Protein 7Q9Y (pdb70)

Solvent-accessible surface area: 105236 Å² total; per-residue (Å²): 47,85,58,22,47,50,52,112,90,50,51,43,78,68,24,56,102,74,72,99,96,57,52,58,65,5,63,8,12,29,48,25,95,108,30,20,0,12,1,21,3,41,3,114,10,53,52,32,88,85,32,40,37,35,30,1,65,4,60,1,39,6,2,0,20,13,79,110,60,64,45,65,5,3,16,56,3,23,5,17,5,42,7,87,20,66,118,58,53,4,65,6,23,40,5,97,40,99,18,96,70,65,108,15,54,15,26,63,49,48,19,86,39,66,23,36,44,54,38,67,54,91,117,56,82,51,60,41,111,51,48,44,125,44,84,36,38,42,21,79,56,88,40,50,9,10,22,60,25,5,56,40,21,27,37,46,67,0,17,2,20,12,97,18,3,16,26,42,64,49,76,77,15,69,57,27,120,65,138,88,42,16,9,35,1,19,50,89,15,137,136,58,73,54,103,39,82,60,15,62,40,26,54,60,62,31,29,66,7,5,42,3,1,16,34,4,105,16,27,3,27,6,16,3,70,128,79,33,52,69,5,77,7,58,0,27,2,23,7,57,65,51,39,4,101,29,32,133,57,72,77,17,27,42,9,35,38,175,164,89,35,82,77,93,12,45,1,34,6,54,16,75,90,67,85,9,46,57,105,48,86,58,22,46,50,52,110,90,47,51,42,78,67,23,56,102,76,73,99,94,55,51,55,65,5,61,9,10,29,47,26,95,109,29,20,0,12,0,21,3,41,2,113,9,52,54,33,87,86,33,41,37,36,29,0,65,3,58,0,37,7,2,0,19,13,80,112,59,64,48,67,5,2,16,56,3,24,5,18,6,44,7,85,20,65,115,57,53,5,64,6,24,39,5,95,41,98,18,95,70,64,110,14,54,16,27,62,49,49,21,88,41,68,21,36,44,55,38,67,53,90,117,55,82,50,60,39,111,51,46,45,125,45,84,37,39,41,20,81,53,88,38,50,9,8,20,58,24,5,56,39,21,26,36,46,67,0,17,2,21,11,97,18,3,15,27,41,62,49,76,77,14,69,54,28,119,62,136,88,42,14,10,34,1,19,49,90,16,138,137,57,74,52,103,39,83,62,15,60,40,25,55,59,62,30,28,66,6,5,40,3,1,16,34,5,104,15,27,2,25,6,17,2,70,128,77,32,53,69,6,75,6,58,0,26,2,23,7,55,65,51,39,6,104,28,32,134,57,72,77,16,28,42,9,36,39,175,164,90,38,82,77,94,13,44,2,33,7,55,18,75,92,66,83,8,46,58,106,49,84,58,20,47,46,51,110,90,49,53,43,78,67,24,57,101,74,73,98,96,59,52,57,66,5,63,7,10,29,47,25,91,107,30,20,0,11,0,21,3,41,2,112,10,55,52,34,86,81,34,37,36,35,30,1,66,3,57,0,39,6,2,0,19,13,78,110,61,64,49,67,7,2,15,57,2,24,5,19,4,43,7,87,21,65,117,56,53,4,65,5,20,39,4,96,39,96,18,93,71,62,109,14,52,14,27,62,49,50,19,86,42,67,22,34,45,54,39,66,54,90,116,54,83,50,61,42,112,52,46,46,124,44,83,38,37,44,21,82,52,86,37,48,8,10,20,58,22,6,56,40,21,25,36,45,66,0,16,2,21,11,95,19,3,15,27,40,60,48,76,77,14,69,54,27,117,62,138,90,42,15,10,35,1,18,50,89,17,138,137,59,73,49,103,38,82,59,15,60,39,25,52,55,63,32,29,67,7,4,40,2,1,15,34,4,104,14,27,2,26,6,17,2,69,130,78,34,53,70,6,76,7,57,0,27,2,23,7,56,66,50,38,6,103,30,31,133,56,71,77,16,26,44,9,36,39,178,165,90,36,83,77,95,13,44,2,33,6,54,17,74,91,67,84,8,46,57,104,50,85,59,24,47,49,52,112,90,48,54,43,78,68,25,57,103,73,73,99,95,58,52,59,66,4,62,8,10,30,48,25,93,108,30,20,0,11,1,22,3,40,2,114,10,54,52,33,88,85,33,39,37,35,29,0,66,4,58,0,41,8,2,0,18,13,80,110,61,64,48,66,5,2,15,56,3,24,5,18,5,42,7,86,20,65,116,58,53,5,62,5,21,38,4,98,41,98,16,92,68,63,106,14,54,15,28,64,49,50,19,87,41,68,24,36,45,55,40,68,56,92,116,49,76,46,58,36,114,47,48,42,128,41,89,34,42,40,24,82,53,89,38,50,9,10,20,60,23,5,54,41,20,23,36,45,68,0,16,2,19,11,95,18,4,15,27,41,62,48,78,76,13,69,51,26,115,65,136,91,43,15,10,35,1,19,50,91,15,136,136,58,72,51,102,39,82,60,14,61,39,25,56,62,63,30,30,69,7,4,43,3,1,16,36,4,104,17,27,3,25,6,16,3,68,127,78,32,53,69,6,78,7,59,0,27,2,23,7,55,65,50,38,5,102,29,32,133,57,72,76,17,28,42,10,35,40,175,167,90,36,82,78,96,13,44,1,34,6,55,16,75,90,68,85,9,47,57,106,50,86,60,22,48,50,52,111,89,47,50,43,76,66,22,57,101,75,73,98,93,55,50,56,64,4,59,6,11,30,49,25,97,109,30,21,0,12,0,21,3,41,2,113,10,55,52,34,86,87,33,40,38,36,30,1,66,3,58,0,38,7,2,0,19,13,78,111,61,64,49,66,6,3,15,57,3,24,5,18,5,43,6,87,19,66,117,56,53,4,62,5,23,40,5,98,41,97,19,93,72,65,111,12,60,17,31,62,53,47,22,85,44,64,22,32,46,50,40,59,50,82,118,54,78,49,56,39,108,49,42,44,121,42,84,34,37,39,22,76,57,82,35,51,11,9,22,59,24,5,58,40,21,24,36,46,68,0,16,2,21,11,98,20,3,15,27,48,65,48,79,79,13,70,55,28,118,62,137,89,44,14,10,36,1,18,49,88,16,135,137,56,73,54,105,38,81,65,16,62,41,23,55,64,62,33,32,66,8,4,44,2,1,15,36,4,105,14,27,3,26,7,17,2,68,127,78,32,52,69,5,74,8,57,0,27,1,24,8,57,64,52,39,6,102,28,33,133,56,73,78,15,27,42,10,36,40,174,165,90,36,84,77,95,13,43,1,33,7,55,18,76,89,64,86,8,45,59,104,46,85,58,20,46,47,52,111,91,49,53,44,79,67,25,56,101,74,74,99,96,57,51,57,65,4,62,8,10,29,47,25,94,108,31,20,0,11,0,20,3,40,2,114,10,54,52,34,87,81,33,38,38,36,28,0,66,3,59,1,38,7,2,0,19,13,80,109,60,65,47,66,6,3,16,56,3,23,5,18,5,43,7,86,20,64,117,58,52,4,64,5,22,39,4,96,41,100,20,96,72,66,110,18,53,14,25,60,50,47,19,80,40,65,20,32,42,50,36,66,51,88,117,55,82,50,60,41,112,51,46,46,124,44,85,36,39,43,24,80,59,88,42,49,9,10,22,60,24,5,56,39,21,29,37,45,67,0,17,2,20,12,96,17,4,16,28,42,62,48,74,78,15,70,56,28,121,64,138,89,42,15,10,34,1,18,50,87,16,138,138,57,73,52,103,39,80,60,14,61,40,25,50,58,62,33,30,66,7,5,40,2,1,17,34,4,104,15,27,3,26,6,16,3,68,129,80,33,54,70,7,77,6,57,0,27,2,23,7,57,65,51,38,6,102,29,32,134,57,73,77,17,26,42,9,35,38,176,164,88,36,82,78,94,13,44,1,33,5,54,17,75,90,68,85,8,47,56,105,49,87,59,23,48,49,53,111,90,49,53,44,80,69,26,58,101,74,73,99,95,57,51,59,65,5,62,9,11,29,49,24,96,110,29,21,0,12,0,23,3,40,2,113,10,54,52,32,87,85,31,39,38,35,30,0,65,3,59,1,40,8,2,0,20,13,80,111,60,64,48,67,6,2,15,56,3,24,5,18,6,43,7,86,21,65,116,58,52,5,61,5,22,38,4,96,42,97,18,93,69,63,109,14,53,16,28,65,49,49,20,87,41,70,23,35,45,55,40,66,53,91,117,53,79,49,57,39,109,49,44,44,122,41,85,34,39,40,22,79,56,87,40,50,10,10,20,58,21,5,54,40,19,24,34,47,67,0,16,3,20,11,93,18,3,16,27,44,64,48,79,78,15,69,52,29,116,63,135,89,42,15,10,34,1,18,49,91,16,135,137,56,73,53,105,39,82,64,14,62,39,26,53,61,63,30,29,65,8,4,42,2,1,16,37,4,103,16,26,2,24,6,17,2,69,129,77,32,53,69,6,78,8,58,0,28,2,23,8,56,64,49,38,6,102,28,31,133,57,72,78,16,26,43,9,36,39,178,167,90,37,82,78,95,12,44,1,33,7,55,16,75,91,66,85,8,47,57,107,51,87,60,24,48,51,52,110,88,49,50,44,75,68,24,58,99,75,74,99,95,57,51,57,66,5,62,8,12,30,50,25,96,109,30,21,0,13,0,23,4,40,2,112,10,54,51,34,86,86,32,39,37,35,31,1,65,3,58,0,41,7,2,0,22,14,78,110,60,64,49,67,6,2,15,56,2,23,5,18,5,43,6,88,20,66,117,56,54,4,63,6,23,39,4,97,40,99,20,95,72,64,109,15,57,14,27,61,50,48,20,82,42,64,21,33,43,51,38,63,51,85,117,54,82,51,60,42,114,51,44,45,124,44,83,36,38,41,24,78,58,84,39,50,10,10,21,59,22,5,56,39,21,27,35,45,67,0,16,2,20,10,96,19,3,16,26,47,64,47,78,78,14,68,53,27,120,62,138,90,43,15,10,34,1,18,49,91,17,135,137,58,74,53,104,39,82,64,16,62,41,24,56,64,63,32,31,66,8,4,44,3,1,14,36,4,105,14,28,3,26,6,17,3,70,129,77,34,53,69,6,75,7,58,0,27,1,23,7,57,65,50,39,6,102,28,32,132,55,72,78,17,26,44,9,36,39,178,165,90,36,82,78,94,12,44,1,33,7,54,18,75,90,65,87,8,46,57,104

Secondary structure (DSSP, 8-state):
-EEEEE-SGGG-EEEEE--SEEEEEEEEEEEETTTTEEEEEEEEEEEETTBSSEEEEEEEEEEE-----EEEEEEEEEEEEEE--GGGT-EEEEES------EEEEEEEEEEEEEEEEEEETTEEEEEEEEEEEEEEEEEEEEESEEEEEEEE-SSEEEEEEEE---TTT---TT--BTTTB--TT---SS--S-GGGGSPPGGGS-HHHHS-B--EEEEEEEE-TT--EEEEEEEEEEEEEEEEEEEETTEEEEEE--EEEEEEEEEEETTTTEEEE-/-EEEEE-SGGG-EEEEE--SEEEEEEEEEEEETTTTEEEEEEEEEEEETTBSSEEEEEEEEEEE-----EEEEEEEEEEEEEE--GGGT-EEEEES------EEEEEEEEEEEEEEEEEEETTEEEEEEEEEEEEEEEEEEEEESEEEEEEEE-SSEEEEEEEE---TTT---TT--BTTTB--TT---SS--S-GGGGSPPGGGS-HHHHS-B--EEEEEEEE-TT--EEEEEEEEEEEEEEEEEEEETTEEEEEE--EEEEEEEEEEETTTTEEEE-/-EEEEE-SGGG-EEEEE--SEEEEEEEEEEEETTTTEEEEEEEEEEEETTBSSEEEEEEEEEEE-----EEEEEEEEEEEEEE--GGGT-EEEEES------EEEEEEEEEEEEEEEEEEETTEEEEEEEEEEEEEEEEEEEEESEEEEEEEE-SSEEEEEEEE---TTT---TT--BTTTB--TT---SS--S-GGGGSPPGGGS-HHHHS-B--EEEEEEEE-TT--EEEEEEEEEEEEEEEEEEEETTEEEEEE--EEEEEEEEEEETTTTEEEE-/-EEEEE-SGGG-EEEEE--SEEEEEEEEEEEETTTTEEEEEEEEEEEETTBSSEEEEEEEEEEE-----EEEEEEEEEEEEEE--GGGT-EEEEES------EEEEEEEEEEEEEEEEEEETTEEEEEEEEEEEEEEEEEEEEESEEEEEEEE-SSEEEEEEEE---TTT---TT--BTTTB--TT---SS--S-GGGGSPPGGGS-HHHHS-B--EEEEEEEE-TT--EEEEEEEEEEEEEEEEEEEETTEEEEEE--EEEEEEEEEEETTTTEEEE-/-EEEEE-SGGG-EEEEE--SEEEEEEEEEEEETTTTEEEEEEEEEEEETTBSSEEEEEEEEEEE-----EEEEEEEEEEEEEE--GGGT-EEEEES------EEEEEEEEEEEEEEEEEEETTEEEEEEEEEEEEEEEEEEEEESEEEEEEEE-SSEEEEEEEE---TTT---TT--BTTTB--TT---SS--S-GGGGSPPGGGS-HHHHS-B--EEEEEEEE-TT--EEEEEEEEEEEEEEEEEEEETTEEEEEE--EEEEEEEEEEETTTTEEEE-/-EEEEE-SGGG-EEEEE--SEEEEEEEEEEEETTTTEEEEEEEEEEEETTBSSEEEEEEEEEEE-----EEEEEEEEEEEEEE--GGGT-EEEEES------EEEEEEEEEEEEEEEEEEETTEEEEEEEEEEEEEEEEEEEEESEEEEEEEE-SSEEEEEEEE---TTT---TT--BTTTB--TT---SS--S-GGGGSPPGGGS-HHHHS-B--EEEEEEEE-TT--EEEEEEEEEEEEEEEEEEEETTEEEEEE--EEEEEEEEEEETTTTEEEE-/-EEEEE-SGGG-EEEEE--SEEEEEEEEEEEETTTTEEEEEEEEEEEETTBSSEEEEEEEEEEE-----EEEEEEEEEEEEEE--GGGT-EEEEES------EEEEEEEEEEEEEEEEEEETTEEEEEEEEEEEEEEEEEEEEESEEEEEEEE-SSEEEEEEEE---TTT---TT--BTTTB--TT---SS--S-GGGGSPPGGGS-HHHHS-B--EEEEEEEE-TT--EEEEEEEEEEEEEEEEEEEETTEEEEEE--EEEEEEEEEEETTTTEEEE-/-EEEEE-SGGG-EEEEE--SEEEEEEEEEEEETTTTEEEEEEEEEEEETTBSSEEEEEEEEEEE-----EEEEEEEEEEEEEE--GGGT-EEEEES------EEEEEEEEEEEEEEEEEEETTEEEEEEEEEEEEEEEEEEEEESEEEEEEEE-SSEEEEEEEE---TTT---TT--BTTTB--TT---SS--S-GGGGSPPGGGS-HHHHS-B--EEEEEEEE-TT--EEEEEEEEEEEEEEEEEEEETTEEEEEE--EEEEEEEEEEETTTTEEEE-

InterPro domains:
  IPR003963 Bi-component toxin, staphylococci [PR01468] (50-69)
  IPR003963 Bi-component toxin, staphylococci [PR01468] (117-138)
  IPR003963 Bi-component toxin, staphylococci [PR01468] (234-251)
  IPR003963 Bi-component toxin, staphylococci [TIGR01002] (2-309)
  IPR016183 Leukocidin/Hemolysin toxin [PF07968] (47-301)
  IPR036435 Leukocidin/porin MspA superfamily [SSF56959] (21-308)

B-factor: mean 33.44, std 17.39, range [11.06, 119.52]

Organism: NCBI:txid79668

CATH classification: 2.70.240.10

Nearest PDB structures (foldseek):
  7q9y-assembly1_A  TM=1.004E+00  e=1.997E-52  Clostridium perfringens CPE
  7t4d-assembly1_B  TM=8.984E-01  e=1.128E-28  Enterococcus
  4h56-assembly1_A  TM=9.224E-01  e=1.898E-26  Clostridium perfringens
  7t4e-assembly1_F  TM=8.733E-01  e=3.402E-25  Enterococcus faecalis
  4tw1-assembly1_G  TM=8.895E-01  e=6.892E-22  Staphylococcus aureus subsp. aureus USA300_TCH1516

Sequence (2232 aa):
TITRNKTSDGYTIITQNDKQIISYQSVDSSSKNEDGFTASIDARFIDDKYSSEMTTLINLTGFMSSKKTAINFPVRYSISILNESINENVKIVDSIPKNTISQKTVSNTMGYKIGGSIEIEENKPKASIESEYAESSTIEYVQPDFSTIQTDHSTSKASWDTKFTETTRGNYNLKSNNPVYGNEMFMYGRYTNVPATENIIPDYQMSKLITGGLNPNMSVVLTAPNGTEESIIKVKMERERNCYYLNWNGANWVGQVYNVDSHIFTFKINWLTHKVTAITITRNKTSDGYTIITQNDKQIISYQSVDSSSKNEDGFTASIDARFIDDKYSSEMTTLINLTGFMSSKKTAINFPVRYSISILNESINENVKIVDSIPKNTISQKTVSNTMGYKIGGSIEIEENKPKASIESEYAESSTIEYVQPDFSTIQTDHSTSKASWDTKFTETTRGNYNLKSNNPVYGNEMFMYGRYTNVPATENIIPDYQMSKLITGGLNPNMSVVLTAPNGTEESIIKVKMERERNCYYLNWNGANWVGQVYNVDSHIFTFKINWLTHKVTAITITRNKTSDGYTIITQNDKQIISYQSVDSSSKNEDGFTASIDARFIDDKYSSEMTTLINLTGFMSSKKTAINFPVRYSISILNESINENVKIVDSIPKNTISQKTVSNTMGYKIGGSIEIEENKPKASIESEYAESSTIEYVQPDFSTIQTDHSTSKASWDTKFTETTRGNYNLKSNNPVYGNEMFMYGRYTNVPATENIIPDYQMSKLITGGLNPNMSVVLTAPNGTEESIIKVKMERERNCYYLNWNGANWVGQVYNVDSHIFTFKINWLTHKVTAITITRNKTSDGYTIITQNDKQIISYQSVDSSSKNEDGFTASIDARFIDDKYSSEMTTLINLTGFMSSKKTAINFPVRYSISILNESINENVKIVDSIPKNTISQKTVSNTMGYKIGGSIEIEENKPKASIESEYAESSTIEYVQPDFSTIQTDHSTSKASWDTKFTETTRGNYNLKSNNPVYGNEMFMYGRYTNVPATENIIPDYQMSKLITGGLNPNMSVVLTAPNGTEESIIKVKMERERNCYYLNWNGANWVGQVYNVDSHIFTFKINWLTHKVTAITITRNKTSDGYTIITQNDKQIISYQSVDSSSKNEDGFTASIDARFIDDKYSSEMTTLINLTGFMSSKKTAINFPVRYSISILNESINENVKIVDSIPKNTISQKTVSNTMGYKIGGSIEIEENKPKASIESEYAESSTIEYVQPDFSTIQTDHSTSKASWDTKFTETTRGNYNLKSNNPVYGNEMFMYGRYTNVPATENIIPDYQMSKLITGGLNPNMSVVLTAPNGTEESIIKVKMERERNCYYLNWNGANWVGQVYNVDSHIFTFKINWLTHKVTAITITRNKTSDGYTIITQNDKQIISYQSVDSSSKNEDGFTASIDARFIDDKYSSEMTTLINLTGFMSSKKTAINFPVRYSISILNESINENVKIVDSIPKNTISQKTVSNTMGYKIGGSIEIEENKPKASIESEYAESSTIEYVQPDFSTIQTDHSTSKASWDTKFTETTRGNYNLKSNNPVYGNEMFMYGRYTNVPATENIIPDYQMSKLITGGLNPNMSVVLTAPNGTEESIIKVKMERERNCYYLNWNGANWVGQVYNVDSHIFTFKINWLTHKVTAITITRNKTSDGYTIITQNDKQIISYQSVDSSSKNEDGFTASIDARFIDDKYSSEMTTLINLTGFMSSKKTAINFPVRYSISILNESINENVKIVDSIPKNTISQKTVSNTMGYKIGGSIEIEENKPKASIESEYAESSTIEYVQPDFSTIQTDHSTSKASWDTKFTETTRGNYNLKSNNPVYGNEMFMYGRYTNVPATENIIPDYQMSKLITGGLNPNMSVVLTAPNGTEESIIKVKMERERNCYYLNWNGANWVGQVYNVDSHIFTFKINWLTHKVTAITITRNKTSDGYTIITQNDKQIISYQSVDSSSKNEDGFTASIDARFIDDKYSSEMTTLINLTGFMSSKKTAINFPVRYSISILNESINENVKIVDSIPKNTISQKTVSNTMGYKIGGSIEIEENKPKASIESEYAESSTIEYVQPDFSTIQTDHSTSKASWDTKFTETTRGNYNLKSNNPVYGNEMFMYGRYTNVPATENIIPDYQMSKLITGGLNPNMSVVLTAPNGTEESIIKVKMERERNCYYLNWNGANWVGQVYNVDSHIFTFKINWLTHKVTAI

Radius of gyration: 42.88 Å; Cα contacts (8 Å, |Δi|>4): 5786; chains: 8; bounding box: 97×97×123 Å

Structure (mmCIF, N/CA/C/O backbone):
data_7Q9Y
#
_entry.id   7Q9Y
#
_cell.length_a   1.00
_cell.length_b   1.00
_cell.length_c   1.00
_cell.angle_alpha   90.00
_cell.angle_beta   90.00
_cell.angle_gamma   90.00
#
_symmetry.space_group_name_H-M   'P 1'
#
loop_
_atom_site.group_PDB
_atom_site.id
_atom_site.type_symbol
_atom_site.label_atom_id
_atom_site.label_alt_id
_atom_site.label_comp_id
_atom_site.label_asym_id
_atom_site.label_entity_id
_atom_site.label_seq_id
_atom_site.pdbx_PDB_ins_code
_atom_site.Cartn_x
_atom_site.Cartn_y
_atom_site.Cartn_z
_atom_site.occupancy
_atom_site.B_iso_or_equiv
_atom_site.auth_seq_id
_atom_site.auth_comp_id
_atom_site.auth_asym_id
_atom_site.auth_atom_id
_atom_site.pdbx_PDB_model_num
ATOM 1 N N . THR A 1 8 ? -4.314 14.419 49.550 1.00 59.32 8 THR A N 1
ATOM 2 C CA . THR A 1 8 ? -5.596 15.032 49.236 1.00 59.32 8 THR A CA 1
ATOM 3 C C . THR A 1 8 ? -6.727 14.138 49.721 1.00 59.32 8 THR A C 1
ATOM 4 O O . THR A 1 8 ? -7.754 14.007 49.060 1.00 59.32 8 THR A O 1
ATOM 6 N N . ILE A 1 9 ? -6.531 13.524 50.884 1.00 58.78 9 ILE A N 1
ATOM 7 C CA . ILE A 1 9 ? -7.499 12.610 51.475 1.00 58.78 9 ILE A CA 1
ATOM 8 C C . ILE A 1 9 ? -7.911 13.139 52.839 1.00 58.78 9 ILE A C 1
ATOM 9 O O . ILE A 1 9 ? -7.093 13.710 53.568 1.00 58.78 9 ILE A O 1
ATOM 14 N N . THR A 1 10 ? -9.189 12.974 53.168 1.00 60.10 10 THR A N 1
ATOM 15 C CA . THR A 1 10 ? -9.734 13.335 54.474 1.00 60.10 10 THR A CA 1
ATOM 16 C C . THR A 1 10 ? -10.216 12.050 55.132 1.00 60.10 10 THR A C 1
ATOM 17 O O . THR A 1 10 ? -11.032 11.327 54.556 1.00 60.10 10 THR A O 1
ATOM 19 N N . ARG A 1 11 ? -9.724 11.763 56.332 1.00 62.67 11 ARG A N 1
ATOM 20 C CA . ARG A 1 11 ? -10.046 10.517 57.007 1.00 62.67 11 ARG A CA 1
ATOM 21 C C . ARG A 1 11 ? -10.661 10.801 58.370 1.00 62.67 11 ARG A C 1
ATOM 22 O O . ARG A 1 11 ? -10.403 11.834 58.989 1.00 62.67 11 ARG A O 1
ATOM 24 N N . ASN A 1 12 ? -11.485 9.865 58.833 1.00 63.19 12 ASN A N 1
ATOM 25 C CA . ASN A 1 12 ? -12.128 9.996 60.129 1.00 63.19 12 ASN A CA 1
ATOM 26 C C . ASN A 1 12 ? -12.319 8.623 60.751 1.00 63.19 12 ASN A C 1
ATOM 27 O O . ASN A 1 12 ? -12.671 7.656 60.068 1.00 63.19 12 ASN A O 1
ATOM 29 N N . LYS A 1 13 ? -12.102 8.558 62.060 1.00 66.52 13 LYS A N 1
ATOM 30 C CA . LYS A 1 13 ? -12.289 7.352 62.849 1.00 66.52 13 LYS A CA 1
ATOM 31 C C . LYS A 1 13 ? -13.525 7.507 63.728 1.00 66.52 13 LYS A C 1
ATOM 32 O O . LYS A 1 13 ? -14.003 8.614 63.979 1.00 66.52 13 LYS A O 1
ATOM 34 N N . THR A 1 14 ? -14.050 6.376 64.191 1.00 68.60 14 THR A N 1
ATOM 35 C CA . THR A 1 14 ? -15.217 6.372 65.060 1.00 68.60 14 THR A CA 1
ATOM 36 C C . THR A 1 14 ? -14.995 5.419 66.225 1.00 68.60 14 THR A C 1
ATOM 37 O O . THR A 1 14 ? -14.184 4.496 66.146 1.00 68.60 14 THR A O 1
ATOM 39 N N . SER A 1 15 ? -15.711 5.671 67.322 1.00 75.73 15 SER A N 1
ATOM 40 C CA . SER A 1 15 ? -15.582 4.831 68.509 1.00 75.73 15 SER A CA 1
ATOM 41 C C . SER A 1 15 ? -16.234 3.466 68.318 1.00 75.73 15 SER A C 1
ATOM 42 O O . SER A 1 15 ? -15.690 2.446 68.754 1.00 75.73 15 SER A O 1
ATOM 44 N N . ASP A 1 16 ? -17.393 3.423 67.666 1.00 77.57 16 ASP A N 1
ATOM 45 C CA . ASP A 1 16 ? -18.204 2.210 67.608 1.00 77.57 16 ASP A CA 1
ATOM 46 C C . ASP A 1 16 ? -17.663 1.290 66.521 1.00 77.57 16 ASP A C 1
ATOM 47 O O . ASP A 1 16 ? -17.906 1.512 65.330 1.00 77.57 16 ASP A O 1
ATOM 49 N N . GLY A 1 17 ? -16.954 0.242 66.932 1.00 72.93 17 GLY A N 1
ATOM 50 C CA . GLY A 1 17 ? -16.391 -0.694 65.984 1.00 72.93 17 GLY A CA 1
ATOM 51 C C . GLY A 1 17 ? -15.155 -0.193 65.278 1.00 72.93 17 GLY A C 1
ATOM 52 O O . GLY A 1 17 ? -14.677 -0.857 64.353 1.00 72.93 17 GLY A O 1
ATOM 53 N N . TYR A 1 18 ? -14.625 0.959 65.690 1.00 71.15 18 TYR A N 1
ATOM 54 C CA . TYR A 1 18 ? -13.461 1.574 65.055 1.00 71.15 18 TYR A CA 1
ATOM 55 C C . TYR A 1 18 ? -13.683 1.765 63.556 1.00 71.15 18 TYR A C 1
ATOM 56 O O . TYR A 1 18 ? -12.797 1.519 62.737 1.00 71.15 18 TYR A O 1
ATOM 58 N N . THR A 1 19 ? -14.881 2.210 63.197 1.00 65.45 19 THR A N 1
ATOM 59 C CA . THR A 1 19 ? -15.230 2.427 61.797 1.00 65.45 19 THR A CA 1
ATOM 60 C C . THR A 1 19 ? -14.410 3.586 61.241 1.00 65.45 19 THR A C 1
ATOM 61 O O . THR A 1 19 ? -14.300 4.637 61.878 1.00 65.45 19 THR A O 1
ATOM 63 N N . ILE A 1 20 ? -13.824 3.393 60.061 1.00 59.87 20 ILE A N 1
ATOM 64 C CA . ILE A 1 20 ? -13.006 4.405 59.400 1.00 59.87 20 ILE A CA 1
ATOM 65 C C . ILE A 1 20 ? -13.659 4.785 58.077 1.00 59.87 20 ILE A C 1
ATOM 66 O O . ILE A 1 20 ? -14.012 3.909 57.278 1.00 59.87 20 ILE A O 1
ATOM 71 N N . ILE A 1 21 ? -13.817 6.084 57.839 1.00 61.20 21 ILE A N 1
ATOM 72 C CA . ILE A 1 21 ? -14.471 6.592 56.627 1.00 61.20 21 ILE A CA 1
ATOM 73 C C . ILE A 1 21 ? -13.508 7.556 55.939 1.00 61.20 21 ILE A C 1
ATOM 74 O O . ILE A 1 21 ? -13.357 8.707 56.350 1.00 61.20 21 ILE A O 1
ATOM 76 N N . THR A 1 22 ? -12.838 7.088 54.887 1.00 62.05 22 THR A N 1
ATOM 77 C CA . THR A 1 22 ? -11.929 7.924 54.108 1.00 62.05 22 THR A CA 1
ATOM 78 C C . THR A 1 22 ? -12.620 8.477 52.864 1.00 62.05 22 THR A C 1
ATOM 79 O O . THR A 1 22 ? -13.407 7.782 52.219 1.00 62.05 22 THR A O 1
ATOM 81 N N . GLN A 1 23 ? -12.320 9.732 52.529 1.00 57.25 23 GLN A N 1
ATOM 82 C CA . GLN A 1 23 ? -12.831 10.378 51.327 1.00 57.25 23 GLN A CA 1
ATOM 83 C C . GLN A 1 23 ? -11.686 11.028 50.562 1.00 57.25 23 GLN A C 1
ATOM 84 O O . GLN A 1 23 ? -10.694 11.465 51.156 1.00 57.25 23 GLN A O 1
ATOM 86 N N . ASN A 1 24 ? -11.820 11.077 49.236 1.00 58.55 24 ASN A N 1
ATOM 87 C CA . ASN A 1 24 ? -10.813 11.659 48.353 1.00 58.55 24 ASN A CA 1
ATOM 88 C C . ASN A 1 24 ? -11.265 13.021 47.842 1.00 58.55 24 ASN A C 1
ATOM 89 O O . ASN A 1 24 ? -12.409 13.176 47.405 1.00 58.55 24 ASN A O 1
ATOM 94 N N . ASP A 1 25 ? -10.366 14.001 47.897 1.00 55.08 25 ASP A N 1
ATOM 95 C CA . ASP A 1 25 ? -10.629 15.341 47.382 1.00 55.08 25 ASP A CA 1
ATOM 96 C C . ASP A 1 25 ? -10.049 15.455 45.975 1.00 55.08 25 ASP A C 1
ATOM 97 O O . ASP A 1 25 ? -8.827 15.472 45.801 1.00 55.08 25 ASP A O 1
ATOM 99 N N . LYS A 1 26 ? -10.923 15.544 44.975 1.00 53.60 26 LYS A N 1
ATOM 100 C CA . LYS A 1 26 ? -10.547 15.574 43.568 1.00 53.60 26 LYS A CA 1
ATOM 101 C C . LYS A 1 26 ? -10.634 16.993 43.009 1.00 53.60 26 LYS A C 1
ATOM 102 O O . LYS A 1 26 ? -11.332 17.855 43.544 1.00 53.60 26 LYS A O 1
ATOM 104 N N . GLN A 1 27 ? -9.906 17.224 41.912 1.00 46.13 27 GLN A N 1
ATOM 105 C CA . GLN A 1 27 ? -9.842 18.559 41.322 1.00 46.13 27 GLN A CA 1
ATOM 106 C C . GLN A 1 27 ? -11.017 18.851 40.394 1.00 46.13 27 GLN A C 1
ATOM 107 O O . GLN A 1 27 ? -11.635 19.916 40.492 1.00 46.13 27 GLN A O 1
ATOM 113 N N . ILE A 1 28 ? -11.345 17.930 39.492 1.00 42.59 28 ILE A N 1
ATOM 114 C CA . ILE A 1 28 ? -12.332 18.167 38.444 1.00 42.59 28 ILE A CA 1
ATOM 115 C C . ILE A 1 28 ? -13.516 17.249 38.692 1.00 42.59 28 ILE A C 1
ATOM 116 O O . ILE A 1 28 ? -13.347 16.026 38.769 1.00 42.59 28 ILE A O 1
ATOM 121 N N . ILE A 1 29 ? -14.712 17.822 38.806 1.00 37.16 29 ILE A N 1
ATOM 122 C CA . ILE A 1 29 ? -15.931 17.034 38.965 1.00 37.16 29 ILE A CA 1
ATOM 123 C C . ILE A 1 29 ? -16.929 17.432 37.891 1.00 37.16 29 ILE A C 1
ATOM 124 O O . ILE A 1 29 ? -17.208 18.620 37.714 1.00 37.16 29 ILE A O 1
ATOM 129 N N . SER A 1 30 ? -17.478 16.452 37.180 1.00 37.85 30 SER A N 1
ATOM 130 C CA . SER A 1 30 ? -18.460 16.747 36.148 1.00 37.85 30 SER A CA 1
ATOM 131 C C . SER A 1 30 ? -19.809 16.126 36.484 1.00 37.85 30 SER A C 1
ATOM 132 O O . SER A 1 30 ? -19.888 15.098 37.159 1.00 37.85 30 SER A O 1
ATOM 135 N N . TYR A 1 31 ? -20.868 16.759 35.988 1.00 36.57 31 TYR A N 1
ATOM 136 C CA . TYR A 1 31 ? -22.234 16.269 36.128 1.00 36.57 31 TYR A CA 1
ATOM 137 C C . TYR A 1 31 ? -22.873 16.218 34.749 1.00 36.57 31 TYR A C 1
ATOM 138 O O . TYR A 1 31 ? -22.594 17.067 33.903 1.00 36.57 31 TYR A O 1
ATOM 147 N N . GLN A 1 32 ? -23.736 15.233 34.514 1.00 33.17 32 GLN A N 1
ATOM 148 C CA . GLN A 1 32 ? -24.343 15.074 33.198 1.00 33.17 32 GLN A CA 1
ATOM 149 C C . GLN A 1 32 ? -25.847 14.887 33.304 1.00 33.17 32 GLN A C 1
ATOM 150 O O . GLN A 1 32 ? -26.329 14.147 34.165 1.00 33.17 32 GLN A O 1
ATOM 156 N N . SER A 1 33 ? -26.582 15.595 32.449 1.00 31.39 33 SER A N 1
ATOM 157 C CA . SER A 1 33 ? -28.031 15.476 32.354 1.00 31.39 33 SER A CA 1
ATOM 158 C C . SER A 1 33 ? -28.421 15.541 30.883 1.00 31.39 33 SER A C 1
ATOM 159 O O . SER A 1 33 ? -27.812 16.272 30.105 1.00 31.39 33 SER A O 1
ATOM 162 N N . VAL A 1 34 ? -29.468 14.810 30.504 1.00 27.98 34 VAL A N 1
ATOM 163 C CA . VAL A 1 34 ? -29.929 14.818 29.119 1.00 27.98 34 VAL A CA 1
ATOM 164 C C . VAL A 1 34 ? -31.427 15.063 29.027 1.00 27.98 34 VAL A C 1
ATOM 165 O O . VAL A 1 34 ? -32.189 14.750 29.945 1.00 27.98 34 VAL A O 1
ATOM 169 N N . ASP A 1 35 ? -31.839 15.647 27.900 1.00 27.02 35 ASP A N 1
ATOM 170 C CA . ASP A 1 35 ? -33.242 15.961 27.651 1.00 27.02 35 ASP A CA 1
ATOM 171 C C . ASP A 1 35 ? -33.530 15.838 26.162 1.00 27.02 35 ASP A C 1
ATOM 172 O O . ASP A 1 35 ? -32.668 16.110 25.326 1.00 27.02 35 ASP A O 1
ATOM 174 N N . SER A 1 36 ? -34.744 15.402 25.835 1.00 28.60 36 SER A N 1
ATOM 175 C CA . SER A 1 36 ? -35.140 15.188 24.450 1.00 28.60 36 SER A CA 1
ATOM 176 C C . SER A 1 36 ? -36.534 15.739 24.191 1.00 28.60 36 SER A C 1
ATOM 177 O O . SER A 1 36 ? -37.340 15.905 25.107 1.00 28.60 36 SER A O 1
ATOM 180 N N . SER A 1 37 ? -36.808 16.023 22.918 1.00 29.46 37 SER A N 1
ATOM 181 C CA . SER A 1 37 ? -38.118 16.511 22.507 1.00 29.46 37 SER A CA 1
ATOM 182 C C . SER A 1 37 ? -38.302 16.229 21.026 1.00 29.46 37 SER A C 1
ATOM 183 O O . SER A 1 37 ? -37.332 16.051 20.284 1.00 29.46 37 SER A O 1
ATOM 186 N N . SER A 1 38 ? -39.565 16.172 20.601 1.00 29.56 38 SER A N 1
ATOM 187 C CA . SER A 1 38 ? -39.854 15.848 19.211 1.00 29.56 38 SER A CA 1
ATOM 188 C C . SER A 1 38 ? -41.139 16.514 18.736 1.00 29.56 38 SER A C 1
ATOM 189 O O . SER A 1 38 ? -42.011 16.878 19.528 1.00 29.56 38 SER A O 1
ATOM 192 N N . LYS A 1 39 ? -41.240 16.649 17.410 1.00 29.01 39 LYS A N 1
ATOM 193 C CA . LYS A 1 39 ? -42.419 17.124 16.686 1.00 29.01 39 LYS A CA 1
ATOM 194 C C . LYS A 1 39 ? -42.684 16.109 15.574 1.00 29.01 39 LYS A C 1
ATOM 195 O O . LYS A 1 39 ? -42.036 16.146 14.516 1.00 29.01 39 LYS A O 1
ATOM 197 N N . ASN A 1 40 ? -43.548 15.136 15.884 1.00 31.07 40 ASN A N 1
ATOM 198 C CA . ASN A 1 40 ? -43.792 14.003 14.997 1.00 31.07 40 ASN A CA 1
ATOM 199 C C . ASN A 1 40 ? -44.381 14.419 13.655 1.00 31.07 40 ASN A C 1
ATOM 200 O O . ASN A 1 40 ? -44.139 13.752 12.644 1.00 31.07 40 ASN A O 1
ATOM 202 N N . GLU A 1 41 ? -45.170 15.498 13.625 1.00 29.34 41 GLU A N 1
ATOM 203 C CA . GLU A 1 41 ? -45.792 15.923 12.372 1.00 29.34 41 GLU A CA 1
ATOM 204 C C . GLU A 1 41 ? -44.759 16.297 11.321 1.00 29.34 41 GLU A C 1
ATOM 205 O O . GLU A 1 41 ? -44.991 16.094 10.124 1.00 29.34 41 GLU A O 1
ATOM 207 N N . ASP A 1 42 ? -43.623 16.843 11.737 1.00 26.69 42 ASP A N 1
ATOM 208 C CA . ASP A 1 42 ? -42.575 17.248 10.816 1.00 26.69 42 ASP A CA 1
ATOM 209 C C . ASP A 1 42 ? -41.414 16.270 10.798 1.00 26.69 42 ASP A C 1
ATOM 210 O O . ASP A 1 42 ? -40.470 16.462 10.029 1.00 26.69 42 ASP A O 1
ATOM 212 N N . GLY A 1 43 ? -41.465 15.226 11.618 1.00 24.81 43 GLY A N 1
ATOM 213 C CA . GLY A 1 43 ? -40.338 14.321 11.726 1.00 24.81 43 GLY A CA 1
ATOM 214 C C . GLY A 1 43 ? -39.096 14.987 12.271 1.00 24.81 43 GLY A C 1
ATOM 215 O O . GLY A 1 43 ? -37.992 14.727 11.778 1.00 24.81 43 GLY A O 1
ATOM 216 N N . PHE A 1 44 ? -39.248 15.856 13.262 1.00 24.47 44 PHE A N 1
ATOM 217 C CA . PHE A 1 44 ? -38.109 16.566 13.830 1.00 24.47 44 PHE A CA 1
ATOM 218 C C . PHE A 1 44 ? -37.882 16.104 15.259 1.00 24.47 44 PHE A C 1
ATOM 219 O O . PHE A 1 44 ? -38.810 16.113 16.065 1.00 24.47 44 PHE A O 1
ATOM 227 N N . THR A 1 45 ? -36.665 15.681 15.576 1.00 23.85 45 THR A N 1
ATOM 228 C CA . THR A 1 45 ? -36.373 15.301 16.950 1.00 23.85 45 THR A CA 1
ATOM 229 C C . THR A 1 45 ? -35.045 15.910 17.349 1.00 23.85 45 THR A C 1
ATOM 230 O O . THR A 1 45 ? -34.108 15.938 16.548 1.00 23.85 45 THR A O 1
ATOM 234 N N . ALA A 1 46 ? -34.956 16.354 18.602 1.00 24.12 46 ALA A N 1
ATOM 235 C CA . ALA A 1 46 ? -33.752 16.998 19.095 1.00 24.12 46 ALA A CA 1
ATOM 236 C C . ALA A 1 46 ? -33.465 16.549 20.517 1.00 24.12 46 ALA A C 1
ATOM 237 O O . ALA A 1 46 ? -34.382 16.347 21.316 1.00 24.12 46 ALA A O 1
ATOM 239 N N . SER A 1 47 ? -32.183 16.388 20.824 1.00 23.06 47 SER A N 1
ATOM 240 C CA . SER A 1 47 ? -31.737 16.016 22.152 1.00 23.06 47 SER A CA 1
ATOM 241 C C . SER A 1 47 ? -30.570 16.908 22.525 1.00 23.06 47 SER A C 1
ATOM 242 O O . SER A 1 47 ? -29.700 17.192 21.693 1.00 23.06 47 SER A O 1
ATOM 245 N N . ILE A 1 48 ? -30.537 17.300 23.791 1.00 23.04 48 ILE A N 1
ATOM 246 C CA . ILE A 1 48 ? -29.459 18.094 24.357 1.00 23.04 48 ILE A CA 1
ATOM 247 C C . ILE A 1 48 ? -28.833 17.331 25.510 1.00 23.04 48 ILE A C 1
ATOM 248 O O . ILE A 1 48 ? -29.542 16.874 26.418 1.00 23.04 48 ILE A O 1
ATOM 253 N N . ASP A 1 49 ? -27.516 17.164 25.454 1.00 24.31 49 ASP A N 1
ATOM 254 C CA . ASP A 1 49 ? -26.757 16.556 26.539 1.00 24.31 49 ASP A CA 1
ATOM 255 C C . ASP A 1 49 ? -25.930 17.666 27.166 1.00 24.31 49 ASP A C 1
ATOM 256 O O . ASP A 1 49 ? -25.129 18.305 26.479 1.00 24.31 49 ASP A O 1
ATOM 258 N N . ALA A 1 50 ? -26.109 17.897 28.459 1.00 28.56 50 ALA A N 1
ATOM 259 C CA . ALA A 1 50 ? -25.417 18.972 29.143 1.00 28.56 50 ALA A CA 1
ATOM 260 C C . ALA A 1 50 ? -24.480 18.406 30.191 1.00 28.56 50 ALA A C 1
ATOM 261 O O . ALA A 1 50 ? -24.845 17.491 30.940 1.00 28.56 50 ALA A O 1
ATOM 263 N N . ARG A 1 51 ? -23.265 18.943 30.222 1.00 31.93 51 ARG A N 1
ATOM 264 C CA . ARG A 1 51 ? -22.272 18.572 31.214 1.00 31.93 51 ARG A CA 1
ATOM 265 C C . ARG A 1 51 ? -21.815 19.823 31.949 1.00 31.93 51 ARG A C 1
ATOM 266 O O . ARG A 1 51 ? -21.472 20.825 31.320 1.00 31.93 51 ARG A O 1
ATOM 274 N N . PHE A 1 52 ? -21.802 19.756 33.275 1.00 34.35 52 PHE A N 1
ATOM 275 C CA . PHE A 1 52 ? -21.435 20.872 34.140 1.00 34.35 52 PHE A CA 1
ATOM 276 C C . PHE A 1 52 ? -20.085 20.562 34.760 1.00 34.35 52 PHE A C 1
ATOM 277 O O . PHE A 1 52 ? -19.916 19.477 35.329 1.00 34.35 52 PHE A O 1
ATOM 285 N N . ILE A 1 53 ? -19.129 21.489 34.671 1.00 34.57 53 ILE A N 1
ATOM 286 C CA . ILE A 1 53 ? -17.785 21.204 35.171 1.00 34.57 53 ILE A CA 1
ATOM 287 C C . ILE A 1 53 ? -17.439 22.099 36.357 1.00 34.57 53 ILE A C 1
ATOM 288 O O . ILE A 1 53 ? -17.477 23.331 36.255 1.00 34.57 53 ILE A O 1
ATOM 293 N N . ASP A 1 54 ? -17.106 21.462 37.481 1.00 37.86 54 ASP A N 1
ATOM 294 C CA . ASP A 1 54 ? -16.647 22.105 38.708 1.00 37.86 54 ASP A CA 1
ATOM 295 C C . ASP A 1 54 ? -15.134 21.930 38.808 1.00 37.86 54 ASP A C 1
ATOM 296 O O . ASP A 1 54 ? -14.652 20.815 39.053 1.00 37.86 54 ASP A O 1
ATOM 298 N N . ASP A 1 55 ? -14.388 23.015 38.600 1.00 43.19 55 ASP A N 1
ATOM 299 C CA . ASP A 1 55 ? -12.932 23.006 38.661 1.00 43.19 55 ASP A CA 1
ATOM 300 C C . ASP A 1 55 ? -12.463 23.985 39.724 1.00 43.19 55 ASP A C 1
ATOM 301 O O . ASP A 1 55 ? -12.913 25.135 39.755 1.00 43.19 55 ASP A O 1
ATOM 303 N N . LYS A 1 56 ? -11.570 23.523 40.602 1.00 44.05 56 LYS A N 1
ATOM 304 C CA . LYS A 1 56 ? -11.099 24.354 41.704 1.00 44.05 56 LYS A CA 1
ATOM 305 C C . LYS A 1 56 ? -10.176 25.476 41.253 1.00 44.05 56 LYS A C 1
ATOM 306 O O . LYS A 1 56 ? -10.007 26.447 41.994 1.00 44.05 56 LYS A O 1
ATOM 308 N N . TYR A 1 57 ? -9.573 25.372 40.071 1.00 43.66 57 TYR A N 1
ATOM 309 C CA . TYR A 1 57 ? -8.629 26.376 39.598 1.00 43.66 57 TYR A CA 1
ATOM 310 C C . TYR A 1 57 ? -9.207 27.292 38.526 1.00 43.66 57 TYR A C 1
ATOM 311 O O . TYR A 1 57 ? -8.477 28.127 37.988 1.00 43.66 57 TYR A O 1
ATOM 320 N N . SER A 1 58 ? -10.486 27.160 38.196 1.00 40.86 58 SER A N 1
ATOM 321 C CA . SER A 1 58 ? -11.096 27.989 37.167 1.00 40.86 58 SER A CA 1
ATOM 322 C C . SER A 1 58 ? -11.843 29.156 37.796 1.00 40.86 58 SER A C 1
ATOM 323 O O . SER A 1 58 ? -12.419 29.031 38.880 1.00 40.86 58 SER A O 1
ATOM 326 N N . SER A 1 59 ? -11.837 30.291 37.099 1.00 42.13 59 SER A N 1
ATOM 327 C CA . SER A 1 59 ? -12.458 31.502 37.617 1.00 42.13 59 SER A CA 1
ATOM 328 C C . SER A 1 59 ? -13.962 31.582 37.377 1.00 42.13 59 SER A C 1
ATOM 329 O O . SER A 1 59 ? -14.617 32.435 37.982 1.00 42.13 59 SER A O 1
ATOM 332 N N . GLU A 1 60 ? -14.529 30.738 36.517 1.00 40.52 60 GLU A N 1
ATOM 333 C CA . GLU A 1 60 ? -15.938 30.873 36.172 1.00 40.52 60 GLU A CA 1
ATOM 334 C C . GLU A 1 60 ? -16.523 29.509 35.845 1.00 40.52 60 GLU A C 1
ATOM 335 O O . GLU A 1 60 ? -15.799 28.549 35.579 1.00 40.52 60 GLU A O 1
ATOM 337 N N . MET A 1 61 ? -17.850 29.434 35.847 1.00 36.40 61 MET A N 1
ATOM 338 C CA . MET A 1 61 ? -18.508 28.162 35.595 1.00 36.40 61 MET A CA 1
ATOM 339 C C . MET A 1 61 ? -18.538 27.863 34.102 1.00 36.40 61 MET A C 1
ATOM 340 O O . MET A 1 61 ? -18.723 28.761 33.274 1.00 36.40 61 MET A O 1
ATOM 342 N N . THR A 1 62 ? -18.406 26.574 33.769 1.00 31.71 62 THR A N 1
ATOM 343 C CA . THR A 1 62 ? -18.452 26.093 32.391 1.00 31.71 62 THR A CA 1
ATOM 344 C C . THR A 1 62 ? -19.478 24.982 32.221 1.00 31.71 62 THR A C 1
ATOM 345 O O . THR A 1 62 ? -19.540 24.040 33.028 1.00 31.71 62 THR A O 1
ATOM 349 N N . THR A 1 63 ? -20.263 25.092 31.148 1.00 28.27 63 THR A N 1
ATOM 350 C CA . THR A 1 63 ? -21.227 24.082 30.742 1.00 28.27 63 THR A CA 1
ATOM 351 C C . THR A 1 63 ? -21.009 23.724 29.279 1.00 28.27 63 THR A C 1
ATOM 352 O O . THR A 1 63 ? -20.858 24.609 28.434 1.00 28.27 63 THR A O 1
ATOM 356 N N . LEU A 1 64 ? -20.975 22.430 28.984 1.00 25.10 64 LEU A N 1
ATOM 357 C CA . LEU A 1 64 ? -20.829 21.929 27.624 1.00 25.10 64 LEU A CA 1
ATOM 358 C C . LEU A 1 64 ? -22.195 21.456 27.155 1.00 25.10 64 LEU A C 1
ATOM 359 O O . LEU A 1 64 ? -22.850 20.676 27.855 1.00 25.10 64 LEU A O 1
ATOM 364 N N . ILE A 1 65 ? -22.625 21.916 25.983 1.00 22.10 65 ILE A N 1
ATOM 365 C CA . ILE A 1 65 ? -23.964 21.639 25.468 1.00 22.10 65 ILE A CA 1
ATOM 366 C C . ILE A 1 65 ? -23.816 20.882 24.153 1.00 22.10 65 ILE A C 1
ATOM 367 O O . ILE A 1 65 ? -23.582 21.488 23.099 1.00 22.10 65 ILE A O 1
ATOM 372 N N . ASN A 1 66 ? -23.818 19.554 24.218 1.00 21.81 66 ASN A N 1
ATOM 373 C CA . ASN A 1 66 ? -23.836 18.766 23.000 1.00 21.81 66 ASN A CA 1
ATOM 374 C C . ASN A 1 66 ? -25.260 18.714 22.461 1.00 21.81 66 ASN A C 1
ATOM 375 O O . ASN A 1 66 ? -26.229 18.686 23.228 1.00 21.81 66 ASN A O 1
ATOM 380 N N . LEU A 1 67 ? -25.382 18.585 21.141 1.00 20.94 67 LEU A N 1
ATOM 381 C CA . LEU A 1 67 ? -26.665 18.486 20.468 1.00 20.94 67 LEU A CA 1
ATOM 382 C C . LEU A 1 67 ? -26.655 17.307 19.514 1.00 20.94 67 LEU A C 1
ATOM 383 O O . LEU A 1 67 ? -25.688 17.113 18.759 1.00 20.94 67 LEU A O 1
ATOM 388 N N . THR A 1 68 ? -27.794 16.615 19.466 1.00 23.34 68 THR A N 1
ATOM 389 C CA . THR A 1 68 ? -28.009 15.477 18.584 1.00 23.34 68 THR A CA 1
ATOM 390 C C . THR A 1 68 ? -29.475 15.508 18.165 1.00 23.34 68 THR A C 1
ATOM 391 O O . THR A 1 68 ? -30.266 16.278 18.705 1.00 23.34 68 THR A O 1
ATOM 395 N N . GLY A 1 69 ? -29.845 14.676 17.206 1.00 22.64 69 GLY A N 1
ATOM 396 C CA . GLY A 1 69 ? -31.238 14.604 16.816 1.00 22.64 69 GLY A CA 1
ATOM 397 C C . GLY A 1 69 ? -31.405 13.916 15.481 1.00 22.64 69 GLY A C 1
ATOM 398 O O . GLY A 1 69 ? -30.463 13.373 14.914 1.00 22.64 69 GLY A O 1
ATOM 399 N N . PHE A 1 70 ? -32.659 13.875 15.033 1.00 20.23 70 PHE A N 1
ATOM 400 C CA . PHE A 1 70 ? -32.988 13.322 13.725 1.00 20.23 70 PHE A CA 1
ATOM 401 C C . PHE A 1 70 ? -33.897 14.228 12.903 1.00 20.23 70 PHE A C 1
ATOM 402 O O . PHE A 1 70 ? -34.937 14.675 13.398 1.00 20.23 70 PHE A O 1
ATOM 410 N N . MET A 1 71 ? -33.490 14.526 11.670 1.00 19.04 71 MET A N 1
ATOM 411 C CA . MET A 1 71 ? -34.307 15.263 10.711 1.00 19.04 71 MET A CA 1
ATOM 412 C C . MET A 1 71 ? -34.649 14.332 9.562 1.00 19.04 71 MET A C 1
ATOM 413 O O . MET A 1 71 ? -33.809 14.104 8.692 1.00 19.04 71 MET A O 1
ATOM 418 N N . SER A 1 72 ? -35.877 13.842 9.517 1.00 18.99 72 SER A N 1
ATOM 419 C CA . SER A 1 72 ? -36.218 12.878 8.486 1.00 18.99 72 SER A CA 1
ATOM 420 C C . SER A 1 72 ? -36.327 13.568 7.136 1.00 18.99 72 SER A C 1
ATOM 421 O O . SER A 1 72 ? -36.654 14.751 7.045 1.00 18.99 72 SER A O 1
ATOM 424 N N . SER A 1 73 ? -36.036 12.819 6.081 1.00 18.78 73 SER A N 1
ATOM 425 C CA . SER A 1 73 ? -36.111 13.318 4.717 1.00 18.78 73 SER A CA 1
ATOM 426 C C . SER A 1 73 ? -37.315 12.704 4.026 1.00 18.78 73 SER A C 1
ATOM 427 O O . SER A 1 73 ? -37.469 11.480 4.017 1.00 18.78 73 SER A O 1
ATOM 430 N N . LYS A 1 74 ? -38.149 13.543 3.432 1.00 20.10 74 LYS A N 1
ATOM 431 C CA . LYS A 1 74 ? -39.375 13.075 2.812 1.00 20.10 74 LYS A CA 1
ATOM 432 C C . LYS A 1 74 ? -39.133 12.658 1.369 1.00 20.10 74 LYS A C 1
ATOM 433 O O . LYS A 1 74 ? -38.207 13.132 0.711 1.00 20.10 74 LYS A O 1
ATOM 439 N N . LYS A 1 75 ? -39.985 11.766 0.878 1.00 19.85 75 LYS A N 1
ATOM 440 C CA . LYS A 1 75 ? -39.805 11.211 -0.455 1.00 19.85 75 LYS A CA 1
ATOM 441 C C . LYS A 1 75 ? -41.141 10.842 -1.105 1.00 19.85 75 LYS A C 1
ATOM 442 O O . LYS A 1 75 ? -41.603 11.503 -2.038 1.00 19.85 75 LYS A O 1
ATOM 448 N N . THR A 1 91 ? -43.431 11.510 -14.246 1.00 35.75 76 THR A N 1
ATOM 449 C CA . THR A 1 91 ? -43.784 11.685 -12.843 1.00 35.75 76 THR A CA 1
ATOM 450 C C . THR A 1 91 ? -42.983 12.805 -12.207 1.00 35.75 76 THR A C 1
ATOM 451 O O . THR A 1 91 ? -42.246 13.518 -12.888 1.00 35.75 76 THR A O 1
ATOM 453 N N . ALA A 1 92 ? -43.134 12.961 -10.895 1.00 34.87 77 ALA A N 1
ATOM 454 C CA . ALA A 1 92 ? -42.338 13.922 -10.152 1.00 34.87 77 ALA A CA 1
ATOM 455 C C . ALA A 1 92 ? -42.056 13.363 -8.769 1.00 34.87 77 ALA A C 1
ATOM 456 O O . ALA A 1 92 ? -42.941 12.778 -8.140 1.00 34.87 77 ALA A O 1
ATOM 458 N N . ILE A 1 93 ? -40.827 13.557 -8.295 1.00 30.61 78 ILE A N 1
ATOM 459 C CA . ILE A 1 93 ? -40.412 13.078 -6.985 1.00 30.61 78 ILE A CA 1
ATOM 460 C C . ILE A 1 93 ? -39.851 14.240 -6.184 1.00 30.61 78 ILE A C 1
ATOM 461 O O . ILE A 1 93 ? -38.981 14.969 -6.669 1.00 30.61 78 ILE A O 1
ATOM 466 N N . ASN A 1 94 ? -40.346 14.410 -4.962 1.00 26.65 79 ASN A N 1
ATOM 467 C CA . ASN A 1 94 ? -39.799 15.395 -4.041 1.00 26.65 79 ASN A CA 1
ATOM 468 C C . ASN A 1 94 ? -38.568 14.841 -3.335 1.00 26.65 79 ASN A C 1
ATOM 469 O O . ASN A 1 94 ? -38.578 13.708 -2.846 1.00 26.65 79 ASN A O 1
ATOM 474 N N . PHE A 1 95 ? -37.514 15.648 -3.264 1.00 23.04 80 PHE A N 1
ATOM 475 C CA . PHE A 1 95 ? -36.255 15.217 -2.710 1.00 23.04 80 PHE A CA 1
ATOM 476 C C . PHE A 1 95 ? -35.537 16.384 -2.047 1.00 23.04 80 PHE A C 1
ATOM 477 O O . PHE A 1 95 ? -35.418 17.449 -2.668 1.00 23.04 80 PHE A O 1
ATOM 485 N N . PRO A 1 96 ? -35.096 16.239 -0.797 1.00 19.74 81 PRO A N 1
ATOM 486 C CA . PRO A 1 96 ? -34.482 17.370 -0.094 1.00 19.74 81 PRO A CA 1
ATOM 487 C C . PRO A 1 96 ? -33.225 17.865 -0.786 1.00 19.74 81 PRO A C 1
ATOM 488 O O . PRO A 1 96 ? -32.618 17.175 -1.604 1.00 19.74 81 PRO A O 1
ATOM 492 N N . VAL A 1 97 ? -32.833 19.088 -0.438 1.00 17.89 82 VAL A N 1
ATOM 493 C CA . VAL A 1 97 ? -31.686 19.730 -1.066 1.00 17.89 82 VAL A CA 1
ATOM 494 C C . VAL A 1 97 ? -30.840 20.495 -0.059 1.00 17.89 82 VAL A C 1
ATOM 495 O O . VAL A 1 97 ? -29.628 20.659 -0.254 1.00 17.89 82 VAL A O 1
ATOM 499 N N . ARG A 1 98 ? -31.431 20.877 1.072 1.00 17.22 83 ARG A N 1
ATOM 500 C CA . ARG A 1 98 ? -30.638 21.581 2.070 1.00 17.22 83 ARG A CA 1
ATOM 501 C C . ARG A 1 98 ? -31.171 21.424 3.482 1.00 17.22 83 ARG A C 1
ATOM 502 O O . ARG A 1 98 ? -32.382 21.386 3.694 1.00 17.22 83 ARG A O 1
ATOM 510 N N . TYR A 1 99 ? -30.256 21.307 4.441 1.00 16.16 84 TYR A N 1
ATOM 511 C CA . TYR A 1 99 ? -30.610 21.279 5.852 1.00 16.16 84 TYR A CA 1
ATOM 512 C C . TYR A 1 99 ? -29.926 22.448 6.543 1.00 16.16 84 TYR A C 1
ATOM 513 O O . TYR A 1 99 ? -28.854 22.882 6.118 1.00 16.16 84 TYR A O 1
ATOM 522 N N . SER A 1 100 ? -30.507 22.925 7.644 1.00 17.02 85 SER A N 1
ATOM 523 C CA . SER A 1 100 ? -29.874 24.010 8.381 1.00 17.02 85 SER A CA 1
ATOM 524 C C . SER A 1 100 ? -30.215 23.935 9.863 1.00 17.02 85 SER A C 1
ATOM 525 O O . SER A 1 100 ? -31.375 23.723 10.228 1.00 17.02 85 SER A O 1
ATOM 528 N N . ILE A 1 101 ? -29.197 24.133 10.708 1.00 17.90 86 ILE A N 1
ATOM 529 C CA . ILE A 1 101 ? -29.325 24.073 12.162 1.00 17.90 86 ILE A CA 1
ATOM 530 C C . ILE A 1 101 ? -28.744 25.330 12.790 1.00 17.90 86 ILE A C 1
ATOM 531 O O . ILE A 1 101 ? -27.668 25.789 12.392 1.00 17.90 86 ILE A O 1
ATOM 536 N N . SER A 1 102 ? -29.454 25.904 13.759 1.00 21.28 87 SER A N 1
ATOM 537 C CA . SER A 1 102 ? -28.947 27.089 14.435 1.00 21.28 87 SER A CA 1
ATOM 538 C C . SER A 1 102 ? -29.191 27.009 15.936 1.00 21.28 87 SER A C 1
ATOM 539 O O . SER A 1 102 ? -30.263 26.585 16.371 1.00 21.28 87 SER A O 1
ATOM 542 N N . ILE A 1 103 ? -28.185 27.387 16.724 1.00 23.62 88 ILE A N 1
ATOM 543 C CA . ILE A 1 103 ? -28.270 27.404 18.182 1.00 23.62 88 ILE A CA 1
ATOM 544 C C . ILE A 1 103 ? -28.227 28.855 18.640 1.00 23.62 88 ILE A C 1
ATOM 545 O O . ILE A 1 103 ? -27.293 29.593 18.295 1.00 23.62 88 ILE A O 1
ATOM 550 N N . LEU A 1 104 ? -29.229 29.260 19.425 1.00 29.29 89 LEU A N 1
ATOM 551 C CA . LEU A 1 104 ? -29.368 30.621 19.920 1.00 29.29 89 LEU A CA 1
ATOM 552 C C . LEU A 1 104 ? -29.299 30.698 21.439 1.00 29.29 89 LEU A C 1
ATOM 553 O O . LEU A 1 104 ? -30.024 29.976 22.142 1.00 29.29 89 LEU A O 1
ATOM 558 N N . ASN A 1 105 ? -28.441 31.598 21.927 1.00 34.69 90 ASN A N 1
ATOM 559 C CA . ASN A 1 105 ? -28.280 31.910 23.344 1.00 34.69 90 ASN A CA 1
ATOM 560 C C . ASN A 1 105 ? -29.177 33.102 23.654 1.00 34.69 90 ASN A C 1
ATOM 561 O O . ASN A 1 105 ? -28.967 34.194 23.118 1.00 34.69 90 ASN A O 1
ATOM 566 N N . GLU A 1 106 ? -30.169 32.910 24.514 1.00 39.28 91 GLU A N 1
ATOM 567 C CA . GLU A 1 106 ? -31.164 33.944 24.770 1.00 39.28 91 GLU A CA 1
ATOM 568 C C . GLU A 1 106 ? -31.016 34.652 26.108 1.00 39.28 91 GLU A C 1
ATOM 569 O O . GLU A 1 106 ? -31.930 35.378 26.508 1.00 39.28 91 GLU A O 1
ATOM 575 N N . SER A 1 107 ? -29.907 34.472 26.811 1.00 42.75 92 SER A N 1
ATOM 576 C CA . SER A 1 107 ? -29.709 35.125 28.098 1.00 42.75 92 SER A CA 1
ATOM 577 C C . SER A 1 107 ? -28.484 36.025 28.059 1.00 42.75 92 SER A C 1
ATOM 578 O O . SER A 1 107 ? -27.649 36.016 28.965 1.00 42.75 92 SER A O 1
ATOM 581 N N . ILE A 1 108 ? -28.365 36.809 26.987 1.00 43.99 93 ILE A N 1
ATOM 582 C CA . ILE A 1 108 ? -27.187 37.649 26.794 1.00 43.99 93 ILE A CA 1
ATOM 583 C C . ILE A 1 108 ? -27.081 38.698 27.893 1.00 43.99 93 ILE A C 1
ATOM 584 O O . ILE A 1 108 ? -25.981 39.020 28.356 1.00 43.99 93 ILE A O 1
ATOM 586 N N . ASN A 1 109 ? -28.213 39.241 28.337 1.00 49.45 94 ASN A N 1
ATOM 587 C CA . ASN A 1 109 ? -28.162 40.297 29.340 1.00 49.45 94 ASN A CA 1
ATOM 588 C C . ASN A 1 109 ? -27.774 39.786 30.719 1.00 49.45 94 ASN A C 1
ATOM 589 O O . ASN A 1 109 ? -27.654 40.592 31.647 1.00 49.45 94 ASN A O 1
ATOM 591 N N . GLU A 1 110 ? -27.594 38.481 30.884 1.00 48.42 95 GLU A N 1
ATOM 592 C CA . GLU A 1 110 ? -27.174 37.900 32.150 1.00 48.42 95 GLU A CA 1
ATOM 593 C C . GLU A 1 110 ? -25.702 37.518 32.137 1.00 48.42 95 GLU A C 1
ATOM 594 O O . GLU A 1 110 ? -25.230 36.872 33.076 1.00 48.42 95 GLU A O 1
ATOM 596 N N . ASN A 1 111 ? -24.975 37.899 31.083 1.00 43.22 96 ASN A N 1
ATOM 597 C CA . ASN A 1 111 ? -23.553 37.589 30.915 1.00 43.22 96 ASN A CA 1
ATOM 598 C C . ASN A 1 111 ? -23.298 36.090 30.744 1.00 43.22 96 ASN A C 1
ATOM 599 O O . ASN A 1 111 ? -22.321 35.549 31.262 1.00 43.22 96 ASN A O 1
ATOM 601 N N . VAL A 1 112 ? -24.185 35.408 30.025 1.00 37.84 97 VAL A N 1
ATOM 602 C CA . VAL A 1 112 ? -23.939 34.037 29.583 1.00 37.84 97 VAL A CA 1
ATOM 603 C C . VAL A 1 112 ? -23.494 34.084 28.128 1.00 37.84 97 VAL A C 1
ATOM 604 O O . VAL A 1 112 ? -24.183 34.663 27.281 1.00 37.84 97 VAL A O 1
ATOM 606 N N . LYS A 1 113 ? -22.349 33.471 27.828 1.00 31.24 98 LYS A N 1
ATOM 607 C CA . LYS A 1 113 ? -21.662 33.707 26.567 1.00 31.24 98 LYS A CA 1
ATOM 608 C C . LYS A 1 113 ? -21.256 32.400 25.895 1.00 31.24 98 LYS A C 1
ATOM 609 O O . LYS A 1 113 ? -20.984 31.402 26.564 1.00 31.24 98 LYS A O 1
ATOM 615 N N . ILE A 1 114 ? -21.229 32.414 24.562 1.00 26.65 99 ILE A N 1
ATOM 616 C CA . ILE A 1 114 ? -20.814 31.272 23.749 1.00 26.65 99 ILE A CA 1
ATOM 617 C C . ILE A 1 114 ? -19.345 31.460 23.399 1.00 26.65 99 ILE A C 1
ATOM 618 O O . ILE A 1 114 ? -19.006 32.273 22.536 1.00 26.65 99 ILE A O 1
ATOM 623 N N . VAL A 1 115 ? -18.459 30.729 24.064 1.00 24.54 100 VAL A N 1
ATOM 624 C CA . VAL A 1 115 ? -17.042 30.901 23.780 1.00 24.54 100 VAL A CA 1
ATOM 625 C C . VAL A 1 115 ? -16.524 29.995 22.662 1.00 24.54 100 VAL A C 1
ATOM 626 O O . VAL A 1 115 ? -15.542 30.344 22.002 1.00 24.54 100 VAL A O 1
ATOM 630 N N . ASP A 1 116 ? -17.138 28.833 22.425 1.00 23.66 101 ASP A N 1
ATOM 631 C CA . ASP A 1 116 ? -16.595 27.951 21.400 1.00 23.66 101 ASP A CA 1
ATOM 632 C C . ASP A 1 116 ? -17.659 27.059 20.770 1.00 23.66 101 ASP A C 1
ATOM 633 O O . ASP A 1 116 ? -18.667 26.724 21.397 1.00 23.66 101 ASP A O 1
ATOM 638 N N . SER A 1 117 ? -17.380 26.640 19.531 1.00 21.33 102 SER A N 1
ATOM 639 C CA . SER A 1 117 ? -18.215 25.743 18.738 1.00 21.33 102 SER A CA 1
ATOM 640 C C . SER A 1 117 ? -17.315 24.733 18.043 1.00 21.33 102 SER A C 1
ATOM 641 O O . SER A 1 117 ? -16.305 25.122 17.456 1.00 21.33 102 SER A O 1
ATOM 644 N N . ILE A 1 118 ? -17.684 23.449 18.081 1.00 20.43 103 ILE A N 1
ATOM 645 C CA . ILE A 1 118 ? -16.732 22.397 17.703 1.00 20.43 103 ILE A CA 1
ATOM 646 C C . ILE A 1 118 ? -16.501 22.259 16.201 1.00 20.43 103 ILE A C 1
ATOM 647 O O . ILE A 1 118 ? -15.332 22.288 15.780 1.00 20.43 103 ILE A O 1
ATOM 652 N N . PRO A 1 119 ? -17.513 22.085 15.348 1.00 18.35 104 PRO A N 1
ATOM 653 C CA . PRO A 1 119 ? -17.211 21.952 13.917 1.00 18.35 104 PRO A CA 1
ATOM 654 C C . PRO A 1 119 ? -16.655 23.248 13.350 1.00 18.35 104 PRO A C 1
ATOM 655 O O . PRO A 1 119 ? -17.116 24.340 13.684 1.00 18.35 104 PRO A O 1
ATOM 659 N N . LYS A 1 120 ? -15.653 23.125 12.480 1.00 16.59 105 LYS A N 1
ATOM 660 C CA . LYS A 1 120 ? -14.941 24.286 11.971 1.00 16.59 105 LYS A CA 1
ATOM 661 C C . LYS A 1 120 ? -14.644 24.113 10.491 1.00 16.59 105 LYS A C 1
ATOM 662 O O . LYS A 1 120 ? -14.867 23.052 9.907 1.00 16.59 105 LYS A O 1
ATOM 668 N N . ASN A 1 121 ? -14.130 25.182 9.890 1.00 16.76 106 ASN A N 1
ATOM 669 C CA . ASN A 1 121 ? -13.751 25.191 8.485 1.00 16.76 106 ASN A CA 1
ATOM 670 C C . ASN A 1 121 ? -12.311 24.727 8.316 1.00 16.76 106 ASN A C 1
ATOM 671 O O . ASN A 1 121 ? -11.435 25.076 9.111 1.00 16.76 106 ASN A O 1
ATOM 676 N N . THR A 1 122 ? -12.070 23.946 7.268 1.00 18.16 107 THR A N 1
ATOM 677 C CA . THR A 1 122 ? -10.772 23.339 7.023 1.00 18.16 107 THR A CA 1
ATOM 678 C C . THR A 1 122 ? -10.327 23.634 5.597 1.00 18.16 107 THR A C 1
ATOM 679 O O . THR A 1 122 ? -11.116 24.061 4.752 1.00 18.16 107 THR A O 1
ATOM 683 N N . ILE A 1 123 ? -9.047 23.391 5.331 1.00 18.70 108 ILE A N 1
ATOM 684 C CA . ILE A 1 123 ? -8.421 23.685 4.045 1.00 18.70 108 ILE A CA 1
ATOM 685 C C . ILE A 1 123 ? -8.074 22.367 3.361 1.00 18.70 108 ILE A C 1
ATOM 686 O O . ILE A 1 123 ? -7.426 21.504 3.962 1.00 18.70 108 ILE A O 1
ATOM 691 N N . SER A 1 124 ? -8.492 22.216 2.105 1.00 19.36 109 SER A N 1
ATOM 692 C CA . SER A 1 124 ? -8.297 20.983 1.352 1.00 19.36 109 SER A CA 1
ATOM 693 C C . SER A 1 124 ? -6.888 20.901 0.765 1.00 19.36 109 SER A C 1
ATOM 694 O O . SER A 1 124 ? -6.113 21.856 0.798 1.00 19.36 109 SER A O 1
ATOM 697 N N . GLN A 1 125 ? -6.558 19.724 0.223 1.00 18.23 110 GLN A N 1
ATOM 698 C CA . GLN A 1 125 ? -5.269 19.460 -0.403 1.00 18.23 110 GLN A CA 1
ATOM 699 C C . GLN A 1 125 ? -5.468 18.871 -1.793 1.00 18.23 110 GLN A C 1
ATOM 700 O O . GLN A 1 125 ? -6.394 18.091 -2.019 1.00 18.23 110 GLN A O 1
ATOM 706 N N . LYS A 1 126 ? -4.587 19.242 -2.710 1.00 15.51 111 LYS A N 1
ATOM 707 C CA . LYS A 1 126 ? -4.593 18.775 -4.089 1.00 15.51 111 LYS A CA 1
ATOM 708 C C . LYS A 1 126 ? -3.258 18.112 -4.404 1.00 15.51 111 LYS A C 1
ATOM 709 O O . LYS A 1 126 ? -2.223 18.529 -3.880 1.00 15.51 111 LYS A O 1
ATOM 715 N N . THR A 1 127 ? -3.263 17.086 -5.250 1.00 15.49 112 THR A N 1
ATOM 716 C CA . THR A 1 127 ? -2.014 16.472 -5.700 1.00 15.49 112 THR A CA 1
ATOM 717 C C . THR A 1 127 ? -1.757 16.822 -7.162 1.00 15.49 112 THR A C 1
ATOM 718 O O . THR A 1 127 ? -2.621 16.599 -8.012 1.00 15.49 112 THR A O 1
ATOM 722 N N . VAL A 1 128 ? -0.564 17.339 -7.456 1.00 13.79 113 VAL A N 1
ATOM 723 C CA . VAL A 1 128 ? -0.209 17.848 -8.778 1.00 13.79 113 VAL A CA 1
ATOM 724 C C . VAL A 1 128 ? 1.028 17.133 -9.290 1.00 13.79 113 VAL A C 1
ATOM 725 O O . VAL A 1 128 ? 2.003 16.973 -8.552 1.00 13.79 113 VAL A O 1
ATOM 729 N N . SER A 1 129 ? 0.991 16.700 -10.549 1.00 15.73 114 SER A N 1
ATOM 730 C CA . SER A 1 129 ? 2.165 16.118 -11.180 1.00 15.73 114 SER A CA 1
ATOM 731 C C . SER A 1 129 ? 2.346 16.669 -12.585 1.00 15.73 114 SER A C 1
ATOM 732 O O . SER A 1 129 ? 1.370 16.948 -13.280 1.00 15.73 114 SER A O 1
ATOM 735 N N . ASN A 1 130 ? 3.605 16.777 -13.013 1.00 17.43 115 ASN A N 1
ATOM 736 C CA . ASN A 1 130 ? 3.955 17.251 -14.345 1.00 17.43 115 ASN A CA 1
ATOM 737 C C . ASN A 1 130 ? 5.062 16.376 -14.904 1.00 17.43 115 ASN A C 1
ATOM 738 O O . ASN A 1 130 ? 5.980 15.990 -14.178 1.00 17.43 115 ASN A O 1
ATOM 743 N N . THR A 1 131 ? 4.979 16.072 -16.197 1.00 20.89 116 THR A N 1
ATOM 744 C CA . THR A 1 131 ? 6.014 15.312 -16.881 1.00 20.89 116 THR A CA 1
ATOM 745 C C . THR A 1 131 ? 6.282 15.879 -18.266 1.00 20.89 116 THR A C 1
ATOM 746 O O . THR A 1 131 ? 5.377 16.390 -18.931 1.00 20.89 116 THR A O 1
ATOM 750 N N . MET A 1 132 ? 7.541 15.788 -18.687 1.00 22.02 117 MET A N 1
ATOM 751 C CA . MET A 1 132 ? 7.983 16.231 -20.001 1.00 22.02 117 MET A CA 1
ATOM 752 C C . MET A 1 132 ? 8.939 15.186 -20.552 1.00 22.02 117 MET A C 1
ATOM 753 O O . MET A 1 132 ? 9.805 14.699 -19.825 1.00 22.02 117 MET A O 1
ATOM 755 N N . GLY A 1 133 ? 8.794 14.846 -21.832 1.00 27.48 118 GLY A N 1
ATOM 756 C CA . GLY A 1 133 ? 9.624 13.817 -22.425 1.00 27.48 118 GLY A CA 1
ATOM 757 C C . GLY A 1 133 ? 9.996 14.131 -23.860 1.00 27.48 118 GLY A C 1
ATOM 758 O O . GLY A 1 133 ? 9.293 14.850 -24.574 1.00 27.48 118 GLY A O 1
ATOM 759 N N . TYR A 1 134 ? 11.114 13.538 -24.276 1.00 33.01 119 TYR A N 1
ATOM 760 C CA . TYR A 1 134 ? 11.673 13.657 -25.614 1.00 33.01 119 TYR A CA 1
ATOM 761 C C . TYR A 1 134 ? 11.970 12.294 -26.217 1.00 33.01 119 TYR A C 1
ATOM 762 O O . TYR A 1 134 ? 12.486 11.412 -25.531 1.00 33.01 119 TYR A O 1
ATOM 771 N N . LYS A 1 135 ? 11.653 12.118 -27.500 1.00 34.12 120 LYS A N 1
ATOM 772 C CA . LYS A 1 135 ? 11.977 10.882 -28.196 1.00 34.12 120 LYS A CA 1
ATOM 773 C C . LYS A 1 135 ? 12.633 11.207 -29.528 1.00 34.12 120 LYS A C 1
ATOM 774 O O . LYS A 1 135 ? 12.300 12.207 -30.168 1.00 34.12 120 LYS A O 1
ATOM 776 N N . ILE A 1 136 ? 13.534 10.335 -29.968 1.00 37.54 121 ILE A N 1
ATOM 777 C CA . ILE A 1 136 ? 14.224 10.501 -31.243 1.00 37.54 121 ILE A CA 1
ATOM 778 C C . ILE A 1 136 ? 14.414 9.129 -31.868 1.00 37.54 121 ILE A C 1
ATOM 779 O O . ILE A 1 136 ? 14.700 8.154 -31.167 1.00 37.54 121 ILE A O 1
ATOM 784 N N . GLY A 1 137 ? 14.224 9.039 -33.183 1.00 46.19 122 GLY A N 1
ATOM 785 C CA . GLY A 1 137 ? 14.324 7.749 -33.835 1.00 46.19 122 GLY A CA 1
ATOM 786 C C . GLY A 1 137 ? 14.931 7.806 -35.220 1.00 46.19 122 GLY A C 1
ATOM 787 O O . GLY A 1 137 ? 14.541 8.638 -36.041 1.00 46.19 122 GLY A O 1
ATOM 788 N N . GLY A 1 138 ? 15.876 6.917 -35.502 1.00 55.99 123 GLY A N 1
ATOM 789 C CA . GLY A 1 138 ? 16.480 6.857 -36.819 1.00 55.99 123 GLY A CA 1
ATOM 790 C C . GLY A 1 138 ? 16.268 5.514 -37.479 1.00 55.99 123 GLY A C 1
ATOM 791 O O . GLY A 1 138 ? 16.561 4.483 -36.867 1.00 55.99 123 GLY A O 1
ATOM 792 N N . SER A 1 139 ? 15.766 5.488 -38.709 1.00 69.01 124 SER A N 1
ATOM 793 C CA . SER A 1 139 ? 15.513 4.232 -39.399 1.00 69.01 124 SER A CA 1
ATOM 794 C C . SER A 1 139 ? 16.258 4.179 -40.722 1.00 69.01 124 SER A C 1
ATOM 795 O O . SER A 1 139 ? 16.195 5.123 -41.515 1.00 69.01 124 SER A O 1
ATOM 797 N N . ILE A 1 140 ? 16.957 3.070 -40.950 1.00 77.56 125 ILE A N 1
ATOM 798 C CA . ILE A 1 140 ? 17.668 2.799 -42.193 1.00 77.56 125 ILE A CA 1
ATOM 799 C C . ILE A 1 140 ? 16.975 1.620 -42.857 1.00 77.56 125 ILE A C 1
ATOM 800 O O . ILE A 1 140 ? 16.767 0.583 -42.218 1.00 77.56 125 ILE A O 1
ATOM 802 N N . GLU A 1 141 ? 16.611 1.775 -44.126 1.00 93.63 126 GLU A N 1
ATOM 803 C CA . GLU A 1 141 ? 15.864 0.747 -44.851 1.00 93.63 126 GLU A CA 1
ATOM 804 C C . GLU A 1 141 ? 16.580 0.437 -46.160 1.00 93.63 126 GLU A C 1
ATOM 805 O O . GLU A 1 141 ? 16.491 1.207 -47.120 1.00 93.63 126 GLU A O 1
ATOM 807 N N . ILE A 1 142 ? 17.284 -0.689 -46.200 1.00 100.80 127 ILE A N 1
ATOM 808 C CA . ILE A 1 142 ? 17.993 -1.123 -47.397 1.00 100.80 127 ILE A CA 1
ATOM 809 C C . ILE A 1 142 ? 17.099 -2.096 -48.148 1.00 100.80 127 ILE A C 1
ATOM 810 O O . ILE A 1 142 ? 16.882 -3.228 -47.699 1.00 100.80 127 ILE A O 1
ATOM 812 N N . GLU A 1 143 ? 16.589 -1.662 -49.290 1.00 107.50 128 GLU A N 1
ATOM 813 C CA . GLU A 1 143 ? 15.824 -2.521 -50.179 1.00 107.50 128 GLU A CA 1
ATOM 814 C C . GLU A 1 143 ? 16.798 -3.140 -51.179 1.00 107.50 128 GLU A C 1
ATOM 815 O O . GLU A 1 143 ? 18.012 -3.127 -50.964 1.00 107.50 128 GLU A O 1
ATOM 817 N N . GLU A 1 144 ? 16.293 -3.699 -52.271 1.00 112.45 129 GLU A N 1
ATOM 818 C CA . GLU A 1 144 ? 17.193 -4.211 -53.297 1.00 112.45 129 GLU A CA 1
ATOM 819 C C . GLU A 1 144 ? 17.853 -3.017 -53.975 1.00 112.45 129 GLU A C 1
ATOM 820 O O . GLU A 1 144 ? 17.283 -2.408 -54.883 1.00 112.45 129 GLU A O 1
ATOM 822 N N . ASN A 1 145 ? 19.063 -2.680 -53.521 1.00 113.65 130 ASN A N 1
ATOM 823 C CA . ASN A 1 145 ? 19.849 -1.574 -54.073 1.00 113.65 130 ASN A CA 1
ATOM 824 C C . ASN A 1 145 ? 19.087 -0.251 -54.003 1.00 113.65 130 ASN A C 1
ATOM 825 O O . ASN A 1 145 ? 19.197 0.594 -54.893 1.00 113.65 130 ASN A O 1
ATOM 827 N N . LYS A 1 146 ? 18.304 -0.062 -52.937 1.00 109.70 131 LYS A N 1
ATOM 828 C CA . LYS A 1 146 ? 17.548 1.170 -52.765 1.00 109.70 131 LYS A CA 1
ATOM 829 C C . LYS A 1 146 ? 17.581 1.624 -51.311 1.00 109.70 131 LYS A C 1
ATOM 830 O O . LYS A 1 146 ? 17.139 0.878 -50.420 1.00 109.70 131 LYS A O 1
ATOM 832 N N . PRO A 1 147 ? 18.079 2.826 -51.037 1.00 104.71 132 PRO A N 1
ATOM 833 C CA . PRO A 1 147 ? 18.091 3.324 -49.654 1.00 104.71 132 PRO A CA 1
ATOM 834 C C . PRO A 1 147 ? 16.920 4.241 -49.334 1.00 104.71 132 PRO A C 1
ATOM 835 O O . PRO A 1 147 ? 16.505 5.048 -50.172 1.00 104.71 132 PRO A O 1
ATOM 837 N N . LYS A 1 148 ? 16.378 4.130 -48.116 1.00 94.13 133 LYS A N 1
ATOM 838 C CA . LYS A 1 148 ? 15.289 4.996 -47.659 1.00 94.13 133 LYS A CA 1
ATOM 839 C C . LYS A 1 148 ? 15.573 5.377 -46.203 1.00 94.13 133 LYS A C 1
ATOM 840 O O . LYS A 1 148 ? 15.155 4.699 -45.265 1.00 94.13 133 LYS A O 1
ATOM 842 N N . ALA A 1 149 ? 16.302 6.473 -46.021 1.00 85.53 134 ALA A N 1
ATOM 843 C CA . ALA A 1 149 ? 16.648 6.941 -44.686 1.00 85.53 134 ALA A CA 1
ATOM 844 C C . ALA A 1 149 ? 15.569 7.871 -44.142 1.00 85.53 134 ALA A C 1
ATOM 845 O O . ALA A 1 149 ? 15.195 8.850 -44.796 1.00 85.53 134 ALA A O 1
ATOM 847 N N . SER A 1 150 ? 15.061 7.559 -42.951 1.00 72.41 135 SER A N 1
ATOM 848 C CA . SER A 1 150 ? 14.018 8.347 -42.308 1.00 72.41 135 SER A CA 1
ATOM 849 C C . SER A 1 150 ? 14.433 8.654 -40.876 1.00 72.41 135 SER A C 1
ATOM 850 O O . SER A 1 150 ? 14.927 7.771 -40.170 1.00 72.41 135 SER A O 1
ATOM 852 N N . ILE A 1 151 ? 14.255 9.904 -40.452 1.00 63.01 136 ILE A N 1
ATOM 853 C CA . ILE A 1 151 ? 14.495 10.298 -39.068 1.00 63.01 136 ILE A CA 1
ATOM 854 C C . ILE A 1 151 ? 13.256 10.989 -38.512 1.00 63.01 136 ILE A C 1
ATOM 855 O O . ILE A 1 151 ? 12.653 11.833 -39.183 1.00 63.01 136 ILE A O 1
ATOM 860 N N . GLU A 1 152 ? 12.862 10.606 -37.299 1.00 50.15 137 GLU A N 1
ATOM 861 C CA . GLU A 1 152 ? 11.651 11.094 -36.661 1.00 50.15 137 GLU A CA 1
ATOM 862 C C . GLU A 1 152 ? 11.996 11.645 -35.284 1.00 50.15 137 GLU A C 1
ATOM 863 O O . GLU A 1 152 ? 12.968 11.216 -34.658 1.00 50.15 137 GLU A O 1
ATOM 865 N N . SER A 1 153 ? 11.191 12.596 -34.813 1.00 43.17 138 SER A N 1
ATOM 866 C CA . SER A 1 153 ? 11.430 13.262 -33.539 1.00 43.17 138 SER A CA 1
ATOM 867 C C . SER A 1 153 ? 10.099 13.571 -32.873 1.00 43.17 138 SER A C 1
ATOM 868 O O . SER A 1 153 ? 9.155 13.996 -33.543 1.00 43.17 138 SER A O 1
ATOM 871 N N . GLU A 1 154 ? 10.023 13.372 -31.556 1.00 33.38 139 GLU A N 1
ATOM 872 C CA . GLU A 1 154 ? 8.796 13.627 -30.813 1.00 33.38 139 GLU A CA 1
ATOM 873 C C . GLU A 1 154 ? 9.103 14.359 -29.514 1.00 33.38 139 GLU A C 1
ATOM 874 O O . GLU A 1 154 ? 10.174 14.195 -28.928 1.00 33.38 139 GLU A O 1
ATOM 876 N N . TYR A 1 155 ? 8.119 15.123 -29.046 1.00 30.19 140 TYR A N 1
ATOM 877 C CA . TYR A 1 155 ? 8.202 15.879 -27.802 1.00 30.19 140 TYR A CA 1
ATOM 878 C C . TYR A 1 155 ? 6.834 15.905 -27.143 1.00 30.19 140 TYR A C 1
ATOM 879 O O . TYR A 1 155 ? 5.839 16.141 -27.830 1.00 30.19 140 TYR A O 1
ATOM 888 N N . ALA A 1 156 ? 6.767 15.657 -25.835 1.00 28.06 141 ALA A N 1
ATOM 889 C CA . ALA A 1 156 ? 5.456 15.626 -25.200 1.00 28.06 141 ALA A CA 1
ATOM 890 C C . ALA A 1 156 ? 5.526 16.171 -23.782 1.00 28.06 141 ALA A C 1
ATOM 891 O O . ALA A 1 156 ? 6.572 16.143 -23.134 1.00 28.06 141 ALA A O 1
ATOM 893 N N . GLU A 1 157 ? 4.389 16.680 -23.314 1.00 28.52 142 GLU A N 1
ATOM 894 C CA . GLU A 1 157 ? 4.239 17.232 -21.974 1.00 28.52 142 GLU A CA 1
ATOM 895 C C . GLU A 1 157 ? 2.855 16.856 -21.466 1.00 28.52 142 GLU A C 1
ATOM 896 O O . GLU A 1 157 ? 1.917 16.770 -22.261 1.00 28.52 142 GLU A O 1
ATOM 902 N N . SER A 1 158 ? 2.723 16.598 -20.163 1.00 23.38 143 SER A N 1
ATOM 903 C CA . SER A 1 158 ? 1.404 16.336 -19.589 1.00 23.38 143 SER A CA 1
ATOM 904 C C . SER A 1 158 ? 1.422 16.641 -18.094 1.00 23.38 143 SER A C 1
ATOM 905 O O . SER A 1 158 ? 2.481 16.826 -17.492 1.00 23.38 143 SER A O 1
ATOM 908 N N . SER A 1 159 ? 0.224 16.695 -17.500 1.00 19.52 144 SER A N 1
ATOM 909 C CA . SER A 1 159 ? 0.076 16.908 -16.062 1.00 19.52 144 SER A CA 1
ATOM 910 C C . SER A 1 159 ? -1.188 16.230 -15.546 1.00 19.52 144 SER A C 1
ATOM 911 O O . SER A 1 159 ? -2.148 16.021 -16.288 1.00 19.52 144 SER A O 1
ATOM 914 N N . THR A 1 160 ? -1.183 15.913 -14.247 1.00 16.80 145 THR A N 1
ATOM 915 C CA . THR A 1 160 ? -2.296 15.247 -13.568 1.00 16.80 145 THR A CA 1
ATOM 916 C C . THR A 1 160 ? -2.658 15.931 -12.255 1.00 16.80 145 THR A C 1
ATOM 917 O O . THR A 1 160 ? -1.774 16.319 -11.486 1.00 16.80 145 THR A O 1
ATOM 921 N N . ILE A 1 161 ? -3.962 16.069 -12.002 1.00 16.07 146 ILE A N 1
ATOM 922 C CA . ILE A 1 161 ? -4.500 16.642 -10.770 1.00 16.07 146 ILE A CA 1
ATOM 923 C C . ILE A 1 161 ? -5.383 15.615 -10.069 1.00 16.07 146 ILE A C 1
ATOM 924 O O . ILE A 1 161 ? -6.242 15.001 -10.706 1.00 16.07 146 ILE A O 1
ATOM 929 N N . GLU A 1 162 ? -5.183 15.433 -8.760 1.00 18.30 147 GLU A N 1
ATOM 930 C CA . GLU A 1 162 ? -6.007 14.523 -7.964 1.00 18.30 147 GLU A CA 1
ATOM 931 C C . GLU A 1 162 ? -6.584 15.213 -6.734 1.00 18.30 147 GLU A C 1
ATOM 932 O O . GLU A 1 162 ? -5.906 16.028 -6.096 1.00 18.30 147 GLU A O 1
ATOM 938 N N . TYR A 1 163 ? -7.825 14.859 -6.387 1.00 26.23 148 TYR A N 1
ATOM 939 C CA . TYR A 1 163 ? -8.477 15.337 -5.170 1.00 26.23 148 TYR A CA 1
ATOM 940 C C . TYR A 1 163 ? -9.630 14.399 -4.824 1.00 26.23 148 TYR A C 1
ATOM 941 O O . TYR A 1 163 ? -9.963 13.494 -5.589 1.00 26.23 148 TYR A O 1
ATOM 950 N N . VAL A 1 164 ? -10.235 14.624 -3.655 1.00 17.73 149 VAL A N 1
ATOM 951 C CA . VAL A 1 164 ? -11.279 13.760 -3.104 1.00 17.73 149 VAL A CA 1
ATOM 952 C C . VAL A 1 164 ? -12.564 14.558 -2.905 1.00 17.73 149 VAL A C 1
ATOM 953 O O . VAL A 1 164 ? -12.522 15.709 -2.461 1.00 17.73 149 VAL A O 1
ATOM 957 N N . GLN A 1 165 ? -13.704 13.942 -3.218 1.00 15.42 150 GLN A N 1
ATOM 958 C CA . GLN A 1 165 ? -15.003 14.623 -3.238 1.00 15.42 150 GLN A CA 1
ATOM 959 C C . GLN A 1 165 ? -16.069 13.980 -2.357 1.00 15.42 150 GLN A C 1
ATOM 960 O O . GLN A 1 165 ? -16.528 12.865 -2.665 1.00 15.42 150 GLN A O 1
ATOM 966 N N . PRO A 1 166 ? -16.513 14.627 -1.281 1.00 15.49 151 PRO A N 1
ATOM 967 C CA . PRO A 1 166 ? -17.649 14.105 -0.510 1.00 15.49 151 PRO A CA 1
ATOM 968 C C . PRO A 1 166 ? -18.952 14.181 -1.290 1.00 15.49 151 PRO A C 1
ATOM 969 O O . PRO A 1 166 ? -19.047 14.823 -2.336 1.00 15.49 151 PRO A O 1
ATOM 973 N N . ASP A 1 167 ? -19.972 13.493 -0.766 1.00 16.79 152 ASP A N 1
ATOM 974 C CA . ASP A 1 167 ? -21.315 13.551 -1.340 1.00 16.79 152 ASP A CA 1
ATOM 975 C C . ASP A 1 167 ? -22.168 14.673 -0.760 1.00 16.79 152 ASP A C 1
ATOM 976 O O . ASP A 1 167 ? -23.122 15.107 -1.409 1.00 16.79 152 ASP A O 1
ATOM 978 N N . PHE A 1 168 ? -21.870 15.123 0.455 1.00 17.68 153 PHE A N 1
ATOM 979 C CA . PHE A 1 168 ? -22.527 16.262 1.078 1.00 17.68 153 PHE A CA 1
ATOM 980 C C . PHE A 1 168 ? -21.451 17.117 1.721 1.00 17.68 153 PHE A C 1
ATOM 981 O O . PHE A 1 168 ? -20.375 16.631 2.070 1.00 17.68 153 PHE A O 1
ATOM 989 N N . SER A 1 169 ? -21.755 18.393 1.901 1.00 19.02 154 SER A N 1
ATOM 990 C CA . SER A 1 169 ? -20.782 19.342 2.413 1.00 19.02 154 SER A CA 1
ATOM 991 C C . SER A 1 169 ? -21.384 20.185 3.519 1.00 19.02 154 SER A C 1
ATOM 992 O O . SER A 1 169 ? -22.502 20.685 3.381 1.00 19.02 154 SER A O 1
ATOM 995 N N . THR A 1 170 ? -20.647 20.332 4.614 1.00 19.18 155 THR A N 1
ATOM 996 C CA . THR A 1 170 ? -21.106 21.053 5.792 1.00 19.18 155 THR A CA 1
ATOM 997 C C . THR A 1 170 ? -20.202 22.254 6.007 1.00 19.18 155 THR A C 1
ATOM 998 O O . THR A 1 170 ? -18.983 22.102 6.118 1.00 19.18 155 THR A O 1
ATOM 1002 N N . ILE A 1 171 ? -20.795 23.439 6.073 1.00 18.78 156 ILE A N 1
ATOM 1003 C CA . ILE A 1 171 ? -20.051 24.684 6.189 1.00 18.78 156 ILE A CA 1
ATOM 1004 C C . ILE A 1 171 ? -20.562 25.438 7.398 1.00 18.78 156 ILE A C 1
ATOM 1005 O O . ILE A 1 171 ? -21.773 25.614 7.549 1.00 18.78 156 ILE A O 1
ATOM 1010 N N . GLN A 1 172 ? -19.658 25.889 8.256 1.00 18.94 157 GLN A N 1
ATOM 1011 C CA . GLN A 1 172 ? -20.098 26.735 9.350 1.00 18.94 157 GLN A CA 1
ATOM 1012 C C . GLN A 1 172 ? -20.293 28.123 8.778 1.00 18.94 157 GLN A C 1
ATOM 1013 O O . GLN A 1 172 ? -19.400 28.652 8.115 1.00 18.94 157 GLN A O 1
ATOM 1019 N N . THR A 1 173 ? -21.444 28.730 9.049 1.00 20.82 158 THR A N 1
ATOM 1020 C CA . THR A 1 173 ? -21.754 30.018 8.454 1.00 20.82 158 THR A CA 1
ATOM 1021 C C . THR A 1 173 ? -21.773 31.146 9.457 1.00 20.82 158 THR A C 1
ATOM 1022 O O . THR A 1 173 ? -21.583 32.298 9.059 1.00 20.82 158 THR A O 1
ATOM 1026 N N . ASP A 1 174 ? -22.009 30.867 10.733 1.00 23.61 159 ASP A N 1
ATOM 1027 C CA . ASP A 1 174 ? -21.964 31.994 11.646 1.00 23.61 159 ASP A CA 1
ATOM 1028 C C . ASP A 1 174 ? -21.557 31.507 13.024 1.00 23.61 159 ASP A C 1
ATOM 1029 O O . ASP A 1 174 ? -21.928 30.411 13.451 1.00 23.61 159 ASP A O 1
ATOM 1034 N N . HIS A 1 175 ? -20.871 32.395 13.738 1.00 22.82 160 HIS A N 1
ATOM 1035 C CA . HIS A 1 175 ? -20.424 32.199 15.106 1.00 22.82 160 HIS A CA 1
ATOM 1036 C C . HIS A 1 175 ? -20.326 33.561 15.757 1.00 22.82 160 HIS A C 1
ATOM 1037 O O . HIS A 1 175 ? -19.639 34.443 15.238 1.00 22.82 160 HIS A O 1
ATOM 1044 N N . SER A 1 176 ? -21.003 33.732 16.882 1.00 26.08 161 SER A N 1
ATOM 1045 C CA . SER A 1 176 ? -20.976 34.995 17.594 1.00 26.08 161 SER A CA 1
ATOM 1046 C C . SER A 1 176 ? -21.282 34.726 19.056 1.00 26.08 161 SER A C 1
ATOM 1047 O O . SER A 1 176 ? -21.399 33.578 19.486 1.00 26.08 161 SER A O 1
ATOM 1050 N N . THR A 1 177 ? -21.409 35.806 19.823 1.00 27.51 162 THR A N 1
ATOM 1051 C CA . THR A 1 177 ? -21.689 35.673 21.245 1.00 27.51 162 THR A CA 1
ATOM 1052 C C . THR A 1 177 ? -23.044 35.024 21.499 1.00 27.51 162 THR A C 1
ATOM 1053 O O . THR A 1 177 ? -23.246 34.405 22.549 1.00 27.51 162 THR A O 1
ATOM 1057 N N . SER A 1 178 ? -23.975 35.133 20.559 1.00 28.39 163 SER A N 1
ATOM 1058 C CA . SER A 1 178 ? -25.319 34.621 20.770 1.00 28.39 163 SER A CA 1
ATOM 1059 C C . SER A 1 178 ? -25.740 33.500 19.829 1.00 28.39 163 SER A C 1
ATOM 1060 O O . SER A 1 178 ? -26.545 32.660 20.230 1.00 28.39 163 SER A O 1
ATOM 1063 N N . LYS A 1 179 ? -25.240 33.462 18.599 1.00 25.40 164 LYS A N 1
ATOM 1064 C CA . LYS A 1 179 ? -25.782 32.574 17.578 1.00 25.40 164 LYS A CA 1
ATOM 1065 C C . LYS A 1 179 ? -24.693 31.791 16.865 1.00 25.40 164 LYS A C 1
ATOM 1066 O O . LYS A 1 179 ? -23.683 32.367 16.456 1.00 25.40 164 LYS A O 1
ATOM 1072 N N . ALA A 1 180 ? -24.885 30.479 16.743 1.00 23.52 165 ALA A N 1
ATOM 1073 C CA . ALA A 1 180 ? -23.994 29.662 15.929 1.00 23.52 165 ALA A CA 1
ATOM 1074 C C . ALA A 1 180 ? -24.869 28.937 14.921 1.00 23.52 165 ALA A C 1
ATOM 1075 O O . ALA A 1 180 ? -25.820 28.252 15.305 1.00 23.52 165 ALA A O 1
ATOM 1077 N N . SER A 1 181 ? -24.550 29.078 13.638 1.00 21.28 166 SER A N 1
ATOM 1078 C CA . SER A 1 181 ? -25.395 28.523 12.587 1.00 21.28 166 SER A CA 1
ATOM 1079 C C . SER A 1 181 ? -24.593 27.739 11.563 1.00 21.28 166 SER A C 1
ATOM 1080 O O . SER A 1 181 ? -23.604 28.256 11.023 1.00 21.28 166 SER A O 1
ATOM 1083 N N . TRP A 1 182 ? -25.060 26.514 11.288 1.00 18.90 167 TRP A N 1
ATOM 1084 C CA . TRP A 1 182 ? -24.464 25.532 10.398 1.00 18.90 167 TRP A CA 1
ATOM 1085 C C . TRP A 1 182 ? -25.490 25.122 9.347 1.00 18.90 167 TRP A C 1
ATOM 1086 O O . TRP A 1 182 ? -26.699 25.247 9.565 1.00 18.90 167 TRP A O 1
ATOM 1097 N N . ASP A 1 183 ? -25.022 24.564 8.232 1.00 18.26 168 ASP A N 1
ATOM 1098 C CA . ASP A 1 183 ? -25.952 24.033 7.242 1.00 18.26 168 ASP A CA 1
ATOM 1099 C C . ASP A 1 183 ? -25.226 23.090 6.294 1.00 18.26 168 ASP A C 1
ATOM 1100 O O . ASP A 1 183 ? -23.999 23.069 6.224 1.00 18.26 168 ASP A O 1
ATOM 1105 N N . THR A 1 184 ? -26.019 22.317 5.550 1.00 17.09 169 THR A N 1
ATOM 1106 C CA . THR A 1 184 ? -25.527 21.293 4.635 1.00 17.09 169 THR A CA 1
ATOM 1107 C C . THR A 1 184 ? -26.333 21.376 3.350 1.00 17.09 169 THR A C 1
ATOM 1108 O O . THR A 1 184 ? -27.516 21.727 3.377 1.00 17.09 169 THR A O 1
ATOM 1112 N N . LYS A 1 185 ? -25.719 20.983 2.234 1.00 16.96 170 LYS A N 1
ATOM 1113 C CA . LYS A 1 185 ? -26.360 21.140 0.936 1.00 16.96 170 LYS A CA 1
ATOM 1114 C C . LYS A 1 185 ? -26.007 19.974 0.027 1.00 16.96 170 LYS A C 1
ATOM 1115 O O . LYS A 1 185 ? -24.983 19.317 0.200 1.00 16.96 170 LYS A O 1
ATOM 1121 N N . PHE A 1 186 ? -26.861 19.752 -0.971 1.00 16.93 171 PHE A N 1
ATOM 1122 C CA . PHE A 1 186 ? -26.630 18.690 -1.946 1.00 16.93 171 PHE A CA 1
ATOM 1123 C C . PHE A 1 186 ? -25.437 19.025 -2.834 1.00 16.93 171 PHE A C 1
ATOM 1124 O O . PHE A 1 186 ? -25.228 20.183 -3.197 1.00 16.93 171 PHE A O 1
ATOM 1132 N N . THR A 1 187 ? -24.644 18.008 -3.195 1.00 18.75 172 THR A N 1
ATOM 1133 C CA . THR A 1 187 ? -23.408 18.250 -3.938 1.00 18.75 172 THR A CA 1
ATOM 1134 C C . THR A 1 187 ? -23.419 17.661 -5.343 1.00 18.75 172 THR A C 1
ATOM 1135 O O . THR A 1 187 ? -23.401 18.422 -6.311 1.00 18.75 172 THR A O 1
ATOM 1139 N N . GLU A 1 188 ? -23.476 16.341 -5.492 1.00 20.53 173 GLU A N 1
ATOM 1140 C CA . GLU A 1 188 ? -23.363 15.714 -6.804 1.00 20.53 173 GLU A CA 1
ATOM 1141 C C . GLU A 1 188 ? -23.649 14.229 -6.664 1.00 20.53 173 GLU A C 1
ATOM 1142 O O . GLU A 1 188 ? -23.644 13.679 -5.562 1.00 20.53 173 GLU A O 1
ATOM 1144 N N . THR A 1 189 ? -23.885 13.580 -7.798 1.00 22.62 174 THR A N 1
ATOM 1145 C CA . THR A 1 189 ? -24.124 12.146 -7.814 1.00 22.62 174 THR A CA 1
ATOM 1146 C C . THR A 1 189 ? -22.815 11.382 -7.939 1.00 22.62 174 THR A C 1
ATOM 1147 O O . THR A 1 189 ? -21.852 11.852 -8.549 1.00 22.62 174 THR A O 1
ATOM 1151 N N . THR A 1 190 ? -22.791 10.186 -7.345 1.00 22.16 175 THR A N 1
ATOM 1152 C CA . THR A 1 190 ? -21.599 9.352 -7.411 1.00 22.16 175 THR A CA 1
ATOM 1153 C C . THR A 1 190 ? -21.391 8.784 -8.803 1.00 22.16 175 THR A C 1
ATOM 1154 O O . THR A 1 190 ? -20.248 8.632 -9.243 1.00 22.16 175 THR A O 1
ATOM 1158 N N . ARG A 1 191 ? -22.466 8.458 -9.505 1.00 22.98 176 ARG A N 1
ATOM 1159 C CA . ARG A 1 191 ? -22.391 7.951 -10.867 1.00 22.98 176 ARG A CA 1
ATOM 1160 C C . ARG A 1 191 ? -22.931 9.015 -11.814 1.00 22.98 176 ARG A C 1
ATOM 1161 O O . ARG A 1 191 ? -24.086 9.432 -11.687 1.00 22.98 176 ARG A O 1
ATOM 1163 N N . GLY A 1 192 ? -22.101 9.445 -12.759 1.00 24.77 177 GLY A N 1
ATOM 1164 C CA . GLY A 1 192 ? -22.493 10.432 -13.740 1.00 24.77 177 GLY A CA 1
ATOM 1165 C C . GLY A 1 192 ? -22.091 11.859 -13.432 1.00 24.77 177 GLY A C 1
ATOM 1166 O O . GLY A 1 192 ? -22.057 12.683 -14.353 1.00 24.77 177 GLY A O 1
ATOM 1167 N N . ASN A 1 193 ? -21.767 12.171 -12.180 1.00 23.75 178 ASN A N 1
ATOM 1168 C CA . ASN A 1 193 ? -21.272 13.492 -11.793 1.00 23.75 178 ASN A CA 1
ATOM 1169 C C . ASN A 1 193 ? -22.198 14.618 -12.248 1.00 23.75 178 ASN A C 1
ATOM 1170 O O . ASN A 1 193 ? -21.752 15.646 -12.753 1.00 23.75 178 ASN A O 1
ATOM 1175 N N . TYR A 1 194 ? -23.502 14.416 -12.094 1.00 25.94 179 TYR A N 1
ATOM 1176 C CA . TYR A 1 194 ? -24.443 15.485 -12.386 1.00 25.94 179 TYR A CA 1
ATOM 1177 C C . TYR A 1 194 ? -24.670 16.356 -11.153 1.00 25.94 179 TYR A C 1
ATOM 1178 O O . TYR A 1 194 ? -24.361 15.973 -10.024 1.00 25.94 179 TYR A O 1
ATOM 1187 N N . ASN A 1 195 ? -25.234 17.538 -11.386 1.00 27.89 180 ASN A N 1
ATOM 1188 C CA . ASN A 1 195 ? -25.523 18.490 -10.322 1.00 27.89 180 ASN A CA 1
ATOM 1189 C C . ASN A 1 195 ? -26.786 19.253 -10.686 1.00 27.89 180 ASN A C 1
ATOM 1190 O O . ASN A 1 195 ? -27.394 19.021 -11.732 1.00 27.89 180 ASN A O 1
ATOM 1195 N N . LEU A 1 196 ? -27.175 20.184 -9.817 1.00 27.71 181 LEU A N 1
ATOM 1196 C CA . LEU A 1 196 ? -28.452 20.866 -9.982 1.00 27.71 181 LEU A CA 1
ATOM 1197 C C . LEU A 1 196 ? -28.478 21.853 -11.139 1.00 27.71 181 LEU A C 1
ATOM 1198 O O . LEU A 1 196 ? -29.564 22.315 -11.497 1.00 27.71 181 LEU A O 1
ATOM 1203 N N . LYS A 1 197 ? -27.338 22.187 -11.736 1.00 30.62 182 LYS A N 1
ATOM 1204 C CA . LYS A 1 197 ? -27.301 23.190 -12.790 1.00 30.62 182 LYS A CA 1
ATOM 1205 C C . LYS A 1 197 ? -26.967 22.616 -14.159 1.00 30.62 182 LYS A C 1
ATOM 1206 O O . LYS A 1 197 ? -26.830 23.380 -15.117 1.00 30.62 182 LYS A O 1
ATOM 1208 N N . SER A 1 198 ? -26.846 21.299 -14.285 1.00 34.07 183 SER A N 1
ATOM 1209 C CA . SER A 1 198 ? -26.489 20.715 -15.569 1.00 34.07 183 SER A CA 1
ATOM 1210 C C . SER A 1 198 ? -27.638 20.865 -16.553 1.00 34.07 183 SER A C 1
ATOM 1211 O O . SER A 1 198 ? -28.802 20.970 -16.164 1.00 34.07 183 SER A O 1
ATOM 1214 N N . ASN A 1 199 ? -27.306 20.878 -17.847 1.00 42.27 184 ASN A N 1
ATOM 1215 C CA . ASN A 1 199 ? -28.332 21.064 -18.874 1.00 42.27 184 ASN A CA 1
ATOM 1216 C C . ASN A 1 199 ? -27.823 20.505 -20.203 1.00 42.27 184 ASN A C 1
ATOM 1217 O O . ASN A 1 199 ? -27.021 21.153 -20.880 1.00 42.27 184 ASN A O 1
ATOM 1222 N N . ASN A 1 200 ? -28.296 19.317 -20.558 1.00 46.10 185 ASN A N 1
ATOM 1223 C CA . ASN A 1 200 ? -28.023 18.727 -21.865 1.00 46.10 185 ASN A CA 1
ATOM 1224 C C . ASN A 1 200 ? -29.051 19.234 -22.870 1.00 46.10 185 ASN A C 1
ATOM 1225 O O . ASN A 1 200 ? -30.250 19.209 -22.575 1.00 46.10 185 ASN A O 1
ATOM 1230 N N . PRO A 1 201 ? -28.636 19.699 -24.052 1.00 47.45 186 PRO A N 1
ATOM 1231 C CA . PRO A 1 201 ? -29.583 20.318 -24.995 1.00 47.45 186 PRO A CA 1
ATOM 1232 C C . PRO A 1 201 ? -30.820 19.498 -25.332 1.00 47.45 186 PRO A C 1
ATOM 1233 O O . PRO A 1 201 ? -31.903 20.069 -25.481 1.00 47.45 186 PRO A O 1
ATOM 1237 N N . VAL A 1 202 ? -30.694 18.177 -25.460 1.00 49.02 187 VAL A N 1
ATOM 1238 C CA . VAL A 1 202 ? -31.810 17.348 -25.907 1.00 49.02 187 VAL A CA 1
ATOM 1239 C C . VAL A 1 202 ? -32.329 16.406 -24.827 1.00 49.02 187 VAL A C 1
ATOM 1240 O O . VAL A 1 202 ? -33.454 15.897 -24.961 1.00 49.02 187 VAL A O 1
ATOM 1244 N N . TYR A 1 203 ? -31.588 16.196 -23.746 1.00 46.99 188 TYR A N 1
ATOM 1245 C CA . TYR A 1 203 ? -32.048 15.331 -22.674 1.00 46.99 188 TYR A CA 1
ATOM 1246 C C . TYR A 1 203 ? -32.332 16.081 -21.387 1.00 46.99 188 TYR A C 1
ATOM 1247 O O . TYR A 1 203 ? -32.787 15.464 -20.420 1.00 46.99 188 TYR A O 1
ATOM 1256 N N . GLY A 1 204 ? -32.110 17.388 -21.354 1.00 43.66 189 GLY A N 1
ATOM 1257 C CA . GLY A 1 204 ? -32.321 18.133 -20.128 1.00 43.66 189 GLY A CA 1
ATOM 1258 C C . GLY A 1 204 ? -31.404 17.637 -19.031 1.00 43.66 189 GLY A C 1
ATOM 1259 O O . GLY A 1 204 ? -30.204 17.429 -19.236 1.00 43.66 189 GLY A O 1
ATOM 1260 N N . ASN A 1 205 ? -31.969 17.453 -17.845 1.00 39.13 190 ASN A N 1
ATOM 1261 C CA . ASN A 1 205 ? -31.213 16.991 -16.692 1.00 39.13 190 ASN A CA 1
ATOM 1262 C C . ASN A 1 205 ? -31.367 15.485 -16.552 1.00 39.13 190 ASN A C 1
ATOM 1263 O O . ASN A 1 205 ? -32.488 14.977 -16.454 1.00 39.13 190 ASN A O 1
ATOM 1268 N N . GLU A 1 206 ? -30.246 14.774 -16.513 1.00 33.63 191 GLU A N 1
ATOM 1269 C CA . GLU A 1 206 ? -30.270 13.320 -16.495 1.00 33.63 191 GLU A CA 1
ATOM 1270 C C . GLU A 1 206 ? -30.054 12.758 -15.099 1.00 33.63 191 GLU A C 1
ATOM 1271 O O . GLU A 1 206 ? -29.753 11.570 -14.955 1.00 33.63 191 GLU A O 1
ATOM 1273 N N . MET A 1 207 ? -30.191 13.587 -14.073 1.00 33.74 192 MET A N 1
ATOM 1274 C CA . MET A 1 207 ? -30.170 13.107 -12.701 1.00 33.74 192 MET A CA 1
ATOM 1275 C C . MET A 1 207 ? -31.366 12.197 -12.448 1.00 33.74 192 MET A C 1
ATOM 1276 O O . MET A 1 207 ? -32.472 12.463 -12.920 1.00 33.74 192 MET A O 1
ATOM 1281 N N . PHE A 1 208 ? -31.141 11.112 -11.715 1.00 31.33 193 PHE A N 1
ATOM 1282 C CA . PHE A 1 208 ? -32.190 10.145 -11.384 1.00 31.33 193 PHE A CA 1
ATOM 1283 C C . PHE A 1 208 ? -32.953 9.660 -12.618 1.00 31.33 193 PHE A C 1
ATOM 1284 O O . PHE A 1 208 ? -34.179 9.584 -12.623 1.00 31.33 193 PHE A O 1
ATOM 1292 N N . MET A 1 209 ? -32.224 9.319 -13.677 1.00 34.59 194 MET A N 1
ATOM 1293 C CA . MET A 1 209 ? -32.839 8.729 -14.861 1.00 34.59 194 MET A CA 1
ATOM 1294 C C . MET A 1 209 ? -32.114 7.443 -15.224 1.00 34.59 194 MET A C 1
ATOM 1295 O O . MET A 1 209 ? -30.903 7.457 -15.463 1.00 34.59 194 MET A O 1
ATOM 1297 N N . TYR A 1 210 ? -32.856 6.339 -15.288 1.00 38.00 195 TYR A N 1
ATOM 1298 C CA . TYR A 1 210 ? -32.253 5.050 -15.599 1.00 38.00 195 TYR A CA 1
ATOM 1299 C C . TYR A 1 210 ? -31.896 4.908 -17.068 1.00 38.00 195 TYR A C 1
ATOM 1300 O O . TYR A 1 210 ? -30.719 4.815 -17.422 1.00 38.00 195 TYR A O 1
ATOM 1309 N N . GLY A 1 211 ? -32.905 4.887 -17.927 1.00 46.75 196 GLY A N 1
ATOM 1310 C CA . GLY A 1 211 ? -32.675 4.661 -19.338 1.00 46.75 196 GLY A CA 1
ATOM 1311 C C . GLY A 1 211 ? -33.384 5.661 -20.221 1.00 46.75 196 GLY A C 1
ATOM 1312 O O . GLY A 1 211 ? -34.551 5.984 -19.988 1.00 46.75 196 GLY A O 1
ATOM 1313 N N . ARG A 1 212 ? -32.690 6.153 -21.245 1.00 50.09 197 ARG A N 1
ATOM 1314 C CA . ARG A 1 212 ? -33.288 7.141 -22.133 1.00 50.09 197 ARG A CA 1
ATOM 1315 C C . ARG A 1 212 ? -34.417 6.550 -22.971 1.00 50.09 197 ARG A C 1
ATOM 1316 O O . ARG A 1 212 ? -35.374 7.253 -23.307 1.00 50.09 197 ARG A O 1
ATOM 1324 N N . TYR A 1 213 ? -34.322 5.272 -23.342 1.00 53.15 198 TYR A N 1
ATOM 1325 C CA . TYR A 1 213 ? -35.278 4.683 -24.276 1.00 53.15 198 TYR A CA 1
ATOM 1326 C C . TYR A 1 213 ? -35.951 3.421 -23.742 1.00 53.15 198 TYR A C 1
ATOM 1327 O O . TYR A 1 213 ? -36.428 2.605 -24.536 1.00 53.15 198 TYR A O 1
ATOM 1336 N N . THR A 1 214 ? -35.999 3.234 -22.423 1.00 52.52 199 THR A N 1
ATOM 1337 C CA . THR A 1 214 ? -36.501 1.981 -21.865 1.00 52.52 199 THR A CA 1
ATOM 1338 C C . THR A 1 214 ? -37.942 1.671 -22.254 1.00 52.52 199 THR A C 1
ATOM 1339 O O . THR A 1 214 ? -38.319 0.495 -22.275 1.00 52.52 199 THR A O 1
ATOM 1343 N N . ASN A 1 215 ? -38.742 2.683 -22.579 1.00 54.59 200 ASN A N 1
ATOM 1344 C CA . ASN A 1 215 ? -40.135 2.497 -22.994 1.00 54.59 200 ASN A CA 1
ATOM 1345 C C . ASN A 1 215 ? -40.939 1.705 -21.963 1.00 54.59 200 ASN A C 1
ATOM 1346 O O . ASN A 1 215 ? -41.570 0.692 -22.270 1.00 54.59 200 ASN A O 1
ATOM 1348 N N . VAL A 1 216 ? -40.900 2.173 -20.724 1.00 51.14 201 VAL A N 1
ATOM 1349 C CA . VAL A 1 216 ? -41.703 1.615 -19.639 1.00 51.14 201 VAL A CA 1
ATOM 1350 C C . VAL A 1 216 ? -42.404 2.780 -18.957 1.00 51.14 201 VAL A C 1
ATOM 1351 O O . VAL A 1 216 ? -42.056 3.948 -19.195 1.00 51.14 201 VAL A O 1
ATOM 1355 N N . PRO A 1 217 ? -43.422 2.514 -18.134 1.00 50.02 202 PRO A N 1
ATOM 1356 C CA . PRO A 1 217 ? -44.120 3.614 -17.456 1.00 50.02 202 PRO A CA 1
ATOM 1357 C C . PRO A 1 217 ? -43.181 4.466 -16.614 1.00 50.02 202 PRO A C 1
ATOM 1358 O O . PRO A 1 217 ? -42.223 3.969 -16.018 1.00 50.02 202 PRO A O 1
ATOM 1362 N N . ALA A 1 218 ? -43.470 5.773 -16.587 1.00 47.13 203 ALA A N 1
ATOM 1363 C CA . ALA A 1 218 ? -42.645 6.759 -15.888 1.00 47.13 203 ALA A CA 1
ATOM 1364 C C . ALA A 1 218 ? -42.159 6.281 -14.527 1.00 47.13 203 ALA A C 1
ATOM 1365 O O . ALA A 1 218 ? -40.978 6.414 -14.192 1.00 47.13 203 ALA A O 1
ATOM 1367 N N . THR A 1 219 ? -43.067 5.728 -13.725 1.00 44.78 204 THR A N 1
ATOM 1368 C CA . THR A 1 219 ? -42.703 5.263 -12.391 1.00 44.78 204 THR A CA 1
ATOM 1369 C C . THR A 1 219 ? -41.564 4.256 -12.454 1.00 44.78 204 THR A C 1
ATOM 1370 O O . THR A 1 219 ? -40.671 4.257 -11.600 1.00 44.78 204 THR A O 1
ATOM 1372 N N . GLU A 1 220 ? -41.583 3.388 -13.459 1.00 43.09 205 GLU A N 1
ATOM 1373 C CA . GLU A 1 220 ? -40.568 2.358 -13.619 1.00 43.09 205 GLU A CA 1
ATOM 1374 C C . GLU A 1 220 ? -39.228 2.879 -14.128 1.00 43.09 205 GLU A C 1
ATOM 1375 O O . GLU A 1 220 ? -38.217 2.193 -13.952 1.00 43.09 205 GLU A O 1
ATOM 1377 N N . ASN A 1 221 ? -39.183 4.049 -14.761 1.00 42.13 206 ASN A N 1
ATOM 1378 C CA . ASN A 1 221 ? -37.913 4.567 -15.258 1.00 42.13 206 ASN A CA 1
ATOM 1379 C C . ASN A 1 221 ? -37.046 5.241 -14.206 1.00 42.13 206 ASN A C 1
ATOM 1380 O O . ASN A 1 221 ? -35.922 5.635 -14.529 1.00 42.13 206 ASN A O 1
ATOM 1385 N N . ILE A 1 222 ? -37.515 5.399 -12.972 1.00 35.33 207 ILE A N 1
ATOM 1386 C CA . ILE A 1 222 ? -36.674 6.041 -11.973 1.00 35.33 207 ILE A CA 1
ATOM 1387 C C . ILE A 1 222 ? -35.473 5.155 -11.648 1.00 35.33 207 ILE A C 1
ATOM 1388 O O . ILE A 1 222 ? -35.435 3.962 -11.961 1.00 35.33 207 ILE A O 1
ATOM 1393 N N . ILE A 1 223 ? -34.477 5.757 -11.005 1.00 29.71 208 ILE A N 1
ATOM 1394 C CA . ILE A 1 223 ? -33.188 5.120 -10.740 1.00 29.71 208 ILE A CA 1
ATOM 1395 C C . ILE A 1 223 ? -33.298 4.262 -9.483 1.00 29.71 208 ILE A C 1
ATOM 1396 O O . ILE A 1 223 ? -34.073 4.595 -8.578 1.00 29.71 208 ILE A O 1
ATOM 1401 N N . PRO A 1 224 ? -32.585 3.138 -9.395 1.00 28.10 209 PRO A N 1
ATOM 1402 C CA . PRO A 1 224 ? -32.647 2.324 -8.177 1.00 28.10 209 PRO A CA 1
ATOM 1403 C C . PRO A 1 224 ? -32.213 3.125 -6.964 1.00 28.10 209 PRO A C 1
ATOM 1404 O O . PRO A 1 224 ? -31.311 3.958 -7.038 1.00 28.10 209 PRO A O 1
ATOM 1408 N N . ASP A 1 225 ? -32.864 2.858 -5.836 1.00 26.08 210 ASP A N 1
ATOM 1409 C CA . ASP A 1 225 ? -32.670 3.688 -4.653 1.00 26.08 210 ASP A CA 1
ATOM 1410 C C . ASP A 1 225 ? -31.245 3.633 -4.118 1.00 26.08 210 ASP A C 1
ATOM 1411 O O . ASP A 1 225 ? -30.743 4.642 -3.615 1.00 26.08 210 ASP A O 1
ATOM 1413 N N . TYR A 1 226 ? -30.572 2.486 -4.218 1.00 23.83 211 TYR A N 1
ATOM 1414 C CA . TYR A 1 226 ? -29.287 2.342 -3.536 1.00 23.83 211 TYR A CA 1
ATOM 1415 C C . TYR A 1 226 ? -28.252 3.322 -4.071 1.00 23.83 211 TYR A C 1
ATOM 1416 O O . TYR A 1 226 ? -27.378 3.773 -3.325 1.00 23.83 211 TYR A O 1
ATOM 1425 N N . GLN A 1 227 ? -28.340 3.674 -5.351 1.00 25.61 212 GLN A N 1
ATOM 1426 C CA . GLN A 1 227 ? -27.381 4.622 -5.906 1.00 25.61 212 GLN A CA 1
ATOM 1427 C C . GLN A 1 227 ? -27.540 6.007 -5.297 1.00 25.61 212 GLN A C 1
ATOM 1428 O O . GLN A 1 227 ? -26.573 6.775 -5.251 1.00 25.61 212 GLN A O 1
ATOM 1434 N N . MET A 1 228 ? -28.736 6.351 -4.832 1.00 26.02 213 MET A N 1
ATOM 1435 C CA . MET A 1 228 ? -28.924 7.626 -4.158 1.00 26.02 213 MET A CA 1
ATOM 1436 C C . MET A 1 228 ? -28.208 7.644 -2.813 1.00 26.02 213 MET A C 1
ATOM 1437 O O . MET A 1 228 ? -28.006 6.610 -2.175 1.00 26.02 213 MET A O 1
ATOM 1442 N N . SER A 1 229 ? -27.820 8.840 -2.385 1.00 21.66 214 SER A N 1
ATOM 1443 C CA . SER A 1 229 ? -27.128 8.991 -1.115 1.00 21.66 214 SER A CA 1
ATOM 1444 C C . SER A 1 229 ? -28.033 8.607 0.049 1.00 21.66 214 SER A C 1
ATOM 1445 O O . SER A 1 229 ? -29.254 8.745 -0.014 1.00 21.66 214 SER A O 1
ATOM 1448 N N . LYS A 1 230 ? -27.412 8.118 1.123 1.00 19.12 215 LYS A N 1
ATOM 1449 C CA . LYS A 1 230 ? -28.159 7.764 2.326 1.00 19.12 215 LYS A CA 1
ATOM 1450 C C . LYS A 1 230 ? -28.890 8.967 2.900 1.00 19.12 215 LYS A C 1
ATOM 1451 O O . LYS A 1 230 ? -30.000 8.833 3.423 1.00 19.12 215 LYS A O 1
ATOM 1457 N N . LEU A 1 231 ? -28.285 10.149 2.821 1.00 18.55 216 LEU A N 1
ATOM 1458 C CA . LEU A 1 231 ? -28.917 11.334 3.385 1.00 18.55 216 LEU A CA 1
ATOM 1459 C C . LEU A 1 231 ? -30.148 11.791 2.618 1.00 18.55 216 LEU A C 1
ATOM 1460 O O . LEU A 1 231 ? -30.892 12.622 3.141 1.00 18.55 216 LEU A O 1
ATOM 1465 N N . ILE A 1 232 ? -30.387 11.301 1.408 1.00 17.80 217 ILE A N 1
ATOM 1466 C CA . ILE A 1 232 ? -31.614 11.692 0.726 1.00 17.80 217 ILE A CA 1
ATOM 1467 C C . ILE A 1 232 ? -32.716 10.692 1.024 1.00 17.80 217 ILE A C 1
ATOM 1468 O O . ILE A 1 232 ? -33.862 11.075 1.258 1.00 17.80 217 ILE A O 1
ATOM 1473 N N . THR A 1 233 ? -32.376 9.405 1.041 1.00 17.90 218 THR A N 1
ATOM 1474 C CA . THR A 1 233 ? -33.354 8.386 1.398 1.00 17.90 218 THR A CA 1
ATOM 1475 C C . THR A 1 233 ? -33.709 8.478 2.877 1.00 17.90 218 THR A C 1
ATOM 1476 O O . THR A 1 233 ? -34.881 8.388 3.253 1.00 17.90 218 THR A O 1
ATOM 1480 N N . GLY A 1 234 ? -32.701 8.664 3.728 1.00 18.36 219 GLY A N 1
ATOM 1481 C CA . GLY A 1 234 ? -32.914 8.737 5.155 1.00 18.36 219 GLY A CA 1
ATOM 1482 C C . GLY A 1 234 ? -32.366 10.033 5.720 1.00 18.36 219 GLY A C 1
ATOM 1483 O O . GLY A 1 234 ? -31.564 10.725 5.098 1.00 18.36 219 GLY A O 1
ATOM 1484 N N . GLY A 1 235 ? -32.814 10.344 6.930 1.00 18.38 220 GLY A N 1
ATOM 1485 C CA . GLY A 1 235 ? -32.554 11.655 7.493 1.00 18.38 220 GLY A CA 1
ATOM 1486 C C . GLY A 1 235 ? -31.112 11.864 7.916 1.00 18.38 220 GLY A C 1
ATOM 1487 O O . GLY A 1 235 ? -30.340 10.925 8.089 1.00 18.38 220 GLY A O 1
ATOM 1488 N N . LEU A 1 236 ? -30.755 13.136 8.060 1.00 17.32 221 LEU A N 1
ATOM 1489 C CA . LEU A 1 236 ? -29.461 13.527 8.599 1.00 17.32 221 LEU A CA 1
ATOM 1490 C C . LEU A 1 236 ? -29.434 13.343 10.111 1.00 17.32 221 LEU A C 1
ATOM 1491 O O . LEU A 1 236 ? -30.450 13.507 10.785 1.00 17.32 221 LEU A O 1
ATOM 1496 N N . ASN A 1 237 ? -28.255 13.014 10.647 1.00 18.15 222 ASN A N 1
ATOM 1497 C CA . ASN A 1 237 ? -28.038 12.849 12.084 1.00 18.15 222 ASN A CA 1
ATOM 1498 C C . ASN A 1 237 ? -27.052 13.890 12.599 1.00 18.15 222 ASN A C 1
ATOM 1499 O O . ASN A 1 237 ? -25.835 13.672 12.556 1.00 18.15 222 ASN A O 1
ATOM 1504 N N . PRO A 1 238 ? -27.520 15.019 13.118 1.00 19.87 223 PRO A N 1
ATOM 1505 C CA . PRO A 1 238 ? -26.599 16.097 13.487 1.00 19.87 223 PRO A CA 1
ATOM 1506 C C . PRO A 1 238 ? -25.744 15.753 14.692 1.00 19.87 223 PRO A C 1
ATOM 1507 O O . PRO A 1 238 ? -26.145 14.989 15.570 1.00 19.87 223 PRO A O 1
ATOM 1511 N N . ASN A 1 239 ? -24.553 16.345 14.733 1.00 22.17 224 ASN A N 1
ATOM 1512 C CA . ASN A 1 239 ? -23.712 16.336 15.928 1.00 22.17 224 ASN A CA 1
ATOM 1513 C C . ASN A 1 239 ? -23.097 17.722 16.041 1.00 22.17 224 ASN A C 1
ATOM 1514 O O . ASN A 1 239 ? -22.240 18.076 15.229 1.00 22.17 224 ASN A O 1
ATOM 1519 N N . MET A 1 240 ? -23.488 18.489 17.062 1.00 21.31 225 MET A N 1
ATOM 1520 C CA . MET A 1 240 ? -22.965 19.846 17.220 1.00 21.31 225 MET A CA 1
ATOM 1521 C C . MET A 1 240 ? -22.655 20.101 18.686 1.00 21.31 225 MET A C 1
ATOM 1522 O O . MET A 1 240 ? -23.348 19.584 19.553 1.00 21.31 225 MET A O 1
ATOM 1527 N N . SER A 1 241 ? -21.598 20.844 18.987 1.00 21.39 226 SER A N 1
ATOM 1528 C CA . SER A 1 241 ? -21.309 21.135 20.388 1.00 21.39 226 SER A CA 1
ATOM 1529 C C . SER A 1 241 ? -21.016 22.613 20.601 1.00 21.39 226 SER A C 1
ATOM 1530 O O . SER A 1 241 ? -20.370 23.247 19.766 1.00 21.39 226 SER A O 1
ATOM 1533 N N . VAL A 1 242 ? -21.498 23.161 21.721 1.00 21.72 227 VAL A N 1
ATOM 1534 C CA . VAL A 1 242 ? -21.279 24.564 22.066 1.00 21.72 227 VAL A CA 1
ATOM 1535 C C . VAL A 1 242 ? -20.864 24.690 23.526 1.00 21.72 227 VAL A C 1
ATOM 1536 O O . VAL A 1 242 ? -21.425 24.024 24.400 1.00 21.72 227 VAL A O 1
ATOM 1540 N N . VAL A 1 243 ? -19.878 25.544 23.796 1.00 23.04 228 VAL A N 1
ATOM 1541 C CA . VAL A 1 243 ? -19.373 25.765 25.150 1.00 23.04 228 VAL A CA 1
ATOM 1542 C C . VAL A 1 243 ? -19.903 27.084 25.695 1.00 23.04 228 VAL A C 1
ATOM 1543 O O . VAL A 1 243 ? -19.781 28.125 25.041 1.00 23.04 228 VAL A O 1
ATOM 1547 N N . LEU A 1 244 ? -20.478 27.052 26.898 1.00 27.25 229 LEU A N 1
ATOM 1548 C CA . LEU A 1 244 ? -21.009 28.236 27.556 1.00 27.25 229 LEU A CA 1
ATOM 1549 C C . LEU A 1 244 ? -20.252 28.460 28.854 1.00 27.25 229 LEU A C 1
ATOM 1550 O O . LEU A 1 244 ? -19.878 27.498 29.531 1.00 27.25 229 LEU A O 1
ATOM 1555 N N . THR A 1 245 ? -20.035 29.725 29.213 1.00 35.36 230 THR A N 1
ATOM 1556 C CA . THR A 1 245 ? -19.462 30.066 30.508 1.00 35.36 230 THR A CA 1
ATOM 1557 C C . THR A 1 245 ? -20.294 31.144 31.187 1.00 35.36 230 THR A C 1
ATOM 1558 O O . THR A 1 245 ? -21.033 31.885 30.538 1.00 35.36 230 THR A O 1
ATOM 1562 N N . ALA A 1 246 ? -20.132 31.253 32.504 1.00 42.05 231 ALA A N 1
ATOM 1563 C CA . ALA A 1 246 ? -20.904 32.234 33.257 1.00 42.05 231 ALA A CA 1
ATOM 1564 C C . ALA A 1 246 ? -20.162 32.595 34.534 1.00 42.05 231 ALA A C 1
ATOM 1565 O O . ALA A 1 246 ? -19.379 31.786 35.046 1.00 42.05 231 ALA A O 1
ATOM 1567 N N . PRO A 1 247 ? -20.389 33.792 35.074 1.00 47.32 232 PRO A N 1
ATOM 1568 C CA . PRO A 1 247 ? -19.797 34.151 36.365 1.00 47.32 232 PRO A CA 1
ATOM 1569 C C . PRO A 1 247 ? -20.475 33.411 37.505 1.00 47.32 232 PRO A C 1
ATOM 1570 O O . PRO A 1 247 ? -21.542 32.813 37.353 1.00 47.32 232 PRO A O 1
ATOM 1574 N N . ASN A 1 248 ? -19.827 33.465 38.666 1.00 49.82 233 ASN A N 1
ATOM 1575 C CA . ASN A 1 248 ? -20.287 32.736 39.839 1.00 49.82 233 ASN A CA 1
ATOM 1576 C C . ASN A 1 248 ? -21.697 33.161 40.242 1.00 49.82 233 ASN A C 1
ATOM 1577 O O . ASN A 1 248 ? -22.027 34.348 40.247 1.00 49.82 233 ASN A O 1
ATOM 1582 N N . GLY A 1 249 ? -22.531 32.179 40.588 1.00 50.87 234 GLY A N 1
ATOM 1583 C CA . GLY A 1 249 ? -23.861 32.433 41.104 1.00 50.87 234 GLY A CA 1
ATOM 1584 C C . GLY A 1 249 ? -24.998 32.296 40.111 1.00 50.87 234 GLY A C 1
ATOM 1585 O O . GLY A 1 249 ? -26.160 32.282 40.531 1.00 50.87 234 GLY A O 1
ATOM 1586 N N . THR A 1 250 ? -24.703 32.191 38.820 1.00 50.22 235 THR A N 1
ATOM 1587 C CA . THR A 1 250 ? -25.749 32.095 37.807 1.00 50.22 235 THR A CA 1
ATOM 1588 C C . THR A 1 250 ? -26.631 30.872 38.037 1.00 50.22 235 THR A C 1
ATOM 1589 O O . THR A 1 250 ? -26.136 29.788 38.355 1.00 50.22 235 THR A O 1
ATOM 1593 N N . GLU A 1 251 ? -27.951 31.049 37.898 1.00 48.33 236 GLU A N 1
ATOM 1594 C CA . GLU A 1 251 ? -28.887 29.978 38.211 1.00 48.33 236 GLU A CA 1
ATOM 1595 C C . GLU A 1 251 ? -29.741 29.474 37.051 1.00 48.33 236 GLU A C 1
ATOM 1596 O O . GLU A 1 251 ? -30.227 28.344 37.130 1.00 48.33 236 GLU A O 1
ATOM 1598 N N . GLU A 1 252 ? -29.949 30.252 35.988 1.00 43.15 237 GLU A N 1
ATOM 1599 C CA . GLU A 1 252 ? -30.891 29.844 34.949 1.00 43.15 237 GLU A CA 1
ATOM 1600 C C . GLU A 1 252 ? -30.425 30.298 33.572 1.00 43.15 237 GLU A C 1
ATOM 1601 O O . GLU A 1 252 ? -29.692 31.280 33.444 1.00 43.15 237 GLU A O 1
ATOM 1603 N N . SER A 1 253 ? -30.870 29.579 32.538 1.00 37.76 238 SER A N 1
ATOM 1604 C CA . SER A 1 253 ? -30.504 29.935 31.168 1.00 37.76 238 SER A CA 1
ATOM 1605 C C . SER A 1 253 ? -31.487 29.315 30.178 1.00 37.76 238 SER A C 1
ATOM 1606 O O . SER A 1 253 ? -31.960 28.202 30.395 1.00 37.76 238 SER A O 1
ATOM 1608 N N . ILE A 1 254 ? -31.827 30.050 29.116 1.00 35.45 239 ILE A N 1
ATOM 1609 C CA . ILE A 1 254 ? -32.709 29.548 28.060 1.00 35.45 239 ILE A CA 1
ATOM 1610 C C . ILE A 1 254 ? -31.915 29.294 26.782 1.00 35.45 239 ILE A C 1
ATOM 1611 O O . ILE A 1 254 ? -31.157 30.162 26.337 1.00 35.45 239 ILE A O 1
ATOM 1616 N N . ILE A 1 255 ? -32.095 28.110 26.187 1.00 31.60 240 ILE A N 1
ATOM 1617 C CA . ILE A 1 255 ? -31.450 27.733 24.929 1.00 31.60 240 ILE A CA 1
ATOM 1618 C C . ILE A 1 255 ? -32.507 27.498 23.851 1.00 31.60 240 ILE A C 1
ATOM 1619 O O . ILE A 1 255 ? -33.434 26.705 24.059 1.00 31.60 240 ILE A O 1
ATOM 1624 N N . LYS A 1 256 ? -32.380 28.176 22.707 1.00 30.27 241 LYS A N 1
ATOM 1625 C CA . LYS A 1 256 ? -33.292 27.966 21.581 1.00 30.27 241 LYS A CA 1
ATOM 1626 C C . LYS A 1 256 ? -32.591 27.258 20.425 1.00 30.27 241 LYS A C 1
ATOM 1627 O O . LYS A 1 256 ? -31.481 27.637 20.049 1.00 30.27 241 LYS A O 1
ATOM 1633 N N . VAL A 1 257 ? -33.218 26.217 19.880 1.00 24.73 242 VAL A N 1
ATOM 1634 C CA . VAL A 1 257 ? -32.658 25.466 18.755 1.00 24.73 242 VAL A CA 1
ATOM 1635 C C . VAL A 1 257 ? -33.608 25.560 17.565 1.00 24.73 242 VAL A C 1
ATOM 1636 O O . VAL A 1 257 ? -34.761 25.129 17.658 1.00 24.73 242 VAL A O 1
ATOM 1640 N N . LYS A 1 258 ? -33.120 26.082 16.442 1.00 22.12 243 LYS A N 1
ATOM 1641 C CA . LYS A 1 258 ? -33.919 26.273 15.236 1.00 22.12 243 LYS A CA 1
ATOM 1642 C C . LYS A 1 258 ? -33.496 25.283 14.161 1.00 22.12 243 LYS A C 1
ATOM 1643 O O . LYS A 1 258 ? -32.297 25.129 13.899 1.00 22.12 243 LYS A O 1
ATOM 1645 N N . MET A 1 259 ? -34.469 24.622 13.530 1.00 22.16 244 MET A N 1
ATOM 1646 C CA . MET A 1 259 ? -34.184 23.625 12.504 1.00 22.16 244 MET A CA 1
ATOM 1647 C C . MET A 1 259 ? -34.994 23.909 11.248 1.00 22.16 244 MET A C 1
ATOM 1648 O O . MET A 1 259 ? -36.216 24.079 11.330 1.00 22.16 244 MET A O 1
ATOM 1653 N N . GLU A 1 260 ? -34.318 23.970 10.091 1.00 18.80 245 GLU A N 1
ATOM 1654 C CA . GLU A 1 260 ? -34.973 24.209 8.808 1.00 18.80 245 GLU A CA 1
ATOM 1655 C C . GLU A 1 260 ? -34.570 23.140 7.796 1.00 18.80 245 GLU A C 1
ATOM 1656 O O . GLU A 1 260 ? -33.438 22.651 7.811 1.00 18.80 245 GLU A O 1
ATOM 1658 N N . ARG A 1 261 ? -35.502 22.808 6.895 1.00 19.67 246 ARG A N 1
ATOM 1659 C CA . ARG A 1 261 ? -35.275 21.878 5.791 1.00 19.67 246 ARG A CA 1
ATOM 1660 C C . ARG A 1 261 ? -35.863 22.399 4.486 1.00 19.67 246 ARG A C 1
ATOM 1661 O O . ARG A 1 261 ? -37.026 22.818 4.463 1.00 19.67 246 ARG A O 1
ATOM 1669 N N . GLU A 1 262 ? -35.073 22.373 3.404 1.00 20.60 247 GLU A N 1
ATOM 1670 C CA . GLU A 1 262 ? -35.516 22.773 2.070 1.00 20.60 247 GLU A CA 1
ATOM 1671 C C . GLU A 1 262 ? -35.469 21.591 1.106 1.00 20.60 247 GLU A C 1
ATOM 1672 O O . GLU A 1 262 ? -34.471 20.858 1.066 1.00 20.60 247 GLU A O 1
ATOM 1678 N N . ARG A 1 263 ? -36.506 21.485 0.261 1.00 23.81 248 ARG A N 1
ATOM 1679 C CA . ARG A 1 263 ? -36.698 20.417 -0.725 1.00 23.81 248 ARG A CA 1
ATOM 1680 C C . ARG A 1 263 ? -37.135 20.966 -2.085 1.00 23.81 248 ARG A C 1
ATOM 1681 O O . ARG A 1 263 ? -37.661 22.074 -2.183 1.00 23.81 248 ARG A O 1
ATOM 1689 N N . ASN A 1 264 ? -36.912 20.172 -3.143 1.00 27.10 249 ASN A N 1
ATOM 1690 C CA . ASN A 1 264 ? -37.318 20.516 -4.510 1.00 27.10 249 ASN A CA 1
ATOM 1691 C C . ASN A 1 264 ? -37.852 19.273 -5.221 1.00 27.10 249 ASN A C 1
ATOM 1692 O O . ASN A 1 264 ? -37.907 18.184 -4.644 1.00 27.10 249 ASN A O 1
ATOM 1697 N N . CYS A 1 265 ? -38.274 19.437 -6.487 1.00 33.83 250 CYS A N 1
ATOM 1698 C CA . CYS A 1 265 ? -38.872 18.348 -7.261 1.00 33.83 250 CYS A CA 1
ATOM 1699 C C . CYS A 1 265 ? -38.214 18.151 -8.625 1.00 33.83 250 CYS A C 1
ATOM 1700 O O . CYS A 1 265 ? -37.838 19.117 -9.294 1.00 33.83 250 CYS A O 1
ATOM 1703 N N . TYR A 1 266 ? -38.096 16.882 -9.027 1.00 34.41 251 TYR A N 1
ATOM 1704 C CA . TYR A 1 266 ? -37.597 16.439 -10.327 1.00 34.41 251 TYR A CA 1
ATOM 1705 C C . TYR A 1 266 ? -38.749 15.957 -11.209 1.00 34.41 251 TYR A C 1
ATOM 1706 O O . TYR A 1 266 ? -39.632 15.244 -10.733 1.00 34.41 251 TYR A O 1
ATOM 1715 N N . TYR A 1 267 ? -38.751 16.336 -12.496 1.00 40.78 252 TYR A N 1
ATOM 1716 C CA . TYR A 1 267 ? -39.859 15.989 -13.385 1.00 40.78 252 TYR A CA 1
ATOM 1717 C C . TYR A 1 267 ? -39.363 15.376 -14.692 1.00 40.78 252 TYR A C 1
ATOM 1718 O O . TYR A 1 267 ? -38.405 15.870 -15.289 1.00 40.78 252 TYR A O 1
ATOM 1727 N N . LEU A 1 268 ? -40.036 14.310 -15.148 1.00 42.94 253 LEU A N 1
ATOM 1728 C CA . LEU A 1 268 ? -39.652 13.557 -16.343 1.00 42.94 253 LEU A CA 1
ATOM 1729 C C . LEU A 1 268 ? -40.843 13.315 -17.267 1.00 42.94 253 LEU A C 1
ATOM 1730 O O . LEU A 1 268 ? -41.934 12.981 -16.796 1.00 42.94 253 LEU A O 1
ATOM 1732 N N . ASN A 1 269 ? -40.638 13.474 -18.580 1.00 50.70 254 ASN A N 1
ATOM 1733 C CA . ASN A 1 269 ? -41.719 13.323 -19.556 1.00 50.70 254 ASN A CA 1
ATOM 1734 C C . ASN A 1 269 ? -41.164 12.948 -20.930 1.00 50.70 254 ASN A C 1
ATOM 1735 O O . ASN A 1 269 ? -39.951 12.943 -21.155 1.00 50.70 254 ASN A O 1
ATOM 1737 N N . TRP A 1 270 ? -42.074 12.612 -21.851 1.00 58.52 255 TRP A N 1
ATOM 1738 C CA . TRP A 1 270 ? -41.708 12.352 -23.244 1.00 58.52 255 TRP A CA 1
ATOM 1739 C C . TRP A 1 270 ? -41.621 13.615 -24.080 1.00 58.52 255 TRP A C 1
ATOM 1740 O O . TRP A 1 270 ? -42.400 14.557 -23.912 1.00 58.52 255 TRP A O 1
ATOM 1751 N N . ASN A 1 271 ? -40.662 13.608 -25.001 1.00 62.84 256 ASN A N 1
ATOM 1752 C CA . ASN A 1 271 ? -40.483 14.619 -26.035 1.00 62.84 256 ASN A CA 1
ATOM 1753 C C . ASN A 1 271 ? -40.293 13.776 -27.290 1.00 62.84 256 ASN A C 1
ATOM 1754 O O . ASN A 1 271 ? -39.167 13.391 -27.616 1.00 62.84 256 ASN A O 1
ATOM 1756 N N . GLY A 1 272 ? -41.392 13.445 -27.956 1.00 62.48 257 GLY A N 1
ATOM 1757 C CA . GLY A 1 272 ? -41.295 12.503 -29.056 1.00 62.48 257 GLY A CA 1
ATOM 1758 C C . GLY A 1 272 ? -40.832 11.158 -28.536 1.00 62.48 257 GLY A C 1
ATOM 1759 O O . GLY A 1 272 ? -41.466 10.548 -27.669 1.00 62.48 257 GLY A O 1
ATOM 1760 N N . ALA A 1 273 ? -39.722 10.674 -29.087 1.00 63.15 258 ALA A N 1
ATOM 1761 C CA . ALA A 1 273 ? -39.138 9.419 -28.636 1.00 63.15 258 ALA A CA 1
ATOM 1762 C C . ALA A 1 273 ? -38.144 9.590 -27.495 1.00 63.15 258 ALA A C 1
ATOM 1763 O O . ALA A 1 273 ? -37.647 8.585 -26.976 1.00 63.15 258 ALA A O 1
ATOM 1765 N N . ASN A 1 274 ? -37.839 10.819 -27.091 1.00 55.94 259 ASN A N 1
ATOM 1766 C CA . ASN A 1 274 ? -36.812 11.060 -26.088 1.00 55.94 259 ASN A CA 1
ATOM 1767 C C . ASN A 1 274 ? -37.428 11.194 -24.704 1.00 55.94 259 ASN A C 1
ATOM 1768 O O . ASN A 1 274 ? -38.537 11.710 -24.547 1.00 55.94 259 ASN A O 1
ATOM 1770 N N . TRP A 1 275 ? -36.713 10.692 -23.709 1.00 52.28 260 TRP A N 1
ATOM 1771 C CA . TRP A 1 275 ? -37.090 10.803 -22.306 1.00 52.28 260 TRP A CA 1
ATOM 1772 C C . TRP A 1 275 ? -36.343 11.999 -21.729 1.00 52.28 260 TRP A C 1
ATOM 1773 O O . TRP A 1 275 ? -35.113 11.970 -21.647 1.00 52.28 260 TRP A O 1
ATOM 1784 N N . VAL A 1 276 ? -37.053 13.052 -21.335 1.00 48.93 261 VAL A N 1
ATOM 1785 C CA . VAL A 1 276 ? -36.360 14.264 -20.919 1.00 48.93 261 VAL A CA 1
ATOM 1786 C C . VAL A 1 276 ? -36.813 14.617 -19.507 1.00 48.93 261 VAL A C 1
ATOM 1787 O O . VAL A 1 276 ? -37.873 14.191 -19.045 1.00 48.93 261 VAL A O 1
ATOM 1791 N N . GLY A 1 277 ? -35.990 15.410 -18.810 1.00 41.32 262 GLY A N 1
ATOM 1792 C CA . GLY A 1 277 ? -36.332 15.843 -17.473 1.00 41.32 262 GLY A CA 1
ATOM 1793 C C . GLY A 1 277 ? -35.924 17.276 -17.195 1.00 41.32 262 GLY A C 1
ATOM 1794 O O . GLY A 1 277 ? -35.242 17.924 -17.990 1.00 41.32 262 GLY A O 1
ATOM 1795 N N . GLN A 1 278 ? -36.346 17.745 -16.025 1.00 37.99 263 GLN A N 1
ATOM 1796 C CA . GLN A 1 278 ? -36.101 19.112 -15.590 1.00 37.99 263 GLN A CA 1
ATOM 1797 C C . GLN A 1 278 ? -36.161 19.153 -14.071 1.00 37.99 263 GLN A C 1
ATOM 1798 O O . GLN A 1 278 ? -36.784 18.301 -13.432 1.00 37.99 263 GLN A O 1
ATOM 1800 N N . VAL A 1 279 ? -35.488 20.147 -13.499 1.00 36.24 264 VAL A N 1
ATOM 1801 C CA . VAL A 1 279 ? -35.529 20.415 -12.067 1.00 36.24 264 VAL A CA 1
ATOM 1802 C C . VAL A 1 279 ? -36.021 21.835 -11.846 1.00 36.24 264 VAL A C 1
ATOM 1803 O O . VAL A 1 279 ? -35.501 22.775 -12.456 1.00 36.24 264 VAL A O 1
ATOM 1807 N N . TYR A 1 280 ? -37.011 21.993 -10.972 1.00 39.36 265 TYR A N 1
ATOM 1808 C CA . TYR A 1 280 ? -37.527 23.317 -10.641 1.00 39.36 265 TYR A CA 1
ATOM 1809 C C . TYR A 1 280 ? -37.112 23.739 -9.237 1.00 39.36 265 TYR A C 1
ATOM 1810 O O . TYR A 1 280 ? -37.948 24.117 -8.418 1.00 39.36 265 TYR A O 1
ATOM 1819 N N . ASN A 1 289 ? -41.385 23.885 -0.736 1.00 26.84 266 ASN A N 1
ATOM 1820 C CA . ASN A 1 289 ? -41.595 24.685 0.463 1.00 26.84 266 ASN A CA 1
ATOM 1821 C C . ASN A 1 289 ? -40.399 24.563 1.393 1.00 26.84 266 ASN A C 1
ATOM 1822 O O . ASN A 1 289 ? -39.395 23.956 1.041 1.00 26.84 266 ASN A O 1
ATOM 1827 N N . VAL A 1 290 ? -40.512 25.161 2.576 1.00 24.10 267 VAL A N 1
ATOM 1828 C CA . VAL A 1 290 ? -39.474 25.132 3.600 1.00 24.10 267 VAL A CA 1
ATOM 1829 C C . VAL A 1 290 ? -40.126 24.800 4.934 1.00 24.10 267 VAL A C 1
ATOM 1830 O O . VAL A 1 290 ? -41.057 25.492 5.357 1.00 24.10 267 VAL A O 1
ATOM 1834 N N . ASP A 1 291 ? -39.643 23.755 5.598 1.00 23.54 268 ASP A N 1
ATOM 1835 C CA . ASP A 1 291 ? -40.163 23.385 6.909 1.00 23.54 268 ASP A CA 1
ATOM 1836 C C . ASP A 1 291 ? -39.216 23.889 7.987 1.00 23.54 268 ASP A C 1
ATOM 1837 O O . ASP A 1 291 ? -38.000 23.894 7.796 1.00 23.54 268 ASP A O 1
ATOM 1839 N N . SER A 1 292 ? -39.770 24.319 9.118 1.00 26.82 269 SER A N 1
ATOM 1840 C CA . SER A 1 292 ? -38.926 24.793 10.207 1.00 26.82 269 SER A CA 1
ATOM 1841 C C . SER A 1 292 ? -39.639 24.643 11.540 1.00 26.82 269 SER A C 1
ATOM 1842 O O . SER A 1 292 ? -40.867 24.562 11.605 1.00 26.82 269 SER A O 1
ATOM 1845 N N . HIS A 1 293 ? -38.843 24.604 12.607 1.00 27.43 270 HIS A N 1
ATOM 1846 C CA . HIS A 1 293 ? -39.410 24.573 13.950 1.00 27.43 270 HIS A CA 1
ATOM 1847 C C . HIS A 1 293 ? -38.363 25.039 14.953 1.00 27.43 270 HIS A C 1
ATOM 1848 O O . HIS A 1 293 ? -37.160 24.844 14.751 1.00 27.43 270 HIS A O 1
ATOM 1855 N N . ILE A 1 294 ? -38.834 25.677 16.026 1.00 26.53 271 ILE A N 1
ATOM 1856 C CA . ILE A 1 294 ? -37.990 26.137 17.128 1.00 26.53 271 ILE A CA 1
ATOM 1857 C C . ILE A 1 294 ? -38.302 25.377 18.411 1.00 26.53 271 ILE A C 1
ATOM 1858 O O . ILE A 1 294 ? -39.460 25.321 18.839 1.00 26.53 271 ILE A O 1
ATOM 1863 N N . PHE A 1 295 ? -37.266 24.803 19.021 1.00 28.08 272 PHE A N 1
ATOM 1864 C CA . PHE A 1 295 ? -37.309 24.068 20.279 1.00 28.08 272 PHE A CA 1
ATOM 1865 C C . PHE A 1 295 ? -36.711 24.922 21.392 1.00 28.08 272 PHE A C 1
ATOM 1866 O O . PHE A 1 295 ? -35.780 25.695 21.158 1.00 28.08 272 PHE A O 1
ATOM 1874 N N . THR A 1 296 ? -37.232 24.771 22.607 1.00 32.98 273 THR A N 1
ATOM 1875 C CA . THR A 1 296 ? -36.746 25.538 23.746 1.00 32.98 273 THR A CA 1
ATOM 1876 C C . THR A 1 296 ? -36.357 24.619 24.893 1.00 32.98 273 THR A C 1
ATOM 1877 O O . THR A 1 296 ? -37.058 23.647 25.181 1.00 32.98 273 THR A O 1
ATOM 1881 N N . PHE A 1 297 ? -35.238 24.933 25.546 1.00 31.75 274 PHE A N 1
ATOM 1882 C CA . PHE A 1 297 ? -34.776 24.188 26.708 1.00 31.75 274 PHE A CA 1
ATOM 1883 C C . PHE A 1 297 ? -34.406 25.155 27.822 1.00 31.75 274 PHE A C 1
ATOM 1884 O O . PHE A 1 297 ? -33.959 26.278 27.566 1.00 31.75 274 PHE A O 1
ATOM 1892 N N . LYS A 1 298 ? -34.578 24.704 29.065 1.00 35.70 275 LYS A N 1
ATOM 1893 C CA . LYS A 1 298 ? -34.217 25.487 30.239 1.00 35.70 275 LYS A CA 1
ATOM 1894 C C . LYS A 1 298 ? -33.116 24.791 31.024 1.00 35.70 275 LYS A C 1
ATOM 1895 O O . LYS A 1 298 ? -33.174 23.576 31.256 1.00 35.70 275 LYS A O 1
ATOM 1897 N N . ILE A 1 299 ? -32.128 25.572 31.455 1.00 40.03 276 ILE A N 1
ATOM 1898 C CA . ILE A 1 299 ? -30.972 25.065 32.176 1.00 40.03 276 ILE A CA 1
ATOM 1899 C C . ILE A 1 299 ? -31.017 25.641 33.581 1.00 40.03 276 ILE A C 1
ATOM 1900 O O . ILE A 1 299 ? -31.257 26.844 33.756 1.00 40.03 276 ILE A O 1
ATOM 1905 N N . ASN A 1 300 ? -30.690 24.800 34.565 1.00 42.23 277 ASN A N 1
ATOM 1906 C CA . ASN A 1 300 ? -30.519 25.177 35.962 1.00 42.23 277 ASN A CA 1
ATOM 1907 C C . ASN A 1 300 ? -29.089 24.865 36.366 1.00 42.23 277 ASN A C 1
ATOM 1908 O O . ASN A 1 300 ? -28.715 23.691 36.490 1.00 42.23 277 ASN A O 1
ATOM 1913 N N . TRP A 1 301 ? -28.310 25.917 36.593 1.00 40.75 278 TRP A N 1
ATOM 1914 C CA . TRP A 1 301 ? -26.900 25.755 36.909 1.00 40.75 278 TRP A CA 1
ATOM 1915 C C . TRP A 1 301 ? -26.703 25.264 38.337 1.00 40.75 278 TRP A C 1
ATOM 1916 O O . TRP A 1 301 ? -25.861 24.399 38.595 1.00 40.75 278 TRP A O 1
ATOM 1927 N N . LEU A 1 302 ? -27.465 25.814 39.284 1.00 44.00 279 LEU A N 1
ATOM 1928 C CA . LEU A 1 302 ? -27.246 25.485 40.689 1.00 44.00 279 LEU A CA 1
ATOM 1929 C C . LEU A 1 302 ? -27.627 24.044 40.995 1.00 44.00 279 LEU A C 1
ATOM 1930 O O . LEU A 1 302 ? -26.930 23.362 41.753 1.00 44.00 279 LEU A O 1
ATOM 1932 N N . THR A 1 303 ? -28.729 23.562 40.433 1.00 43.46 280 THR A N 1
ATOM 1933 C CA . THR A 1 303 ? -29.169 22.197 40.678 1.00 43.46 280 THR A CA 1
ATOM 1934 C C . THR A 1 303 ? -28.661 21.205 39.639 1.00 43.46 280 THR A C 1
ATOM 1935 O O . THR A 1 303 ? -28.985 20.017 39.735 1.00 43.46 280 THR A O 1
ATOM 1939 N N . HIS A 1 304 ? -27.880 21.656 38.656 1.00 40.43 281 HIS A N 1
ATOM 1940 C CA . HIS A 1 304 ? -27.341 20.782 37.616 1.00 40.43 281 HIS A CA 1
ATOM 1941 C C . HIS A 1 304 ? -28.453 20.037 36.880 1.00 40.43 281 HIS A C 1
ATOM 1942 O O . HIS A 1 304 ? -28.446 18.810 36.784 1.00 40.43 281 HIS A O 1
ATOM 1949 N N . LYS A 1 305 ? -29.426 20.783 36.362 1.00 40.65 282 LYS A N 1
ATOM 1950 C CA . LYS A 1 305 ? -30.573 20.157 35.718 1.00 40.65 282 LYS A CA 1
ATOM 1951 C C . LYS A 1 305 ? -30.849 20.777 34.354 1.00 40.65 282 LYS A C 1
ATOM 1952 O O . LYS A 1 305 ? -30.633 21.971 34.139 1.00 40.65 282 LYS A O 1
ATOM 1958 N N . VAL A 1 306 ? -31.320 19.951 33.423 1.00 36.87 283 VAL A N 1
ATOM 1959 C CA . VAL A 1 306 ? -31.762 20.399 32.107 1.00 36.87 283 VAL A CA 1
ATOM 1960 C C . VAL A 1 306 ? -33.177 19.885 31.908 1.00 36.87 283 VAL A C 1
ATOM 1961 O O . VAL A 1 306 ? -33.458 18.714 32.186 1.00 36.87 283 VAL A O 1
ATOM 1965 N N . THR A 1 307 ? -34.081 20.754 31.463 1.00 37.13 284 THR A N 1
ATOM 1966 C CA . THR A 1 307 ? -35.429 20.285 31.192 1.00 37.13 284 THR A CA 1
ATOM 1967 C C . THR A 1 307 ? -35.971 20.905 29.917 1.00 37.13 284 THR A C 1
ATOM 1968 O O . THR A 1 307 ? -35.483 21.929 29.433 1.00 37.13 284 THR A O 1
ATOM 1970 N N . ALA A 1 308 ? -36.997 20.255 29.378 1.00 40.90 285 ALA A N 1
ATOM 1971 C CA . ALA A 1 308 ? -37.754 20.823 28.281 1.00 40.90 285 ALA A CA 1
ATOM 1972 C C . ALA A 1 308 ? -38.622 21.965 28.797 1.00 40.90 285 ALA A C 1
ATOM 1973 O O . ALA A 1 308 ? -38.888 22.086 29.995 1.00 40.90 285 ALA A O 1
ATOM 1975 N N . ILE A 1 309 ? -39.065 22.811 27.879 1.00 40.26 286 ILE A N 1
ATOM 1976 C CA . ILE A 1 309 ? -39.927 23.920 28.255 1.00 40.26 286 ILE A CA 1
ATOM 1977 C C . ILE A 1 309 ? -40.882 24.244 27.121 1.00 40.26 286 ILE A C 1
ATOM 1978 O O . ILE A 1 309 ? -40.742 25.268 26.456 1.00 40.26 286 ILE A O 1
ATOM 1981 N N . THR B 1 8 ? -12.063 6.676 49.507 1.00 56.62 8 THR B N 1
ATOM 1982 C CA . THR B 1 8 ? -13.400 6.198 49.192 1.00 56.62 8 THR B CA 1
ATOM 1983 C C . THR B 1 8 ? -13.562 4.765 49.678 1.00 56.62 8 THR B C 1
ATOM 1984 O O . THR B 1 8 ? -14.191 3.944 49.015 1.00 56.62 8 THR B O 1
ATOM 1986 N N . ILE B 1 9 ? -12.989 4.471 50.840 1.00 57.19 9 ILE B N 1
ATOM 1987 C CA . ILE B 1 9 ? -13.022 3.141 51.430 1.00 57.19 9 ILE B CA 1
ATOM 1988 C C . ILE B 1 9 ? -13.689 3.220 52.795 1.00 57.19 9 ILE B C 1
ATOM 1989 O O . ILE B 1 9 ? -13.519 4.203 53.524 1.00 57.19 9 ILE B O 1
ATOM 1994 N N . THR B 1 10 ? -14.471 2.196 53.122 1.00 55.89 10 THR B N 1
ATOM 1995 C CA . THR B 1 10 ? -15.113 2.062 54.427 1.00 55.89 10 THR B CA 1
ATOM 1996 C C . THR B 1 10 ? -14.540 0.817 55.085 1.00 55.89 10 THR B C 1
ATOM 1997 O O . THR B 1 10 ? -14.601 -0.272 54.510 1.00 55.89 10 THR B O 1
ATOM 1999 N N . ARG B 1 11 ? -13.990 0.964 56.287 1.00 59.05 11 ARG B N 1
ATOM 2000 C CA . ARG B 1 11 ? -13.333 -0.143 56.962 1.00 59.05 11 ARG B CA 1
ATOM 2001 C C . ARG B 1 11 ? -13.969 -0.379 58.325 1.00 59.05 11 ARG B C 1
ATOM 2002 O O . ARG B 1 11 ? -14.521 0.531 58.944 1.00 59.05 11 ARG B O 1
ATOM 2004 N N . ASN B 1 12 ? -13.885 -1.623 58.787 1.00 60.55 12 ASN B N 1
ATOM 2005 C CA . ASN B 1 12 ? -14.431 -1.989 60.084 1.00 60.55 12 ASN B CA 1
ATOM 2006 C C . ASN B 1 12 ? -13.591 -3.090 60.705 1.00 60.55 12 ASN B C 1
ATOM 2007 O O . ASN B 1 12 ? -13.152 -4.021 60.023 1.00 60.55 12 ASN B O 1
ATOM 2009 N N . LYS B 1 13 ? -13.394 -2.982 62.014 1.00 63.92 13 LYS B N 1
ATOM 2010 C CA . LYS B 1 13 ? -12.669 -3.964 62.803 1.00 63.92 13 LYS B CA 1
ATOM 2011 C C . LYS B 1 13 ? -13.649 -4.734 63.681 1.00 63.92 13 LYS B C 1
ATOM 2012 O O . LYS B 1 13 ? -14.774 -4.293 63.933 1.00 63.92 13 LYS B O 1
ATOM 2014 N N . THR B 1 14 ? -13.217 -5.903 64.145 1.00 63.88 14 THR B N 1
ATOM 2015 C CA . THR B 1 14 ? -14.037 -6.734 65.014 1.00 63.88 14 THR B CA 1
ATOM 2016 C C . THR B 1 14 ? -13.205 -7.248 66.179 1.00 63.88 14 THR B C 1
ATOM 2017 O O . THR B 1 14 ? -11.978 -7.322 66.101 1.00 63.88 14 THR B O 1
ATOM 2019 N N . SER B 1 15 ? -13.889 -7.579 67.276 1.00 68.75 15 SER B N 1
ATOM 2020 C CA . SER B 1 15 ? -13.201 -8.079 68.463 1.00 68.75 15 SER B CA 1
ATOM 2021 C C . SER B 1 15 ? -12.691 -9.503 68.272 1.00 68.75 15 SER B C 1
ATOM 2022 O O . SER B 1 15 ? -11.584 -9.834 68.710 1.00 68.75 15 SER B O 1
ATOM 2024 N N . ASP B 1 16 ? -13.476 -10.356 67.619 1.00 70.14 16 ASP B N 1
ATOM 2025 C CA . ASP B 1 16 ? -13.185 -11.787 67.561 1.00 70.14 16 ASP B CA 1
ATOM 2026 C C . ASP B 1 16 ? -12.151 -12.049 66.475 1.00 70.14 16 ASP B C 1
ATOM 2027 O O . ASP B 1 16 ? -12.478 -12.065 65.285 1.00 70.14 16 ASP B O 1
ATOM 2029 N N . GLY B 1 17 ? -10.907 -12.283 66.887 1.00 68.36 17 GLY B N 1
ATOM 2030 C CA . GLY B 1 17 ? -9.845 -12.542 65.940 1.00 68.36 17 GLY B CA 1
ATOM 2031 C C . GLY B 1 17 ? -9.331 -11.312 65.234 1.00 68.36 17 GLY B C 1
ATOM 2032 O O . GLY B 1 17 ? -8.522 -11.441 64.310 1.00 68.36 17 GLY B O 1
ATOM 2033 N N . TYR B 1 18 ? -9.776 -10.125 65.646 1.00 67.60 18 TYR B N 1
ATOM 2034 C CA . TYR B 1 18 ? -9.392 -8.865 65.013 1.00 67.60 18 TYR B CA 1
ATOM 2035 C C . TYR B 1 18 ? -9.682 -8.888 63.514 1.00 67.60 18 TYR B C 1
ATOM 2036 O O . TYR B 1 18 ? -8.884 -8.433 62.695 1.00 67.60 18 TYR B O 1
ATOM 2038 N N . THR B 1 19 ? -10.842 -9.425 63.152 1.00 61.75 19 THR B N 1
ATOM 2039 C CA . THR B 1 19 ? -11.242 -9.520 61.752 1.00 61.75 19 THR B CA 1
ATOM 2040 C C . THR B 1 19 ? -11.486 -8.123 61.196 1.00 61.75 19 THR B C 1
ATOM 2041 O O . THR B 1 19 ? -12.155 -7.304 61.833 1.00 61.75 19 THR B O 1
ATOM 2043 N N . ILE B 1 20 ? -10.936 -7.841 60.018 1.00 57.92 20 ILE B N 1
ATOM 2044 C CA . ILE B 1 20 ? -11.078 -6.549 59.356 1.00 57.92 20 ILE B CA 1
ATOM 2045 C C . ILE B 1 20 ? -11.806 -6.743 58.032 1.00 57.92 20 ILE B C 1
ATOM 2046 O O . ILE B 1 20 ? -11.433 -7.611 57.234 1.00 57.92 20 ILE B O 1
ATOM 2051 N N . ILE B 1 21 ? -12.840 -5.941 57.794 1.00 56.90 21 ILE B N 1
ATOM 2052 C CA . ILE B 1 21 ? -13.660 -6.048 56.581 1.00 56.90 21 ILE B CA 1
ATOM 2053 C C . ILE B 1 21 ? -13.667 -4.686 55.893 1.00 56.90 21 ILE B C 1
ATOM 2054 O O . ILE B 1 21 ? -14.379 -3.767 56.305 1.00 56.90 21 ILE B O 1
ATOM 2056 N N . THR B 1 22 ? -12.862 -4.538 54.842 1.00 57.43 22 THR B N 1
ATOM 2057 C CA . THR B 1 22 ? -12.815 -3.305 54.063 1.00 57.43 22 THR B CA 1
ATOM 2058 C C . THR B 1 22 ? -13.693 -3.406 52.819 1.00 57.43 22 THR B C 1
ATOM 2059 O O . THR B 1 22 ? -13.754 -4.454 52.174 1.00 57.43 22 THR B O 1
ATOM 2061 N N . GLN B 1 23 ? -14.373 -2.309 52.483 1.00 52.84 23 GLN B N 1
ATOM 2062 C CA . GLN B 1 23 ? -15.190 -2.218 51.281 1.00 52.84 23 GLN B CA 1
ATOM 2063 C C . GLN B 1 23 ? -14.845 -0.945 50.516 1.00 52.84 23 GLN B C 1
ATOM 2064 O O . GLN B 1 23 ? -14.458 0.066 51.110 1.00 52.84 23 GLN B O 1
ATOM 2066 N N . ASN B 1 24 ? -14.974 -1.007 49.190 1.00 54.20 24 ASN B N 1
ATOM 2067 C CA . ASN B 1 24 ? -14.677 0.119 48.308 1.00 54.20 24 ASN B CA 1
ATOM 2068 C C . ASN B 1 24 ? -15.962 0.756 47.795 1.00 54.20 24 ASN B C 1
ATOM 2069 O O . ASN B 1 24 ? -16.877 0.054 47.356 1.00 54.20 24 ASN B O 1
ATOM 2074 N N . ASP B 1 25 ? -16.025 2.085 47.850 1.00 52.91 25 ASP B N 1
ATOM 2075 C CA . ASP B 1 25 ? -17.161 2.842 47.334 1.00 52.91 25 ASP B CA 1
ATOM 2076 C C . ASP B 1 25 ? -16.834 3.335 45.927 1.00 52.91 25 ASP B C 1
ATOM 2077 O O . ASP B 1 25 ? -15.985 4.214 45.755 1.00 52.91 25 ASP B O 1
ATOM 2079 N N . LYS B 1 26 ? -17.511 2.776 44.928 1.00 50.19 26 LYS B N 1
ATOM 2080 C CA . LYS B 1 26 ? -17.267 3.065 43.520 1.00 50.19 26 LYS B CA 1
ATOM 2081 C C . LYS B 1 26 ? -18.334 4.002 42.961 1.00 50.19 26 LYS B C 1
ATOM 2082 O O . LYS B 1 26 ? -19.440 4.113 43.494 1.00 50.19 26 LYS B O 1
ATOM 2084 N N . GLN B 1 27 ? -17.986 4.681 41.864 1.00 43.20 27 GLN B N 1
ATOM 2085 C CA . GLN B 1 27 ? -18.888 5.666 41.274 1.00 43.20 27 GLN B CA 1
ATOM 2086 C C . GLN B 1 27 ? -19.921 5.038 40.345 1.00 43.20 27 GLN B C 1
ATOM 2087 O O . GLN B 1 27 ? -21.113 5.348 40.442 1.00 43.20 27 GLN B O 1
ATOM 2093 N N . ILE B 1 28 ? -19.498 4.158 39.443 1.00 40.84 28 ILE B N 1
ATOM 2094 C CA . ILE B 1 28 ? -20.361 3.623 38.395 1.00 40.84 28 ILE B CA 1
ATOM 2095 C C . ILE B 1 28 ? -20.541 2.135 38.642 1.00 40.84 28 ILE B C 1
ATOM 2096 O O . ILE B 1 28 ? -19.555 1.394 38.719 1.00 40.84 28 ILE B O 1
ATOM 2101 N N . ILE B 1 29 ? -21.791 1.689 38.754 1.00 38.07 29 ILE B N 1
ATOM 2102 C CA . ILE B 1 29 ? -22.090 0.269 38.913 1.00 38.07 29 ILE B CA 1
ATOM 2103 C C . ILE B 1 29 ? -23.075 -0.159 37.838 1.00 38.07 29 ILE B C 1
ATOM 2104 O O . ILE B 1 29 ? -24.114 0.478 37.660 1.00 38.07 29 ILE B O 1
ATOM 2109 N N . SER B 1 30 ? -22.765 -1.239 37.128 1.00 41.04 30 SER B N 1
ATOM 2110 C CA . SER B 1 30 ? -23.664 -1.729 36.095 1.00 41.04 30 SER B CA 1
ATOM 2111 C C . SER B 1 30 ? -24.172 -3.123 36.430 1.00 41.04 30 SER B C 1
ATOM 2112 O O . SER B 1 30 ? -23.499 -3.905 37.105 1.00 41.04 30 SER B O 1
ATOM 2115 N N . TYR B 1 31 ? -25.368 -3.430 35.933 1.00 39.97 31 TYR B N 1
ATOM 2116 C CA . TYR B 1 31 ? -25.981 -4.745 36.072 1.00 39.97 31 TYR B CA 1
ATOM 2117 C C . TYR B 1 31 ? -26.394 -5.236 34.693 1.00 39.97 31 TYR B C 1
ATOM 2118 O O . TYR B 1 31 ? -26.800 -4.439 33.847 1.00 39.97 31 TYR B O 1
ATOM 2127 N N . GLN B 1 32 ? -26.302 -6.542 34.458 1.00 33.60 32 GLN B N 1
ATOM 2128 C CA . GLN B 1 32 ? -26.615 -7.083 33.142 1.00 33.60 32 GLN B CA 1
ATOM 2129 C C . GLN B 1 32 ? -27.542 -8.284 33.246 1.00 33.60 32 GLN B C 1
ATOM 2130 O O . GLN B 1 32 ? -27.355 -9.147 34.108 1.00 33.60 32 GLN B O 1
ATOM 2136 N N . SER B 1 33 ? -28.561 -8.308 32.390 1.00 30.42 33 SER B N 1
ATOM 2137 C CA . SER B 1 33 ? -29.496 -9.420 32.294 1.00 30.42 33 SER B CA 1
ATOM 2138 C C . SER B 1 33 ? -29.816 -9.651 30.824 1.00 30.42 33 SER B C 1
ATOM 2139 O O . SER B 1 33 ? -29.906 -8.703 30.045 1.00 30.42 33 SER B O 1
ATOM 2142 N N . VAL B 1 34 ? -30.034 -10.909 30.443 1.00 26.65 34 VAL B N 1
ATOM 2143 C CA . VAL B 1 34 ? -30.363 -11.231 29.059 1.00 26.65 34 VAL B CA 1
ATOM 2144 C C . VAL B 1 34 ? -31.590 -12.122 28.965 1.00 26.65 34 VAL B C 1
ATOM 2145 O O . VAL B 1 34 ? -31.907 -12.884 29.882 1.00 26.65 34 VAL B O 1
ATOM 2149 N N . ASP B 1 35 ? -32.295 -12.003 27.838 1.00 26.66 35 ASP B N 1
ATOM 2150 C CA . ASP B 1 35 ? -33.504 -12.779 27.588 1.00 26.66 35 ASP B CA 1
ATOM 2151 C C . ASP B 1 35 ? -33.619 -13.069 26.099 1.00 26.66 35 ASP B C 1
ATOM 2152 O O . ASP B 1 35 ? -33.205 -12.266 25.263 1.00 26.66 35 ASP B O 1
ATOM 2154 N N . SER B 1 36 ? -34.164 -14.239 25.771 1.00 28.09 36 SER B N 1
ATOM 2155 C CA . SER B 1 36 ? -34.291 -14.670 24.385 1.00 28.09 36 SER B CA 1
ATOM 2156 C C . SER B 1 36 ? -35.664 -15.272 24.125 1.00 28.09 36 SER B C 1
ATOM 2157 O O . SER B 1 36 ? -36.349 -15.728 25.041 1.00 28.09 36 SER B O 1
ATOM 2160 N N . SER B 1 37 ? -36.057 -15.267 22.852 1.00 29.39 37 SER B N 1
ATOM 2161 C CA . SER B 1 37 ? -37.325 -15.854 22.440 1.00 29.39 37 SER B CA 1
ATOM 2162 C C . SER B 1 37 ? -37.253 -16.183 20.959 1.00 29.39 37 SER B C 1
ATOM 2163 O O . SER B 1 37 ? -36.443 -15.618 20.219 1.00 29.39 37 SER B O 1
ATOM 2166 N N . SER B 1 38 ? -38.100 -17.120 20.533 1.00 29.03 38 SER B N 1
ATOM 2167 C CA . SER B 1 38 ? -38.072 -17.553 19.144 1.00 29.03 38 SER B CA 1
ATOM 2168 C C . SER B 1 38 ? -39.451 -17.996 18.667 1.00 29.03 38 SER B C 1
ATOM 2169 O O . SER B 1 38 ? -40.324 -18.359 19.459 1.00 29.03 38 SER B O 1
ATOM 2172 N N . LYS B 1 39 ? -39.616 -17.973 17.342 1.00 28.13 39 LYS B N 1
ATOM 2173 C CA . LYS B 1 39 ? -40.784 -18.475 16.616 1.00 28.13 39 LYS B CA 1
ATOM 2174 C C . LYS B 1 39 ? -40.248 -19.377 15.504 1.00 28.13 39 LYS B C 1
ATOM 2175 O O . LYS B 1 39 ? -39.818 -18.892 14.446 1.00 28.13 39 LYS B O 1
ATOM 2177 N N . ASN B 1 40 ? -40.165 -20.676 15.814 1.00 29.08 40 ASN B N 1
ATOM 2178 C CA . ASN B 1 40 ? -39.531 -21.648 14.928 1.00 29.08 40 ASN B CA 1
ATOM 2179 C C . ASN B 1 40 ? -40.241 -21.773 13.585 1.00 29.08 40 ASN B C 1
ATOM 2180 O O . ASN B 1 40 ? -39.596 -22.070 12.574 1.00 29.08 40 ASN B O 1
ATOM 2182 N N . GLU B 1 41 ? -41.563 -21.574 13.554 1.00 29.90 41 GLU B N 1
ATOM 2183 C CA . GLU B 1 41 ? -42.302 -21.716 12.300 1.00 29.90 41 GLU B CA 1
ATOM 2184 C C . GLU B 1 41 ? -41.838 -20.719 11.249 1.00 29.90 41 GLU B C 1
ATOM 2185 O O . GLU B 1 41 ? -41.857 -21.026 10.052 1.00 29.90 41 GLU B O 1
ATOM 2187 N N . ASP B 1 42 ? -41.428 -19.527 11.667 1.00 25.82 42 ASP B N 1
ATOM 2188 C CA . ASP B 1 42 ? -40.976 -18.498 10.746 1.00 25.82 42 ASP B CA 1
ATOM 2189 C C . ASP B 1 42 ? -39.464 -18.362 10.729 1.00 25.82 42 ASP B C 1
ATOM 2190 O O . ASP B 1 42 ? -38.935 -17.555 9.961 1.00 25.82 42 ASP B O 1
ATOM 2192 N N . GLY B 1 43 ? -38.761 -19.134 11.549 1.00 22.85 43 GLY B N 1
ATOM 2193 C CA . GLY B 1 43 ? -37.323 -18.970 11.659 1.00 22.85 43 GLY B CA 1
ATOM 2194 C C . GLY B 1 43 ? -36.922 -17.620 12.204 1.00 22.85 43 GLY B C 1
ATOM 2195 O O . GLY B 1 43 ? -35.961 -17.018 11.713 1.00 22.85 43 GLY B O 1
ATOM 2196 N N . PHE B 1 44 ? -37.647 -17.115 13.195 1.00 22.82 44 PHE B N 1
ATOM 2197 C CA . PHE B 1 44 ? -37.350 -15.807 13.764 1.00 22.82 44 PHE B CA 1
ATOM 2198 C C . PHE B 1 44 ? -36.864 -15.972 15.192 1.00 22.82 44 PHE B C 1
ATOM 2199 O O . PHE B 1 44 ? -37.524 -16.625 15.998 1.00 22.82 44 PHE B O 1
ATOM 2207 N N . THR B 1 45 ? -35.706 -15.405 15.510 1.00 23.59 45 THR B N 1
ATOM 2208 C CA . THR B 1 45 ? -35.232 -15.464 16.884 1.00 23.59 45 THR B CA 1
ATOM 2209 C C . THR B 1 45 ? -34.730 -14.093 17.285 1.00 23.59 45 THR B C 1
ATOM 2210 O O . THR B 1 45 ? -34.089 -13.408 16.484 1.00 23.59 45 THR B O 1
ATOM 2214 N N . ALA B 1 46 ? -34.984 -13.718 18.538 1.00 24.46 46 ALA B N 1
ATOM 2215 C CA . ALA B 1 46 ? -34.594 -12.410 19.031 1.00 24.46 46 ALA B CA 1
ATOM 2216 C C . ALA B 1 46 ? -34.074 -12.522 20.453 1.00 24.46 46 ALA B C 1
ATOM 2217 O O . ALA B 1 46 ? -34.578 -13.316 21.251 1.00 24.46 46 ALA B O 1
ATOM 2219 N N . SER B 1 47 ? -33.059 -11.726 20.761 1.00 24.26 47 SER B N 1
ATOM 2220 C CA . SER B 1 47 ? -32.481 -11.670 22.090 1.00 24.26 47 SER B CA 1
ATOM 2221 C C . SER B 1 47 ? -32.293 -10.214 22.463 1.00 24.26 47 SER B C 1
ATOM 2222 O O . SER B 1 47 ? -31.881 -9.395 21.632 1.00 24.26 47 SER B O 1
ATOM 2225 N N . ILE B 1 48 ? -32.549 -9.913 23.729 1.00 23.89 48 ILE B N 1
ATOM 2226 C CA . ILE B 1 48 ? -32.354 -8.590 24.296 1.00 23.89 48 ILE B CA 1
ATOM 2227 C C . ILE B 1 48 ? -31.372 -8.682 25.448 1.00 23.89 48 ILE B C 1
ATOM 2228 O O . ILE B 1 48 ? -31.548 -9.507 26.356 1.00 23.89 48 ILE B O 1
ATOM 2233 N N . ASP B 1 49 ? -30.327 -7.865 25.394 1.00 25.75 49 ASP B N 1
ATOM 2234 C CA . ASP B 1 49 ? -29.362 -7.754 26.480 1.00 25.75 49 ASP B CA 1
ATOM 2235 C C . ASP B 1 49 ? -29.569 -6.386 27.108 1.00 25.75 49 ASP B C 1
ATOM 2236 O O . ASP B 1 49 ? -29.458 -5.366 26.420 1.00 25.75 49 ASP B O 1
ATOM 2238 N N . ALA B 1 50 ? -29.860 -6.351 28.400 1.00 29.03 50 ALA B N 1
ATOM 2239 C CA . ALA B 1 50 ? -30.137 -5.102 29.083 1.00 29.03 50 ALA B CA 1
ATOM 2240 C C . ALA B 1 50 ? -29.076 -4.836 30.133 1.00 29.03 50 ALA B C 1
ATOM 2241 O O . ALA B 1 50 ? -28.683 -5.739 30.881 1.00 29.03 50 ALA B O 1
ATOM 2243 N N . ARG B 1 51 ? -28.602 -3.594 30.163 1.00 32.06 51 ARG B N 1
ATOM 2244 C CA . ARG B 1 51 ? -27.640 -3.150 31.158 1.00 32.06 51 ARG B CA 1
ATOM 2245 C C . ARG B 1 51 ? -28.206 -1.945 31.893 1.00 32.06 51 ARG B C 1
ATOM 2246 O O . ARG B 1 51 ? -28.677 -0.996 31.262 1.00 32.06 51 ARG B O 1
ATOM 2254 N N . PHE B 1 52 ? -28.151 -1.983 33.218 1.00 35.00 52 PHE B N 1
ATOM 2255 C CA . PHE B 1 52 ? -28.687 -0.937 34.082 1.00 35.00 52 PHE B CA 1
ATOM 2256 C C . PHE B 1 52 ? -27.516 -0.197 34.703 1.00 35.00 52 PHE B C 1
ATOM 2257 O O . PHE B 1 52 ? -26.627 -0.840 35.272 1.00 35.00 52 PHE B O 1
ATOM 2265 N N . ILE B 1 53 ? -27.501 1.135 34.616 1.00 35.64 53 ILE B N 1
ATOM 2266 C CA . ILE B 1 53 ? -26.354 1.888 35.117 1.00 35.64 53 ILE B CA 1
ATOM 2267 C C . ILE B 1 53 ? -26.746 2.765 36.301 1.00 35.64 53 ILE B C 1
ATOM 2268 O O . ILE B 1 53 ? -27.648 3.604 36.199 1.00 35.64 53 ILE B O 1
ATOM 2273 N N . ASP B 1 54 ? -26.061 2.553 37.428 1.00 38.15 54 ASP B N 1
ATOM 2274 C CA . ASP B 1 54 ? -26.196 3.330 38.654 1.00 38.15 54 ASP B CA 1
ATOM 2275 C C . ASP B 1 54 ? -25.006 4.282 38.754 1.00 38.15 54 ASP B C 1
ATOM 2276 O O . ASP B 1 54 ? -23.875 3.839 39.000 1.00 38.15 54 ASP B O 1
ATOM 2278 N N . ASP B 1 55 ? -25.252 5.576 38.547 1.00 40.69 55 ASP B N 1
ATOM 2279 C CA . ASP B 1 55 ? -24.219 6.604 38.608 1.00 40.69 55 ASP B CA 1
ATOM 2280 C C . ASP B 1 55 ? -24.586 7.626 39.671 1.00 40.69 55 ASP B C 1
ATOM 2281 O O . ASP B 1 55 ? -25.719 8.116 39.701 1.00 40.69 55 ASP B O 1
ATOM 2283 N N . LYS B 1 56 ? -23.629 7.935 40.550 1.00 41.30 56 LYS B N 1
ATOM 2284 C CA . LYS B 1 56 ? -23.889 8.853 41.651 1.00 41.30 56 LYS B CA 1
ATOM 2285 C C . LYS B 1 56 ? -24.036 10.299 41.202 1.00 41.30 56 LYS B C 1
ATOM 2286 O O . LYS B 1 56 ? -24.607 11.104 41.942 1.00 41.30 56 LYS B O 1
ATOM 2288 N N . TYR B 1 57 ? -23.537 10.655 40.020 1.00 40.32 57 TYR B N 1
ATOM 2289 C CA . TYR B 1 57 ? -23.584 12.032 39.547 1.00 40.32 57 TYR B CA 1
ATOM 2290 C C . TYR B 1 57 ? -24.640 12.266 38.474 1.00 40.32 57 TYR B C 1
ATOM 2291 O O . TYR B 1 57 ? -24.720 13.373 37.936 1.00 40.32 57 TYR B O 1
ATOM 2300 N N . SER B 1 58 ? -25.447 11.265 38.144 1.00 41.52 58 SER B N 1
ATOM 2301 C CA . SER B 1 58 ? -26.465 11.416 37.114 1.00 41.52 58 SER B CA 1
ATOM 2302 C C . SER B 1 58 ? -27.820 11.706 37.741 1.00 41.52 58 SER B C 1
ATOM 2303 O O . SER B 1 58 ? -28.138 11.210 38.825 1.00 41.52 58 SER B O 1
ATOM 2306 N N . SER B 1 59 ? -28.621 12.510 37.044 1.00 42.88 59 SER B N 1
ATOM 2307 C CA . SER B 1 59 ? -29.919 12.921 37.560 1.00 42.88 59 SER B CA 1
ATOM 2308 C C . SER B 1 59 ? -31.034 11.909 37.320 1.00 42.88 59 SER B C 1
ATOM 2309 O O . SER B 1 59 ? -32.102 12.045 37.923 1.00 42.88 59 SER B O 1
ATOM 2312 N N . GLU B 1 60 ? -30.833 10.913 36.460 1.00 39.77 60 GLU B N 1
ATOM 2313 C CA . GLU B 1 60 ? -31.921 10.008 36.114 1.00 39.77 60 GLU B CA 1
ATOM 2314 C C . GLU B 1 60 ? -31.365 8.631 35.786 1.00 39.77 60 GLU B C 1
ATOM 2315 O O . GLU B 1 60 ? -30.171 8.470 35.522 1.00 39.77 60 GLU B O 1
ATOM 2317 N N . MET B 1 61 ? -32.245 7.636 35.788 1.00 36.43 61 MET B N 1
ATOM 2318 C CA . MET B 1 61 ? -31.805 6.274 35.536 1.00 36.43 61 MET B CA 1
ATOM 2319 C C . MET B 1 61 ? -31.611 6.042 34.043 1.00 36.43 61 MET B C 1
ATOM 2320 O O . MET B 1 61 ? -32.380 6.543 33.215 1.00 36.43 61 MET B O 1
ATOM 2322 N N . THR B 1 62 ? -30.603 5.229 33.710 1.00 32.03 62 THR B N 1
ATOM 2323 C CA . THR B 1 62 ? -30.292 4.858 32.334 1.00 32.03 62 THR B CA 1
ATOM 2324 C C . THR B 1 62 ? -30.226 3.346 32.162 1.00 32.03 62 THR B C 1
ATOM 2325 O O . THR B 1 62 ? -29.601 2.640 32.970 1.00 32.03 62 THR B O 1
ATOM 2329 N N . THR B 1 63 ? -30.856 2.866 31.090 1.00 29.28 63 THR B N 1
ATOM 2330 C CA . THR B 1 63 ? -30.817 1.471 30.683 1.00 29.28 63 THR B CA 1
ATOM 2331 C C . THR B 1 63 ? -30.408 1.374 29.220 1.00 29.28 63 THR B C 1
ATOM 2332 O O . THR B 1 63 ? -30.929 2.105 28.375 1.00 29.28 63 THR B O 1
ATOM 2336 N N . LEU B 1 64 ? -29.465 0.487 28.926 1.00 25.96 64 LEU B N 1
ATOM 2337 C CA . LEU B 1 64 ? -29.004 0.239 27.566 1.00 25.96 64 LEU B CA 1
ATOM 2338 C C . LEU B 1 64 ? -29.630 -1.065 27.096 1.00 25.96 64 LEU B C 1
ATOM 2339 O O . LEU B 1 64 ? -29.539 -2.079 27.797 1.00 25.96 64 LEU B O 1
ATOM 2344 N N . ILE B 1 65 ? -30.259 -1.046 25.925 1.00 22.91 65 ILE B N 1
ATOM 2345 C CA . ILE B 1 65 ? -31.004 -2.192 25.409 1.00 22.91 65 ILE B CA 1
ATOM 2346 C C . ILE B 1 65 ? -30.362 -2.619 24.095 1.00 22.91 65 ILE B C 1
ATOM 2347 O O . ILE B 1 65 ? -30.626 -2.027 23.040 1.00 22.91 65 ILE B O 1
ATOM 2352 N N . ASN B 1 66 ? -29.420 -3.555 24.160 1.00 22.54 66 ASN B N 1
ATOM 2353 C CA . ASN B 1 66 ? -28.872 -4.123 22.943 1.00 22.54 66 ASN B CA 1
ATOM 2354 C C . ASN B 1 66 ? -29.838 -5.171 22.402 1.00 22.54 66 ASN B C 1
ATOM 2355 O O . ASN B 1 66 ? -30.499 -5.879 23.168 1.00 22.54 66 ASN B O 1
ATOM 2360 N N . LEU B 1 67 ? -29.830 -5.348 21.082 1.00 20.56 67 LEU B N 1
ATOM 2361 C CA . LEU B 1 67 ? -30.662 -6.328 20.408 1.00 20.56 67 LEU B CA 1
ATOM 2362 C C . LEU B 1 67 ? -29.818 -7.151 19.454 1.00 20.56 67 LEU B C 1
ATOM 2363 O O . LEU B 1 67 ? -28.999 -6.601 18.700 1.00 20.56 67 LEU B O 1
ATOM 2368 N N . THR B 1 68 ? -30.127 -8.448 19.407 1.00 22.99 68 THR B N 1
ATOM 2369 C CA . THR B 1 68 ? -29.471 -9.402 18.524 1.00 22.99 68 THR B CA 1
ATOM 2370 C C . THR B 1 68 ? -30.524 -10.420 18.104 1.00 22.99 68 THR B C 1
ATOM 2371 O O . THR B 1 68 ? -31.628 -10.441 18.644 1.00 22.99 68 THR B O 1
ATOM 2375 N N . GLY B 1 69 ? -30.192 -11.269 17.146 1.00 22.45 69 GLY B N 1
ATOM 2376 C CA . GLY B 1 69 ? -31.121 -12.309 16.755 1.00 22.45 69 GLY B CA 1
ATOM 2377 C C . GLY B 1 69 ? -30.751 -12.912 15.419 1.00 22.45 69 GLY B C 1
ATOM 2378 O O . GLY B 1 69 ? -29.700 -12.625 14.854 1.00 22.45 69 GLY B O 1
ATOM 2379 N N . PHE B 1 70 ? -31.603 -13.831 14.971 1.00 20.08 70 PHE B N 1
ATOM 2380 C CA . PHE B 1 70 ? -31.443 -14.453 13.662 1.00 20.08 70 PHE B CA 1
ATOM 2381 C C . PHE B 1 70 ? -32.724 -14.462 12.840 1.00 20.08 70 PHE B C 1
ATOM 2382 O O . PHE B 1 70 ? -33.774 -14.885 13.334 1.00 20.08 70 PHE B O 1
ATOM 2390 N N . MET B 1 71 ? -32.648 -13.962 11.607 1.00 20.22 71 MET B N 1
ATOM 2391 C CA . MET B 1 71 ? -33.747 -14.023 10.648 1.00 20.22 71 MET B CA 1
ATOM 2392 C C . MET B 1 71 ? -33.325 -14.921 9.499 1.00 20.22 71 MET B C 1
ATOM 2393 O O . MET B 1 71 ? -32.570 -14.486 8.628 1.00 20.22 71 MET B O 1
ATOM 2398 N N . SER B 1 72 ? -33.840 -16.139 9.454 1.00 19.80 72 SER B N 1
ATOM 2399 C CA . SER B 1 72 ? -33.396 -17.060 8.422 1.00 19.80 72 SER B CA 1
ATOM 2400 C C . SER B 1 72 ? -33.962 -16.651 7.071 1.00 19.80 72 SER B C 1
ATOM 2401 O O . SER B 1 72 ? -35.032 -16.051 6.979 1.00 19.80 72 SER B O 1
ATOM 2404 N N . SER B 1 73 ? -33.223 -16.972 6.018 1.00 19.59 73 SER B N 1
ATOM 2405 C CA . SER B 1 73 ? -33.630 -16.673 4.653 1.00 19.59 73 SER B CA 1
ATOM 2406 C C . SER B 1 73 ? -34.040 -17.961 3.962 1.00 19.59 73 SER B C 1
ATOM 2407 O O . SER B 1 73 ? -33.280 -18.931 3.954 1.00 19.59 73 SER B O 1
ATOM 2410 N N . LYS B 1 74 ? -35.223 -17.961 3.367 1.00 21.20 74 LYS B N 1
ATOM 2411 C CA . LYS B 1 74 ? -35.754 -19.162 2.746 1.00 21.20 74 LYS B CA 1
ATOM 2412 C C . LYS B 1 74 ? -35.286 -19.284 1.303 1.00 21.20 74 LYS B C 1
ATOM 2413 O O . LYS B 1 74 ? -34.970 -18.293 0.647 1.00 21.20 74 LYS B O 1
ATOM 2419 N N . LYS B 1 75 ? -35.251 -20.516 0.812 1.00 23.02 75 LYS B N 1
ATOM 2420 C CA . LYS B 1 75 ? -34.729 -20.779 -0.521 1.00 23.02 75 LYS B CA 1
ATOM 2421 C C . LYS B 1 75 ? -35.407 -21.987 -1.171 1.00 23.02 75 LYS B C 1
ATOM 2422 O O . LYS B 1 75 ? -36.200 -21.851 -2.105 1.00 23.02 75 LYS B O 1
ATOM 2428 N N . THR B 1 91 ? -37.484 -23.141 -14.314 1.00 35.29 76 THR B N 1
ATOM 2429 C CA . THR B 1 91 ? -37.856 -23.270 -12.911 1.00 35.29 76 THR B CA 1
ATOM 2430 C C . THR B 1 91 ? -38.089 -21.911 -12.276 1.00 35.29 76 THR B C 1
ATOM 2431 O O . THR B 1 91 ? -38.077 -20.887 -12.956 1.00 35.29 76 THR B O 1
ATOM 2433 N N . ALA B 1 92 ? -38.308 -21.909 -10.964 1.00 35.35 77 ALA B N 1
ATOM 2434 C CA . ALA B 1 92 ? -38.430 -20.668 -10.220 1.00 35.35 77 ALA B CA 1
ATOM 2435 C C . ALA B 1 92 ? -37.835 -20.861 -8.837 1.00 35.35 77 ALA B C 1
ATOM 2436 O O . ALA B 1 92 ? -38.044 -21.902 -8.209 1.00 35.35 77 ALA B O 1
ATOM 2438 N N . ILE B 1 93 ? -37.108 -19.852 -8.362 1.00 30.80 78 ILE B N 1
ATOM 2439 C CA . ILE B 1 93 ? -36.477 -19.895 -7.052 1.00 30.80 78 ILE B CA 1
ATOM 2440 C C . ILE B 1 93 ? -36.909 -18.678 -6.251 1.00 30.80 78 ILE B C 1
ATOM 2441 O O . ILE B 1 93 ? -36.813 -17.547 -6.735 1.00 30.80 78 ILE B O 1
ATOM 2446 N N . ASN B 1 94 ? -37.378 -18.910 -5.030 1.00 27.16 79 ASN B N 1
ATOM 2447 C CA . ASN B 1 94 ? -37.694 -17.829 -4.107 1.00 27.16 79 ASN B CA 1
ATOM 2448 C C . ASN B 1 94 ? -36.434 -17.345 -3.402 1.00 27.16 79 ASN B C 1
ATOM 2449 O O . ASN B 1 94 ? -35.637 -18.150 -2.913 1.00 27.16 79 ASN B O 1
ATOM 2454 N N . PHE B 1 95 ? -36.265 -16.027 -3.330 1.00 23.56 80 PHE B N 1
ATOM 2455 C CA . PHE B 1 95 ? -35.073 -15.438 -2.775 1.00 23.56 80 PHE B CA 1
ATOM 2456 C C . PHE B 1 95 ? -35.398 -14.105 -2.113 1.00 23.56 80 PHE B C 1
ATOM 2457 O O . PHE B 1 95 ? -36.069 -13.271 -2.733 1.00 23.56 80 PHE B O 1
ATOM 2465 N N . PRO B 1 96 ? -34.985 -13.894 -0.862 1.00 20.46 81 PRO B N 1
ATOM 2466 C CA . PRO B 1 96 ? -35.357 -12.663 -0.160 1.00 20.46 81 PRO B CA 1
ATOM 2467 C C . PRO B 1 96 ? -34.822 -11.422 -0.850 1.00 20.46 81 PRO B C 1
ATOM 2468 O O . PRO B 1 96 ? -33.905 -11.476 -1.668 1.00 20.46 81 PRO B O 1
ATOM 2472 N N . VAL B 1 97 ? -35.415 -10.282 -0.502 1.00 18.50 82 VAL B N 1
ATOM 2473 C CA . VAL B 1 97 ? -35.064 -9.016 -1.129 1.00 18.50 82 VAL B CA 1
ATOM 2474 C C . VAL B 1 97 ? -35.011 -7.876 -0.122 1.00 18.50 82 VAL B C 1
ATOM 2475 O O . VAL B 1 97 ? -34.275 -6.900 -0.317 1.00 18.50 82 VAL B O 1
ATOM 2479 N N . ARG B 1 98 ? -35.700 -8.027 1.008 1.00 17.11 83 ARG B N 1
ATOM 2480 C CA . ARG B 1 98 ? -35.642 -6.967 2.005 1.00 17.11 83 ARG B CA 1
ATOM 2481 C C . ARG B 1 98 ? -35.908 -7.458 3.417 1.00 17.11 83 ARG B C 1
ATOM 2482 O O . ARG B 1 98 ? -36.734 -8.344 3.629 1.00 17.11 83 ARG B O 1
ATOM 2490 N N . TYR B 1 99 ? -35.181 -6.890 4.378 1.00 16.28 84 TYR B N 1
ATOM 2491 C CA . TYR B 1 99 ? -35.412 -7.161 5.788 1.00 16.28 84 TYR B CA 1
ATOM 2492 C C . TYR B 1 99 ? -35.761 -5.853 6.479 1.00 16.28 84 TYR B C 1
ATOM 2493 O O . TYR B 1 99 ? -35.314 -4.786 6.054 1.00 16.28 84 TYR B O 1
ATOM 2502 N N . SER B 1 100 ? -36.510 -5.931 7.580 1.00 16.59 85 SER B N 1
ATOM 2503 C CA . SER B 1 100 ? -36.836 -4.716 8.317 1.00 16.59 85 SER B CA 1
ATOM 2504 C C . SER B 1 100 ? -37.023 -5.012 9.798 1.00 16.59 85 SER B C 1
ATOM 2505 O O . SER B 1 100 ? -37.689 -5.985 10.162 1.00 16.59 85 SER B O 1
ATOM 2508 N N . ILE B 1 101 ? -36.448 -4.149 10.643 1.00 17.12 86 ILE B N 1
ATOM 2509 C CA . ILE B 1 101 ? -36.496 -4.283 12.097 1.00 17.12 86 ILE B CA 1
ATOM 2510 C C . ILE B 1 101 ? -36.981 -2.986 12.724 1.00 17.12 86 ILE B C 1
ATOM 2511 O O . ILE B 1 101 ? -36.550 -1.899 12.328 1.00 17.12 86 ILE B O 1
ATOM 2516 N N . SER B 1 102 ? -37.888 -3.087 13.693 1.00 19.39 87 SER B N 1
ATOM 2517 C CA . SER B 1 102 ? -38.374 -1.892 14.370 1.00 19.39 87 SER B CA 1
ATOM 2518 C C . SER B 1 102 ? -38.490 -2.122 15.871 1.00 19.39 87 SER B C 1
ATOM 2519 O O . SER B 1 102 ? -38.944 -3.182 16.305 1.00 19.39 87 SER B O 1
ATOM 2522 N N . ILE B 1 103 ? -38.051 -1.142 16.659 1.00 22.17 88 ILE B N 1
ATOM 2523 C CA . ILE B 1 103 ? -38.125 -1.189 18.117 1.00 22.17 88 ILE B CA 1
ATOM 2524 C C . ILE B 1 103 ? -39.126 -0.138 18.574 1.00 22.17 88 ILE B C 1
ATOM 2525 O O . ILE B 1 103 ? -38.991 1.045 18.229 1.00 22.17 88 ILE B O 1
ATOM 2530 N N . LEU B 1 104 ? -40.118 -0.565 19.359 1.00 27.50 89 LEU B N 1
ATOM 2531 C CA . LEU B 1 104 ? -41.183 0.295 19.852 1.00 27.50 89 LEU B CA 1
ATOM 2532 C C . LEU B 1 104 ? -41.191 0.399 21.372 1.00 27.50 89 LEU B C 1
ATOM 2533 O O . LEU B 1 104 ? -41.189 -0.624 22.075 1.00 27.50 89 LEU B O 1
ATOM 2538 N N . ASN B 1 105 ? -41.225 1.641 21.859 1.00 32.37 90 ASN B N 1
ATOM 2539 C CA . ASN B 1 105 ? -41.335 1.974 23.277 1.00 32.37 90 ASN B CA 1
ATOM 2540 C C . ASN B 1 105 ? -42.814 2.176 23.585 1.00 32.37 90 ASN B C 1
ATOM 2541 O O . ASN B 1 105 ? -43.441 3.094 23.049 1.00 32.37 90 ASN B O 1
ATOM 2546 N N . GLU B 1 106 ? -43.378 1.337 24.446 1.00 35.23 91 GLU B N 1
ATOM 2547 C CA . GLU B 1 106 ? -44.812 1.357 24.700 1.00 35.23 91 GLU B CA 1
ATOM 2548 C C . GLU B 1 106 ? -45.211 1.961 26.038 1.00 35.23 91 GLU B C 1
ATOM 2549 O O . GLU B 1 106 ? -46.371 1.823 26.437 1.00 35.23 91 GLU B O 1
ATOM 2555 N N . SER B 1 107 ? -44.303 2.622 26.741 1.00 36.34 92 SER B N 1
ATOM 2556 C CA . SER B 1 107 ? -44.629 3.222 28.029 1.00 36.34 92 SER B CA 1
ATOM 2557 C C . SER B 1 107 ? -44.406 4.726 27.990 1.00 36.34 92 SER B C 1
ATOM 2558 O O . SER B 1 107 ? -43.812 5.311 28.896 1.00 36.34 92 SER B O 1
ATOM 2561 N N . ILE B 1 108 ? -44.878 5.363 26.918 1.00 37.58 93 ILE B N 1
ATOM 2562 C CA . ILE B 1 108 ? -44.645 6.790 26.726 1.00 37.58 93 ILE B CA 1
ATOM 2563 C C . ILE B 1 108 ? -45.316 7.604 27.823 1.00 37.58 93 ILE B C 1
ATOM 2564 O O . ILE B 1 108 ? -44.770 8.612 28.287 1.00 37.58 93 ILE B O 1
ATOM 2566 N N . ASN B 1 109 ? -46.498 7.182 28.266 1.00 42.07 94 ASN B N 1
ATOM 2567 C CA . ASN B 1 109 ? -47.214 7.962 29.269 1.00 42.07 94 ASN B CA 1
ATOM 2568 C C . ASN B 1 109 ? -46.580 7.877 30.649 1.00 42.07 94 ASN B C 1
ATOM 2569 O O . ASN B 1 109 ? -47.067 8.530 31.576 1.00 42.07 94 ASN B O 1
ATOM 2571 N N . GLU B 1 110 ? -45.525 7.085 30.814 1.00 41.43 95 GLU B N 1
ATOM 2572 C CA . GLU B 1 110 ? -44.819 6.975 32.081 1.00 41.43 95 GLU B CA 1
ATOM 2573 C C . GLU B 1 110 ? -43.511 7.752 32.069 1.00 41.43 95 GLU B C 1
ATOM 2574 O O . GLU B 1 110 ? -42.721 7.631 33.009 1.00 41.43 95 GLU B O 1
ATOM 2576 N N . ASN B 1 111 ? -43.269 8.536 31.015 1.00 37.91 96 ASN B N 1
ATOM 2577 C CA . ASN B 1 111 ? -42.048 9.328 30.848 1.00 37.91 96 ASN B CA 1
ATOM 2578 C C . ASN B 1 111 ? -40.804 8.454 30.679 1.00 37.91 96 ASN B C 1
ATOM 2579 O O . ASN B 1 111 ? -39.731 8.767 31.196 1.00 37.91 96 ASN B O 1
ATOM 2581 N N . VAL B 1 112 ? -40.943 7.344 29.959 1.00 33.01 97 VAL B N 1
ATOM 2582 C CA . VAL B 1 112 ? -39.796 6.553 29.519 1.00 33.01 97 VAL B CA 1
ATOM 2583 C C . VAL B 1 112 ? -39.514 6.903 28.064 1.00 33.01 97 VAL B C 1
ATOM 2584 O O . VAL B 1 112 ? -40.410 6.822 27.216 1.00 33.01 97 VAL B O 1
ATOM 2586 N N . LYS B 1 113 ? -38.272 7.285 27.765 1.00 29.26 98 LYS B N 1
ATOM 2587 C CA . LYS B 1 113 ? -37.956 7.939 26.503 1.00 29.26 98 LYS B CA 1
ATOM 2588 C C . LYS B 1 113 ? -36.741 7.308 25.833 1.00 29.26 98 LYS B C 1
ATOM 2589 O O . LYS B 1 113 ? -35.842 6.798 26.502 1.00 29.26 98 LYS B O 1
ATOM 2595 N N . ILE B 1 114 ? -36.732 7.337 24.500 1.00 25.57 99 ILE B N 1
ATOM 2596 C CA . ILE B 1 114 ? -35.627 6.827 23.688 1.00 25.57 99 ILE B CA 1
ATOM 2597 C C . ILE B 1 114 ? -34.727 8.004 23.338 1.00 25.57 99 ILE B C 1
ATOM 2598 O O . ILE B 1 114 ? -35.064 8.817 22.476 1.00 25.57 99 ILE B O 1
ATOM 2603 N N . VAL B 1 115 ? -33.584 8.117 24.004 1.00 23.98 100 VAL B N 1
ATOM 2604 C CA . VAL B 1 115 ? -32.709 9.245 23.720 1.00 23.98 100 VAL B CA 1
ATOM 2605 C C . VAL B 1 115 ? -31.699 8.975 22.604 1.00 23.98 100 VAL B C 1
ATOM 2606 O O . VAL B 1 115 ? -31.255 9.919 21.945 1.00 23.98 100 VAL B O 1
ATOM 2610 N N . ASP B 1 116 ? -31.306 7.722 22.368 1.00 23.06 101 ASP B N 1
ATOM 2611 C CA . ASP B 1 116 ? -30.296 7.486 21.343 1.00 23.06 101 ASP B CA 1
ATOM 2612 C C . ASP B 1 116 ? -30.410 6.103 20.712 1.00 23.06 101 ASP B C 1
ATOM 2613 O O . ASP B 1 116 ? -30.883 5.151 21.339 1.00 23.06 101 ASP B O 1
ATOM 2618 N N . SER B 1 117 ? -29.917 6.006 19.473 1.00 20.29 102 SER B N 1
ATOM 2619 C CA . SER B 1 117 ? -29.866 4.782 18.680 1.00 20.29 102 SER B CA 1
ATOM 2620 C C . SER B 1 117 ? -28.515 4.710 17.987 1.00 20.29 102 SER B C 1
ATOM 2621 O O . SER B 1 117 ? -28.079 5.701 17.400 1.00 20.29 102 SER B O 1
ATOM 2624 N N . ILE B 1 118 ? -27.863 3.544 18.025 1.00 18.53 103 ILE B N 1
ATOM 2625 C CA . ILE B 1 118 ? -26.445 3.479 17.647 1.00 18.53 103 ILE B CA 1
ATOM 2626 C C . ILE B 1 118 ? -26.184 3.547 16.146 1.00 18.53 103 ILE B C 1
ATOM 2627 O O . ILE B 1 118 ? -25.381 4.398 15.726 1.00 18.53 103 ILE B O 1
ATOM 2632 N N . PRO B 1 119 ? -26.772 2.704 15.293 1.00 17.09 104 PRO B N 1
ATOM 2633 C CA . PRO B 1 119 ? -26.463 2.827 13.861 1.00 17.09 104 PRO B CA 1
ATOM 2634 C C . PRO B 1 119 ? -26.991 4.134 13.294 1.00 17.09 104 PRO B C 1
ATOM 2635 O O . PRO B 1 119 ? -28.092 4.575 13.629 1.00 17.09 104 PRO B O 1
ATOM 2639 N N . LYS B 1 120 ? -26.198 4.759 12.426 1.00 15.94 105 LYS B N 1
ATOM 2640 C CA . LYS B 1 120 ? -26.522 6.083 11.917 1.00 15.94 105 LYS B CA 1
ATOM 2641 C C . LYS B 1 120 ? -26.188 6.171 10.437 1.00 15.94 105 LYS B C 1
ATOM 2642 O O . LYS B 1 120 ? -25.590 5.267 9.853 1.00 15.94 105 LYS B O 1
ATOM 2648 N N . ASN B 1 121 ? -26.585 7.289 9.835 1.00 16.30 106 ASN B N 1
ATOM 2649 C CA . ASN B 1 121 ? -26.323 7.566 8.432 1.00 16.30 106 ASN B CA 1
ATOM 2650 C C . ASN B 1 121 ? -24.980 8.261 8.264 1.00 16.30 106 ASN B C 1
ATOM 2651 O O . ASN B 1 121 ? -24.612 9.129 9.058 1.00 16.30 106 ASN B O 1
ATOM 2656 N N . THR B 1 122 ? -24.255 7.882 7.215 1.00 17.99 107 THR B N 1
ATOM 2657 C CA . THR B 1 122 ? -22.909 8.376 6.972 1.00 17.99 107 THR B CA 1
ATOM 2658 C C . THR B 1 122 ? -22.805 8.900 5.545 1.00 17.99 107 THR B C 1
ATOM 2659 O O . THR B 1 122 ? -23.662 8.641 4.700 1.00 17.99 107 THR B O 1
ATOM 2663 N N . ILE B 1 123 ? -21.731 9.639 5.281 1.00 19.53 108 ILE B N 1
ATOM 2664 C CA . ILE B 1 123 ? -21.498 10.291 3.995 1.00 19.53 108 ILE B CA 1
ATOM 2665 C C . ILE B 1 123 ? -20.317 9.610 3.311 1.00 19.53 108 ILE B C 1
ATOM 2666 O O . ILE B 1 123 ? -19.248 9.462 3.915 1.00 19.53 108 ILE B O 1
ATOM 2671 N N . SER B 1 124 ? -20.503 9.205 2.056 1.00 21.23 109 SER B N 1
ATOM 2672 C CA . SER B 1 124 ? -19.490 8.477 1.303 1.00 21.23 109 SER B CA 1
ATOM 2673 C C . SER B 1 124 ? -18.438 9.420 0.718 1.00 21.23 109 SER B C 1
ATOM 2674 O O . SER B 1 124 ? -18.571 10.643 0.751 1.00 21.23 109 SER B O 1
ATOM 2677 N N . GLN B 1 125 ? -17.371 8.826 0.177 1.00 19.20 110 GLN B N 1
ATOM 2678 C CA . GLN B 1 125 ? -16.274 9.556 -0.448 1.00 19.20 110 GLN B CA 1
ATOM 2679 C C . GLN B 1 125 ? -15.996 9.000 -1.837 1.00 19.20 110 GLN B C 1
ATOM 2680 O O . GLN B 1 125 ? -16.093 7.793 -2.065 1.00 19.20 110 GLN B O 1
ATOM 2686 N N . LYS B 1 126 ? -15.636 9.887 -2.756 1.00 16.35 111 LYS B N 1
ATOM 2687 C CA . LYS B 1 126 ? -15.309 9.554 -4.134 1.00 16.35 111 LYS B CA 1
ATOM 2688 C C . LYS B 1 126 ? -13.898 10.036 -4.448 1.00 16.35 111 LYS B C 1
ATOM 2689 O O . LYS B 1 126 ? -13.466 11.063 -3.924 1.00 16.35 111 LYS B O 1
ATOM 2695 N N . THR B 1 127 ? -13.171 9.310 -5.293 1.00 15.53 112 THR B N 1
ATOM 2696 C CA . THR B 1 127 ? -11.857 9.764 -5.742 1.00 15.53 112 THR B CA 1
ATOM 2697 C C . THR B 1 127 ? -11.923 10.193 -7.204 1.00 15.53 112 THR B C 1
ATOM 2698 O O . THR B 1 127 ? -12.372 9.423 -8.055 1.00 15.53 112 THR B O 1
ATOM 2702 N N . VAL B 1 128 ? -11.450 11.405 -7.496 1.00 16.11 113 VAL B N 1
ATOM 2703 C CA . VAL B 1 128 ? -11.561 12.015 -8.820 1.00 16.11 113 VAL B CA 1
ATOM 2704 C C . VAL B 1 128 ? -10.181 12.391 -9.330 1.00 16.11 113 VAL B C 1
ATOM 2705 O O . VAL B 1 128 ? -9.382 12.971 -8.591 1.00 16.11 113 VAL B O 1
ATOM 2709 N N . SER B 1 129 ? -9.899 12.060 -10.588 1.00 16.87 114 SER B N 1
ATOM 2710 C CA . SER B 1 129 ? -8.658 12.484 -11.218 1.00 16.87 114 SER B CA 1
ATOM 2711 C C . SER B 1 129 ? -8.921 13.002 -12.624 1.00 16.87 114 SER B C 1
ATOM 2712 O O . SER B 1 129 ? -9.806 12.505 -13.320 1.00 16.87 114 SER B O 1
ATOM 2715 N N . ASN B 1 130 ? -8.111 13.972 -13.051 1.00 17.66 115 ASN B N 1
ATOM 2716 C CA . ASN B 1 130 ? -8.200 14.554 -14.384 1.00 17.66 115 ASN B CA 1
ATOM 2717 C C . ASN B 1 130 ? -6.799 14.724 -14.941 1.00 17.66 115 ASN B C 1
ATOM 2718 O O . ASN B 1 130 ? -5.880 15.104 -14.214 1.00 17.66 115 ASN B O 1
ATOM 2723 N N . THR B 1 131 ? -6.641 14.451 -16.233 1.00 21.15 116 THR B N 1
ATOM 2724 C CA . THR B 1 131 ? -5.372 14.650 -16.916 1.00 21.15 116 THR B CA 1
ATOM 2725 C C . THR B 1 131 ? -5.586 15.241 -18.302 1.00 21.15 116 THR B C 1
ATOM 2726 O O . THR B 1 131 ? -6.584 14.959 -18.968 1.00 21.15 116 THR B O 1
ATOM 2730 N N . MET B 1 132 ? -4.634 16.072 -18.722 1.00 23.18 117 MET B N 1
ATOM 2731 C CA . MET B 1 132 ? -4.636 16.697 -20.035 1.00 23.18 117 MET B CA 1
ATOM 2732 C C . MET B 1 132 ? -3.221 16.641 -20.585 1.00 23.18 117 MET B C 1
ATOM 2733 O O . MET B 1 132 ? -2.265 16.912 -19.858 1.00 23.18 117 MET B O 1
ATOM 2735 N N . GLY B 1 133 ? -3.079 16.298 -21.865 1.00 29.18 118 GLY B N 1
ATOM 2736 C CA . GLY B 1 133 ? -1.764 16.165 -22.458 1.00 29.18 118 GLY B CA 1
ATOM 2737 C C . GLY B 1 133 ? -1.724 16.649 -23.892 1.00 29.18 118 GLY B C 1
ATOM 2738 O O . GLY B 1 133 ? -2.728 16.656 -24.607 1.00 29.18 118 GLY B O 1
ATOM 2739 N N . TYR B 1 134 ? -0.515 17.026 -24.307 1.00 34.52 119 TYR B N 1
ATOM 2740 C CA . TYR B 1 134 ? -0.205 17.506 -25.645 1.00 34.52 119 TYR B CA 1
ATOM 2741 C C . TYR B 1 134 ? 0.972 16.760 -26.248 1.00 34.52 119 TYR B C 1
ATOM 2742 O O . TYR B 1 134 ? 1.961 16.504 -25.560 1.00 34.52 119 TYR B O 1
ATOM 2751 N N . LYS B 1 135 ? 0.875 16.410 -27.530 1.00 36.36 120 LYS B N 1
ATOM 2752 C CA . LYS B 1 135 ? 1.982 15.770 -28.226 1.00 36.36 120 LYS B CA 1
ATOM 2753 C C . LYS B 1 135 ? 2.214 16.465 -29.557 1.00 36.36 120 LYS B C 1
ATOM 2754 O O . LYS B 1 135 ? 1.270 16.931 -30.198 1.00 36.36 120 LYS B O 1
ATOM 2756 N N . ILE B 1 136 ? 3.468 16.490 -29.996 1.00 39.43 121 ILE B N 1
ATOM 2757 C CA . ILE B 1 136 ? 3.836 17.097 -31.271 1.00 39.43 121 ILE B CA 1
ATOM 2758 C C . ILE B 1 136 ? 4.945 16.267 -31.896 1.00 39.43 121 ILE B C 1
ATOM 2759 O O . ILE B 1 136 ? 5.839 15.783 -31.194 1.00 39.43 121 ILE B O 1
ATOM 2764 N N . GLY B 1 137 ? 4.877 16.068 -33.210 1.00 47.95 122 GLY B N 1
ATOM 2765 C CA . GLY B 1 137 ? 5.863 15.231 -33.862 1.00 47.95 122 GLY B CA 1
ATOM 2766 C C . GLY B 1 137 ? 6.251 15.703 -35.246 1.00 47.95 122 GLY B C 1
ATOM 2767 O O . GLY B 1 137 ? 5.386 16.012 -36.067 1.00 47.95 122 GLY B O 1
ATOM 2768 N N . GLY B 1 138 ? 7.549 15.748 -35.528 1.00 57.99 123 GLY B N 1
ATOM 2769 C CA . GLY B 1 138 ? 8.017 16.135 -36.844 1.00 57.99 123 GLY B CA 1
ATOM 2770 C C . GLY B 1 138 ? 8.822 15.038 -37.502 1.00 57.99 123 GLY B C 1
ATOM 2771 O O . GLY B 1 138 ? 9.759 14.521 -36.891 1.00 57.99 123 GLY B O 1
ATOM 2772 N N . SER B 1 139 ? 8.489 14.665 -38.733 1.00 70.08 124 SER B N 1
ATOM 2773 C CA . SER B 1 139 ? 9.202 13.601 -39.422 1.00 70.08 124 SER B CA 1
ATOM 2774 C C . SER B 1 139 ? 9.766 14.093 -40.745 1.00 70.08 124 SER B C 1
ATOM 2775 O O . SER B 1 139 ? 9.052 14.713 -41.539 1.00 70.08 124 SER B O 1
ATOM 2777 N N . ILE B 1 140 ? 11.046 13.808 -40.973 1.00 78.87 125 ILE B N 1
ATOM 2778 C CA . ILE B 1 140 ? 11.741 14.123 -42.216 1.00 78.87 125 ILE B CA 1
ATOM 2779 C C . ILE B 1 140 ? 12.090 12.802 -42.879 1.00 78.87 125 ILE B C 1
ATOM 2780 O O . ILE B 1 140 ? 12.680 11.923 -42.240 1.00 78.87 125 ILE B O 1
ATOM 2782 N N . GLU B 1 141 ? 11.725 12.652 -44.148 1.00 95.08 126 GLU B N 1
ATOM 2783 C CA . GLU B 1 141 ? 11.930 11.398 -44.873 1.00 95.08 126 GLU B CA 1
ATOM 2784 C C . GLU B 1 141 ? 12.655 11.688 -46.181 1.00 95.08 126 GLU B C 1
ATOM 2785 O O . GLU B 1 141 ? 12.046 12.168 -47.141 1.00 95.08 126 GLU B O 1
ATOM 2787 N N . ILE B 1 142 ? 13.950 11.396 -46.221 1.00 102.40 127 ILE B N 1
ATOM 2788 C CA . ILE B 1 142 ? 14.759 11.594 -47.416 1.00 102.40 127 ILE B CA 1
ATOM 2789 C C . ILE B 1 142 ? 14.820 10.274 -48.168 1.00 102.40 127 ILE B C 1
ATOM 2790 O O . ILE B 1 142 ? 15.471 9.323 -47.719 1.00 102.40 127 ILE B O 1
ATOM 2792 N N . GLU B 1 143 ? 14.155 10.217 -49.311 1.00 111.33 128 GLU B N 1
ATOM 2793 C CA . GLU B 1 143 ? 14.227 9.070 -50.200 1.00 111.33 128 GLU B CA 1
ATOM 2794 C C . GLU B 1 143 ? 15.352 9.325 -51.199 1.00 111.33 128 GLU B C 1
ATOM 2795 O O . GLU B 1 143 ? 16.198 10.198 -50.984 1.00 111.33 128 GLU B O 1
ATOM 2797 N N . GLU B 1 144 ? 15.395 8.573 -52.290 1.00 117.28 129 GLU B N 1
ATOM 2798 C CA . GLU B 1 144 ? 16.394 8.853 -53.316 1.00 117.28 129 GLU B CA 1
ATOM 2799 C C . GLU B 1 144 ? 16.010 10.161 -53.995 1.00 117.28 129 GLU B C 1
ATOM 2800 O O . GLU B 1 144 ? 15.178 10.186 -54.904 1.00 117.28 129 GLU B O 1
ATOM 2802 N N . ASN B 1 145 ? 16.622 11.258 -53.539 1.00 117.74 130 ASN B N 1
ATOM 2803 C CA . ASN B 1 145 ? 16.391 12.595 -54.091 1.00 117.74 130 ASN B CA 1
ATOM 2804 C C . ASN B 1 145 ? 14.915 12.986 -54.023 1.00 117.74 130 ASN B C 1
ATOM 2805 O O . ASN B 1 145 ? 14.393 13.659 -54.914 1.00 117.74 130 ASN B O 1
ATOM 2807 N N . LYS B 1 146 ? 14.229 12.562 -52.957 1.00 111.69 131 LYS B N 1
ATOM 2808 C CA . LYS B 1 146 ? 12.820 12.893 -52.787 1.00 111.69 131 LYS B CA 1
ATOM 2809 C C . LYS B 1 146 ? 12.520 13.236 -51.332 1.00 111.69 131 LYS B C 1
ATOM 2810 O O . LYS B 1 146 ? 12.739 12.396 -50.440 1.00 111.69 131 LYS B O 1
ATOM 2812 N N . PRO B 1 147 ? 12.016 14.435 -51.058 1.00 105.97 132 PRO B N 1
ATOM 2813 C CA . PRO B 1 147 ? 11.671 14.794 -49.676 1.00 105.97 132 PRO B CA 1
ATOM 2814 C C . PRO B 1 147 ? 10.194 14.609 -49.357 1.00 105.97 132 PRO B C 1
ATOM 2815 O O . PRO B 1 147 ? 9.331 14.883 -50.196 1.00 105.97 132 PRO B O 1
ATOM 2817 N N . LYS B 1 148 ? 9.891 14.146 -48.139 1.00 94.93 133 LYS B N 1
ATOM 2818 C CA . LYS B 1 148 ? 8.508 13.981 -47.684 1.00 94.93 133 LYS B CA 1
ATOM 2819 C C . LYS B 1 148 ? 8.438 14.450 -46.228 1.00 94.93 133 LYS B C 1
ATOM 2820 O O . LYS B 1 148 ? 8.625 13.676 -45.289 1.00 94.93 133 LYS B O 1
ATOM 2822 N N . ALA B 1 149 ? 8.172 15.740 -46.044 1.00 89.16 134 ALA B N 1
ATOM 2823 C CA . ALA B 1 149 ? 8.081 16.315 -44.711 1.00 89.16 134 ALA B CA 1
ATOM 2824 C C . ALA B 1 149 ? 6.661 16.204 -44.168 1.00 89.16 134 ALA B C 1
ATOM 2825 O O . ALA B 1 149 ? 5.704 16.627 -44.823 1.00 89.16 134 ALA B O 1
ATOM 2827 N N . SER B 1 150 ? 6.524 15.623 -42.977 1.00 75.49 135 SER B N 1
ATOM 2828 C CA . SER B 1 150 ? 5.230 15.437 -42.334 1.00 75.49 135 SER B CA 1
ATOM 2829 C C . SER B 1 150 ? 5.303 15.947 -40.903 1.00 75.49 135 SER B C 1
ATOM 2830 O O . SER B 1 150 ? 6.277 15.676 -40.197 1.00 75.49 135 SER B O 1
ATOM 2832 N N . ILE B 1 151 ? 4.290 16.700 -40.480 1.00 64.90 136 ILE B N 1
ATOM 2833 C CA . ILE B 1 151 ? 4.178 17.149 -39.095 1.00 64.90 136 ILE B CA 1
ATOM 2834 C C . ILE B 1 151 ? 2.814 16.756 -38.540 1.00 64.90 136 ILE B C 1
ATOM 2835 O O . ILE B 1 151 ? 1.791 16.921 -39.212 1.00 64.90 136 ILE B O 1
ATOM 2840 N N . GLU B 1 152 ? 2.808 16.206 -37.328 1.00 53.40 137 GLU B N 1
ATOM 2841 C CA . GLU B 1 152 ? 1.608 15.688 -36.690 1.00 53.40 137 GLU B CA 1
ATOM 2842 C C . GLU B 1 152 ? 1.459 16.322 -35.314 1.00 53.40 137 GLU B C 1
ATOM 2843 O O . GLU B 1 152 ? 2.447 16.710 -34.686 1.00 53.40 137 GLU B O 1
ATOM 2845 N N . SER B 1 153 ? 0.216 16.418 -34.843 1.00 46.00 138 SER B N 1
ATOM 2846 C CA . SER B 1 153 ? -0.089 17.057 -33.569 1.00 46.00 138 SER B CA 1
ATOM 2847 C C . SER B 1 153 ? -1.246 16.329 -32.905 1.00 46.00 138 SER B C 1
ATOM 2848 O O . SER B 1 153 ? -2.211 15.958 -33.576 1.00 46.00 138 SER B O 1
ATOM 2851 N N . GLU B 1 154 ? -1.160 16.135 -31.587 1.00 35.51 139 GLU B N 1
ATOM 2852 C CA . GLU B 1 154 ? -2.206 15.444 -30.846 1.00 35.51 139 GLU B CA 1
ATOM 2853 C C . GLU B 1 154 ? -2.511 16.176 -29.548 1.00 35.51 139 GLU B C 1
ATOM 2854 O O . GLU B 1 154 ? -1.641 16.822 -28.960 1.00 35.51 139 GLU B O 1
ATOM 2856 N N . TYR B 1 155 ? -3.746 16.015 -29.080 1.00 31.41 140 TYR B N 1
ATOM 2857 C CA . TYR B 1 155 ? -4.226 16.607 -27.837 1.00 31.41 140 TYR B CA 1
ATOM 2858 C C . TYR B 1 155 ? -5.206 15.653 -27.179 1.00 31.41 140 TYR B C 1
ATOM 2859 O O . TYR B 1 155 ? -6.075 15.113 -27.866 1.00 31.41 140 TYR B O 1
ATOM 2868 N N . ALA B 1 156 ? -5.080 15.430 -25.870 1.00 29.33 141 ALA B N 1
ATOM 2869 C CA . ALA B 1 156 ? -5.981 14.478 -25.237 1.00 29.33 141 ALA B CA 1
ATOM 2870 C C . ALA B 1 156 ? -6.320 14.911 -23.819 1.00 29.33 141 ALA B C 1
ATOM 2871 O O . ALA B 1 156 ? -5.564 15.634 -23.170 1.00 29.33 141 ALA B O 1
ATOM 2873 N N . GLU B 1 157 ? -7.484 14.462 -23.351 1.00 29.59 142 GLU B N 1
ATOM 2874 C CA . GLU B 1 157 ? -7.980 14.743 -22.012 1.00 29.59 142 GLU B CA 1
ATOM 2875 C C . GLU B 1 157 ? -8.688 13.495 -21.504 1.00 29.59 142 GLU B C 1
ATOM 2876 O O . GLU B 1 157 ? -9.288 12.769 -22.300 1.00 29.59 142 GLU B O 1
ATOM 2882 N N . SER B 1 158 ? -8.599 13.220 -20.203 1.00 23.62 143 SER B N 1
ATOM 2883 C CA . SER B 1 158 ? -9.343 12.099 -19.628 1.00 23.62 143 SER B CA 1
ATOM 2884 C C . SER B 1 158 ? -9.547 12.326 -18.133 1.00 23.62 143 SER B C 1
ATOM 2885 O O . SER B 1 158 ? -8.934 13.209 -17.531 1.00 23.62 143 SER B O 1
ATOM 2888 N N . SER B 1 159 ? -10.430 11.512 -17.540 1.00 20.01 144 SER B N 1
ATOM 2889 C CA . SER B 1 159 ? -10.687 11.557 -16.103 1.00 20.01 144 SER B CA 1
ATOM 2890 C C . SER B 1 159 ? -11.095 10.182 -15.587 1.00 20.01 144 SER B C 1
ATOM 2891 O O . SER B 1 159 ? -11.621 9.353 -16.330 1.00 20.01 144 SER B O 1
ATOM 2894 N N . THR B 1 160 ? -10.868 9.963 -14.288 1.00 18.05 145 THR B N 1
ATOM 2895 C CA . THR B 1 160 ? -11.179 8.704 -13.610 1.00 18.05 145 THR B CA 1
ATOM 2896 C C . THR B 1 160 ? -11.920 8.928 -12.297 1.00 18.05 145 THR B C 1
ATOM 2897 O O . THR B 1 160 ? -11.574 9.827 -11.527 1.00 18.05 145 THR B O 1
ATOM 2901 N N . ILE B 1 161 ? -12.936 8.099 -12.045 1.00 15.35 146 ILE B N 1
ATOM 2902 C CA . ILE B 1 161 ? -13.723 8.119 -10.814 1.00 15.35 146 ILE B CA 1
ATOM 2903 C C . ILE B 1 161 ? -13.616 6.770 -10.112 1.00 15.35 146 ILE B C 1
ATOM 2904 O O . ILE B 1 161 ? -13.784 5.727 -10.751 1.00 15.35 146 ILE B O 1
ATOM 2909 N N . GLU B 1 162 ? -13.348 6.783 -8.803 1.00 15.69 147 GLU B N 1
ATOM 2910 C CA . GLU B 1 162 ? -13.282 5.556 -8.007 1.00 15.69 147 GLU B CA 1
ATOM 2911 C C . GLU B 1 162 ? -14.179 5.633 -6.777 1.00 15.69 147 GLU B C 1
ATOM 2912 O O . GLU B 1 162 ? -14.282 6.689 -6.141 1.00 15.69 147 GLU B O 1
ATOM 2918 N N . TYR B 1 163 ? -14.802 4.503 -6.432 1.00 14.20 148 TYR B N 1
ATOM 2919 C CA . TYR B 1 163 ? -15.601 4.375 -5.216 1.00 14.20 148 TYR B CA 1
ATOM 2920 C C . TYR B 1 163 ? -15.747 2.896 -4.870 1.00 14.20 148 TYR B C 1
ATOM 2921 O O . TYR B 1 163 ? -15.338 2.023 -5.635 1.00 14.20 148 TYR B O 1
ATOM 2930 N N . VAL B 1 164 ? -16.333 2.624 -3.701 1.00 14.05 149 VAL B N 1
ATOM 2931 C CA . VAL B 1 164 ? -16.455 1.276 -3.150 1.00 14.05 149 VAL B CA 1
ATOM 2932 C C . VAL B 1 164 ? -17.926 0.924 -2.953 1.00 14.05 149 VAL B C 1
ATOM 2933 O O . VAL B 1 164 ? -18.715 1.764 -2.509 1.00 14.05 149 VAL B O 1
ATOM 2937 N N . GLN B 1 165 ? -18.291 -0.319 -3.266 1.00 14.70 150 GLN B N 1
ATOM 2938 C CA . GLN B 1 165 ? -19.690 -0.763 -3.288 1.00 14.70 150 GLN B CA 1
ATOM 2939 C C . GLN B 1 165 ? -19.985 -1.972 -2.407 1.00 14.70 150 GLN B C 1
ATOM 2940 O O . GLN B 1 165 ? -19.515 -3.082 -2.715 1.00 14.70 150 GLN B O 1
ATOM 2946 N N . PRO B 1 166 ? -20.757 -1.832 -1.331 1.00 15.88 151 PRO B N 1
ATOM 2947 C CA . PRO B 1 166 ? -21.187 -3.007 -0.561 1.00 15.88 151 PRO B CA 1
ATOM 2948 C C . PRO B 1 166 ? -22.159 -3.878 -1.343 1.00 15.88 151 PRO B C 1
ATOM 2949 O O . PRO B 1 166 ? -22.680 -3.493 -2.388 1.00 15.88 151 PRO B O 1
ATOM 2953 N N . ASP B 1 167 ? -22.388 -5.087 -0.819 1.00 16.88 152 ASP B N 1
ATOM 2954 C CA . ASP B 1 167 ? -23.374 -6.000 -1.394 1.00 16.88 152 ASP B CA 1
ATOM 2955 C C . ASP B 1 167 ? -24.771 -5.816 -0.814 1.00 16.88 152 ASP B C 1
ATOM 2956 O O . ASP B 1 167 ? -25.751 -6.188 -1.465 1.00 16.88 152 ASP B O 1
ATOM 2958 N N . PHE B 1 168 ? -24.882 -5.288 0.399 1.00 17.76 153 PHE B N 1
ATOM 2959 C CA . PHE B 1 168 ? -26.154 -4.953 1.021 1.00 17.76 153 PHE B CA 1
ATOM 2960 C C . PHE B 1 168 ? -26.004 -3.587 1.665 1.00 17.76 153 PHE B C 1
ATOM 2961 O O . PHE B 1 168 ? -24.901 -3.165 2.015 1.00 17.76 153 PHE B O 1
ATOM 2969 N N . SER B 1 169 ? -27.125 -2.904 1.845 1.00 19.27 154 SER B N 1
ATOM 2970 C CA . SER B 1 169 ? -27.114 -1.544 2.357 1.00 19.27 154 SER B CA 1
ATOM 2971 C C . SER B 1 169 ? -28.138 -1.380 3.462 1.00 19.27 154 SER B C 1
ATOM 2972 O O . SER B 1 169 ? -29.280 -1.821 3.324 1.00 19.27 154 SER B O 1
ATOM 2975 N N . THR B 1 170 ? -27.724 -0.753 4.557 1.00 19.20 155 THR B N 1
ATOM 2976 C CA . THR B 1 170 ? -28.560 -0.571 5.735 1.00 19.20 155 THR B CA 1
ATOM 2977 C C . THR B 1 170 ? -28.777 0.916 5.950 1.00 19.20 155 THR B C 1
ATOM 2978 O O . THR B 1 170 ? -27.812 1.675 6.062 1.00 19.20 155 THR B O 1
ATOM 2982 N N . ILE B 1 171 ? -30.036 1.329 6.015 1.00 18.19 156 ILE B N 1
ATOM 2983 C CA . ILE B 1 171 ? -30.397 2.735 6.132 1.00 18.19 156 ILE B CA 1
ATOM 2984 C C . ILE B 1 171 ? -31.293 2.902 7.339 1.00 18.19 156 ILE B C 1
ATOM 2985 O O . ILE B 1 171 ? -32.271 2.165 7.489 1.00 18.19 156 ILE B O 1
ATOM 2990 N N . GLN B 1 172 ? -30.977 3.861 8.197 1.00 17.39 157 GLN B N 1
ATOM 2991 C CA . GLN B 1 172 ? -31.889 4.144 9.291 1.00 17.39 157 GLN B CA 1
ATOM 2992 C C . GLN B 1 172 ? -33.012 4.983 8.718 1.00 17.39 157 GLN B C 1
ATOM 2993 O O . GLN B 1 172 ? -32.757 5.990 8.055 1.00 17.39 157 GLN B O 1
ATOM 2999 N N . THR B 1 173 ? -34.253 4.594 8.989 1.00 18.79 158 THR B N 1
ATOM 3000 C CA . THR B 1 173 ? -35.387 5.280 8.393 1.00 18.79 158 THR B CA 1
ATOM 3001 C C . THR B 1 173 ? -36.201 6.060 9.395 1.00 18.79 158 THR B C 1
ATOM 3002 O O . THR B 1 173 ? -36.884 7.006 8.996 1.00 18.79 158 THR B O 1
ATOM 3006 N N . ASP B 1 174 ? -36.170 5.696 10.670 1.00 21.58 159 ASP B N 1
ATOM 3007 C CA . ASP B 1 174 ? -36.939 6.522 11.583 1.00 21.58 159 ASP B CA 1
ATOM 3008 C C . ASP B 1 174 ? -36.308 6.467 12.961 1.00 21.58 159 ASP B C 1
ATOM 3009 O O . ASP B 1 174 ? -35.791 5.431 13.389 1.00 21.58 159 ASP B O 1
ATOM 3014 N N . HIS B 1 175 ? -36.457 7.579 13.675 1.00 21.85 160 HIS B N 1
ATOM 3015 C CA . HIS B 1 175 ? -36.004 7.758 15.045 1.00 21.85 160 HIS B CA 1
ATOM 3016 C C . HIS B 1 175 ? -36.902 8.787 15.694 1.00 21.85 160 HIS B C 1
ATOM 3017 O O . HIS B 1 175 ? -37.045 9.895 15.175 1.00 21.85 160 HIS B O 1
ATOM 3024 N N . SER B 1 176 ? -37.501 8.426 16.819 1.00 25.17 161 SER B N 1
ATOM 3025 C CA . SER B 1 176 ? -38.380 9.334 17.530 1.00 25.17 161 SER B CA 1
ATOM 3026 C C . SER B 1 176 ? -38.406 8.927 18.992 1.00 25.17 161 SER B C 1
ATOM 3027 O O . SER B 1 176 ? -37.672 8.036 19.423 1.00 25.17 161 SER B O 1
ATOM 3030 N N . THR B 1 177 ? -39.263 9.598 19.759 1.00 27.33 162 THR B N 1
ATOM 3031 C CA . THR B 1 177 ? -39.366 9.305 21.181 1.00 27.33 162 THR B CA 1
ATOM 3032 C C . THR B 1 177 ? -39.859 7.885 21.434 1.00 27.33 162 THR B C 1
ATOM 3033 O O . THR B 1 177 ? -39.563 7.306 22.483 1.00 27.33 162 THR B O 1
ATOM 3037 N N . SER B 1 178 ? -40.592 7.301 20.493 1.00 27.07 163 SER B N 1
ATOM 3038 C CA . SER B 1 178 ? -41.174 5.986 20.704 1.00 27.07 163 SER B CA 1
ATOM 3039 C C . SER B 1 178 ? -40.674 4.899 19.763 1.00 27.07 163 SER B C 1
ATOM 3040 O O . SER B 1 178 ? -40.644 3.735 20.163 1.00 27.07 163 SER B O 1
ATOM 3043 N N . LYS B 1 179 ? -40.293 5.226 18.532 1.00 23.60 164 LYS B N 1
ATOM 3044 C CA . LYS B 1 179 ? -40.044 4.216 17.512 1.00 23.60 164 LYS B CA 1
ATOM 3045 C C . LYS B 1 179 ? -38.721 4.438 16.801 1.00 23.60 164 LYS B C 1
ATOM 3046 O O . LYS B 1 179 ? -38.418 5.562 16.392 1.00 23.60 164 LYS B O 1
ATOM 3052 N N . ALA B 1 180 ? -37.925 3.379 16.678 1.00 21.69 165 ALA B N 1
ATOM 3053 C CA . ALA B 1 180 ? -36.716 3.436 15.865 1.00 21.69 165 ALA B CA 1
ATOM 3054 C C . ALA B 1 180 ? -36.816 2.305 14.858 1.00 21.69 165 ALA B C 1
ATOM 3055 O O . ALA B 1 180 ? -37.000 1.147 15.242 1.00 21.69 165 ALA B O 1
ATOM 3057 N N . SER B 1 181 ? -36.690 2.632 13.575 1.00 19.67 166 SER B N 1
ATOM 3058 C CA . SER B 1 181 ? -36.889 1.640 12.524 1.00 19.67 166 SER B CA 1
ATOM 3059 C C . SER B 1 181 ? -35.768 1.658 11.500 1.00 19.67 166 SER B C 1
ATOM 3060 O O . SER B 1 181 ? -35.438 2.724 10.961 1.00 19.67 166 SER B O 1
ATOM 3063 N N . TRP B 1 182 ? -35.226 0.464 11.226 1.00 17.27 167 TRP B N 1
ATOM 3064 C CA . TRP B 1 182 ? -34.108 0.196 10.336 1.00 17.27 167 TRP B CA 1
ATOM 3065 C C . TRP B 1 182 ? -34.540 -0.821 9.286 1.00 17.27 167 TRP B C 1
ATOM 3066 O O . TRP B 1 182 ? -35.479 -1.592 9.502 1.00 17.27 167 TRP B O 1
ATOM 3077 N N . ASP B 1 183 ? -33.812 -0.881 8.170 1.00 17.24 168 ASP B N 1
ATOM 3078 C CA . ASP B 1 183 ? -34.090 -1.915 7.180 1.00 17.24 168 ASP B CA 1
ATOM 3079 C C . ASP B 1 183 ? -32.908 -2.064 6.233 1.00 17.24 168 ASP B C 1
ATOM 3080 O O . ASP B 1 183 ? -32.028 -1.207 6.164 1.00 17.24 168 ASP B O 1
ATOM 3085 N N . THR B 1 184 ? -32.917 -3.170 5.489 1.00 16.21 169 THR B N 1
ATOM 3086 C CA . THR B 1 184 ? -31.842 -3.541 4.574 1.00 16.21 169 THR B CA 1
ATOM 3087 C C . THR B 1 184 ? -32.468 -4.055 3.288 1.00 16.21 169 THR B C 1
ATOM 3088 O O . THR B 1 184 ? -33.550 -4.648 3.315 1.00 16.21 169 THR B O 1
ATOM 3092 N N . LYS B 1 185 ? -31.755 -3.896 2.173 1.00 16.17 170 LYS B N 1
ATOM 3093 C CA . LYS B 1 185 ? -32.317 -4.240 0.875 1.00 16.17 170 LYS B CA 1
ATOM 3094 C C . LYS B 1 185 ? -31.241 -4.811 -0.032 1.00 16.17 170 LYS B C 1
ATOM 3095 O O . LYS B 1 185 ? -30.051 -4.546 0.140 1.00 16.17 170 LYS B O 1
ATOM 3101 N N . PHE B 1 186 ? -31.683 -5.573 -1.032 1.00 16.86 171 PHE B N 1
ATOM 3102 C CA . PHE B 1 186 ? -30.765 -6.157 -2.005 1.00 16.86 171 PHE B CA 1
ATOM 3103 C C . PHE B 1 186 ? -30.162 -5.073 -2.894 1.00 16.86 171 PHE B C 1
ATOM 3104 O O . PHE B 1 186 ? -30.837 -4.110 -3.256 1.00 16.86 171 PHE B O 1
ATOM 3112 N N . THR B 1 187 ? -28.882 -5.226 -3.253 1.00 17.93 172 THR B N 1
ATOM 3113 C CA . THR B 1 187 ? -28.183 -4.178 -3.995 1.00 17.93 172 THR B CA 1
ATOM 3114 C C . THR B 1 187 ? -27.771 -4.599 -5.400 1.00 17.93 172 THR B C 1
ATOM 3115 O O . THR B 1 187 ? -28.296 -4.052 -6.369 1.00 17.93 172 THR B O 1
ATOM 3119 N N . GLU B 1 188 ? -26.874 -5.570 -5.549 1.00 18.63 173 GLU B N 1
ATOM 3120 C CA . GLU B 1 188 ? -26.347 -5.931 -6.860 1.00 18.63 173 GLU B CA 1
ATOM 3121 C C . GLU B 1 188 ? -25.494 -7.181 -6.719 1.00 18.63 173 GLU B C 1
ATOM 3122 O O . GLU B 1 188 ? -25.100 -7.563 -5.618 1.00 18.63 173 GLU B O 1
ATOM 3124 N N . THR B 1 189 ? -25.198 -7.804 -7.853 1.00 20.64 174 THR B N 1
ATOM 3125 C CA . THR B 1 189 ? -24.348 -8.983 -7.869 1.00 20.64 174 THR B CA 1
ATOM 3126 C C . THR B 1 189 ? -22.883 -8.591 -7.993 1.00 20.64 174 THR B C 1
ATOM 3127 O O . THR B 1 189 ? -22.539 -7.577 -8.602 1.00 20.64 174 THR B O 1
ATOM 3131 N N . THR B 1 190 ? -22.018 -9.416 -7.399 1.00 20.25 175 THR B N 1
ATOM 3132 C CA . THR B 1 190 ? -20.587 -9.157 -7.463 1.00 20.25 175 THR B CA 1
ATOM 3133 C C . THR B 1 190 ? -20.035 -9.408 -8.855 1.00 20.25 175 THR B C 1
ATOM 3134 O O . THR B 1 190 ? -19.122 -8.704 -9.293 1.00 20.25 175 THR B O 1
ATOM 3138 N N . ARG B 1 191 ? -20.560 -10.401 -9.557 1.00 21.77 176 ARG B N 1
ATOM 3139 C CA . ARG B 1 191 ? -20.146 -10.704 -10.919 1.00 21.77 176 ARG B CA 1
ATOM 3140 C C . ARG B 1 191 ? -21.281 -10.340 -11.866 1.00 21.77 176 ARG B C 1
ATOM 3141 O O . ARG B 1 191 ? -22.390 -10.865 -11.742 1.00 21.77 176 ARG B O 1
ATOM 3143 N N . GLY B 1 192 ? -21.002 -9.447 -12.812 1.00 23.78 177 GLY B N 1
ATOM 3144 C CA . GLY B 1 192 ? -21.978 -9.031 -13.793 1.00 23.78 177 GLY B CA 1
ATOM 3145 C C . GLY B 1 192 ? -22.707 -7.741 -13.485 1.00 23.78 177 GLY B C 1
ATOM 3146 O O . GLY B 1 192 ? -23.269 -7.136 -14.406 1.00 23.78 177 GLY B O 1
ATOM 3147 N N . ASN B 1 193 ? -22.702 -7.291 -12.233 1.00 22.05 178 ASN B N 1
ATOM 3148 C CA . ASN B 1 193 ? -23.293 -6.009 -11.847 1.00 22.05 178 ASN B CA 1
ATOM 3149 C C . ASN B 1 193 ? -24.744 -5.875 -12.303 1.00 22.05 178 ASN B C 1
ATOM 3150 O O . ASN B 1 193 ? -25.160 -4.833 -12.809 1.00 22.05 178 ASN B O 1
ATOM 3155 N N . TYR B 1 194 ? -25.519 -6.942 -12.149 1.00 24.98 179 TYR B N 1
ATOM 3156 C CA . TYR B 1 194 ? -26.940 -6.858 -12.443 1.00 24.98 179 TYR B CA 1
ATOM 3157 C C . TYR B 1 194 ? -27.719 -6.406 -11.211 1.00 24.98 179 TYR B C 1
ATOM 3158 O O . TYR B 1 194 ? -27.232 -6.456 -10.081 1.00 24.98 179 TYR B O 1
ATOM 3167 N N . ASN B 1 195 ? -28.957 -5.974 -11.444 1.00 28.60 180 ASN B N 1
ATOM 3168 C CA . ASN B 1 195 ? -29.836 -5.511 -10.381 1.00 28.60 180 ASN B CA 1
ATOM 3169 C C . ASN B 1 195 ? -31.268 -5.871 -10.747 1.00 28.60 180 ASN B C 1
ATOM 3170 O O . ASN B 1 195 ? -31.530 -6.465 -11.792 1.00 28.60 180 ASN B O 1
ATOM 3175 N N . LEU B 1 196 ? -32.202 -5.490 -9.877 1.00 29.70 181 LEU B N 1
ATOM 3176 C CA . LEU B 1 196 ? -33.585 -5.917 -10.045 1.00 29.70 181 LEU B CA 1
ATOM 3177 C C . LEU B 1 196 ? -34.305 -5.241 -11.202 1.00 29.70 181 LEU B C 1
ATOM 3178 O O . LEU B 1 196 ? -35.397 -5.687 -11.561 1.00 29.70 181 LEU B O 1
ATOM 3183 N N . LYS B 1 197 ? -33.738 -4.196 -11.798 1.00 32.70 182 LYS B N 1
ATOM 3184 C CA . LYS B 1 197 ? -34.424 -3.463 -12.853 1.00 32.70 182 LYS B CA 1
ATOM 3185 C C . LYS B 1 197 ? -33.780 -3.630 -14.221 1.00 32.70 182 LYS B C 1
ATOM 3186 O O . LYS B 1 197 ? -34.225 -2.995 -15.179 1.00 32.70 182 LYS B O 1
ATOM 3188 N N . SER B 1 198 ? -32.760 -4.471 -14.346 1.00 35.50 183 SER B N 1
ATOM 3189 C CA . SER B 1 198 ? -32.092 -4.628 -15.630 1.00 35.50 183 SER B CA 1
ATOM 3190 C C . SER B 1 198 ? -33.006 -5.340 -16.615 1.00 35.50 183 SER B C 1
ATOM 3191 O O . SER B 1 198 ? -33.902 -6.093 -16.226 1.00 35.50 183 SER B O 1
ATOM 3194 N N . ASN B 1 199 ? -32.782 -5.093 -17.908 1.00 46.94 184 ASN B N 1
ATOM 3195 C CA . ASN B 1 199 ? -33.635 -5.691 -18.936 1.00 46.94 184 ASN B CA 1
ATOM 3196 C C . ASN B 1 199 ? -32.878 -5.723 -20.265 1.00 46.94 184 ASN B C 1
ATOM 3197 O O . ASN B 1 199 ? -32.774 -4.698 -20.942 1.00 46.94 184 ASN B O 1
ATOM 3202 N N . ASN B 1 200 ? -32.367 -6.895 -20.619 1.00 49.99 185 ASN B N 1
ATOM 3203 C CA . ASN B 1 200 ? -31.756 -7.117 -21.926 1.00 49.99 185 ASN B CA 1
ATOM 3204 C C . ASN B 1 200 ? -32.838 -7.489 -22.933 1.00 49.99 185 ASN B C 1
ATOM 3205 O O . ASN B 1 200 ? -33.665 -8.359 -22.637 1.00 49.99 185 ASN B O 1
ATOM 3210 N N . PRO B 1 201 ? -32.876 -6.867 -24.114 1.00 50.72 186 PRO B N 1
ATOM 3211 C CA . PRO B 1 201 ? -33.980 -7.104 -25.057 1.00 50.72 186 PRO B CA 1
ATOM 3212 C C . PRO B 1 201 ? -34.269 -8.559 -25.394 1.00 50.72 186 PRO B C 1
ATOM 3213 O O . PRO B 1 201 ? -35.438 -8.927 -25.546 1.00 50.72 186 PRO B O 1
ATOM 3217 N N . VAL B 1 202 ? -33.242 -9.399 -25.522 1.00 52.74 187 VAL B N 1
ATOM 3218 C CA . VAL B 1 202 ? -33.438 -10.776 -25.970 1.00 52.74 187 VAL B CA 1
ATOM 3219 C C . VAL B 1 202 ? -33.137 -11.808 -24.891 1.00 52.74 187 VAL B C 1
ATOM 3220 O O . VAL B 1 202 ? -33.565 -12.966 -25.024 1.00 52.74 187 VAL B O 1
ATOM 3224 N N . TYR B 1 203 ? -32.467 -11.429 -23.809 1.00 50.44 188 TYR B N 1
ATOM 3225 C CA . TYR B 1 203 ? -32.176 -12.365 -22.736 1.00 50.44 188 TYR B CA 1
ATOM 3226 C C . TYR B 1 203 ? -32.910 -12.040 -21.450 1.00 50.44 188 TYR B C 1
ATOM 3227 O O . TYR B 1 203 ? -32.793 -12.797 -20.482 1.00 50.44 188 TYR B O 1
ATOM 3236 N N . GLY B 1 204 ? -33.682 -10.962 -21.417 1.00 44.67 189 GLY B N 1
ATOM 3237 C CA . GLY B 1 204 ? -34.360 -10.587 -20.191 1.00 44.67 189 GLY B CA 1
ATOM 3238 C C . GLY B 1 204 ? -33.364 -10.286 -19.094 1.00 44.67 189 GLY B C 1
ATOM 3239 O O . GLY B 1 204 ? -32.371 -9.580 -19.299 1.00 44.67 189 GLY B O 1
ATOM 3240 N N . ASN B 1 205 ? -33.632 -10.816 -17.908 1.00 37.54 190 ASN B N 1
ATOM 3241 C CA . ASN B 1 205 ? -32.774 -10.605 -16.755 1.00 37.54 190 ASN B CA 1
ATOM 3242 C C . ASN B 1 205 ? -31.812 -11.776 -16.613 1.00 37.54 190 ASN B C 1
ATOM 3243 O O . ASN B 1 205 ? -32.239 -12.928 -16.517 1.00 37.54 190 ASN B O 1
ATOM 3248 N N . GLU B 1 206 ? -30.517 -11.479 -16.574 1.00 33.27 191 GLU B N 1
ATOM 3249 C CA . GLU B 1 206 ? -29.501 -12.519 -16.555 1.00 33.27 191 GLU B CA 1
ATOM 3250 C C . GLU B 1 206 ? -28.951 -12.762 -15.159 1.00 33.27 191 GLU B C 1
ATOM 3251 O O . GLU B 1 206 ? -27.895 -13.384 -15.014 1.00 33.27 191 GLU B O 1
ATOM 3253 N N . MET B 1 207 ? -29.637 -12.276 -14.133 1.00 34.09 192 MET B N 1
ATOM 3254 C CA . MET B 1 207 ? -29.283 -12.600 -12.760 1.00 34.09 192 MET B CA 1
ATOM 3255 C C . MET B 1 207 ? -29.480 -14.090 -12.508 1.00 34.09 192 MET B C 1
ATOM 3256 O O . MET B 1 207 ? -30.445 -14.688 -12.980 1.00 34.09 192 MET B O 1
ATOM 3261 N N . PHE B 1 208 ? -28.551 -14.694 -11.774 1.00 32.77 193 PHE B N 1
ATOM 3262 C CA . PHE B 1 208 ? -28.602 -16.120 -11.444 1.00 32.77 193 PHE B CA 1
ATOM 3263 C C . PHE B 1 208 ? -28.794 -17.002 -12.679 1.00 32.77 193 PHE B C 1
ATOM 3264 O O . PHE B 1 208 ? -29.604 -17.927 -12.684 1.00 32.77 193 PHE B O 1
ATOM 3272 N N . MET B 1 209 ? -28.039 -16.725 -13.737 1.00 35.69 194 MET B N 1
ATOM 3273 C CA . MET B 1 209 ? -28.051 -17.576 -14.921 1.00 35.69 194 MET B CA 1
ATOM 3274 C C . MET B 1 209 ? -26.627 -17.967 -15.282 1.00 35.69 194 MET B C 1
ATOM 3275 O O . MET B 1 209 ? -25.784 -17.097 -15.520 1.00 35.69 194 MET B O 1
ATOM 3277 N N . TYR B 1 210 ? -26.365 -19.271 -15.346 1.00 36.63 195 TYR B N 1
ATOM 3278 C CA . TYR B 1 210 ? -25.026 -19.751 -15.657 1.00 36.63 195 TYR B CA 1
ATOM 3279 C C . TYR B 1 210 ? -24.672 -19.598 -17.125 1.00 36.63 195 TYR B C 1
ATOM 3280 O O . TYR B 1 210 ? -23.777 -18.825 -17.478 1.00 36.63 195 TYR B O 1
ATOM 3289 N N . GLY B 1 211 ? -25.366 -20.328 -17.986 1.00 45.73 196 GLY B N 1
ATOM 3290 C CA . GLY B 1 211 ? -25.043 -20.323 -19.396 1.00 45.73 196 GLY B CA 1
ATOM 3291 C C . GLY B 1 211 ? -26.251 -20.123 -20.279 1.00 45.73 196 GLY B C 1
ATOM 3292 O O . GLY B 1 211 ? -27.302 -20.723 -20.047 1.00 45.73 196 GLY B O 1
ATOM 3293 N N . ARG B 1 212 ? -26.111 -19.284 -21.303 1.00 50.85 197 ARG B N 1
ATOM 3294 C CA . ARG B 1 212 ? -27.233 -19.012 -22.193 1.00 50.85 197 ARG B CA 1
ATOM 3295 C C . ARG B 1 212 ? -27.608 -20.230 -23.031 1.00 50.85 197 ARG B C 1
ATOM 3296 O O . ARG B 1 212 ? -28.781 -20.415 -23.368 1.00 50.85 197 ARG B O 1
ATOM 3304 N N . TYR B 1 213 ? -26.633 -21.062 -23.401 1.00 54.08 198 TYR B N 1
ATOM 3305 C CA . TYR B 1 213 ? -26.887 -22.155 -24.335 1.00 54.08 198 TYR B CA 1
ATOM 3306 C C . TYR B 1 213 ? -26.466 -23.522 -23.802 1.00 54.08 198 TYR B C 1
ATOM 3307 O O . TYR B 1 213 ? -26.220 -24.435 -24.595 1.00 54.08 198 TYR B O 1
ATOM 3316 N N . THR B 1 214 ? -26.367 -23.688 -22.482 1.00 52.95 199 THR B N 1
ATOM 3317 C CA . THR B 1 214 ? -25.830 -24.927 -21.924 1.00 52.95 199 THR B CA 1
ATOM 3318 C C . THR B 1 214 ? -26.625 -26.168 -22.313 1.00 52.95 199 THR B C 1
ATOM 3319 O O . THR B 1 214 ? -26.055 -27.264 -22.335 1.00 52.95 199 THR B O 1
ATOM 3323 N N . ASN B 1 215 ? -27.906 -26.023 -22.640 1.00 52.86 200 ASN B N 1
ATOM 3324 C CA . ASN B 1 215 ? -28.754 -27.144 -23.056 1.00 52.86 200 ASN B CA 1
ATOM 3325 C C . ASN B 1 215 ? -28.759 -28.273 -22.025 1.00 52.86 200 ASN B C 1
ATOM 3326 O O . ASN B 1 215 ? -28.484 -29.434 -22.331 1.00 52.86 200 ASN B O 1
ATOM 3328 N N . VAL B 1 216 ? -29.065 -27.916 -20.786 1.00 49.33 201 VAL B N 1
ATOM 3329 C CA . VAL B 1 216 ? -29.235 -28.879 -19.701 1.00 49.33 201 VAL B CA 1
ATOM 3330 C C . VAL B 1 216 ? -30.557 -28.558 -19.020 1.00 49.33 201 VAL B C 1
ATOM 3331 O O . VAL B 1 216 ? -31.141 -27.487 -19.259 1.00 49.33 201 VAL B O 1
ATOM 3335 N N . PRO B 1 217 ? -31.084 -29.467 -18.198 1.00 48.94 202 PRO B N 1
ATOM 3336 C CA . PRO B 1 217 ? -32.359 -29.190 -17.522 1.00 48.94 202 PRO B CA 1
ATOM 3337 C C . PRO B 1 217 ? -32.303 -27.922 -16.678 1.00 48.94 202 PRO B C 1
ATOM 3338 O O . PRO B 1 217 ? -31.277 -27.591 -16.082 1.00 48.94 202 PRO B O 1
ATOM 3342 N N . ALA B 1 218 ? -33.434 -27.208 -16.653 1.00 44.83 203 ALA B N 1
ATOM 3343 C CA . ALA B 1 218 ? -33.554 -25.928 -15.953 1.00 44.83 203 ALA B CA 1
ATOM 3344 C C . ALA B 1 218 ? -32.873 -25.920 -14.592 1.00 44.83 203 ALA B C 1
ATOM 3345 O O . ALA B 1 218 ? -32.138 -24.987 -14.257 1.00 44.83 203 ALA B O 1
ATOM 3347 N N . THR B 1 219 ? -33.121 -26.953 -13.790 1.00 44.39 204 THR B N 1
ATOM 3348 C CA . THR B 1 219 ? -32.536 -27.023 -12.456 1.00 44.39 204 THR B CA 1
ATOM 3349 C C . THR B 1 219 ? -31.018 -26.922 -12.518 1.00 44.39 204 THR B C 1
ATOM 3350 O O . THR B 1 219 ? -30.392 -26.288 -11.663 1.00 44.39 204 THR B O 1
ATOM 3352 N N . GLU B 1 220 ? -30.414 -27.547 -13.523 1.00 42.06 205 GLU B N 1
ATOM 3353 C CA . GLU B 1 220 ? -28.968 -27.551 -13.682 1.00 42.06 205 GLU B CA 1
ATOM 3354 C C . GLU B 1 220 ? -28.395 -26.233 -14.189 1.00 42.06 205 GLU B C 1
ATOM 3355 O O . GLU B 1 220 ? -27.196 -25.998 -14.012 1.00 42.06 205 GLU B O 1
ATOM 3357 N N . ASN B 1 221 ? -29.194 -25.378 -14.824 1.00 41.46 206 ASN B N 1
ATOM 3358 C CA . ASN B 1 221 ? -28.667 -24.110 -15.320 1.00 41.46 206 ASN B CA 1
ATOM 3359 C C . ASN B 1 221 ? -28.535 -23.020 -14.266 1.00 41.46 206 ASN B C 1
ATOM 3360 O O . ASN B 1 221 ? -28.024 -21.944 -14.590 1.00 41.46 206 ASN B O 1
ATOM 3365 N N . ILE B 1 222 ? -28.980 -23.243 -13.033 1.00 35.52 207 ILE B N 1
ATOM 3366 C CA . ILE B 1 222 ? -28.845 -22.193 -12.034 1.00 35.52 207 ILE B CA 1
ATOM 3367 C C . ILE B 1 222 ? -27.370 -21.964 -11.708 1.00 35.52 207 ILE B C 1
ATOM 3368 O O . ILE B 1 222 ? -26.495 -22.778 -12.020 1.00 35.52 207 ILE B O 1
ATOM 3373 N N . ILE B 1 223 ? -27.097 -20.832 -11.065 1.00 29.83 208 ILE B N 1
ATOM 3374 C CA . ILE B 1 223 ? -25.737 -20.366 -10.799 1.00 29.83 208 ILE B CA 1
ATOM 3375 C C . ILE B 1 223 ? -25.206 -21.049 -9.541 1.00 29.83 208 ILE B C 1
ATOM 3376 O O . ILE B 1 223 ? -25.989 -21.364 -8.636 1.00 29.83 208 ILE B O 1
ATOM 3381 N N . PRO B 1 224 ? -23.906 -21.332 -9.451 1.00 27.45 209 PRO B N 1
ATOM 3382 C CA . PRO B 1 224 ? -23.373 -21.950 -8.233 1.00 27.45 209 PRO B CA 1
ATOM 3383 C C . PRO B 1 224 ? -23.637 -21.079 -7.021 1.00 27.45 209 PRO B C 1
ATOM 3384 O O . PRO B 1 224 ? -23.593 -19.852 -7.094 1.00 27.45 209 PRO B O 1
ATOM 3388 N N . ASP B 1 225 ? -23.906 -21.730 -5.893 1.00 24.97 210 ASP B N 1
ATOM 3389 C CA . ASP B 1 225 ? -24.360 -21.007 -4.710 1.00 24.97 210 ASP B CA 1
ATOM 3390 C C . ASP B 1 225 ? -23.318 -20.034 -4.174 1.00 24.97 210 ASP B C 1
ATOM 3391 O O . ASP B 1 225 ? -23.682 -18.967 -3.671 1.00 24.97 210 ASP B O 1
ATOM 3393 N N . TYR B 1 226 ? -22.029 -20.365 -4.272 1.00 23.09 211 TYR B N 1
ATOM 3394 C CA . TYR B 1 226 ? -21.025 -19.552 -3.590 1.00 23.09 211 TYR B CA 1
ATOM 3395 C C . TYR B 1 226 ? -20.990 -18.128 -4.125 1.00 23.09 211 TYR B C 1
ATOM 3396 O O . TYR B 1 226 ? -20.697 -17.188 -3.380 1.00 23.09 211 TYR B O 1
ATOM 3405 N N . GLN B 1 227 ? -21.301 -17.941 -5.405 1.00 24.83 212 GLN B N 1
ATOM 3406 C CA . GLN B 1 227 ? -21.298 -16.593 -5.960 1.00 24.83 212 GLN B CA 1
ATOM 3407 C C . GLN B 1 227 ? -22.395 -15.731 -5.352 1.00 24.83 212 GLN B C 1
ATOM 3408 O O . GLN B 1 227 ? -22.259 -14.505 -5.305 1.00 24.83 212 GLN B O 1
ATOM 3414 N N . MET B 1 228 ? -23.481 -16.339 -4.887 1.00 25.45 213 MET B N 1
ATOM 3415 C CA . MET B 1 228 ? -24.520 -15.575 -4.215 1.00 25.45 213 MET B CA 1
ATOM 3416 C C . MET B 1 228 ? -24.030 -15.054 -2.869 1.00 25.45 213 MET B C 1
ATOM 3417 O O . MET B 1 228 ? -23.154 -15.639 -2.230 1.00 25.45 213 MET B O 1
ATOM 3422 N N . SER B 1 229 ? -24.607 -13.936 -2.441 1.00 20.77 214 SER B N 1
ATOM 3423 C CA . SER B 1 229 ? -24.227 -13.339 -1.170 1.00 20.77 214 SER B CA 1
ATOM 3424 C C . SER B 1 229 ? -24.593 -14.251 -0.007 1.00 20.77 214 SER B C 1
ATOM 3425 O O . SER B 1 229 ? -25.550 -15.022 -0.071 1.00 20.77 214 SER B O 1
ATOM 3428 N N . LYS B 1 230 ? -23.809 -14.156 1.068 1.00 18.96 215 LYS B N 1
ATOM 3429 C CA . LYS B 1 230 ? -24.084 -14.935 2.269 1.00 18.96 215 LYS B CA 1
ATOM 3430 C C . LYS B 1 230 ? -25.454 -14.608 2.843 1.00 18.96 215 LYS B C 1
ATOM 3431 O O . LYS B 1 230 ? -26.141 -15.490 3.365 1.00 18.96 215 LYS B O 1
ATOM 3437 N N . LEU B 1 231 ? -25.868 -13.345 2.764 1.00 18.82 216 LEU B N 1
ATOM 3438 C CA . LEU B 1 231 ? -27.155 -12.960 3.327 1.00 18.82 216 LEU B CA 1
ATOM 3439 C C . LEU B 1 231 ? -28.346 -13.512 2.559 1.00 18.82 216 LEU B C 1
ATOM 3440 O O . LEU B 1 231 ? -29.461 -13.456 3.081 1.00 18.82 216 LEU B O 1
ATOM 3445 N N . ILE B 1 232 ? -28.164 -14.027 1.349 1.00 18.73 217 ILE B N 1
ATOM 3446 C CA . ILE B 1 232 ? -29.305 -14.624 0.666 1.00 18.73 217 ILE B CA 1
ATOM 3447 C C . ILE B 1 232 ? -29.372 -16.110 0.963 1.00 18.73 217 ILE B C 1
ATOM 3448 O O . ILE B 1 232 ? -30.451 -16.655 1.197 1.00 18.73 217 ILE B O 1
ATOM 3453 N N . THR B 1 233 ? -28.219 -16.775 0.982 1.00 18.71 218 THR B N 1
ATOM 3454 C CA . THR B 1 233 ? -28.183 -18.187 1.338 1.00 18.71 218 THR B CA 1
ATOM 3455 C C . THR B 1 233 ? -28.499 -18.374 2.816 1.00 18.71 218 THR B C 1
ATOM 3456 O O . THR B 1 233 ? -29.260 -19.271 3.193 1.00 18.71 218 THR B O 1
ATOM 3460 N N . GLY B 1 234 ? -27.924 -17.527 3.669 1.00 18.88 219 GLY B N 1
ATOM 3461 C CA . GLY B 1 234 ? -28.126 -17.627 5.095 1.00 18.88 219 GLY B CA 1
ATOM 3462 C C . GLY B 1 234 ? -28.661 -16.326 5.660 1.00 18.88 219 GLY B C 1
ATOM 3463 O O . GLY B 1 234 ? -28.588 -15.270 5.038 1.00 18.88 219 GLY B O 1
ATOM 3464 N N . GLY B 1 235 ? -29.198 -16.425 6.869 1.00 19.57 220 GLY B N 1
ATOM 3465 C CA . GLY B 1 235 ? -29.946 -15.318 7.432 1.00 19.57 220 GLY B CA 1
ATOM 3466 C C . GLY B 1 235 ? -29.081 -14.146 7.857 1.00 19.57 220 GLY B C 1
ATOM 3467 O O . GLY B 1 235 ? -27.870 -14.260 8.030 1.00 19.57 220 GLY B O 1
ATOM 3468 N N . LEU B 1 236 ? -29.733 -12.997 8.000 1.00 17.77 221 LEU B N 1
ATOM 3469 C CA . LEU B 1 236 ? -29.100 -11.804 8.539 1.00 17.77 221 LEU B CA 1
ATOM 3470 C C . LEU B 1 236 ? -28.951 -11.913 10.051 1.00 17.77 221 LEU B C 1
ATOM 3471 O O . LEU B 1 236 ? -29.784 -12.520 10.725 1.00 17.77 221 LEU B O 1
ATOM 3476 N N . ASN B 1 237 ? -27.888 -11.308 10.589 1.00 17.82 222 ASN B N 1
ATOM 3477 C CA . ASN B 1 237 ? -27.619 -11.271 12.026 1.00 17.82 222 ASN B CA 1
ATOM 3478 C C . ASN B 1 237 ? -27.665 -9.838 12.541 1.00 17.82 222 ASN B C 1
ATOM 3479 O O . ASN B 1 237 ? -26.654 -9.127 12.498 1.00 17.82 222 ASN B O 1
ATOM 3484 N N . PRO B 1 238 ? -28.797 -9.375 13.058 1.00 19.15 223 PRO B N 1
ATOM 3485 C CA . PRO B 1 238 ? -28.914 -7.962 13.427 1.00 19.15 223 PRO B CA 1
ATOM 3486 C C . PRO B 1 238 ? -28.068 -7.599 14.635 1.00 19.15 223 PRO B C 1
ATOM 3487 O O . PRO B 1 238 ? -27.809 -8.421 15.512 1.00 19.15 223 PRO B O 1
ATOM 3491 N N . ASN B 1 239 ? -27.650 -6.335 14.675 1.00 19.82 224 ASN B N 1
ATOM 3492 C CA . ASN B 1 239 ? -27.054 -5.744 15.871 1.00 19.82 224 ASN B CA 1
ATOM 3493 C C . ASN B 1 239 ? -27.605 -4.332 15.984 1.00 19.82 224 ASN B C 1
ATOM 3494 O O . ASN B 1 239 ? -27.253 -3.473 15.172 1.00 19.82 224 ASN B O 1
ATOM 3499 N N . MET B 1 240 ? -28.426 -4.069 17.004 1.00 19.53 225 MET B N 1
ATOM 3500 C CA . MET B 1 240 ? -29.021 -2.743 17.163 1.00 19.53 225 MET B CA 1
ATOM 3501 C C . MET B 1 240 ? -28.986 -2.344 18.627 1.00 19.53 225 MET B C 1
ATOM 3502 O O . MET B 1 240 ? -29.107 -3.201 19.495 1.00 19.53 225 MET B O 1
ATOM 3507 N N . SER B 1 241 ? -28.769 -1.070 18.930 1.00 19.69 226 SER B N 1
ATOM 3508 C CA . SER B 1 241 ? -28.774 -0.661 20.330 1.00 19.69 226 SER B CA 1
ATOM 3509 C C . SER B 1 241 ? -29.617 0.588 20.543 1.00 19.69 226 SER B C 1
ATOM 3510 O O . SER B 1 241 ? -29.611 1.494 19.708 1.00 19.69 226 SER B O 1
ATOM 3513 N N . VAL B 1 242 ? -30.346 0.632 21.662 1.00 21.16 227 VAL B N 1
ATOM 3514 C CA . VAL B 1 242 ? -31.189 1.774 22.007 1.00 21.16 227 VAL B CA 1
ATOM 3515 C C . VAL B 1 242 ? -30.988 2.158 23.467 1.00 21.16 227 VAL B C 1
ATOM 3516 O O . VAL B 1 242 ? -30.910 1.290 24.342 1.00 21.16 227 VAL B O 1
ATOM 3520 N N . VAL B 1 243 ? -30.900 3.459 23.738 1.00 22.54 228 VAL B N 1
ATOM 3521 C CA . VAL B 1 243 ? -30.702 3.973 25.092 1.00 22.54 228 VAL B CA 1
ATOM 3522 C C . VAL B 1 243 ? -32.013 4.525 25.636 1.00 22.54 228 VAL B C 1
ATOM 3523 O O . VAL B 1 243 ? -32.665 5.346 24.981 1.00 22.54 228 VAL B O 1
ATOM 3527 N N . LEU B 1 244 ? -32.396 4.094 26.838 1.00 26.73 229 LEU B N 1
ATOM 3528 C CA . LEU B 1 244 ? -33.611 4.551 27.496 1.00 26.73 229 LEU B CA 1
ATOM 3529 C C . LEU B 1 244 ? -33.238 5.246 28.794 1.00 26.73 229 LEU B C 1
ATOM 3530 O O . LEU B 1 244 ? -32.293 4.835 29.472 1.00 26.73 229 LEU B O 1
ATOM 3535 N N . THR B 1 245 ? -33.984 6.291 29.153 1.00 33.71 230 THR B N 1
ATOM 3536 C CA . THR B 1 245 ? -33.825 6.937 30.448 1.00 33.71 230 THR B CA 1
ATOM 3537 C C . THR B 1 245 ? -35.176 7.106 31.125 1.00 33.71 230 THR B C 1
ATOM 3538 O O . THR B 1 245 ? -36.223 7.101 30.476 1.00 33.71 230 THR B O 1
ATOM 3542 N N . ALA B 1 246 ? -35.140 7.296 32.443 1.00 39.98 231 ALA B N 1
ATOM 3543 C CA . ALA B 1 246 ? -36.381 7.440 33.195 1.00 39.98 231 ALA B CA 1
ATOM 3544 C C . ALA B 1 246 ? -36.116 8.220 34.473 1.00 39.98 231 ALA B C 1
ATOM 3545 O O . ALA B 1 246 ? -34.991 8.207 34.985 1.00 39.98 231 ALA B O 1
ATOM 3547 N N . PRO B 1 247 ? -37.126 8.901 35.011 1.00 44.60 232 PRO B N 1
ATOM 3548 C CA . PRO B 1 247 ? -36.966 9.574 36.302 1.00 44.60 232 PRO B CA 1
ATOM 3549 C C . PRO B 1 247 ? -36.918 8.572 37.443 1.00 44.60 232 PRO B C 1
ATOM 3550 O O . PRO B 1 247 ? -37.244 7.394 37.291 1.00 44.60 232 PRO B O 1
ATOM 3554 N N . ASN B 1 248 ? -36.501 9.070 38.604 1.00 45.80 233 ASN B N 1
ATOM 3555 C CA . ASN B 1 248 ? -36.309 8.229 39.777 1.00 45.80 233 ASN B CA 1
ATOM 3556 C C . ASN B 1 248 ? -37.603 7.527 40.178 1.00 45.80 233 ASN B C 1
ATOM 3557 O O . ASN B 1 248 ? -38.679 8.129 40.183 1.00 45.80 233 ASN B O 1
ATOM 3562 N N . GLY B 1 249 ? -37.493 6.244 40.524 1.00 48.56 234 GLY B N 1
ATOM 3563 C CA . GLY B 1 249 ? -38.611 5.477 41.039 1.00 48.56 234 GLY B CA 1
ATOM 3564 C C . GLY B 1 249 ? -39.313 4.575 40.045 1.00 48.56 234 GLY B C 1
ATOM 3565 O O . GLY B 1 249 ? -40.121 3.740 40.465 1.00 48.56 234 GLY B O 1
ATOM 3566 N N . THR B 1 250 ? -39.029 4.710 38.755 1.00 49.78 235 THR B N 1
ATOM 3567 C CA . THR B 1 250 ? -39.698 3.900 37.741 1.00 49.78 235 THR B CA 1
ATOM 3568 C C . THR B 1 250 ? -39.449 2.412 37.971 1.00 49.78 235 THR B C 1
ATOM 3569 O O . THR B 1 250 ? -38.332 2.001 38.290 1.00 49.78 235 THR B O 1
ATOM 3573 N N . GLU B 1 251 ? -40.505 1.599 37.832 1.00 49.27 236 GLU B N 1
ATOM 3574 C CA . GLU B 1 251 ? -40.404 0.181 38.144 1.00 49.27 236 GLU B CA 1
ATOM 3575 C C . GLU B 1 251 ? -40.645 -0.780 36.983 1.00 49.27 236 GLU B C 1
ATOM 3576 O O . GLU B 1 251 ? -40.185 -1.922 37.063 1.00 49.27 236 GLU B O 1
ATOM 3578 N N . GLU B 1 252 ? -41.344 -0.380 35.920 1.00 42.90 237 GLU B N 1
ATOM 3579 C CA . GLU B 1 252 ? -41.716 -1.337 34.882 1.00 42.90 237 GLU B CA 1
ATOM 3580 C C . GLU B 1 252 ? -41.709 -0.686 33.504 1.00 42.90 237 GLU B C 1
ATOM 3581 O O . GLU B 1 252 ? -41.891 0.527 33.375 1.00 42.90 237 GLU B O 1
ATOM 3583 N N . SER B 1 253 ? -41.512 -1.509 32.471 1.00 38.02 238 SER B N 1
ATOM 3584 C CA . SER B 1 253 ? -41.506 -0.997 31.100 1.00 38.02 238 SER B CA 1
ATOM 3585 C C . SER B 1 253 ? -41.756 -2.132 30.110 1.00 38.02 238 SER B C 1
ATOM 3586 O O . SER B 1 253 ? -41.299 -3.251 30.327 1.00 38.02 238 SER B O 1
ATOM 3588 N N . ILE B 1 254 ? -42.516 -1.855 29.047 1.00 34.60 239 ILE B N 1
ATOM 3589 C CA . ILE B 1 254 ? -42.780 -2.834 27.991 1.00 34.60 239 ILE B CA 1
ATOM 3590 C C . ILE B 1 254 ? -42.040 -2.449 26.713 1.00 34.60 239 ILE B C 1
ATOM 3591 O O . ILE B 1 254 ? -42.122 -1.299 26.268 1.00 34.60 239 ILE B O 1
ATOM 3596 N N . ILE B 1 255 ? -41.326 -3.410 26.119 1.00 30.21 240 ILE B N 1
ATOM 3597 C CA . ILE B 1 255 ? -40.602 -3.218 24.862 1.00 30.21 240 ILE B CA 1
ATOM 3598 C C . ILE B 1 255 ? -41.179 -4.134 23.784 1.00 30.21 240 ILE B C 1
ATOM 3599 O O . ILE B 1 255 ? -41.268 -5.350 23.991 1.00 30.21 240 ILE B O 1
ATOM 3604 N N . LYS B 1 256 ? -41.570 -3.567 22.638 1.00 27.72 241 LYS B N 1
ATOM 3605 C CA . LYS B 1 256 ? -42.062 -4.362 21.512 1.00 27.72 241 LYS B CA 1
ATOM 3606 C C . LYS B 1 256 ? -41.065 -4.362 20.357 1.00 27.72 241 LYS B C 1
ATOM 3607 O O . LYS B 1 256 ? -40.552 -3.307 19.982 1.00 27.72 241 LYS B O 1
ATOM 3613 N N . VAL B 1 257 ? -40.766 -5.540 19.812 1.00 23.16 242 VAL B N 1
ATOM 3614 C CA . VAL B 1 257 ? -39.838 -5.670 18.688 1.00 23.16 242 VAL B CA 1
ATOM 3615 C C . VAL B 1 257 ? -40.572 -6.279 17.497 1.00 23.16 242 VAL B C 1
ATOM 3616 O O . VAL B 1 257 ? -41.078 -7.401 17.590 1.00 23.16 242 VAL B O 1
ATOM 3620 N N . LYS B 1 258 ? -40.598 -5.565 16.374 1.00 19.94 243 LYS B N 1
ATOM 3621 C CA . LYS B 1 258 ? -41.295 -5.998 15.167 1.00 19.94 243 LYS B CA 1
ATOM 3622 C C . LYS B 1 258 ? -40.294 -6.394 14.092 1.00 19.94 243 LYS B C 1
ATOM 3623 O O . LYS B 1 258 ? -39.340 -5.651 13.832 1.00 19.94 243 LYS B O 1
ATOM 3625 N N . MET B 1 259 ? -40.509 -7.550 13.462 1.00 20.81 244 MET B N 1
ATOM 3626 C CA . MET B 1 259 ? -39.601 -8.050 12.436 1.00 20.81 244 MET B CA 1
ATOM 3627 C C . MET B 1 259 ? -40.370 -8.425 11.179 1.00 20.81 244 MET B C 1
ATOM 3628 O O . MET B 1 259 ? -41.350 -9.173 11.261 1.00 20.81 244 MET B O 1
ATOM 3633 N N . GLU B 1 260 ? -39.936 -7.901 10.023 1.00 18.61 245 GLU B N 1
ATOM 3634 C CA . GLU B 1 260 ? -40.566 -8.198 8.740 1.00 18.61 245 GLU B CA 1
ATOM 3635 C C . GLU B 1 260 ? -39.524 -8.665 7.729 1.00 18.61 245 GLU B C 1
ATOM 3636 O O . GLU B 1 260 ? -38.378 -8.206 7.744 1.00 18.61 245 GLU B O 1
ATOM 3638 N N . ARG B 1 261 ? -39.943 -9.560 6.828 1.00 19.17 246 ARG B N 1
ATOM 3639 C CA . ARG B 1 261 ? -39.121 -10.053 5.724 1.00 19.17 246 ARG B CA 1
ATOM 3640 C C . ARG B 1 261 ? -39.904 -10.103 4.418 1.00 19.17 246 ARG B C 1
ATOM 3641 O O . ARG B 1 261 ? -41.021 -10.634 4.394 1.00 19.17 246 ARG B O 1
ATOM 3649 N N . GLU B 1 262 ? -39.329 -9.561 3.337 1.00 20.60 247 GLU B N 1
ATOM 3650 C CA . GLU B 1 262 ? -39.924 -9.594 2.002 1.00 20.60 247 GLU B CA 1
ATOM 3651 C C . GLU B 1 262 ? -39.050 -10.393 1.039 1.00 20.60 247 GLU B C 1
ATOM 3652 O O . GLU B 1 262 ? -37.827 -10.199 1.000 1.00 20.60 247 GLU B O 1
ATOM 3658 N N . ARG B 1 263 ? -39.705 -11.204 0.193 1.00 23.57 248 ARG B N 1
ATOM 3659 C CA . ARG B 1 263 ? -39.080 -12.091 -0.793 1.00 23.57 248 ARG B CA 1
ATOM 3660 C C . ARG B 1 263 ? -39.776 -12.015 -2.153 1.00 23.57 248 ARG B C 1
ATOM 3661 O O . ARG B 1 263 ? -40.934 -11.608 -2.253 1.00 23.57 248 ARG B O 1
ATOM 3669 N N . ASN B 1 264 ? -39.055 -12.416 -3.211 1.00 27.11 249 ASN B N 1
ATOM 3670 C CA . ASN B 1 264 ? -39.584 -12.462 -4.577 1.00 27.11 249 ASN B CA 1
ATOM 3671 C C . ASN B 1 264 ? -39.076 -13.715 -5.289 1.00 27.11 249 ASN B C 1
ATOM 3672 O O . ASN B 1 264 ? -38.343 -14.522 -4.711 1.00 27.11 249 ASN B O 1
ATOM 3677 N N . CYS B 1 265 ? -39.489 -13.899 -6.555 1.00 33.82 250 CYS B N 1
ATOM 3678 C CA . CYS B 1 265 ? -39.135 -15.090 -7.329 1.00 33.82 250 CYS B CA 1
ATOM 3679 C C . CYS B 1 265 ? -38.532 -14.762 -8.693 1.00 33.82 250 CYS B C 1
ATOM 3680 O O . CYS B 1 265 ? -38.952 -13.815 -9.361 1.00 33.82 250 CYS B O 1
ATOM 3683 N N . TYR B 1 266 ? -37.547 -15.571 -9.094 1.00 34.07 251 TYR B N 1
ATOM 3684 C CA . TYR B 1 266 ? -36.879 -15.529 -10.394 1.00 34.07 251 TYR B CA 1
ATOM 3685 C C . TYR B 1 266 ? -37.348 -16.686 -11.277 1.00 34.07 251 TYR B C 1
ATOM 3686 O O . TYR B 1 266 ? -37.463 -17.815 -10.800 1.00 34.07 251 TYR B O 1
ATOM 3695 N N . TYR B 1 267 ? -37.617 -16.420 -12.563 1.00 40.44 252 TYR B N 1
ATOM 3696 C CA . TYR B 1 267 ? -38.150 -17.451 -13.452 1.00 40.44 252 TYR B CA 1
ATOM 3697 C C . TYR B 1 267 ? -37.365 -17.530 -14.759 1.00 40.44 252 TYR B C 1
ATOM 3698 O O . TYR B 1 267 ? -37.040 -16.502 -15.355 1.00 40.44 252 TYR B O 1
ATOM 3707 N N . LEU B 1 268 ? -37.081 -18.759 -15.215 1.00 43.27 253 LEU B N 1
ATOM 3708 C CA . LEU B 1 268 ? -36.276 -19.016 -16.410 1.00 43.27 253 LEU B CA 1
ATOM 3709 C C . LEU B 1 268 ? -36.941 -20.032 -17.334 1.00 43.27 253 LEU B C 1
ATOM 3710 O O . LEU B 1 268 ? -37.471 -21.043 -16.864 1.00 43.27 253 LEU B O 1
ATOM 3712 N N . ASN B 1 269 ? -36.908 -19.775 -18.648 1.00 48.67 254 ASN B N 1
ATOM 3713 C CA . ASN B 1 269 ? -37.561 -20.648 -19.623 1.00 48.67 254 ASN B CA 1
ATOM 3714 C C . ASN B 1 269 ? -36.903 -20.518 -20.997 1.00 48.67 254 ASN B C 1
ATOM 3715 O O . ASN B 1 269 ? -36.045 -19.660 -21.222 1.00 48.67 254 ASN B O 1
ATOM 3717 N N . TRP B 1 270 ? -37.304 -21.401 -21.918 1.00 56.29 255 TRP B N 1
ATOM 3718 C CA . TRP B 1 270 ? -36.862 -21.324 -23.310 1.00 56.29 255 TRP B CA 1
ATOM 3719 C C . TRP B 1 270 ? -37.696 -20.372 -24.148 1.00 56.29 255 TRP B C 1
ATOM 3720 O O . TRP B 1 270 ? -38.913 -20.262 -23.981 1.00 56.29 255 TRP B O 1
ATOM 3731 N N . ASN B 1 271 ? -37.016 -19.697 -25.068 1.00 59.93 256 ASN B N 1
ATOM 3732 C CA . ASN B 1 271 ? -37.606 -18.857 -26.103 1.00 59.93 256 ASN B CA 1
ATOM 3733 C C . ASN B 1 271 ? -36.873 -19.315 -27.356 1.00 59.93 256 ASN B C 1
ATOM 3734 O O . ASN B 1 271 ? -35.806 -18.787 -27.683 1.00 59.93 256 ASN B O 1
ATOM 3736 N N . GLY B 1 272 ? -37.412 -20.328 -28.024 1.00 58.30 257 GLY B N 1
ATOM 3737 C CA . GLY B 1 272 ? -36.673 -20.923 -29.123 1.00 58.30 257 GLY B CA 1
ATOM 3738 C C . GLY B 1 272 ? -35.392 -21.541 -28.603 1.00 58.30 257 GLY B C 1
ATOM 3739 O O . GLY B 1 272 ? -35.405 -22.421 -27.736 1.00 58.30 257 GLY B O 1
ATOM 3740 N N . ALA B 1 273 ? -34.265 -21.093 -29.152 1.00 59.86 258 ALA B N 1
ATOM 3741 C CA . ALA B 1 273 ? -32.963 -21.563 -28.701 1.00 59.86 258 ALA B CA 1
ATOM 3742 C C . ALA B 1 273 ? -32.387 -20.736 -27.559 1.00 59.86 258 ALA B C 1
ATOM 3743 O O . ALA B 1 273 ? -31.324 -21.090 -27.039 1.00 59.86 258 ALA B O 1
ATOM 3745 N N . ASN B 1 274 ? -33.045 -19.654 -27.155 1.00 54.43 259 ASN B N 1
ATOM 3746 C CA . ASN B 1 274 ? -32.494 -18.755 -26.153 1.00 54.43 259 ASN B CA 1
ATOM 3747 C C . ASN B 1 274 ? -33.024 -19.098 -24.767 1.00 54.43 259 ASN B C 1
ATOM 3748 O O . ASN B 1 274 ? -34.171 -19.523 -24.613 1.00 54.43 259 ASN B O 1
ATOM 3750 N N . TRP B 1 275 ? -32.165 -18.945 -23.771 1.00 50.36 260 TRP B N 1
ATOM 3751 C CA . TRP B 1 275 ? -32.511 -19.134 -22.369 1.00 50.36 260 TRP B CA 1
ATOM 3752 C C . TRP B 1 275 ? -32.834 -17.762 -21.793 1.00 50.36 260 TRP B C 1
ATOM 3753 O O . TRP B 1 275 ? -31.949 -16.909 -21.710 1.00 50.36 260 TRP B O 1
ATOM 3764 N N . VAL B 1 276 ? -34.083 -17.524 -21.399 1.00 48.71 261 VAL B N 1
ATOM 3765 C CA . VAL B 1 276 ? -34.456 -16.180 -20.983 1.00 48.71 261 VAL B CA 1
ATOM 3766 C C . VAL B 1 276 ? -35.027 -16.253 -19.572 1.00 48.71 261 VAL B C 1
ATOM 3767 O O . VAL B 1 276 ? -35.470 -17.306 -19.110 1.00 48.71 261 VAL B O 1
ATOM 3771 N N . GLY B 1 277 ? -35.011 -15.110 -18.875 1.00 40.17 262 GLY B N 1
ATOM 3772 C CA . GLY B 1 277 ? -35.560 -15.049 -17.538 1.00 40.17 262 GLY B CA 1
ATOM 3773 C C . GLY B 1 277 ? -36.290 -13.751 -17.261 1.00 40.17 262 GLY B C 1
ATOM 3774 O O . GLY B 1 277 ? -36.270 -12.810 -18.055 1.00 40.17 262 GLY B O 1
ATOM 3775 N N . GLN B 1 278 ? -36.921 -13.720 -16.091 1.00 36.10 263 GLN B N 1
ATOM 3776 C CA . GLN B 1 278 ? -37.720 -12.583 -15.657 1.00 36.10 263 GLN B CA 1
ATOM 3777 C C . GLN B 1 278 ? -37.793 -12.598 -14.138 1.00 36.10 263 GLN B C 1
ATOM 3778 O O . GLN B 1 278 ? -37.628 -13.641 -13.499 1.00 36.10 263 GLN B O 1
ATOM 3780 N N . VAL B 1 279 ? -38.026 -11.421 -13.566 1.00 33.58 264 VAL B N 1
ATOM 3781 C CA . VAL B 1 279 ? -38.246 -11.261 -12.135 1.00 33.58 264 VAL B CA 1
ATOM 3782 C C . VAL B 1 279 ? -39.602 -10.611 -11.914 1.00 33.58 264 VAL B C 1
ATOM 3783 O O . VAL B 1 279 ? -39.902 -9.579 -12.524 1.00 33.58 264 VAL B O 1
ATOM 3787 N N . TYR B 1 280 ? -40.410 -11.202 -11.041 1.00 34.99 265 TYR B N 1
ATOM 3788 C CA . TYR B 1 280 ? -41.715 -10.637 -10.710 1.00 34.99 265 TYR B CA 1
ATOM 3789 C C . TYR B 1 280 ? -41.723 -10.045 -9.307 1.00 34.99 265 TYR B C 1
ATOM 3790 O O . TYR B 1 280 ? -42.581 -10.373 -8.488 1.00 34.99 265 TYR B O 1
ATOM 3799 N N . ASN B 1 289 ? -44.842 -12.978 -0.808 1.00 22.51 266 ASN B N 1
ATOM 3800 C CA . ASN B 1 289 ? -45.559 -12.565 0.390 1.00 22.51 266 ASN B CA 1
ATOM 3801 C C . ASN B 1 289 ? -44.632 -11.801 1.321 1.00 22.51 266 ASN B C 1
ATOM 3802 O O . ASN B 1 289 ? -43.494 -11.515 0.970 1.00 22.51 266 ASN B O 1
ATOM 3807 N N . VAL B 1 290 ? -45.137 -11.461 2.503 1.00 21.29 267 VAL B N 1
ATOM 3808 C CA . VAL B 1 290 ? -44.386 -10.745 3.529 1.00 21.29 267 VAL B CA 1
ATOM 3809 C C . VAL B 1 290 ? -44.610 -11.441 4.862 1.00 21.29 267 VAL B C 1
ATOM 3810 O O . VAL B 1 290 ? -45.758 -11.615 5.285 1.00 21.29 267 VAL B O 1
ATOM 3814 N N . ASP B 1 291 ? -43.529 -11.834 5.527 1.00 20.64 268 ASP B N 1
ATOM 3815 C CA . ASP B 1 291 ? -43.633 -12.464 6.837 1.00 20.64 268 ASP B CA 1
ATOM 3816 C C . ASP B 1 291 ? -43.326 -11.437 7.916 1.00 20.64 268 ASP B C 1
ATOM 3817 O O . ASP B 1 291 ? -42.473 -10.569 7.727 1.00 20.64 268 ASP B O 1
ATOM 3819 N N . SER B 1 292 ? -44.021 -11.527 9.046 1.00 23.19 269 SER B N 1
ATOM 3820 C CA . SER B 1 292 ? -43.765 -10.596 10.136 1.00 23.19 269 SER B CA 1
ATOM 3821 C C . SER B 1 292 ? -44.162 -11.207 11.468 1.00 23.19 269 SER B C 1
ATOM 3822 O O . SER B 1 292 ? -44.968 -12.137 11.533 1.00 23.19 269 SER B O 1
ATOM 3825 N N . HIS B 1 293 ? -43.575 -10.670 12.536 1.00 26.13 270 HIS B N 1
ATOM 3826 C CA . HIS B 1 293 ? -43.953 -11.094 13.879 1.00 26.13 270 HIS B CA 1
ATOM 3827 C C . HIS B 1 293 ? -43.548 -10.022 14.882 1.00 26.13 270 HIS B C 1
ATOM 3828 O O . HIS B 1 293 ? -42.562 -9.306 14.681 1.00 26.13 270 HIS B O 1
ATOM 3835 N N . ILE B 1 294 ? -44.333 -9.907 15.955 1.00 26.16 271 ILE B N 1
ATOM 3836 C CA . ILE B 1 294 ? -44.067 -8.984 17.056 1.00 26.16 271 ILE B CA 1
ATOM 3837 C C . ILE B 1 294 ? -43.748 -9.743 18.340 1.00 26.16 271 ILE B C 1
ATOM 3838 O O . ILE B 1 294 ? -44.523 -10.604 18.768 1.00 26.16 271 ILE B O 1
ATOM 3843 N N . PHE B 1 295 ? -42.611 -9.410 18.951 1.00 27.90 272 PHE B N 1
ATOM 3844 C CA . PHE B 1 295 ? -42.120 -9.958 20.209 1.00 27.90 272 PHE B CA 1
ATOM 3845 C C . PHE B 1 295 ? -42.306 -8.933 21.322 1.00 27.90 272 PHE B C 1
ATOM 3846 O O . PHE B 1 295 ? -42.201 -7.727 21.089 1.00 27.90 272 PHE B O 1
ATOM 3854 N N . THR B 1 296 ? -42.566 -9.409 22.537 1.00 33.40 273 THR B N 1
ATOM 3855 C CA . THR B 1 296 ? -42.771 -8.524 23.677 1.00 33.40 273 THR B CA 1
ATOM 3856 C C . THR B 1 296 ? -41.845 -8.895 24.823 1.00 33.40 273 THR B C 1
ATOM 3857 O O . THR B 1 296 ? -41.648 -10.077 25.112 1.00 33.40 273 THR B O 1
ATOM 3861 N N . PHE B 1 297 ? -41.281 -7.879 25.477 1.00 32.00 274 PHE B N 1
ATOM 3862 C CA . PHE B 1 297 ? -40.428 -8.076 26.640 1.00 32.00 274 PHE B CA 1
ATOM 3863 C C . PHE B 1 297 ? -40.855 -7.133 27.753 1.00 32.00 274 PHE B C 1
ATOM 3864 O O . PHE B 1 297 ? -41.337 -6.025 27.497 1.00 32.00 274 PHE B O 1
ATOM 3872 N N . LYS B 1 298 ? -40.656 -7.572 28.997 1.00 36.03 275 LYS B N 1
ATOM 3873 C CA . LYS B 1 298 ? -40.960 -6.765 30.170 1.00 36.03 275 LYS B CA 1
ATOM 3874 C C . LYS B 1 298 ? -39.691 -6.473 30.957 1.00 36.03 275 LYS B C 1
ATOM 3875 O O . LYS B 1 298 ? -38.869 -7.370 31.189 1.00 36.03 275 LYS B O 1
ATOM 3877 N N . ILE B 1 299 ? -39.550 -5.221 31.388 1.00 40.45 276 ILE B N 1
ATOM 3878 C CA . ILE B 1 299 ? -38.376 -4.758 32.110 1.00 40.45 276 ILE B CA 1
ATOM 3879 C C . ILE B 1 299 ? -38.819 -4.386 33.514 1.00 40.45 276 ILE B C 1
ATOM 3880 O O . ILE B 1 299 ? -39.842 -3.708 33.689 1.00 40.45 276 ILE B O 1
ATOM 3885 N N . ASN B 1 300 ? -37.993 -4.745 34.499 1.00 43.21 277 ASN B N 1
ATOM 3886 C CA . ASN B 1 300 ? -38.141 -4.358 35.896 1.00 43.21 277 ASN B CA 1
ATOM 3887 C C . ASN B 1 300 ? -36.912 -3.562 36.302 1.00 43.21 277 ASN B C 1
ATOM 3888 O O . ASN B 1 300 ? -35.816 -4.123 36.426 1.00 43.21 277 ASN B O 1
ATOM 3893 N N . TRP B 1 301 ? -37.112 -2.269 36.529 1.00 42.18 278 TRP B N 1
ATOM 3894 C CA . TRP B 1 301 ? -36.003 -1.381 36.846 1.00 42.18 278 TRP B CA 1
ATOM 3895 C C . TRP B 1 301 ? -35.518 -1.588 38.274 1.00 42.18 278 TRP B C 1
ATOM 3896 O O . TRP B 1 301 ? -34.311 -1.598 38.533 1.00 42.18 278 TRP B O 1
ATOM 3907 N N . LEU B 1 302 ? -36.446 -1.741 39.220 1.00 46.29 279 LEU B N 1
ATOM 3908 C CA . LEU B 1 302 ? -36.058 -1.818 40.626 1.00 46.29 279 LEU B CA 1
ATOM 3909 C C . LEU B 1 302 ? -35.303 -3.103 40.932 1.00 46.29 279 LEU B C 1
ATOM 3910 O O . LEU B 1 302 ? -34.329 -3.087 41.691 1.00 46.29 279 LEU B O 1
ATOM 3912 N N . THR B 1 303 ? -35.736 -4.224 40.368 1.00 43.98 280 THR B N 1
ATOM 3913 C CA . THR B 1 303 ? -35.078 -5.498 40.614 1.00 43.98 280 THR B CA 1
ATOM 3914 C C . THR B 1 303 ? -34.014 -5.836 39.576 1.00 43.98 280 THR B C 1
ATOM 3915 O O . THR B 1 303 ? -33.399 -6.902 39.672 1.00 43.98 280 THR B O 1
ATOM 3919 N N . HIS B 1 304 ? -33.784 -4.964 38.594 1.00 40.97 281 HIS B N 1
ATOM 3920 C CA . HIS B 1 304 ? -32.783 -5.196 37.554 1.00 40.97 281 HIS B CA 1
ATOM 3921 C C . HIS B 1 304 ? -33.036 -6.510 36.819 1.00 40.97 281 HIS B C 1
ATOM 3922 O O . HIS B 1 304 ? -32.160 -7.368 36.722 1.00 40.97 281 HIS B O 1
ATOM 3929 N N . LYS B 1 305 ? -34.251 -6.675 36.299 1.00 40.98 282 LYS B N 1
ATOM 3930 C CA . LYS B 1 305 ? -34.613 -7.930 35.654 1.00 40.98 282 LYS B CA 1
ATOM 3931 C C . LYS B 1 305 ? -35.246 -7.690 34.290 1.00 40.98 282 LYS B C 1
ATOM 3932 O O . LYS B 1 305 ? -35.942 -6.697 34.075 1.00 40.98 282 LYS B O 1
ATOM 3938 N N . VAL B 1 306 ? -34.990 -8.606 33.360 1.00 37.06 283 VAL B N 1
ATOM 3939 C CA . VAL B 1 306 ? -35.618 -8.604 32.043 1.00 37.06 283 VAL B CA 1
ATOM 3940 C C . VAL B 1 306 ? -36.249 -9.971 31.842 1.00 37.06 283 VAL B C 1
ATOM 3941 O O . VAL B 1 306 ? -35.616 -10.994 32.122 1.00 37.06 283 VAL B O 1
ATOM 3945 N N . THR B 1 307 ? -37.503 -10.002 31.396 1.00 38.09 284 THR B N 1
ATOM 3946 C CA . THR B 1 307 ? -38.119 -11.288 31.125 1.00 38.09 284 THR B CA 1
ATOM 3947 C C . THR B 1 307 ? -38.939 -11.237 29.850 1.00 38.09 284 THR B C 1
ATOM 3948 O O . THR B 1 307 ? -39.323 -10.169 29.364 1.00 38.09 284 THR B O 1
ATOM 3950 N N . ALA B 1 308 ? -39.200 -12.422 29.311 1.00 42.61 285 ALA B N 1
ATOM 3951 C CA . ALA B 1 308 ? -40.136 -12.560 28.213 1.00 42.61 285 ALA B CA 1
ATOM 3952 C C . ALA B 1 308 ? -41.558 -12.372 28.727 1.00 42.61 285 ALA B C 1
ATOM 3953 O O . ALA B 1 308 ? -41.832 -12.477 29.924 1.00 42.61 285 ALA B O 1
ATOM 3955 N N . ILE B 1 309 ? -42.471 -12.092 27.808 1.00 41.40 286 ILE B N 1
ATOM 3956 C CA . ILE B 1 309 ? -43.864 -11.924 28.183 1.00 41.40 286 ILE B CA 1
ATOM 3957 C C . ILE B 1 309 ? -44.766 -12.373 27.049 1.00 41.40 286 ILE B C 1
ATOM 3958 O O . ILE B 1 309 ? -45.395 -11.553 26.383 1.00 41.40 286 ILE B O 1
ATOM 3961 N N . THR C 1 8 ? -12.236 -4.261 49.537 1.00 57.42 8 THR C N 1
ATOM 3962 C CA . THR C 1 8 ? -12.839 -5.545 49.221 1.00 57.42 8 THR C CA 1
ATOM 3963 C C . THR C 1 8 ? -11.939 -6.671 49.709 1.00 57.42 8 THR C C 1
ATOM 3964 O O . THR C 1 8 ? -11.799 -7.698 49.049 1.00 57.42 8 THR C O 1
ATOM 3966 N N . ILE C 1 9 ? -11.330 -6.471 50.874 1.00 57.03 9 ILE C N 1
ATOM 3967 C CA . ILE C 1 9 ? -10.412 -7.433 51.467 1.00 57.03 9 ILE C CA 1
ATOM 3968 C C . ILE C 1 9 ? -10.943 -7.849 52.831 1.00 57.03 9 ILE C C 1
ATOM 3969 O O . ILE C 1 9 ? -11.521 -7.035 53.558 1.00 57.03 9 ILE C O 1
ATOM 3974 N N . THR C 1 10 ? -10.770 -9.126 53.159 1.00 58.87 10 THR C N 1
ATOM 3975 C CA . THR C 1 10 ? -11.132 -9.673 54.463 1.00 58.87 10 THR C CA 1
ATOM 3976 C C . THR C 1 10 ? -9.847 -10.146 55.126 1.00 58.87 10 THR C C 1
ATOM 3977 O O . THR C 1 10 ? -9.116 -10.958 54.553 1.00 58.87 10 THR C O 1
ATOM 3979 N N . ARG C 1 11 ? -9.567 -9.652 56.328 1.00 63.24 11 ARG C N 1
ATOM 3980 C CA . ARG C 1 11 ? -8.320 -9.967 57.007 1.00 63.24 11 ARG C CA 1
ATOM 3981 C C . ARG C 1 11 ? -8.605 -10.583 58.369 1.00 63.24 11 ARG C C 1
ATOM 3982 O O . ARG C 1 11 ? -9.642 -10.332 58.985 1.00 63.24 11 ARG C O 1
ATOM 3984 N N . ASN C 1 12 ? -7.665 -11.401 58.836 1.00 64.06 12 ASN C N 1
ATOM 3985 C CA . ASN C 1 12 ? -7.796 -12.045 60.131 1.00 64.06 12 ASN C CA 1
ATOM 3986 C C . ASN C 1 12 ? -6.425 -12.226 60.758 1.00 64.06 12 ASN C C 1
ATOM 3987 O O . ASN C 1 12 ? -5.453 -12.573 60.078 1.00 64.06 12 ASN C O 1
ATOM 3989 N N . LYS C 1 13 ? -6.366 -12.010 62.067 1.00 68.44 13 LYS C N 1
ATOM 3990 C CA . LYS C 1 13 ? -5.160 -12.189 62.859 1.00 68.44 13 LYS C CA 1
ATOM 3991 C C . LYS C 1 13 ? -5.310 -13.426 63.738 1.00 68.44 13 LYS C C 1
ATOM 3992 O O . LYS C 1 13 ? -6.416 -13.910 63.986 1.00 68.44 13 LYS C O 1
ATOM 3994 N N . THR C 1 14 ? -4.178 -13.943 64.205 1.00 71.73 14 THR C N 1
ATOM 3995 C CA . THR C 1 14 ? -4.169 -15.110 65.074 1.00 71.73 14 THR C CA 1
ATOM 3996 C C . THR C 1 14 ? -3.222 -14.882 66.243 1.00 71.73 14 THR C C 1
ATOM 3997 O O . THR C 1 14 ? -2.304 -14.064 66.167 1.00 71.73 14 THR C O 1
ATOM 3999 N N . SER C 1 15 ? -3.472 -15.600 67.339 1.00 78.84 15 SER C N 1
ATOM 4000 C CA . SER C 1 15 ? -2.636 -15.464 68.528 1.00 78.84 15 SER C CA 1
ATOM 4001 C C . SER C 1 15 ? -1.268 -16.107 68.343 1.00 78.84 15 SER C C 1
ATOM 4002 O O . SER C 1 15 ? -0.252 -15.557 68.782 1.00 78.84 15 SER C O 1
ATOM 4004 N N . ASP C 1 16 ? -1.215 -17.266 67.690 1.00 81.58 16 ASP C N 1
ATOM 4005 C CA . ASP C 1 16 ? 0.004 -18.069 67.636 1.00 81.58 16 ASP C CA 1
ATOM 4006 C C . ASP C 1 16 ? 0.924 -17.523 66.552 1.00 81.58 16 ASP C C 1
ATOM 4007 O O . ASP C 1 16 ? 0.707 -17.766 65.362 1.00 81.58 16 ASP C O 1
ATOM 4009 N N . GLY C 1 17 ? 1.966 -16.806 66.967 1.00 76.04 17 GLY C N 1
ATOM 4010 C CA . GLY C 1 17 ? 2.901 -16.236 66.022 1.00 76.04 17 GLY C CA 1
ATOM 4011 C C . GLY C 1 17 ? 2.394 -15.005 65.314 1.00 76.04 17 GLY C C 1
ATOM 4012 O O . GLY C 1 17 ? 3.059 -14.522 64.391 1.00 76.04 17 GLY C O 1
ATOM 4013 N N . TYR C 1 18 ? 1.238 -14.482 65.722 1.00 75.32 18 TYR C N 1
ATOM 4014 C CA . TYR C 1 18 ? 0.618 -13.322 65.086 1.00 75.32 18 TYR C CA 1
ATOM 4015 C C . TYR C 1 18 ? 0.433 -13.545 63.587 1.00 75.32 18 TYR C C 1
ATOM 4016 O O . TYR C 1 18 ? 0.676 -12.658 62.767 1.00 75.32 18 TYR C O 1
ATOM 4018 N N . THR C 1 19 ? -0.003 -14.746 63.224 1.00 69.35 19 THR C N 1
ATOM 4019 C CA . THR C 1 19 ? -0.213 -15.097 61.825 1.00 69.35 19 THR C CA 1
ATOM 4020 C C . THR C 1 19 ? -1.375 -14.285 61.265 1.00 69.35 19 THR C C 1
ATOM 4021 O O . THR C 1 19 ? -2.429 -14.181 61.898 1.00 69.35 19 THR C O 1
ATOM 4023 N N . ILE C 1 20 ? -1.182 -13.697 60.085 1.00 62.11 20 ILE C N 1
ATOM 4024 C CA . ILE C 1 20 ? -2.197 -12.886 59.420 1.00 62.11 20 ILE C CA 1
ATOM 4025 C C . ILE C 1 20 ? -2.568 -13.540 58.096 1.00 62.11 20 ILE C C 1
ATOM 4026 O O . ILE C 1 20 ? -1.688 -13.888 57.302 1.00 62.11 20 ILE C O 1
ATOM 4031 N N . ILE C 1 21 ? -3.866 -13.708 57.854 1.00 61.82 21 ILE C N 1
ATOM 4032 C CA . ILE C 1 21 ? -4.365 -14.365 56.641 1.00 61.82 21 ILE C CA 1
ATOM 4033 C C . ILE C 1 21 ? -5.333 -13.409 55.949 1.00 61.82 21 ILE C C 1
ATOM 4034 O O . ILE C 1 21 ? -6.488 -13.264 56.357 1.00 61.82 21 ILE C O 1
ATOM 4036 N N . THR C 1 22 ? -4.866 -12.735 54.899 1.00 61.22 22 THR C N 1
ATOM 4037 C CA . THR C 1 22 ? -5.706 -11.833 54.116 1.00 61.22 22 THR C CA 1
ATOM 4038 C C . THR C 1 22 ? -6.250 -12.526 52.871 1.00 61.22 22 THR C C 1
ATOM 4039 O O . THR C 1 22 ? -5.548 -13.311 52.229 1.00 61.22 22 THR C O 1
ATOM 4041 N N . GLN C 1 23 ? -7.506 -12.235 52.532 1.00 55.30 23 GLN C N 1
ATOM 4042 C CA . GLN C 1 23 ? -8.144 -12.750 51.329 1.00 55.30 23 GLN C CA 1
ATOM 4043 C C . GLN C 1 23 ? -8.799 -11.610 50.560 1.00 55.30 23 GLN C C 1
ATOM 4044 O O . GLN C 1 23 ? -9.244 -10.621 51.152 1.00 55.30 23 GLN C O 1
ATOM 4046 N N . ASN C 1 24 ? -8.844 -11.745 49.234 1.00 54.71 24 ASN C N 1
ATOM 4047 C CA . ASN C 1 24 ? -9.429 -10.741 48.350 1.00 54.71 24 ASN C CA 1
ATOM 4048 C C . ASN C 1 24 ? -10.786 -11.202 47.834 1.00 54.71 24 ASN C C 1
ATOM 4049 O O . ASN C 1 24 ? -10.932 -12.347 47.396 1.00 54.71 24 ASN C O 1
ATOM 4054 N N . ASP C 1 25 ? -11.773 -10.310 47.885 1.00 52.67 25 ASP C N 1
ATOM 4055 C CA . ASP C 1 25 ? -13.108 -10.581 47.366 1.00 52.67 25 ASP C CA 1
ATOM 4056 C C . ASP C 1 25 ? -13.222 -10.002 45.958 1.00 52.67 25 ASP C C 1
ATOM 4057 O O . ASP C 1 25 ? -13.246 -8.780 45.784 1.00 52.67 25 ASP C O 1
ATOM 4059 N N . LYS C 1 26 ? -13.302 -10.876 44.958 1.00 50.44 26 LYS C N 1
ATOM 4060 C CA . LYS C 1 26 ? -13.330 -10.501 43.551 1.00 50.44 26 LYS C CA 1
ATOM 4061 C C . LYS C 1 26 ? -14.745 -10.597 42.988 1.00 50.44 26 LYS C C 1
ATOM 4062 O O . LYS C 1 26 ? -15.606 -11.301 43.519 1.00 50.44 26 LYS C O 1
ATOM 4064 N N . GLN C 1 27 ? -14.977 -9.870 41.890 1.00 44.73 27 GLN C N 1
ATOM 4065 C CA . GLN C 1 27 ? -16.311 -9.816 41.295 1.00 44.73 27 GLN C CA 1
ATOM 4066 C C . GLN C 1 27 ? -16.591 -10.993 40.366 1.00 44.73 27 GLN C C 1
ATOM 4067 O O . GLN C 1 27 ? -17.653 -11.617 40.460 1.00 44.73 27 GLN C O 1
ATOM 4073 N N . ILE C 1 28 ? -15.666 -11.314 39.467 1.00 39.99 28 ILE C N 1
ATOM 4074 C CA . ILE C 1 28 ? -15.893 -12.303 38.419 1.00 39.99 28 ILE C CA 1
ATOM 4075 C C . ILE C 1 28 ? -14.967 -13.482 38.670 1.00 39.99 28 ILE C C 1
ATOM 4076 O O . ILE C 1 28 ? -13.747 -13.304 38.750 1.00 39.99 28 ILE C O 1
ATOM 4081 N N . ILE C 1 29 ? -15.533 -14.681 38.781 1.00 35.76 29 ILE C N 1
ATOM 4082 C CA . ILE C 1 29 ? -14.737 -15.894 38.943 1.00 35.76 29 ILE C CA 1
ATOM 4083 C C . ILE C 1 29 ? -15.125 -16.896 37.868 1.00 35.76 29 ILE C C 1
ATOM 4084 O O . ILE C 1 29 ? -16.311 -17.182 37.686 1.00 35.76 29 ILE C O 1
ATOM 4089 N N . SER C 1 30 ? -14.140 -17.438 37.160 1.00 36.83 30 SER C N 1
ATOM 4090 C CA . SER C 1 30 ? -14.424 -18.421 36.128 1.00 36.83 30 SER C CA 1
ATOM 4091 C C . SER C 1 30 ? -13.795 -19.766 36.466 1.00 36.83 30 SER C C 1
ATOM 4092 O O . SER C 1 30 ? -12.770 -19.839 37.144 1.00 36.83 30 SER C O 1
ATOM 4095 N N . TYR C 1 31 ? -14.420 -20.829 35.967 1.00 35.40 31 TYR C N 1
ATOM 4096 C CA . TYR C 1 31 ? -13.921 -22.192 36.109 1.00 35.40 31 TYR C CA 1
ATOM 4097 C C . TYR C 1 31 ? -13.861 -22.831 34.731 1.00 35.40 31 TYR C C 1
ATOM 4098 O O . TYR C 1 31 ? -14.709 -22.558 33.882 1.00 35.40 31 TYR C O 1
ATOM 4107 N N . GLN C 1 32 ? -12.869 -23.688 34.500 1.00 31.78 32 GLN C N 1
ATOM 4108 C CA . GLN C 1 32 ? -12.702 -24.293 33.183 1.00 31.78 32 GLN C CA 1
ATOM 4109 C C . GLN C 1 32 ? -12.506 -25.796 33.290 1.00 31.78 32 GLN C C 1
ATOM 4110 O O . GLN C 1 32 ? -11.766 -26.273 34.154 1.00 31.78 32 GLN C O 1
ATOM 4116 N N . SER C 1 33 ? -13.206 -26.536 32.432 1.00 30.04 33 SER C N 1
ATOM 4117 C CA . SER C 1 33 ? -13.078 -27.985 32.338 1.00 30.04 33 SER C CA 1
ATOM 4118 C C . SER C 1 33 ? -13.135 -28.375 30.867 1.00 30.04 33 SER C C 1
ATOM 4119 O O . SER C 1 33 ? -13.867 -27.770 30.086 1.00 30.04 33 SER C O 1
ATOM 4122 N N . VAL C 1 34 ? -12.395 -29.416 30.490 1.00 26.82 34 VAL C N 1
ATOM 4123 C CA . VAL C 1 34 ? -12.396 -29.878 29.105 1.00 26.82 34 VAL C CA 1
ATOM 4124 C C . VAL C 1 34 ? -12.630 -31.376 29.013 1.00 26.82 34 VAL C C 1
ATOM 4125 O O . VAL C 1 34 ? -12.316 -32.138 29.932 1.00 26.82 34 VAL C O 1
ATOM 4129 N N . ASP C 1 35 ? -13.208 -31.793 27.884 1.00 25.91 35 ASP C N 1
ATOM 4130 C CA . ASP C 1 35 ? -13.511 -33.198 27.634 1.00 25.91 35 ASP C CA 1
ATOM 4131 C C . ASP C 1 35 ? -13.382 -33.485 26.145 1.00 25.91 35 ASP C C 1
ATOM 4132 O O . ASP C 1 35 ? -13.656 -32.624 25.308 1.00 25.91 35 ASP C O 1
ATOM 4134 N N . SER C 1 36 ? -12.936 -34.697 25.820 1.00 26.96 36 SER C N 1
ATOM 4135 C CA . SER C 1 36 ? -12.716 -35.091 24.435 1.00 26.96 36 SER C CA 1
ATOM 4136 C C . SER C 1 36 ? -13.258 -36.489 24.174 1.00 26.96 36 SER C C 1
ATOM 4137 O O . SER C 1 36 ? -13.420 -37.296 25.089 1.00 26.96 36 SER C O 1
ATOM 4140 N N . SER C 1 37 ? -13.534 -36.765 22.901 1.00 27.58 37 SER C N 1
ATOM 4141 C CA . SER C 1 37 ? -14.011 -38.077 22.488 1.00 27.58 37 SER C CA 1
ATOM 4142 C C . SER C 1 37 ? -13.724 -38.261 21.007 1.00 27.58 37 SER C C 1
ATOM 4143 O O . SER C 1 37 ? -13.549 -37.288 20.267 1.00 27.58 37 SER C O 1
ATOM 4146 N N . SER C 1 38 ? -13.657 -39.522 20.583 1.00 28.01 38 SER C N 1
ATOM 4147 C CA . SER C 1 38 ? -13.326 -39.809 19.195 1.00 28.01 38 SER C CA 1
ATOM 4148 C C . SER C 1 38 ? -13.982 -41.099 18.717 1.00 28.01 38 SER C C 1
ATOM 4149 O O . SER C 1 38 ? -14.343 -41.973 19.507 1.00 28.01 38 SER C O 1
ATOM 4152 N N . LYS C 1 39 ? -14.112 -41.200 17.392 1.00 27.83 39 LYS C N 1
ATOM 4153 C CA . LYS C 1 39 ? -14.576 -42.383 16.665 1.00 27.83 39 LYS C CA 1
ATOM 4154 C C . LYS C 1 39 ? -13.557 -42.640 15.556 1.00 27.83 39 LYS C C 1
ATOM 4155 O O . LYS C 1 39 ? -13.595 -41.994 14.498 1.00 27.83 39 LYS C O 1
ATOM 4157 N N . ASN C 1 40 ? -12.580 -43.498 15.869 1.00 29.03 40 ASN C N 1
ATOM 4158 C CA . ASN C 1 40 ? -11.440 -43.735 14.987 1.00 29.03 40 ASN C CA 1
ATOM 4159 C C . ASN C 1 40 ? -11.849 -44.327 13.644 1.00 29.03 40 ASN C C 1
ATOM 4160 O O . ASN C 1 40 ? -11.180 -44.079 12.634 1.00 29.03 40 ASN C O 1
ATOM 4162 N N . GLU C 1 41 ? -12.922 -45.124 13.609 1.00 28.78 41 GLU C N 1
ATOM 4163 C CA . GLU C 1 41 ? -13.339 -45.748 12.355 1.00 28.78 41 GLU C CA 1
ATOM 4164 C C . GLU C 1 41 ? -13.716 -44.718 11.302 1.00 28.78 41 GLU C C 1
ATOM 4165 O O . GLU C 1 41 ? -13.508 -44.948 10.107 1.00 28.78 41 GLU C O 1
ATOM 4167 N N . ASP C 1 42 ? -14.271 -43.585 11.718 1.00 26.47 42 ASP C N 1
ATOM 4168 C CA . ASP C 1 42 ? -14.680 -42.540 10.795 1.00 26.47 42 ASP C CA 1
ATOM 4169 C C . ASP C 1 42 ? -13.710 -41.372 10.780 1.00 26.47 42 ASP C C 1
ATOM 4170 O O . ASP C 1 42 ? -13.906 -40.428 10.011 1.00 26.47 42 ASP C O 1
ATOM 4172 N N . GLY C 1 43 ? -12.669 -41.416 11.604 1.00 24.27 43 GLY C N 1
ATOM 4173 C CA . GLY C 1 43 ? -11.770 -40.283 11.715 1.00 24.27 43 GLY C CA 1
ATOM 4174 C C . GLY C 1 43 ? -12.446 -39.046 12.256 1.00 24.27 43 GLY C C 1
ATOM 4175 O O . GLY C 1 43 ? -12.194 -37.940 11.766 1.00 24.27 43 GLY C O 1
ATOM 4176 N N . PHE C 1 44 ? -13.319 -39.204 13.245 1.00 23.90 44 PHE C N 1
ATOM 4177 C CA . PHE C 1 44 ? -14.037 -38.070 13.812 1.00 23.90 44 PHE C CA 1
ATOM 4178 C C . PHE C 1 44 ? -13.581 -37.839 15.241 1.00 23.90 44 PHE C C 1
ATOM 4179 O O . PHE C 1 44 ? -13.588 -38.767 16.048 1.00 23.90 44 PHE C O 1
ATOM 4187 N N . THR C 1 45 ? -13.168 -36.619 15.559 1.00 23.18 45 THR C N 1
ATOM 4188 C CA . THR C 1 45 ? -12.795 -36.324 16.934 1.00 23.18 45 THR C CA 1
ATOM 4189 C C . THR C 1 45 ? -13.414 -35.001 17.333 1.00 23.18 45 THR C C 1
ATOM 4190 O O . THR C 1 45 ? -13.444 -34.064 16.531 1.00 23.18 45 THR C O 1
ATOM 4194 N N . ALA C 1 46 ? -13.863 -34.915 18.584 1.00 23.28 46 ALA C N 1
ATOM 4195 C CA . ALA C 1 46 ? -14.517 -33.715 19.074 1.00 23.28 46 ALA C CA 1
ATOM 4196 C C . ALA C 1 46 ? -14.074 -33.425 20.497 1.00 23.28 46 ALA C C 1
ATOM 4197 O O . ALA C 1 46 ? -13.869 -34.341 21.297 1.00 23.28 46 ALA C O 1
ATOM 4199 N N . SER C 1 47 ? -13.923 -32.142 20.804 1.00 22.14 47 SER C N 1
ATOM 4200 C CA . SER C 1 47 ? -13.558 -31.695 22.134 1.00 22.14 47 SER C CA 1
ATOM 4201 C C . SER C 1 47 ? -14.459 -30.533 22.505 1.00 22.14 47 SER C C 1
ATOM 4202 O O . SER C 1 47 ? -14.746 -29.665 21.671 1.00 22.14 47 SER C O 1
ATOM 4205 N N . ILE C 1 48 ? -14.857 -30.501 23.769 1.00 22.19 48 ILE C N 1
ATOM 4206 C CA . ILE C 1 48 ? -15.658 -29.430 24.333 1.00 22.19 48 ILE C CA 1
ATOM 4207 C C . ILE C 1 48 ? -14.904 -28.798 25.487 1.00 22.19 48 ILE C C 1
ATOM 4208 O O . ILE C 1 48 ? -14.445 -29.504 26.397 1.00 22.19 48 ILE C O 1
ATOM 4213 N N . ASP C 1 49 ? -14.745 -27.480 25.433 1.00 23.31 49 ASP C N 1
ATOM 4214 C CA . ASP C 1 49 ? -14.146 -26.718 26.519 1.00 23.31 49 ASP C CA 1
ATOM 4215 C C . ASP C 1 49 ? -15.264 -25.898 27.143 1.00 23.31 49 ASP C C 1
ATOM 4216 O O . ASP C 1 49 ? -15.906 -25.101 26.453 1.00 23.31 49 ASP C O 1
ATOM 4218 N N . ALA C 1 50 ? -15.497 -26.078 28.436 1.00 27.26 50 ALA C N 1
ATOM 4219 C CA . ALA C 1 50 ? -16.580 -25.394 29.115 1.00 27.26 50 ALA C CA 1
ATOM 4220 C C . ALA C 1 50 ? -16.023 -24.452 30.165 1.00 27.26 50 ALA C C 1
ATOM 4221 O O . ALA C 1 50 ? -15.108 -24.812 30.916 1.00 27.26 50 ALA C O 1
ATOM 4223 N N . ARG C 1 51 ? -16.568 -23.242 30.194 1.00 31.14 51 ARG C N 1
ATOM 4224 C CA . ARG C 1 51 ? -16.208 -22.245 31.188 1.00 31.14 51 ARG C CA 1
ATOM 4225 C C . ARG C 1 51 ? -17.464 -21.796 31.919 1.00 31.14 51 ARG C C 1
ATOM 4226 O O . ARG C 1 51 ? -18.466 -21.460 31.285 1.00 31.14 51 ARG C O 1
ATOM 4234 N N . PHE C 1 52 ? -17.401 -21.782 33.244 1.00 33.40 52 PHE C N 1
ATOM 4235 C CA . PHE C 1 52 ? -18.522 -21.425 34.106 1.00 33.40 52 PHE C CA 1
ATOM 4236 C C . PHE C 1 52 ? -18.224 -20.072 34.726 1.00 33.40 52 PHE C C 1
ATOM 4237 O O . PHE C 1 52 ? -17.143 -19.895 35.299 1.00 33.40 52 PHE C O 1
ATOM 4245 N N . ILE C 1 53 ? -19.157 -19.121 34.635 1.00 33.56 53 ILE C N 1
ATOM 4246 C CA . ILE C 1 53 ? -18.882 -17.777 35.136 1.00 33.56 53 ILE C CA 1
ATOM 4247 C C . ILE C 1 53 ? -19.784 -17.436 36.318 1.00 33.56 53 ILE C C 1
ATOM 4248 O O . ILE C 1 53 ? -21.014 -17.482 36.212 1.00 33.56 53 ILE C O 1
ATOM 4253 N N . ASP C 1 54 ? -19.153 -17.099 37.446 1.00 36.05 54 ASP C N 1
ATOM 4254 C CA . ASP C 1 54 ? -19.804 -16.644 38.670 1.00 36.05 54 ASP C CA 1
ATOM 4255 C C . ASP C 1 54 ? -19.639 -15.130 38.770 1.00 36.05 54 ASP C C 1
ATOM 4256 O O . ASP C 1 54 ? -18.528 -14.640 39.018 1.00 36.05 54 ASP C O 1
ATOM 4258 N N . ASP C 1 55 ? -20.728 -14.392 38.558 1.00 41.87 55 ASP C N 1
ATOM 4259 C CA . ASP C 1 55 ? -20.728 -12.935 38.619 1.00 41.87 55 ASP C CA 1
ATOM 4260 C C . ASP C 1 55 ? -21.715 -12.473 39.679 1.00 41.87 55 ASP C C 1
ATOM 4261 O O . ASP C 1 55 ? -22.861 -12.929 39.706 1.00 41.87 55 ASP C O 1
ATOM 4263 N N . LYS C 1 56 ? -21.261 -11.576 40.558 1.00 43.15 56 LYS C N 1
ATOM 4264 C CA . LYS C 1 56 ? -22.098 -11.111 41.658 1.00 43.15 56 LYS C CA 1
ATOM 4265 C C . LYS C 1 56 ? -23.225 -10.195 41.202 1.00 43.15 56 LYS C C 1
ATOM 4266 O O . LYS C 1 56 ? -24.201 -10.033 41.941 1.00 43.15 56 LYS C O 1
ATOM 4268 N N . TYR C 1 57 ? -23.122 -9.593 40.020 1.00 42.93 57 TYR C N 1
ATOM 4269 C CA . TYR C 1 57 ? -24.130 -8.654 39.544 1.00 42.93 57 TYR C CA 1
ATOM 4270 C C . TYR C 1 57 ? -25.038 -9.238 38.470 1.00 42.93 57 TYR C C 1
ATOM 4271 O O . TYR C 1 57 ? -25.877 -8.515 37.929 1.00 42.93 57 TYR C O 1
ATOM 4280 N N . SER C 1 58 ? -24.897 -10.516 38.140 1.00 40.10 58 SER C N 1
ATOM 4281 C CA . SER C 1 58 ? -25.719 -11.132 37.108 1.00 40.10 58 SER C CA 1
ATOM 4282 C C . SER C 1 58 ? -26.882 -11.887 37.733 1.00 40.10 58 SER C C 1
ATOM 4283 O O . SER C 1 58 ? -26.758 -12.463 38.818 1.00 40.10 58 SER C O 1
ATOM 4286 N N . SER C 1 59 ? -28.015 -11.888 37.032 1.00 41.72 59 SER C N 1
ATOM 4287 C CA . SER C 1 59 ? -29.224 -12.518 37.545 1.00 41.72 59 SER C CA 1
ATOM 4288 C C . SER C 1 59 ? -29.292 -14.022 37.307 1.00 41.72 59 SER C C 1
ATOM 4289 O O . SER C 1 59 ? -30.144 -14.683 37.907 1.00 41.72 59 SER C O 1
ATOM 4292 N N . GLU C 1 60 ? -28.443 -14.583 36.450 1.00 39.78 60 GLU C N 1
ATOM 4293 C CA . GLU C 1 60 ? -28.568 -15.992 36.103 1.00 39.78 60 GLU C CA 1
ATOM 4294 C C . GLU C 1 60 ? -27.197 -16.570 35.781 1.00 39.78 60 GLU C C 1
ATOM 4295 O O . GLU C 1 60 ? -26.241 -15.839 35.519 1.00 39.78 60 GLU C O 1
ATOM 4297 N N . MET C 1 61 ? -27.113 -17.896 35.783 1.00 35.30 61 MET C N 1
ATOM 4298 C CA . MET C 1 61 ? -25.837 -18.546 35.536 1.00 35.30 61 MET C CA 1
ATOM 4299 C C . MET C 1 61 ? -25.532 -18.573 34.043 1.00 35.30 61 MET C C 1
ATOM 4300 O O . MET C 1 61 ? -26.427 -18.765 33.213 1.00 35.30 61 MET C O 1
ATOM 4302 N N . THR C 1 62 ? -24.244 -18.433 33.715 1.00 30.55 62 THR C N 1
ATOM 4303 C CA . THR C 1 62 ? -23.758 -18.475 32.339 1.00 30.55 62 THR C CA 1
ATOM 4304 C C . THR C 1 62 ? -22.639 -19.494 32.172 1.00 30.55 62 THR C C 1
ATOM 4305 O O . THR C 1 62 ? -21.700 -19.551 32.983 1.00 30.55 62 THR C O 1
ATOM 4309 N N . THR C 1 63 ? -22.740 -20.280 31.100 1.00 27.15 63 THR C N 1
ATOM 4310 C CA . THR C 1 63 ? -21.722 -21.237 30.697 1.00 27.15 63 THR C CA 1
ATOM 4311 C C . THR C 1 63 ? -21.360 -21.017 29.235 1.00 27.15 63 THR C C 1
ATOM 4312 O O . THR C 1 63 ? -22.245 -20.872 28.387 1.00 27.15 63 THR C O 1
ATOM 4316 N N . LEU C 1 64 ? -20.067 -20.974 28.945 1.00 23.97 64 LEU C N 1
ATOM 4317 C CA . LEU C 1 64 ? -19.562 -20.824 27.586 1.00 23.97 64 LEU C CA 1
ATOM 4318 C C . LEU C 1 64 ? -19.078 -22.188 27.118 1.00 23.97 64 LEU C C 1
ATOM 4319 O O . LEU C 1 64 ? -18.296 -22.838 27.821 1.00 23.97 64 LEU C O 1
ATOM 4324 N N . ILE C 1 65 ? -19.532 -22.621 25.945 1.00 20.99 65 ILE C N 1
ATOM 4325 C CA . ILE C 1 65 ? -19.244 -23.958 25.431 1.00 20.99 65 ILE C CA 1
ATOM 4326 C C . ILE C 1 65 ? -18.484 -23.805 24.119 1.00 20.99 65 ILE C C 1
ATOM 4327 O O . ILE C 1 65 ? -19.087 -23.575 23.063 1.00 20.99 65 ILE C O 1
ATOM 4332 N N . ASN C 1 66 ? -17.156 -23.798 24.188 1.00 20.79 66 ASN C N 1
ATOM 4333 C CA . ASN C 1 66 ? -16.364 -23.812 22.973 1.00 20.79 66 ASN C CA 1
ATOM 4334 C C . ASN C 1 66 ? -16.300 -25.235 22.434 1.00 20.79 66 ASN C C 1
ATOM 4335 O O . ASN C 1 66 ? -16.269 -26.203 23.202 1.00 20.79 66 ASN C O 1
ATOM 4340 N N . LEU C 1 67 ? -16.165 -25.355 21.116 1.00 19.91 67 LEU C N 1
ATOM 4341 C CA . LEU C 1 67 ? -16.055 -26.637 20.442 1.00 19.91 67 LEU C CA 1
ATOM 4342 C C . LEU C 1 67 ? -14.874 -26.620 19.492 1.00 19.91 67 LEU C C 1
ATOM 4343 O O . LEU C 1 67 ? -14.684 -25.652 18.738 1.00 19.91 67 LEU C O 1
ATOM 4348 N N . THR C 1 68 ? -14.174 -27.754 19.447 1.00 22.17 68 THR C N 1
ATOM 4349 C CA . THR C 1 68 ? -13.032 -27.962 18.568 1.00 22.17 68 THR C CA 1
ATOM 4350 C C . THR C 1 68 ? -13.051 -29.428 18.149 1.00 22.17 68 THR C C 1
ATOM 4351 O O . THR C 1 68 ? -13.818 -30.224 18.688 1.00 22.17 68 THR C O 1
ATOM 4355 N N . GLY C 1 69 ? -12.213 -29.792 17.194 1.00 21.63 69 GLY C N 1
ATOM 4356 C CA . GLY C 1 69 ? -12.131 -31.185 16.803 1.00 21.63 69 GLY C CA 1
ATOM 4357 C C . GLY C 1 69 ? -11.438 -31.348 15.470 1.00 21.63 69 GLY C C 1
ATOM 4358 O O . GLY C 1 69 ? -10.899 -30.402 14.905 1.00 21.63 69 GLY C O 1
ATOM 4359 N N . PHE C 1 70 ? -11.387 -32.602 15.022 1.00 19.18 70 PHE C N 1
ATOM 4360 C CA . PHE C 1 70 ? -10.828 -32.927 13.716 1.00 19.18 70 PHE C CA 1
ATOM 4361 C C . PHE C 1 70 ? -11.724 -33.842 12.892 1.00 19.18 70 PHE C C 1
ATOM 4362 O O . PHE C 1 70 ? -12.167 -34.885 13.385 1.00 19.18 70 PHE C O 1
ATOM 4370 N N . MET C 1 71 ? -12.021 -33.436 11.658 1.00 18.26 71 MET C N 1
ATOM 4371 C CA . MET C 1 71 ? -12.749 -34.259 10.697 1.00 18.26 71 MET C CA 1
ATOM 4372 C C . MET C 1 71 ? -11.813 -34.595 9.551 1.00 18.26 71 MET C C 1
ATOM 4373 O O . MET C 1 71 ? -11.587 -33.754 8.680 1.00 18.26 71 MET C O 1
ATOM 4378 N N . SER C 1 72 ? -11.314 -35.819 9.508 1.00 18.44 72 SER C N 1
ATOM 4379 C CA . SER C 1 72 ? -10.345 -36.155 8.479 1.00 18.44 72 SER C CA 1
ATOM 4380 C C . SER C 1 72 ? -11.029 -36.268 7.127 1.00 18.44 72 SER C C 1
ATOM 4381 O O . SER C 1 72 ? -12.209 -36.603 7.031 1.00 18.44 72 SER C O 1
ATOM 4384 N N . SER C 1 73 ? -10.278 -35.972 6.075 1.00 18.36 73 SER C N 1
ATOM 4385 C CA . SER C 1 73 ? -10.772 -36.050 4.709 1.00 18.36 73 SER C CA 1
ATOM 4386 C C . SER C 1 73 ? -10.148 -37.250 4.020 1.00 18.36 73 SER C C 1
ATOM 4387 O O . SER C 1 73 ? -8.923 -37.395 4.015 1.00 18.36 73 SER C O 1
ATOM 4390 N N . LYS C 1 74 ? -10.980 -38.089 3.423 1.00 19.66 74 LYS C N 1
ATOM 4391 C CA . LYS C 1 74 ? -10.501 -39.313 2.805 1.00 19.66 74 LYS C CA 1
ATOM 4392 C C . LYS C 1 74 ? -10.080 -39.068 1.364 1.00 19.66 74 LYS C C 1
ATOM 4393 O O . LYS C 1 74 ? -10.558 -38.145 0.704 1.00 19.66 74 LYS C O 1
ATOM 4399 N N . LYS C 1 75 ? -9.182 -39.913 0.876 1.00 19.95 75 LYS C N 1
ATOM 4400 C CA . LYS C 1 75 ? -8.624 -39.729 -0.456 1.00 19.95 75 LYS C CA 1
ATOM 4401 C C . LYS C 1 75 ? -8.244 -41.063 -1.105 1.00 19.95 75 LYS C C 1
ATOM 4402 O O . LYS C 1 75 ? -8.898 -41.529 -2.041 1.00 19.95 75 LYS C O 1
ATOM 4408 N N . THR C 1 91 ? -8.852 -43.358 -14.248 1.00 37.26 76 THR C N 1
ATOM 4409 C CA . THR C 1 91 ? -9.029 -43.712 -12.845 1.00 37.26 76 THR C CA 1
ATOM 4410 C C . THR C 1 91 ? -10.156 -42.917 -12.214 1.00 37.26 76 THR C C 1
ATOM 4411 O O . THR C 1 91 ? -10.871 -42.186 -12.897 1.00 37.26 76 THR C O 1
ATOM 4413 N N . ALA C 1 92 ? -10.316 -43.071 -10.902 1.00 35.89 77 ALA C N 1
ATOM 4414 C CA . ALA C 1 92 ? -11.285 -42.280 -10.162 1.00 35.89 77 ALA C CA 1
ATOM 4415 C C . ALA C 1 92 ? -10.732 -41.994 -8.777 1.00 35.89 77 ALA C C 1
ATOM 4416 O O . ALA C 1 92 ? -10.145 -42.876 -8.147 1.00 35.89 77 ALA C O 1
ATOM 4418 N N . ILE C 1 93 ? -10.936 -40.767 -8.303 1.00 30.80 78 ILE C N 1
ATOM 4419 C CA . ILE C 1 93 ? -10.464 -40.349 -6.991 1.00 30.80 78 ILE C CA 1
ATOM 4420 C C . ILE C 1 93 ? -11.632 -39.796 -6.195 1.00 30.80 78 ILE C C 1
ATOM 4421 O O . ILE C 1 93 ? -12.366 -38.931 -6.682 1.00 30.80 78 ILE C O 1
ATOM 4426 N N . ASN C 1 94 ? -11.804 -40.292 -4.974 1.00 26.61 79 ASN C N 1
ATOM 4427 C CA . ASN C 1 94 ? -12.795 -39.752 -4.056 1.00 26.61 79 ASN C CA 1
ATOM 4428 C C . ASN C 1 94 ? -12.251 -38.517 -3.349 1.00 26.61 79 ASN C C 1
ATOM 4429 O O . ASN C 1 94 ? -11.119 -38.519 -2.856 1.00 26.61 79 ASN C O 1
ATOM 4434 N N . PHE C 1 95 ? -13.066 -37.468 -3.281 1.00 23.17 80 PHE C N 1
ATOM 4435 C CA . PHE C 1 95 ? -12.645 -36.206 -2.725 1.00 23.17 80 PHE C CA 1
ATOM 4436 C C . PHE C 1 95 ? -13.819 -35.497 -2.066 1.00 23.17 80 PHE C C 1
ATOM 4437 O O . PHE C 1 95 ? -14.882 -35.384 -2.690 1.00 23.17 80 PHE C O 1
ATOM 4445 N N . PRO C 1 96 ? -13.681 -35.054 -0.815 1.00 19.66 81 PRO C N 1
ATOM 4446 C CA . PRO C 1 96 ? -14.819 -34.448 -0.116 1.00 19.66 81 PRO C CA 1
ATOM 4447 C C . PRO C 1 96 ? -15.319 -33.194 -0.810 1.00 19.66 81 PRO C C 1
ATOM 4448 O O . PRO C 1 96 ? -14.631 -32.583 -1.626 1.00 19.66 81 PRO C O 1
ATOM 4452 N N . VAL C 1 97 ? -16.546 -32.810 -0.466 1.00 17.54 82 VAL C N 1
ATOM 4453 C CA . VAL C 1 97 ? -17.195 -31.668 -1.096 1.00 17.54 82 VAL C CA 1
ATOM 4454 C C . VAL C 1 97 ? -17.967 -30.826 -0.091 1.00 17.54 82 VAL C C 1
ATOM 4455 O O . VAL C 1 97 ? -18.140 -29.615 -0.288 1.00 17.54 82 VAL C O 1
ATOM 4459 N N . ARG C 1 98 ? -18.349 -31.420 1.038 1.00 16.61 83 ARG C N 1
ATOM 4460 C CA . ARG C 1 98 ? -19.063 -30.631 2.033 1.00 16.61 83 ARG C CA 1
ATOM 4461 C C . ARG C 1 98 ? -18.907 -31.164 3.446 1.00 16.61 83 ARG C C 1
ATOM 4462 O O . ARG C 1 98 ? -18.862 -32.374 3.658 1.00 16.61 83 ARG C O 1
ATOM 4470 N N . TYR C 1 99 ? -18.800 -30.247 4.406 1.00 15.73 84 TYR C N 1
ATOM 4471 C CA . TYR C 1 99 ? -18.773 -30.601 5.818 1.00 15.73 84 TYR C CA 1
ATOM 4472 C C . TYR C 1 99 ? -19.950 -29.926 6.504 1.00 15.73 84 TYR C C 1
ATOM 4473 O O . TYR C 1 99 ? -20.389 -28.856 6.077 1.00 15.73 84 TYR C O 1
ATOM 4482 N N . SER C 1 100 ? -20.426 -30.510 7.604 1.00 16.42 85 SER C N 1
ATOM 4483 C CA . SER C 1 100 ? -21.518 -29.884 8.337 1.00 16.42 85 SER C CA 1
ATOM 4484 C C . SER C 1 100 ? -21.445 -30.224 9.818 1.00 16.42 85 SER C C 1
ATOM 4485 O O . SER C 1 100 ? -21.227 -31.383 10.184 1.00 16.42 85 SER C O 1
ATOM 4488 N N . ILE C 1 101 ? -21.653 -29.207 10.662 1.00 17.23 86 ILE C N 1
ATOM 4489 C CA . ILE C 1 101 ? -21.598 -29.335 12.116 1.00 17.23 86 ILE C CA 1
ATOM 4490 C C . ILE C 1 101 ? -22.860 -28.763 12.740 1.00 17.23 86 ILE C C 1
ATOM 4491 O O . ILE C 1 101 ? -23.325 -27.690 12.341 1.00 17.23 86 ILE C O 1
ATOM 4496 N N . SER C 1 102 ? -23.433 -29.476 13.707 1.00 20.36 87 SER C N 1
ATOM 4497 C CA . SER C 1 102 ? -24.623 -28.976 14.380 1.00 20.36 87 SER C CA 1
ATOM 4498 C C . SER C 1 102 ? -24.545 -29.220 15.882 1.00 20.36 87 SER C C 1
ATOM 4499 O O . SER C 1 102 ? -24.116 -30.289 16.318 1.00 20.36 87 SER C O 1
ATOM 4502 N N . ILE C 1 103 ? -24.933 -28.217 16.668 1.00 22.97 88 ILE C N 1
ATOM 4503 C CA . ILE C 1 103 ? -24.956 -28.302 18.126 1.00 22.97 88 ILE C CA 1
ATOM 4504 C C . ILE C 1 103 ? -26.408 -28.270 18.579 1.00 22.97 88 ILE C C 1
ATOM 4505 O O . ILE C 1 103 ? -27.152 -27.340 18.230 1.00 22.97 88 ILE C O 1
ATOM 4510 N N . LEU C 1 104 ? -26.809 -29.274 19.363 1.00 28.74 89 LEU C N 1
ATOM 4511 C CA . LEU C 1 104 ? -28.171 -29.421 19.853 1.00 28.74 89 LEU C CA 1
ATOM 4512 C C . LEU C 1 104 ? -28.254 -29.353 21.372 1.00 28.74 89 LEU C C 1
ATOM 4513 O O . LEU C 1 104 ? -27.529 -30.073 22.077 1.00 28.74 89 LEU C O 1
ATOM 4518 N N . ASN C 1 105 ? -29.160 -28.500 21.856 1.00 34.35 90 ASN C N 1
ATOM 4519 C CA . ASN C 1 105 ? -29.478 -28.342 23.273 1.00 34.35 90 ASN C CA 1
ATOM 4520 C C . ASN C 1 105 ? -30.666 -29.247 23.578 1.00 34.35 90 ASN C C 1
ATOM 4521 O O . ASN C 1 105 ? -31.757 -29.044 23.038 1.00 34.35 90 ASN C O 1
ATOM 4526 N N . GLU C 1 106 ? -30.471 -30.238 24.440 1.00 38.72 91 GLU C N 1
ATOM 4527 C CA . GLU C 1 106 ? -31.497 -31.240 24.692 1.00 38.72 91 GLU C CA 1
ATOM 4528 C C . GLU C 1 106 ? -32.211 -31.096 26.028 1.00 38.72 91 GLU C C 1
ATOM 4529 O O . GLU C 1 106 ? -32.933 -32.015 26.425 1.00 38.72 91 GLU C O 1
ATOM 4535 N N . SER C 1 107 ? -32.042 -29.986 26.731 1.00 42.41 92 SER C N 1
ATOM 4536 C CA . SER C 1 107 ? -32.701 -29.792 28.016 1.00 42.41 92 SER C CA 1
ATOM 4537 C C . SER C 1 107 ? -33.608 -28.573 27.974 1.00 42.41 92 SER C C 1
ATOM 4538 O O . SER C 1 107 ? -33.607 -27.738 28.880 1.00 42.41 92 SER C O 1
ATOM 4541 N N . ILE C 1 108 ? -34.390 -28.459 26.899 1.00 43.71 93 ILE C N 1
ATOM 4542 C CA . ILE C 1 108 ? -35.236 -27.287 26.704 1.00 43.71 93 ILE C CA 1
ATOM 4543 C C . ILE C 1 108 ? -36.289 -27.188 27.798 1.00 43.71 93 ILE C C 1
ATOM 4544 O O . ILE C 1 108 ? -36.620 -26.090 28.261 1.00 43.71 93 ILE C O 1
ATOM 4546 N N . ASN C 1 109 ? -36.826 -28.323 28.240 1.00 49.25 94 ASN C N 1
ATOM 4547 C CA . ASN C 1 109 ? -37.886 -28.279 29.240 1.00 49.25 94 ASN C CA 1
ATOM 4548 C C . ASN C 1 109 ? -37.383 -27.889 30.621 1.00 49.25 94 ASN C C 1
ATOM 4549 O O . ASN C 1 109 ? -38.193 -27.773 31.546 1.00 49.25 94 ASN C O 1
ATOM 4551 N N . GLU C 1 110 ? -36.079 -27.699 30.790 1.00 47.89 95 GLU C N 1
ATOM 4552 C CA . GLU C 1 110 ? -35.506 -27.276 32.058 1.00 47.89 95 GLU C CA 1
ATOM 4553 C C . GLU C 1 110 ? -35.134 -25.800 32.045 1.00 47.89 95 GLU C C 1
ATOM 4554 O O . GLU C 1 110 ? -34.494 -25.325 32.988 1.00 47.89 95 GLU C O 1
ATOM 4556 N N . ASN C 1 111 ? -35.515 -25.076 30.991 1.00 42.15 96 ASN C N 1
ATOM 4557 C CA . ASN C 1 111 ? -35.214 -23.653 30.824 1.00 42.15 96 ASN C CA 1
ATOM 4558 C C . ASN C 1 111 ? -33.717 -23.388 30.658 1.00 42.15 96 ASN C C 1
ATOM 4559 O O . ASN C 1 111 ? -33.185 -22.407 31.178 1.00 42.15 96 ASN C O 1
ATOM 4561 N N . VAL C 1 112 ? -33.027 -24.271 29.941 1.00 37.15 97 VAL C N 1
ATOM 4562 C CA . VAL C 1 112 ? -31.655 -24.016 29.505 1.00 37.15 97 VAL C CA 1
ATOM 4563 C C . VAL C 1 112 ? -31.701 -23.570 28.049 1.00 37.15 97 VAL C C 1
ATOM 4564 O O . VAL C 1 112 ? -32.273 -24.263 27.201 1.00 37.15 97 VAL C O 1
ATOM 4566 N N . LYS C 1 113 ? -31.094 -22.421 27.752 1.00 30.19 98 LYS C N 1
ATOM 4567 C CA . LYS C 1 113 ? -31.330 -21.736 26.489 1.00 30.19 98 LYS C CA 1
ATOM 4568 C C . LYS C 1 113 ? -30.024 -21.322 25.822 1.00 30.19 98 LYS C C 1
ATOM 4569 O O . LYS C 1 113 ? -29.030 -21.043 26.494 1.00 30.19 98 LYS C O 1
ATOM 4575 N N . ILE C 1 114 ? -30.034 -21.296 24.489 1.00 25.47 99 ILE C N 1
ATOM 4576 C CA . ILE C 1 114 ? -28.891 -20.873 23.680 1.00 25.47 99 ILE C CA 1
ATOM 4577 C C . ILE C 1 114 ? -29.089 -19.404 23.329 1.00 25.47 99 ILE C C 1
ATOM 4578 O O . ILE C 1 114 ? -29.900 -19.070 22.464 1.00 25.47 99 ILE C O 1
ATOM 4583 N N . VAL C 1 115 ? -28.366 -18.514 23.997 1.00 23.03 100 VAL C N 1
ATOM 4584 C CA . VAL C 1 115 ? -28.547 -17.098 23.711 1.00 23.03 100 VAL C CA 1
ATOM 4585 C C . VAL C 1 115 ? -27.639 -16.574 22.597 1.00 23.03 100 VAL C C 1
ATOM 4586 O O . VAL C 1 115 ? -27.993 -15.594 21.936 1.00 23.03 100 VAL C O 1
ATOM 4590 N N . ASP C 1 116 ? -26.473 -17.179 22.365 1.00 22.56 101 ASP C N 1
ATOM 4591 C CA . ASP C 1 116 ? -25.591 -16.632 21.341 1.00 22.56 101 ASP C CA 1
ATOM 4592 C C . ASP C 1 116 ? -24.689 -17.689 20.714 1.00 22.56 101 ASP C C 1
ATOM 4593 O O . ASP C 1 116 ? -24.350 -18.695 21.343 1.00 22.56 101 ASP C O 1
ATOM 4598 N N . SER C 1 117 ? -24.269 -17.408 19.477 1.00 20.45 102 SER C N 1
ATOM 4599 C CA . SER C 1 117 ? -23.363 -18.237 18.687 1.00 20.45 102 SER C CA 1
ATOM 4600 C C . SER C 1 117 ? -22.357 -17.330 17.996 1.00 20.45 102 SER C C 1
ATOM 4601 O O . SER C 1 117 ? -22.750 -16.321 17.407 1.00 20.45 102 SER C O 1
ATOM 4604 N N . ILE C 1 118 ? -21.070 -17.690 18.037 1.00 19.85 103 ILE C N 1
ATOM 4605 C CA . ILE C 1 118 ? -20.024 -16.732 17.662 1.00 19.85 103 ILE C CA 1
ATOM 4606 C C . ILE C 1 118 ? -19.882 -16.499 16.162 1.00 19.85 103 ILE C C 1
ATOM 4607 O O . ILE C 1 118 ? -19.918 -15.331 15.741 1.00 19.85 103 ILE C O 1
ATOM 4612 N N . PRO C 1 119 ? -19.698 -17.511 15.310 1.00 18.31 104 PRO C N 1
ATOM 4613 C CA . PRO C 1 119 ? -19.563 -17.208 13.878 1.00 18.31 104 PRO C CA 1
ATOM 4614 C C . PRO C 1 119 ? -20.860 -16.660 13.308 1.00 18.31 104 PRO C C 1
ATOM 4615 O O . PRO C 1 119 ? -21.950 -17.128 13.639 1.00 18.31 104 PRO C O 1
ATOM 4619 N N . LYS C 1 120 ? -20.740 -15.657 12.439 1.00 16.54 105 LYS C N 1
ATOM 4620 C CA . LYS C 1 120 ? -21.906 -14.953 11.926 1.00 16.54 105 LYS C CA 1
ATOM 4621 C C . LYS C 1 120 ? -21.729 -14.655 10.446 1.00 16.54 105 LYS C C 1
ATOM 4622 O O . LYS C 1 120 ? -20.664 -14.870 9.865 1.00 16.54 105 LYS C O 1
ATOM 4628 N N . ASN C 1 121 ? -22.798 -14.148 9.841 1.00 17.01 106 ASN C N 1
ATOM 4629 C CA . ASN C 1 121 ? -22.806 -13.768 8.437 1.00 17.01 106 ASN C CA 1
ATOM 4630 C C . ASN C 1 121 ? -22.351 -12.326 8.269 1.00 17.01 106 ASN C C 1
ATOM 4631 O O . ASN C 1 121 ? -22.709 -11.452 9.062 1.00 17.01 106 ASN C O 1
ATOM 4636 N N . THR C 1 122 ? -21.568 -12.080 7.223 1.00 17.84 107 THR C N 1
ATOM 4637 C CA . THR C 1 122 ? -20.968 -10.778 6.980 1.00 17.84 107 THR C CA 1
ATOM 4638 C C . THR C 1 122 ? -21.261 -10.336 5.553 1.00 17.84 107 THR C C 1
ATOM 4639 O O . THR C 1 122 ? -21.680 -11.126 4.707 1.00 17.84 107 THR C O 1
ATOM 4643 N N . ILE C 1 123 ? -21.026 -9.053 5.289 1.00 17.62 108 ILE C N 1
ATOM 4644 C CA . ILE C 1 123 ? -21.321 -8.430 4.001 1.00 17.62 108 ILE C CA 1
ATOM 4645 C C . ILE C 1 123 ? -20.004 -8.073 3.321 1.00 17.62 108 ILE C C 1
ATOM 4646 O O . ILE C 1 123 ? -19.145 -7.420 3.926 1.00 17.62 108 ILE C O 1
ATOM 4651 N N . SER C 1 124 ? -19.843 -8.491 2.065 1.00 18.32 109 SER C N 1
ATOM 4652 C CA . SER C 1 124 ? -18.611 -8.288 1.317 1.00 18.32 109 SER C CA 1
ATOM 4653 C C . SER C 1 124 ? -18.535 -6.877 0.730 1.00 18.32 109 SER C C 1
ATOM 4654 O O . SER C 1 124 ? -19.495 -6.108 0.760 1.00 18.32 109 SER C O 1
ATOM 4657 N N . GLN C 1 125 ? -17.360 -6.541 0.193 1.00 17.09 110 GLN C N 1
ATOM 4658 C CA . GLN C 1 125 ? -17.101 -5.249 -0.433 1.00 17.09 110 GLN C CA 1
ATOM 4659 C C . GLN C 1 125 ? -16.506 -5.446 -1.820 1.00 17.09 110 GLN C C 1
ATOM 4660 O O . GLN C 1 125 ? -15.719 -6.365 -2.044 1.00 17.09 110 GLN C O 1
ATOM 4666 N N . LYS C 1 126 ? -16.879 -4.565 -2.740 1.00 14.61 111 LYS C N 1
ATOM 4667 C CA . LYS C 1 126 ? -16.407 -4.569 -4.116 1.00 14.61 111 LYS C CA 1
ATOM 4668 C C . LYS C 1 126 ? -15.753 -3.230 -4.430 1.00 14.61 111 LYS C C 1
ATOM 4669 O O . LYS C 1 126 ? -16.178 -2.197 -3.907 1.00 14.61 111 LYS C O 1
ATOM 4675 N N . THR C 1 127 ? -14.723 -3.227 -5.272 1.00 14.26 112 THR C N 1
ATOM 4676 C CA . THR C 1 127 ? -14.117 -1.975 -5.720 1.00 14.26 112 THR C CA 1
ATOM 4677 C C . THR C 1 127 ? -14.463 -1.720 -7.183 1.00 14.26 112 THR C C 1
ATOM 4678 O O . THR C 1 127 ? -14.232 -2.582 -8.033 1.00 14.26 112 THR C O 1
ATOM 4682 N N . VAL C 1 128 ? -14.987 -0.531 -7.478 1.00 13.96 113 VAL C N 1
ATOM 4683 C CA . VAL C 1 128 ? -15.494 -0.180 -8.803 1.00 13.96 113 VAL C CA 1
ATOM 4684 C C . VAL C 1 128 ? -14.785 1.064 -9.313 1.00 13.96 113 VAL C C 1
ATOM 4685 O O . VAL C 1 128 ? -14.634 2.039 -8.573 1.00 13.96 113 VAL C O 1
ATOM 4689 N N . SER C 1 129 ? -14.348 1.029 -10.569 1.00 16.17 114 SER C N 1
ATOM 4690 C CA . SER C 1 129 ? -13.771 2.207 -11.198 1.00 16.17 114 SER C CA 1
ATOM 4691 C C . SER C 1 129 ? -14.320 2.384 -12.606 1.00 16.17 114 SER C C 1
ATOM 4692 O O . SER C 1 129 ? -14.590 1.406 -13.302 1.00 16.17 114 SER C O 1
ATOM 4695 N N . ASN C 1 130 ? -14.434 3.643 -13.034 1.00 18.24 115 ASN C N 1
ATOM 4696 C CA . ASN C 1 130 ? -14.906 3.989 -14.367 1.00 18.24 115 ASN C CA 1
ATOM 4697 C C . ASN C 1 130 ? -14.036 5.102 -14.924 1.00 18.24 115 ASN C C 1
ATOM 4698 O O . ASN C 1 130 ? -13.660 6.023 -14.196 1.00 18.24 115 ASN C O 1
ATOM 4703 N N . THR C 1 131 ? -13.727 5.020 -16.215 1.00 21.83 116 THR C N 1
ATOM 4704 C CA . THR C 1 131 ? -12.972 6.061 -16.896 1.00 21.83 116 THR C CA 1
ATOM 4705 C C . THR C 1 131 ? -13.537 6.325 -18.284 1.00 21.83 116 THR C C 1
ATOM 4706 O O . THR C 1 131 ? -14.040 5.416 -18.951 1.00 21.83 116 THR C O 1
ATOM 4710 N N . MET C 1 132 ? -13.453 7.584 -18.704 1.00 23.03 117 MET C N 1
ATOM 4711 C CA . MET C 1 132 ? -13.893 8.023 -20.020 1.00 23.03 117 MET C CA 1
ATOM 4712 C C . MET C 1 132 ? -12.854 8.987 -20.567 1.00 23.03 117 MET C C 1
ATOM 4713 O O . MET C 1 132 ? -12.374 9.856 -19.839 1.00 23.03 117 MET C O 1
ATOM 4715 N N . GLY C 1 133 ? -12.507 8.844 -21.846 1.00 28.93 118 GLY C N 1
ATOM 4716 C CA . GLY C 1 133 ? -11.484 9.681 -22.436 1.00 28.93 118 GLY C CA 1
ATOM 4717 C C . GLY C 1 133 ? -11.793 10.051 -23.872 1.00 28.93 118 GLY C C 1
ATOM 4718 O O . GLY C 1 133 ? -12.505 9.343 -24.589 1.00 28.93 118 GLY C O 1
ATOM 4719 N N . TYR C 1 134 ? -11.207 11.172 -24.286 1.00 34.84 119 TYR C N 1
ATOM 4720 C CA . TYR C 1 134 ? -11.325 11.731 -25.625 1.00 34.84 119 TYR C CA 1
ATOM 4721 C C . TYR C 1 134 ? -9.963 12.037 -26.224 1.00 34.84 119 TYR C C 1
ATOM 4722 O O . TYR C 1 134 ? -9.085 12.559 -25.534 1.00 34.84 119 TYR C O 1
ATOM 4731 N N . LYS C 1 135 ? -9.780 11.721 -27.504 1.00 35.92 120 LYS C N 1
ATOM 4732 C CA . LYS C 1 135 ? -8.543 12.053 -28.197 1.00 35.92 120 LYS C CA 1
ATOM 4733 C C . LYS C 1 135 ? -8.870 12.708 -29.530 1.00 35.92 120 LYS C C 1
ATOM 4734 O O . LYS C 1 135 ? -9.864 12.367 -30.174 1.00 35.92 120 LYS C O 1
ATOM 4736 N N . ILE C 1 136 ? -8.001 13.614 -29.968 1.00 39.11 121 ILE C N 1
ATOM 4737 C CA . ILE C 1 136 ? -8.167 14.302 -31.243 1.00 39.11 121 ILE C CA 1
ATOM 4738 C C . ILE C 1 136 ? -6.794 14.502 -31.865 1.00 39.11 121 ILE C C 1
ATOM 4739 O O . ILE C 1 136 ? -5.824 14.794 -31.159 1.00 39.11 121 ILE C O 1
ATOM 4744 N N . GLY C 1 137 ? -6.699 14.312 -33.178 1.00 48.51 122 GLY C N 1
ATOM 4745 C CA . GLY C 1 137 ? -5.407 14.420 -33.825 1.00 48.51 122 GLY C CA 1
ATOM 4746 C C . GLY C 1 137 ? -5.463 15.027 -35.211 1.00 48.51 122 GLY C C 1
ATOM 4747 O O . GLY C 1 137 ? -6.291 14.630 -36.034 1.00 48.51 122 GLY C O 1
ATOM 4748 N N . GLY C 1 138 ? -4.579 15.979 -35.491 1.00 58.11 123 GLY C N 1
ATOM 4749 C CA . GLY C 1 138 ? -4.519 16.582 -36.806 1.00 58.11 123 GLY C CA 1
ATOM 4750 C C . GLY C 1 138 ? -3.172 16.379 -37.461 1.00 58.11 123 GLY C C 1
ATOM 4751 O O . GLY C 1 138 ? -2.146 16.679 -36.848 1.00 58.11 123 GLY C O 1
ATOM 4752 N N . SER C 1 139 ? -3.140 15.878 -38.692 1.00 71.57 124 SER C N 1
ATOM 4753 C CA . SER C 1 139 ? -1.879 15.632 -39.377 1.00 71.57 124 SER C CA 1
ATOM 4754 C C . SER C 1 139 ? -1.827 16.379 -40.700 1.00 71.57 124 SER C C 1
ATOM 4755 O O . SER C 1 139 ? -2.767 16.310 -41.497 1.00 71.57 124 SER C O 1
ATOM 4757 N N . ILE C 1 140 ? -0.721 17.084 -40.925 1.00 79.12 125 ILE C N 1
ATOM 4758 C CA . ILE C 1 140 ? -0.451 17.798 -42.167 1.00 79.12 125 ILE C CA 1
ATOM 4759 C C . ILE C 1 140 ? 0.734 17.113 -42.827 1.00 79.12 125 ILE C C 1
ATOM 4760 O O . ILE C 1 140 ? 1.771 16.912 -42.185 1.00 79.12 125 ILE C O 1
ATOM 4762 N N . GLU C 1 141 ? 0.586 16.747 -44.097 1.00 95.41 126 GLU C N 1
ATOM 4763 C CA . GLU C 1 141 ? 1.621 16.007 -44.818 1.00 95.41 126 GLU C CA 1
ATOM 4764 C C . GLU C 1 141 ? 1.932 16.726 -46.125 1.00 95.41 126 GLU C C 1
ATOM 4765 O O . GLU C 1 141 ? 1.165 16.632 -47.088 1.00 95.41 126 GLU C O 1
ATOM 4767 N N . ILE C 1 142 ? 3.053 17.436 -46.163 1.00 102.43 127 ILE C N 1
ATOM 4768 C CA . ILE C 1 142 ? 3.486 18.148 -47.357 1.00 102.43 127 ILE C CA 1
ATOM 4769 C C . ILE C 1 142 ? 4.468 17.260 -48.105 1.00 102.43 127 ILE C C 1
ATOM 4770 O O . ILE C 1 142 ? 5.599 17.052 -47.653 1.00 102.43 127 ILE C O 1
ATOM 4772 N N . GLU C 1 143 ? 4.041 16.748 -49.249 1.00 109.27 128 GLU C N 1
ATOM 4773 C CA . GLU C 1 143 ? 4.909 15.989 -50.135 1.00 109.27 128 GLU C CA 1
ATOM 4774 C C . GLU C 1 143 ? 5.524 16.967 -51.133 1.00 109.27 128 GLU C C 1
ATOM 4775 O O . GLU C 1 143 ? 5.502 18.181 -50.918 1.00 109.27 128 GLU C O 1
ATOM 4777 N N . GLU C 1 144 ? 6.091 16.465 -52.222 1.00 113.22 129 GLU C N 1
ATOM 4778 C CA . GLU C 1 144 ? 6.599 17.370 -53.247 1.00 113.22 129 GLU C CA 1
ATOM 4779 C C . GLU C 1 144 ? 5.404 18.020 -53.929 1.00 113.22 129 GLU C C 1
ATOM 4780 O O . GLU C 1 144 ? 4.801 17.447 -54.839 1.00 113.22 129 GLU C O 1
ATOM 4782 N N . ASN C 1 145 ? 5.057 19.229 -53.476 1.00 114.66 130 ASN C N 1
ATOM 4783 C CA . ASN C 1 145 ? 3.947 20.007 -54.032 1.00 114.66 130 ASN C CA 1
ATOM 4784 C C . ASN C 1 145 ? 2.629 19.237 -53.967 1.00 114.66 130 ASN C C 1
ATOM 4785 O O . ASN C 1 145 ? 1.786 19.341 -54.860 1.00 114.66 130 ASN C O 1
ATOM 4787 N N . LYS C 1 146 ? 2.443 18.452 -52.902 1.00 109.54 131 LYS C N 1
ATOM 4788 C CA . LYS C 1 146 ? 1.214 17.688 -52.734 1.00 109.54 131 LYS C CA 1
ATOM 4789 C C . LYS C 1 146 ? 0.754 17.718 -51.280 1.00 109.54 131 LYS C C 1
ATOM 4790 O O . LYS C 1 146 ? 1.501 17.281 -50.387 1.00 109.54 131 LYS C O 1
ATOM 4792 N N . PRO C 1 147 ? -0.451 18.208 -51.011 1.00 105.21 132 PRO C N 1
ATOM 4793 C CA . PRO C 1 147 ? -0.954 18.217 -49.629 1.00 105.21 132 PRO C CA 1
ATOM 4794 C C . PRO C 1 147 ? -1.865 17.040 -49.313 1.00 105.21 132 PRO C C 1
ATOM 4795 O O . PRO C 1 147 ? -2.666 16.620 -50.153 1.00 105.21 132 PRO C O 1
ATOM 4797 N N . LYS C 1 148 ? -1.754 16.499 -48.095 1.00 94.32 133 LYS C N 1
ATOM 4798 C CA . LYS C 1 148 ? -2.615 15.403 -47.641 1.00 94.32 133 LYS C CA 1
ATOM 4799 C C . LYS C 1 148 ? -3.001 15.685 -46.187 1.00 94.32 133 LYS C C 1
ATOM 4800 O O . LYS C 1 148 ? -2.323 15.272 -45.245 1.00 94.32 133 LYS C O 1
ATOM 4802 N N . ALA C 1 149 ? -4.103 16.406 -46.006 1.00 87.92 134 ALA C N 1
ATOM 4803 C CA . ALA C 1 149 ? -4.578 16.749 -44.674 1.00 87.92 134 ALA C CA 1
ATOM 4804 C C . ALA C 1 149 ? -5.503 15.664 -44.133 1.00 87.92 134 ALA C C 1
ATOM 4805 O O . ALA C 1 149 ? -6.477 15.285 -44.790 1.00 87.92 134 ALA C O 1
ATOM 4807 N N . SER C 1 150 ? -5.191 15.158 -42.941 1.00 74.46 135 SER C N 1
ATOM 4808 C CA . SER C 1 150 ? -5.975 14.111 -42.300 1.00 74.46 135 SER C CA 1
ATOM 4809 C C . SER C 1 150 ? -6.289 14.523 -40.870 1.00 74.46 135 SER C C 1
ATOM 4810 O O . SER C 1 150 ? -5.411 15.023 -40.162 1.00 74.46 135 SER C O 1
ATOM 4812 N N . ILE C 1 151 ? -7.538 14.337 -40.449 1.00 66.08 136 ILE C N 1
ATOM 4813 C CA . ILE C 1 151 ? -7.940 14.574 -39.068 1.00 66.08 136 ILE C CA 1
ATOM 4814 C C . ILE C 1 151 ? -8.625 13.332 -38.513 1.00 66.08 136 ILE C C 1
ATOM 4815 O O . ILE C 1 151 ? -9.463 12.723 -39.187 1.00 66.08 136 ILE C O 1
ATOM 4820 N N . GLU C 1 152 ? -8.243 12.941 -37.299 1.00 52.94 137 GLU C N 1
ATOM 4821 C CA . GLU C 1 152 ? -8.725 11.725 -36.662 1.00 52.94 137 GLU C CA 1
ATOM 4822 C C . GLU C 1 152 ? -9.282 12.067 -35.288 1.00 52.94 137 GLU C C 1
ATOM 4823 O O . GLU C 1 152 ? -8.862 13.042 -34.660 1.00 52.94 137 GLU C O 1
ATOM 4825 N N . SER C 1 153 ? -10.229 11.256 -34.819 1.00 46.17 138 SER C N 1
ATOM 4826 C CA . SER C 1 153 ? -10.901 11.490 -33.548 1.00 46.17 138 SER C CA 1
ATOM 4827 C C . SER C 1 153 ? -11.204 10.157 -32.883 1.00 46.17 138 SER C C 1
ATOM 4828 O O . SER C 1 153 ? -11.621 9.211 -33.555 1.00 46.17 138 SER C O 1
ATOM 4831 N N . GLU C 1 154 ? -11.010 10.083 -31.565 1.00 35.51 139 GLU C N 1
ATOM 4832 C CA . GLU C 1 154 ? -11.259 8.854 -30.824 1.00 35.51 139 GLU C CA 1
ATOM 4833 C C . GLU C 1 154 ? -11.997 9.155 -29.527 1.00 35.51 139 GLU C C 1
ATOM 4834 O O . GLU C 1 154 ? -11.843 10.228 -28.940 1.00 35.51 139 GLU C O 1
ATOM 4836 N N . TYR C 1 155 ? -12.756 8.167 -29.061 1.00 31.65 140 TYR C N 1
ATOM 4837 C CA . TYR C 1 155 ? -13.518 8.246 -27.821 1.00 31.65 140 TYR C CA 1
ATOM 4838 C C . TYR C 1 155 ? -13.535 6.877 -27.161 1.00 31.65 140 TYR C C 1
ATOM 4839 O O . TYR C 1 155 ? -13.763 5.880 -27.848 1.00 31.65 140 TYR C O 1
ATOM 4848 N N . ALA C 1 156 ? -13.292 6.811 -25.852 1.00 28.85 141 ALA C N 1
ATOM 4849 C CA . ALA C 1 156 ? -13.255 5.501 -25.217 1.00 28.85 141 ALA C CA 1
ATOM 4850 C C . ALA C 1 156 ? -13.805 5.567 -23.801 1.00 28.85 141 ALA C C 1
ATOM 4851 O O . ALA C 1 156 ? -13.785 6.614 -23.153 1.00 28.85 141 ALA C O 1
ATOM 4853 N N . GLU C 1 157 ? -14.308 4.426 -23.334 1.00 28.54 142 GLU C N 1
ATOM 4854 C CA . GLU C 1 157 ? -14.862 4.273 -21.996 1.00 28.54 142 GLU C CA 1
ATOM 4855 C C . GLU C 1 157 ? -14.480 2.891 -21.486 1.00 28.54 142 GLU C C 1
ATOM 4856 O O . GLU C 1 157 ? -14.385 1.953 -22.281 1.00 28.54 142 GLU C O 1
ATOM 4862 N N . SER C 1 158 ? -14.225 2.762 -20.184 1.00 23.27 143 SER C N 1
ATOM 4863 C CA . SER C 1 158 ? -13.957 1.444 -19.607 1.00 23.27 143 SER C CA 1
ATOM 4864 C C . SER C 1 158 ? -14.266 1.459 -18.115 1.00 23.27 143 SER C C 1
ATOM 4865 O O . SER C 1 158 ? -14.461 2.518 -17.514 1.00 23.27 143 SER C O 1
ATOM 4868 N N . SER C 1 159 ? -14.315 0.261 -17.521 1.00 19.55 144 SER C N 1
ATOM 4869 C CA . SER C 1 159 ? -14.532 0.112 -16.084 1.00 19.55 144 SER C CA 1
ATOM 4870 C C . SER C 1 159 ? -13.848 -1.148 -15.565 1.00 19.55 144 SER C C 1
ATOM 4871 O O . SER C 1 159 ? -13.629 -2.105 -16.306 1.00 19.55 144 SER C O 1
ATOM 4874 N N . THR C 1 160 ? -13.534 -1.140 -14.265 1.00 16.54 145 THR C N 1
ATOM 4875 C CA . THR C 1 160 ? -12.863 -2.248 -13.584 1.00 16.54 145 THR C CA 1
ATOM 4876 C C . THR C 1 160 ? -13.549 -2.615 -12.272 1.00 16.54 145 THR C C 1
ATOM 4877 O O . THR C 1 160 ? -13.946 -1.734 -11.505 1.00 16.54 145 THR C O 1
ATOM 4881 N N . ILE C 1 161 ? -13.680 -3.919 -12.021 1.00 14.12 146 ILE C N 1
ATOM 4882 C CA . ILE C 1 161 ? -14.253 -4.461 -10.791 1.00 14.12 146 ILE C CA 1
ATOM 4883 C C . ILE C 1 161 ? -13.223 -5.338 -10.086 1.00 14.12 146 ILE C C 1
ATOM 4884 O O . ILE C 1 161 ? -12.600 -6.193 -10.721 1.00 14.12 146 ILE C O 1
ATOM 4889 N N . GLU C 1 162 ? -13.047 -5.137 -8.776 1.00 14.10 147 GLU C N 1
ATOM 4890 C CA . GLU C 1 162 ? -12.133 -5.955 -7.977 1.00 14.10 147 GLU C CA 1
ATOM 4891 C C . GLU C 1 162 ? -12.825 -6.536 -6.749 1.00 14.10 147 GLU C C 1
ATOM 4892 O O . GLU C 1 162 ? -13.646 -5.863 -6.115 1.00 14.10 147 GLU C O 1
ATOM 4898 N N . TYR C 1 163 ? -12.464 -7.775 -6.401 1.00 12.36 148 TYR C N 1
ATOM 4899 C CA . TYR C 1 163 ? -12.941 -8.430 -5.186 1.00 12.36 148 TYR C CA 1
ATOM 4900 C C . TYR C 1 163 ? -11.997 -9.577 -4.836 1.00 12.36 148 TYR C C 1
ATOM 4901 O O . TYR C 1 163 ? -11.087 -9.904 -5.598 1.00 12.36 148 TYR C O 1
ATOM 4910 N N . VAL C 1 164 ? -12.222 -10.183 -3.667 1.00 12.51 149 VAL C N 1
ATOM 4911 C CA . VAL C 1 164 ? -11.352 -11.222 -3.114 1.00 12.51 149 VAL C CA 1
ATOM 4912 C C . VAL C 1 164 ? -12.142 -12.511 -2.918 1.00 12.51 149 VAL C C 1
ATOM 4913 O O . VAL C 1 164 ? -13.295 -12.477 -2.478 1.00 12.51 149 VAL C O 1
ATOM 4917 N N . GLN C 1 165 ? -11.517 -13.648 -3.228 1.00 13.31 150 GLN C N 1
ATOM 4918 C CA . GLN C 1 165 ? -12.190 -14.952 -3.251 1.00 13.31 150 GLN C CA 1
ATOM 4919 C C . GLN C 1 165 ? -11.543 -16.014 -2.368 1.00 13.31 150 GLN C C 1
ATOM 4920 O O . GLN C 1 165 ? -10.425 -16.464 -2.672 1.00 13.31 150 GLN C O 1
ATOM 4926 N N . PRO C 1 166 ? -12.191 -16.461 -1.293 1.00 13.97 151 PRO C N 1
ATOM 4927 C CA . PRO C 1 166 ? -11.664 -17.594 -0.521 1.00 13.97 151 PRO C CA 1
ATOM 4928 C C . PRO C 1 166 ? -11.729 -18.898 -1.302 1.00 13.97 151 PRO C C 1
ATOM 4929 O O . PRO C 1 166 ? -12.367 -18.996 -2.349 1.00 13.97 151 PRO C O 1
ATOM 4933 N N . ASP C 1 167 ? -11.035 -19.913 -0.776 1.00 15.36 152 ASP C N 1
ATOM 4934 C CA . ASP C 1 167 ? -11.083 -21.256 -1.349 1.00 15.36 152 ASP C CA 1
ATOM 4935 C C . ASP C 1 167 ? -12.201 -22.116 -0.772 1.00 15.36 152 ASP C C 1
ATOM 4936 O O . ASP C 1 167 ? -12.627 -23.072 -1.424 1.00 15.36 152 ASP C O 1
ATOM 4938 N N . PHE C 1 168 ? -12.657 -21.821 0.440 1.00 16.19 153 PHE C N 1
ATOM 4939 C CA . PHE C 1 168 ? -13.793 -22.485 1.059 1.00 16.19 153 PHE C CA 1
ATOM 4940 C C . PHE C 1 168 ? -14.657 -21.416 1.699 1.00 16.19 153 PHE C C 1
ATOM 4941 O O . PHE C 1 168 ? -14.180 -20.335 2.050 1.00 16.19 153 PHE C O 1
ATOM 4949 N N . SER C 1 169 ? -15.933 -21.729 1.875 1.00 17.11 154 SER C N 1
ATOM 4950 C CA . SER C 1 169 ? -16.890 -20.760 2.384 1.00 17.11 154 SER C CA 1
ATOM 4951 C C . SER C 1 169 ? -17.733 -21.369 3.487 1.00 17.11 154 SER C C 1
ATOM 4952 O O . SER C 1 169 ? -18.225 -22.491 3.349 1.00 17.11 154 SER C O 1
ATOM 4955 N N . THR C 1 170 ? -17.888 -20.633 4.581 1.00 17.63 155 THR C N 1
ATOM 4956 C CA . THR C 1 170 ? -18.610 -21.097 5.757 1.00 17.63 155 THR C CA 1
ATOM 4957 C C . THR C 1 170 ? -19.818 -20.201 5.969 1.00 17.63 155 THR C C 1
ATOM 4958 O O . THR C 1 170 ? -19.675 -18.981 6.079 1.00 17.63 155 THR C O 1
ATOM 4962 N N . ILE C 1 171 ? -21.000 -20.801 6.030 1.00 17.79 156 ILE C N 1
ATOM 4963 C CA . ILE C 1 171 ? -22.249 -20.065 6.143 1.00 17.79 156 ILE C CA 1
ATOM 4964 C C . ILE C 1 171 ? -23.004 -20.581 7.348 1.00 17.79 156 ILE C C 1
ATOM 4965 O O . ILE C 1 171 ? -23.173 -21.793 7.499 1.00 17.79 156 ILE C O 1
ATOM 4970 N N . GLN C 1 172 ? -23.464 -19.681 8.205 1.00 18.44 157 GLN C N 1
ATOM 4971 C CA . GLN C 1 172 ? -24.310 -20.127 9.296 1.00 18.44 157 GLN C CA 1
ATOM 4972 C C . GLN C 1 172 ? -25.696 -20.331 8.718 1.00 18.44 157 GLN C C 1
ATOM 4973 O O . GLN C 1 172 ? -26.228 -19.440 8.054 1.00 18.44 157 GLN C O 1
ATOM 4979 N N . THR C 1 173 ? -26.296 -21.485 8.988 1.00 20.28 158 THR C N 1
ATOM 4980 C CA . THR C 1 173 ? -27.579 -21.805 8.390 1.00 20.28 158 THR C CA 1
ATOM 4981 C C . THR C 1 173 ? -28.711 -21.830 9.388 1.00 20.28 158 THR C C 1
ATOM 4982 O O . THR C 1 173 ? -29.862 -21.647 8.986 1.00 20.28 158 THR C O 1
ATOM 4986 N N . ASP C 1 174 ? -28.435 -22.064 10.665 1.00 22.76 159 ASP C N 1
ATOM 4987 C CA . ASP C 1 174 ? -29.565 -22.027 11.574 1.00 22.76 159 ASP C CA 1
ATOM 4988 C C . ASP C 1 174 ? -29.085 -21.617 12.954 1.00 22.76 159 ASP C C 1
ATOM 4989 O O . ASP C 1 174 ? -27.989 -21.980 13.385 1.00 22.76 159 ASP C O 1
ATOM 4994 N N . HIS C 1 175 ? -29.981 -20.938 13.664 1.00 22.05 160 HIS C N 1
ATOM 4995 C CA . HIS C 1 175 ? -29.791 -20.488 15.034 1.00 22.05 160 HIS C CA 1
ATOM 4996 C C . HIS C 1 175 ? -31.157 -20.399 15.680 1.00 22.05 160 HIS C C 1
ATOM 4997 O O . HIS C 1 175 ? -32.042 -19.719 15.158 1.00 22.05 160 HIS C O 1
ATOM 5004 N N . SER C 1 176 ? -31.326 -21.077 16.804 1.00 25.19 161 SER C N 1
ATOM 5005 C CA . SER C 1 176 ? -32.593 -21.059 17.512 1.00 25.19 161 SER C CA 1
ATOM 5006 C C . SER C 1 176 ? -32.326 -21.363 18.975 1.00 25.19 161 SER C C 1
ATOM 5007 O O . SER C 1 176 ? -31.179 -21.472 19.409 1.00 25.19 161 SER C O 1
ATOM 5010 N N . THR C 1 177 ? -33.409 -21.498 19.738 1.00 26.73 162 THR C N 1
ATOM 5011 C CA . THR C 1 177 ? -33.279 -21.775 21.161 1.00 26.73 162 THR C CA 1
ATOM 5012 C C . THR C 1 177 ? -32.621 -23.126 21.418 1.00 26.73 162 THR C C 1
ATOM 5013 O O . THR C 1 177 ? -32.004 -23.324 22.468 1.00 26.73 162 THR C O 1
ATOM 5017 N N . SER C 1 178 ? -32.721 -24.059 20.476 1.00 27.18 163 SER C N 1
ATOM 5018 C CA . SER C 1 178 ? -32.201 -25.400 20.690 1.00 27.18 163 SER C CA 1
ATOM 5019 C C . SER C 1 178 ? -31.073 -25.812 19.752 1.00 27.18 163 SER C C 1
ATOM 5020 O O . SER C 1 178 ? -30.230 -26.613 20.155 1.00 27.18 163 SER C O 1
ATOM 5023 N N . LYS C 1 179 ? -31.034 -25.312 18.522 1.00 24.65 164 LYS C N 1
ATOM 5024 C CA . LYS C 1 179 ? -30.139 -25.849 17.504 1.00 24.65 164 LYS C CA 1
ATOM 5025 C C . LYS C 1 179 ? -29.361 -24.755 16.795 1.00 24.65 164 LYS C C 1
ATOM 5026 O O . LYS C 1 179 ? -29.943 -23.748 16.382 1.00 24.65 164 LYS C O 1
ATOM 5032 N N . ALA C 1 180 ? -28.048 -24.939 16.676 1.00 22.65 165 ALA C N 1
ATOM 5033 C CA . ALA C 1 180 ? -27.234 -24.042 15.865 1.00 22.65 165 ALA C CA 1
ATOM 5034 C C . ALA C 1 180 ? -26.499 -24.912 14.860 1.00 22.65 165 ALA C C 1
ATOM 5035 O O . ALA C 1 180 ? -25.810 -25.858 15.246 1.00 22.65 165 ALA C O 1
ATOM 5037 N N . SER C 1 181 ? -26.638 -24.592 13.577 1.00 20.69 166 SER C N 1
ATOM 5038 C CA . SER C 1 181 ? -26.074 -25.434 12.527 1.00 20.69 166 SER C CA 1
ATOM 5039 C C . SER C 1 181 ? -25.292 -24.628 11.506 1.00 20.69 166 SER C C 1
ATOM 5040 O O . SER C 1 181 ? -25.813 -23.642 10.964 1.00 20.69 166 SER C O 1
ATOM 5043 N N . TRP C 1 182 ? -24.062 -25.087 11.235 1.00 18.27 167 TRP C N 1
ATOM 5044 C CA . TRP C 1 182 ? -23.082 -24.483 10.348 1.00 18.27 167 TRP C CA 1
ATOM 5045 C C . TRP C 1 182 ? -22.662 -25.507 9.299 1.00 18.27 167 TRP C C 1
ATOM 5046 O O . TRP C 1 182 ? -22.779 -26.717 9.516 1.00 18.27 167 TRP C O 1
ATOM 5057 N N . ASP C 1 183 ? -22.103 -25.035 8.185 1.00 17.26 168 ASP C N 1
ATOM 5058 C CA . ASP C 1 183 ? -21.563 -25.963 7.197 1.00 17.26 168 ASP C CA 1
ATOM 5059 C C . ASP C 1 183 ? -20.622 -25.230 6.253 1.00 17.26 168 ASP C C 1
ATOM 5060 O O . ASP C 1 183 ? -20.608 -24.002 6.182 1.00 17.26 168 ASP C O 1
ATOM 5065 N N . THR C 1 184 ? -19.842 -26.017 5.510 1.00 16.07 169 THR C N 1
ATOM 5066 C CA . THR C 1 184 ? -18.817 -25.519 4.599 1.00 16.07 169 THR C CA 1
ATOM 5067 C C . THR C 1 184 ? -18.890 -26.325 3.314 1.00 16.07 169 THR C C 1
ATOM 5068 O O . THR C 1 184 ? -19.235 -27.511 3.340 1.00 16.07 169 THR C O 1
ATOM 5072 N N . LYS C 1 185 ? -18.498 -25.709 2.200 1.00 15.41 170 LYS C N 1
ATOM 5073 C CA . LYS C 1 185 ? -18.646 -26.351 0.901 1.00 15.41 170 LYS C CA 1
ATOM 5074 C C . LYS C 1 185 ? -17.479 -25.991 -0.003 1.00 15.41 170 LYS C C 1
ATOM 5075 O O . LYS C 1 185 ? -16.829 -24.961 0.170 1.00 15.41 170 LYS C O 1
ATOM 5081 N N . PHE C 1 186 ? -17.249 -26.843 -1.001 1.00 15.62 171 PHE C N 1
ATOM 5082 C CA . PHE C 1 186 ? -16.185 -26.605 -1.972 1.00 15.62 171 PHE C CA 1
ATOM 5083 C C . PHE C 1 186 ? -16.524 -25.414 -2.862 1.00 15.62 171 PHE C C 1
ATOM 5084 O O . PHE C 1 186 ? -17.682 -25.213 -3.229 1.00 15.62 171 PHE C O 1
ATOM 5092 N N . THR C 1 187 ? -15.512 -24.615 -3.219 1.00 16.96 172 THR C N 1
ATOM 5093 C CA . THR C 1 187 ? -15.760 -23.380 -3.963 1.00 16.96 172 THR C CA 1
ATOM 5094 C C . THR C 1 187 ? -15.166 -23.387 -5.365 1.00 16.96 172 THR C C 1
ATOM 5095 O O . THR C 1 187 ? -15.922 -23.373 -6.336 1.00 16.96 172 THR C O 1
ATOM 5099 N N . GLU C 1 188 ? -13.845 -23.436 -5.511 1.00 18.44 173 GLU C N 1
ATOM 5100 C CA . GLU C 1 188 ? -13.214 -23.317 -6.820 1.00 18.44 173 GLU C CA 1
ATOM 5101 C C . GLU C 1 188 ? -11.727 -23.595 -6.675 1.00 18.44 173 GLU C C 1
ATOM 5102 O O . GLU C 1 188 ? -11.181 -23.586 -5.572 1.00 18.44 173 GLU C O 1
ATOM 5104 N N . THR C 1 189 ? -11.073 -23.827 -7.807 1.00 20.92 174 THR C N 1
ATOM 5105 C CA . THR C 1 189 ? -9.637 -24.055 -7.819 1.00 20.92 174 THR C CA 1
ATOM 5106 C C . THR C 1 189 ? -8.881 -22.741 -7.941 1.00 20.92 174 THR C C 1
ATOM 5107 O O . THR C 1 189 ? -9.355 -21.782 -8.552 1.00 20.92 174 THR C O 1
ATOM 5111 N N . THR C 1 190 ? -7.689 -22.710 -7.343 1.00 21.06 175 THR C N 1
ATOM 5112 C CA . THR C 1 190 ? -6.862 -21.512 -7.406 1.00 21.06 175 THR C CA 1
ATOM 5113 C C . THR C 1 190 ? -6.290 -21.299 -8.797 1.00 21.06 175 THR C C 1
ATOM 5114 O O . THR C 1 190 ? -6.144 -20.156 -9.235 1.00 21.06 175 THR C O 1
ATOM 5118 N N . ARG C 1 191 ? -5.955 -22.372 -9.498 1.00 22.29 176 ARG C N 1
ATOM 5119 C CA . ARG C 1 191 ? -5.444 -22.295 -10.857 1.00 22.29 176 ARG C CA 1
ATOM 5120 C C . ARG C 1 191 ? -6.500 -22.842 -11.808 1.00 22.29 176 ARG C C 1
ATOM 5121 O O . ARG C 1 191 ? -6.911 -23.999 -11.682 1.00 22.29 176 ARG C O 1
ATOM 5123 N N . GLY C 1 192 ? -6.934 -22.015 -12.754 1.00 23.87 177 GLY C N 1
ATOM 5124 C CA . GLY C 1 192 ? -7.914 -22.414 -13.738 1.00 23.87 177 GLY C CA 1
ATOM 5125 C C . GLY C 1 192 ? -9.344 -22.020 -13.435 1.00 23.87 177 GLY C C 1
ATOM 5126 O O . GLY C 1 192 ? -10.165 -21.992 -14.359 1.00 23.87 177 GLY C O 1
ATOM 5127 N N . ASN C 1 193 ? -9.664 -21.699 -12.184 1.00 22.78 178 ASN C N 1
ATOM 5128 C CA . ASN C 1 193 ? -10.989 -21.213 -11.803 1.00 22.78 178 ASN C CA 1
ATOM 5129 C C . ASN C 1 193 ? -12.106 -22.146 -12.261 1.00 22.78 178 ASN C C 1
ATOM 5130 O O . ASN C 1 193 ? -13.137 -21.707 -12.771 1.00 22.78 178 ASN C O 1
ATOM 5135 N N . TYR C 1 194 ? -11.896 -23.449 -12.106 1.00 25.45 179 TYR C N 1
ATOM 5136 C CA . TYR C 1 194 ? -12.958 -24.396 -12.401 1.00 25.45 179 TYR C CA 1
ATOM 5137 C C . TYR C 1 194 ? -13.832 -24.629 -11.172 1.00 25.45 179 TYR C C 1
ATOM 5138 O O . TYR C 1 194 ? -13.455 -24.317 -10.042 1.00 25.45 179 TYR C O 1
ATOM 5147 N N . ASN C 1 195 ? -15.010 -25.201 -11.408 1.00 28.05 180 ASN C N 1
ATOM 5148 C CA . ASN C 1 195 ? -15.963 -25.496 -10.348 1.00 28.05 180 ASN C CA 1
ATOM 5149 C C . ASN C 1 195 ? -16.717 -26.765 -10.714 1.00 28.05 180 ASN C C 1
ATOM 5150 O O . ASN C 1 195 ? -16.477 -27.372 -11.760 1.00 28.05 180 ASN C O 1
ATOM 5155 N N . LEU C 1 196 ? -17.648 -27.159 -9.848 1.00 28.34 181 LEU C N 1
ATOM 5156 C CA . LEU C 1 196 ? -18.321 -28.440 -10.016 1.00 28.34 181 LEU C CA 1
ATOM 5157 C C . LEU C 1 196 ? -19.303 -28.474 -11.177 1.00 28.34 181 LEU C C 1
ATOM 5158 O O . LEU C 1 196 ? -19.758 -29.563 -11.536 1.00 28.34 181 LEU C O 1
ATOM 5163 N N . LYS C 1 197 ? -19.644 -27.336 -11.774 1.00 31.10 182 LYS C N 1
ATOM 5164 C CA . LYS C 1 197 ? -20.644 -27.306 -12.833 1.00 31.10 182 LYS C CA 1
ATOM 5165 C C . LYS C 1 197 ? -20.067 -26.968 -14.199 1.00 31.10 182 LYS C C 1
ATOM 5166 O O . LYS C 1 197 ? -20.829 -26.835 -15.159 1.00 31.10 182 LYS C O 1
ATOM 5168 N N . SER C 1 198 ? -18.750 -26.838 -14.320 1.00 34.63 183 SER C N 1
ATOM 5169 C CA . SER C 1 198 ? -18.164 -26.476 -15.602 1.00 34.63 183 SER C CA 1
ATOM 5170 C C . SER C 1 198 ? -18.303 -27.628 -16.587 1.00 34.63 183 SER C C 1
ATOM 5171 O O . SER C 1 198 ? -18.401 -28.792 -16.198 1.00 34.63 183 SER C O 1
ATOM 5174 N N . ASN C 1 199 ? -18.315 -27.295 -17.880 1.00 42.90 184 ASN C N 1
ATOM 5175 C CA . ASN C 1 199 ? -18.490 -28.322 -18.908 1.00 42.90 184 ASN C CA 1
ATOM 5176 C C . ASN C 1 199 ? -17.930 -27.810 -20.236 1.00 42.90 184 ASN C C 1
ATOM 5177 O O . ASN C 1 199 ? -18.580 -27.013 -20.915 1.00 42.90 184 ASN C O 1
ATOM 5182 N N . ASN C 1 200 ? -16.737 -28.275 -20.586 1.00 48.05 185 ASN C N 1
ATOM 5183 C CA . ASN C 1 200 ? -16.145 -27.999 -21.892 1.00 48.05 185 ASN C CA 1
ATOM 5184 C C . ASN C 1 200 ? -16.641 -29.030 -22.899 1.00 48.05 185 ASN C C 1
ATOM 5185 O O . ASN C 1 200 ? -16.609 -30.229 -22.603 1.00 48.05 185 ASN C O 1
ATOM 5190 N N . PRO C 1 201 ? -17.106 -28.618 -24.083 1.00 50.04 186 PRO C N 1
ATOM 5191 C CA . PRO C 1 201 ? -17.714 -29.568 -25.026 1.00 50.04 186 PRO C CA 1
ATOM 5192 C C . PRO C 1 201 ? -16.885 -30.800 -25.360 1.00 50.04 186 PRO C C 1
ATOM 5193 O O . PRO C 1 201 ? -17.448 -31.887 -25.513 1.00 50.04 186 PRO C O 1
ATOM 5197 N N . VAL C 1 202 ? -15.566 -30.665 -25.485 1.00 51.41 187 VAL C N 1
ATOM 5198 C CA . VAL C 1 202 ? -14.727 -31.775 -25.928 1.00 51.41 187 VAL C CA 1
ATOM 5199 C C . VAL C 1 202 ? -13.785 -32.289 -24.846 1.00 51.41 187 VAL C C 1
ATOM 5200 O O . VAL C 1 202 ? -13.268 -33.410 -24.977 1.00 51.41 187 VAL C O 1
ATOM 5204 N N . TYR C 1 203 ? -13.585 -31.547 -23.764 1.00 49.26 188 TYR C N 1
ATOM 5205 C CA . TYR C 1 203 ? -12.720 -32.000 -22.689 1.00 49.26 188 TYR C CA 1
ATOM 5206 C C . TYR C 1 203 ? -13.472 -32.290 -21.404 1.00 49.26 188 TYR C C 1
ATOM 5207 O O . TYR C 1 203 ? -12.856 -32.741 -20.435 1.00 49.26 188 TYR C O 1
ATOM 5216 N N . GLY C 1 204 ? -14.780 -32.076 -21.376 1.00 46.12 189 GLY C N 1
ATOM 5217 C CA . GLY C 1 204 ? -15.528 -32.292 -20.151 1.00 46.12 189 GLY C CA 1
ATOM 5218 C C . GLY C 1 204 ? -15.042 -31.372 -19.054 1.00 46.12 189 GLY C C 1
ATOM 5219 O O . GLY C 1 204 ? -14.841 -30.171 -19.258 1.00 46.12 189 GLY C O 1
ATOM 5220 N N . ASN C 1 205 ? -14.858 -31.936 -17.867 1.00 40.57 190 ASN C N 1
ATOM 5221 C CA . ASN C 1 205 ? -14.406 -31.177 -16.713 1.00 40.57 190 ASN C CA 1
ATOM 5222 C C . ASN C 1 205 ? -12.898 -31.321 -16.567 1.00 40.57 190 ASN C C 1
ATOM 5223 O O . ASN C 1 205 ? -12.383 -32.437 -16.468 1.00 40.57 190 ASN C O 1
ATOM 5228 N N . GLU C 1 206 ? -12.195 -30.195 -16.527 1.00 34.48 191 GLU C N 1
ATOM 5229 C CA . GLU C 1 206 ? -10.741 -30.209 -16.503 1.00 34.48 191 GLU C CA 1
ATOM 5230 C C . GLU C 1 206 ? -10.185 -29.989 -15.106 1.00 34.48 191 GLU C C 1
ATOM 5231 O O . GLU C 1 206 ? -9.000 -29.680 -14.957 1.00 34.48 191 GLU C O 1
ATOM 5233 N N . MET C 1 207 ? -11.017 -30.131 -14.082 1.00 34.21 192 MET C N 1
ATOM 5234 C CA . MET C 1 207 ? -10.541 -30.108 -12.708 1.00 34.21 192 MET C CA 1
ATOM 5235 C C . MET C 1 207 ? -9.625 -31.299 -12.453 1.00 34.21 192 MET C C 1
ATOM 5236 O O . MET C 1 207 ? -9.881 -32.405 -12.925 1.00 34.21 192 MET C O 1
ATOM 5241 N N . PHE C 1 208 ? -8.544 -31.066 -11.715 1.00 32.07 193 PHE C N 1
ATOM 5242 C CA . PHE C 1 208 ? -7.571 -32.108 -11.382 1.00 32.07 193 PHE C CA 1
ATOM 5243 C C . PHE C 1 208 ? -7.077 -32.867 -12.615 1.00 32.07 193 PHE C C 1
ATOM 5244 O O . PHE C 1 208 ? -6.993 -34.094 -12.618 1.00 32.07 193 PHE C O 1
ATOM 5252 N N . MET C 1 209 ? -6.737 -32.137 -13.672 1.00 35.34 194 MET C N 1
ATOM 5253 C CA . MET C 1 209 ? -6.138 -32.747 -14.854 1.00 35.34 194 MET C CA 1
ATOM 5254 C C . MET C 1 209 ? -4.857 -32.013 -15.212 1.00 35.34 194 MET C C 1
ATOM 5255 O O . MET C 1 209 ? -4.878 -30.803 -15.451 1.00 35.34 194 MET C O 1
ATOM 5257 N N . TYR C 1 210 ? -3.748 -32.748 -15.272 1.00 38.33 195 TYR C N 1
ATOM 5258 C CA . TYR C 1 210 ? -2.461 -32.138 -15.579 1.00 38.33 195 TYR C CA 1
ATOM 5259 C C . TYR C 1 210 ? -2.316 -31.780 -17.047 1.00 38.33 195 TYR C C 1
ATOM 5260 O O . TYR C 1 210 ? -2.231 -30.601 -17.402 1.00 38.33 195 TYR C O 1
ATOM 5269 N N . GLY C 1 211 ? -2.285 -32.788 -17.907 1.00 47.32 196 GLY C N 1
ATOM 5270 C CA . GLY C 1 211 ? -2.058 -32.556 -19.317 1.00 47.32 196 GLY C CA 1
ATOM 5271 C C . GLY C 1 211 ? -3.049 -33.273 -20.203 1.00 47.32 196 GLY C C 1
ATOM 5272 O O . GLY C 1 211 ? -3.365 -34.440 -19.971 1.00 47.32 196 GLY C O 1
ATOM 5273 N N . ARG C 1 212 ? -3.542 -32.581 -21.228 1.00 51.78 197 ARG C N 1
ATOM 5274 C CA . ARG C 1 212 ? -4.523 -33.186 -22.121 1.00 51.78 197 ARG C CA 1
ATOM 5275 C C . ARG C 1 212 ? -3.923 -34.311 -22.956 1.00 51.78 197 ARG C C 1
ATOM 5276 O O . ARG C 1 212 ? -4.617 -35.273 -23.294 1.00 51.78 197 ARG C O 1
ATOM 5284 N N . TYR C 1 213 ? -2.643 -34.207 -23.323 1.00 54.64 198 TYR C N 1
ATOM 5285 C CA . TYR C 1 213 ? -2.045 -35.160 -24.255 1.00 54.64 198 TYR C CA 1
ATOM 5286 C C . TYR C 1 213 ? -0.781 -35.825 -23.717 1.00 54.64 198 TYR C C 1
ATOM 5287 O O . TYR C 1 213 ? 0.041 -36.295 -24.508 1.00 54.64 198 TYR C O 1
ATOM 5296 N N . THR C 1 214 ? -0.597 -35.871 -22.397 1.00 54.76 199 THR C N 1
ATOM 5297 C CA . THR C 1 214 ? 0.657 -36.365 -21.834 1.00 54.76 199 THR C CA 1
ATOM 5298 C C . THR C 1 214 ? 0.977 -37.804 -22.222 1.00 54.76 199 THR C C 1
ATOM 5299 O O . THR C 1 214 ? 2.157 -38.173 -22.240 1.00 54.76 199 THR C O 1
ATOM 5303 N N . ASN C 1 215 ? -0.028 -38.611 -22.551 1.00 56.36 200 ASN C N 1
ATOM 5304 C CA . ASN C 1 215 ? 0.169 -40.002 -22.966 1.00 56.36 200 ASN C CA 1
ATOM 5305 C C . ASN C 1 215 ? 0.963 -40.801 -21.932 1.00 56.36 200 ASN C C 1
ATOM 5306 O O . ASN C 1 215 ? 1.981 -41.425 -22.235 1.00 56.36 200 ASN C O 1
ATOM 5308 N N . VAL C 1 216 ? 0.491 -40.765 -20.694 1.00 52.56 201 VAL C N 1
ATOM 5309 C CA . VAL C 1 216 ? 1.050 -41.565 -19.607 1.00 52.56 201 VAL C CA 1
ATOM 5310 C C . VAL C 1 216 ? -0.113 -42.273 -18.930 1.00 52.56 201 VAL C C 1
ATOM 5311 O O . VAL C 1 216 ? -1.283 -41.932 -19.171 1.00 52.56 201 VAL C O 1
ATOM 5315 N N . PRO C 1 217 ? 0.157 -43.289 -18.105 1.00 52.51 202 PRO C N 1
ATOM 5316 C CA . PRO C 1 217 ? -0.941 -43.995 -17.432 1.00 52.51 202 PRO C CA 1
ATOM 5317 C C . PRO C 1 217 ? -1.801 -43.062 -16.591 1.00 52.51 202 PRO C C 1
ATOM 5318 O O . PRO C 1 217 ? -1.314 -42.100 -15.994 1.00 52.51 202 PRO C O 1
ATOM 5322 N N . ALA C 1 218 ? -3.106 -43.358 -16.570 1.00 49.34 203 ALA C N 1
ATOM 5323 C CA . ALA C 1 218 ? -4.100 -42.541 -15.874 1.00 49.34 203 ALA C CA 1
ATOM 5324 C C . ALA C 1 218 ? -3.630 -42.051 -14.511 1.00 49.34 203 ALA C C 1
ATOM 5325 O O . ALA C 1 218 ? -3.773 -40.871 -14.177 1.00 49.34 203 ALA C O 1
ATOM 5327 N N . THR C 1 219 ? -3.074 -42.956 -13.707 1.00 47.14 204 THR C N 1
ATOM 5328 C CA . THR C 1 219 ? -2.616 -42.589 -12.372 1.00 47.14 204 THR C CA 1
ATOM 5329 C C . THR C 1 219 ? -1.616 -41.443 -12.431 1.00 47.14 204 THR C C 1
ATOM 5330 O O . THR C 1 219 ? -1.625 -40.551 -11.577 1.00 47.14 204 THR C O 1
ATOM 5332 N N . GLU C 1 220 ? -0.744 -41.456 -13.433 1.00 46.28 205 GLU C N 1
ATOM 5333 C CA . GLU C 1 220 ? 0.280 -40.434 -13.590 1.00 46.28 205 GLU C CA 1
ATOM 5334 C C . GLU C 1 220 ? -0.249 -39.098 -14.100 1.00 46.28 205 GLU C C 1
ATOM 5335 O O . GLU C 1 220 ? 0.429 -38.082 -13.922 1.00 46.28 205 GLU C O 1
ATOM 5337 N N . ASN C 1 221 ? -1.417 -39.061 -14.738 1.00 44.05 206 ASN C N 1
ATOM 5338 C CA . ASN C 1 221 ? -1.942 -37.794 -15.236 1.00 44.05 206 ASN C CA 1
ATOM 5339 C C . ASN C 1 221 ? -2.625 -36.931 -14.186 1.00 44.05 206 ASN C C 1
ATOM 5340 O O . ASN C 1 221 ? -3.026 -35.810 -14.512 1.00 44.05 206 ASN C O 1
ATOM 5345 N N . ILE C 1 222 ? -2.784 -37.402 -12.953 1.00 36.41 207 ILE C N 1
ATOM 5346 C CA . ILE C 1 222 ? -3.435 -36.565 -11.955 1.00 36.41 207 ILE C CA 1
ATOM 5347 C C . ILE C 1 222 ? -2.558 -35.358 -11.628 1.00 36.41 207 ILE C C 1
ATOM 5348 O O . ILE C 1 222 ? -1.364 -35.312 -11.937 1.00 36.41 207 ILE C O 1
ATOM 5353 N N . ILE C 1 223 ? -3.169 -34.366 -10.988 1.00 29.71 208 ILE C N 1
ATOM 5354 C CA . ILE C 1 223 ? -2.541 -33.073 -10.721 1.00 29.71 208 ILE C CA 1
ATOM 5355 C C . ILE C 1 223 ? -1.687 -33.176 -9.461 1.00 29.71 208 ILE C C 1
ATOM 5356 O O . ILE C 1 223 ? -2.019 -33.955 -8.556 1.00 29.71 208 ILE C O 1
ATOM 5361 N N . PRO C 1 224 ? -0.569 -32.456 -9.368 1.00 27.38 209 PRO C N 1
ATOM 5362 C CA . PRO C 1 224 ? 0.242 -32.513 -8.149 1.00 27.38 209 PRO C CA 1
ATOM 5363 C C . PRO C 1 224 ? -0.566 -32.084 -6.938 1.00 27.38 209 PRO C C 1
ATOM 5364 O O . PRO C 1 224 ? -1.405 -31.188 -7.015 1.00 27.38 209 PRO C O 1
ATOM 5368 N N . ASP C 1 225 ? -0.299 -32.735 -5.808 1.00 25.12 210 ASP C N 1
ATOM 5369 C CA . ASP C 1 225 ? -1.133 -32.545 -4.628 1.00 25.12 210 ASP C CA 1
ATOM 5370 C C . ASP C 1 225 ? -1.090 -31.120 -4.093 1.00 25.12 210 ASP C C 1
ATOM 5371 O O . ASP C 1 225 ? -2.104 -30.624 -3.593 1.00 25.12 210 ASP C O 1
ATOM 5373 N N . TYR C 1 226 ? 0.053 -30.439 -4.189 1.00 22.90 211 TYR C N 1
ATOM 5374 C CA . TYR C 1 226 ? 0.186 -29.154 -3.507 1.00 22.90 211 TYR C CA 1
ATOM 5375 C C . TYR C 1 226 ? -0.799 -28.125 -4.045 1.00 22.90 211 TYR C C 1
ATOM 5376 O O . TYR C 1 226 ? -1.258 -27.254 -3.302 1.00 22.90 211 TYR C O 1
ATOM 5385 N N . GLN C 1 227 ? -1.146 -28.215 -5.326 1.00 25.12 212 GLN C N 1
ATOM 5386 C CA . GLN C 1 227 ? -2.098 -27.262 -5.884 1.00 25.12 212 GLN C CA 1
ATOM 5387 C C . GLN C 1 227 ? -3.484 -27.431 -5.281 1.00 25.12 212 GLN C C 1
ATOM 5388 O O . GLN C 1 227 ? -4.258 -26.469 -5.237 1.00 25.12 212 GLN C O 1
ATOM 5394 N N . MET C 1 228 ? -3.822 -28.628 -4.817 1.00 25.82 213 MET C N 1
ATOM 5395 C CA . MET C 1 228 ? -5.098 -28.826 -4.147 1.00 25.82 213 MET C CA 1
ATOM 5396 C C . MET C 1 228 ? -5.125 -28.110 -2.802 1.00 25.82 213 MET C C 1
ATOM 5397 O O . MET C 1 228 ? -4.094 -27.901 -2.161 1.00 25.82 213 MET C O 1
ATOM 5402 N N . SER C 1 229 ? -6.325 -27.729 -2.379 1.00 21.15 214 SER C N 1
ATOM 5403 C CA . SER C 1 229 ? -6.485 -27.039 -1.108 1.00 21.15 214 SER C CA 1
ATOM 5404 C C . SER C 1 229 ? -6.100 -27.941 0.056 1.00 21.15 214 SER C C 1
ATOM 5405 O O . SER C 1 229 ? -6.229 -29.163 -0.007 1.00 21.15 214 SER C O 1
ATOM 5408 N N . LYS C 1 230 ? -5.617 -27.316 1.132 1.00 18.94 215 LYS C N 1
ATOM 5409 C CA . LYS C 1 230 ? -5.263 -28.061 2.336 1.00 18.94 215 LYS C CA 1
ATOM 5410 C C . LYS C 1 230 ? -6.463 -28.800 2.906 1.00 18.94 215 LYS C C 1
ATOM 5411 O O . LYS C 1 230 ? -6.323 -29.910 3.429 1.00 18.94 215 LYS C O 1
ATOM 5417 N N . LEU C 1 231 ? -7.649 -28.204 2.823 1.00 17.94 216 LEU C N 1
ATOM 5418 C CA . LEU C 1 231 ? -8.832 -28.844 3.384 1.00 17.94 216 LEU C CA 1
ATOM 5419 C C . LEU C 1 231 ? -9.278 -30.077 2.615 1.00 17.94 216 LEU C C 1
ATOM 5420 O O . LEU C 1 231 ? -10.107 -30.827 3.135 1.00 17.94 216 LEU C O 1
ATOM 5425 N N . ILE C 1 232 ? -8.782 -30.313 1.406 1.00 17.46 217 ILE C N 1
ATOM 5426 C CA . ILE C 1 232 ? -9.162 -31.542 0.724 1.00 17.46 217 ILE C CA 1
ATOM 5427 C C . ILE C 1 232 ? -8.156 -32.637 1.024 1.00 17.46 217 ILE C C 1
ATOM 5428 O O . ILE C 1 232 ? -8.532 -33.787 1.258 1.00 17.46 217 ILE C O 1
ATOM 5433 N N . THR C 1 233 ? -6.872 -32.290 1.046 1.00 17.78 218 THR C N 1
ATOM 5434 C CA . THR C 1 233 ? -5.848 -33.260 1.407 1.00 17.78 218 THR C CA 1
ATOM 5435 C C . THR C 1 233 ? -5.941 -33.616 2.884 1.00 17.78 218 THR C C 1
ATOM 5436 O O . THR C 1 233 ? -5.845 -34.787 3.262 1.00 17.78 218 THR C O 1
ATOM 5440 N N . GLY C 1 234 ? -6.138 -32.610 3.736 1.00 18.09 219 GLY C N 1
ATOM 5441 C CA . GLY C 1 234 ? -6.215 -32.822 5.162 1.00 18.09 219 GLY C CA 1
ATOM 5442 C C . GLY C 1 234 ? -7.516 -32.283 5.723 1.00 18.09 219 GLY C C 1
ATOM 5443 O O . GLY C 1 234 ? -8.211 -31.486 5.099 1.00 18.09 219 GLY C O 1
ATOM 5444 N N . GLY C 1 235 ? -7.828 -32.732 6.932 1.00 17.73 220 GLY C N 1
ATOM 5445 C CA . GLY C 1 235 ? -9.142 -32.482 7.491 1.00 17.73 220 GLY C CA 1
ATOM 5446 C C . GLY C 1 235 ? -9.363 -31.041 7.913 1.00 17.73 220 GLY C C 1
ATOM 5447 O O . GLY C 1 235 ? -8.429 -30.263 8.089 1.00 17.73 220 GLY C O 1
ATOM 5448 N N . LEU C 1 236 ? -10.637 -30.692 8.053 1.00 16.68 221 LEU C N 1
ATOM 5449 C CA . LEU C 1 236 ? -11.038 -29.401 8.590 1.00 16.68 221 LEU C CA 1
ATOM 5450 C C . LEU C 1 236 ? -10.860 -29.372 10.102 1.00 16.68 221 LEU C C 1
ATOM 5451 O O . LEU C 1 236 ? -11.019 -30.390 10.776 1.00 16.68 221 LEU C O 1
ATOM 5456 N N . ASN C 1 237 ? -10.541 -28.191 10.640 1.00 17.50 222 ASN C N 1
ATOM 5457 C CA . ASN C 1 237 ? -10.381 -27.973 12.077 1.00 17.50 222 ASN C CA 1
ATOM 5458 C C . ASN C 1 237 ? -11.431 -26.996 12.588 1.00 17.50 222 ASN C C 1
ATOM 5459 O O . ASN C 1 237 ? -11.222 -25.776 12.546 1.00 17.50 222 ASN C O 1
ATOM 5464 N N . PRO C 1 238 ? -12.559 -27.470 13.103 1.00 19.38 223 PRO C N 1
ATOM 5465 C CA . PRO C 1 238 ? -13.645 -26.556 13.469 1.00 19.38 223 PRO C CA 1
ATOM 5466 C C . PRO C 1 238 ? -13.309 -25.699 14.676 1.00 19.38 223 PRO C C 1
ATOM 5467 O O . PRO C 1 238 ? -12.546 -26.095 15.556 1.00 19.38 223 PRO C O 1
ATOM 5471 N N . ASN C 1 239 ? -13.909 -24.512 14.714 1.00 21.74 224 ASN C N 1
ATOM 5472 C CA . ASN C 1 239 ? -13.911 -23.672 15.909 1.00 21.74 224 ASN C CA 1
ATOM 5473 C C . ASN C 1 239 ? -15.301 -23.065 16.018 1.00 21.74 224 ASN C C 1
ATOM 5474 O O . ASN C 1 239 ? -15.658 -22.211 15.205 1.00 21.74 224 ASN C O 1
ATOM 5479 N N . MET C 1 240 ? -16.069 -23.461 17.036 1.00 20.63 225 MET C N 1
ATOM 5480 C CA . MET C 1 240 ? -17.429 -22.947 17.190 1.00 20.63 225 MET C CA 1
ATOM 5481 C C . MET C 1 240 ? -17.692 -22.639 18.654 1.00 20.63 225 MET C C 1
ATOM 5482 O O . MET C 1 240 ? -17.173 -23.329 19.523 1.00 20.63 225 MET C O 1
ATOM 5487 N N . SER C 1 241 ? -18.443 -21.587 18.954 1.00 20.37 226 SER C N 1
ATOM 5488 C CA . SER C 1 241 ? -18.741 -21.301 20.353 1.00 20.37 226 SER C CA 1
ATOM 5489 C C . SER C 1 241 ? -20.221 -21.017 20.561 1.00 20.37 226 SER C C 1
ATOM 5490 O O . SER C 1 241 ? -20.856 -20.374 19.724 1.00 20.37 226 SER C O 1
ATOM 5493 N N . VAL C 1 242 ? -20.769 -21.502 21.680 1.00 20.60 227 VAL C N 1
ATOM 5494 C CA . VAL C 1 242 ? -22.176 -21.293 22.018 1.00 20.60 227 VAL C CA 1
ATOM 5495 C C . VAL C 1 242 ? -22.309 -20.878 23.479 1.00 20.60 227 VAL C C 1
ATOM 5496 O O . VAL C 1 242 ? -21.641 -21.436 24.356 1.00 20.60 227 VAL C O 1
ATOM 5500 N N . VAL C 1 243 ? -23.170 -19.898 23.746 1.00 21.93 228 VAL C N 1
ATOM 5501 C CA . VAL C 1 243 ? -23.398 -19.394 25.099 1.00 21.93 228 VAL C CA 1
ATOM 5502 C C . VAL C 1 243 ? -24.716 -19.934 25.640 1.00 21.93 228 VAL C C 1
ATOM 5503 O O . VAL C 1 243 ? -25.756 -19.818 24.982 1.00 21.93 228 VAL C O 1
ATOM 5507 N N . LEU C 1 244 ? -24.684 -20.508 26.843 1.00 25.91 229 LEU C N 1
ATOM 5508 C CA . LEU C 1 244 ? -25.867 -21.046 27.496 1.00 25.91 229 LEU C CA 1
ATOM 5509 C C . LEU C 1 244 ? -26.101 -20.291 28.794 1.00 25.91 229 LEU C C 1
ATOM 5510 O O . LEU C 1 244 ? -25.144 -19.910 29.475 1.00 25.91 229 LEU C O 1
ATOM 5515 N N . THR C 1 245 ? -27.368 -20.082 29.149 1.00 33.77 230 THR C N 1
ATOM 5516 C CA . THR C 1 245 ? -27.718 -19.513 30.443 1.00 33.77 230 THR C CA 1
ATOM 5517 C C . THR C 1 245 ? -28.792 -20.351 31.117 1.00 33.77 230 THR C C 1
ATOM 5518 O O . THR C 1 245 ? -29.527 -21.096 30.467 1.00 33.77 230 THR C O 1
ATOM 5522 N N . ALA C 1 246 ? -28.906 -20.191 32.435 1.00 40.74 231 ALA C N 1
ATOM 5523 C CA . ALA C 1 246 ? -29.885 -20.967 33.185 1.00 40.74 231 ALA C CA 1
ATOM 5524 C C . ALA C 1 246 ? -30.256 -20.229 34.461 1.00 40.74 231 ALA C C 1
ATOM 5525 O O . ALA C 1 246 ? -29.453 -19.440 34.976 1.00 40.74 231 ALA C O 1
ATOM 5527 N N . PRO C 1 247 ? -31.452 -20.464 34.996 1.00 45.87 232 PRO C N 1
ATOM 5528 C CA . PRO C 1 247 ? -31.821 -19.874 36.285 1.00 45.87 232 PRO C CA 1
ATOM 5529 C C . PRO C 1 247 ? -31.079 -20.547 37.429 1.00 45.87 232 PRO C C 1
ATOM 5530 O O . PRO C 1 247 ? -30.473 -21.610 37.279 1.00 45.87 232 PRO C O 1
ATOM 5534 N N . ASN C 1 248 ? -31.142 -19.899 38.589 1.00 48.20 233 ASN C N 1
ATOM 5535 C CA . ASN C 1 248 ? -30.413 -20.355 39.765 1.00 48.20 233 ASN C CA 1
ATOM 5536 C C . ASN C 1 248 ? -30.830 -21.767 40.166 1.00 48.20 233 ASN C C 1
ATOM 5537 O O . ASN C 1 248 ? -32.015 -22.106 40.166 1.00 48.20 233 ASN C O 1
ATOM 5542 N N . GLY C 1 249 ? -29.844 -22.595 40.515 1.00 49.33 234 GLY C N 1
ATOM 5543 C CA . GLY C 1 249 ? -30.091 -23.927 41.030 1.00 49.33 234 GLY C CA 1
ATOM 5544 C C . GLY C 1 249 ? -29.943 -25.062 40.038 1.00 49.33 234 GLY C C 1
ATOM 5545 O O . GLY C 1 249 ? -29.923 -26.224 40.458 1.00 49.33 234 GLY C O 1
ATOM 5546 N N . THR C 1 250 ? -29.835 -24.767 38.746 1.00 48.22 235 THR C N 1
ATOM 5547 C CA . THR C 1 250 ? -29.729 -25.812 37.735 1.00 48.22 235 THR C CA 1
ATOM 5548 C C . THR C 1 250 ? -28.501 -26.687 37.969 1.00 48.22 235 THR C C 1
ATOM 5549 O O . THR C 1 250 ? -27.422 -26.184 38.290 1.00 48.22 235 THR C O 1
ATOM 5553 N N . GLU C 1 251 ? -28.669 -28.007 37.830 1.00 46.39 236 GLU C N 1
ATOM 5554 C CA . GLU C 1 251 ? -27.594 -28.936 38.146 1.00 46.39 236 GLU C CA 1
ATOM 5555 C C . GLU C 1 251 ? -27.079 -29.786 36.988 1.00 46.39 236 GLU C C 1
ATOM 5556 O O . GLU C 1 251 ? -25.946 -30.265 37.071 1.00 46.39 236 GLU C O 1
ATOM 5558 N N . GLU C 1 252 ? -27.852 -30.000 35.922 1.00 42.68 237 GLU C N 1
ATOM 5559 C CA . GLU C 1 252 ? -27.435 -30.939 34.885 1.00 42.68 237 GLU C CA 1
ATOM 5560 C C . GLU C 1 252 ? -27.887 -30.475 33.506 1.00 42.68 237 GLU C C 1
ATOM 5561 O O . GLU C 1 252 ? -28.874 -29.750 33.375 1.00 42.68 237 GLU C O 1
ATOM 5563 N N . SER C 1 253 ? -27.162 -30.917 32.475 1.00 37.29 238 SER C N 1
ATOM 5564 C CA . SER C 1 253 ? -27.516 -30.553 31.103 1.00 37.29 238 SER C CA 1
ATOM 5565 C C . SER C 1 253 ? -26.886 -31.532 30.115 1.00 37.29 238 SER C C 1
ATOM 5566 O O . SER C 1 253 ? -25.770 -31.998 30.336 1.00 37.29 238 SER C O 1
ATOM 5568 N N . ILE C 1 254 ? -27.615 -31.876 29.051 1.00 35.18 239 ILE C N 1
ATOM 5569 C CA . ILE C 1 254 ? -27.103 -32.755 27.996 1.00 35.18 239 ILE C CA 1
ATOM 5570 C C . ILE C 1 254 ? -26.850 -31.960 26.720 1.00 35.18 239 ILE C C 1
ATOM 5571 O O . ILE C 1 254 ? -27.722 -31.207 26.272 1.00 35.18 239 ILE C O 1
ATOM 5576 N N . ILE C 1 255 ? -25.664 -32.132 26.128 1.00 31.08 240 ILE C N 1
ATOM 5577 C CA . ILE C 1 255 ? -25.286 -31.484 24.872 1.00 31.08 240 ILE C CA 1
ATOM 5578 C C . ILE C 1 255 ? -25.040 -32.540 23.796 1.00 31.08 240 ILE C C 1
ATOM 5579 O O . ILE C 1 255 ? -24.242 -33.461 24.005 1.00 31.08 240 ILE C O 1
ATOM 5584 N N . LYS C 1 256 ? -25.715 -32.418 22.648 1.00 29.46 241 LYS C N 1
ATOM 5585 C CA . LYS C 1 256 ? -25.495 -33.328 21.523 1.00 29.46 241 LYS C CA 1
ATOM 5586 C C . LYS C 1 256 ? -24.789 -32.622 20.370 1.00 29.46 241 LYS C C 1
ATOM 5587 O O . LYS C 1 256 ? -25.173 -31.515 19.993 1.00 29.46 241 LYS C O 1
ATOM 5593 N N . VAL C 1 257 ? -23.741 -33.242 19.828 1.00 23.58 242 VAL C N 1
ATOM 5594 C CA . VAL C 1 257 ? -22.990 -32.678 18.705 1.00 23.58 242 VAL C CA 1
ATOM 5595 C C . VAL C 1 257 ? -23.074 -33.628 17.516 1.00 23.58 242 VAL C C 1
ATOM 5596 O O . VAL C 1 257 ? -22.636 -34.778 17.609 1.00 23.58 242 VAL C O 1
ATOM 5600 N N . LYS C 1 258 ? -23.596 -33.143 16.391 1.00 20.82 243 LYS C N 1
ATOM 5601 C CA . LYS C 1 258 ? -23.776 -33.944 15.184 1.00 20.82 243 LYS C CA 1
ATOM 5602 C C . LYS C 1 258 ? -22.786 -33.514 14.112 1.00 20.82 243 LYS C C 1
ATOM 5603 O O . LYS C 1 258 ? -22.639 -32.315 13.851 1.00 20.82 243 LYS C O 1
ATOM 5605 N N . MET C 1 259 ? -22.117 -34.483 13.484 1.00 21.10 244 MET C N 1
ATOM 5606 C CA . MET C 1 259 ? -21.118 -34.192 12.460 1.00 21.10 244 MET C CA 1
ATOM 5607 C C . MET C 1 259 ? -21.393 -35.002 11.203 1.00 21.10 244 MET C C 1
ATOM 5608 O O . MET C 1 259 ? -21.554 -36.225 11.286 1.00 21.10 244 MET C O 1
ATOM 5613 N N . GLU C 1 260 ? -21.453 -34.326 10.047 1.00 18.50 245 GLU C N 1
ATOM 5614 C CA . GLU C 1 260 ? -21.684 -34.984 8.764 1.00 18.50 245 G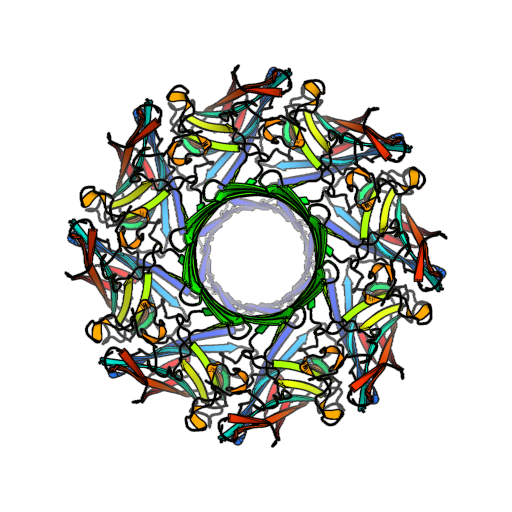LU C CA 1
ATOM 5615 C C . GLU C 1 260 ? -20.615 -34.575 7.755 1.00 18.50 245 GLU C C 1
ATOM 5616 O O . GLU C 1 260 ? -20.133 -33.439 7.771 1.00 18.50 245 GLU C O 1
ATOM 5618 N N . ARG C 1 261 ? -20.274 -35.504 6.856 1.00 19.35 246 ARG C N 1
ATOM 5619 C CA . ARG C 1 261 ? -19.341 -35.271 5.754 1.00 19.35 246 ARG C CA 1
ATOM 5620 C C . ARG C 1 261 ? -19.855 -35.862 4.447 1.00 19.35 246 ARG C C 1
ATOM 5621 O O . ARG C 1 261 ? -20.265 -37.027 4.423 1.00 19.35 246 ARG C O 1
ATOM 5629 N N . GLU C 1 262 ? -19.829 -35.072 3.365 1.00 20.27 247 GLU C N 1
ATOM 5630 C CA . GLU C 1 262 ? -20.222 -35.518 2.030 1.00 20.27 247 GLU C CA 1
ATOM 5631 C C . GLU C 1 262 ? -19.037 -35.463 1.070 1.00 20.27 247 GLU C C 1
ATOM 5632 O O . GLU C 1 262 ? -18.311 -34.459 1.033 1.00 20.27 247 GLU C O 1
ATOM 5638 N N . ARG C 1 263 ? -18.922 -36.499 0.225 1.00 23.42 248 ARG C N 1
ATOM 5639 C CA . ARG C 1 263 ? -17.849 -36.684 -0.757 1.00 23.42 248 ARG C CA 1
ATOM 5640 C C . ARG C 1 263 ? -18.391 -37.124 -2.119 1.00 23.42 248 ARG C C 1
ATOM 5641 O O . ARG C 1 263 ? -19.495 -37.657 -2.221 1.00 23.42 248 ARG C O 1
ATOM 5649 N N . ASN C 1 264 ? -17.594 -36.896 -3.174 1.00 27.50 249 ASN C N 1
ATOM 5650 C CA . ASN C 1 264 ? -17.930 -37.304 -4.542 1.00 27.50 249 ASN C CA 1
ATOM 5651 C C . ASN C 1 264 ? -16.683 -37.831 -5.249 1.00 27.50 249 ASN C C 1
ATOM 5652 O O . ASN C 1 264 ? -15.595 -37.879 -4.668 1.00 27.50 249 ASN C O 1
ATOM 5657 N N . CYS C 1 265 ? -16.839 -38.254 -6.516 1.00 34.60 250 CYS C N 1
ATOM 5658 C CA . CYS C 1 265 ? -15.743 -38.844 -7.286 1.00 34.60 250 CYS C CA 1
ATOM 5659 C C . CYS C 1 265 ? -15.546 -38.185 -8.650 1.00 34.60 250 CYS C C 1
ATOM 5660 O O . CYS C 1 265 ? -16.512 -37.815 -9.321 1.00 34.60 250 CYS C O 1
ATOM 5663 N N . TYR C 1 266 ? -14.276 -38.059 -9.047 1.00 35.24 251 TYR C N 1
ATOM 5664 C CA . TYR C 1 266 ? -13.832 -37.557 -10.346 1.00 35.24 251 TYR C CA 1
ATOM 5665 C C . TYR C 1 266 ? -13.340 -38.705 -11.226 1.00 35.24 251 TYR C C 1
ATOM 5666 O O . TYR C 1 266 ? -12.623 -39.583 -10.747 1.00 35.24 251 TYR C O 1
ATOM 5675 N N . TYR C 1 267 ? -13.714 -38.709 -12.513 1.00 41.91 252 TYR C N 1
ATOM 5676 C CA . TYR C 1 267 ? -13.357 -39.816 -13.401 1.00 41.91 252 TYR C CA 1
ATOM 5677 C C . TYR C 1 267 ? -12.744 -39.316 -14.707 1.00 41.91 252 TYR C C 1
ATOM 5678 O O . TYR C 1 267 ? -13.241 -38.360 -15.306 1.00 41.91 252 TYR C O 1
ATOM 5687 N N . LEU C 1 268 ? -11.671 -39.982 -15.159 1.00 43.88 253 LEU C N 1
ATOM 5688 C CA . LEU C 1 268 ? -10.917 -39.593 -16.352 1.00 43.88 253 LEU C CA 1
ATOM 5689 C C . LEU C 1 268 ? -10.664 -40.783 -17.275 1.00 43.88 253 LEU C C 1
ATOM 5690 O O . LEU C 1 268 ? -10.323 -41.870 -16.803 1.00 43.88 253 LEU C O 1
ATOM 5692 N N . ASN C 1 269 ? -10.819 -40.578 -18.590 1.00 50.62 254 ASN C N 1
ATOM 5693 C CA . ASN C 1 269 ? -10.659 -41.657 -19.564 1.00 50.62 254 ASN C CA 1
ATOM 5694 C C . ASN C 1 269 ? -10.282 -41.099 -20.936 1.00 50.62 254 ASN C C 1
ATOM 5695 O O . ASN C 1 269 ? -10.284 -39.888 -21.162 1.00 50.62 254 ASN C O 1
ATOM 5697 N N . TRP C 1 270 ? -9.936 -42.008 -21.855 1.00 57.03 255 TRP C N 1
ATOM 5698 C CA . TRP C 1 270 ? -9.675 -41.641 -23.248 1.00 57.03 255 TRP C CA 1
ATOM 5699 C C . TRP C 1 270 ? -10.936 -41.562 -24.089 1.00 57.03 255 TRP C C 1
ATOM 5700 O O . TRP C 1 270 ? -11.873 -42.346 -23.924 1.00 57.03 255 TRP C O 1
ATOM 5711 N N . ASN C 1 271 ? -10.931 -40.603 -25.010 1.00 62.55 256 ASN C N 1
ATOM 5712 C CA . ASN C 1 271 ? -11.940 -40.431 -26.048 1.00 62.55 256 ASN C CA 1
ATOM 5713 C C . ASN C 1 271 ? -11.094 -40.234 -27.299 1.00 62.55 256 ASN C C 1
ATOM 5714 O O . ASN C 1 271 ? -10.715 -39.106 -27.625 1.00 62.55 256 ASN C O 1
ATOM 5716 N N . GLY C 1 272 ? -10.755 -41.332 -27.965 1.00 61.34 257 GLY C N 1
ATOM 5717 C CA . GLY C 1 272 ? -9.809 -41.230 -29.061 1.00 61.34 257 GLY C CA 1
ATOM 5718 C C . GLY C 1 272 ? -8.469 -40.757 -28.537 1.00 61.34 257 GLY C C 1
ATOM 5719 O O . GLY C 1 272 ? -7.857 -41.386 -27.668 1.00 61.34 257 GLY C O 1
ATOM 5720 N N . ALA C 1 273 ? -7.989 -39.643 -29.085 1.00 62.67 258 ALA C N 1
ATOM 5721 C CA . ALA C 1 273 ? -6.740 -39.051 -28.631 1.00 62.67 258 ALA C CA 1
ATOM 5722 C C . ALA C 1 273 ? -6.923 -38.059 -27.490 1.00 62.67 258 ALA C C 1
ATOM 5723 O O . ALA C 1 273 ? -5.923 -37.555 -26.968 1.00 62.67 258 ALA C O 1
ATOM 5725 N N . ASN C 1 274 ? -8.154 -37.762 -27.090 1.00 55.43 259 ASN C N 1
ATOM 5726 C CA . ASN C 1 274 ? -8.405 -36.737 -26.089 1.00 55.43 259 ASN C CA 1
ATOM 5727 C C . ASN C 1 274 ? -8.540 -37.353 -24.704 1.00 55.43 259 ASN C C 1
ATOM 5728 O O . ASN C 1 274 ? -9.049 -38.465 -24.550 1.00 55.43 259 ASN C O 1
ATOM 5730 N N . TRP C 1 275 ? -8.046 -36.634 -23.708 1.00 53.00 260 TRP C N 1
ATOM 5731 C CA . TRP C 1 275 ? -8.160 -37.013 -22.305 1.00 53.00 260 TRP C CA 1
ATOM 5732 C C . TRP C 1 275 ? -9.362 -36.273 -21.733 1.00 53.00 260 TRP C C 1
ATOM 5733 O O . TRP C 1 275 ? -9.342 -35.044 -21.650 1.00 53.00 260 TRP C O 1
ATOM 5744 N N . VAL C 1 276 ? -10.413 -36.990 -21.342 1.00 50.83 261 VAL C N 1
ATOM 5745 C CA . VAL C 1 276 ? -11.630 -36.305 -20.930 1.00 50.83 261 VAL C CA 1
ATOM 5746 C C . VAL C 1 276 ? -11.985 -36.760 -19.520 1.00 50.83 261 VAL C C 1
ATOM 5747 O O . VAL C 1 276 ? -11.553 -37.818 -19.055 1.00 50.83 261 VAL C O 1
ATOM 5751 N N . GLY C 1 277 ? -12.785 -35.942 -18.825 1.00 42.88 262 GLY C N 1
ATOM 5752 C CA . GLY C 1 277 ? -13.221 -36.288 -17.489 1.00 42.88 262 GLY C CA 1
ATOM 5753 C C . GLY C 1 277 ? -14.657 -35.889 -17.216 1.00 42.88 262 GLY C C 1
ATOM 5754 O O . GLY C 1 277 ? -15.306 -35.211 -18.013 1.00 42.88 262 GLY C O 1
ATOM 5755 N N . GLN C 1 278 ? -15.128 -36.314 -16.048 1.00 40.16 263 GLN C N 1
ATOM 5756 C CA . GLN C 1 278 ? -16.497 -36.078 -15.617 1.00 40.16 263 GLN C CA 1
ATOM 5757 C C . GLN C 1 278 ? -16.543 -36.139 -14.098 1.00 40.16 263 GLN C C 1
ATOM 5758 O O . GLN C 1 278 ? -15.689 -36.757 -13.456 1.00 40.16 263 GLN C O 1
ATOM 5760 N N . VAL C 1 279 ? -17.543 -35.473 -13.531 1.00 37.17 264 VAL C N 1
ATOM 5761 C CA . VAL C 1 279 ? -17.816 -35.516 -12.100 1.00 37.17 264 VAL C CA 1
ATOM 5762 C C . VAL C 1 279 ? -19.234 -36.017 -11.883 1.00 37.17 264 VAL C C 1
ATOM 5763 O O . VAL C 1 279 ? -20.175 -35.502 -12.496 1.00 37.17 264 VAL C O 1
ATOM 5767 N N . TYR C 1 280 ? -19.388 -37.007 -11.009 1.00 40.30 265 TYR C N 1
ATOM 5768 C CA . TYR C 1 280 ? -20.710 -37.532 -10.683 1.00 40.30 265 TYR C CA 1
ATOM 5769 C C . TYR C 1 280 ? -21.139 -37.120 -9.280 1.00 40.30 265 TYR C C 1
ATOM 5770 O O . TYR C 1 280 ? -21.514 -37.958 -8.463 1.00 40.30 265 TYR C O 1
ATOM 5779 N N . ASN C 1 289 ? -21.286 -41.394 -0.779 1.00 24.33 266 ASN C N 1
ATOM 5780 C CA . ASN C 1 289 ? -22.088 -41.609 0.417 1.00 24.33 266 ASN C CA 1
ATOM 5781 C C . ASN C 1 289 ? -21.978 -40.412 1.347 1.00 24.33 266 ASN C C 1
ATOM 5782 O O . ASN C 1 289 ? -21.376 -39.403 0.997 1.00 24.33 266 ASN C O 1
ATOM 5787 N N . VAL C 1 290 ? -22.578 -40.529 2.528 1.00 22.88 267 VAL C N 1
ATOM 5788 C CA . VAL C 1 290 ? -22.559 -39.491 3.552 1.00 22.88 267 VAL C CA 1
ATOM 5789 C C . VAL C 1 290 ? -22.228 -40.140 4.887 1.00 22.88 267 VAL C C 1
ATOM 5790 O O . VAL C 1 290 ? -22.915 -41.077 5.308 1.00 22.88 267 VAL C O 1
ATOM 5794 N N . ASP C 1 291 ? -21.188 -39.650 5.555 1.00 22.91 268 ASP C N 1
ATOM 5795 C CA . ASP C 1 291 ? -20.819 -40.169 6.866 1.00 22.91 268 ASP C CA 1
ATOM 5796 C C . ASP C 1 291 ? -21.334 -39.225 7.944 1.00 22.91 268 ASP C C 1
ATOM 5797 O O . ASP C 1 291 ? -21.346 -38.009 7.753 1.00 22.91 268 ASP C O 1
ATOM 5799 N N . SER C 1 292 ? -21.764 -39.780 9.073 1.00 26.19 269 SER C N 1
ATOM 5800 C CA . SER C 1 292 ? -22.246 -38.941 10.160 1.00 26.19 269 SER C CA 1
ATOM 5801 C C . SER C 1 292 ? -22.097 -39.652 11.494 1.00 26.19 269 SER C C 1
ATOM 5802 O O . SER C 1 292 ? -22.007 -40.880 11.558 1.00 26.19 269 SER C O 1
ATOM 5805 N N . HIS C 1 293 ? -22.067 -38.857 12.561 1.00 26.59 270 HIS C N 1
ATOM 5806 C CA . HIS C 1 293 ? -22.036 -39.423 13.904 1.00 26.59 270 HIS C CA 1
ATOM 5807 C C . HIS C 1 293 ? -22.513 -38.379 14.906 1.00 26.59 270 HIS C C 1
ATOM 5808 O O . HIS C 1 293 ? -22.325 -37.175 14.704 1.00 26.59 270 HIS C O 1
ATOM 5815 N N . ILE C 1 294 ? -23.151 -38.854 15.977 1.00 25.51 271 ILE C N 1
ATOM 5816 C CA . ILE C 1 294 ? -23.621 -38.013 17.076 1.00 25.51 271 ILE C CA 1
ATOM 5817 C C . ILE C 1 294 ? -22.863 -38.321 18.361 1.00 25.51 271 ILE C C 1
ATOM 5818 O O . ILE C 1 294 ? -22.800 -39.478 18.791 1.00 25.51 271 ILE C O 1
ATOM 5823 N N . PHE C 1 295 ? -22.297 -37.281 18.974 1.00 26.86 272 PHE C N 1
ATOM 5824 C CA . PHE C 1 295 ? -21.567 -37.318 20.235 1.00 26.86 272 PHE C CA 1
ATOM 5825 C C . PHE C 1 295 ? -22.428 -36.726 21.344 1.00 26.86 272 PHE C C 1
ATOM 5826 O O . PHE C 1 295 ? -23.207 -35.801 21.109 1.00 26.86 272 PHE C O 1
ATOM 5834 N N . THR C 1 296 ? -22.278 -37.246 22.560 1.00 32.03 273 THR C N 1
ATOM 5835 C CA . THR C 1 296 ? -23.052 -36.765 23.697 1.00 32.03 273 THR C CA 1
ATOM 5836 C C . THR C 1 296 ? -22.140 -36.371 24.846 1.00 32.03 273 THR C C 1
ATOM 5837 O O . THR C 1 296 ? -21.164 -37.065 25.138 1.00 32.03 273 THR C O 1
ATOM 5841 N N . PHE C 1 297 ? -22.464 -35.253 25.498 1.00 30.77 274 PHE C N 1
ATOM 5842 C CA . PHE C 1 297 ? -21.725 -34.787 26.662 1.00 30.77 274 PHE C CA 1
ATOM 5843 C C . PHE C 1 297 ? -22.698 -34.423 27.774 1.00 30.77 274 PHE C C 1
ATOM 5844 O O . PHE C 1 297 ? -23.823 -33.984 27.513 1.00 30.77 274 PHE C O 1
ATOM 5852 N N . LYS C 1 298 ? -22.251 -34.592 29.018 1.00 34.86 275 LYS C N 1
ATOM 5853 C CA . LYS C 1 298 ? -23.040 -34.236 30.190 1.00 34.86 275 LYS C CA 1
ATOM 5854 C C . LYS C 1 298 ? -22.354 -33.131 30.976 1.00 34.86 275 LYS C C 1
ATOM 5855 O O . LYS C 1 298 ? -21.140 -33.181 31.213 1.00 34.86 275 LYS C O 1
ATOM 5857 N N . ILE C 1 299 ? -23.143 -32.148 31.405 1.00 38.68 276 ILE C N 1
ATOM 5858 C CA . ILE C 1 299 ? -22.646 -30.988 32.128 1.00 38.68 276 ILE C CA 1
ATOM 5859 C C . ILE C 1 299 ? -23.226 -31.037 33.531 1.00 38.68 276 ILE C C 1
ATOM 5860 O O . ILE C 1 299 ? -24.428 -31.286 33.702 1.00 38.68 276 ILE C O 1
ATOM 5865 N N . ASN C 1 300 ? -22.391 -30.705 34.518 1.00 40.24 277 ASN C N 1
ATOM 5866 C CA . ASN C 1 300 ? -22.774 -30.536 35.913 1.00 40.24 277 ASN C CA 1
ATOM 5867 C C . ASN C 1 300 ? -22.472 -29.104 36.319 1.00 40.24 277 ASN C C 1
ATOM 5868 O O . ASN C 1 300 ? -21.301 -28.722 36.446 1.00 40.24 277 ASN C O 1
ATOM 5873 N N . TRP C 1 301 ? -23.531 -28.333 36.542 1.00 39.22 278 TRP C N 1
ATOM 5874 C CA . TRP C 1 301 ? -23.379 -26.920 36.858 1.00 39.22 278 TRP C CA 1
ATOM 5875 C C . TRP C 1 301 ? -22.893 -26.721 38.288 1.00 39.22 278 TRP C C 1
ATOM 5876 O O . TRP C 1 301 ? -22.035 -25.873 38.550 1.00 39.22 278 TRP C O 1
ATOM 5887 N N . LEU C 1 302 ? -23.443 -27.487 39.234 1.00 42.38 279 LEU C N 1
ATOM 5888 C CA . LEU C 1 302 ? -23.120 -27.266 40.640 1.00 42.38 279 LEU C CA 1
ATOM 5889 C C . LEU C 1 302 ? -21.677 -27.636 40.950 1.00 42.38 279 LEU C C 1
ATOM 5890 O O . LEU C 1 302 ? -21.003 -26.935 41.710 1.00 42.38 279 LEU C O 1
ATOM 5892 N N . THR C 1 303 ? -21.186 -28.735 40.389 1.00 41.85 280 THR C N 1
ATOM 5893 C CA . THR C 1 303 ? -19.818 -29.167 40.639 1.00 41.85 280 THR C CA 1
ATOM 5894 C C . THR C 1 303 ? -18.826 -28.652 39.604 1.00 41.85 280 THR C C 1
ATOM 5895 O O . THR C 1 303 ? -17.637 -28.969 39.703 1.00 41.85 280 THR C O 1
ATOM 5899 N N . HIS C 1 304 ? -19.279 -27.874 38.620 1.00 38.99 281 HIS C N 1
ATOM 5900 C CA . HIS C 1 304 ? -18.405 -27.329 37.581 1.00 38.99 281 HIS C CA 1
ATOM 5901 C C . HIS C 1 304 ? -17.650 -28.436 36.849 1.00 38.99 281 HIS C C 1
ATOM 5902 O O . HIS C 1 304 ? -16.423 -28.421 36.756 1.00 38.99 281 HIS C O 1
ATOM 5909 N N . LYS C 1 305 ? -18.389 -29.414 36.328 1.00 39.08 282 LYS C N 1
ATOM 5910 C CA . LYS C 1 305 ? -17.753 -30.557 35.687 1.00 39.08 282 LYS C CA 1
ATOM 5911 C C . LYS C 1 305 ? -18.366 -30.838 34.320 1.00 39.08 282 LYS C C 1
ATOM 5912 O O . LYS C 1 305 ? -19.560 -30.629 34.102 1.00 39.08 282 LYS C O 1
ATOM 5918 N N . VAL C 1 306 ? -17.533 -31.302 33.393 1.00 35.89 283 VAL C N 1
ATOM 5919 C CA . VAL C 1 306 ? -17.974 -31.747 32.075 1.00 35.89 283 VAL C CA 1
ATOM 5920 C C . VAL C 1 306 ? -17.450 -33.160 31.877 1.00 35.89 283 VAL C C 1
ATOM 5921 O O . VAL C 1 306 ? -16.279 -33.431 32.160 1.00 35.89 283 VAL C O 1
ATOM 5925 N N . THR C 1 307 ? -18.311 -34.069 31.429 1.00 36.20 284 THR C N 1
ATOM 5926 C CA . THR C 1 307 ? -17.833 -35.415 31.160 1.00 36.20 284 THR C CA 1
ATOM 5927 C C . THR C 1 307 ? -18.445 -35.960 29.883 1.00 36.20 284 THR C C 1
ATOM 5928 O O . THR C 1 307 ? -19.471 -35.479 29.395 1.00 36.20 284 THR C O 1
ATOM 5930 N N . ALA C 1 308 ? -17.787 -36.982 29.347 1.00 39.22 285 ALA C N 1
ATOM 5931 C CA . ALA C 1 308 ? -18.347 -37.742 28.248 1.00 39.22 285 ALA C CA 1
ATOM 5932 C C . ALA C 1 308 ? -19.484 -38.618 28.759 1.00 39.22 285 ALA C C 1
ATOM 5933 O O . ALA C 1 308 ? -19.607 -38.885 29.957 1.00 39.22 285 ALA C O 1
ATOM 5935 N N . ILE C 1 309 ? -20.323 -39.068 27.838 1.00 39.21 286 ILE C N 1
ATOM 5936 C CA . ILE C 1 309 ? -21.428 -39.936 28.210 1.00 39.21 286 ILE C CA 1
ATOM 5937 C C . ILE C 1 309 ? -21.743 -40.892 27.076 1.00 39.21 286 ILE C C 1
ATOM 5938 O O . ILE C 1 309 ? -22.764 -40.760 26.408 1.00 39.21 286 ILE C O 1
ATOM 5941 N N . THR D 1 8 ? -4.399 -12.080 49.535 1.00 56.51 8 THR D N 1
ATOM 5942 C CA . THR D 1 8 ? -3.918 -13.416 49.220 1.00 56.51 8 THR D CA 1
ATOM 5943 C C . THR D 1 8 ? -2.485 -13.576 49.707 1.00 56.51 8 THR D C 1
ATOM 5944 O O . THR D 1 8 ? -1.661 -14.204 49.046 1.00 56.51 8 THR D O 1
ATOM 5946 N N . ILE D 1 9 ? -2.193 -13.001 50.870 1.00 57.46 9 ILE D N 1
ATOM 5947 C CA . ILE D 1 9 ? -0.863 -13.032 51.462 1.00 57.46 9 ILE D CA 1
ATOM 5948 C C . ILE D 1 9 ? -0.943 -13.699 52.826 1.00 57.46 9 ILE D C 1
ATOM 5949 O O . ILE D 1 9 ? -1.926 -13.531 53.555 1.00 57.46 9 ILE D O 1
ATOM 5954 N N . THR D 1 10 ? 0.082 -14.480 53.156 1.00 56.99 10 THR D N 1
ATOM 5955 C CA . THR D 1 10 ? 0.215 -15.121 54.461 1.00 56.99 10 THR D CA 1
ATOM 5956 C C . THR D 1 10 ? 1.459 -14.545 55.121 1.00 56.99 10 THR D C 1
ATOM 5957 O O . THR D 1 10 ? 2.549 -14.604 54.546 1.00 56.99 10 THR D O 1
ATOM 5959 N N . ARG D 1 11 ? 1.310 -13.996 56.320 1.00 61.70 11 ARG D N 1
ATOM 5960 C CA . ARG D 1 11 ? 2.415 -13.336 56.997 1.00 61.70 11 ARG D CA 1
ATOM 5961 C C . ARG D 1 11 ? 2.651 -13.971 58.360 1.00 61.70 11 ARG D C 1
ATOM 5962 O O . ARG D 1 11 ? 1.740 -14.525 58.979 1.00 61.70 11 ARG D O 1
ATOM 5964 N N . ASN D 1 12 ? 3.895 -13.885 58.824 1.00 63.10 12 ASN D N 1
ATOM 5965 C CA . ASN D 1 12 ? 4.259 -14.430 60.121 1.00 63.10 12 ASN D CA 1
ATOM 5966 C C . ASN D 1 12 ? 5.359 -13.589 60.744 1.00 63.10 12 ASN D C 1
ATOM 5967 O O . ASN D 1 12 ? 6.289 -13.147 60.062 1.00 63.10 12 ASN D O 1
ATOM 5969 N N . LYS D 1 13 ? 5.249 -13.390 62.053 1.00 66.23 13 LYS D N 1
ATOM 5970 C CA . LYS D 1 13 ? 6.230 -12.665 62.842 1.00 66.23 13 LYS D CA 1
ATOM 5971 C C . LYS D 1 13 ? 6.999 -13.643 63.722 1.00 66.23 13 LYS D C 1
ATOM 5972 O O . LYS D 1 13 ? 6.560 -14.767 63.974 1.00 66.23 13 LYS D O 1
ATOM 5974 N N . THR D 1 14 ? 8.167 -13.209 64.187 1.00 65.37 14 THR D N 1
ATOM 5975 C CA . THR D 1 14 ? 8.998 -14.027 65.057 1.00 65.37 14 THR D CA 1
ATOM 5976 C C . THR D 1 14 ? 9.509 -13.193 66.222 1.00 65.37 14 THR D C 1
ATOM 5977 O O . THR D 1 14 ? 9.581 -11.965 66.143 1.00 65.37 14 THR D O 1
ATOM 5979 N N . SER D 1 15 ? 9.841 -13.876 67.320 1.00 70.47 15 SER D N 1
ATOM 5980 C CA . SER D 1 15 ? 10.338 -13.188 68.507 1.00 70.47 15 SER D CA 1
ATOM 5981 C C . SER D 1 15 ? 11.761 -12.675 68.318 1.00 70.47 15 SER D C 1
ATOM 5982 O O . SER D 1 15 ? 12.091 -11.567 68.755 1.00 70.47 15 SER D O 1
ATOM 5984 N N . ASP D 1 16 ? 12.617 -13.459 67.666 1.00 71.55 16 ASP D N 1
ATOM 5985 C CA . ASP D 1 16 ? 14.047 -13.166 67.609 1.00 71.55 16 ASP D CA 1
ATOM 5986 C C . ASP D 1 16 ? 14.309 -12.131 66.523 1.00 71.55 16 ASP D C 1
ATOM 5987 O O . ASP D 1 16 ? 14.326 -12.460 65.332 1.00 71.55 16 ASP D O 1
ATOM 5989 N N . GLY D 1 17 ? 14.541 -10.887 66.934 1.00 67.94 17 GLY D N 1
ATOM 5990 C CA . GLY D 1 17 ? 14.799 -9.825 65.989 1.00 67.94 17 GLY D CA 1
ATOM 5991 C C . GLY D 1 17 ? 13.568 -9.314 65.280 1.00 67.94 17 GLY D C 1
ATOM 5992 O O . GLY D 1 17 ? 13.697 -8.504 64.355 1.00 67.94 17 GLY D O 1
ATOM 5993 N N . TYR D 1 18 ? 12.381 -9.760 65.690 1.00 68.21 18 TYR D N 1
ATOM 5994 C CA . TYR D 1 18 ? 11.122 -9.379 65.056 1.00 68.21 18 TYR D CA 1
ATOM 5995 C C . TYR D 1 18 ? 11.147 -9.670 63.557 1.00 68.21 18 TYR D C 1
ATOM 5996 O O . TYR D 1 18 ? 10.691 -8.872 62.737 1.00 68.21 18 TYR D O 1
ATOM 5998 N N . THR D 1 19 ? 11.687 -10.829 63.197 1.00 63.44 19 THR D N 1
ATOM 5999 C CA . THR D 1 19 ? 11.784 -11.228 61.797 1.00 63.44 19 THR D CA 1
ATOM 6000 C C . THR D 1 19 ? 10.387 -11.475 61.240 1.00 63.44 19 THR D C 1
ATOM 6001 O O . THR D 1 19 ? 9.569 -12.145 61.875 1.00 63.44 19 THR D O 1
ATOM 6003 N N . ILE D 1 20 ? 10.106 -10.925 60.060 1.00 58.74 20 ILE D N 1
ATOM 6004 C CA . ILE D 1 20 ? 8.814 -11.070 59.397 1.00 58.74 20 ILE D CA 1
ATOM 6005 C C . ILE D 1 20 ? 9.012 -11.798 58.074 1.00 58.74 20 ILE D C 1
ATOM 6006 O O . ILE D 1 20 ? 9.880 -11.423 57.277 1.00 58.74 20 ILE D O 1
ATOM 6011 N N . ILE D 1 21 ? 8.212 -12.834 57.835 1.00 58.77 21 ILE D N 1
ATOM 6012 C CA . ILE D 1 21 ? 8.321 -13.654 56.622 1.00 58.77 21 ILE D CA 1
ATOM 6013 C C . ILE D 1 21 ? 6.960 -13.662 55.933 1.00 58.77 21 ILE D C 1
ATOM 6014 O O . ILE D 1 21 ? 6.042 -14.376 56.343 1.00 58.77 21 ILE D O 1
ATOM 6016 N N . THR D 1 22 ? 6.812 -12.858 54.882 1.00 59.28 22 THR D N 1
ATOM 6017 C CA . THR D 1 22 ? 5.579 -12.814 54.102 1.00 59.28 22 THR D CA 1
ATOM 6018 C C . THR D 1 22 ? 5.683 -13.692 52.857 1.00 59.28 22 THR D C 1
ATOM 6019 O O . THR D 1 22 ? 6.732 -13.752 52.213 1.00 59.28 22 THR D O 1
ATOM 6021 N N . GLN D 1 23 ? 4.588 -14.374 52.521 1.00 54.12 23 GLN D N 1
ATOM 6022 C CA . GLN D 1 23 ? 4.499 -15.192 51.319 1.00 54.12 23 GLN D CA 1
ATOM 6023 C C . GLN D 1 23 ? 3.228 -14.849 50.552 1.00 54.12 23 GLN D C 1
ATOM 6024 O O . GLN D 1 23 ? 2.215 -14.464 51.145 1.00 54.12 23 GLN D O 1
ATOM 6026 N N . ASN D 1 24 ? 3.290 -14.979 49.226 1.00 55.68 24 ASN D N 1
ATOM 6027 C CA . ASN D 1 24 ? 2.165 -14.684 48.342 1.00 55.68 24 ASN D CA 1
ATOM 6028 C C . ASN D 1 24 ? 1.530 -15.970 47.830 1.00 55.68 24 ASN D C 1
ATOM 6029 O O . ASN D 1 24 ? 2.235 -16.884 47.393 1.00 55.68 24 ASN D O 1
ATOM 6034 N N . ASP D 1 25 ? 0.202 -16.036 47.884 1.00 54.68 25 ASP D N 1
ATOM 6035 C CA . ASP D 1 25 ? -0.553 -17.173 47.367 1.00 54.68 25 ASP D CA 1
ATOM 6036 C C . ASP D 1 25 ? -1.045 -16.846 45.960 1.00 54.68 25 ASP D C 1
ATOM 6037 O O . ASP D 1 25 ? -1.926 -15.999 45.786 1.00 54.68 25 ASP D O 1
ATOM 6039 N N . LYS D 1 26 ? -0.484 -17.523 44.961 1.00 51.38 26 LYS D N 1
ATOM 6040 C CA . LYS D 1 26 ? -0.771 -17.280 43.554 1.00 51.38 26 LYS D CA 1
ATOM 6041 C C . LYS D 1 26 ? -1.706 -18.349 42.994 1.00 51.38 26 LYS D C 1
ATOM 6042 O O . LYS D 1 26 ? -1.816 -19.454 43.528 1.00 51.38 26 LYS D O 1
ATOM 6044 N N . GLN D 1 27 ? -2.385 -18.001 41.896 1.00 44.70 27 GLN D N 1
ATOM 6045 C CA . GLN D 1 27 ? -3.368 -18.907 41.305 1.00 44.70 27 GLN D CA 1
ATOM 6046 C C . GLN D 1 27 ? -2.736 -19.939 40.376 1.00 44.70 27 GLN D C 1
ATOM 6047 O O . GLN D 1 27 ? -3.046 -21.130 40.474 1.00 44.70 27 GLN D O 1
ATOM 6053 N N . ILE D 1 28 ? -1.855 -19.515 39.475 1.00 41.58 28 ILE D N 1
ATOM 6054 C CA . ILE D 1 28 ? -1.319 -20.377 38.428 1.00 41.58 28 ILE D CA 1
ATOM 6055 C C . ILE D 1 28 ? 0.169 -20.555 38.677 1.00 41.58 28 ILE D C 1
ATOM 6056 O O . ILE D 1 28 ? 0.907 -19.567 38.755 1.00 41.58 28 ILE D O 1
ATOM 6061 N N . ILE D 1 29 ? 0.616 -21.803 38.790 1.00 37.68 29 ILE D N 1
ATOM 6062 C CA . ILE D 1 29 ? 2.037 -22.099 38.950 1.00 37.68 29 ILE D CA 1
ATOM 6063 C C . ILE D 1 29 ? 2.468 -23.084 37.877 1.00 37.68 29 ILE D C 1
ATOM 6064 O O . ILE D 1 29 ? 1.832 -24.125 37.699 1.00 37.68 29 ILE D O 1
ATOM 6069 N N . SER D 1 30 ? 3.548 -22.773 37.167 1.00 40.76 30 SER D N 1
ATOM 6070 C CA . SER D 1 30 ? 4.040 -23.672 36.136 1.00 40.76 30 SER D CA 1
ATOM 6071 C C . SER D 1 30 ? 5.436 -24.178 36.472 1.00 40.76 30 SER D C 1
ATOM 6072 O O . SER D 1 30 ? 6.214 -23.503 37.149 1.00 40.76 30 SER D O 1
ATOM 6075 N N . TYR D 1 31 ? 5.745 -25.373 35.975 1.00 40.14 31 TYR D N 1
ATOM 6076 C CA . TYR D 1 31 ? 7.061 -25.985 36.117 1.00 40.14 31 TYR D CA 1
ATOM 6077 C C . TYR D 1 31 ? 7.553 -26.396 34.738 1.00 40.14 31 TYR D C 1
ATOM 6078 O O . TYR D 1 31 ? 6.758 -26.805 33.892 1.00 40.14 31 TYR D O 1
ATOM 6087 N N . GLN D 1 32 ? 8.860 -26.302 34.505 1.00 34.13 32 GLN D N 1
ATOM 6088 C CA . GLN D 1 32 ? 9.403 -26.615 33.188 1.00 34.13 32 GLN D CA 1
ATOM 6089 C C . GLN D 1 32 ? 10.604 -27.540 33.295 1.00 34.13 32 GLN D C 1
ATOM 6090 O O . GLN D 1 32 ? 11.467 -27.352 34.158 1.00 34.13 32 GLN D O 1
ATOM 6096 N N . SER D 1 33 ? 10.632 -28.559 32.439 1.00 30.97 33 SER D N 1
ATOM 6097 C CA . SER D 1 33 ? 11.745 -29.493 32.345 1.00 30.97 33 SER D CA 1
ATOM 6098 C C . SER D 1 33 ? 11.978 -29.813 30.875 1.00 30.97 33 SER D C 1
ATOM 6099 O O . SER D 1 33 ? 11.031 -29.905 30.095 1.00 30.97 33 SER D O 1
ATOM 6102 N N . VAL D 1 34 ? 13.237 -30.029 30.496 1.00 26.83 34 VAL D N 1
ATOM 6103 C CA . VAL D 1 34 ? 13.562 -30.358 29.112 1.00 26.83 34 VAL D CA 1
ATOM 6104 C C . VAL D 1 34 ? 14.454 -31.584 29.020 1.00 26.83 34 VAL D C 1
ATOM 6105 O O . VAL D 1 34 ? 15.215 -31.898 29.938 1.00 26.83 34 VAL D O 1
ATOM 6109 N N . ASP D 1 35 ? 14.339 -32.290 27.893 1.00 26.32 35 ASP D N 1
ATOM 6110 C CA . ASP D 1 35 ? 15.115 -33.498 27.644 1.00 26.32 35 ASP D CA 1
ATOM 6111 C C . ASP D 1 35 ? 15.407 -33.613 26.154 1.00 26.32 35 ASP D C 1
ATOM 6112 O O . ASP D 1 35 ? 14.604 -33.199 25.318 1.00 26.32 35 ASP D O 1
ATOM 6114 N N . SER D 1 36 ? 16.579 -34.156 25.829 1.00 28.64 36 SER D N 1
ATOM 6115 C CA . SER D 1 36 ? 17.012 -34.282 24.444 1.00 28.64 36 SER D CA 1
ATOM 6116 C C . SER D 1 36 ? 17.616 -35.654 24.184 1.00 28.64 36 SER D C 1
ATOM 6117 O O . SER D 1 36 ? 18.073 -36.338 25.101 1.00 28.64 36 SER D O 1
ATOM 6120 N N . SER D 1 37 ? 17.613 -36.047 22.912 1.00 30.25 37 SER D N 1
ATOM 6121 C CA . SER D 1 37 ? 18.203 -37.314 22.501 1.00 30.25 37 SER D CA 1
ATOM 6122 C C . SER D 1 37 ? 18.533 -37.243 21.019 1.00 30.25 37 SER D C 1
ATOM 6123 O O . SER D 1 37 ? 17.968 -36.434 20.279 1.00 30.25 37 SER D O 1
ATOM 6126 N N . SER D 1 38 ? 19.472 -38.089 20.595 1.00 29.39 38 SER D N 1
ATOM 6127 C CA . SER D 1 38 ? 19.907 -38.061 19.207 1.00 29.39 38 SER D CA 1
ATOM 6128 C C . SER D 1 38 ? 20.352 -39.439 18.731 1.00 29.39 38 SER D C 1
ATOM 6129 O O . SER D 1 38 ? 20.716 -40.311 19.523 1.00 29.39 38 SER D O 1
ATOM 6132 N N . LYS D 1 39 ? 20.330 -39.604 17.406 1.00 28.19 39 LYS D N 1
ATOM 6133 C CA . LYS D 1 39 ? 20.836 -40.770 16.681 1.00 28.19 39 LYS D CA 1
ATOM 6134 C C . LYS D 1 39 ? 21.738 -40.234 15.570 1.00 28.19 39 LYS D C 1
ATOM 6135 O O . LYS D 1 39 ? 21.253 -39.806 14.511 1.00 28.19 39 LYS D O 1
ATOM 6137 N N . ASN D 1 40 ? 23.036 -40.150 15.881 1.00 29.15 40 ASN D N 1
ATOM 6138 C CA . ASN D 1 40 ? 24.009 -39.515 14.996 1.00 29.15 40 ASN D CA 1
ATOM 6139 C C . ASN D 1 40 ? 24.135 -40.225 13.654 1.00 29.15 40 ASN D C 1
ATOM 6140 O O . ASN D 1 40 ? 24.433 -39.579 12.642 1.00 29.15 40 ASN D O 1
ATOM 6142 N N . GLU D 1 41 ? 23.939 -41.546 13.622 1.00 30.22 41 GLU D N 1
ATOM 6143 C CA . GLU D 1 41 ? 24.083 -42.286 12.369 1.00 30.22 41 GLU D CA 1
ATOM 6144 C C . GLU D 1 41 ? 23.087 -41.825 11.317 1.00 30.22 41 GLU D C 1
ATOM 6145 O O . GLU D 1 41 ? 23.396 -41.843 10.121 1.00 30.22 41 GLU D O 1
ATOM 6147 N N . ASP D 1 42 ? 21.895 -41.415 11.733 1.00 26.49 42 ASP D N 1
ATOM 6148 C CA . ASP D 1 42 ? 20.866 -40.967 10.811 1.00 26.49 42 ASP D CA 1
ATOM 6149 C C . ASP D 1 42 ? 20.727 -39.454 10.793 1.00 26.49 42 ASP D C 1
ATOM 6150 O O . ASP D 1 42 ? 19.921 -38.927 10.024 1.00 26.49 42 ASP D O 1
ATOM 6152 N N . GLY D 1 43 ? 21.495 -38.749 11.615 1.00 23.10 43 GLY D N 1
ATOM 6153 C CA . GLY D 1 43 ? 21.331 -37.312 11.723 1.00 23.10 43 GLY D CA 1
ATOM 6154 C C . GLY D 1 43 ? 19.979 -36.913 12.266 1.00 23.10 43 GLY D C 1
ATOM 6155 O O . GLY D 1 43 ? 19.376 -35.953 11.775 1.00 23.10 43 GLY D O 1
ATOM 6156 N N . PHE D 1 44 ? 19.475 -37.639 13.258 1.00 22.65 44 PHE D N 1
ATOM 6157 C CA . PHE D 1 44 ? 18.166 -37.343 13.825 1.00 22.65 44 PHE D CA 1
ATOM 6158 C C . PHE D 1 44 ? 18.328 -36.856 15.253 1.00 22.65 44 PHE D C 1
ATOM 6159 O O . PHE D 1 44 ? 18.981 -37.515 16.060 1.00 22.65 44 PHE D O 1
ATOM 6167 N N . THR D 1 45 ? 17.758 -35.699 15.570 1.00 23.12 45 THR D N 1
ATOM 6168 C CA . THR D 1 45 ? 17.816 -35.225 16.944 1.00 23.12 45 THR D CA 1
ATOM 6169 C C . THR D 1 45 ? 16.444 -34.725 17.343 1.00 23.12 45 THR D C 1
ATOM 6170 O O . THR D 1 45 ? 15.758 -34.085 16.541 1.00 23.12 45 THR D O 1
ATOM 6174 N N . ALA D 1 46 ? 16.067 -34.979 18.595 1.00 23.87 46 ALA D N 1
ATOM 6175 C CA . ALA D 1 46 ? 14.758 -34.591 19.087 1.00 23.87 46 ALA D CA 1
ATOM 6176 C C . ALA D 1 46 ? 14.867 -34.070 20.509 1.00 23.87 46 ALA D C 1
ATOM 6177 O O . ALA D 1 46 ? 15.661 -34.572 21.309 1.00 23.87 46 ALA D O 1
ATOM 6179 N N . SER D 1 47 ? 14.069 -33.055 20.816 1.00 23.92 47 SER D N 1
ATOM 6180 C CA . SER D 1 47 ? 14.012 -32.478 22.144 1.00 23.92 47 SER D CA 1
ATOM 6181 C C . SER D 1 47 ? 12.554 -32.292 22.516 1.00 23.92 47 SER D C 1
ATOM 6182 O O . SER D 1 47 ? 11.736 -31.882 21.684 1.00 23.92 47 SER D O 1
ATOM 6185 N N . ILE D 1 48 ? 12.253 -32.548 23.782 1.00 23.54 48 ILE D N 1
ATOM 6186 C CA . ILE D 1 48 ? 10.930 -32.356 24.348 1.00 23.54 48 ILE D CA 1
ATOM 6187 C C . ILE D 1 48 ? 11.018 -31.374 25.500 1.00 23.54 48 ILE D C 1
ATOM 6188 O O . ILE D 1 48 ? 11.842 -31.547 26.408 1.00 23.54 48 ILE D O 1
ATOM 6193 N N . ASP D 1 49 ? 10.198 -30.328 25.444 1.00 25.54 49 ASP D N 1
ATOM 6194 C CA . ASP D 1 49 ? 10.086 -29.364 26.529 1.00 25.54 49 ASP D CA 1
ATOM 6195 C C . ASP D 1 49 ? 8.716 -29.572 27.155 1.00 25.54 49 ASP D C 1
ATOM 6196 O O . ASP D 1 49 ? 7.697 -29.464 26.467 1.00 25.54 49 ASP D O 1
ATOM 6198 N N . ALA D 1 50 ? 8.680 -29.863 28.448 1.00 29.26 50 ALA D N 1
ATOM 6199 C CA . ALA D 1 50 ? 7.432 -30.142 29.131 1.00 29.26 50 ALA D CA 1
ATOM 6200 C C . ALA D 1 50 ? 7.162 -29.080 30.179 1.00 29.26 50 ALA D C 1
ATOM 6201 O O . ALA D 1 50 ? 8.065 -28.686 30.928 1.00 29.26 50 ALA D O 1
ATOM 6203 N N . ARG D 1 51 ? 5.921 -28.609 30.208 1.00 32.56 51 ARG D N 1
ATOM 6204 C CA . ARG D 1 51 ? 5.473 -27.647 31.201 1.00 32.56 51 ARG D CA 1
ATOM 6205 C C . ARG D 1 51 ? 4.268 -28.216 31.935 1.00 32.56 51 ARG D C 1
ATOM 6206 O O . ARG D 1 51 ? 3.321 -28.688 31.303 1.00 32.56 51 ARG D O 1
ATOM 6214 N N . PHE D 1 52 ? 4.304 -28.159 33.260 1.00 35.33 52 PHE D N 1
ATOM 6215 C CA . PHE D 1 52 ? 3.259 -28.696 34.124 1.00 35.33 52 PHE D CA 1
ATOM 6216 C C . PHE D 1 52 ? 2.517 -27.528 34.744 1.00 35.33 52 PHE D C 1
ATOM 6217 O O . PHE D 1 52 ? 3.158 -26.637 35.313 1.00 35.33 52 PHE D O 1
ATOM 6225 N N . ILE D 1 53 ? 1.184 -27.514 34.654 1.00 36.00 53 ILE D N 1
ATOM 6226 C CA . ILE D 1 53 ? 0.428 -26.368 35.154 1.00 36.00 53 ILE D CA 1
ATOM 6227 C C . ILE D 1 53 ? -0.448 -26.761 36.338 1.00 36.00 53 ILE D C 1
ATOM 6228 O O . ILE D 1 53 ? -1.287 -27.664 36.235 1.00 36.00 53 ILE D O 1
ATOM 6233 N N . ASP D 1 54 ? -0.238 -26.075 37.464 1.00 38.20 54 ASP D N 1
ATOM 6234 C CA . ASP D 1 54 ? -1.018 -26.211 38.690 1.00 38.20 54 ASP D CA 1
ATOM 6235 C C . ASP D 1 54 ? -1.971 -25.023 38.789 1.00 38.20 54 ASP D C 1
ATOM 6236 O O . ASP D 1 54 ? -1.531 -23.890 39.034 1.00 38.20 54 ASP D O 1
ATOM 6238 N N . ASP D 1 55 ? -3.264 -25.271 38.579 1.00 40.66 55 ASP D N 1
ATOM 6239 C CA . ASP D 1 55 ? -4.295 -24.240 38.640 1.00 40.66 55 ASP D CA 1
ATOM 6240 C C . ASP D 1 55 ? -5.317 -24.608 39.703 1.00 40.66 55 ASP D C 1
ATOM 6241 O O . ASP D 1 55 ? -5.805 -25.741 39.732 1.00 40.66 55 ASP D O 1
ATOM 6243 N N . LYS D 1 56 ? -5.628 -23.651 40.580 1.00 41.01 56 LYS D N 1
ATOM 6244 C CA . LYS D 1 56 ? -6.547 -23.912 41.681 1.00 41.01 56 LYS D CA 1
ATOM 6245 C C . LYS D 1 56 ? -7.993 -24.061 41.229 1.00 41.01 56 LYS D C 1
ATOM 6246 O O . LYS D 1 56 ? -8.796 -24.634 41.968 1.00 41.01 56 LYS D O 1
ATOM 6248 N N . TYR D 1 57 ? -8.348 -23.563 40.046 1.00 39.83 57 TYR D N 1
ATOM 6249 C CA . TYR D 1 57 ? -9.725 -23.613 39.572 1.00 39.83 57 TYR D CA 1
ATOM 6250 C C . TYR D 1 57 ? -9.955 -24.669 38.499 1.00 39.83 57 TYR D C 1
ATOM 6251 O O . TYR D 1 57 ? -11.061 -24.751 37.961 1.00 39.83 57 TYR D O 1
ATOM 6260 N N . SER D 1 58 ? -8.952 -25.475 38.170 1.00 40.77 58 SER D N 1
ATOM 6261 C CA . SER D 1 58 ? -9.101 -26.494 37.141 1.00 40.77 58 SER D CA 1
ATOM 6262 C C . SER D 1 58 ? -9.390 -27.849 37.768 1.00 40.77 58 SER D C 1
ATOM 6263 O O . SER D 1 58 ? -8.894 -28.166 38.853 1.00 40.77 58 SER D O 1
ATOM 6266 N N . SER D 1 59 ? -10.191 -28.652 37.071 1.00 42.93 59 SER D N 1
ATOM 6267 C CA . SER D 1 59 ? -10.602 -29.950 37.587 1.00 42.93 59 SER D CA 1
ATOM 6268 C C . SER D 1 59 ? -9.587 -31.064 37.349 1.00 42.93 59 SER D C 1
ATOM 6269 O O . SER D 1 59 ? -9.721 -32.131 37.951 1.00 42.93 59 SER D O 1
ATOM 6272 N N . GLU D 1 60 ? -8.591 -30.862 36.489 1.00 40.70 60 GLU D N 1
ATOM 6273 C CA . GLU D 1 60 ? -7.683 -31.948 36.145 1.00 40.70 60 GLU D CA 1
ATOM 6274 C C . GLU D 1 60 ? -6.307 -31.389 35.818 1.00 40.70 60 GLU D C 1
ATOM 6275 O O . GLU D 1 60 ? -6.147 -30.196 35.554 1.00 40.70 60 GLU D O 1
ATOM 6277 N N . MET D 1 61 ? -5.310 -32.267 35.821 1.00 36.91 61 MET D N 1
ATOM 6278 C CA . MET D 1 61 ? -3.947 -31.826 35.571 1.00 36.91 61 MET D CA 1
ATOM 6279 C C . MET D 1 61 ? -3.715 -31.633 34.078 1.00 36.91 61 MET D C 1
ATOM 6280 O O . MET D 1 61 ? -4.214 -32.402 33.249 1.00 36.91 61 MET D O 1
ATOM 6282 N N . THR D 1 62 ? -2.904 -30.623 33.745 1.00 32.39 62 THR D N 1
ATOM 6283 C CA . THR D 1 62 ? -2.531 -30.312 32.369 1.00 32.39 62 THR D CA 1
ATOM 6284 C C . THR D 1 62 ? -1.019 -30.243 32.200 1.00 32.39 62 THR D C 1
ATOM 6285 O O . THR D 1 62 ? -0.314 -29.617 33.008 1.00 32.39 62 THR D O 1
ATOM 6289 N N . THR D 1 63 ? -0.537 -30.873 31.127 1.00 29.27 63 THR D N 1
ATOM 6290 C CA . THR D 1 63 ? 0.859 -30.832 30.723 1.00 29.27 63 THR D CA 1
ATOM 6291 C C . THR D 1 63 ? 0.956 -30.423 29.260 1.00 29.27 63 THR D C 1
ATOM 6292 O O . THR D 1 63 ? 0.227 -30.946 28.414 1.00 29.27 63 THR D O 1
ATOM 6296 N N . LEU D 1 64 ? 1.841 -29.479 28.966 1.00 26.12 64 LEU D N 1
ATOM 6297 C CA . LEU D 1 64 ? 2.090 -29.019 27.607 1.00 26.12 64 LEU D CA 1
ATOM 6298 C C . LEU D 1 64 ? 3.396 -29.643 27.138 1.00 26.12 64 LEU D C 1
ATOM 6299 O O . LEU D 1 64 ? 4.409 -29.548 27.841 1.00 26.12 64 LEU D O 1
ATOM 6304 N N . ILE D 1 65 ? 3.380 -30.272 25.967 1.00 23.06 65 ILE D N 1
ATOM 6305 C CA . ILE D 1 65 ? 4.528 -31.015 25.452 1.00 23.06 65 ILE D CA 1
ATOM 6306 C C . ILE D 1 65 ? 4.954 -30.373 24.138 1.00 23.06 65 ILE D C 1
ATOM 6307 O O . ILE D 1 65 ? 4.365 -30.638 23.083 1.00 23.06 65 ILE D O 1
ATOM 6312 N N . ASN D 1 66 ? 5.889 -29.429 24.204 1.00 22.85 66 ASN D N 1
ATOM 6313 C CA . ASN D 1 66 ? 6.458 -28.881 22.987 1.00 22.85 66 ASN D CA 1
ATOM 6314 C C . ASN D 1 66 ? 7.508 -29.845 22.448 1.00 22.85 66 ASN D C 1
ATOM 6315 O O . ASN D 1 66 ? 8.214 -30.505 23.216 1.00 22.85 66 ASN D O 1
ATOM 6320 N N . LEU D 1 67 ? 7.686 -29.838 21.129 1.00 20.83 67 LEU D N 1
ATOM 6321 C CA . LEU D 1 67 ? 8.669 -30.668 20.456 1.00 20.83 67 LEU D CA 1
ATOM 6322 C C . LEU D 1 67 ? 9.491 -29.822 19.503 1.00 20.83 67 LEU D C 1
ATOM 6323 O O . LEU D 1 67 ? 8.941 -29.004 18.748 1.00 20.83 67 LEU D O 1
ATOM 6328 N N . THR D 1 68 ? 10.789 -30.131 19.457 1.00 22.91 68 THR D N 1
ATOM 6329 C CA . THR D 1 68 ? 11.742 -29.473 18.575 1.00 22.91 68 THR D CA 1
ATOM 6330 C C . THR D 1 68 ? 12.763 -30.523 18.157 1.00 22.91 68 THR D C 1
ATOM 6331 O O . THR D 1 68 ? 12.785 -31.628 18.697 1.00 22.91 68 THR D O 1
ATOM 6335 N N . GLY D 1 69 ? 13.612 -30.192 17.199 1.00 22.35 69 GLY D N 1
ATOM 6336 C CA . GLY D 1 69 ? 14.654 -31.120 16.809 1.00 22.35 69 GLY D CA 1
ATOM 6337 C C . GLY D 1 69 ? 15.257 -30.748 15.474 1.00 22.35 69 GLY D C 1
ATOM 6338 O O . GLY D 1 69 ? 14.969 -29.698 14.908 1.00 22.35 69 GLY D O 1
ATOM 6339 N N . PHE D 1 70 ? 16.178 -31.600 15.027 1.00 19.75 70 PHE D N 1
ATOM 6340 C CA . PHE D 1 70 ? 16.802 -31.437 13.720 1.00 19.75 70 PHE D CA 1
ATOM 6341 C C . PHE D 1 70 ? 16.813 -32.720 12.898 1.00 19.75 70 PHE D C 1
ATOM 6342 O O . PHE D 1 70 ? 17.239 -33.769 13.393 1.00 19.75 70 PHE D O 1
ATOM 6350 N N . MET D 1 71 ? 16.315 -32.644 11.665 1.00 19.92 71 MET D N 1
ATOM 6351 C CA . MET D 1 71 ? 16.379 -33.743 10.706 1.00 19.92 71 MET D CA 1
ATOM 6352 C C . MET D 1 71 ? 17.278 -33.320 9.558 1.00 19.92 71 MET D C 1
ATOM 6353 O O . MET D 1 71 ? 16.842 -32.568 8.686 1.00 19.92 71 MET D O 1
ATOM 6358 N N . SER D 1 72 ? 18.496 -33.834 9.514 1.00 19.45 72 SER D N 1
ATOM 6359 C CA . SER D 1 72 ? 19.418 -33.389 8.483 1.00 19.45 72 SER D CA 1
ATOM 6360 C C . SER D 1 72 ? 19.011 -33.956 7.131 1.00 19.45 72 SER D C 1
ATOM 6361 O O . SER D 1 72 ? 18.413 -35.027 7.040 1.00 19.45 72 SER D O 1
ATOM 6364 N N . SER D 1 73 ? 19.332 -33.217 6.078 1.00 19.44 73 SER D N 1
ATOM 6365 C CA . SER D 1 73 ? 19.035 -33.625 4.714 1.00 19.44 73 SER D CA 1
ATOM 6366 C C . SER D 1 73 ? 20.324 -34.034 4.024 1.00 19.44 73 SER D C 1
ATOM 6367 O O . SER D 1 73 ? 21.294 -33.270 4.016 1.00 19.44 73 SER D O 1
ATOM 6370 N N . LYS D 1 74 ? 20.328 -35.216 3.428 1.00 21.31 74 LYS D N 1
ATOM 6371 C CA . LYS D 1 74 ? 21.530 -35.745 2.810 1.00 21.31 74 LYS D CA 1
ATOM 6372 C C . LYS D 1 74 ? 21.652 -35.278 1.367 1.00 21.31 74 LYS D C 1
ATOM 6373 O O . LYS D 1 74 ? 20.661 -34.963 0.709 1.00 21.31 74 LYS D O 1
ATOM 6379 N N . LYS D 1 75 ? 22.885 -35.241 0.878 1.00 23.20 75 LYS D N 1
ATOM 6380 C CA . LYS D 1 75 ? 23.148 -34.719 -0.455 1.00 23.20 75 LYS D CA 1
ATOM 6381 C C . LYS D 1 75 ? 24.359 -35.396 -1.104 1.00 23.20 75 LYS D C 1
ATOM 6382 O O . LYS D 1 75 ? 24.224 -36.189 -2.039 1.00 23.20 75 LYS D O 1
ATOM 6388 N N . THR D 1 91 ? 25.530 -37.474 -14.245 1.00 36.60 76 THR D N 1
ATOM 6389 C CA . THR D 1 91 ? 25.657 -37.847 -12.843 1.00 36.60 76 THR D CA 1
ATOM 6390 C C . THR D 1 91 ? 24.299 -38.080 -12.208 1.00 36.60 76 THR D C 1
ATOM 6391 O O . THR D 1 91 ? 23.276 -38.070 -12.890 1.00 36.60 76 THR D O 1
ATOM 6393 N N . ALA D 1 92 ? 24.297 -38.300 -10.896 1.00 36.59 77 ALA D N 1
ATOM 6394 C CA . ALA D 1 92 ? 23.054 -38.424 -10.154 1.00 36.59 77 ALA D CA 1
ATOM 6395 C C . ALA D 1 92 ? 23.245 -37.828 -8.771 1.00 36.59 77 ALA D C 1
ATOM 6396 O O . ALA D 1 92 ? 24.285 -38.035 -8.141 1.00 36.59 77 ALA D O 1
ATOM 6398 N N . ILE D 1 93 ? 22.234 -37.103 -8.297 1.00 31.68 78 ILE D N 1
ATOM 6399 C CA . ILE D 1 93 ? 22.275 -36.471 -6.986 1.00 31.68 78 ILE D CA 1
ATOM 6400 C C . ILE D 1 93 ? 21.057 -36.904 -6.187 1.00 31.68 78 ILE D C 1
ATOM 6401 O O . ILE D 1 93 ? 19.926 -36.811 -6.673 1.00 31.68 78 ILE D O 1
ATOM 6406 N N . ASN D 1 94 ? 21.289 -37.373 -4.966 1.00 27.17 79 ASN D N 1
ATOM 6407 C CA . ASN D 1 94 ? 20.207 -37.691 -4.044 1.00 27.17 79 ASN D CA 1
ATOM 6408 C C . ASN D 1 94 ? 19.721 -36.431 -3.340 1.00 27.17 79 ASN D C 1
ATOM 6409 O O . ASN D 1 94 ? 20.524 -35.632 -2.850 1.00 27.17 79 ASN D O 1
ATOM 6414 N N . PHE D 1 95 ? 18.403 -36.264 -3.270 1.00 23.47 80 PHE D N 1
ATOM 6415 C CA . PHE D 1 95 ? 17.811 -35.073 -2.716 1.00 23.47 80 PHE D CA 1
ATOM 6416 C C . PHE D 1 95 ? 16.478 -35.399 -2.054 1.00 23.47 80 PHE D C 1
ATOM 6417 O O . PHE D 1 95 ? 15.645 -36.073 -2.676 1.00 23.47 80 PHE D O 1
ATOM 6425 N N . PRO D 1 96 ? 16.265 -34.986 -0.804 1.00 20.12 81 PRO D N 1
ATOM 6426 C CA . PRO D 1 96 ? 15.033 -35.361 -0.103 1.00 20.12 81 PRO D CA 1
ATOM 6427 C C . PRO D 1 96 ? 13.793 -34.828 -0.795 1.00 20.12 81 PRO D C 1
ATOM 6428 O O . PRO D 1 96 ? 13.846 -33.911 -1.612 1.00 20.12 81 PRO D O 1
ATOM 6432 N N . VAL D 1 97 ? 12.653 -35.422 -0.448 1.00 18.00 82 VAL D N 1
ATOM 6433 C CA . VAL D 1 97 ? 11.386 -35.073 -1.077 1.00 18.00 82 VAL D CA 1
ATOM 6434 C C . VAL D 1 97 ? 10.246 -35.022 -0.071 1.00 18.00 82 VAL D C 1
ATOM 6435 O O . VAL D 1 97 ? 9.268 -34.287 -0.267 1.00 18.00 82 VAL D O 1
ATOM 6439 N N . ARG D 1 98 ? 10.396 -35.710 1.059 1.00 16.71 83 ARG D N 1
ATOM 6440 C CA . ARG D 1 98 ? 9.336 -35.654 2.056 1.00 16.71 83 ARG D CA 1
ATOM 6441 C C . ARG D 1 98 ? 9.824 -35.919 3.469 1.00 16.71 83 ARG D C 1
ATOM 6442 O O . ARG D 1 98 ? 10.713 -36.743 3.681 1.00 16.71 83 ARG D O 1
ATOM 6450 N N . TYR D 1 99 ? 9.255 -35.192 4.428 1.00 15.92 84 TYR D N 1
ATOM 6451 C CA . TYR D 1 99 ? 9.525 -35.421 5.839 1.00 15.92 84 TYR D CA 1
ATOM 6452 C C . TYR D 1 99 ? 8.216 -35.773 6.528 1.00 15.92 84 TYR D C 1
ATOM 6453 O O . TYR D 1 99 ? 7.149 -35.328 6.102 1.00 15.92 84 TYR D O 1
ATOM 6462 N N . SER D 1 100 ? 8.294 -36.522 7.630 1.00 16.30 85 SER D N 1
ATOM 6463 C CA . SER D 1 100 ? 7.080 -36.848 8.365 1.00 16.30 85 SER D CA 1
ATOM 6464 C C . SER D 1 100 ? 7.374 -37.034 9.846 1.00 16.30 85 SER D C 1
ATOM 6465 O O . SER D 1 100 ? 8.348 -37.699 10.212 1.00 16.30 85 SER D O 1
ATOM 6468 N N . ILE D 1 101 ? 6.510 -36.461 10.691 1.00 16.89 86 ILE D N 1
ATOM 6469 C CA . ILE D 1 101 ? 6.641 -36.509 12.145 1.00 16.89 86 ILE D CA 1
ATOM 6470 C C . ILE D 1 101 ? 5.344 -36.995 12.771 1.00 16.89 86 ILE D C 1
ATOM 6471 O O . ILE D 1 101 ? 4.257 -36.565 12.374 1.00 16.89 86 ILE D O 1
ATOM 6476 N N . SER D 1 102 ? 5.446 -37.902 13.740 1.00 19.20 87 SER D N 1
ATOM 6477 C CA . SER D 1 102 ? 4.251 -38.389 14.416 1.00 19.20 87 SER D CA 1
ATOM 6478 C C . SER D 1 102 ? 4.480 -38.504 15.917 1.00 19.20 87 SER D C 1
ATOM 6479 O O . SER D 1 102 ? 5.540 -38.956 16.353 1.00 19.20 87 SER D O 1
ATOM 6482 N N . ILE D 1 103 ? 3.497 -38.067 16.704 1.00 21.66 88 ILE D N 1
ATOM 6483 C CA . ILE D 1 103 ? 3.543 -38.140 18.162 1.00 21.66 88 ILE D CA 1
ATOM 6484 C C . ILE D 1 103 ? 2.494 -39.143 18.618 1.00 21.66 88 ILE D C 1
ATOM 6485 O O . ILE D 1 103 ? 1.311 -39.009 18.271 1.00 21.66 88 ILE D O 1
ATOM 6490 N N . LEU D 1 104 ? 2.922 -40.135 19.405 1.00 26.82 89 LEU D N 1
ATOM 6491 C CA . LEU D 1 104 ? 2.063 -41.200 19.897 1.00 26.82 89 LEU D CA 1
ATOM 6492 C C . LEU D 1 104 ? 1.958 -41.207 21.417 1.00 26.82 89 LEU D C 1
ATOM 6493 O O . LEU D 1 104 ? 2.980 -41.204 22.121 1.00 26.82 89 LEU D O 1
ATOM 6498 N N . ASN D 1 105 ? 0.715 -41.244 21.902 1.00 31.71 90 ASN D N 1
ATOM 6499 C CA . ASN D 1 105 ? 0.380 -41.354 23.320 1.00 31.71 90 ASN D CA 1
ATOM 6500 C C . ASN D 1 105 ? 0.180 -42.833 23.628 1.00 31.71 90 ASN D C 1
ATOM 6501 O O . ASN D 1 105 ? -0.737 -43.462 23.091 1.00 31.71 90 ASN D O 1
ATOM 6506 N N . GLU D 1 106 ? 1.020 -43.394 24.490 1.00 34.38 91 GLU D N 1
ATOM 6507 C CA . GLU D 1 106 ? 1.002 -44.828 24.744 1.00 34.38 91 GLU D CA 1
ATOM 6508 C C . GLU D 1 106 ? 0.396 -45.228 26.083 1.00 34.38 91 GLU D C 1
ATOM 6509 O O . GLU D 1 106 ? 0.535 -46.388 26.482 1.00 34.38 91 GLU D O 1
ATOM 6515 N N . SER D 1 107 ? -0.266 -44.321 26.784 1.00 35.27 92 SER D N 1
ATOM 6516 C CA . SER D 1 107 ? -0.868 -44.648 28.071 1.00 35.27 92 SER D CA 1
ATOM 6517 C C . SER D 1 107 ? -2.372 -44.427 28.030 1.00 35.27 92 SER D C 1
ATOM 6518 O O . SER D 1 107 ? -2.960 -43.833 28.936 1.00 35.27 92 SER D O 1
ATOM 6521 N N . ILE D 1 108 ? -3.006 -44.901 26.958 1.00 36.09 93 ILE D N 1
ATOM 6522 C CA . ILE D 1 108 ? -4.435 -44.670 26.764 1.00 36.09 93 ILE D CA 1
ATOM 6523 C C . ILE D 1 108 ? -5.248 -45.341 27.861 1.00 36.09 93 ILE D C 1
ATOM 6524 O O . ILE D 1 108 ? -6.258 -44.797 28.324 1.00 36.09 93 ILE D O 1
ATOM 6526 N N . ASN D 1 109 ? -4.825 -46.523 28.305 1.00 40.99 94 ASN D N 1
ATOM 6527 C CA . ASN D 1 109 ? -5.604 -47.240 29.308 1.00 40.99 94 ASN D CA 1
ATOM 6528 C C . ASN D 1 109 ? -5.522 -46.604 30.687 1.00 40.99 94 ASN D C 1
ATOM 6529 O O . ASN D 1 109 ? -6.176 -47.094 31.614 1.00 40.99 94 ASN D O 1
ATOM 6531 N N . GLU D 1 110 ? -4.733 -45.549 30.853 1.00 39.33 95 GLU D N 1
ATOM 6532 C CA . GLU D 1 110 ? -4.625 -44.843 32.120 1.00 39.33 95 GLU D CA 1
ATOM 6533 C C . GLU D 1 110 ? -5.404 -43.534 32.105 1.00 39.33 95 GLU D C 1
ATOM 6534 O O . GLU D 1 110 ? -5.285 -42.745 33.046 1.00 39.33 95 GLU D O 1
ATOM 6536 N N . ASN D 1 111 ? -6.187 -43.294 31.051 1.00 37.54 96 ASN D N 1
ATOM 6537 C CA . ASN D 1 111 ? -6.981 -42.075 30.883 1.00 37.54 96 ASN D CA 1
ATOM 6538 C C . ASN D 1 111 ? -6.109 -40.830 30.714 1.00 37.54 96 ASN D C 1
ATOM 6539 O O . ASN D 1 111 ? -6.424 -39.758 31.231 1.00 37.54 96 ASN D O 1
ATOM 6541 N N . VAL D 1 112 ? -4.998 -40.968 29.995 1.00 33.20 97 VAL D N 1
ATOM 6542 C CA . VAL D 1 112 ? -4.209 -39.820 29.555 1.00 33.20 97 VAL D CA 1
ATOM 6543 C C . VAL D 1 112 ? -4.556 -39.539 28.099 1.00 33.20 97 VAL D C 1
ATOM 6544 O O . VAL D 1 112 ? -4.474 -40.435 27.252 1.00 33.20 97 VAL D O 1
ATOM 6546 N N . LYS D 1 113 ? -4.940 -38.297 27.800 1.00 29.90 98 LYS D N 1
ATOM 6547 C CA . LYS D 1 113 ? -5.594 -37.982 26.538 1.00 29.90 98 LYS D CA 1
ATOM 6548 C C . LYS D 1 113 ? -4.964 -36.767 25.868 1.00 29.90 98 LYS D C 1
ATOM 6549 O O . LYS D 1 113 ? -4.456 -35.867 26.537 1.00 29.90 98 LYS D O 1
ATOM 6555 N N . ILE D 1 114 ? -4.991 -36.758 24.535 1.00 25.85 99 ILE D N 1
ATOM 6556 C CA . ILE D 1 114 ? -4.482 -35.653 23.723 1.00 25.85 99 ILE D CA 1
ATOM 6557 C C . ILE D 1 114 ? -5.660 -34.755 23.371 1.00 25.85 99 ILE D C 1
ATOM 6558 O O . ILE D 1 114 ? -6.472 -35.094 22.508 1.00 25.85 99 ILE D O 1
ATOM 6563 N N . VAL D 1 115 ? -5.777 -33.613 24.038 1.00 24.13 100 VAL D N 1
ATOM 6564 C CA . VAL D 1 115 ? -6.906 -32.739 23.752 1.00 24.13 100 VAL D CA 1
ATOM 6565 C C . VAL D 1 115 ? -6.636 -31.728 22.636 1.00 24.13 100 VAL D C 1
ATOM 6566 O O . VAL D 1 115 ? -7.579 -31.286 21.975 1.00 24.13 100 VAL D O 1
ATOM 6570 N N . ASP D 1 116 ? -5.383 -31.334 22.400 1.00 23.38 101 ASP D N 1
ATOM 6571 C CA . ASP D 1 116 ? -5.147 -30.324 21.376 1.00 23.38 101 ASP D CA 1
ATOM 6572 C C . ASP D 1 116 ? -3.764 -30.436 20.746 1.00 23.38 101 ASP D C 1
ATOM 6573 O O . ASP D 1 116 ? -2.812 -30.908 21.374 1.00 23.38 101 ASP D O 1
ATOM 6578 N N . SER D 1 117 ? -3.666 -29.944 19.507 1.00 20.39 102 SER D N 1
ATOM 6579 C CA . SER D 1 117 ? -2.440 -29.891 18.716 1.00 20.39 102 SER D CA 1
ATOM 6580 C C . SER D 1 117 ? -2.370 -28.540 18.021 1.00 20.39 102 SER D C 1
ATOM 6581 O O . SER D 1 117 ? -3.362 -28.105 17.434 1.00 20.39 102 SER D O 1
ATOM 6584 N N . ILE D 1 118 ? -1.205 -27.886 18.061 1.00 19.03 103 ILE D N 1
ATOM 6585 C CA . ILE D 1 118 ? -1.143 -26.469 17.684 1.00 19.03 103 ILE D CA 1
ATOM 6586 C C . ILE D 1 118 ? -1.209 -26.207 16.182 1.00 19.03 103 ILE D C 1
ATOM 6587 O O . ILE D 1 118 ? -2.061 -25.405 15.761 1.00 19.03 103 ILE D O 1
ATOM 6592 N N . PRO D 1 119 ? -0.365 -26.794 15.330 1.00 17.49 104 PRO D N 1
ATOM 6593 C CA . PRO D 1 119 ? -0.486 -26.486 13.898 1.00 17.49 104 PRO D CA 1
ATOM 6594 C C . PRO D 1 119 ? -1.793 -27.017 13.329 1.00 17.49 104 PRO D C 1
ATOM 6595 O O . PRO D 1 119 ? -2.231 -28.118 13.664 1.00 17.49 104 PRO D O 1
ATOM 6599 N N . LYS D 1 120 ? -2.417 -26.225 12.461 1.00 15.99 105 LYS D N 1
ATOM 6600 C CA . LYS D 1 120 ? -3.740 -26.550 11.950 1.00 15.99 105 LYS D CA 1
ATOM 6601 C C . LYS D 1 120 ? -3.828 -26.218 10.469 1.00 15.99 105 LYS D C 1
ATOM 6602 O O . LYS D 1 120 ? -2.923 -25.619 9.887 1.00 15.99 105 LYS D O 1
ATOM 6608 N N . ASN D 1 121 ? -4.944 -26.617 9.867 1.00 16.06 106 ASN D N 1
ATOM 6609 C CA . ASN D 1 121 ? -5.219 -26.356 8.463 1.00 16.06 106 ASN D CA 1
ATOM 6610 C C . ASN D 1 121 ? -5.917 -25.014 8.294 1.00 16.06 106 ASN D C 1
ATOM 6611 O O . ASN D 1 121 ? -6.786 -24.647 9.087 1.00 16.06 106 ASN D O 1
ATOM 6616 N N . THR D 1 122 ? -5.538 -24.288 7.245 1.00 16.57 107 THR D N 1
ATOM 6617 C CA . THR D 1 122 ? -6.034 -22.944 7.001 1.00 16.57 107 THR D CA 1
ATOM 6618 C C . THR D 1 122 ? -6.557 -22.841 5.574 1.00 16.57 107 THR D C 1
ATOM 6619 O O . THR D 1 122 ? -6.295 -23.698 4.730 1.00 16.57 107 THR D O 1
ATOM 6623 N N . ILE D 1 123 ? -7.297 -21.768 5.309 1.00 16.98 108 ILE D N 1
ATOM 6624 C CA . ILE D 1 123 ? -7.947 -21.537 4.022 1.00 16.98 108 ILE D CA 1
ATOM 6625 C C . ILE D 1 123 ? -7.268 -20.355 3.338 1.00 16.98 108 ILE D C 1
ATOM 6626 O O . ILE D 1 123 ? -7.122 -19.285 3.942 1.00 16.98 108 ILE D O 1
ATOM 6631 N N . SER D 1 124 ? -6.862 -20.540 2.084 1.00 17.95 109 SER D N 1
ATOM 6632 C CA . SER D 1 124 ? -6.134 -19.527 1.331 1.00 17.95 109 SER D CA 1
ATOM 6633 C C . SER D 1 124 ? -7.078 -18.477 0.745 1.00 17.95 109 SER D C 1
ATOM 6634 O O . SER D 1 124 ? -8.301 -18.611 0.776 1.00 17.95 109 SER D O 1
ATOM 6637 N N . GLN D 1 125 ? -6.485 -17.408 0.204 1.00 16.42 110 GLN D N 1
ATOM 6638 C CA . GLN D 1 125 ? -7.216 -16.314 -0.422 1.00 16.42 110 GLN D CA 1
ATOM 6639 C C . GLN D 1 125 ? -6.659 -16.034 -1.811 1.00 16.42 110 GLN D C 1
ATOM 6640 O O . GLN D 1 125 ? -5.451 -16.130 -2.038 1.00 16.42 110 GLN D O 1
ATOM 6646 N N . LYS D 1 126 ? -7.545 -15.677 -2.731 1.00 15.19 111 LYS D N 1
ATOM 6647 C CA . LYS D 1 126 ? -7.211 -15.349 -4.108 1.00 15.19 111 LYS D CA 1
ATOM 6648 C C . LYS D 1 126 ? -7.696 -13.940 -4.423 1.00 15.19 111 LYS D C 1
ATOM 6649 O O . LYS D 1 126 ? -8.725 -13.509 -3.901 1.00 15.19 111 LYS D O 1
ATOM 6655 N N . THR D 1 127 ? -6.970 -13.212 -5.269 1.00 13.84 112 THR D N 1
ATOM 6656 C CA . THR D 1 127 ? -7.426 -11.898 -5.718 1.00 13.84 112 THR D CA 1
ATOM 6657 C C . THR D 1 127 ? -7.853 -11.965 -7.180 1.00 13.84 112 THR D C 1
ATOM 6658 O O . THR D 1 127 ? -7.081 -12.413 -8.031 1.00 13.84 112 THR D O 1
ATOM 6662 N N . VAL D 1 128 ? -9.065 -11.495 -7.475 1.00 13.14 113 VAL D N 1
ATOM 6663 C CA . VAL D 1 128 ? -9.674 -11.607 -8.798 1.00 13.14 113 VAL D CA 1
ATOM 6664 C C . VAL D 1 128 ? -10.052 -10.227 -9.310 1.00 13.14 113 VAL D C 1
ATOM 6665 O O . VAL D 1 128 ? -10.633 -9.429 -8.572 1.00 13.14 113 VAL D O 1
ATOM 6669 N N . SER D 1 129 ? -9.720 -9.946 -10.568 1.00 14.99 114 SER D N 1
ATOM 6670 C CA . SER D 1 129 ? -10.144 -8.706 -11.199 1.00 14.99 114 SER D CA 1
ATOM 6671 C C . SER D 1 129 ? -10.660 -8.971 -12.604 1.00 14.99 114 SER D C 1
ATOM 6672 O O . SER D 1 129 ? -10.161 -9.854 -13.300 1.00 14.99 114 SER D O 1
ATOM 6675 N N . ASN D 1 130 ? -11.631 -8.161 -13.034 1.00 15.97 115 ASN D N 1
ATOM 6676 C CA . ASN D 1 130 ? -12.212 -8.252 -14.366 1.00 15.97 115 ASN D CA 1
ATOM 6677 C C . ASN D 1 130 ? -12.383 -6.852 -14.925 1.00 15.97 115 ASN D C 1
ATOM 6678 O O . ASN D 1 130 ? -12.766 -5.933 -14.198 1.00 15.97 115 ASN D O 1
ATOM 6683 N N . THR D 1 131 ? -12.109 -6.693 -16.216 1.00 20.25 116 THR D N 1
ATOM 6684 C CA . THR D 1 131 ? -12.310 -5.426 -16.900 1.00 20.25 116 THR D CA 1
ATOM 6685 C C . THR D 1 131 ? -12.898 -5.640 -18.286 1.00 20.25 116 THR D C 1
ATOM 6686 O O . THR D 1 131 ? -12.614 -6.639 -18.952 1.00 20.25 116 THR D O 1
ATOM 6690 N N . MET D 1 132 ? -13.730 -4.690 -18.707 1.00 22.89 117 MET D N 1
ATOM 6691 C CA . MET D 1 132 ? -14.355 -4.693 -20.021 1.00 22.89 117 MET D CA 1
ATOM 6692 C C . MET D 1 132 ? -14.299 -3.278 -20.572 1.00 22.89 117 MET D C 1
ATOM 6693 O O . MET D 1 132 ? -14.574 -2.323 -19.845 1.00 22.89 117 MET D O 1
ATOM 6695 N N . GLY D 1 133 ? -13.956 -3.137 -21.851 1.00 29.99 118 GLY D N 1
ATOM 6696 C CA . GLY D 1 133 ? -13.823 -1.822 -22.445 1.00 29.99 118 GLY D CA 1
ATOM 6697 C C . GLY D 1 133 ? -14.307 -1.782 -23.880 1.00 29.99 118 GLY D C 1
ATOM 6698 O O . GLY D 1 133 ? -14.311 -2.788 -24.594 1.00 29.99 118 GLY D O 1
ATOM 6699 N N . TYR D 1 134 ? -14.685 -0.575 -24.295 1.00 35.59 119 TYR D N 1
ATOM 6700 C CA . TYR D 1 134 ? -15.165 -0.266 -25.634 1.00 35.59 119 TYR D CA 1
ATOM 6701 C C . TYR D 1 134 ? -14.419 0.913 -26.236 1.00 35.59 119 TYR D C 1
ATOM 6702 O O . TYR D 1 134 ? -14.165 1.903 -25.549 1.00 35.59 119 TYR D O 1
ATOM 6711 N N . LYS D 1 135 ? -14.068 0.816 -27.518 1.00 37.45 120 LYS D N 1
ATOM 6712 C CA . LYS D 1 135 ? -13.429 1.923 -28.213 1.00 37.45 120 LYS D CA 1
ATOM 6713 C C . LYS D 1 135 ? -14.124 2.153 -29.546 1.00 37.45 120 LYS D C 1
ATOM 6714 O O . LYS D 1 135 ? -14.587 1.208 -30.187 1.00 37.45 120 LYS D O 1
ATOM 6716 N N . ILE D 1 136 ? -14.151 3.407 -29.985 1.00 40.77 121 ILE D N 1
ATOM 6717 C CA . ILE D 1 136 ? -14.756 3.774 -31.261 1.00 40.77 121 ILE D CA 1
ATOM 6718 C C . ILE D 1 136 ? -13.926 4.884 -31.886 1.00 40.77 121 ILE D C 1
ATOM 6719 O O . ILE D 1 136 ? -13.445 5.779 -31.183 1.00 40.77 121 ILE D O 1
ATOM 6724 N N . GLY D 1 137 ? -13.727 4.815 -33.200 1.00 49.58 122 GLY D N 1
ATOM 6725 C CA . GLY D 1 137 ? -12.891 5.803 -33.850 1.00 49.58 122 GLY D CA 1
ATOM 6726 C C . GLY D 1 137 ? -13.361 6.191 -35.236 1.00 49.58 122 GLY D C 1
ATOM 6727 O O . GLY D 1 137 ? -13.668 5.324 -36.056 1.00 49.58 122 GLY D O 1
ATOM 6728 N N . GLY D 1 138 ? -13.409 7.487 -35.517 1.00 60.32 123 GLY D N 1
ATOM 6729 C CA . GLY D 1 138 ? -13.795 7.955 -36.834 1.00 60.32 123 GLY D CA 1
ATOM 6730 C C . GLY D 1 138 ? -12.698 8.761 -37.491 1.00 60.32 123 GLY D C 1
ATOM 6731 O O . GLY D 1 138 ? -12.183 9.700 -36.880 1.00 60.32 123 GLY D O 1
ATOM 6732 N N . SER D 1 139 ? -12.324 8.428 -38.722 1.00 73.29 124 SER D N 1
ATOM 6733 C CA . SER D 1 139 ? -11.260 9.143 -39.411 1.00 73.29 124 SER D CA 1
ATOM 6734 C C . SER D 1 139 ? -11.751 9.706 -40.733 1.00 73.29 124 SER D C 1
ATOM 6735 O O . SER D 1 139 ? -12.368 8.991 -41.529 1.00 73.29 124 SER D O 1
ATOM 6737 N N . ILE D 1 140 ? -11.468 10.986 -40.961 1.00 81.77 125 ILE D N 1
ATOM 6738 C CA . ILE D 1 140 ? -11.783 11.679 -42.204 1.00 81.77 125 ILE D CA 1
ATOM 6739 C C . ILE D 1 140 ? -10.461 12.031 -42.867 1.00 81.77 125 ILE D C 1
ATOM 6740 O O . ILE D 1 140 ? -9.584 12.622 -42.227 1.00 81.77 125 ILE D O 1
ATOM 6742 N N . GLU D 1 141 ? -10.309 11.665 -44.136 1.00 97.36 126 GLU D N 1
ATOM 6743 C CA . GLU D 1 141 ? -9.055 11.872 -44.860 1.00 97.36 126 GLU D CA 1
ATOM 6744 C C . GLU D 1 141 ? -9.345 12.597 -46.168 1.00 97.36 126 GLU D C 1
ATOM 6745 O O . GLU D 1 141 ? -9.822 11.987 -47.129 1.00 97.36 126 GLU D O 1
ATOM 6747 N N . ILE D 1 142 ? -9.054 13.892 -46.208 1.00 104.78 127 ILE D N 1
ATOM 6748 C CA . ILE D 1 142 ? -9.252 14.700 -47.404 1.00 104.78 127 ILE D CA 1
ATOM 6749 C C . ILE D 1 142 ? -7.931 14.763 -48.153 1.00 104.78 127 ILE D C 1
ATOM 6750 O O . ILE D 1 142 ? -6.983 15.416 -47.705 1.00 104.78 127 ILE D O 1
ATOM 6752 N N . GLU D 1 143 ? -7.873 14.098 -49.296 1.00 112.98 128 GLU D N 1
ATOM 6753 C CA . GLU D 1 143 ? -6.724 14.172 -50.184 1.00 112.98 128 GLU D CA 1
ATOM 6754 C C . GLU D 1 143 ? -6.981 15.296 -51.184 1.00 112.98 128 GLU D C 1
ATOM 6755 O O . GLU D 1 143 ? -7.855 16.140 -50.970 1.00 112.98 128 GLU D O 1
ATOM 6757 N N . GLU D 1 144 ? -6.228 15.339 -52.275 1.00 117.93 129 GLU D N 1
ATOM 6758 C CA . GLU D 1 144 ? -6.508 16.337 -53.301 1.00 117.93 129 GLU D CA 1
ATOM 6759 C C . GLU D 1 144 ? -7.815 15.951 -53.981 1.00 117.93 129 GLU D C 1
ATOM 6760 O O . GLU D 1 144 ? -7.837 15.119 -54.890 1.00 117.93 129 GLU D O 1
ATOM 6762 N N . ASN D 1 145 ? -8.913 16.563 -53.527 1.00 119.52 130 ASN D N 1
ATOM 6763 C CA . ASN D 1 145 ? -10.249 16.328 -54.080 1.00 119.52 130 ASN D CA 1
ATOM 6764 C C . ASN D 1 145 ? -10.637 14.851 -54.012 1.00 119.52 130 ASN D C 1
ATOM 6765 O O . ASN D 1 145 ? -11.308 14.328 -54.903 1.00 119.52 130 ASN D O 1
ATOM 6767 N N . LYS D 1 146 ? -10.214 14.167 -52.946 1.00 113.59 131 LYS D N 1
ATOM 6768 C CA . LYS D 1 146 ? -10.543 12.757 -52.775 1.00 113.59 131 LYS D CA 1
ATOM 6769 C C . LYS D 1 146 ? -10.887 12.456 -51.321 1.00 113.59 131 LYS D C 1
ATOM 6770 O O . LYS D 1 146 ? -10.048 12.678 -50.429 1.00 113.59 131 LYS D O 1
ATOM 6772 N N . PRO D 1 147 ? -12.086 11.952 -51.047 1.00 108.83 132 PRO D N 1
ATOM 6773 C CA . PRO D 1 147 ? -12.446 11.606 -49.666 1.00 108.83 132 PRO D CA 1
ATOM 6774 C C . PRO D 1 147 ? -12.258 10.131 -49.346 1.00 108.83 132 PRO D C 1
ATOM 6775 O O . PRO D 1 147 ? -12.529 9.265 -50.185 1.00 108.83 132 PRO D O 1
ATOM 6777 N N . LYS D 1 148 ? -11.795 9.828 -48.128 1.00 96.72 133 LYS D N 1
ATOM 6778 C CA . LYS D 1 148 ? -11.629 8.445 -47.672 1.00 96.72 133 LYS D CA 1
ATOM 6779 C C . LYS D 1 148 ? -12.100 8.374 -46.217 1.00 96.72 133 LYS D C 1
ATOM 6780 O O . LYS D 1 148 ? -11.327 8.563 -45.276 1.00 96.72 133 LYS D O 1
ATOM 6782 N N . ALA D 1 149 ? -13.389 8.107 -46.035 1.00 89.39 134 ALA D N 1
ATOM 6783 C CA . ALA D 1 149 ? -13.965 8.016 -44.700 1.00 89.39 134 ALA D CA 1
ATOM 6784 C C . ALA D 1 149 ? -13.853 6.596 -44.158 1.00 89.39 134 ALA D C 1
ATOM 6785 O O . ALA D 1 149 ? -14.274 5.639 -44.812 1.00 89.39 134 ALA D O 1
ATOM 6787 N N . SER D 1 150 ? -13.273 6.461 -42.966 1.00 76.43 135 SER D N 1
ATOM 6788 C CA . SER D 1 150 ? -13.086 5.167 -42.323 1.00 76.43 135 SER D CA 1
ATOM 6789 C C . SER D 1 150 ? -13.598 5.239 -40.892 1.00 76.43 135 SER D C 1
ATOM 6790 O O . SER D 1 150 ? -13.329 6.215 -40.186 1.00 76.43 135 SER D O 1
ATOM 6792 N N . ILE D 1 151 ? -14.349 4.225 -40.469 1.00 66.42 136 ILE D N 1
ATOM 6793 C CA . ILE D 1 151 ? -14.798 4.113 -39.085 1.00 66.42 136 ILE D CA 1
ATOM 6794 C C . ILE D 1 151 ? -14.405 2.750 -38.528 1.00 66.42 136 ILE D C 1
ATOM 6795 O O . ILE D 1 151 ? -14.568 1.726 -39.201 1.00 66.42 136 ILE D O 1
ATOM 6800 N N . GLU D 1 152 ? -13.856 2.745 -37.316 1.00 53.40 137 GLU D N 1
ATOM 6801 C CA . GLU D 1 152 ? -13.338 1.546 -36.678 1.00 53.40 137 GLU D CA 1
ATOM 6802 C C . GLU D 1 152 ? -13.971 1.397 -35.301 1.00 53.40 137 GLU D C 1
ATOM 6803 O O . GLU D 1 152 ? -14.363 2.385 -34.676 1.00 53.40 137 GLU D O 1
ATOM 6805 N N . SER D 1 153 ? -14.068 0.154 -34.831 1.00 46.42 138 SER D N 1
ATOM 6806 C CA . SER D 1 153 ? -14.707 -0.152 -33.558 1.00 46.42 138 SER D CA 1
ATOM 6807 C C . SER D 1 153 ? -13.977 -1.307 -32.892 1.00 46.42 138 SER D C 1
ATOM 6808 O O . SER D 1 153 ? -13.605 -2.273 -33.562 1.00 46.42 138 SER D O 1
ATOM 6811 N N . GLU D 1 154 ? -13.786 -1.220 -31.575 1.00 36.56 139 GLU D N 1
ATOM 6812 C CA . GLU D 1 154 ? -13.093 -2.264 -30.832 1.00 36.56 139 GLU D CA 1
ATOM 6813 C C . GLU D 1 154 ? -13.826 -2.571 -29.534 1.00 36.56 139 GLU D C 1
ATOM 6814 O O . GLU D 1 154 ? -14.474 -1.701 -28.948 1.00 36.56 139 GLU D O 1
ATOM 6816 N N . TYR D 1 155 ? -13.664 -3.806 -29.066 1.00 33.61 140 TYR D N 1
ATOM 6817 C CA . TYR D 1 155 ? -14.256 -4.285 -27.823 1.00 33.61 140 TYR D CA 1
ATOM 6818 C C . TYR D 1 155 ? -13.301 -5.265 -27.164 1.00 33.61 140 TYR D C 1
ATOM 6819 O O . TYR D 1 155 ? -12.759 -6.133 -27.849 1.00 33.61 140 TYR D O 1
ATOM 6828 N N . ALA D 1 156 ? -13.081 -5.137 -25.855 1.00 30.82 141 ALA D N 1
ATOM 6829 C CA . ALA D 1 156 ? -12.127 -6.037 -25.220 1.00 30.82 141 ALA D CA 1
ATOM 6830 C C . ALA D 1 156 ? -12.561 -6.376 -23.802 1.00 30.82 141 ALA D C 1
ATOM 6831 O O . ALA D 1 156 ? -13.286 -5.620 -23.154 1.00 30.82 141 ALA D O 1
ATOM 6833 N N . GLU D 1 157 ? -12.111 -7.538 -23.334 1.00 28.97 142 GLU D N 1
ATOM 6834 C CA . GLU D 1 157 ? -12.393 -8.036 -21.995 1.00 28.97 142 GLU D CA 1
ATOM 6835 C C . GLU D 1 157 ? -11.144 -8.742 -21.486 1.00 28.97 142 GLU D C 1
ATOM 6836 O O . GLU D 1 157 ? -10.417 -9.339 -22.281 1.00 28.97 142 GLU D O 1
ATOM 6842 N N . SER D 1 158 ? -10.870 -8.650 -20.183 1.00 22.41 143 SER D N 1
ATOM 6843 C CA . SER D 1 158 ? -9.749 -9.393 -19.607 1.00 22.41 143 SER D CA 1
ATOM 6844 C C . SER D 1 158 ? -9.976 -9.597 -18.114 1.00 22.41 143 SER D C 1
ATOM 6845 O O . SER D 1 158 ? -10.861 -8.985 -17.513 1.00 22.41 143 SER D O 1
ATOM 6848 N N . SER D 1 159 ? -9.163 -10.478 -17.519 1.00 18.60 144 SER D N 1
ATOM 6849 C CA . SER D 1 159 ? -9.209 -10.735 -16.082 1.00 18.60 144 SER D CA 1
ATOM 6850 C C . SER D 1 159 ? -7.834 -11.141 -15.564 1.00 18.60 144 SER D C 1
ATOM 6851 O O . SER D 1 159 ? -7.004 -11.665 -16.305 1.00 18.60 144 SER D O 1
ATOM 6854 N N . THR D 1 160 ? -7.616 -10.912 -14.265 1.00 17.13 145 THR D N 1
ATOM 6855 C CA . THR D 1 160 ? -6.358 -11.220 -13.585 1.00 17.13 145 THR D CA 1
ATOM 6856 C C . THR D 1 160 ? -6.581 -11.963 -12.272 1.00 17.13 145 THR D C 1
ATOM 6857 O O . THR D 1 160 ? -7.484 -11.618 -11.504 1.00 17.13 145 THR D O 1
ATOM 6861 N N . ILE D 1 161 ? -5.752 -12.978 -12.019 1.00 14.34 146 ILE D N 1
ATOM 6862 C CA . ILE D 1 161 ? -5.773 -13.764 -10.788 1.00 14.34 146 ILE D CA 1
ATOM 6863 C C . ILE D 1 161 ? -4.424 -13.654 -10.085 1.00 14.34 146 ILE D C 1
ATOM 6864 O O . ILE D 1 161 ? -3.380 -13.821 -10.722 1.00 14.34 146 ILE D O 1
ATOM 6869 N N . GLU D 1 162 ? -4.439 -13.386 -8.775 1.00 16.26 147 GLU D N 1
ATOM 6870 C CA . GLU D 1 162 ? -3.214 -13.317 -7.978 1.00 16.26 147 GLU D CA 1
ATOM 6871 C C . GLU D 1 162 ? -3.289 -14.214 -6.748 1.00 16.26 147 GLU D C 1
ATOM 6872 O O . GLU D 1 162 ? -4.346 -14.318 -6.112 1.00 16.26 147 GLU D O 1
ATOM 6878 N N . TYR D 1 163 ? -2.159 -14.836 -6.402 1.00 15.29 148 TYR D N 1
ATOM 6879 C CA . TYR D 1 163 ? -2.031 -15.633 -5.185 1.00 15.29 148 TYR D CA 1
ATOM 6880 C C . TYR D 1 163 ? -0.553 -15.776 -4.837 1.00 15.29 148 TYR D C 1
ATOM 6881 O O . TYR D 1 163 ? 0.321 -15.367 -5.601 1.00 15.29 148 TYR D O 1
ATOM 6890 N N . VAL D 1 164 ? -0.282 -16.363 -3.668 1.00 15.35 149 VAL D N 1
ATOM 6891 C CA . VAL D 1 164 ? 1.068 -16.482 -3.116 1.00 15.35 149 VAL D CA 1
ATOM 6892 C C . VAL D 1 164 ? 1.421 -17.953 -2.918 1.00 15.35 149 VAL D C 1
ATOM 6893 O O . VAL D 1 164 ? 0.582 -18.742 -2.474 1.00 15.35 149 VAL D O 1
ATOM 6897 N N . GLN D 1 165 ? 2.666 -18.315 -3.230 1.00 15.64 150 GLN D N 1
ATOM 6898 C CA . GLN D 1 165 ? 3.111 -19.714 -3.250 1.00 15.64 150 GLN D CA 1
ATOM 6899 C C . GLN D 1 165 ? 4.320 -20.006 -2.367 1.00 15.64 150 GLN D C 1
ATOM 6900 O O . GLN D 1 165 ? 5.430 -19.534 -2.675 1.00 15.64 150 GLN D O 1
ATOM 6906 N N . PRO D 1 166 ? 4.180 -20.778 -1.291 1.00 16.64 151 PRO D N 1
ATOM 6907 C CA . PRO D 1 166 ? 5.354 -21.206 -0.521 1.00 16.64 151 PRO D CA 1
ATOM 6908 C C . PRO D 1 166 ? 6.228 -22.176 -1.301 1.00 16.64 151 PRO D C 1
ATOM 6909 O O . PRO D 1 166 ? 5.845 -22.698 -2.346 1.00 16.64 151 PRO D O 1
ATOM 6913 N N . ASP D 1 167 ? 7.438 -22.403 -0.775 1.00 17.57 152 ASP D N 1
ATOM 6914 C CA . ASP D 1 167 ? 8.351 -23.388 -1.348 1.00 17.57 152 ASP D CA 1
ATOM 6915 C C . ASP D 1 167 ? 8.170 -24.786 -0.769 1.00 17.57 152 ASP D C 1
ATOM 6916 O O . ASP D 1 167 ? 8.543 -25.765 -1.419 1.00 17.57 152 ASP D O 1
ATOM 6918 N N . PHE D 1 168 ? 7.641 -24.897 0.445 1.00 18.43 153 PHE D N 1
ATOM 6919 C CA . PHE D 1 168 ? 7.308 -26.169 1.066 1.00 18.43 153 PHE D CA 1
ATOM 6920 C C . PHE D 1 168 ? 5.940 -26.021 1.708 1.00 18.43 153 PHE D C 1
ATOM 6921 O O . PHE D 1 168 ? 5.516 -24.919 2.059 1.00 18.43 153 PHE D O 1
ATOM 6929 N N . SER D 1 169 ? 5.260 -27.144 1.887 1.00 19.47 154 SER D N 1
ATOM 6930 C CA . SER D 1 169 ? 3.899 -27.134 2.399 1.00 19.47 154 SER D CA 1
ATOM 6931 C C . SER D 1 169 ? 3.734 -28.158 3.504 1.00 19.47 154 SER D C 1
ATOM 6932 O O . SER D 1 169 ? 4.178 -29.300 3.367 1.00 19.47 154 SER D O 1
ATOM 6935 N N . THR D 1 170 ? 3.106 -27.745 4.598 1.00 19.35 155 THR D N 1
ATOM 6936 C CA . THR D 1 170 ? 2.925 -28.581 5.775 1.00 19.35 155 THR D CA 1
ATOM 6937 C C . THR D 1 170 ? 1.437 -28.800 5.989 1.00 19.35 155 THR D C 1
ATOM 6938 O O . THR D 1 170 ? 0.676 -27.836 6.100 1.00 19.35 155 THR D O 1
ATOM 6942 N N . ILE D 1 171 ? 1.026 -30.060 6.055 1.00 18.34 156 ILE D N 1
ATOM 6943 C CA . ILE D 1 171 ? -0.379 -30.422 6.169 1.00 18.34 156 ILE D CA 1
ATOM 6944 C C . ILE D 1 171 ? -0.547 -31.318 7.378 1.00 18.34 156 ILE D C 1
ATOM 6945 O O . ILE D 1 171 ? 0.192 -32.295 7.529 1.00 18.34 156 ILE D O 1
ATOM 6950 N N . GLN D 1 172 ? -1.507 -31.005 8.234 1.00 17.50 157 GLN D N 1
ATOM 6951 C CA . GLN D 1 172 ? -1.790 -31.915 9.328 1.00 17.50 157 GLN D CA 1
ATOM 6952 C C . GLN D 1 172 ? -2.627 -33.040 8.754 1.00 17.50 157 GLN D C 1
ATOM 6953 O O . GLN D 1 172 ? -3.633 -32.788 8.090 1.00 17.50 157 GLN D O 1
ATOM 6959 N N . THR D 1 173 ? -2.235 -34.281 9.026 1.00 18.78 158 THR D N 1
ATOM 6960 C CA . THR D 1 173 ? -2.918 -35.415 8.429 1.00 18.78 158 THR D CA 1
ATOM 6961 C C . THR D 1 173 ? -3.699 -36.231 9.431 1.00 18.78 158 THR D C 1
ATOM 6962 O O . THR D 1 173 ? -4.644 -36.916 9.031 1.00 18.78 158 THR D O 1
ATOM 6966 N N . ASP D 1 174 ? -3.337 -36.199 10.707 1.00 20.99 159 ASP D N 1
ATOM 6967 C CA . ASP D 1 174 ? -4.161 -36.969 11.619 1.00 20.99 159 ASP D CA 1
ATOM 6968 C C . ASP D 1 174 ? -4.110 -36.338 12.997 1.00 20.99 159 ASP D C 1
ATOM 6969 O O . ASP D 1 174 ? -3.075 -35.818 13.426 1.00 20.99 159 ASP D O 1
ATOM 6974 N N . HIS D 1 175 ? -5.222 -36.488 13.710 1.00 21.23 160 HIS D N 1
ATOM 6975 C CA . HIS D 1 175 ? -5.404 -36.034 15.079 1.00 21.23 160 HIS D CA 1
ATOM 6976 C C . HIS D 1 175 ? -6.432 -36.934 15.728 1.00 21.23 160 HIS D C 1
ATOM 6977 O O . HIS D 1 175 ? -7.539 -37.080 15.208 1.00 21.23 160 HIS D O 1
ATOM 6984 N N . SER D 1 176 ? -6.071 -37.531 16.853 1.00 23.92 161 SER D N 1
ATOM 6985 C CA . SER D 1 176 ? -6.978 -38.412 17.564 1.00 23.92 161 SER D CA 1
ATOM 6986 C C . SER D 1 176 ? -6.573 -38.437 19.027 1.00 23.92 161 SER D C 1
ATOM 6987 O O . SER D 1 176 ? -5.684 -37.702 19.457 1.00 23.92 161 SER D O 1
ATOM 6990 N N . THR D 1 177 ? -7.242 -39.295 19.792 1.00 26.21 162 THR D N 1
ATOM 6991 C CA . THR D 1 177 ? -6.952 -39.398 21.215 1.00 26.21 162 THR D CA 1
ATOM 6992 C C . THR D 1 177 ? -5.532 -39.888 21.470 1.00 26.21 162 THR D C 1
ATOM 6993 O O . THR D 1 177 ? -4.954 -39.590 22.520 1.00 26.21 162 THR D O 1
ATOM 6997 N N . SER D 1 178 ? -4.946 -40.619 20.529 1.00 26.05 163 SER D N 1
ATOM 6998 C CA . SER D 1 178 ? -3.629 -41.201 20.742 1.00 26.05 163 SER D CA 1
ATOM 6999 C C . SER D 1 178 ? -2.542 -40.698 19.802 1.00 26.05 163 SER D C 1
ATOM 7000 O O . SER D 1 178 ? -1.378 -40.667 20.204 1.00 26.05 163 SER D O 1
ATOM 7003 N N . LYS D 1 179 ? -2.869 -40.319 18.571 1.00 23.14 164 LYS D N 1
ATOM 7004 C CA . LYS D 1 179 ? -1.858 -40.068 17.552 1.00 23.14 164 LYS D CA 1
ATOM 7005 C C . LYS D 1 179 ? -2.081 -38.745 16.840 1.00 23.14 164 LYS D C 1
ATOM 7006 O O . LYS D 1 179 ? -3.205 -38.444 16.430 1.00 23.14 164 LYS D O 1
ATOM 7012 N N . ALA D 1 180 ? -1.022 -37.947 16.718 1.00 21.43 165 ALA D N 1
ATOM 7013 C CA . ALA D 1 180 ? -1.081 -36.739 15.906 1.00 21.43 165 ALA D CA 1
ATOM 7014 C C . ALA D 1 180 ? 0.051 -36.838 14.899 1.00 21.43 165 ALA D C 1
ATOM 7015 O O . ALA D 1 180 ? 1.208 -37.020 15.283 1.00 21.43 165 ALA D O 1
ATOM 7017 N N . SER D 1 181 ? -0.274 -36.713 13.615 1.00 19.64 166 SER D N 1
ATOM 7018 C CA . SER D 1 181 ? 0.718 -36.911 12.565 1.00 19.64 166 SER D CA 1
ATOM 7019 C C . SER D 1 181 ? 0.701 -35.791 11.541 1.00 19.64 166 SER D C 1
ATOM 7020 O O . SER D 1 181 ? -0.366 -35.462 11.001 1.00 19.64 166 SER D O 1
ATOM 7023 N N . TRP D 1 182 ? 1.893 -35.246 11.268 1.00 17.45 167 TRP D N 1
ATOM 7024 C CA . TRP D 1 182 ? 2.161 -34.128 10.378 1.00 17.45 167 TRP D CA 1
ATOM 7025 C C . TRP D 1 182 ? 3.179 -34.558 9.329 1.00 17.45 167 TRP D C 1
ATOM 7026 O O . TRP D 1 182 ? 3.952 -35.497 9.547 1.00 17.45 167 TRP D O 1
ATOM 7037 N N . ASP D 1 183 ? 3.240 -33.831 8.214 1.00 17.35 168 ASP D N 1
ATOM 7038 C CA . ASP D 1 183 ? 4.276 -34.108 7.224 1.00 17.35 168 ASP D CA 1
ATOM 7039 C C . ASP D 1 183 ? 4.423 -32.926 6.277 1.00 17.35 168 ASP D C 1
ATOM 7040 O O . ASP D 1 183 ? 3.565 -32.048 6.206 1.00 17.35 168 ASP D O 1
ATOM 7045 N N . THR D 1 184 ? 5.530 -32.933 5.534 1.00 16.20 169 THR D N 1
ATOM 7046 C CA . THR D 1 184 ? 5.900 -31.859 4.620 1.00 16.20 169 THR D CA 1
ATOM 7047 C C . THR D 1 184 ? 6.418 -32.483 3.335 1.00 16.20 169 THR D C 1
ATOM 7048 O O . THR D 1 184 ? 7.011 -33.564 3.363 1.00 16.20 169 THR D O 1
ATOM 7052 N N . LYS D 1 185 ? 6.258 -31.771 2.220 1.00 16.14 170 LYS D N 1
ATOM 7053 C CA . LYS D 1 185 ? 6.605 -32.334 0.922 1.00 16.14 170 LYS D CA 1
ATOM 7054 C C . LYS D 1 185 ? 7.175 -31.256 0.014 1.00 16.14 170 LYS D C 1
ATOM 7055 O O . LYS D 1 185 ? 6.907 -30.068 0.186 1.00 16.14 170 LYS D O 1
ATOM 7061 N N . PHE D 1 186 ? 7.939 -31.697 -0.984 1.00 16.77 171 PHE D N 1
ATOM 7062 C CA . PHE D 1 186 ? 8.522 -30.779 -1.957 1.00 16.77 171 PHE D CA 1
ATOM 7063 C C . PHE D 1 186 ? 7.438 -30.178 -2.847 1.00 16.77 171 PHE D C 1
ATOM 7064 O O . PHE D 1 186 ? 6.476 -30.855 -3.210 1.00 16.77 171 PHE D O 1
ATOM 7072 N N . THR D 1 187 ? 7.590 -28.898 -3.207 1.00 18.15 172 THR D N 1
ATOM 7073 C CA . THR D 1 187 ? 6.540 -28.201 -3.950 1.00 18.15 172 THR D CA 1
ATOM 7074 C C . THR D 1 187 ? 6.963 -27.789 -5.354 1.00 18.15 172 THR D C 1
ATOM 7075 O O . THR D 1 187 ? 6.418 -28.316 -6.323 1.00 18.15 172 THR D O 1
ATOM 7079 N N . GLU D 1 188 ? 7.932 -26.889 -5.503 1.00 19.07 173 GLU D N 1
ATOM 7080 C CA . GLU D 1 188 ? 8.294 -26.363 -6.814 1.00 19.07 173 GLU D CA 1
ATOM 7081 C C . GLU D 1 188 ? 9.542 -25.508 -6.672 1.00 19.07 173 GLU D C 1
ATOM 7082 O O . GLU D 1 188 ? 9.924 -25.114 -5.570 1.00 19.07 173 GLU D O 1
ATOM 7084 N N . THR D 1 189 ? 10.167 -25.212 -7.805 1.00 21.82 174 THR D N 1
ATOM 7085 C CA . THR D 1 189 ? 11.343 -24.360 -7.821 1.00 21.82 174 THR D CA 1
ATOM 7086 C C . THR D 1 189 ? 10.950 -22.896 -7.945 1.00 21.82 174 THR D C 1
ATOM 7087 O O . THR D 1 189 ? 9.935 -22.553 -8.555 1.00 21.82 174 THR D O 1
ATOM 7091 N N . THR D 1 190 ? 11.772 -22.029 -7.349 1.00 21.68 175 THR D N 1
ATOM 7092 C CA . THR D 1 190 ? 11.511 -20.597 -7.415 1.00 21.68 175 THR D CA 1
ATOM 7093 C C . THR D 1 190 ? 11.763 -20.046 -8.807 1.00 21.68 175 THR D C 1
ATOM 7094 O O . THR D 1 190 ? 11.057 -19.135 -9.246 1.00 21.68 175 THR D O 1
ATOM 7098 N N . ARG D 1 191 ? 12.758 -20.570 -9.508 1.00 23.34 176 ARG D N 1
ATOM 7099 C CA . ARG D 1 191 ? 13.062 -20.156 -10.869 1.00 23.34 176 ARG D CA 1
ATOM 7100 C C . ARG D 1 191 ? 12.700 -21.292 -11.817 1.00 23.34 176 ARG D C 1
ATOM 7101 O O . ARG D 1 191 ? 13.228 -22.401 -11.691 1.00 23.34 176 ARG D O 1
ATOM 7103 N N . GLY D 1 192 ? 11.808 -21.014 -12.763 1.00 24.98 177 GLY D N 1
ATOM 7104 C CA . GLY D 1 192 ? 11.394 -21.992 -13.745 1.00 24.98 177 GLY D CA 1
ATOM 7105 C C . GLY D 1 192 ? 10.105 -22.723 -13.439 1.00 24.98 177 GLY D C 1
ATOM 7106 O O . GLY D 1 192 ? 9.503 -23.286 -14.360 1.00 24.98 177 GLY D O 1
ATOM 7107 N N . ASN D 1 193 ? 9.653 -22.719 -12.187 1.00 23.22 178 ASN D N 1
ATOM 7108 C CA . ASN D 1 193 ? 8.373 -23.311 -11.802 1.00 23.22 178 ASN D CA 1
ATOM 7109 C C . ASN D 1 193 ? 8.242 -24.762 -12.258 1.00 23.22 178 ASN D C 1
ATOM 7110 O O . ASN D 1 193 ? 7.201 -25.180 -12.764 1.00 23.22 178 ASN D O 1
ATOM 7115 N N . TYR D 1 194 ? 9.311 -25.535 -12.103 1.00 25.63 179 TYR D N 1
ATOM 7116 C CA . TYR D 1 194 ? 9.228 -26.956 -12.395 1.00 25.63 179 TYR D CA 1
ATOM 7117 C C . TYR D 1 194 ? 8.776 -27.736 -11.164 1.00 25.63 179 TYR D C 1
ATOM 7118 O O . TYR D 1 194 ? 8.824 -27.248 -10.034 1.00 25.63 179 TYR D O 1
ATOM 7127 N N . ASN D 1 195 ? 8.347 -28.973 -11.397 1.00 28.86 180 ASN D N 1
ATOM 7128 C CA . ASN D 1 195 ? 7.882 -29.854 -10.335 1.00 28.86 180 ASN D CA 1
ATOM 7129 C C . ASN D 1 195 ? 8.245 -31.285 -10.698 1.00 28.86 180 ASN D C 1
ATOM 7130 O O . ASN D 1 195 ? 8.842 -31.547 -11.744 1.00 28.86 180 ASN D O 1
ATOM 7135 N N . LEU D 1 196 ? 7.866 -32.220 -9.829 1.00 29.14 181 LEU D N 1
ATOM 7136 C CA . LEU D 1 196 ? 8.295 -33.603 -9.995 1.00 29.14 181 LEU D CA 1
ATOM 7137 C C . LEU D 1 196 ? 7.622 -34.324 -11.154 1.00 29.14 181 LEU D C 1
ATOM 7138 O O . LEU D 1 196 ? 8.069 -35.416 -11.512 1.00 29.14 181 LEU D O 1
ATOM 7143 N N . LYS D 1 197 ? 6.576 -33.759 -11.751 1.00 33.06 182 LYS D N 1
ATOM 7144 C CA . LYS D 1 197 ? 5.846 -34.446 -12.806 1.00 33.06 182 LYS D CA 1
ATOM 7145 C C . LYS D 1 197 ? 6.013 -33.803 -14.175 1.00 33.06 182 LYS D C 1
ATOM 7146 O O . LYS D 1 197 ? 5.380 -34.250 -15.134 1.00 33.06 182 LYS D O 1
ATOM 7148 N N . SER D 1 198 ? 6.853 -32.780 -14.300 1.00 35.47 183 SER D N 1
ATOM 7149 C CA . SER D 1 198 ? 7.011 -32.113 -15.583 1.00 35.47 183 SER D CA 1
ATOM 7150 C C . SER D 1 198 ? 7.725 -33.028 -16.567 1.00 35.47 183 SER D C 1
ATOM 7151 O O . SER D 1 198 ? 8.477 -33.921 -16.177 1.00 35.47 183 SER D O 1
ATOM 7154 N N . ASN D 1 199 ? 7.479 -32.804 -17.860 1.00 46.04 184 ASN D N 1
ATOM 7155 C CA . ASN D 1 199 ? 8.079 -33.656 -18.888 1.00 46.04 184 ASN D CA 1
ATOM 7156 C C . ASN D 1 199 ? 8.111 -32.899 -20.217 1.00 46.04 184 ASN D C 1
ATOM 7157 O O . ASN D 1 199 ? 7.087 -32.797 -20.895 1.00 46.04 184 ASN D O 1
ATOM 7162 N N . ASN D 1 200 ? 9.284 -32.387 -20.569 1.00 49.39 185 ASN D N 1
ATOM 7163 C CA . ASN D 1 200 ? 9.505 -31.776 -21.877 1.00 49.39 185 ASN D CA 1
ATOM 7164 C C . ASN D 1 200 ? 9.881 -32.858 -22.882 1.00 49.39 185 ASN D C 1
ATOM 7165 O O . ASN D 1 200 ? 10.751 -33.683 -22.586 1.00 49.39 185 ASN D O 1
ATOM 7170 N N . PRO D 1 201 ? 9.260 -32.897 -24.065 1.00 50.28 186 PRO D N 1
ATOM 7171 C CA . PRO D 1 201 ? 9.499 -34.001 -25.008 1.00 50.28 186 PRO D CA 1
ATOM 7172 C C . PRO D 1 201 ? 10.956 -34.287 -25.343 1.00 50.28 186 PRO D C 1
ATOM 7173 O O . PRO D 1 201 ? 11.326 -35.455 -25.492 1.00 50.28 186 PRO D O 1
ATOM 7177 N N . VAL D 1 202 ? 11.794 -33.259 -25.470 1.00 52.80 187 VAL D N 1
ATOM 7178 C CA . VAL D 1 202 ? 13.172 -33.454 -25.916 1.00 52.80 187 VAL D CA 1
ATOM 7179 C C . VAL D 1 202 ? 14.201 -33.149 -24.835 1.00 52.80 187 VAL D C 1
ATOM 7180 O O . VAL D 1 202 ? 15.360 -33.577 -24.968 1.00 52.80 187 VAL D O 1
ATOM 7184 N N . TYR D 1 203 ? 13.821 -32.480 -23.754 1.00 50.96 188 TYR D N 1
ATOM 7185 C CA . TYR D 1 203 ? 14.755 -32.188 -22.682 1.00 50.96 188 TYR D CA 1
ATOM 7186 C C . TYR D 1 203 ? 14.430 -32.922 -21.395 1.00 50.96 188 TYR D C 1
ATOM 7187 O O . TYR D 1 203 ? 15.187 -32.803 -20.427 1.00 50.96 188 TYR D O 1
ATOM 7196 N N . GLY D 1 204 ? 13.354 -33.694 -21.363 1.00 45.11 189 GLY D N 1
ATOM 7197 C CA . GLY D 1 204 ? 12.978 -34.374 -20.137 1.00 45.11 189 GLY D CA 1
ATOM 7198 C C . GLY D 1 204 ? 12.673 -33.378 -19.041 1.00 45.11 189 GLY D C 1
ATOM 7199 O O . GLY D 1 204 ? 11.966 -32.386 -19.246 1.00 45.11 189 GLY D O 1
ATOM 7200 N N . ASN D 1 205 ? 13.203 -33.644 -17.854 1.00 37.55 190 ASN D N 1
ATOM 7201 C CA . ASN D 1 205 ? 12.989 -32.785 -16.701 1.00 37.55 190 ASN D CA 1
ATOM 7202 C C . ASN D 1 205 ? 14.158 -31.822 -16.559 1.00 37.55 190 ASN D C 1
ATOM 7203 O O . ASN D 1 205 ? 15.312 -32.247 -16.461 1.00 37.55 190 ASN D O 1
ATOM 7208 N N . GLU D 1 206 ? 13.860 -30.529 -16.521 1.00 33.62 191 GLU D N 1
ATOM 7209 C CA . GLU D 1 206 ? 14.899 -29.511 -16.501 1.00 33.62 191 GLU D CA 1
ATOM 7210 C C . GLU D 1 206 ? 15.138 -28.960 -15.104 1.00 33.62 191 GLU D C 1
ATOM 7211 O O . GLU D 1 206 ? 15.759 -27.903 -14.959 1.00 33.62 191 GLU D O 1
ATOM 7213 N N . MET D 1 207 ? 14.652 -29.646 -14.078 1.00 34.50 192 MET D N 1
ATOM 7214 C CA . MET D 1 207 ? 14.974 -29.291 -12.706 1.00 34.50 192 MET D CA 1
ATOM 7215 C C . MET D 1 207 ? 16.464 -29.485 -12.452 1.00 34.50 192 MET D C 1
ATOM 7216 O O . MET D 1 207 ? 17.064 -30.450 -12.924 1.00 34.50 192 MET D O 1
ATOM 7221 N N . PHE D 1 208 ? 17.067 -28.555 -11.718 1.00 33.03 193 PHE D N 1
ATOM 7222 C CA . PHE D 1 208 ? 18.492 -28.604 -11.386 1.00 33.03 193 PHE D CA 1
ATOM 7223 C C . PHE D 1 208 ? 19.375 -28.795 -12.620 1.00 33.03 193 PHE D C 1
ATOM 7224 O O . PHE D 1 208 ? 20.302 -29.602 -12.624 1.00 33.03 193 PHE D O 1
ATOM 7232 N N . MET D 1 209 ? 19.099 -28.039 -13.678 1.00 36.20 194 MET D N 1
ATOM 7233 C CA . MET D 1 209 ? 19.951 -28.051 -14.861 1.00 36.20 194 MET D CA 1
ATOM 7234 C C . MET D 1 209 ? 20.339 -26.626 -15.222 1.00 36.20 194 MET D C 1
ATOM 7235 O O . MET D 1 209 ? 19.469 -25.786 -15.462 1.00 36.20 194 MET D O 1
ATOM 7237 N N . TYR D 1 210 ? 21.643 -26.362 -15.285 1.00 37.53 195 TYR D N 1
ATOM 7238 C CA . TYR D 1 210 ? 22.121 -25.022 -15.595 1.00 37.53 195 TYR D CA 1
ATOM 7239 C C . TYR D 1 210 ? 21.969 -24.669 -17.065 1.00 37.53 195 TYR D C 1
ATOM 7240 O O . TYR D 1 210 ? 21.196 -23.776 -17.420 1.00 37.53 195 TYR D O 1
ATOM 7249 N N . GLY D 1 211 ? 22.702 -25.363 -17.924 1.00 45.78 196 GLY D N 1
ATOM 7250 C CA . GLY D 1 211 ? 22.697 -25.041 -19.334 1.00 45.78 196 GLY D CA 1
ATOM 7251 C C . GLY D 1 211 ? 22.501 -26.249 -20.218 1.00 45.78 196 GLY D C 1
ATOM 7252 O O . GLY D 1 211 ? 23.102 -27.299 -19.985 1.00 45.78 196 GLY D O 1
ATOM 7253 N N . ARG D 1 212 ? 21.662 -26.111 -21.243 1.00 51.24 197 ARG D N 1
ATOM 7254 C CA . ARG D 1 212 ? 21.394 -27.234 -22.132 1.00 51.24 197 ARG D CA 1
ATOM 7255 C C . ARG D 1 212 ? 22.613 -27.607 -22.968 1.00 51.24 197 ARG D C 1
ATOM 7256 O O . ARG D 1 212 ? 22.800 -28.779 -23.305 1.00 51.24 197 ARG D O 1
ATOM 7264 N N . TYR D 1 213 ? 23.444 -26.631 -23.339 1.00 54.93 198 TYR D N 1
ATOM 7265 C CA . TYR D 1 213 ? 24.539 -26.884 -24.271 1.00 54.93 198 TYR D CA 1
ATOM 7266 C C . TYR D 1 213 ? 25.904 -26.459 -23.736 1.00 54.93 198 TYR D C 1
ATOM 7267 O O . TYR D 1 213 ? 26.817 -26.212 -24.529 1.00 54.93 198 TYR D O 1
ATOM 7276 N N . THR D 1 214 ? 26.069 -26.360 -22.417 1.00 53.93 199 THR D N 1
ATOM 7277 C CA . THR D 1 214 ? 27.306 -25.822 -21.857 1.00 53.93 199 THR D CA 1
ATOM 7278 C C . THR D 1 214 ? 28.548 -26.614 -22.245 1.00 53.93 199 THR D C 1
ATOM 7279 O O . THR D 1 214 ? 29.644 -26.043 -22.265 1.00 53.93 199 THR D O 1
ATOM 7283 N N . ASN D 1 215 ? 28.406 -27.896 -22.571 1.00 53.85 200 ASN D N 1
ATOM 7284 C CA . ASN D 1 215 ? 29.528 -28.742 -22.986 1.00 53.85 200 ASN D CA 1
ATOM 7285 C C . ASN D 1 215 ? 30.657 -28.744 -21.953 1.00 53.85 200 ASN D C 1
ATOM 7286 O O . ASN D 1 215 ? 31.817 -28.468 -22.259 1.00 53.85 200 ASN D O 1
ATOM 7288 N N . VAL D 1 216 ? 30.298 -29.050 -20.715 1.00 50.29 201 VAL D N 1
ATOM 7289 C CA . VAL D 1 216 ? 31.261 -29.219 -19.629 1.00 50.29 201 VAL D CA 1
ATOM 7290 C C . VAL D 1 216 ? 30.940 -30.541 -18.948 1.00 50.29 201 VAL D C 1
ATOM 7291 O O . VAL D 1 216 ? 29.871 -31.126 -19.187 1.00 50.29 201 VAL D O 1
ATOM 7295 N N . PRO D 1 217 ? 31.850 -31.067 -18.124 1.00 50.11 202 PRO D N 1
ATOM 7296 C CA . PRO D 1 217 ? 31.573 -32.341 -17.448 1.00 50.11 202 PRO D CA 1
ATOM 7297 C C . PRO D 1 217 ? 30.306 -32.288 -16.606 1.00 50.11 202 PRO D C 1
ATOM 7298 O O . PRO D 1 217 ? 29.973 -31.261 -16.010 1.00 50.11 202 PRO D O 1
ATOM 7302 N N . ALA D 1 218 ? 29.593 -33.420 -16.581 1.00 46.55 203 ALA D N 1
ATOM 7303 C CA . ALA D 1 218 ? 28.312 -33.541 -15.882 1.00 46.55 203 ALA D CA 1
ATOM 7304 C C . ALA D 1 218 ? 28.301 -32.860 -14.522 1.00 46.55 203 ALA D C 1
ATOM 7305 O O . ALA D 1 218 ? 27.367 -32.126 -14.188 1.00 46.55 203 ALA D O 1
ATOM 7307 N N . THR D 1 219 ? 29.335 -33.105 -13.719 1.00 45.86 204 THR D N 1
ATOM 7308 C CA . THR D 1 219 ? 29.402 -32.520 -12.384 1.00 45.86 204 THR D CA 1
ATOM 7309 C C . THR D 1 219 ? 29.300 -31.003 -12.447 1.00 45.86 204 THR D C 1
ATOM 7310 O O . THR D 1 219 ? 28.663 -30.377 -11.594 1.00 45.86 204 THR D O 1
ATOM 7312 N N . GLU D 1 220 ? 29.924 -30.398 -13.451 1.00 43.64 205 GLU D N 1
ATOM 7313 C CA . GLU D 1 220 ? 29.926 -28.952 -13.611 1.00 43.64 205 GLU D CA 1
ATOM 7314 C C . GLU D 1 220 ? 28.608 -28.381 -14.120 1.00 43.64 205 GLU D C 1
ATOM 7315 O O . GLU D 1 220 ? 28.369 -27.183 -13.944 1.00 43.64 205 GLU D O 1
ATOM 7317 N N . ASN D 1 221 ? 27.754 -29.182 -14.754 1.00 42.83 206 ASN D N 1
ATOM 7318 C CA . ASN D 1 221 ? 26.486 -28.657 -15.253 1.00 42.83 206 ASN D CA 1
ATOM 7319 C C . ASN D 1 221 ? 25.394 -28.527 -14.201 1.00 42.83 206 ASN D C 1
ATOM 7320 O O . ASN D 1 221 ? 24.318 -28.018 -14.526 1.00 42.83 206 ASN D O 1
ATOM 7325 N N . ILE D 1 222 ? 25.617 -28.970 -12.967 1.00 36.56 207 ILE D N 1
ATOM 7326 C CA . ILE D 1 222 ? 24.566 -28.836 -11.969 1.00 36.56 207 ILE D CA 1
ATOM 7327 C C . ILE D 1 222 ? 24.334 -27.362 -11.643 1.00 36.56 207 ILE D C 1
ATOM 7328 O O . ILE D 1 222 ? 25.146 -26.486 -11.956 1.00 36.56 207 ILE D O 1
ATOM 7333 N N . ILE D 1 223 ? 23.202 -27.090 -11.001 1.00 30.42 208 ILE D N 1
ATOM 7334 C CA . ILE D 1 223 ? 22.732 -25.731 -10.737 1.00 30.42 208 ILE D CA 1
ATOM 7335 C C . ILE D 1 223 ? 23.412 -25.199 -9.479 1.00 30.42 208 ILE D C 1
ATOM 7336 O O . ILE D 1 223 ? 23.729 -25.982 -8.574 1.00 30.42 208 ILE D O 1
ATOM 7341 N N . PRO D 1 224 ? 23.695 -23.898 -9.389 1.00 28.34 209 PRO D N 1
ATOM 7342 C CA . PRO D 1 224 ? 24.310 -23.365 -8.171 1.00 28.34 209 PRO D CA 1
ATOM 7343 C C . PRO D 1 224 ? 23.438 -23.628 -6.958 1.00 28.34 209 PRO D C 1
ATOM 7344 O O . PRO D 1 224 ? 22.210 -23.587 -7.034 1.00 28.34 209 PRO D O 1
ATOM 7348 N N . ASP D 1 225 ? 24.088 -23.897 -5.830 1.00 25.71 210 ASP D N 1
ATOM 7349 C CA . ASP D 1 225 ? 23.365 -24.351 -4.648 1.00 25.71 210 ASP D CA 1
ATOM 7350 C C . ASP D 1 225 ? 22.390 -23.311 -4.113 1.00 25.71 210 ASP D C 1
ATOM 7351 O O . ASP D 1 225 ? 21.323 -23.676 -3.611 1.00 25.71 210 ASP D O 1
ATOM 7353 N N . TYR D 1 226 ? 22.718 -22.022 -4.212 1.00 23.57 211 TYR D N 1
ATOM 7354 C CA . TYR D 1 226 ? 21.904 -21.018 -3.531 1.00 23.57 211 TYR D CA 1
ATOM 7355 C C . TYR D 1 226 ? 20.479 -20.986 -4.067 1.00 23.57 211 TYR D C 1
ATOM 7356 O O . TYR D 1 226 ? 19.539 -20.693 -3.323 1.00 23.57 211 TYR D O 1
ATOM 7365 N N . GLN D 1 227 ? 20.294 -21.297 -5.348 1.00 25.48 212 GLN D N 1
ATOM 7366 C CA . GLN D 1 227 ? 18.947 -21.297 -5.903 1.00 25.48 212 GLN D CA 1
ATOM 7367 C C . GLN D 1 227 ? 18.086 -22.395 -5.296 1.00 25.48 212 GLN D C 1
ATOM 7368 O O . GLN D 1 227 ? 16.859 -22.261 -5.252 1.00 25.48 212 GLN D O 1
ATOM 7374 N N . MET D 1 228 ? 18.694 -23.480 -4.832 1.00 26.06 213 MET D N 1
ATOM 7375 C CA . MET D 1 228 ? 17.932 -24.520 -4.158 1.00 26.06 213 MET D CA 1
ATOM 7376 C C . MET D 1 228 ? 17.408 -24.030 -2.813 1.00 26.06 213 MET D C 1
ATOM 7377 O O . MET D 1 228 ? 17.991 -23.153 -2.175 1.00 26.06 213 MET D O 1
ATOM 7382 N N . SER D 1 229 ? 16.292 -24.608 -2.387 1.00 21.21 214 SER D N 1
ATOM 7383 C CA . SER D 1 229 ? 15.692 -24.229 -1.117 1.00 21.21 214 SER D CA 1
ATOM 7384 C C . SER D 1 229 ? 16.604 -24.594 0.047 1.00 21.21 214 SER D C 1
ATOM 7385 O O . SER D 1 229 ? 17.376 -25.550 -0.015 1.00 21.21 214 SER D O 1
ATOM 7388 N N . LYS D 1 230 ? 16.505 -23.810 1.122 1.00 19.05 215 LYS D N 1
ATOM 7389 C CA . LYS D 1 230 ? 17.285 -24.083 2.325 1.00 19.05 215 LYS D CA 1
ATOM 7390 C C . LYS D 1 230 ? 16.959 -25.453 2.898 1.00 19.05 215 LYS D C 1
ATOM 7391 O O . LYS D 1 230 ? 17.842 -26.137 3.422 1.00 19.05 215 LYS D O 1
ATOM 7397 N N . LEU D 1 231 ? 15.697 -25.870 2.818 1.00 19.04 216 LEU D N 1
ATOM 7398 C CA . LEU D 1 231 ? 15.314 -27.157 3.381 1.00 19.04 216 LEU D CA 1
ATOM 7399 C C . LEU D 1 231 ? 15.868 -28.346 2.614 1.00 19.04 216 LEU D C 1
ATOM 7400 O O . LEU D 1 231 ? 15.814 -29.461 3.136 1.00 19.04 216 LEU D O 1
ATOM 7405 N N . ILE D 1 232 ? 16.384 -28.165 1.404 1.00 18.83 217 ILE D N 1
ATOM 7406 C CA . ILE D 1 232 ? 16.983 -29.304 0.723 1.00 18.83 217 ILE D CA 1
ATOM 7407 C C . ILE D 1 232 ? 18.469 -29.368 1.022 1.00 18.83 217 ILE D C 1
ATOM 7408 O O . ILE D 1 232 ? 19.016 -30.448 1.256 1.00 18.83 217 ILE D O 1
ATOM 7413 N N . THR D 1 233 ? 19.132 -28.215 1.041 1.00 18.78 218 THR D N 1
ATOM 7414 C CA . THR D 1 233 ? 20.543 -28.177 1.398 1.00 18.78 218 THR D CA 1
ATOM 7415 C C . THR D 1 233 ? 20.731 -28.492 2.877 1.00 18.78 218 THR D C 1
ATOM 7416 O O . THR D 1 233 ? 21.627 -29.252 3.255 1.00 18.78 218 THR D O 1
ATOM 7420 N N . GLY D 1 234 ? 19.881 -27.918 3.728 1.00 18.94 219 GLY D N 1
ATOM 7421 C CA . GLY D 1 234 ? 19.980 -28.119 5.155 1.00 18.94 219 GLY D CA 1
ATOM 7422 C C . GLY D 1 234 ? 18.679 -28.656 5.719 1.00 18.94 219 GLY D C 1
ATOM 7423 O O . GLY D 1 234 ? 17.623 -28.585 5.095 1.00 18.94 219 GLY D O 1
ATOM 7424 N N . GLY D 1 235 ? 18.778 -29.192 6.927 1.00 19.25 220 GLY D N 1
ATOM 7425 C CA . GLY D 1 235 ? 17.671 -29.942 7.490 1.00 19.25 220 GLY D CA 1
ATOM 7426 C C . GLY D 1 235 ? 16.498 -29.078 7.912 1.00 19.25 220 GLY D C 1
ATOM 7427 O O . GLY D 1 235 ? 16.609 -27.868 8.086 1.00 19.25 220 GLY D O 1
ATOM 7428 N N . LEU D 1 236 ? 15.350 -29.733 8.056 1.00 17.59 221 LEU D N 1
ATOM 7429 C CA . LEU D 1 236 ? 14.155 -29.101 8.593 1.00 17.59 221 LEU D CA 1
ATOM 7430 C C . LEU D 1 236 ? 14.263 -28.952 10.105 1.00 17.59 221 LEU D C 1
ATOM 7431 O O . LEU D 1 236 ? 14.870 -29.782 10.779 1.00 17.59 221 LEU D O 1
ATOM 7436 N N . ASN D 1 237 ? 13.655 -27.889 10.641 1.00 18.02 222 ASN D N 1
ATOM 7437 C CA . ASN D 1 237 ? 13.616 -27.620 12.078 1.00 18.02 222 ASN D CA 1
ATOM 7438 C C . ASN D 1 237 ? 12.183 -27.669 12.592 1.00 18.02 222 ASN D C 1
ATOM 7439 O O . ASN D 1 237 ? 11.469 -26.658 12.548 1.00 18.02 222 ASN D O 1
ATOM 7444 N N . PRO D 1 238 ? 11.721 -28.800 13.109 1.00 19.52 223 PRO D N 1
ATOM 7445 C CA . PRO D 1 238 ? 10.307 -28.920 13.478 1.00 19.52 223 PRO D CA 1
ATOM 7446 C C . PRO D 1 238 ? 9.941 -28.074 14.683 1.00 19.52 223 PRO D C 1
ATOM 7447 O O . PRO D 1 238 ? 10.761 -27.813 15.561 1.00 19.52 223 PRO D O 1
ATOM 7451 N N . ASN D 1 239 ? 8.676 -27.658 14.723 1.00 20.76 224 ASN D N 1
ATOM 7452 C CA . ASN D 1 239 ? 8.084 -27.063 15.917 1.00 20.76 224 ASN D CA 1
ATOM 7453 C C . ASN D 1 239 ? 6.672 -27.616 16.029 1.00 20.76 224 ASN D C 1
ATOM 7454 O O . ASN D 1 239 ? 5.814 -27.265 15.216 1.00 20.76 224 ASN D O 1
ATOM 7459 N N . MET D 1 240 ? 6.410 -28.437 17.050 1.00 20.10 225 MET D N 1
ATOM 7460 C CA . MET D 1 240 ? 5.084 -29.034 17.207 1.00 20.10 225 MET D CA 1
ATOM 7461 C C . MET D 1 240 ? 4.683 -28.999 18.671 1.00 20.10 225 MET D C 1
ATOM 7462 O O . MET D 1 240 ? 5.539 -29.118 19.539 1.00 20.10 225 MET D O 1
ATOM 7467 N N . SER D 1 241 ? 3.409 -28.784 18.971 1.00 20.20 226 SER D N 1
ATOM 7468 C CA . SER D 1 241 ? 2.997 -28.789 20.372 1.00 20.20 226 SER D CA 1
ATOM 7469 C C . SER D 1 241 ? 1.750 -29.634 20.583 1.00 20.20 226 SER D C 1
ATOM 7470 O O . SER D 1 241 ? 0.845 -29.630 19.747 1.00 20.20 226 SER D O 1
ATOM 7473 N N . VAL D 1 242 ? 1.706 -30.362 21.703 1.00 21.29 227 VAL D N 1
ATOM 7474 C CA . VAL D 1 242 ? 0.564 -31.208 22.046 1.00 21.29 227 VAL D CA 1
ATOM 7475 C C . VAL D 1 242 ? 0.178 -31.006 23.507 1.00 21.29 227 VAL D C 1
ATOM 7476 O O . VAL D 1 242 ? 1.046 -30.927 24.381 1.00 21.29 227 VAL D O 1
ATOM 7480 N N . VAL D 1 243 ? -1.123 -30.921 23.775 1.00 22.82 228 VAL D N 1
ATOM 7481 C CA . VAL D 1 243 ? -1.639 -30.722 25.129 1.00 22.82 228 VAL D CA 1
ATOM 7482 C C . VAL D 1 243 ? -2.189 -32.034 25.673 1.00 22.82 228 VAL D C 1
ATOM 7483 O O . VAL D 1 243 ? -3.007 -32.689 25.017 1.00 22.82 228 VAL D O 1
ATOM 7487 N N . LEU D 1 244 ? -1.759 -32.416 26.876 1.00 27.02 229 LEU D N 1
ATOM 7488 C CA . LEU D 1 244 ? -2.214 -33.632 27.533 1.00 27.02 229 LEU D CA 1
ATOM 7489 C C . LEU D 1 244 ? -2.911 -33.260 28.831 1.00 27.02 229 LEU D C 1
ATOM 7490 O O . LEU D 1 244 ? -2.503 -32.313 29.509 1.00 27.02 229 LEU D O 1
ATOM 7495 N N . THR D 1 245 ? -3.954 -34.007 29.188 1.00 33.87 230 THR D N 1
ATOM 7496 C CA . THR D 1 245 ? -4.603 -33.849 30.482 1.00 33.87 230 THR D CA 1
ATOM 7497 C C . THR D 1 245 ? -4.769 -35.199 31.161 1.00 33.87 230 THR D C 1
ATOM 7498 O O . THR D 1 245 ? -4.764 -36.247 30.512 1.00 33.87 230 THR D O 1
ATOM 7502 N N . ALA D 1 246 ? -4.962 -35.164 32.478 1.00 40.41 231 ALA D N 1
ATOM 7503 C CA . ALA D 1 246 ? -5.104 -36.404 33.230 1.00 40.41 231 ALA D CA 1
ATOM 7504 C C . ALA D 1 246 ? -5.886 -36.141 34.507 1.00 40.41 231 ALA D C 1
ATOM 7505 O O . ALA D 1 246 ? -5.875 -35.016 35.019 1.00 40.41 231 ALA D O 1
ATOM 7507 N N . PRO D 1 247 ? -6.566 -37.152 35.044 1.00 45.89 232 PRO D N 1
ATOM 7508 C CA . PRO D 1 247 ? -7.242 -36.992 36.336 1.00 45.89 232 PRO D CA 1
ATOM 7509 C C . PRO D 1 247 ? -6.241 -36.943 37.477 1.00 45.89 232 PRO D C 1
ATOM 7510 O O . PRO D 1 247 ? -5.061 -37.267 37.326 1.00 45.89 232 PRO D O 1
ATOM 7514 N N . ASN D 1 248 ? -6.741 -36.526 38.637 1.00 48.01 233 ASN D N 1
ATOM 7515 C CA . ASN D 1 248 ? -5.901 -36.332 39.811 1.00 48.01 233 ASN D CA 1
ATOM 7516 C C . ASN D 1 248 ? -5.197 -37.624 40.214 1.00 48.01 233 ASN D C 1
ATOM 7517 O O . ASN D 1 248 ? -5.797 -38.701 40.217 1.00 48.01 233 ASN D O 1
ATOM 7522 N N . GLY D 1 249 ? -3.915 -37.513 40.561 1.00 49.56 234 GLY D N 1
ATOM 7523 C CA . GLY D 1 249 ? -3.147 -38.628 41.077 1.00 49.56 234 GLY D CA 1
ATOM 7524 C C . GLY D 1 249 ? -2.242 -39.329 40.085 1.00 49.56 234 GLY D C 1
ATOM 7525 O O . GLY D 1 249 ? -1.405 -40.137 40.505 1.00 49.56 234 GLY D O 1
ATOM 7526 N N . THR D 1 250 ? -2.376 -39.047 38.794 1.00 50.02 235 THR D N 1
ATOM 7527 C CA . THR D 1 250 ? -1.564 -39.714 37.782 1.00 50.02 235 THR D CA 1
ATOM 7528 C C . THR D 1 250 ? -0.076 -39.464 38.013 1.00 50.02 235 THR D C 1
ATOM 7529 O O . THR D 1 250 ? 0.332 -38.345 38.331 1.00 50.02 235 THR D O 1
ATOM 7533 N N . GLU D 1 251 ? 0.737 -40.517 37.874 1.00 48.91 236 GLU D N 1
ATOM 7534 C CA . GLU D 1 251 ? 2.156 -40.414 38.189 1.00 48.91 236 GLU D CA 1
ATOM 7535 C C . GLU D 1 251 ? 3.118 -40.654 37.029 1.00 48.91 236 GLU D C 1
ATOM 7536 O O . GLU D 1 251 ? 4.259 -40.192 37.110 1.00 48.91 236 GLU D O 1
ATOM 7538 N N . GLU D 1 252 ? 2.721 -41.354 35.965 1.00 43.09 237 GLU D N 1
ATOM 7539 C CA . GLU D 1 252 ? 3.679 -41.725 34.928 1.00 43.09 237 GLU D CA 1
ATOM 7540 C C . GLU D 1 252 ? 3.029 -41.719 33.550 1.00 43.09 237 GLU D C 1
ATOM 7541 O O . GLU D 1 252 ? 1.818 -41.903 33.421 1.00 43.09 237 GLU D O 1
ATOM 7543 N N . SER D 1 253 ? 3.853 -41.520 32.517 1.00 37.64 238 SER D N 1
ATOM 7544 C CA . SER D 1 253 ? 3.343 -41.516 31.147 1.00 37.64 238 SER D CA 1
ATOM 7545 C C . SER D 1 253 ? 4.479 -41.765 30.157 1.00 37.64 238 SER D C 1
ATOM 7546 O O . SER D 1 253 ? 5.598 -41.306 30.375 1.00 37.64 238 SER D O 1
ATOM 7548 N N . ILE D 1 254 ? 4.205 -42.525 29.094 1.00 34.47 239 ILE D N 1
ATOM 7549 C CA . ILE D 1 254 ? 5.185 -42.789 28.040 1.00 34.47 239 ILE D CA 1
ATOM 7550 C C . ILE D 1 254 ? 4.801 -42.050 26.761 1.00 34.47 239 ILE D C 1
ATOM 7551 O O . ILE D 1 254 ? 3.652 -42.134 26.315 1.00 34.47 239 ILE D O 1
ATOM 7556 N N . ILE D 1 255 ? 5.761 -41.334 26.168 1.00 30.26 240 ILE D N 1
ATOM 7557 C CA . ILE D 1 255 ? 5.570 -40.612 24.910 1.00 30.26 240 ILE D CA 1
ATOM 7558 C C . ILE D 1 255 ? 6.487 -41.186 23.833 1.00 30.26 240 ILE D C 1
ATOM 7559 O O . ILE D 1 255 ? 7.704 -41.275 24.041 1.00 30.26 240 ILE D O 1
ATOM 7564 N N . LYS D 1 256 ? 5.922 -41.580 22.687 1.00 27.43 241 LYS D N 1
ATOM 7565 C CA . LYS D 1 256 ? 6.719 -42.070 21.562 1.00 27.43 241 LYS D CA 1
ATOM 7566 C C . LYS D 1 256 ? 6.718 -41.075 20.406 1.00 27.43 241 LYS D C 1
ATOM 7567 O O . LYS D 1 256 ? 5.663 -40.562 20.030 1.00 27.43 241 LYS D O 1
ATOM 7573 N N . VAL D 1 257 ? 7.897 -40.773 19.863 1.00 22.86 242 VAL D N 1
ATOM 7574 C CA . VAL D 1 257 ? 8.027 -39.846 18.738 1.00 22.86 242 VAL D CA 1
ATOM 7575 C C . VAL D 1 257 ? 8.639 -40.580 17.549 1.00 22.86 242 VAL D C 1
ATOM 7576 O O . VAL D 1 257 ? 9.761 -41.083 17.642 1.00 22.86 242 VAL D O 1
ATOM 7580 N N . LYS D 1 258 ? 7.925 -40.607 16.425 1.00 19.68 243 LYS D N 1
ATOM 7581 C CA . LYS D 1 258 ? 8.361 -41.303 15.219 1.00 19.68 243 LYS D CA 1
ATOM 7582 C C . LYS D 1 258 ? 8.757 -40.301 14.144 1.00 19.68 243 LYS D C 1
ATOM 7583 O O . LYS D 1 258 ? 8.012 -39.350 13.883 1.00 19.68 243 LYS D O 1
ATOM 7585 N N . MET D 1 259 ? 9.914 -40.515 13.516 1.00 19.91 244 MET D N 1
ATOM 7586 C CA . MET D 1 259 ? 10.413 -39.606 12.489 1.00 19.91 244 MET D CA 1
ATOM 7587 C C . MET D 1 259 ? 10.791 -40.376 11.234 1.00 19.91 244 MET D C 1
ATOM 7588 O O . MET D 1 259 ? 11.540 -41.355 11.316 1.00 19.91 244 MET D O 1
ATOM 7593 N N . GLU D 1 260 ? 10.267 -39.943 10.077 1.00 17.94 245 GLU D N 1
ATOM 7594 C CA . GLU D 1 260 ? 10.568 -40.573 8.794 1.00 17.94 245 GLU D CA 1
ATOM 7595 C C . GLU D 1 260 ? 11.033 -39.531 7.782 1.00 17.94 245 GLU D C 1
ATOM 7596 O O . GLU D 1 260 ? 10.572 -38.385 7.798 1.00 17.94 245 GLU D O 1
ATOM 7598 N N . ARG D 1 261 ? 11.930 -39.949 6.882 1.00 18.54 246 ARG D N 1
ATOM 7599 C CA . ARG D 1 261 ? 12.423 -39.126 5.779 1.00 18.54 246 ARG D CA 1
ATOM 7600 C C . ARG D 1 261 ? 12.476 -39.909 4.473 1.00 18.54 246 ARG D C 1
ATOM 7601 O O . ARG D 1 261 ? 13.008 -41.025 4.450 1.00 18.54 246 ARG D O 1
ATOM 7609 N N . GLU D 1 262 ? 11.934 -39.336 3.391 1.00 19.78 247 GLU D N 1
ATOM 7610 C CA . GLU D 1 262 ? 11.969 -39.931 2.057 1.00 19.78 247 GLU D CA 1
ATOM 7611 C C . GLU D 1 262 ? 12.767 -39.056 1.095 1.00 19.78 247 GLU D C 1
ATOM 7612 O O . GLU D 1 262 ? 12.571 -37.833 1.054 1.00 19.78 247 GLU D O 1
ATOM 7618 N N . ARG D 1 263 ? 13.581 -39.710 0.250 1.00 22.80 248 ARG D N 1
ATOM 7619 C CA . ARG D 1 263 ? 14.467 -39.084 -0.735 1.00 22.80 248 ARG D CA 1
ATOM 7620 C C . ARG D 1 263 ? 14.395 -39.781 -2.095 1.00 22.80 248 ARG D C 1
ATOM 7621 O O . ARG D 1 263 ? 13.990 -40.939 -2.195 1.00 22.80 248 ARG D O 1
ATOM 7629 N N . ASN D 1 264 ? 14.795 -39.059 -3.153 1.00 26.99 249 ASN D N 1
ATOM 7630 C CA . ASN D 1 264 ? 14.844 -39.588 -4.520 1.00 26.99 249 ASN D CA 1
ATOM 7631 C C . ASN D 1 264 ? 16.098 -39.080 -5.230 1.00 26.99 249 ASN D C 1
ATOM 7632 O O . ASN D 1 264 ? 16.902 -38.344 -4.651 1.00 26.99 249 ASN D O 1
ATOM 7637 N N . CYS D 1 265 ? 16.283 -39.492 -6.496 1.00 34.46 250 CYS D N 1
ATOM 7638 C CA . CYS D 1 265 ? 17.474 -39.137 -7.269 1.00 34.46 250 CYS D CA 1
ATOM 7639 C C . CYS D 1 265 ? 17.147 -38.534 -8.633 1.00 34.46 250 CYS D C 1
ATOM 7640 O O . CYS D 1 265 ? 16.201 -38.957 -9.303 1.00 34.46 250 CYS D O 1
ATOM 7643 N N . TYR D 1 266 ? 17.955 -37.549 -9.033 1.00 34.59 251 TYR D N 1
ATOM 7644 C CA . TYR D 1 266 ? 17.913 -36.881 -10.334 1.00 34.59 251 TYR D CA 1
ATOM 7645 C C . TYR D 1 266 ? 19.071 -37.348 -11.214 1.00 34.59 251 TYR D C 1
ATOM 7646 O O . TYR D 1 266 ? 20.200 -37.462 -10.736 1.00 34.59 251 TYR D O 1
ATOM 7655 N N . TYR D 1 267 ? 18.808 -37.618 -12.502 1.00 40.91 252 TYR D N 1
ATOM 7656 C CA . TYR D 1 267 ? 19.841 -38.151 -13.389 1.00 40.91 252 TYR D CA 1
ATOM 7657 C C . TYR D 1 267 ? 19.919 -37.365 -14.696 1.00 40.91 252 TYR D C 1
ATOM 7658 O O . TYR D 1 267 ? 18.891 -37.042 -15.294 1.00 40.91 252 TYR D O 1
ATOM 7667 N N . LEU D 1 268 ? 21.149 -37.079 -15.151 1.00 43.96 253 LEU D N 1
ATOM 7668 C CA . LEU D 1 268 ? 21.406 -36.274 -16.346 1.00 43.96 253 LEU D CA 1
ATOM 7669 C C . LEU D 1 268 ? 22.424 -36.939 -17.270 1.00 43.96 253 LEU D C 1
ATOM 7670 O O . LEU D 1 268 ? 23.434 -37.467 -16.797 1.00 43.96 253 LEU D O 1
ATOM 7672 N N . ASN D 1 269 ? 22.167 -36.906 -18.583 1.00 48.95 254 ASN D N 1
ATOM 7673 C CA . ASN D 1 269 ? 23.043 -37.559 -19.557 1.00 48.95 254 ASN D CA 1
ATOM 7674 C C . ASN D 1 269 ? 22.913 -36.900 -20.930 1.00 48.95 254 ASN D C 1
ATOM 7675 O O . ASN D 1 269 ? 22.055 -36.045 -21.157 1.00 48.95 254 ASN D O 1
ATOM 7677 N N . TRP D 1 270 ? 23.799 -37.301 -21.851 1.00 57.87 255 TRP D N 1
ATOM 7678 C CA . TRP D 1 270 ? 23.721 -36.859 -23.244 1.00 57.87 255 TRP D CA 1
ATOM 7679 C C . TRP D 1 270 ? 22.772 -37.695 -24.082 1.00 57.87 255 TRP D C 1
ATOM 7680 O O . TRP D 1 270 ? 22.664 -38.912 -23.915 1.00 57.87 255 TRP D O 1
ATOM 7691 N N . ASN D 1 271 ? 22.097 -37.016 -25.003 1.00 61.23 256 ASN D N 1
ATOM 7692 C CA . ASN D 1 271 ? 21.260 -37.608 -26.038 1.00 61.23 256 ASN D CA 1
ATOM 7693 C C . ASN D 1 271 ? 21.718 -36.875 -27.292 1.00 61.23 256 ASN D C 1
ATOM 7694 O O . ASN D 1 271 ? 21.188 -35.809 -27.620 1.00 61.23 256 ASN D O 1
ATOM 7696 N N . GLY D 1 272 ? 22.733 -37.412 -27.959 1.00 58.73 257 GLY D N 1
ATOM 7697 C CA . GLY D 1 272 ? 23.328 -36.672 -29.056 1.00 58.73 257 GLY D CA 1
ATOM 7698 C C . GLY D 1 272 ? 23.942 -35.391 -28.537 1.00 58.73 257 GLY D C 1
ATOM 7699 O O . GLY D 1 272 ? 24.822 -35.403 -27.669 1.00 58.73 257 GLY D O 1
ATOM 7700 N N . ALA D 1 273 ? 23.494 -34.265 -29.086 1.00 59.90 258 ALA D N 1
ATOM 7701 C CA . ALA D 1 273 ? 23.961 -32.962 -28.635 1.00 59.90 258 ALA D CA 1
ATOM 7702 C C . ALA D 1 273 ? 23.131 -32.387 -27.494 1.00 59.90 258 ALA D C 1
ATOM 7703 O O . ALA D 1 273 ? 23.483 -31.323 -26.975 1.00 59.90 258 ALA D O 1
ATOM 7705 N N . ASN D 1 274 ? 22.051 -33.047 -27.092 1.00 54.91 259 ASN D N 1
ATOM 7706 C CA . ASN D 1 274 ? 21.150 -32.497 -26.090 1.00 54.91 259 ASN D CA 1
ATOM 7707 C C . ASN D 1 274 ? 21.492 -33.025 -24.704 1.00 54.91 259 ASN D C 1
ATOM 7708 O O . ASN D 1 274 ? 21.918 -34.171 -24.549 1.00 54.91 259 ASN D O 1
ATOM 7710 N N . TRP D 1 275 ? 21.336 -32.166 -23.709 1.00 50.82 260 TRP D N 1
ATOM 7711 C CA . TRP D 1 275 ? 21.524 -32.511 -22.307 1.00 50.82 260 TRP D CA 1
ATOM 7712 C C . TRP D 1 275 ? 20.152 -32.837 -21.731 1.00 50.82 260 TRP D C 1
ATOM 7713 O O . TRP D 1 275 ? 19.297 -31.952 -21.649 1.00 50.82 260 TRP D O 1
ATOM 7724 N N . VAL D 1 276 ? 19.916 -34.086 -21.337 1.00 48.91 261 VAL D N 1
ATOM 7725 C CA . VAL D 1 276 ? 18.571 -34.461 -20.923 1.00 48.91 261 VAL D CA 1
ATOM 7726 C C . VAL D 1 276 ? 18.643 -35.031 -19.511 1.00 48.91 261 VAL D C 1
ATOM 7727 O O . VAL D 1 276 ? 19.697 -35.473 -19.049 1.00 48.91 261 VAL D O 1
ATOM 7731 N N . GLY D 1 277 ? 17.500 -35.016 -18.815 1.00 40.47 262 GLY D N 1
ATOM 7732 C CA . GLY D 1 277 ? 17.439 -35.565 -17.479 1.00 40.47 262 GLY D CA 1
ATOM 7733 C C . GLY D 1 277 ? 16.141 -36.297 -17.203 1.00 40.47 262 GLY D C 1
ATOM 7734 O O . GLY D 1 277 ? 15.201 -36.279 -17.998 1.00 40.47 262 GLY D O 1
ATOM 7735 N N . GLN D 1 278 ? 16.110 -36.928 -16.033 1.00 35.73 263 GLN D N 1
ATOM 7736 C CA . GLN D 1 278 ? 14.975 -37.729 -15.599 1.00 35.73 263 GLN D CA 1
ATOM 7737 C C . GLN D 1 278 ? 14.987 -37.801 -14.081 1.00 35.73 263 GLN D C 1
ATOM 7738 O O . GLN D 1 278 ? 16.029 -37.634 -13.439 1.00 35.73 263 GLN D O 1
ATOM 7740 N N . VAL D 1 279 ? 13.810 -38.036 -13.510 1.00 32.97 264 VAL D N 1
ATOM 7741 C CA . VAL D 1 279 ? 13.650 -38.256 -12.078 1.00 32.97 264 VAL D CA 1
ATOM 7742 C C . VAL D 1 279 ? 13.001 -39.613 -11.858 1.00 32.97 264 VAL D C 1
ATOM 7743 O O . VAL D 1 279 ? 11.970 -39.915 -12.469 1.00 32.97 264 VAL D O 1
ATOM 7747 N N . TYR D 1 280 ? 13.592 -40.420 -10.984 1.00 35.00 265 TYR D N 1
ATOM 7748 C CA . TYR D 1 280 ? 13.029 -41.725 -10.654 1.00 35.00 265 TYR D CA 1
ATOM 7749 C C . TYR D 1 280 ? 12.436 -41.733 -9.250 1.00 35.00 265 TYR D C 1
ATOM 7750 O O . TYR D 1 280 ? 12.764 -42.590 -8.432 1.00 35.00 265 TYR D O 1
ATOM 7759 N N . ASN D 1 289 ? 15.364 -44.845 -0.748 1.00 21.98 266 ASN D N 1
ATOM 7760 C CA . ASN D 1 289 ? 14.951 -45.561 0.449 1.00 21.98 266 ASN D CA 1
ATOM 7761 C C . ASN D 1 289 ? 14.185 -44.636 1.380 1.00 21.98 266 ASN D C 1
ATOM 7762 O O . ASN D 1 289 ? 13.897 -43.498 1.028 1.00 21.98 266 ASN D O 1
ATOM 7767 N N . VAL D 1 290 ? 13.843 -45.141 2.563 1.00 20.62 267 VAL D N 1
ATOM 7768 C CA . VAL D 1 290 ? 13.126 -44.391 3.587 1.00 20.62 267 VAL D CA 1
ATOM 7769 C C . VAL D 1 290 ? 13.821 -44.614 4.920 1.00 20.62 267 VAL D C 1
ATOM 7770 O O . VAL D 1 290 ? 13.996 -45.761 5.343 1.00 20.62 267 VAL D O 1
ATOM 7774 N N . ASP D 1 291 ? 14.210 -43.532 5.586 1.00 20.14 268 ASP D N 1
ATOM 7775 C CA . ASP D 1 291 ? 14.840 -43.634 6.896 1.00 20.14 268 ASP D CA 1
ATOM 7776 C C . ASP D 1 291 ? 13.810 -43.328 7.974 1.00 20.14 268 ASP D C 1
ATOM 7777 O O . ASP D 1 291 ? 12.942 -42.476 7.784 1.00 20.14 268 ASP D O 1
ATOM 7779 N N . SER D 1 292 ? 13.902 -44.023 9.106 1.00 22.18 269 SER D N 1
ATOM 7780 C CA . SER D 1 292 ? 12.968 -43.768 10.193 1.00 22.18 269 SER D CA 1
ATOM 7781 C C . SER D 1 292 ? 13.578 -44.163 11.526 1.00 22.18 269 SER D C 1
ATOM 7782 O O . SER D 1 292 ? 14.509 -44.968 11.592 1.00 22.18 269 SER D O 1
ATOM 7785 N N . HIS D 1 293 ? 13.039 -43.577 12.593 1.00 25.14 270 HIS D N 1
ATOM 7786 C CA . HIS D 1 293 ? 13.462 -43.954 13.936 1.00 25.14 270 HIS D CA 1
ATOM 7787 C C . HIS D 1 293 ? 12.388 -43.549 14.940 1.00 25.14 270 HIS D C 1
ATOM 7788 O O . HIS D 1 293 ? 11.671 -42.565 14.736 1.00 25.14 270 HIS D O 1
ATOM 7795 N N . ILE D 1 294 ? 12.274 -44.335 16.012 1.00 25.61 271 ILE D N 1
ATOM 7796 C CA . ILE D 1 294 ? 11.349 -44.070 17.112 1.00 25.61 271 ILE D CA 1
ATOM 7797 C C . ILE D 1 294 ? 12.106 -43.749 18.396 1.00 25.61 271 ILE D C 1
ATOM 7798 O O . ILE D 1 294 ? 12.968 -44.523 18.825 1.00 25.61 271 ILE D O 1
ATOM 7803 N N . PHE D 1 295 ? 11.771 -42.613 19.006 1.00 27.59 272 PHE D N 1
ATOM 7804 C CA . PHE D 1 295 ? 12.317 -42.120 20.265 1.00 27.59 272 PHE D CA 1
ATOM 7805 C C . PHE D 1 295 ? 11.291 -42.308 21.376 1.00 27.59 272 PHE D C 1
ATOM 7806 O O . PHE D 1 295 ? 10.085 -42.204 21.143 1.00 27.59 272 PHE D O 1
ATOM 7814 N N . THR D 1 296 ? 11.766 -42.567 22.592 1.00 33.49 273 THR D N 1
ATOM 7815 C CA . THR D 1 296 ? 10.879 -42.773 23.731 1.00 33.49 273 THR D CA 1
ATOM 7816 C C . THR D 1 296 ? 11.248 -41.845 24.878 1.00 33.49 273 THR D C 1
ATOM 7817 O O . THR D 1 296 ? 12.430 -41.647 25.168 1.00 33.49 273 THR D O 1
ATOM 7821 N N . PHE D 1 297 ? 10.231 -41.283 25.531 1.00 32.28 274 PHE D N 1
ATOM 7822 C CA . PHE D 1 297 ? 10.425 -40.429 26.692 1.00 32.28 274 PHE D CA 1
ATOM 7823 C C . PHE D 1 297 ? 9.481 -40.857 27.806 1.00 32.28 274 PHE D C 1
ATOM 7824 O O . PHE D 1 297 ? 8.375 -41.341 27.549 1.00 32.28 274 PHE D O 1
ATOM 7832 N N . LYS D 1 298 ? 9.919 -40.658 29.050 1.00 35.65 275 LYS D N 1
ATOM 7833 C CA . LYS D 1 298 ? 9.111 -40.962 30.223 1.00 35.65 275 LYS D CA 1
ATOM 7834 C C . LYS D 1 298 ? 8.816 -39.693 31.008 1.00 35.65 275 LYS D C 1
ATOM 7835 O O . LYS D 1 298 ? 9.711 -38.870 31.240 1.00 35.65 275 LYS D O 1
ATOM 7837 N N . ILE D 1 299 ? 7.564 -39.554 31.438 1.00 40.21 276 ILE D N 1
ATOM 7838 C CA . ILE D 1 299 ? 7.098 -38.380 32.160 1.00 40.21 276 ILE D CA 1
ATOM 7839 C C . ILE D 1 299 ? 6.724 -38.823 33.564 1.00 40.21 276 ILE D C 1
ATOM 7840 O O . ILE D 1 299 ? 6.049 -39.848 33.737 1.00 40.21 276 ILE D O 1
ATOM 7845 N N . ASN D 1 300 ? 7.080 -37.996 34.548 1.00 42.54 277 ASN D N 1
ATOM 7846 C CA . ASN D 1 300 ? 6.693 -38.144 35.944 1.00 42.54 277 ASN D CA 1
ATOM 7847 C C . ASN D 1 300 ? 5.895 -36.918 36.349 1.00 42.54 277 ASN D C 1
ATOM 7848 O O . ASN D 1 300 ? 6.454 -35.819 36.474 1.00 42.54 277 ASN D O 1
ATOM 7853 N N . TRP D 1 301 ? 4.602 -37.118 36.575 1.00 41.73 278 TRP D N 1
ATOM 7854 C CA . TRP D 1 301 ? 3.711 -36.012 36.890 1.00 41.73 278 TRP D CA 1
ATOM 7855 C C . TRP D 1 301 ? 3.916 -35.526 38.319 1.00 41.73 278 TRP D C 1
ATOM 7856 O O . TRP D 1 301 ? 3.924 -34.318 38.578 1.00 41.73 278 TRP D O 1
ATOM 7867 N N . LEU D 1 302 ? 4.069 -36.453 39.266 1.00 45.78 279 LEU D N 1
ATOM 7868 C CA . LEU D 1 302 ? 4.145 -36.065 40.671 1.00 45.78 279 LEU D CA 1
ATOM 7869 C C . LEU D 1 302 ? 5.428 -35.307 40.978 1.00 45.78 279 LEU D C 1
ATOM 7870 O O . LEU D 1 302 ? 5.410 -34.333 41.736 1.00 45.78 279 LEU D O 1
ATOM 7872 N N . THR D 1 303 ? 6.550 -35.739 40.416 1.00 43.80 280 THR D N 1
ATOM 7873 C CA . THR D 1 303 ? 7.824 -35.078 40.663 1.00 43.80 280 THR D CA 1
ATOM 7874 C C . THR D 1 303 ? 8.161 -34.014 39.625 1.00 43.80 280 THR D C 1
ATOM 7875 O O . THR D 1 303 ? 9.225 -33.398 39.722 1.00 43.80 280 THR D O 1
ATOM 7879 N N . HIS D 1 304 ? 7.289 -33.786 38.643 1.00 41.25 281 HIS D N 1
ATOM 7880 C CA . HIS D 1 304 ? 7.520 -32.784 37.602 1.00 41.25 281 HIS D CA 1
ATOM 7881 C C . HIS D 1 304 ? 8.836 -33.037 36.868 1.00 41.25 281 HIS D C 1
ATOM 7882 O O . HIS D 1 304 ? 9.693 -32.159 36.772 1.00 41.25 281 HIS D O 1
ATOM 7889 N N . LYS D 1 305 ? 9.003 -34.251 36.349 1.00 40.86 282 LYS D N 1
ATOM 7890 C CA . LYS D 1 305 ? 10.260 -34.611 35.706 1.00 40.86 282 LYS D CA 1
ATOM 7891 C C . LYS D 1 305 ? 10.022 -35.246 34.341 1.00 40.86 282 LYS D C 1
ATOM 7892 O O . LYS D 1 305 ? 9.030 -35.942 34.125 1.00 40.86 282 LYS D O 1
ATOM 7898 N N . VAL D 1 306 ? 10.940 -34.989 33.412 1.00 36.95 283 VAL D N 1
ATOM 7899 C CA . VAL D 1 306 ? 10.940 -35.616 32.096 1.00 36.95 283 VAL D CA 1
ATOM 7900 C C . VAL D 1 306 ? 12.308 -36.245 31.897 1.00 36.95 283 VAL D C 1
ATOM 7901 O O . VAL D 1 306 ? 13.329 -35.610 32.176 1.00 36.95 283 VAL D O 1
ATOM 7905 N N . THR D 1 307 ? 12.341 -37.498 31.451 1.00 38.55 284 THR D N 1
ATOM 7906 C CA . THR D 1 307 ? 13.629 -38.114 31.181 1.00 38.55 284 THR D CA 1
ATOM 7907 C C . THR D 1 307 ? 13.580 -38.934 29.906 1.00 38.55 284 THR D C 1
ATOM 7908 O O . THR D 1 307 ? 12.513 -39.320 29.421 1.00 38.55 284 THR D O 1
ATOM 7910 N N . ALA D 1 308 ? 14.766 -39.193 29.368 1.00 44.07 285 ALA D N 1
ATOM 7911 C CA . ALA D 1 308 ? 14.906 -40.129 28.271 1.00 44.07 285 ALA D CA 1
ATOM 7912 C C . ALA D 1 308 ? 14.721 -41.551 28.785 1.00 44.07 285 ALA D C 1
ATOM 7913 O O . ALA D 1 308 ? 14.825 -41.824 29.983 1.00 44.07 285 ALA D O 1
ATOM 7915 N N . ILE D 1 309 ? 14.444 -42.465 27.867 1.00 42.52 286 ILE D N 1
ATOM 7916 C CA . ILE D 1 309 ? 14.277 -43.859 28.241 1.00 42.52 286 ILE D CA 1
ATOM 7917 C C . ILE D 1 309 ? 14.729 -44.760 27.109 1.00 42.52 286 ILE D C 1
ATOM 7918 O O . ILE D 1 309 ? 13.910 -45.390 26.442 1.00 42.52 286 ILE D O 1
ATOM 7921 N N . THR E 1 8 ? 6.739 -11.924 49.515 1.00 59.13 8 THR E N 1
ATOM 7922 C CA . THR E 1 8 ? 8.018 -12.543 49.204 1.00 59.13 8 THR E CA 1
ATOM 7923 C C . THR E 1 8 ? 9.152 -11.654 49.694 1.00 59.13 8 THR E C 1
ATOM 7924 O O . THR E 1 8 ? 10.181 -11.527 49.036 1.00 59.13 8 THR E O 1
ATOM 7926 N N . ILE E 1 9 ? 8.955 -11.041 50.857 1.00 58.43 9 ILE E N 1
ATOM 7927 C CA . ILE E 1 9 ? 9.924 -10.132 51.452 1.00 58.43 9 ILE E CA 1
ATOM 7928 C C . ILE E 1 9 ? 10.331 -10.665 52.817 1.00 58.43 9 ILE E C 1
ATOM 7929 O O . ILE E 1 9 ? 9.507 -11.233 53.543 1.00 58.43 9 ILE E O 1
ATOM 7934 N N . THR E 1 10 ? 11.608 -10.506 53.150 1.00 59.59 10 THR E N 1
ATOM 7935 C CA . THR E 1 10 ? 12.147 -10.871 54.457 1.00 59.59 10 THR E CA 1
ATOM 7936 C C . THR E 1 10 ? 12.633 -9.589 55.119 1.00 59.59 10 THR E C 1
ATOM 7937 O O . THR E 1 10 ? 13.454 -8.869 54.546 1.00 59.59 10 THR E O 1
ATOM 7939 N N . ARG E 1 11 ? 12.137 -9.301 56.318 1.00 62.80 11 ARG E N 1
ATOM 7940 C CA . ARG E 1 11 ? 12.464 -8.057 56.995 1.00 62.80 11 ARG E CA 1
ATOM 7941 C C . ARG E 1 11 ? 13.072 -8.346 58.360 1.00 62.80 11 ARG E C 1
ATOM 7942 O O . ARG E 1 11 ? 12.808 -9.379 58.977 1.00 62.80 11 ARG E O 1
ATOM 7944 N N . ASN E 1 12 ? 13.900 -7.414 58.826 1.00 62.51 12 ASN E N 1
ATOM 7945 C CA . ASN E 1 12 ? 14.538 -7.549 60.125 1.00 62.51 12 ASN E CA 1
ATOM 7946 C C . ASN E 1 12 ? 14.733 -6.178 60.749 1.00 62.51 12 ASN E C 1
ATOM 7947 O O . ASN E 1 12 ? 15.092 -5.213 60.068 1.00 62.51 12 ASN E O 1
ATOM 7949 N N . LYS E 1 13 ? 14.512 -6.115 62.057 1.00 65.48 13 LYS E N 1
ATOM 7950 C CA . LYS E 1 13 ? 14.702 -4.909 62.848 1.00 65.48 13 LYS E CA 1
ATOM 7951 C C . LYS E 1 13 ? 15.934 -5.071 63.731 1.00 65.48 13 LYS E C 1
ATOM 7952 O O . LYS E 1 13 ? 16.406 -6.181 63.983 1.00 65.48 13 LYS E O 1
ATOM 7954 N N . THR E 1 14 ? 16.463 -3.944 64.198 1.00 67.25 14 THR E N 1
ATOM 7955 C CA . THR E 1 14 ? 17.628 -3.946 65.071 1.00 67.25 14 THR E CA 1
ATOM 7956 C C . THR E 1 14 ? 17.406 -2.994 66.236 1.00 67.25 14 THR E C 1
ATOM 7957 O O . THR E 1 14 ? 16.598 -2.066 66.155 1.00 67.25 14 THR E O 1
ATOM 7959 N N . SER E 1 15 ? 18.117 -3.251 67.335 1.00 72.80 15 SER E N 1
ATOM 7960 C CA . SER E 1 15 ? 17.987 -2.410 68.523 1.00 72.80 15 SER E CA 1
ATOM 7961 C C . SER E 1 15 ? 18.646 -1.049 68.336 1.00 72.80 15 SER E C 1
ATOM 7962 O O . SER E 1 15 ? 18.105 -0.027 68.771 1.00 72.80 15 SER E O 1
ATOM 7964 N N . ASP E 1 16 ? 19.807 -1.009 67.687 1.00 74.25 16 ASP E N 1
ATOM 7965 C CA . ASP E 1 16 ? 20.625 0.200 67.633 1.00 74.25 16 ASP E CA 1
ATOM 7966 C C . ASP E 1 16 ? 20.092 1.123 66.545 1.00 74.25 16 ASP E C 1
ATOM 7967 O O . ASP E 1 16 ? 20.337 0.901 65.355 1.00 74.25 16 ASP E O 1
ATOM 7969 N N . GLY E 1 17 ? 19.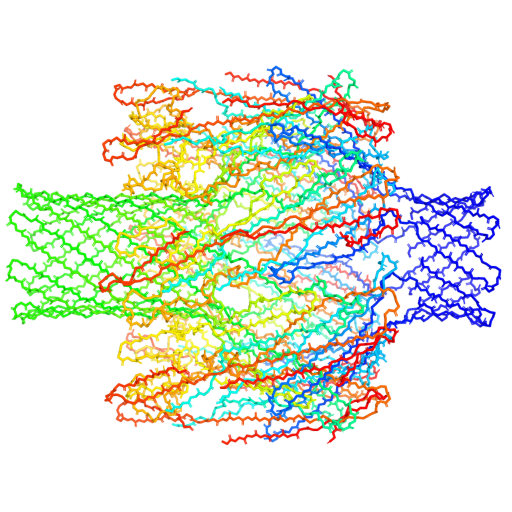385 2.174 66.956 1.00 70.70 17 GLY E N 1
ATOM 7970 C CA . GLY E 1 17 ? 18.829 3.113 66.007 1.00 70.70 17 GLY E CA 1
ATOM 7971 C C . GLY E 1 17 ? 17.594 2.619 65.296 1.00 70.70 17 GLY E C 1
ATOM 7972 O O . GLY E 1 17 ? 17.123 3.287 64.370 1.00 70.70 17 GLY E O 1
ATOM 7973 N N . TYR E 1 18 ? 17.057 1.469 65.704 1.00 69.53 18 TYR E N 1
ATOM 7974 C CA . TYR E 1 18 ? 15.893 0.860 65.066 1.00 69.53 18 TYR E CA 1
ATOM 7975 C C . TYR E 1 18 ? 16.118 0.671 63.568 1.00 69.53 18 TYR E C 1
ATOM 7976 O O . TYR E 1 18 ? 15.237 0.921 62.746 1.00 69.53 18 TYR E O 1
ATOM 7978 N N . THR E 1 19 ? 17.316 0.219 63.211 1.00 64.74 19 THR E N 1
ATOM 7979 C CA . THR E 1 19 ? 17.668 0.002 61.812 1.00 64.74 19 THR E CA 1
ATOM 7980 C C . THR E 1 19 ? 16.846 -1.150 61.252 1.00 64.74 19 THR E C 1
ATOM 7981 O O . THR E 1 19 ? 16.727 -2.202 61.887 1.00 64.74 19 THR E O 1
ATOM 7983 N N . ILE E 1 20 ? 16.263 -0.954 60.071 1.00 59.85 20 ILE E N 1
ATOM 7984 C CA . ILE E 1 20 ? 15.443 -1.961 59.405 1.00 59.85 20 ILE E CA 1
ATOM 7985 C C . ILE E 1 20 ? 16.099 -2.343 58.084 1.00 59.85 20 ILE E C 1
ATOM 7986 O O . ILE E 1 20 ? 16.458 -1.468 57.288 1.00 59.85 20 ILE E O 1
ATOM 7991 N N . ILE E 1 21 ? 16.252 -3.643 57.845 1.00 59.76 21 ILE E N 1
ATOM 7992 C CA . ILE E 1 21 ? 16.907 -4.152 56.635 1.00 59.76 21 ILE E CA 1
ATOM 7993 C C . ILE E 1 21 ? 15.942 -5.111 55.942 1.00 59.76 21 ILE E C 1
ATOM 7994 O O . ILE E 1 21 ? 15.784 -6.263 56.352 1.00 59.76 21 ILE E O 1
ATOM 7996 N N . THR E 1 22 ? 15.277 -4.639 54.889 1.00 61.41 22 THR E N 1
ATOM 7997 C CA . THR E 1 22 ? 14.368 -5.469 54.105 1.00 61.41 22 THR E CA 1
ATOM 7998 C C . THR E 1 22 ? 15.060 -6.024 52.863 1.00 61.41 22 THR E C 1
ATOM 7999 O O . THR E 1 22 ? 15.853 -5.333 52.221 1.00 61.41 22 THR E O 1
ATOM 8001 N N . GLN E 1 23 ? 14.756 -7.278 52.525 1.00 55.93 23 GLN E N 1
ATOM 8002 C CA . GLN E 1 23 ? 15.267 -7.923 51.325 1.00 55.93 23 GLN E CA 1
ATOM 8003 C C . GLN E 1 23 ? 14.122 -8.568 50.555 1.00 55.93 23 GLN E C 1
ATOM 8004 O O . GLN E 1 23 ? 13.127 -9.001 51.145 1.00 55.93 23 GLN E O 1
ATOM 8006 N N . ASN E 1 24 ? 14.261 -8.616 49.229 1.00 56.23 24 ASN E N 1
ATOM 8007 C CA . ASN E 1 24 ? 13.253 -9.192 48.343 1.00 56.23 24 ASN E CA 1
ATOM 8008 C C . ASN E 1 24 ? 13.701 -10.556 47.831 1.00 56.23 24 ASN E C 1
ATOM 8009 O O . ASN E 1 24 ? 14.845 -10.715 47.397 1.00 56.23 24 ASN E O 1
ATOM 8014 N N . ASP E 1 25 ? 12.797 -11.532 47.882 1.00 54.28 25 ASP E N 1
ATOM 8015 C CA . ASP E 1 25 ? 13.055 -12.872 47.366 1.00 54.28 25 ASP E CA 1
ATOM 8016 C C . ASP E 1 25 ? 12.480 -12.983 45.957 1.00 54.28 25 ASP E C 1
ATOM 8017 O O . ASP E 1 25 ? 11.258 -12.993 45.779 1.00 54.28 25 ASP E O 1
ATOM 8019 N N . LYS E 1 26 ? 13.357 -13.074 44.960 1.00 51.51 26 LYS E N 1
ATOM 8020 C CA . LYS E 1 26 ? 12.986 -13.100 43.551 1.00 51.51 26 LYS E CA 1
ATOM 8021 C C . LYS E 1 26 ? 13.067 -14.518 42.991 1.00 51.51 26 LYS E C 1
ATOM 8022 O O . LYS E 1 26 ? 13.761 -15.385 43.528 1.00 51.51 26 LYS E O 1
ATOM 8024 N N . GLN E 1 27 ? 12.342 -14.745 41.891 1.00 45.47 27 GLN E N 1
ATOM 8025 C CA . GLN E 1 27 ? 12.275 -16.079 41.299 1.00 45.47 27 GLN E CA 1
ATOM 8026 C C . GLN E 1 27 ? 13.451 -16.374 40.375 1.00 45.47 27 GLN E C 1
ATOM 8027 O O . GLN E 1 27 ? 14.063 -17.442 40.474 1.00 45.47 27 GLN E O 1
ATOM 8033 N N . ILE E 1 28 ? 13.785 -15.455 39.476 1.00 42.09 28 ILE E N 1
ATOM 8034 C CA . ILE E 1 28 ? 14.776 -15.695 38.431 1.00 42.09 28 ILE E CA 1
ATOM 8035 C C . ILE E 1 28 ? 15.963 -14.781 38.683 1.00 42.09 28 ILE E C 1
ATOM 8036 O O . ILE E 1 28 ? 15.799 -13.559 38.760 1.00 42.09 28 ILE E O 1
ATOM 8041 N N . ILE E 1 29 ? 17.156 -15.361 38.800 1.00 36.78 29 ILE E N 1
ATOM 8042 C CA . ILE E 1 29 ? 18.378 -14.579 38.964 1.00 36.78 29 ILE E CA 1
ATOM 8043 C C . ILE E 1 29 ? 19.378 -14.980 37.893 1.00 36.78 29 ILE E C 1
ATOM 8044 O O . ILE E 1 29 ? 19.652 -16.169 37.715 1.00 36.78 29 ILE E O 1
ATOM 8049 N N . SER E 1 30 ? 19.933 -14.002 37.185 1.00 37.19 30 SER E N 1
ATOM 8050 C CA . SER E 1 30 ? 20.917 -14.300 36.156 1.00 37.19 30 SER E CA 1
ATOM 8051 C C . SER E 1 30 ? 22.268 -13.685 36.497 1.00 37.19 30 SER E C 1
ATOM 8052 O O . SER E 1 30 ? 22.349 -12.658 37.174 1.00 37.19 30 SER E O 1
ATOM 8055 N N . TYR E 1 31 ? 23.325 -14.322 36.003 1.00 35.41 31 TYR E N 1
ATOM 8056 C CA . TYR E 1 31 ? 24.693 -13.839 36.149 1.00 35.41 31 TYR E CA 1
ATOM 8057 C C . TYR E 1 31 ? 25.337 -13.788 34.772 1.00 35.41 31 TYR E C 1
ATOM 8058 O O . TYR E 1 31 ? 25.057 -14.636 33.925 1.00 35.41 31 TYR E O 1
ATOM 8067 N N . GLN E 1 32 ? 26.205 -12.807 34.542 1.00 32.03 32 GLN E N 1
ATOM 8068 C CA . GLN E 1 32 ? 26.816 -12.650 33.227 1.00 32.03 32 GLN E CA 1
ATOM 8069 C C . GLN E 1 32 ? 28.321 -12.469 33.338 1.00 32.03 32 GLN E C 1
ATOM 8070 O O . GLN E 1 32 ? 28.804 -11.732 34.202 1.00 32.03 32 GLN E O 1
ATOM 8076 N N . SER E 1 33 ? 29.056 -13.179 32.484 1.00 30.08 33 SER E N 1
ATOM 8077 C CA . SER E 1 33 ? 30.506 -13.068 32.395 1.00 30.08 33 SER E CA 1
ATOM 8078 C C . SER E 1 33 ? 30.900 -13.132 30.925 1.00 30.08 33 SER E C 1
ATOM 8079 O O . SER E 1 33 ? 30.290 -13.860 30.144 1.00 30.08 33 SER E O 1
ATOM 8082 N N . VAL E 1 34 ? 31.952 -12.406 30.550 1.00 27.04 34 VAL E N 1
ATOM 8083 C CA . VAL E 1 34 ? 32.418 -12.414 29.167 1.00 27.04 34 VAL E CA 1
ATOM 8084 C C . VAL E 1 34 ? 33.914 -12.665 29.079 1.00 27.04 34 VAL E C 1
ATOM 8085 O O . VAL E 1 34 ? 34.676 -12.357 30.000 1.00 27.04 34 VAL E O 1
ATOM 8089 N N . ASP E 1 35 ? 34.328 -13.250 27.953 1.00 26.03 35 ASP E N 1
ATOM 8090 C CA . ASP E 1 35 ? 35.730 -13.569 27.708 1.00 26.03 35 ASP E CA 1
ATOM 8091 C C . ASP E 1 35 ? 36.023 -13.446 26.220 1.00 26.03 35 ASP E C 1
ATOM 8092 O O . ASP E 1 35 ? 35.162 -13.713 25.380 1.00 26.03 35 ASP E O 1
ATOM 8094 N N . SER E 1 36 ? 37.241 -13.015 25.898 1.00 27.01 36 SER E N 1
ATOM 8095 C CA . SER E 1 36 ? 37.642 -12.802 24.514 1.00 27.01 36 SER E CA 1
ATOM 8096 C C . SER E 1 36 ? 39.034 -13.359 24.259 1.00 27.01 36 SER E C 1
ATOM 8097 O O . SER E 1 36 ? 39.837 -13.530 25.177 1.00 27.01 36 SER E O 1
ATOM 8100 N N . SER E 1 37 ? 39.312 -13.642 22.986 1.00 27.35 37 SER E N 1
ATOM 8101 C CA . SER E 1 37 ? 40.620 -14.135 22.580 1.00 27.35 37 SER E CA 1
ATOM 8102 C C . SER E 1 37 ? 40.811 -13.853 21.099 1.00 27.35 37 SER E C 1
ATOM 8103 O O . SER E 1 37 ? 39.843 -13.669 20.355 1.00 27.35 37 SER E O 1
ATOM 8106 N N . SER E 1 38 ? 42.075 -13.801 20.678 1.00 27.62 38 SER E N 1
ATOM 8107 C CA . SER E 1 38 ? 42.369 -13.476 19.291 1.00 27.62 38 SER E CA 1
ATOM 8108 C C . SER E 1 38 ? 43.654 -14.148 18.818 1.00 27.62 38 SER E C 1
ATOM 8109 O O . SER E 1 38 ? 44.521 -14.517 19.612 1.00 27.62 38 SER E O 1
ATOM 8112 N N . LYS E 1 39 ? 43.758 -14.282 17.493 1.00 27.04 39 LYS E N 1
ATOM 8113 C CA . LYS E 1 39 ? 44.937 -14.761 16.772 1.00 27.04 39 LYS E CA 1
ATOM 8114 C C . LYS E 1 39 ? 45.209 -13.746 15.662 1.00 27.04 39 LYS E C 1
ATOM 8115 O O . LYS E 1 39 ? 44.566 -13.779 14.601 1.00 27.04 39 LYS E O 1
ATOM 8117 N N . ASN E 1 40 ? 46.078 -12.778 15.976 1.00 27.99 40 ASN E N 1
ATOM 8118 C CA . ASN E 1 40 ? 46.330 -11.644 15.091 1.00 27.99 40 ASN E CA 1
ATOM 8119 C C . ASN E 1 40 ? 46.921 -12.061 13.750 1.00 27.99 40 ASN E C 1
ATOM 8120 O O . ASN E 1 40 ? 46.685 -11.392 12.739 1.00 27.99 40 ASN E O 1
ATOM 8122 N N . GLU E 1 41 ? 47.706 -13.144 13.722 1.00 27.87 41 GLU E N 1
ATOM 8123 C CA . GLU E 1 41 ? 48.329 -13.570 12.470 1.00 27.87 41 GLU E CA 1
ATOM 8124 C C . GLU E 1 41 ? 47.298 -13.938 11.415 1.00 27.87 41 GLU E C 1
ATOM 8125 O O . GLU E 1 41 ? 47.535 -13.734 10.219 1.00 27.87 41 GLU E O 1
ATOM 8127 N N . ASP E 1 42 ? 46.159 -14.479 11.828 1.00 26.03 42 ASP E N 1
ATOM 8128 C CA . ASP E 1 42 ? 45.112 -14.878 10.903 1.00 26.03 42 ASP E CA 1
ATOM 8129 C C . ASP E 1 42 ? 43.955 -13.895 10.882 1.00 26.03 42 ASP E C 1
ATOM 8130 O O . ASP E 1 42 ? 43.013 -14.082 10.108 1.00 26.03 42 ASP E O 1
ATOM 8132 N N . GLY E 1 43 ? 44.008 -12.854 11.703 1.00 23.85 43 GLY E N 1
ATOM 8133 C CA . GLY E 1 43 ? 42.885 -11.942 11.809 1.00 23.85 43 GLY E CA 1
ATOM 8134 C C . GLY E 1 43 ? 41.639 -12.602 12.348 1.00 23.85 43 GLY E C 1
ATOM 8135 O O . GLY E 1 43 ? 40.537 -12.339 11.853 1.00 23.85 43 GLY E O 1
ATOM 8136 N N . PHE E 1 44 ? 41.783 -13.474 13.339 1.00 23.31 44 PHE E N 1
ATOM 8137 C CA . PHE E 1 44 ? 40.640 -14.180 13.903 1.00 23.31 44 PHE E CA 1
ATOM 8138 C C . PHE E 1 44 ? 40.410 -13.719 15.330 1.00 23.31 44 PHE E C 1
ATOM 8139 O O . PHE E 1 44 ? 41.336 -13.733 16.140 1.00 23.31 44 PHE E O 1
ATOM 8147 N N . THR E 1 45 ? 39.193 -13.291 15.645 1.00 22.46 45 THR E N 1
ATOM 8148 C CA . THR E 1 45 ? 38.898 -12.911 17.018 1.00 22.46 45 THR E CA 1
ATOM 8149 C C . THR E 1 45 ? 37.567 -13.514 17.413 1.00 22.46 45 THR E C 1
ATOM 8150 O O . THR E 1 45 ? 36.632 -13.537 16.608 1.00 22.46 45 THR E O 1
ATOM 8154 N N . ALA E 1 46 ? 37.471 -13.960 18.664 1.00 22.92 46 ALA E N 1
ATOM 8155 C CA . ALA E 1 46 ? 36.263 -14.599 19.153 1.00 22.92 46 ALA E CA 1
ATOM 8156 C C . ALA E 1 46 ? 35.973 -14.150 20.574 1.00 22.92 46 ALA E C 1
ATOM 8157 O O . ALA E 1 46 ? 36.890 -13.953 21.376 1.00 22.92 46 ALA E O 1
ATOM 8159 N N . SER E 1 47 ? 34.692 -13.984 20.877 1.00 22.19 47 SER E N 1
ATOM 8160 C CA . SER E 1 47 ? 34.244 -13.611 22.205 1.00 22.19 47 SER E CA 1
ATOM 8161 C C . SER E 1 47 ? 33.070 -14.498 22.573 1.00 22.19 47 SER E C 1
ATOM 8162 O O . SER E 1 47 ? 32.202 -14.778 21.738 1.00 22.19 47 SER E O 1
ATOM 8165 N N . ILE E 1 48 ? 33.031 -14.893 23.837 1.00 22.50 48 ILE E N 1
ATOM 8166 C CA . ILE E 1 48 ? 31.948 -15.681 24.399 1.00 22.50 48 ILE E CA 1
ATOM 8167 C C . ILE E 1 48 ? 31.321 -14.918 25.551 1.00 22.50 48 ILE E C 1
ATOM 8168 O O . ILE E 1 48 ? 32.030 -14.465 26.461 1.00 22.50 48 ILE E O 1
ATOM 8173 N N . ASP E 1 49 ? 30.005 -14.745 25.491 1.00 23.79 49 ASP E N 1
ATOM 8174 C CA . ASP E 1 49 ? 29.247 -14.134 26.574 1.00 23.79 49 ASP E CA 1
ATOM 8175 C C . ASP E 1 49 ? 28.412 -15.241 27.198 1.00 23.79 49 ASP E C 1
ATOM 8176 O O . ASP E 1 49 ? 27.610 -15.876 26.507 1.00 23.79 49 ASP E O 1
ATOM 8178 N N . ALA E 1 50 ? 28.586 -15.474 28.490 1.00 27.56 50 ALA E N 1
ATOM 8179 C CA . ALA E 1 50 ? 27.887 -16.547 29.171 1.00 27.56 50 ALA E CA 1
ATOM 8180 C C . ALA E 1 50 ? 26.949 -15.978 30.216 1.00 27.56 50 ALA E C 1
ATOM 8181 O O . ALA E 1 50 ? 27.316 -15.065 30.968 1.00 27.56 50 ALA E O 1
ATOM 8183 N N . ARG E 1 51 ? 25.731 -16.510 30.243 1.00 30.74 51 ARG E N 1
ATOM 8184 C CA . ARG E 1 51 ? 24.736 -16.136 31.232 1.00 30.74 51 ARG E CA 1
ATOM 8185 C C . ARG E 1 51 ? 24.271 -17.386 31.964 1.00 30.74 51 ARG E C 1
ATOM 8186 O O . ARG E 1 51 ? 23.926 -18.385 31.332 1.00 30.74 51 ARG E O 1
ATOM 8194 N N . PHE E 1 52 ? 24.254 -17.320 33.290 1.00 33.31 52 PHE E N 1
ATOM 8195 C CA . PHE E 1 52 ? 23.880 -18.435 34.153 1.00 33.31 52 PHE E CA 1
ATOM 8196 C C . PHE E 1 52 ? 22.530 -18.120 34.768 1.00 33.31 52 PHE E C 1
ATOM 8197 O O . PHE E 1 52 ? 22.363 -17.036 35.338 1.00 33.31 52 PHE E O 1
ATOM 8205 N N . ILE E 1 53 ? 21.570 -19.042 34.675 1.00 33.88 53 ILE E N 1
ATOM 8206 C CA . ILE E 1 53 ? 20.225 -18.752 35.172 1.00 33.88 53 ILE E CA 1
ATOM 8207 C C . ILE E 1 53 ? 19.871 -19.647 36.355 1.00 33.88 53 ILE E C 1
ATOM 8208 O O . ILE E 1 53 ? 19.904 -20.879 36.251 1.00 33.88 53 ILE E O 1
ATOM 8213 N N . ASP E 1 54 ? 19.537 -19.010 37.479 1.00 37.35 54 ASP E N 1
ATOM 8214 C CA . ASP E 1 54 ? 19.072 -19.653 38.704 1.00 37.35 54 ASP E CA 1
ATOM 8215 C C . ASP E 1 54 ? 17.559 -19.472 38.799 1.00 37.35 54 ASP E C 1
ATOM 8216 O O . ASP E 1 54 ? 17.081 -18.354 39.044 1.00 37.35 54 ASP E O 1
ATOM 8218 N N . ASP E 1 55 ? 16.810 -20.553 38.587 1.00 42.60 55 ASP E N 1
ATOM 8219 C CA . ASP E 1 55 ? 15.352 -20.537 38.643 1.00 42.60 55 ASP E CA 1
ATOM 8220 C C . ASP E 1 55 ? 14.876 -21.516 39.704 1.00 42.60 55 ASP E C 1
ATOM 8221 O O . ASP E 1 55 ? 15.320 -22.666 39.734 1.00 42.60 55 ASP E O 1
ATOM 8223 N N . LYS E 1 56 ? 13.982 -21.050 40.579 1.00 43.45 56 LYS E N 1
ATOM 8224 C CA . LYS E 1 56 ? 13.504 -21.880 41.678 1.00 43.45 56 LYS E CA 1
ATOM 8225 C C . LYS E 1 56 ? 12.577 -22.997 41.223 1.00 43.45 56 LYS E C 1
ATOM 8226 O O . LYS E 1 56 ? 12.400 -23.969 41.962 1.00 43.45 56 LYS E O 1
ATOM 8228 N N . TYR E 1 57 ? 11.979 -22.890 40.039 1.00 43.60 57 TYR E N 1
ATOM 8229 C CA . TYR E 1 57 ? 11.030 -23.888 39.562 1.00 43.60 57 TYR E CA 1
ATOM 8230 C C . TYR E 1 57 ? 11.608 -24.805 38.490 1.00 43.60 57 TYR E C 1
ATOM 8231 O O . TYR E 1 57 ? 10.876 -25.637 37.950 1.00 43.60 57 TYR E O 1
ATOM 8240 N N . SER E 1 58 ? 12.889 -24.678 38.165 1.00 41.17 58 SER E N 1
ATOM 8241 C CA . SER E 1 58 ? 13.499 -25.509 37.137 1.00 41.17 58 SER E CA 1
ATOM 8242 C C . SER E 1 58 ? 14.239 -26.680 37.767 1.00 41.17 58 SER E C 1
ATOM 8243 O O . SER E 1 58 ? 14.812 -26.560 38.853 1.00 41.17 58 SER E O 1
ATOM 8246 N N . SER E 1 59 ? 14.230 -27.815 37.069 1.00 41.54 59 SER E N 1
ATOM 8247 C CA . SER E 1 59 ? 14.844 -29.030 37.586 1.00 41.54 59 SER E CA 1
ATOM 8248 C C . SER E 1 59 ? 16.348 -29.115 37.352 1.00 41.54 59 SER E C 1
ATOM 8249 O O . SER E 1 59 ? 16.998 -29.972 37.957 1.00 41.54 59 SER E O 1
ATOM 8252 N N . GLU E 1 60 ? 16.921 -28.273 36.495 1.00 39.97 60 GLU E N 1
ATOM 8253 C CA . GLU E 1 60 ? 18.331 -28.415 36.154 1.00 39.97 60 GLU E CA 1
ATOM 8254 C C . GLU E 1 60 ? 18.924 -27.052 35.830 1.00 39.97 60 GLU E C 1
ATOM 8255 O O . GLU E 1 60 ? 18.204 -26.089 35.563 1.00 39.97 60 GLU E O 1
ATOM 8257 N N . MET E 1 61 ? 20.251 -26.983 35.837 1.00 35.52 61 MET E N 1
ATOM 8258 C CA . MET E 1 61 ? 20.916 -25.714 35.589 1.00 35.52 61 MET E CA 1
ATOM 8259 C C . MET E 1 61 ? 20.951 -25.413 34.096 1.00 35.52 61 MET E C 1
ATOM 8260 O O . MET E 1 61 ? 21.135 -26.311 33.268 1.00 35.52 61 MET E O 1
ATOM 8262 N N . THR E 1 62 ? 20.826 -24.124 33.764 1.00 30.72 62 THR E N 1
ATOM 8263 C CA . THR E 1 62 ? 20.878 -23.641 32.387 1.00 30.72 62 THR E CA 1
ATOM 8264 C C . THR E 1 62 ? 21.910 -22.534 32.222 1.00 30.72 62 THR E C 1
ATOM 8265 O O . THR E 1 62 ? 21.974 -21.594 33.031 1.00 30.72 62 THR E O 1
ATOM 8269 N N . THR E 1 63 ? 22.699 -22.646 31.152 1.00 27.15 63 THR E N 1
ATOM 8270 C CA . THR E 1 63 ? 23.669 -21.641 30.750 1.00 27.15 63 THR E CA 1
ATOM 8271 C C . THR E 1 63 ? 23.457 -21.279 29.286 1.00 27.15 63 THR E C 1
ATOM 8272 O O . THR E 1 63 ? 23.304 -22.163 28.439 1.00 27.15 63 THR E O 1
ATOM 8276 N N . LEU E 1 64 ? 23.429 -19.986 28.994 1.00 23.97 64 LEU E N 1
ATOM 8277 C CA . LEU E 1 64 ? 23.289 -19.482 27.633 1.00 23.97 64 LEU E CA 1
ATOM 8278 C C . LEU E 1 64 ? 24.660 -19.015 27.169 1.00 23.97 64 LEU E C 1
ATOM 8279 O O . LEU E 1 64 ? 25.316 -18.239 27.872 1.00 23.97 64 LEU E O 1
ATOM 8284 N N . ILE E 1 65 ? 25.092 -19.475 25.998 1.00 21.01 65 ILE E N 1
ATOM 8285 C CA . ILE E 1 65 ? 26.433 -19.203 25.487 1.00 21.01 65 ILE E CA 1
ATOM 8286 C C . ILE E 1 65 ? 26.293 -18.444 24.174 1.00 21.01 65 ILE E C 1
ATOM 8287 O O . ILE E 1 65 ? 26.060 -19.047 23.118 1.00 21.01 65 ILE E O 1
ATOM 8292 N N . ASN E 1 66 ? 26.301 -17.116 24.240 1.00 20.88 66 ASN E N 1
ATOM 8293 C CA . ASN E 1 66 ? 26.327 -16.327 23.023 1.00 20.88 66 ASN E CA 1
ATOM 8294 C C . ASN E 1 66 ? 27.753 -16.280 22.489 1.00 20.88 66 ASN E C 1
ATOM 8295 O O . ASN E 1 66 ? 28.718 -16.258 23.259 1.00 20.88 66 ASN E O 1
ATOM 8300 N N . LEU E 1 67 ? 27.879 -16.150 21.170 1.00 19.82 67 LEU E N 1
ATOM 8301 C CA . LEU E 1 67 ? 29.165 -16.056 20.500 1.00 19.82 67 LEU E CA 1
ATOM 8302 C C . LEU E 1 67 ? 29.164 -14.876 19.548 1.00 19.82 67 LEU E C 1
ATOM 8303 O O . LEU E 1 67 ? 28.200 -14.677 18.790 1.00 19.82 67 LEU E O 1
ATOM 8308 N N . THR E 1 68 ? 30.306 -14.189 19.505 1.00 21.99 68 THR E N 1
ATOM 8309 C CA . THR E 1 68 ? 30.530 -13.051 18.625 1.00 21.99 68 THR E CA 1
ATOM 8310 C C . THR E 1 68 ? 31.995 -13.088 18.210 1.00 21.99 68 THR E C 1
ATOM 8311 O O . THR E 1 68 ? 32.782 -13.862 18.753 1.00 21.99 68 THR E O 1
ATOM 8315 N N . GLY E 1 69 ? 32.373 -12.256 17.253 1.00 21.45 69 GLY E N 1
ATOM 8316 C CA . GLY E 1 69 ? 33.767 -12.190 16.868 1.00 21.45 69 GLY E CA 1
ATOM 8317 C C . GLY E 1 69 ? 33.943 -11.503 15.534 1.00 21.45 69 GLY E C 1
ATOM 8318 O O . GLY E 1 69 ? 33.004 -10.954 14.965 1.00 21.45 69 GLY E O 1
ATOM 8319 N N . PHE E 1 70 ? 35.198 -11.466 15.091 1.00 19.27 70 PHE E N 1
ATOM 8320 C CA . PHE E 1 70 ? 35.534 -10.913 13.784 1.00 19.27 70 PHE E CA 1
ATOM 8321 C C . PHE E 1 70 ? 36.441 -11.822 12.965 1.00 19.27 70 PHE E C 1
ATOM 8322 O O . PHE E 1 70 ? 37.478 -12.275 13.462 1.00 19.27 70 PHE E O 1
ATOM 8330 N N . MET E 1 71 ? 36.036 -12.116 11.730 1.00 18.09 71 MET E N 1
ATOM 8331 C CA . MET E 1 71 ? 36.854 -12.856 10.773 1.00 18.09 71 MET E CA 1
ATOM 8332 C C . MET E 1 71 ? 37.203 -11.925 9.626 1.00 18.09 71 MET E C 1
ATOM 8333 O O . MET E 1 71 ? 36.367 -11.692 8.753 1.00 18.09 71 MET E O 1
ATOM 8338 N N . SER E 1 72 ? 38.433 -11.440 9.586 1.00 18.31 72 SER E N 1
ATOM 8339 C CA . SER E 1 72 ? 38.783 -10.477 8.557 1.00 18.31 72 SER E CA 1
ATOM 8340 C C . SER E 1 72 ? 38.893 -11.166 7.206 1.00 18.31 72 SER E C 1
ATOM 8341 O O . SER E 1 72 ? 39.216 -12.350 7.115 1.00 18.31 72 SER E O 1
ATOM 8344 N N . SER E 1 73 ? 38.608 -10.414 6.151 1.00 18.12 73 SER E N 1
ATOM 8345 C CA . SER E 1 73 ? 38.686 -10.912 4.787 1.00 18.12 73 SER E CA 1
ATOM 8346 C C . SER E 1 73 ? 39.895 -10.301 4.101 1.00 18.12 73 SER E C 1
ATOM 8347 O O . SER E 1 73 ? 40.054 -9.078 4.094 1.00 18.12 73 SER E O 1
ATOM 8350 N N . LYS E 1 74 ? 40.726 -11.145 3.508 1.00 19.19 74 LYS E N 1
ATOM 8351 C CA . LYS E 1 74 ? 41.957 -10.681 2.893 1.00 19.19 74 LYS E CA 1
ATOM 8352 C C . LYS E 1 74 ? 41.722 -10.261 1.450 1.00 19.19 74 LYS E C 1
ATOM 8353 O O . LYS E 1 74 ? 40.796 -10.730 0.789 1.00 19.19 74 LYS E O 1
ATOM 8359 N N . LYS E 1 75 ? 42.579 -9.373 0.963 1.00 19.52 75 LYS E N 1
ATOM 8360 C CA . LYS E 1 75 ? 42.406 -8.815 -0.370 1.00 19.52 75 LYS E CA 1
ATOM 8361 C C . LYS E 1 75 ? 43.745 -8.452 -1.016 1.00 19.52 75 LYS E C 1
ATOM 8362 O O . LYS E 1 75 ? 44.208 -9.113 -1.949 1.00 19.52 75 LYS E O 1
ATOM 8368 N N . THR E 1 91 ? 46.075 -9.113 -14.150 1.00 35.56 76 THR E N 1
ATOM 8369 C CA . THR E 1 91 ? 46.423 -9.291 -12.746 1.00 35.56 76 THR E CA 1
ATOM 8370 C C . THR E 1 91 ? 45.614 -10.409 -12.114 1.00 35.56 76 THR E C 1
ATOM 8371 O O . THR E 1 91 ? 44.877 -11.117 -12.799 1.00 35.56 76 THR E O 1
ATOM 8373 N N . ALA E 1 92 ? 45.761 -10.567 -10.802 1.00 34.99 77 ALA E N 1
ATOM 8374 C CA . ALA E 1 92 ? 44.958 -11.526 -10.062 1.00 34.99 77 ALA E CA 1
ATOM 8375 C C . ALA E 1 92 ? 44.674 -10.966 -8.680 1.00 34.99 77 ALA E C 1
ATOM 8376 O O . ALA E 1 92 ? 45.560 -10.387 -8.047 1.00 34.99 77 ALA E O 1
ATOM 8378 N N . ILE E 1 93 ? 43.443 -11.156 -8.210 1.00 30.66 78 ILE E N 1
ATOM 8379 C CA . ILE E 1 93 ? 43.025 -10.676 -6.900 1.00 30.66 78 ILE E CA 1
ATOM 8380 C C . ILE E 1 93 ? 42.457 -11.838 -6.103 1.00 30.66 78 ILE E C 1
ATOM 8381 O O . ILE E 1 93 ? 41.585 -12.561 -6.591 1.00 30.66 78 ILE E O 1
ATOM 8386 N N . ASN E 1 94 ? 42.947 -12.011 -4.880 1.00 26.37 79 ASN E N 1
ATOM 8387 C CA . ASN E 1 94 ? 42.393 -12.995 -3.961 1.00 26.37 79 ASN E CA 1
ATOM 8388 C C . ASN E 1 94 ? 41.162 -12.435 -3.260 1.00 26.37 79 ASN E C 1
ATOM 8389 O O . ASN E 1 94 ? 41.176 -11.303 -2.769 1.00 26.37 79 ASN E O 1
ATOM 8394 N N . PHE E 1 95 ? 40.104 -13.238 -3.192 1.00 22.74 80 PHE E N 1
ATOM 8395 C CA . PHE E 1 95 ? 38.846 -12.802 -2.643 1.00 22.74 80 PHE E CA 1
ATOM 8396 C C . PHE E 1 95 ? 38.120 -13.967 -1.984 1.00 22.74 80 PHE E C 1
ATOM 8397 O O . PHE E 1 95 ? 37.997 -15.030 -2.605 1.00 22.74 80 PHE E O 1
ATOM 8405 N N . PRO E 1 96 ? 37.675 -13.822 -0.734 1.00 19.30 81 PRO E N 1
ATOM 8406 C CA . PRO E 1 96 ? 37.055 -14.951 -0.035 1.00 19.30 81 PRO E CA 1
ATOM 8407 C C . PRO E 1 96 ? 35.797 -15.438 -0.732 1.00 19.30 81 PRO E C 1
ATOM 8408 O O . PRO E 1 96 ? 35.197 -14.745 -1.551 1.00 19.30 81 PRO E O 1
ATOM 8412 N N . VAL E 1 97 ? 35.398 -16.661 -0.386 1.00 17.31 82 VAL E N 1
ATOM 8413 C CA . VAL E 1 97 ? 34.251 -17.297 -1.018 1.00 17.31 82 VAL E CA 1
ATOM 8414 C C . VAL E 1 97 ? 33.398 -18.058 -0.015 1.00 17.31 82 VAL E C 1
ATOM 8415 O O . VAL E 1 97 ? 32.186 -18.217 -0.215 1.00 17.31 82 VAL E O 1
ATOM 8419 N N . ARG E 1 98 ? 33.984 -18.445 1.117 1.00 16.74 83 ARG E N 1
ATOM 8420 C CA . ARG E 1 98 ? 33.183 -19.147 2.111 1.00 16.74 83 ARG E CA 1
ATOM 8421 C C . ARG E 1 98 ? 33.713 -18.994 3.525 1.00 16.74 83 ARG E C 1
ATOM 8422 O O . ARG E 1 98 ? 34.924 -18.962 3.742 1.00 16.74 83 ARG E O 1
ATOM 8430 N N . TYR E 1 99 ? 32.796 -18.874 4.482 1.00 15.61 84 TYR E N 1
ATOM 8431 C CA . TYR E 1 99 ? 33.145 -18.849 5.894 1.00 15.61 84 TYR E CA 1
ATOM 8432 C C . TYR E 1 99 ? 32.454 -20.016 6.581 1.00 15.61 84 TYR E C 1
ATOM 8433 O O . TYR E 1 99 ? 31.380 -20.444 6.152 1.00 15.61 84 TYR E O 1
ATOM 8442 N N . SER E 1 100 ? 33.029 -20.497 7.684 1.00 16.26 85 SER E N 1
ATOM 8443 C CA . SER E 1 100 ? 32.389 -21.580 8.417 1.00 16.26 85 SER E CA 1
ATOM 8444 C C . SER E 1 100 ? 32.724 -21.508 9.900 1.00 16.26 85 SER E C 1
ATOM 8445 O O . SER E 1 100 ? 33.884 -21.302 10.269 1.00 16.26 85 SER E O 1
ATOM 8448 N N . ILE E 1 101 ? 31.703 -21.702 10.742 1.00 16.94 86 ILE E N 1
ATOM 8449 C CA . ILE E 1 101 ? 31.826 -21.645 12.196 1.00 16.94 86 ILE E CA 1
ATOM 8450 C C . ILE E 1 101 ? 31.238 -22.900 12.820 1.00 16.94 86 ILE E C 1
ATOM 8451 O O . ILE E 1 101 ? 30.161 -23.354 12.419 1.00 16.94 86 ILE E O 1
ATOM 8456 N N . SER E 1 102 ? 31.942 -23.478 13.791 1.00 19.71 87 SER E N 1
ATOM 8457 C CA . SER E 1 102 ? 31.427 -24.662 14.464 1.00 19.71 87 SER E CA 1
ATOM 8458 C C . SER E 1 102 ? 31.667 -24.584 15.966 1.00 19.71 87 SER E C 1
ATOM 8459 O O . SER E 1 102 ? 32.739 -24.165 16.406 1.00 19.71 87 SER E O 1
ATOM 8462 N N . ILE E 1 103 ? 30.657 -24.960 16.750 1.00 22.12 88 ILE E N 1
ATOM 8463 C CA . ILE E 1 103 ? 30.737 -24.979 18.208 1.00 22.12 88 ILE E CA 1
ATOM 8464 C C . ILE E 1 103 ? 30.687 -26.430 18.665 1.00 22.12 88 ILE E C 1
ATOM 8465 O O . ILE E 1 103 ? 29.750 -27.164 18.315 1.00 22.12 88 ILE E O 1
ATOM 8470 N N . LEU E 1 104 ? 31.684 -26.840 19.453 1.00 28.04 89 LEU E N 1
ATOM 8471 C CA . LEU E 1 104 ? 31.814 -28.203 19.946 1.00 28.04 89 LEU E CA 1
ATOM 8472 C C . LEU E 1 104 ? 31.740 -28.282 21.466 1.00 28.04 89 LEU E C 1
ATOM 8473 O O . LEU E 1 104 ? 32.466 -27.564 22.171 1.00 28.04 89 LEU E O 1
ATOM 8478 N N . ASN E 1 105 ? 30.876 -29.177 21.948 1.00 34.04 90 ASN E N 1
ATOM 8479 C CA . ASN E 1 105 ? 30.710 -29.490 23.365 1.00 34.04 90 ASN E CA 1
ATOM 8480 C C . ASN E 1 105 ? 31.601 -30.688 23.676 1.00 34.04 90 ASN E C 1
ATOM 8481 O O . ASN E 1 105 ? 31.387 -31.778 23.137 1.00 34.04 90 ASN E O 1
ATOM 8486 N N . GLU E 1 106 ? 32.592 -30.502 24.541 1.00 38.43 91 GLU E N 1
ATOM 8487 C CA . GLU E 1 106 ? 33.581 -31.540 24.798 1.00 38.43 91 GLU E CA 1
ATOM 8488 C C . GLU E 1 106 ? 33.425 -32.249 26.135 1.00 38.43 91 GLU E C 1
ATOM 8489 O O . GLU E 1 106 ? 34.334 -32.979 26.537 1.00 38.43 91 GLU E O 1
ATOM 8495 N N . SER E 1 107 ? 32.314 -32.065 26.834 1.00 42.17 92 SER E N 1
ATOM 8496 C CA . SER E 1 107 ? 32.109 -32.719 28.120 1.00 42.17 92 SER E CA 1
ATOM 8497 C C . SER E 1 107 ? 30.879 -33.613 28.075 1.00 42.17 92 SER E C 1
ATOM 8498 O O . SER E 1 107 ? 30.042 -33.600 28.978 1.00 42.17 92 SER E O 1
ATOM 8501 N N . ILE E 1 108 ? 30.760 -34.395 27.003 1.00 43.26 93 ILE E N 1
ATOM 8502 C CA . ILE E 1 108 ? 29.580 -35.229 26.805 1.00 43.26 93 ILE E CA 1
ATOM 8503 C C . ILE E 1 108 ? 29.465 -36.279 27.901 1.00 43.26 93 ILE E C 1
ATOM 8504 O O . ILE E 1 108 ? 28.362 -36.596 28.360 1.00 43.26 93 ILE E O 1
ATOM 8506 N N . ASN E 1 109 ? 30.593 -36.827 28.348 1.00 49.59 94 ASN E N 1
ATOM 8507 C CA . ASN E 1 109 ? 30.535 -37.885 29.350 1.00 49.59 94 ASN E CA 1
ATOM 8508 C C . ASN E 1 109 ? 30.144 -37.375 30.728 1.00 49.59 94 ASN E C 1
ATOM 8509 O O . ASN E 1 109 ? 30.018 -38.180 31.655 1.00 49.59 94 ASN E O 1
ATOM 8511 N N . GLU E 1 110 ? 29.969 -36.067 30.894 1.00 48.47 95 GLU E N 1
ATOM 8512 C CA . GLU E 1 110 ? 29.548 -35.488 32.160 1.00 48.47 95 GLU E CA 1
ATOM 8513 C C . GLU E 1 110 ? 28.077 -35.099 32.142 1.00 48.47 95 GLU E C 1
ATOM 8514 O O . GLU E 1 110 ? 27.607 -34.451 33.081 1.00 48.47 95 GLU E O 1
ATOM 8516 N N . ASN E 1 111 ? 27.352 -35.475 31.085 1.00 42.75 96 ASN E N 1
ATOM 8517 C CA . ASN E 1 111 ? 25.933 -35.158 30.913 1.00 42.75 96 ASN E CA 1
ATOM 8518 C C . ASN E 1 111 ? 25.686 -33.658 30.744 1.00 42.75 96 ASN E C 1
ATOM 8519 O O . ASN E 1 111 ? 24.709 -33.113 31.259 1.00 42.75 96 ASN E O 1
ATOM 8521 N N . VAL E 1 112 ? 26.578 -32.979 30.028 1.00 36.98 97 VAL E N 1
ATOM 8522 C CA . VAL E 1 112 ? 26.340 -31.606 29.588 1.00 36.98 97 VAL E CA 1
ATOM 8523 C C . VAL E 1 112 ? 25.899 -31.649 28.130 1.00 36.98 97 VAL E C 1
ATOM 8524 O O . VAL E 1 112 ? 26.588 -32.231 27.285 1.00 36.98 97 VAL E O 1
ATOM 8526 N N . LYS E 1 113 ? 24.757 -31.031 27.828 1.00 30.48 98 LYS E N 1
ATOM 8527 C CA . LYS E 1 113 ? 24.074 -31.263 26.564 1.00 30.48 98 LYS E CA 1
ATOM 8528 C C . LYS E 1 113 ? 23.676 -29.953 25.893 1.00 30.48 98 LYS E C 1
ATOM 8529 O O . LYS E 1 113 ? 23.406 -28.955 26.562 1.00 30.48 98 LYS E O 1
ATOM 8535 N N . ILE E 1 114 ? 23.653 -29.964 24.560 1.00 25.55 99 ILE E N 1
ATOM 8536 C CA . ILE E 1 114 ? 23.247 -28.819 23.747 1.00 25.55 99 ILE E CA 1
ATOM 8537 C C . ILE E 1 114 ? 21.778 -29.002 23.391 1.00 25.55 99 ILE E C 1
ATOM 8538 O O . ILE E 1 114 ? 21.437 -29.811 22.526 1.00 25.55 99 ILE E O 1
ATOM 8543 N N . VAL E 1 115 ? 20.893 -28.267 24.054 1.00 23.57 100 VAL E N 1
ATOM 8544 C CA . VAL E 1 115 ? 19.475 -28.433 23.765 1.00 23.57 100 VAL E CA 1
ATOM 8545 C C . VAL E 1 115 ? 18.965 -27.522 22.647 1.00 23.57 100 VAL E C 1
ATOM 8546 O O . VAL E 1 115 ? 17.983 -27.866 21.984 1.00 23.57 100 VAL E O 1
ATOM 8550 N N . ASP E 1 116 ? 19.585 -26.362 22.414 1.00 22.70 101 ASP E N 1
ATOM 8551 C CA . ASP E 1 116 ? 19.050 -25.477 21.388 1.00 22.70 101 ASP E CA 1
ATOM 8552 C C . ASP E 1 116 ? 20.119 -24.589 20.763 1.00 22.70 101 ASP E C 1
ATOM 8553 O O . ASP E 1 116 ? 21.127 -24.259 21.393 1.00 22.70 101 ASP E O 1
ATOM 8558 N N . SER E 1 117 ? 19.847 -24.168 19.523 1.00 20.25 102 SER E N 1
ATOM 8559 C CA . SER E 1 117 ? 20.688 -23.273 18.734 1.00 20.25 102 SER E CA 1
ATOM 8560 C C . SER E 1 117 ? 19.796 -22.258 18.037 1.00 20.25 102 SER E C 1
ATOM 8561 O O . SER E 1 117 ? 18.784 -22.642 17.446 1.00 20.25 102 SER E O 1
ATOM 8564 N N . ILE E 1 118 ? 20.170 -20.976 18.078 1.00 19.31 103 ILE E N 1
ATOM 8565 C CA . ILE E 1 118 ? 19.225 -19.919 17.698 1.00 19.31 103 ILE E CA 1
ATOM 8566 C C . ILE E 1 118 ? 18.998 -19.778 16.196 1.00 19.31 103 ILE E C 1
ATOM 8567 O O . ILE E 1 118 ? 17.830 -19.801 15.771 1.00 19.31 103 ILE E O 1
ATOM 8572 N N . PRO E 1 119 ? 20.014 -19.607 15.347 1.00 17.48 104 PRO E N 1
ATOM 8573 C CA . PRO E 1 119 ? 19.717 -19.471 13.914 1.00 17.48 104 PRO E CA 1
ATOM 8574 C C . PRO E 1 119 ? 19.156 -20.765 13.344 1.00 17.48 104 PRO E C 1
ATOM 8575 O O . PRO E 1 119 ? 19.612 -21.859 13.679 1.00 17.48 104 PRO E O 1
ATOM 8579 N N . LYS E 1 120 ? 18.158 -20.635 12.471 1.00 15.96 105 LYS E N 1
ATOM 8580 C CA . LYS E 1 120 ? 17.443 -21.793 11.958 1.00 15.96 105 LYS E CA 1
ATOM 8581 C C . LYS E 1 120 ? 17.151 -21.617 10.478 1.00 15.96 105 LYS E C 1
ATOM 8582 O O . LYS E 1 120 ? 17.381 -20.556 9.895 1.00 15.96 105 LYS E O 1
ATOM 8588 N N . ASN E 1 121 ? 16.635 -22.682 9.873 1.00 17.04 106 ASN E N 1
ATOM 8589 C CA . ASN E 1 121 ? 16.259 -22.688 8.468 1.00 17.04 106 ASN E CA 1
ATOM 8590 C C . ASN E 1 121 ? 14.823 -22.218 8.294 1.00 17.04 106 ASN E C 1
ATOM 8591 O O . ASN E 1 121 ? 13.942 -22.564 9.086 1.00 17.04 106 ASN E O 1
ATOM 8596 N N . THR E 1 122 ? 14.589 -21.434 7.246 1.00 18.76 107 THR E N 1
ATOM 8597 C CA . THR E 1 122 ? 13.295 -20.820 6.997 1.00 18.76 107 THR E CA 1
ATOM 8598 C C . THR E 1 122 ? 12.853 -21.112 5.570 1.00 18.76 107 THR E C 1
ATOM 8599 O O . THR E 1 122 ? 13.642 -21.542 4.727 1.00 18.76 107 THR E O 1
ATOM 8603 N N . ILE E 1 123 ? 11.574 -20.863 5.301 1.00 18.61 108 ILE E N 1
ATOM 8604 C CA . ILE E 1 123 ? 10.952 -21.153 4.012 1.00 18.61 108 ILE E CA 1
ATOM 8605 C C . ILE E 1 123 ? 10.612 -19.833 3.328 1.00 18.61 108 ILE E C 1
ATOM 8606 O O . ILE E 1 123 ? 9.967 -18.967 3.929 1.00 18.61 108 ILE E O 1
ATOM 8611 N N . SER E 1 124 ? 11.036 -19.681 2.073 1.00 18.61 109 SER E N 1
ATOM 8612 C CA . SER E 1 124 ? 10.849 -18.447 1.322 1.00 18.61 109 SER E CA 1
ATOM 8613 C C . SER E 1 124 ? 9.441 -18.357 0.730 1.00 18.61 109 SER E C 1
ATOM 8614 O O . SER E 1 124 ? 8.662 -19.308 0.761 1.00 18.61 109 SER E O 1
ATOM 8617 N N . GLN E 1 125 ? 9.119 -17.179 0.189 1.00 17.67 110 GLN E N 1
ATOM 8618 C CA . GLN E 1 125 ? 7.833 -16.907 -0.441 1.00 17.67 110 GLN E CA 1
ATOM 8619 C C . GLN E 1 125 ? 8.040 -16.318 -1.829 1.00 17.67 110 GLN E C 1
ATOM 8620 O O . GLN E 1 125 ? 8.970 -15.542 -2.052 1.00 17.67 110 GLN E O 1
ATOM 8626 N N . LYS E 1 126 ? 7.158 -16.683 -2.750 1.00 14.86 111 LYS E N 1
ATOM 8627 C CA . LYS E 1 126 ? 7.172 -16.215 -4.129 1.00 14.86 111 LYS E CA 1
ATOM 8628 C C . LYS E 1 126 ? 5.842 -15.546 -4.447 1.00 14.86 111 LYS E C 1
ATOM 8629 O O . LYS E 1 126 ? 4.803 -15.959 -3.927 1.00 14.86 111 LYS E O 1
ATOM 8635 N N . THR E 1 127 ? 5.853 -14.518 -5.292 1.00 14.46 112 THR E N 1
ATOM 8636 C CA . THR E 1 127 ? 4.610 -13.899 -5.744 1.00 14.46 112 THR E CA 1
ATOM 8637 C C . THR E 1 127 ? 4.355 -14.245 -7.208 1.00 14.46 112 THR E C 1
ATOM 8638 O O . THR E 1 127 ? 5.223 -14.025 -8.055 1.00 14.46 112 THR E O 1
ATOM 8642 N N . VAL E 1 128 ? 3.161 -14.757 -7.506 1.00 13.54 113 VAL E N 1
ATOM 8643 C CA . VAL E 1 128 ? 2.808 -15.262 -8.831 1.00 13.54 113 VAL E CA 1
ATOM 8644 C C . VAL E 1 128 ? 1.575 -14.541 -9.346 1.00 13.54 113 VAL E C 1
ATOM 8645 O O . VAL E 1 128 ? 0.598 -14.378 -8.610 1.00 13.54 113 VAL E O 1
ATOM 8649 N N . SER E 1 129 ? 1.619 -14.107 -10.603 1.00 15.53 114 SER E N 1
ATOM 8650 C CA . SER E 1 129 ? 0.450 -13.518 -11.238 1.00 15.53 114 SER E CA 1
ATOM 8651 C C . SER E 1 129 ? 0.270 -14.068 -12.645 1.00 15.53 114 SER E C 1
ATOM 8652 O O . SER E 1 129 ? 1.247 -14.349 -13.337 1.00 15.53 114 SER E O 1
ATOM 8655 N N . ASN E 1 130 ? -0.988 -14.169 -13.077 1.00 17.50 115 ASN E N 1
ATOM 8656 C CA . ASN E 1 130 ? -1.336 -14.639 -14.411 1.00 17.50 115 ASN E CA 1
ATOM 8657 C C . ASN E 1 130 ? -2.437 -13.758 -14.972 1.00 17.50 115 ASN E C 1
ATOM 8658 O O . ASN E 1 130 ? -3.356 -13.370 -14.248 1.00 17.50 115 ASN E O 1
ATOM 8663 N N . THR E 1 131 ? -2.348 -13.453 -16.264 1.00 21.39 116 THR E N 1
ATOM 8664 C CA . THR E 1 131 ? -3.377 -12.688 -16.951 1.00 21.39 116 THR E CA 1
ATOM 8665 C C . THR E 1 131 ? -3.642 -13.253 -18.337 1.00 21.39 116 THR E C 1
ATOM 8666 O O . THR E 1 131 ? -2.738 -13.768 -19.000 1.00 21.39 116 THR E O 1
ATOM 8670 N N . MET E 1 132 ? -4.900 -13.155 -18.762 1.00 23.01 117 MET E N 1
ATOM 8671 C CA . MET E 1 132 ? -5.341 -13.595 -20.077 1.00 23.01 117 MET E CA 1
ATOM 8672 C C . MET E 1 132 ? -6.289 -12.544 -20.630 1.00 23.01 117 MET E C 1
ATOM 8673 O O . MET E 1 132 ? -7.156 -12.054 -19.906 1.00 23.01 117 MET E O 1
ATOM 8675 N N . GLY E 1 133 ? -6.139 -12.203 -21.910 1.00 29.61 118 GLY E N 1
ATOM 8676 C CA . GLY E 1 133 ? -6.963 -11.171 -22.504 1.00 29.61 118 GLY E CA 1
ATOM 8677 C C . GLY E 1 133 ? -7.332 -11.481 -23.941 1.00 29.61 118 GLY E C 1
ATOM 8678 O O . GLY E 1 133 ? -6.629 -12.202 -24.654 1.00 29.61 118 GLY E O 1
ATOM 8679 N N . TYR E 1 134 ? -8.446 -10.882 -24.359 1.00 36.27 119 TYR E N 1
ATOM 8680 C CA . TYR E 1 134 ? -9.001 -10.996 -25.700 1.00 36.27 119 TYR E CA 1
ATOM 8681 C C . TYR E 1 134 ? -9.289 -9.632 -26.303 1.00 36.27 119 TYR E C 1
ATOM 8682 O O . TYR E 1 134 ? -9.803 -8.748 -25.616 1.00 36.27 119 TYR E O 1
ATOM 8691 N N . LYS E 1 135 ? -8.968 -9.456 -27.583 1.00 36.87 120 LYS E N 1
ATOM 8692 C CA . LYS E 1 135 ? -9.283 -8.218 -28.279 1.00 36.87 120 LYS E CA 1
ATOM 8693 C C . LYS E 1 135 ? -9.937 -8.538 -29.613 1.00 36.87 120 LYS E C 1
ATOM 8694 O O . LYS E 1 135 ? -9.606 -9.538 -30.254 1.00 36.87 120 LYS E O 1
ATOM 8696 N N . ILE E 1 136 ? -10.832 -7.661 -30.055 1.00 40.23 121 ILE E N 1
ATOM 8697 C CA . ILE E 1 136 ? -11.519 -7.822 -31.333 1.00 40.23 121 ILE E CA 1
ATOM 8698 C C . ILE E 1 136 ? -11.700 -6.449 -31.958 1.00 40.23 121 ILE E C 1
ATOM 8699 O O . ILE E 1 136 ? -11.985 -5.473 -31.256 1.00 40.23 121 ILE E O 1
ATOM 8704 N N . GLY E 1 137 ? -11.506 -6.358 -33.271 1.00 48.70 122 GLY E N 1
ATOM 8705 C CA . GLY E 1 137 ? -11.598 -5.067 -33.922 1.00 48.70 122 GLY E CA 1
ATOM 8706 C C . GLY E 1 137 ? -12.200 -5.119 -35.309 1.00 48.70 122 GLY E C 1
ATOM 8707 O O . GLY E 1 137 ? -11.811 -5.952 -36.129 1.00 48.70 122 GLY E O 1
ATOM 8708 N N . GLY E 1 138 ? -13.141 -4.226 -35.594 1.00 56.46 123 GLY E N 1
ATOM 8709 C CA . GLY E 1 138 ? -13.740 -4.161 -36.911 1.00 56.46 123 GLY E CA 1
ATOM 8710 C C . GLY E 1 138 ? -13.519 -2.818 -37.569 1.00 56.46 123 GLY E C 1
ATOM 8711 O O . GLY E 1 138 ? -13.809 -1.786 -36.958 1.00 56.46 123 GLY E O 1
ATOM 8712 N N . SER E 1 139 ? -13.014 -2.793 -38.797 1.00 67.89 124 SER E N 1
ATOM 8713 C CA . SER E 1 139 ? -12.752 -1.537 -39.484 1.00 67.89 124 SER E CA 1
ATOM 8714 C C . SER E 1 139 ? -13.493 -1.479 -40.810 1.00 67.89 124 SER E C 1
ATOM 8715 O O . SER E 1 139 ? -13.433 -2.422 -41.605 1.00 67.89 124 SER E O 1
ATOM 8717 N N . ILE E 1 140 ? -14.186 -0.367 -41.040 1.00 76.11 125 ILE E N 1
ATOM 8718 C CA . ILE E 1 140 ? -14.892 -0.091 -42.285 1.00 76.11 125 ILE E CA 1
ATOM 8719 C C . ILE E 1 140 ? -14.192 1.085 -42.945 1.00 76.11 125 ILE E C 1
ATOM 8720 O O . ILE E 1 140 ? -13.982 2.121 -42.305 1.00 76.11 125 ILE E O 1
ATOM 8722 N N . GLU E 1 141 ? -13.825 0.931 -44.213 1.00 90.11 126 GLU E N 1
ATOM 8723 C CA . GLU E 1 141 ? -13.070 1.956 -44.934 1.00 90.11 126 GLU E CA 1
ATOM 8724 C C . GLU E 1 141 ? -13.781 2.271 -46.244 1.00 90.11 126 GLU E C 1
ATOM 8725 O O . GLU E 1 141 ? -13.693 1.502 -47.205 1.00 90.11 126 GLU E O 1
ATOM 8727 N N . ILE E 1 142 ? -14.480 3.400 -46.287 1.00 97.58 127 ILE E N 1
ATOM 8728 C CA . ILE E 1 142 ? -15.182 3.839 -47.484 1.00 97.58 127 ILE E CA 1
ATOM 8729 C C . ILE E 1 142 ? -14.282 4.809 -48.231 1.00 97.58 127 ILE E C 1
ATOM 8730 O O . ILE E 1 142 ? -14.061 5.938 -47.781 1.00 97.58 127 ILE E O 1
ATOM 8732 N N . GLU E 1 143 ? -13.770 4.374 -49.372 1.00 105.92 128 GLU E N 1
ATOM 8733 C CA . GLU E 1 143 ? -12.999 5.231 -50.257 1.00 105.92 128 GLU E CA 1
ATOM 8734 C C . GLU E 1 143 ? -13.966 5.855 -51.261 1.00 105.92 128 GLU E C 1
ATOM 8735 O O . GLU E 1 143 ? -15.181 5.846 -51.050 1.00 105.92 128 GLU E O 1
ATOM 8737 N N . GLU E 1 144 ? -13.455 6.414 -52.350 1.00 112.13 129 GLU E N 1
ATOM 8738 C CA . GLU E 1 144 ? -14.350 6.930 -53.378 1.00 112.13 129 GLU E CA 1
ATOM 8739 C C . GLU E 1 144 ? -15.012 5.740 -54.060 1.00 112.13 129 GLU E C 1
ATOM 8740 O O . GLU E 1 144 ? -14.442 5.130 -54.967 1.00 112.13 129 GLU E O 1
ATOM 8742 N N . ASN E 1 145 ? -16.226 5.408 -53.610 1.00 112.46 130 ASN E N 1
ATOM 8743 C CA . ASN E 1 145 ? -17.015 4.306 -54.165 1.00 112.46 130 ASN E CA 1
ATOM 8744 C C . ASN E 1 145 ? -16.259 2.979 -54.096 1.00 112.46 130 ASN E C 1
ATOM 8745 O O . ASN E 1 145 ? -16.370 2.137 -54.987 1.00 112.46 130 ASN E O 1
ATOM 8747 N N . LYS E 1 146 ? -15.481 2.787 -53.027 1.00 107.35 131 LYS E N 1
ATOM 8748 C CA . LYS E 1 146 ? -14.730 1.550 -52.854 1.00 107.35 131 LYS E CA 1
ATOM 8749 C C . LYS E 1 146 ? -14.769 1.094 -51.400 1.00 107.35 131 LYS E C 1
ATOM 8750 O O . LYS E 1 146 ? -14.328 1.838 -50.506 1.00 107.35 131 LYS E O 1
ATOM 8752 N N . PRO E 1 147 ? -15.275 -0.106 -51.129 1.00 100.82 132 PRO E N 1
ATOM 8753 C CA . PRO E 1 147 ? -15.293 -0.605 -49.747 1.00 100.82 132 PRO E CA 1
ATOM 8754 C C . PRO E 1 147 ? -14.128 -1.528 -49.425 1.00 100.82 132 PRO E C 1
ATOM 8755 O O . PRO E 1 147 ? -13.714 -2.336 -50.262 1.00 100.82 132 PRO E O 1
ATOM 8757 N N . LYS E 1 148 ? -13.589 -1.422 -48.205 1.00 90.82 133 LYS E N 1
ATOM 8758 C CA . LYS E 1 148 ? -12.504 -2.292 -47.746 1.00 90.82 133 LYS E CA 1
ATOM 8759 C C . LYS E 1 148 ? -12.795 -2.673 -46.292 1.00 90.82 133 LYS E C 1
ATOM 8760 O O . LYS E 1 148 ? -12.378 -1.998 -45.350 1.00 90.82 133 LYS E O 1
ATOM 8762 N N . ALA E 1 149 ? -13.530 -3.766 -46.112 1.00 83.66 134 ALA E N 1
ATOM 8763 C CA . ALA E 1 149 ? -13.882 -4.235 -44.779 1.00 83.66 134 ALA E CA 1
ATOM 8764 C C . ALA E 1 149 ? -12.810 -5.171 -44.233 1.00 83.66 134 ALA E C 1
ATOM 8765 O O . ALA E 1 149 ? -12.438 -6.150 -44.887 1.00 83.66 134 ALA E O 1
ATOM 8767 N N . SER E 1 150 ? -12.303 -4.863 -43.040 1.00 72.64 135 SER E N 1
ATOM 8768 C CA . SER E 1 150 ? -11.267 -5.656 -42.394 1.00 72.64 135 SER E CA 1
ATOM 8769 C C . SER E 1 150 ? -11.688 -5.963 -40.964 1.00 72.64 135 SER E C 1
ATOM 8770 O O . SER E 1 150 ? -12.179 -5.078 -40.260 1.00 72.64 135 SER E O 1
ATOM 8772 N N . ILE E 1 151 ? -11.517 -7.214 -40.541 1.00 63.55 136 ILE E N 1
ATOM 8773 C CA . ILE E 1 151 ? -11.763 -7.609 -39.159 1.00 63.55 136 ILE E CA 1
ATOM 8774 C C . ILE E 1 151 ? -10.530 -8.306 -38.599 1.00 63.55 136 ILE E C 1
ATOM 8775 O O . ILE E 1 151 ? -9.928 -9.152 -39.269 1.00 63.55 136 ILE E O 1
ATOM 8780 N N . GLU E 1 152 ? -10.138 -7.927 -37.385 1.00 52.31 137 GLU E N 1
ATOM 8781 C CA . GLU E 1 152 ? -8.931 -8.420 -36.742 1.00 52.31 137 GLU E CA 1
ATOM 8782 C C . GLU E 1 152 ? -9.283 -8.971 -35.368 1.00 52.31 137 GLU E C 1
ATOM 8783 O O . GLU E 1 152 ? -10.255 -8.538 -34.745 1.00 52.31 137 GLU E O 1
ATOM 8785 N N . SER E 1 153 ? -8.483 -9.926 -34.896 1.00 45.51 138 SER E N 1
ATOM 8786 C CA . SER E 1 153 ? -8.730 -10.593 -33.623 1.00 45.51 138 SER E CA 1
ATOM 8787 C C . SER E 1 153 ? -7.403 -10.908 -32.954 1.00 45.51 138 SER E C 1
ATOM 8788 O O . SER E 1 153 ? -6.459 -11.337 -33.621 1.00 45.51 138 SER E O 1
ATOM 8791 N N . GLU E 1 154 ? -7.330 -10.712 -31.636 1.00 35.46 139 GLU E N 1
ATOM 8792 C CA . GLU E 1 154 ? -6.107 -10.974 -30.889 1.00 35.46 139 GLU E CA 1
ATOM 8793 C C . GLU E 1 154 ? -6.420 -11.706 -29.592 1.00 35.46 139 GLU E C 1
ATOM 8794 O O . GLU E 1 154 ? -7.493 -11.538 -29.009 1.00 35.46 139 GLU E O 1
ATOM 8796 N N . TYR E 1 155 ? -5.441 -12.475 -29.121 1.00 31.26 140 TYR E N 1
ATOM 8797 C CA . TYR E 1 155 ? -5.533 -13.232 -27.879 1.00 31.26 140 TYR E CA 1
ATOM 8798 C C . TYR E 1 155 ? -4.167 -13.264 -27.216 1.00 31.26 140 TYR E C 1
ATOM 8799 O O . TYR E 1 155 ? -3.170 -13.505 -27.899 1.00 31.26 140 TYR E O 1
ATOM 8808 N N . ALA E 1 156 ? -4.102 -13.019 -25.907 1.00 29.02 141 ALA E N 1
ATOM 8809 C CA . ALA E 1 156 ? -2.794 -12.995 -25.268 1.00 29.02 141 ALA E CA 1
ATOM 8810 C C . ALA E 1 156 ? -2.871 -13.540 -23.851 1.00 29.02 141 ALA E C 1
ATOM 8811 O O . ALA E 1 156 ? -3.919 -13.508 -23.206 1.00 29.02 141 ALA E O 1
ATOM 8813 N N . GLU E 1 157 ? -1.737 -14.056 -23.380 1.00 28.69 142 GLU E N 1
ATOM 8814 C CA . GLU E 1 157 ? -1.595 -14.610 -22.040 1.00 28.69 142 GLU E CA 1
ATOM 8815 C C . GLU E 1 157 ? -0.210 -14.241 -21.526 1.00 28.69 142 GLU E C 1
ATOM 8816 O O . GLU E 1 157 ? 0.730 -14.158 -22.318 1.00 28.69 142 GLU E O 1
ATOM 8822 N N . SER E 1 158 ? -0.082 -13.984 -20.224 1.00 22.90 143 SER E N 1
ATOM 8823 C CA . SER E 1 158 ? 1.237 -13.730 -19.644 1.00 22.90 143 SER E CA 1
ATOM 8824 C C . SER E 1 158 ? 1.213 -14.036 -18.150 1.00 22.90 143 SER E C 1
ATOM 8825 O O . SER E 1 158 ? 0.151 -14.218 -17.552 1.00 22.90 143 SER E O 1
ATOM 8828 N N . SER E 1 159 ? 2.409 -14.097 -17.553 1.00 18.47 144 SER E N 1
ATOM 8829 C CA . SER E 1 159 ? 2.551 -14.312 -16.115 1.00 18.47 144 SER E CA 1
ATOM 8830 C C . SER E 1 159 ? 3.816 -13.641 -15.594 1.00 18.47 144 SER E C 1
ATOM 8831 O O . SER E 1 159 ? 4.779 -13.435 -16.332 1.00 18.47 144 SER E O 1
ATOM 8834 N N . THR E 1 160 ? 3.808 -13.325 -14.294 1.00 15.22 145 THR E N 1
ATOM 8835 C CA . THR E 1 160 ? 4.921 -12.665 -13.611 1.00 15.22 145 THR E CA 1
ATOM 8836 C C . THR E 1 160 ? 5.277 -13.352 -12.297 1.00 15.22 145 THR E C 1
ATOM 8837 O O . THR E 1 160 ? 4.389 -13.736 -11.531 1.00 15.22 145 THR E O 1
ATOM 8841 N N . ILE E 1 161 ? 6.579 -13.497 -12.040 1.00 13.84 146 ILE E N 1
ATOM 8842 C CA . ILE E 1 161 ? 7.110 -14.074 -10.807 1.00 13.84 146 ILE E CA 1
ATOM 8843 C C . ILE E 1 161 ? 7.996 -13.052 -10.101 1.00 13.84 146 ILE E C 1
ATOM 8844 O O . ILE E 1 161 ? 8.860 -12.440 -10.736 1.00 13.84 146 ILE E O 1
ATOM 8849 N N . GLU E 1 162 ? 7.793 -12.871 -8.793 1.00 13.66 147 GLU E N 1
ATOM 8850 C CA . GLU E 1 162 ? 8.618 -11.964 -7.994 1.00 13.66 147 GLU E CA 1
ATOM 8851 C C . GLU E 1 162 ? 9.188 -12.659 -6.762 1.00 13.66 147 GLU E C 1
ATOM 8852 O O . GLU E 1 162 ? 8.505 -13.472 -6.128 1.00 13.66 147 GLU E O 1
ATOM 8858 N N . TYR E 1 163 ? 10.430 -12.311 -6.411 1.00 11.96 148 TYR E N 1
ATOM 8859 C CA . TYR E 1 163 ? 11.075 -12.793 -5.192 1.00 11.96 148 TYR E CA 1
ATOM 8860 C C . TYR E 1 163 ? 12.231 -11.861 -4.842 1.00 11.96 148 TYR E C 1
ATOM 8861 O O . TYR E 1 163 ? 12.571 -10.957 -5.604 1.00 11.96 148 TYR E O 1
ATOM 8870 N N . VAL E 1 164 ? 12.832 -12.090 -3.670 1.00 12.08 149 VAL E N 1
ATOM 8871 C CA . VAL E 1 164 ? 13.878 -11.232 -3.115 1.00 12.08 149 VAL E CA 1
ATOM 8872 C C . VAL E 1 164 ? 15.158 -12.035 -2.913 1.00 12.08 149 VAL E C 1
ATOM 8873 O O . VAL E 1 164 ? 15.109 -13.187 -2.470 1.00 12.08 149 VAL E O 1
ATOM 8877 N N . GLN E 1 165 ? 16.302 -11.424 -3.222 1.00 12.87 150 GLN E N 1
ATOM 8878 C CA . GLN E 1 165 ? 17.598 -12.111 -3.238 1.00 12.87 150 GLN E CA 1
ATOM 8879 C C . GLN E 1 165 ? 18.665 -11.475 -2.353 1.00 12.87 150 GLN E C 1
ATOM 8880 O O . GLN E 1 165 ? 19.129 -10.361 -2.658 1.00 12.87 150 GLN E O 1
ATOM 8886 N N . PRO E 1 166 ? 19.101 -12.125 -1.276 1.00 12.88 151 PRO E N 1
ATOM 8887 C CA . PRO E 1 166 ? 20.237 -11.608 -0.501 1.00 12.88 151 PRO E CA 1
ATOM 8888 C C . PRO E 1 166 ? 21.543 -11.690 -1.277 1.00 12.88 151 PRO E C 1
ATOM 8889 O O . PRO E 1 166 ? 21.638 -12.331 -2.323 1.00 12.88 151 PRO E O 1
ATOM 8893 N N . ASP E 1 167 ? 22.564 -11.007 -0.748 1.00 14.76 152 ASP E N 1
ATOM 8894 C CA . ASP E 1 167 ? 23.908 -11.071 -1.318 1.00 14.76 152 ASP E CA 1
ATOM 8895 C C . ASP E 1 167 ? 24.754 -12.196 -0.737 1.00 14.76 152 ASP E C 1
ATOM 8896 O O . ASP E 1 167 ? 25.708 -12.635 -1.384 1.00 14.76 152 ASP E O 1
ATOM 8898 N N . PHE E 1 168 ? 24.451 -12.646 0.476 1.00 15.59 153 PHE E N 1
ATOM 8899 C CA . PHE E 1 168 ? 25.101 -13.789 1.099 1.00 15.59 153 PHE E CA 1
ATOM 8900 C C . PHE E 1 168 ? 24.018 -14.640 1.738 1.00 15.59 153 PHE E C 1
ATOM 8901 O O . PHE E 1 168 ? 22.943 -14.149 2.085 1.00 15.59 153 PHE E O 1
ATOM 8909 N N . SER E 1 169 ? 24.316 -15.919 1.918 1.00 16.08 154 SER E N 1
ATOM 8910 C CA . SER E 1 169 ? 23.336 -16.864 2.425 1.00 16.08 154 SER E CA 1
ATOM 8911 C C . SER E 1 169 ? 23.932 -17.710 3.533 1.00 16.08 154 SER E C 1
ATOM 8912 O O . SER E 1 169 ? 25.048 -18.216 3.398 1.00 16.08 154 SER E O 1
ATOM 8915 N N . THR E 1 170 ? 23.191 -17.856 4.625 1.00 16.33 155 THR E N 1
ATOM 8916 C CA . THR E 1 170 ? 23.643 -18.580 5.803 1.00 16.33 155 THR E CA 1
ATOM 8917 C C . THR E 1 170 ? 22.733 -19.778 6.014 1.00 16.33 155 THR E C 1
ATOM 8918 O O . THR E 1 170 ? 21.514 -19.620 6.121 1.00 16.33 155 THR E O 1
ATOM 8922 N N . ILE E 1 171 ? 23.320 -20.965 6.081 1.00 17.17 156 ILE E N 1
ATOM 8923 C CA . ILE E 1 171 ? 22.570 -22.207 6.192 1.00 17.17 156 ILE E CA 1
ATOM 8924 C C . ILE E 1 171 ? 23.073 -22.964 7.402 1.00 17.17 156 ILE E C 1
ATOM 8925 O O . ILE E 1 171 ? 24.283 -23.146 7.557 1.00 17.17 156 ILE E O 1
ATOM 8930 N N . GLN E 1 172 ? 22.165 -23.412 8.257 1.00 17.71 157 GLN E N 1
ATOM 8931 C CA . GLN E 1 172 ? 22.597 -24.261 9.351 1.00 17.71 157 GLN E CA 1
ATOM 8932 C C . GLN E 1 172 ? 22.788 -25.650 8.777 1.00 17.71 157 GLN E C 1
ATOM 8933 O O . GLN E 1 172 ? 21.893 -26.174 8.111 1.00 17.71 157 GLN E O 1
ATOM 8939 N N . THR E 1 173 ? 23.935 -26.263 9.052 1.00 19.77 158 THR E N 1
ATOM 8940 C CA . THR E 1 173 ? 24.242 -27.551 8.456 1.00 19.77 158 THR E CA 1
ATOM 8941 C C . THR E 1 173 ? 24.252 -28.681 9.458 1.00 19.77 158 THR E C 1
ATOM 8942 O O . THR E 1 173 ? 24.057 -29.830 9.058 1.00 19.77 158 THR E O 1
ATOM 8946 N N . ASP E 1 174 ? 24.484 -28.404 10.735 1.00 22.17 159 ASP E N 1
ATOM 8947 C CA . ASP E 1 174 ? 24.431 -29.532 11.646 1.00 22.17 159 ASP E CA 1
ATOM 8948 C C . ASP E 1 174 ? 24.023 -29.045 13.023 1.00 22.17 159 ASP E C 1
ATOM 8949 O O . ASP E 1 174 ? 24.397 -27.951 13.454 1.00 22.17 159 ASP E O 1
ATOM 8954 N N . HIS E 1 175 ? 23.331 -29.931 13.734 1.00 21.53 160 HIS E N 1
ATOM 8955 C CA . HIS E 1 175 ? 22.880 -29.733 15.102 1.00 21.53 160 HIS E CA 1
ATOM 8956 C C . HIS E 1 175 ? 22.773 -31.097 15.750 1.00 21.53 160 HIS E C 1
ATOM 8957 O O . HIS E 1 175 ? 22.085 -31.974 15.227 1.00 21.53 160 HIS E O 1
ATOM 8964 N N . SER E 1 176 ? 23.446 -31.271 16.877 1.00 24.48 161 SER E N 1
ATOM 8965 C CA . SER E 1 176 ? 23.411 -32.536 17.587 1.00 24.48 161 SER E CA 1
ATOM 8966 C C . SER E 1 176 ? 23.714 -32.270 19.051 1.00 24.48 161 SER E C 1
ATOM 8967 O O . SER E 1 176 ? 23.834 -31.122 19.482 1.00 24.48 161 SER E O 1
ATOM 8970 N N . THR E 1 177 ? 23.833 -33.351 19.817 1.00 26.16 162 THR E N 1
ATOM 8971 C CA . THR E 1 177 ? 24.109 -33.222 21.240 1.00 26.16 162 THR E CA 1
ATOM 8972 C C . THR E 1 177 ? 25.466 -32.579 21.499 1.00 26.16 162 THR E C 1
ATOM 8973 O O . THR E 1 177 ? 25.667 -31.962 22.550 1.00 26.16 162 THR E O 1
ATOM 8977 N N . SER E 1 178 ? 26.399 -32.691 20.561 1.00 26.56 163 SER E N 1
ATOM 8978 C CA . SER E 1 178 ? 27.745 -32.185 20.778 1.00 26.56 163 SER E CA 1
ATOM 8979 C C . SER E 1 178 ? 28.174 -31.066 19.840 1.00 26.56 163 SER E C 1
ATOM 8980 O O . SER E 1 178 ? 28.982 -30.229 20.244 1.00 26.56 163 SER E O 1
ATOM 8983 N N . LYS E 1 179 ? 27.679 -31.023 18.608 1.00 23.71 164 LYS E N 1
ATOM 8984 C CA . LYS E 1 179 ? 28.229 -30.136 17.590 1.00 23.71 164 LYS E CA 1
ATOM 8985 C C . LYS E 1 179 ? 27.145 -29.348 16.875 1.00 23.71 164 LYS E C 1
ATOM 8986 O O . LYS E 1 179 ? 26.133 -29.919 16.462 1.00 23.71 164 LYS E O 1
ATOM 8992 N N . ALA E 1 180 ? 27.343 -28.036 16.755 1.00 21.61 165 ALA E N 1
ATOM 8993 C CA . ALA E 1 180 ? 26.459 -27.214 15.939 1.00 21.61 165 ALA E CA 1
ATOM 8994 C C . ALA E 1 180 ? 27.340 -26.492 14.935 1.00 21.61 165 ALA E C 1
ATOM 8995 O O . ALA E 1 180 ? 28.293 -25.812 15.323 1.00 21.61 165 ALA E O 1
ATOM 8997 N N . SER E 1 181 ? 27.023 -26.630 13.651 1.00 19.85 166 SER E N 1
ATOM 8998 C CA . SER E 1 181 ? 27.874 -26.077 12.603 1.00 19.85 166 SER E CA 1
ATOM 8999 C C . SER E 1 181 ? 27.081 -25.288 11.577 1.00 19.85 166 SER E C 1
ATOM 9000 O O . SER E 1 181 ? 26.090 -25.800 11.034 1.00 19.85 166 SER E O 1
ATOM 9003 N N . TRP E 1 182 ? 27.553 -24.065 11.305 1.00 17.61 167 TRP E N 1
ATOM 9004 C CA . TRP E 1 182 ? 26.965 -23.079 10.415 1.00 17.61 167 TRP E CA 1
ATOM 9005 C C . TRP E 1 182 ? 27.996 -22.673 9.368 1.00 17.61 167 TRP E C 1
ATOM 9006 O O . TRP E 1 182 ? 29.204 -22.803 9.589 1.00 17.61 167 TRP E O 1
ATOM 9017 N N . ASP E 1 183 ? 27.535 -22.111 8.252 1.00 16.94 168 ASP E N 1
ATOM 9018 C CA . ASP E 1 183 ? 28.470 -21.584 7.266 1.00 16.94 168 ASP E CA 1
ATOM 9019 C C . ASP E 1 183 ? 27.752 -20.636 6.316 1.00 16.94 168 ASP E C 1
ATOM 9020 O O . ASP E 1 183 ? 26.524 -20.609 6.242 1.00 16.94 168 ASP E O 1
ATOM 9025 N N . THR E 1 184 ? 28.550 -19.867 5.576 1.00 15.58 169 THR E N 1
ATOM 9026 C CA . THR E 1 184 ? 28.066 -18.839 4.660 1.00 15.58 169 THR E CA 1
ATOM 9027 C C . THR E 1 184 ? 28.876 -18.924 3.378 1.00 15.58 169 THR E C 1
ATOM 9028 O O . THR E 1 184 ? 30.057 -19.281 3.409 1.00 15.58 169 THR E O 1
ATOM 9032 N N . LYS E 1 185 ? 28.267 -18.526 2.261 1.00 15.10 170 LYS E N 1
ATOM 9033 C CA . LYS E 1 185 ? 28.912 -18.685 0.964 1.00 15.10 170 LYS E CA 1
ATOM 9034 C C . LYS E 1 185 ? 28.568 -17.516 0.056 1.00 15.10 170 LYS E C 1
ATOM 9035 O O . LYS E 1 185 ? 27.545 -16.854 0.226 1.00 15.10 170 LYS E O 1
ATOM 9041 N N . PHE E 1 186 ? 29.425 -17.297 -0.939 1.00 15.24 171 PHE E N 1
ATOM 9042 C CA . PHE E 1 186 ? 29.202 -16.233 -1.913 1.00 15.24 171 PHE E CA 1
ATOM 9043 C C . PHE E 1 186 ? 28.011 -16.561 -2.806 1.00 15.24 171 PHE E C 1
ATOM 9044 O O . PHE E 1 186 ? 27.797 -17.717 -3.171 1.00 15.24 171 PHE E O 1
ATOM 9052 N N . THR E 1 187 ? 27.224 -15.540 -3.168 1.00 16.58 172 THR E N 1
ATOM 9053 C CA . THR E 1 187 ? 25.988 -15.776 -3.915 1.00 16.58 172 THR E CA 1
ATOM 9054 C C . THR E 1 187 ? 26.007 -15.185 -5.319 1.00 16.58 172 THR E C 1
ATOM 9055 O O . THR E 1 187 ? 25.988 -15.944 -6.289 1.00 16.58 172 THR E O 1
ATOM 9059 N N . GLU E 1 188 ? 26.071 -13.865 -5.467 1.00 18.64 173 GLU E N 1
ATOM 9060 C CA . GLU E 1 188 ? 25.964 -13.236 -6.779 1.00 18.64 173 GLU E CA 1
ATOM 9061 C C . GLU E 1 188 ? 26.258 -11.752 -6.636 1.00 18.64 173 GLU E C 1
ATOM 9062 O O . GLU E 1 188 ? 26.251 -11.203 -5.533 1.00 18.64 173 GLU E O 1
ATOM 9064 N N . THR E 1 189 ? 26.500 -11.102 -7.768 1.00 21.72 174 THR E N 1
ATOM 9065 C CA . THR E 1 189 ? 26.744 -9.670 -7.782 1.00 21.72 174 THR E CA 1
ATOM 9066 C C . THR E 1 189 ? 25.440 -8.899 -7.909 1.00 21.72 174 THR E C 1
ATOM 9067 O O . THR E 1 189 ? 24.477 -9.363 -8.523 1.00 21.72 174 THR E O 1
ATOM 9071 N N . THR E 1 190 ? 25.419 -7.705 -7.314 1.00 21.80 175 THR E N 1
ATOM 9072 C CA . THR E 1 190 ? 24.231 -6.865 -7.383 1.00 21.80 175 THR E CA 1
ATOM 9073 C C . THR E 1 190 ? 24.030 -6.294 -8.775 1.00 21.80 175 THR E C 1
ATOM 9074 O O . THR E 1 190 ? 22.889 -6.137 -9.218 1.00 21.80 175 THR E O 1
ATOM 9078 N N . ARG E 1 191 ? 25.109 -5.972 -9.474 1.00 22.99 176 ARG E N 1
ATOM 9079 C CA . ARG E 1 191 ? 25.041 -5.464 -10.835 1.00 22.99 176 ARG E CA 1
ATOM 9080 C C . ARG E 1 191 ? 25.579 -6.528 -11.781 1.00 22.99 176 ARG E C 1
ATOM 9081 O O . ARG E 1 191 ? 26.731 -6.951 -11.651 1.00 22.99 176 ARG E O 1
ATOM 9083 N N . GLY E 1 192 ? 24.750 -6.953 -12.730 1.00 24.56 177 GLY E N 1
ATOM 9084 C CA . GLY E 1 192 ? 25.141 -7.941 -13.711 1.00 24.56 177 GLY E CA 1
ATOM 9085 C C . GLY E 1 192 ? 24.732 -9.366 -13.406 1.00 24.56 177 GLY E C 1
ATOM 9086 O O . GLY E 1 192 ? 24.698 -10.189 -14.328 1.00 24.56 177 GLY E O 1
ATOM 9087 N N . ASN E 1 193 ? 24.402 -9.679 -12.155 1.00 23.70 178 ASN E N 1
ATOM 9088 C CA . ASN E 1 193 ? 23.900 -10.998 -11.772 1.00 23.70 178 ASN E CA 1
ATOM 9089 C C . ASN E 1 193 ? 24.823 -12.127 -12.226 1.00 23.70 178 ASN E C 1
ATOM 9090 O O . ASN E 1 193 ? 24.374 -13.153 -12.733 1.00 23.70 178 ASN E O 1
ATOM 9095 N N . TYR E 1 194 ? 26.127 -11.931 -12.066 1.00 25.81 179 TYR E N 1
ATOM 9096 C CA . TYR E 1 194 ? 27.063 -13.004 -12.356 1.00 25.81 179 TYR E CA 1
ATOM 9097 C C . TYR E 1 194 ? 27.283 -13.878 -11.125 1.00 25.81 179 TYR E C 1
ATOM 9098 O O . TYR E 1 194 ? 26.971 -13.495 -9.996 1.00 25.81 179 TYR E O 1
ATOM 9107 N N . ASN E 1 195 ? 27.842 -15.062 -11.357 1.00 27.98 180 ASN E N 1
ATOM 9108 C CA . ASN E 1 195 ? 28.123 -16.016 -10.293 1.00 27.98 180 ASN E CA 1
ATOM 9109 C C . ASN E 1 195 ? 29.385 -16.785 -10.653 1.00 27.98 180 ASN E C 1
ATOM 9110 O O . ASN E 1 195 ? 29.998 -16.555 -11.697 1.00 27.98 180 ASN E O 1
ATOM 9115 N N . LEU E 1 196 ? 29.765 -17.719 -9.784 1.00 27.64 181 LEU E N 1
ATOM 9116 C CA . LEU E 1 196 ? 31.040 -18.406 -9.946 1.00 27.64 181 LEU E CA 1
ATOM 9117 C C . LEU E 1 196 ? 31.067 -19.393 -11.105 1.00 27.64 181 LEU E C 1
ATOM 9118 O O . LEU E 1 196 ? 32.151 -19.860 -11.460 1.00 27.64 181 LEU E O 1
ATOM 9123 N N . LYS E 1 197 ? 29.926 -19.720 -11.705 1.00 30.68 182 LYS E N 1
ATOM 9124 C CA . LYS E 1 197 ? 29.888 -20.722 -12.761 1.00 30.68 182 LYS E CA 1
ATOM 9125 C C . LYS E 1 197 ? 29.562 -20.145 -14.131 1.00 30.68 182 LYS E C 1
ATOM 9126 O O . LYS E 1 197 ? 29.423 -20.907 -15.090 1.00 30.68 182 LYS E O 1
ATOM 9128 N N . SER E 1 198 ? 29.446 -18.827 -14.255 1.00 33.79 183 SER E N 1
ATOM 9129 C CA . SER E 1 198 ? 29.095 -18.239 -15.539 1.00 33.79 183 SER E CA 1
ATOM 9130 C C . SER E 1 198 ? 30.249 -18.393 -16.520 1.00 33.79 183 SER E C 1
ATOM 9131 O O . SER E 1 198 ? 31.411 -18.505 -16.127 1.00 33.79 183 SER E O 1
ATOM 9134 N N . ASN E 1 199 ? 29.920 -18.405 -17.815 1.00 41.41 184 ASN E N 1
ATOM 9135 C CA . ASN E 1 199 ? 30.947 -18.593 -18.839 1.00 41.41 184 ASN E CA 1
ATOM 9136 C C . ASN E 1 199 ? 30.446 -18.030 -20.169 1.00 41.41 184 ASN E C 1
ATOM 9137 O O . ASN E 1 199 ? 29.644 -18.673 -20.850 1.00 41.41 184 ASN E O 1
ATOM 9142 N N . ASN E 1 200 ? 30.926 -16.843 -20.520 1.00 45.90 185 ASN E N 1
ATOM 9143 C CA . ASN E 1 200 ? 30.660 -16.252 -21.829 1.00 45.90 185 ASN E CA 1
ATOM 9144 C C . ASN E 1 200 ? 31.689 -16.762 -22.831 1.00 45.90 185 ASN E C 1
ATOM 9145 O O . ASN E 1 200 ? 32.887 -16.742 -22.531 1.00 45.90 185 ASN E O 1
ATOM 9150 N N . PRO E 1 201 ? 31.276 -17.224 -24.015 1.00 47.69 186 PRO E N 1
ATOM 9151 C CA . PRO E 1 201 ? 32.222 -17.844 -24.955 1.00 47.69 186 PRO E CA 1
ATOM 9152 C C . PRO E 1 201 ? 33.464 -17.030 -25.286 1.00 47.69 186 PRO E C 1
ATOM 9153 O O . PRO E 1 201 ? 34.546 -17.606 -25.433 1.00 47.69 186 PRO E O 1
ATOM 9157 N N . VAL E 1 202 ? 33.344 -15.710 -25.413 1.00 48.33 187 VAL E N 1
ATOM 9158 C CA . VAL E 1 202 ? 34.466 -14.885 -25.855 1.00 48.33 187 VAL E CA 1
ATOM 9159 C C . VAL E 1 202 ? 34.985 -13.946 -24.774 1.00 48.33 187 VAL E C 1
ATOM 9160 O O . VAL E 1 202 ? 36.113 -13.441 -24.902 1.00 48.33 187 VAL E O 1
ATOM 9164 N N . TYR E 1 203 ? 34.243 -13.734 -23.694 1.00 46.35 188 TYR E N 1
ATOM 9165 C CA . TYR E 1 203 ? 34.703 -12.872 -22.620 1.00 46.35 188 TYR E CA 1
ATOM 9166 C C . TYR E 1 203 ? 34.979 -13.625 -21.333 1.00 46.35 188 TYR E C 1
ATOM 9167 O O . TYR E 1 203 ? 35.435 -13.012 -20.364 1.00 46.35 188 TYR E O 1
ATOM 9176 N N . GLY E 1 204 ? 34.752 -14.930 -21.302 1.00 44.17 189 GLY E N 1
ATOM 9177 C CA . GLY E 1 204 ? 34.955 -15.678 -20.076 1.00 44.17 189 GLY E CA 1
ATOM 9178 C C . GLY E 1 204 ? 34.037 -15.180 -18.982 1.00 44.17 189 GLY E C 1
ATOM 9179 O O . GLY E 1 204 ? 32.839 -14.966 -19.191 1.00 44.17 189 GLY E O 1
ATOM 9180 N N . ASN E 1 205 ? 34.599 -15.000 -17.793 1.00 39.79 190 ASN E N 1
ATOM 9181 C CA . ASN E 1 205 ? 33.841 -14.537 -16.643 1.00 39.79 190 ASN E CA 1
ATOM 9182 C C . ASN E 1 205 ? 34.002 -13.030 -16.500 1.00 39.79 190 ASN E C 1
ATOM 9183 O O . ASN E 1 205 ? 35.123 -12.528 -16.398 1.00 39.79 190 ASN E O 1
ATOM 9188 N N . GLU E 1 206 ? 32.884 -12.315 -16.464 1.00 33.65 191 GLU E N 1
ATOM 9189 C CA . GLU E 1 206 ? 32.913 -10.861 -16.445 1.00 33.65 191 GLU E CA 1
ATOM 9190 C C . GLU E 1 206 ? 32.696 -10.300 -15.048 1.00 33.65 191 GLU E C 1
ATOM 9191 O O . GLU E 1 206 ? 32.399 -9.111 -14.904 1.00 33.65 191 GLU E O 1
ATOM 9193 N N . MET E 1 207 ? 32.826 -11.130 -14.022 1.00 33.97 192 MET E N 1
ATOM 9194 C CA . MET E 1 207 ? 32.802 -10.652 -12.649 1.00 33.97 192 MET E CA 1
ATOM 9195 C C . MET E 1 207 ? 34.002 -9.748 -12.391 1.00 33.97 192 MET E C 1
ATOM 9196 O O . MET E 1 207 ? 35.108 -10.018 -12.861 1.00 33.97 192 MET E O 1
ATOM 9201 N N . PHE E 1 208 ? 33.780 -8.663 -11.658 1.00 31.60 193 PHE E N 1
ATOM 9202 C CA . PHE E 1 208 ? 34.832 -7.700 -11.323 1.00 31.60 193 PHE E CA 1
ATOM 9203 C C . PHE E 1 208 ? 35.600 -7.218 -12.554 1.00 31.60 193 PHE E C 1
ATOM 9204 O O . PHE E 1 208 ? 36.827 -7.147 -12.554 1.00 31.60 193 PHE E O 1
ATOM 9212 N N . MET E 1 209 ? 34.877 -6.873 -13.615 1.00 34.10 194 MET E N 1
ATOM 9213 C CA . MET E 1 209 ? 35.498 -6.284 -14.796 1.00 34.10 194 MET E CA 1
ATOM 9214 C C . MET E 1 209 ? 34.780 -4.994 -15.159 1.00 34.10 194 MET E C 1
ATOM 9215 O O . MET E 1 209 ? 33.570 -5.002 -15.402 1.00 34.10 194 MET E O 1
ATOM 9217 N N . TYR E 1 210 ? 35.527 -3.894 -15.220 1.00 37.43 195 TYR E N 1
ATOM 9218 C CA . TYR E 1 210 ? 34.932 -2.601 -15.531 1.00 37.43 195 TYR E CA 1
ATOM 9219 C C . TYR E 1 210 ? 34.580 -2.455 -17.001 1.00 37.43 195 TYR E C 1
ATOM 9220 O O . TYR E 1 210 ? 33.404 -2.358 -17.359 1.00 37.43 195 TYR E O 1
ATOM 9229 N N . GLY E 1 211 ? 35.592 -2.437 -17.858 1.00 46.46 196 GLY E N 1
ATOM 9230 C CA . GLY E 1 211 ? 35.367 -2.210 -19.269 1.00 46.46 196 GLY E CA 1
ATOM 9231 C C . GLY E 1 211 ? 36.075 -3.211 -20.150 1.00 46.46 196 GLY E C 1
ATOM 9232 O O . GLY E 1 211 ? 37.238 -3.540 -19.914 1.00 46.46 196 GLY E O 1
ATOM 9233 N N . ARG E 1 212 ? 35.381 -3.699 -21.177 1.00 50.17 197 ARG E N 1
ATOM 9234 C CA . ARG E 1 212 ? 35.978 -4.689 -22.065 1.00 50.17 197 ARG E CA 1
ATOM 9235 C C . ARG E 1 212 ? 37.112 -4.102 -22.897 1.00 50.17 197 ARG E C 1
ATOM 9236 O O . ARG E 1 212 ? 38.067 -4.809 -23.232 1.00 50.17 197 ARG E O 1
ATOM 9244 N N . TYR E 1 213 ? 37.024 -2.822 -23.268 1.00 53.72 198 TYR E N 1
ATOM 9245 C CA . TYR E 1 213 ? 37.986 -2.237 -24.198 1.00 53.72 198 TYR E CA 1
ATOM 9246 C C . TYR E 1 213 ? 38.663 -0.979 -23.661 1.00 53.72 198 TYR E C 1
ATOM 9247 O O . TYR E 1 213 ? 39.146 -0.164 -24.451 1.00 53.72 198 TYR E O 1
ATOM 9256 N N . THR E 1 214 ? 38.708 -0.794 -22.340 1.00 52.76 199 THR E N 1
ATOM 9257 C CA . THR E 1 214 ? 39.214 0.457 -21.779 1.00 52.76 199 THR E CA 1
ATOM 9258 C C . THR E 1 214 ? 40.657 0.760 -22.163 1.00 52.76 199 THR E C 1
ATOM 9259 O O . THR E 1 214 ? 41.039 1.935 -22.182 1.00 52.76 199 THR E O 1
ATOM 9263 N N . ASN E 1 215 ? 41.453 -0.256 -22.487 1.00 54.69 200 ASN E N 1
ATOM 9264 C CA . ASN E 1 215 ? 42.849 -0.074 -22.898 1.00 54.69 200 ASN E CA 1
ATOM 9265 C C . ASN E 1 215 ? 43.652 0.712 -21.863 1.00 54.69 200 ASN E C 1
ATOM 9266 O O . ASN E 1 215 ? 44.289 1.723 -22.166 1.00 54.69 200 ASN E O 1
ATOM 9268 N N . VAL E 1 216 ? 43.608 0.244 -20.625 1.00 49.82 201 VAL E N 1
ATOM 9269 C CA . VAL E 1 216 ? 44.410 0.796 -19.536 1.00 49.82 201 VAL E CA 1
ATOM 9270 C C . VAL E 1 216 ? 45.104 -0.373 -18.854 1.00 49.82 201 VAL E C 1
ATOM 9271 O O . VAL E 1 216 ? 44.750 -1.540 -19.094 1.00 49.82 201 VAL E O 1
ATOM 9275 N N . PRO E 1 217 ? 46.119 -0.112 -18.027 1.00 48.69 202 PRO E N 1
ATOM 9276 C CA . PRO E 1 217 ? 46.811 -1.217 -17.349 1.00 48.69 202 PRO E CA 1
ATOM 9277 C C . PRO E 1 217 ? 45.865 -2.066 -16.510 1.00 48.69 202 PRO E C 1
ATOM 9278 O O . PRO E 1 217 ? 44.907 -1.565 -15.916 1.00 48.69 202 PRO E O 1
ATOM 9282 N N . ALA E 1 218 ? 46.148 -3.374 -16.484 1.00 45.67 203 ALA E N 1
ATOM 9283 C CA . ALA E 1 218 ? 45.316 -4.356 -15.789 1.00 45.67 203 ALA E CA 1
ATOM 9284 C C . ALA E 1 218 ? 44.828 -3.878 -14.428 1.00 45.67 203 ALA E C 1
ATOM 9285 O O . ALA E 1 218 ? 43.645 -4.007 -14.098 1.00 45.67 203 ALA E O 1
ATOM 9287 N N . THR E 1 219 ? 45.736 -3.330 -13.622 1.00 44.28 204 THR E N 1
ATOM 9288 C CA . THR E 1 219 ? 45.370 -2.865 -12.289 1.00 44.28 204 THR E CA 1
ATOM 9289 C C . THR E 1 219 ? 44.236 -1.853 -12.355 1.00 44.28 204 THR E C 1
ATOM 9290 O O . THR E 1 219 ? 43.340 -1.851 -11.504 1.00 44.28 204 THR E O 1
ATOM 9292 N N . GLU E 1 220 ? 44.262 -0.984 -13.359 1.00 42.62 205 GLU E N 1
ATOM 9293 C CA . GLU E 1 220 ? 43.252 0.051 -13.521 1.00 42.62 205 GLU E CA 1
ATOM 9294 C C . GLU E 1 220 ? 41.911 -0.463 -14.034 1.00 42.62 205 GLU E C 1
ATOM 9295 O O . GLU E 1 220 ? 40.903 0.226 -13.861 1.00 42.62 205 GLU E O 1
ATOM 9297 N N . ASN E 1 221 ? 41.863 -1.632 -14.670 1.00 41.76 206 ASN E N 1
ATOM 9298 C CA . ASN E 1 221 ? 40.592 -2.145 -15.172 1.00 41.76 206 ASN E CA 1
ATOM 9299 C C . ASN E 1 221 ? 39.718 -2.815 -14.123 1.00 41.76 206 ASN E C 1
ATOM 9300 O O . ASN E 1 221 ? 38.594 -3.204 -14.451 1.00 41.76 206 ASN E O 1
ATOM 9305 N N . ILE E 1 222 ? 40.184 -2.977 -12.887 1.00 35.04 207 ILE E N 1
ATOM 9306 C CA . ILE E 1 222 ? 39.336 -3.616 -11.892 1.00 35.04 207 ILE E CA 1
ATOM 9307 C C . ILE E 1 222 ? 38.138 -2.725 -11.570 1.00 35.04 207 ILE E C 1
ATOM 9308 O O . ILE E 1 222 ? 38.107 -1.531 -11.882 1.00 35.04 207 ILE E O 1
ATOM 9313 N N . ILE E 1 223 ? 37.137 -3.324 -10.930 1.00 29.57 208 ILE E N 1
ATOM 9314 C CA . ILE E 1 223 ? 35.850 -2.681 -10.670 1.00 29.57 208 ILE E CA 1
ATOM 9315 C C . ILE E 1 223 ? 35.959 -1.825 -9.412 1.00 29.57 208 ILE E C 1
ATOM 9316 O O . ILE E 1 223 ? 36.731 -2.163 -8.504 1.00 29.57 208 ILE E O 1
ATOM 9321 N N . PRO E 1 224 ? 35.251 -0.699 -9.323 1.00 27.96 209 PRO E N 1
ATOM 9322 C CA . PRO E 1 224 ? 35.314 0.113 -8.104 1.00 27.96 209 PRO E CA 1
ATOM 9323 C C . PRO E 1 224 ? 34.872 -0.686 -6.894 1.00 27.96 209 PRO E C 1
ATOM 9324 O O . PRO E 1 224 ? 33.967 -1.515 -6.972 1.00 27.96 209 PRO E O 1
ATOM 9328 N N . ASP E 1 225 ? 35.521 -0.424 -5.763 1.00 26.81 210 ASP E N 1
ATOM 9329 C CA . ASP E 1 225 ? 35.319 -1.254 -4.582 1.00 26.81 210 ASP E CA 1
ATOM 9330 C C . ASP E 1 225 ? 33.893 -1.194 -4.051 1.00 26.81 210 ASP E C 1
ATOM 9331 O O . ASP E 1 225 ? 33.384 -2.201 -3.551 1.00 26.81 210 ASP E O 1
ATOM 9333 N N . TYR E 1 226 ? 33.225 -0.043 -4.152 1.00 24.68 211 TYR E N 1
ATOM 9334 C CA . TYR E 1 226 ? 31.939 0.105 -3.475 1.00 24.68 211 TYR E CA 1
ATOM 9335 C C . TYR E 1 226 ? 30.901 -0.868 -4.014 1.00 24.68 211 TYR E C 1
ATOM 9336 O O . TYR E 1 226 ? 30.022 -1.318 -3.272 1.00 24.68 211 TYR E O 1
ATOM 9345 N N . GLN E 1 227 ? 30.991 -1.220 -5.294 1.00 26.19 212 GLN E N 1
ATOM 9346 C CA . GLN E 1 227 ? 30.029 -2.163 -5.853 1.00 26.19 212 GLN E CA 1
ATOM 9347 C C . GLN E 1 227 ? 30.181 -3.550 -5.245 1.00 26.19 212 GLN E C 1
ATOM 9348 O O . GLN E 1 227 ? 29.210 -4.312 -5.204 1.00 26.19 212 GLN E O 1
ATOM 9354 N N . MET E 1 228 ? 31.373 -3.899 -4.778 1.00 26.49 213 MET E N 1
ATOM 9355 C CA . MET E 1 228 ? 31.553 -5.176 -4.105 1.00 26.49 213 MET E CA 1
ATOM 9356 C C . MET E 1 228 ? 30.832 -5.192 -2.761 1.00 26.49 213 MET E C 1
ATOM 9357 O O . MET E 1 228 ? 30.634 -4.158 -2.123 1.00 26.49 213 MET E O 1
ATOM 9362 N N . SER E 1 229 ? 30.438 -6.388 -2.336 1.00 21.72 214 SER E N 1
ATOM 9363 C CA . SER E 1 229 ? 29.742 -6.536 -1.069 1.00 21.72 214 SER E CA 1
ATOM 9364 C C . SER E 1 229 ? 30.644 -6.159 0.098 1.00 21.72 214 SER E C 1
ATOM 9365 O O . SER E 1 229 ? 31.865 -6.302 0.039 1.00 21.72 214 SER E O 1
ATOM 9368 N N . LYS E 1 230 ? 30.022 -5.667 1.171 1.00 19.04 215 LYS E N 1
ATOM 9369 C CA . LYS E 1 230 ? 30.766 -5.318 2.376 1.00 19.04 215 LYS E CA 1
ATOM 9370 C C . LYS E 1 230 ? 31.490 -6.525 2.952 1.00 19.04 215 LYS E C 1
ATOM 9371 O O . LYS E 1 230 ? 32.599 -6.396 3.478 1.00 19.04 215 LYS E O 1
ATOM 9377 N N . LEU E 1 231 ? 30.881 -7.706 2.869 1.00 18.22 216 LEU E N 1
ATOM 9378 C CA . LEU E 1 231 ? 31.506 -8.894 3.434 1.00 18.22 216 LEU E CA 1
ATOM 9379 C C . LEU E 1 231 ? 32.736 -9.355 2.670 1.00 18.22 216 LEU E C 1
ATOM 9380 O O . LEU E 1 231 ? 33.476 -10.191 3.195 1.00 18.22 216 LEU E O 1
ATOM 9385 N N . ILE E 1 232 ? 32.981 -8.865 1.462 1.00 17.39 217 ILE E N 1
ATOM 9386 C CA . ILE E 1 232 ? 34.209 -9.260 0.783 1.00 17.39 217 ILE E CA 1
ATOM 9387 C C . ILE E 1 232 ? 35.314 -8.266 1.086 1.00 17.39 217 ILE E C 1
ATOM 9388 O O . ILE E 1 232 ? 36.459 -8.654 1.324 1.00 17.39 217 ILE E O 1
ATOM 9393 N N . THR E 1 233 ? 34.981 -6.977 1.104 1.00 17.77 218 THR E N 1
ATOM 9394 C CA . THR E 1 233 ? 35.961 -5.964 1.465 1.00 17.77 218 THR E CA 1
ATOM 9395 C C . THR E 1 233 ? 36.311 -6.058 2.945 1.00 17.77 218 THR E C 1
ATOM 9396 O O . THR E 1 233 ? 37.482 -5.973 3.326 1.00 17.77 218 THR E O 1
ATOM 9400 N N . GLY E 1 234 ? 35.300 -6.242 3.793 1.00 18.07 219 GLY E N 1
ATOM 9401 C CA . GLY E 1 234 ? 35.507 -6.317 5.220 1.00 18.07 219 GLY E CA 1
ATOM 9402 C C . GLY E 1 234 ? 34.952 -7.612 5.782 1.00 18.07 219 GLY E C 1
ATOM 9403 O O . GLY E 1 234 ? 34.150 -8.299 5.156 1.00 18.07 219 GLY E O 1
ATOM 9404 N N . GLY E 1 235 ? 35.394 -7.925 6.992 1.00 17.82 220 GLY E N 1
ATOM 9405 C CA . GLY E 1 235 ? 35.127 -9.236 7.553 1.00 17.82 220 GLY E CA 1
ATOM 9406 C C . GLY E 1 235 ? 33.683 -9.439 7.972 1.00 17.82 220 GLY E C 1
ATOM 9407 O O . GLY E 1 235 ? 32.915 -8.497 8.143 1.00 17.82 220 GLY E O 1
ATOM 9408 N N . LEU E 1 236 ? 33.319 -10.710 8.113 1.00 16.74 221 LEU E N 1
ATOM 9409 C CA . LEU E 1 236 ? 32.023 -11.095 8.647 1.00 16.74 221 LEU E CA 1
ATOM 9410 C C . LEU E 1 236 ? 31.991 -10.914 10.159 1.00 16.74 221 LEU E C 1
ATOM 9411 O O . LEU E 1 236 ? 33.004 -11.083 10.836 1.00 16.74 221 LEU E O 1
ATOM 9416 N N . ASN E 1 237 ? 30.811 -10.579 10.692 1.00 17.57 222 ASN E N 1
ATOM 9417 C CA . ASN E 1 237 ? 30.591 -10.415 12.128 1.00 17.57 222 ASN E CA 1
ATOM 9418 C C . ASN E 1 237 ? 29.599 -11.452 12.639 1.00 17.57 222 ASN E C 1
ATOM 9419 O O . ASN E 1 237 ? 28.382 -11.230 12.592 1.00 17.57 222 ASN E O 1
ATOM 9424 N N . PRO E 1 238 ? 30.060 -12.585 13.157 1.00 19.25 223 PRO E N 1
ATOM 9425 C CA . PRO E 1 238 ? 29.132 -13.659 13.522 1.00 19.25 223 PRO E CA 1
ATOM 9426 C C . PRO E 1 238 ? 28.276 -13.312 14.725 1.00 19.25 223 PRO E C 1
ATOM 9427 O O . PRO E 1 238 ? 28.676 -12.551 15.606 1.00 19.25 223 PRO E O 1
ATOM 9431 N N . ASN E 1 239 ? 27.081 -13.898 14.762 1.00 21.21 224 ASN E N 1
ATOM 9432 C CA . ASN E 1 239 ? 26.238 -13.888 15.953 1.00 21.21 224 ASN E CA 1
ATOM 9433 C C . ASN E 1 239 ? 25.615 -15.271 16.063 1.00 21.21 224 ASN E C 1
ATOM 9434 O O . ASN E 1 239 ? 24.759 -15.621 15.248 1.00 21.21 224 ASN E O 1
ATOM 9439 N N . MET E 1 240 ? 26.000 -16.041 17.084 1.00 20.21 225 MET E N 1
ATOM 9440 C CA . MET E 1 240 ? 25.470 -17.396 17.239 1.00 20.21 225 MET E CA 1
ATOM 9441 C C . MET E 1 240 ? 25.154 -17.651 18.703 1.00 20.21 225 MET E C 1
ATOM 9442 O O . MET E 1 240 ? 25.846 -17.138 19.574 1.00 20.21 225 MET E O 1
ATOM 9447 N N . SER E 1 241 ? 24.092 -18.390 19.000 1.00 20.24 226 SER E N 1
ATOM 9448 C CA . SER E 1 241 ? 23.798 -18.681 20.399 1.00 20.24 226 SER E CA 1
ATOM 9449 C C . SER E 1 241 ? 23.497 -20.157 20.611 1.00 20.24 226 SER E C 1
ATOM 9450 O O . SER E 1 241 ? 22.850 -20.788 19.772 1.00 20.24 226 SER E O 1
ATOM 9453 N N . VAL E 1 242 ? 23.973 -20.709 21.730 1.00 20.76 227 VAL E N 1
ATOM 9454 C CA . VAL E 1 242 ? 23.746 -22.112 22.073 1.00 20.76 227 VAL E CA 1
ATOM 9455 C C . VAL E 1 242 ? 23.326 -22.238 23.532 1.00 20.76 227 VAL E C 1
ATOM 9456 O O . VAL E 1 242 ? 23.887 -21.575 24.408 1.00 20.76 227 VAL E O 1
ATOM 9460 N N . VAL E 1 243 ? 22.335 -23.088 23.797 1.00 22.37 228 VAL E N 1
ATOM 9461 C CA . VAL E 1 243 ? 21.824 -23.308 25.150 1.00 22.37 228 VAL E CA 1
ATOM 9462 C C . VAL E 1 243 ? 22.348 -24.630 25.695 1.00 22.37 228 VAL E C 1
ATOM 9463 O O . VAL E 1 243 ? 22.222 -25.669 25.038 1.00 22.37 228 VAL E O 1
ATOM 9467 N N . LEU E 1 244 ? 22.918 -24.602 26.899 1.00 26.63 229 LEU E N 1
ATOM 9468 C CA . LEU E 1 244 ? 23.442 -25.789 27.557 1.00 26.63 229 LEU E CA 1
ATOM 9469 C C . LEU E 1 244 ? 22.679 -26.012 28.853 1.00 26.63 229 LEU E C 1
ATOM 9470 O O . LEU E 1 244 ? 22.307 -25.049 29.531 1.00 26.63 229 LEU E O 1
ATOM 9475 N N . THR E 1 245 ? 22.455 -27.276 29.210 1.00 34.80 230 THR E N 1
ATOM 9476 C CA . THR E 1 245 ? 21.877 -27.616 30.503 1.00 34.80 230 THR E CA 1
ATOM 9477 C C . THR E 1 245 ? 22.702 -28.699 31.183 1.00 34.80 230 THR E C 1
ATOM 9478 O O . THR E 1 245 ? 23.441 -29.442 30.536 1.00 34.80 230 THR E O 1
ATOM 9482 N N . ALA E 1 246 ? 22.536 -28.808 32.499 1.00 42.30 231 ALA E N 1
ATOM 9483 C CA . ALA E 1 246 ? 23.300 -29.794 33.254 1.00 42.30 231 ALA E CA 1
ATOM 9484 C C . ALA E 1 246 ? 22.552 -30.153 34.529 1.00 42.30 231 ALA E C 1
ATOM 9485 O O . ALA E 1 246 ? 21.772 -29.342 35.039 1.00 42.30 231 ALA E O 1
ATOM 9487 N N . PRO E 1 247 ? 22.773 -31.351 35.066 1.00 48.26 232 PRO E N 1
ATOM 9488 C CA . PRO E 1 247 ? 22.175 -31.711 36.355 1.00 48.26 232 PRO E CA 1
ATOM 9489 C C . PRO E 1 247 ? 22.852 -30.974 37.499 1.00 48.26 232 PRO E C 1
ATOM 9490 O O . PRO E 1 247 ? 23.922 -30.381 37.352 1.00 48.26 232 PRO E O 1
ATOM 9494 N N . ASN E 1 248 ? 22.199 -31.027 38.657 1.00 51.75 233 ASN E N 1
ATOM 9495 C CA . ASN E 1 248 ? 22.660 -30.300 39.833 1.00 51.75 233 ASN E CA 1
ATOM 9496 C C . ASN E 1 248 ? 24.066 -30.732 40.240 1.00 51.75 233 ASN E C 1
ATOM 9497 O O . ASN E 1 248 ? 24.391 -31.921 40.244 1.00 51.75 233 ASN E O 1
ATOM 9502 N N . GLY E 1 249 ? 24.904 -29.755 40.590 1.00 52.27 234 GLY E N 1
ATOM 9503 C CA . GLY E 1 249 ? 26.231 -30.017 41.110 1.00 52.27 234 GLY E CA 1
ATOM 9504 C C . GLY E 1 249 ? 27.371 -29.883 40.120 1.00 52.27 234 GLY E C 1
ATOM 9505 O O . GLY E 1 249 ? 28.532 -29.874 40.544 1.00 52.27 234 GLY E O 1
ATOM 9506 N N . THR E 1 250 ? 27.082 -29.774 38.829 1.00 50.69 235 THR E N 1
ATOM 9507 C CA . THR E 1 250 ? 28.131 -29.683 37.820 1.00 50.69 235 THR E CA 1
ATOM 9508 C C . THR E 1 250 ? 29.018 -28.464 38.054 1.00 50.69 235 THR E C 1
ATOM 9509 O O . THR E 1 250 ? 28.526 -27.379 38.372 1.00 50.69 235 THR E O 1
ATOM 9513 N N . GLU E 1 251 ? 30.338 -28.647 37.919 1.00 47.65 236 GLU E N 1
ATOM 9514 C CA . GLU E 1 251 ? 31.277 -27.580 38.237 1.00 47.65 236 GLU E CA 1
ATOM 9515 C C . GLU E 1 251 ? 32.137 -27.078 37.079 1.00 47.65 236 GLU E C 1
ATOM 9516 O O . GLU E 1 251 ? 32.628 -25.950 37.162 1.00 47.65 236 GLU E O 1
ATOM 9518 N N . GLU E 1 252 ? 32.346 -27.856 36.017 1.00 43.28 237 GLU E N 1
ATOM 9519 C CA . GLU E 1 252 ? 33.292 -27.452 34.982 1.00 43.28 237 GLU E CA 1
ATOM 9520 C C . GLU E 1 252 ? 32.828 -27.901 33.602 1.00 43.28 237 GLU E C 1
ATOM 9521 O O . GLU E 1 252 ? 32.092 -28.880 33.470 1.00 43.28 237 GLU E O 1
ATOM 9523 N N . SER E 1 253 ? 33.281 -27.183 32.571 1.00 36.89 238 SER E N 1
ATOM 9524 C CA . SER E 1 253 ? 32.918 -27.536 31.198 1.00 36.89 238 SER E CA 1
ATOM 9525 C C . SER E 1 253 ? 33.906 -26.919 30.212 1.00 36.89 238 SER E C 1
ATOM 9526 O O . SER E 1 253 ? 34.384 -25.809 30.433 1.00 36.89 238 SER E O 1
ATOM 9528 N N . ILE E 1 254 ? 34.246 -27.654 29.151 1.00 34.88 239 ILE E N 1
ATOM 9529 C CA . ILE E 1 254 ? 35.134 -27.155 28.099 1.00 34.88 239 ILE E CA 1
ATOM 9530 C C . ILE E 1 254 ? 34.345 -26.896 26.817 1.00 34.88 239 ILE E C 1
ATOM 9531 O O . ILE E 1 254 ? 33.584 -27.760 26.369 1.00 34.88 239 ILE E O 1
ATOM 9536 N N . ILE E 1 255 ? 34.533 -25.713 26.225 1.00 30.67 240 ILE E N 1
ATOM 9537 C CA . ILE E 1 255 ? 33.894 -25.330 24.966 1.00 30.67 240 ILE E CA 1
ATOM 9538 C C . ILE E 1 255 ? 34.956 -25.099 23.892 1.00 30.67 240 ILE E C 1
ATOM 9539 O O . ILE E 1 255 ? 35.886 -24.311 24.104 1.00 30.67 240 ILE E O 1
ATOM 9544 N N . LYS E 1 256 ? 34.830 -25.775 22.746 1.00 28.56 241 LYS E N 1
ATOM 9545 C CA . LYS E 1 256 ? 35.745 -25.567 21.623 1.00 28.56 241 LYS E CA 1
ATOM 9546 C C . LYS E 1 256 ? 35.052 -24.856 20.465 1.00 28.56 241 LYS E C 1
ATOM 9547 O O . LYS E 1 256 ? 33.941 -25.228 20.086 1.00 28.56 241 LYS E O 1
ATOM 9553 N N . VAL E 1 257 ? 35.685 -23.815 19.924 1.00 22.74 242 VAL E N 1
ATOM 9554 C CA . VAL E 1 257 ? 35.132 -23.061 18.798 1.00 22.74 242 VAL E CA 1
ATOM 9555 C C . VAL E 1 257 ? 36.086 -23.158 17.612 1.00 22.74 242 VAL E C 1
ATOM 9556 O O . VAL E 1 257 ? 37.240 -22.733 17.709 1.00 22.74 242 VAL E O 1
ATOM 9560 N N . LYS E 1 258 ? 35.598 -23.677 16.486 1.00 20.31 243 LYS E N 1
ATOM 9561 C CA . LYS E 1 258 ? 36.401 -23.869 15.283 1.00 20.31 243 LYS E CA 1
ATOM 9562 C C . LYS E 1 258 ? 35.986 -22.876 14.207 1.00 20.31 243 LYS E C 1
ATOM 9563 O O . LYS E 1 258 ? 34.789 -22.716 13.942 1.00 20.31 243 LYS E O 1
ATOM 9565 N N . MET E 1 259 ? 36.964 -22.219 13.581 1.00 20.84 244 MET E N 1
ATOM 9566 C CA . MET E 1 259 ? 36.687 -21.220 12.555 1.00 20.84 244 MET E CA 1
ATOM 9567 C C . MET E 1 259 ? 37.500 -21.505 11.300 1.00 20.84 244 MET E C 1
ATOM 9568 O O . MET E 1 259 ? 38.720 -21.680 11.387 1.00 20.84 244 MET E O 1
ATOM 9573 N N . GLU E 1 260 ? 36.826 -21.562 10.142 1.00 18.14 245 GLU E N 1
ATOM 9574 C CA . GLU E 1 260 ? 37.485 -21.802 8.861 1.00 18.14 245 GLU E CA 1
ATOM 9575 C C . GLU E 1 260 ? 37.091 -20.731 7.849 1.00 18.14 245 GLU E C 1
ATOM 9576 O O . GLU E 1 260 ? 35.960 -20.236 7.860 1.00 18.14 245 GLU E O 1
ATOM 9578 N N . ARG E 1 261 ? 38.027 -20.402 6.952 1.00 18.76 246 ARG E N 1
ATOM 9579 C CA . ARG E 1 261 ? 37.808 -19.469 5.848 1.00 18.76 246 ARG E CA 1
ATOM 9580 C C . ARG E 1 261 ? 38.397 -19.992 4.543 1.00 18.76 246 ARG E C 1
ATOM 9581 O O . ARG E 1 261 ? 39.558 -20.415 4.524 1.00 18.76 246 ARG E O 1
ATOM 9589 N N . GLU E 1 262 ? 37.612 -19.960 3.459 1.00 19.85 247 GLU E N 1
ATOM 9590 C CA . GLU E 1 262 ? 38.057 -20.361 2.126 1.00 19.85 247 GLU E CA 1
ATOM 9591 C C . GLU E 1 262 ? 38.019 -19.177 1.164 1.00 19.85 247 GLU E C 1
ATOM 9592 O O . GLU E 1 262 ? 37.022 -18.440 1.121 1.00 19.85 247 GLU E O 1
ATOM 9598 N N . ARG E 1 263 ? 39.059 -19.075 0.322 1.00 22.73 248 ARG E N 1
ATOM 9599 C CA . ARG E 1 263 ? 39.258 -18.007 -0.662 1.00 22.73 248 ARG E CA 1
ATOM 9600 C C . ARG E 1 263 ? 39.697 -18.556 -2.022 1.00 22.73 248 ARG E C 1
ATOM 9601 O O . ARG E 1 263 ? 40.218 -19.666 -2.119 1.00 22.73 248 ARG E O 1
ATOM 9609 N N . ASN E 1 264 ? 39.482 -17.759 -3.079 1.00 26.81 249 ASN E N 1
ATOM 9610 C CA . ASN E 1 264 ? 39.890 -18.103 -4.445 1.00 26.81 249 ASN E CA 1
ATOM 9611 C C . ASN E 1 264 ? 40.433 -16.862 -5.153 1.00 26.81 249 ASN E C 1
ATOM 9612 O O . ASN E 1 264 ? 40.491 -15.774 -4.574 1.00 26.81 249 ASN E O 1
ATOM 9617 N N . CYS E 1 265 ? 40.858 -17.027 -6.418 1.00 34.09 250 CYS E N 1
ATOM 9618 C CA . CYS E 1 265 ? 41.463 -15.939 -7.188 1.00 34.09 250 CYS E CA 1
ATOM 9619 C C . CYS E 1 265 ? 40.810 -15.737 -8.554 1.00 34.09 250 CYS E C 1
ATOM 9620 O O . CYS E 1 265 ? 40.432 -16.701 -9.225 1.00 34.09 250 CYS E O 1
ATOM 9623 N N . TYR E 1 266 ? 40.699 -14.468 -8.955 1.00 34.40 251 TYR E N 1
ATOM 9624 C CA . TYR E 1 266 ? 40.206 -14.020 -10.257 1.00 34.40 251 TYR E CA 1
ATOM 9625 C C . TYR E 1 266 ? 41.363 -13.543 -11.135 1.00 34.40 251 TYR E C 1
ATOM 9626 O O . TYR E 1 266 ? 42.247 -12.835 -10.654 1.00 34.40 251 TYR E O 1
ATOM 9635 N N . TYR E 1 267 ? 41.367 -13.919 -12.421 1.00 40.29 252 TYR E N 1
ATOM 9636 C CA . TYR E 1 267 ? 42.481 -13.578 -13.306 1.00 40.29 252 TYR E CA 1
ATOM 9637 C C . TYR E 1 267 ? 41.992 -12.961 -14.614 1.00 40.29 252 TYR E C 1
ATOM 9638 O O . TYR E 1 267 ? 41.033 -13.449 -15.215 1.00 40.29 252 TYR E O 1
ATOM 9647 N N . LEU E 1 268 ? 42.671 -11.896 -15.067 1.00 42.34 253 LEU E N 1
ATOM 9648 C CA . LEU E 1 268 ? 42.294 -11.141 -16.262 1.00 42.34 253 LEU E CA 1
ATOM 9649 C C . LEU E 1 268 ? 43.489 -10.903 -17.182 1.00 42.34 253 LEU E C 1
ATOM 9650 O O . LEU E 1 268 ? 44.580 -10.574 -16.707 1.00 42.34 253 LEU E O 1
ATOM 9652 N N . ASN E 1 269 ? 43.288 -11.059 -18.496 1.00 48.97 254 ASN E N 1
ATOM 9653 C CA . ASN E 1 269 ? 44.372 -10.912 -19.467 1.00 48.97 254 ASN E CA 1
ATOM 9654 C C . ASN E 1 269 ? 43.823 -10.533 -20.842 1.00 48.97 254 ASN E C 1
ATOM 9655 O O . ASN E 1 269 ? 42.612 -10.521 -21.072 1.00 48.97 254 ASN E O 1
ATOM 9657 N N . TRP E 1 270 ? 44.739 -10.200 -21.760 1.00 55.97 255 TRP E N 1
ATOM 9658 C CA . TRP E 1 270 ? 44.378 -9.937 -23.154 1.00 55.97 255 TRP E CA 1
ATOM 9659 C C . TRP E 1 270 ? 44.288 -11.198 -23.992 1.00 55.97 255 TRP E C 1
ATOM 9660 O O . TRP E 1 270 ? 45.061 -12.144 -23.823 1.00 55.97 255 TRP E O 1
ATOM 9671 N N . ASN E 1 271 ? 43.332 -11.185 -24.916 1.00 60.44 256 ASN E N 1
ATOM 9672 C CA . ASN E 1 271 ? 43.152 -12.194 -25.952 1.00 60.44 256 ASN E CA 1
ATOM 9673 C C . ASN E 1 271 ? 42.970 -11.349 -27.207 1.00 60.44 256 ASN E C 1
ATOM 9674 O O . ASN E 1 271 ? 41.846 -10.958 -27.536 1.00 60.44 256 ASN E O 1
ATOM 9676 N N . GLY E 1 272 ? 44.072 -11.023 -27.869 1.00 60.19 257 GLY E N 1
ATOM 9677 C CA . GLY E 1 272 ? 43.984 -10.078 -28.968 1.00 60.19 257 GLY E CA 1
ATOM 9678 C C . GLY E 1 272 ? 43.525 -8.732 -28.448 1.00 60.19 257 GLY E C 1
ATOM 9679 O O . GLY E 1 272 ? 44.159 -8.126 -27.579 1.00 60.19 257 GLY E O 1
ATOM 9680 N N . ALA E 1 273 ? 42.418 -8.241 -29.001 1.00 61.57 258 ALA E N 1
ATOM 9681 C CA . ALA E 1 273 ? 41.839 -6.984 -28.552 1.00 61.57 258 ALA E CA 1
ATOM 9682 C C . ALA E 1 273 ? 40.840 -7.153 -27.413 1.00 61.57 258 ALA E C 1
ATOM 9683 O O . ALA E 1 273 ? 40.346 -6.148 -26.896 1.00 61.57 258 ALA E O 1
ATOM 9685 N N . ASN E 1 274 ? 40.529 -8.381 -27.012 1.00 54.68 259 ASN E N 1
ATOM 9686 C CA . ASN E 1 274 ? 39.498 -8.619 -26.014 1.00 54.68 259 ASN E CA 1
ATOM 9687 C C . ASN E 1 274 ? 40.108 -8.757 -24.627 1.00 54.68 259 ASN E C 1
ATOM 9688 O O . ASN E 1 274 ? 41.213 -9.278 -24.468 1.00 54.68 259 ASN E O 1
ATOM 9690 N N . TRP E 1 275 ? 39.392 -8.252 -23.634 1.00 50.67 260 TRP E N 1
ATOM 9691 C CA . TRP E 1 275 ? 39.764 -8.368 -22.229 1.00 50.67 260 TRP E CA 1
ATOM 9692 C C . TRP E 1 275 ? 39.009 -9.560 -21.657 1.00 50.67 260 TRP E C 1
ATOM 9693 O O . TRP E 1 275 ? 37.780 -9.527 -21.579 1.00 50.67 260 TRP E O 1
ATOM 9704 N N . VAL E 1 276 ? 39.713 -10.618 -21.261 1.00 48.20 261 VAL E N 1
ATOM 9705 C CA . VAL E 1 276 ? 39.014 -11.827 -20.849 1.00 48.20 261 VAL E CA 1
ATOM 9706 C C . VAL E 1 276 ? 39.461 -12.184 -19.436 1.00 48.20 261 VAL E C 1
ATOM 9707 O O . VAL E 1 276 ? 40.521 -11.763 -18.970 1.00 48.20 261 VAL E O 1
ATOM 9711 N N . GLY E 1 277 ? 38.631 -12.973 -18.742 1.00 42.02 262 GLY E N 1
ATOM 9712 C CA . GLY E 1 277 ? 38.967 -13.411 -17.406 1.00 42.02 262 GLY E CA 1
ATOM 9713 C C . GLY E 1 277 ? 38.551 -14.841 -17.131 1.00 42.02 262 GLY E C 1
ATOM 9714 O O . GLY E 1 277 ? 37.870 -15.485 -17.928 1.00 42.02 262 GLY E O 1
ATOM 9715 N N . GLN E 1 278 ? 38.968 -15.315 -15.960 1.00 39.50 263 GLN E N 1
ATOM 9716 C CA . GLN E 1 278 ? 38.715 -16.680 -15.527 1.00 39.50 263 GLN E CA 1
ATOM 9717 C C . GLN E 1 278 ? 38.771 -16.723 -14.008 1.00 39.50 263 GLN E C 1
ATOM 9718 O O . GLN E 1 278 ? 39.396 -15.875 -13.366 1.00 39.50 263 GLN E O 1
ATOM 9720 N N . VAL E 1 279 ? 38.092 -17.715 -13.440 1.00 37.78 264 VAL E N 1
ATOM 9721 C CA . VAL E 1 279 ? 38.126 -17.985 -12.008 1.00 37.78 264 VAL E CA 1
ATOM 9722 C C . VAL E 1 279 ? 38.611 -19.408 -11.787 1.00 37.78 264 VAL E C 1
ATOM 9723 O O . VAL E 1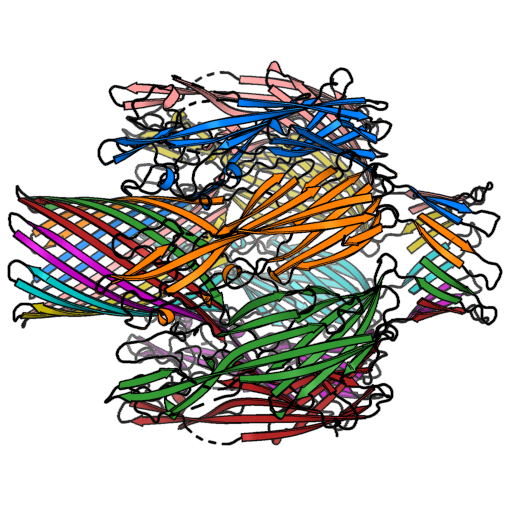 279 ? 38.088 -20.345 -12.400 1.00 37.78 264 VAL E O 1
ATOM 9727 N N . TYR E 1 280 ? 39.596 -19.571 -10.910 1.00 41.26 265 TYR E N 1
ATOM 9728 C CA . TYR E 1 280 ? 40.106 -20.898 -10.579 1.00 41.26 265 TYR E CA 1
ATOM 9729 C C . TYR E 1 280 ? 39.684 -21.319 -9.177 1.00 41.26 265 TYR E C 1
ATOM 9730 O O . TYR E 1 280 ? 40.516 -21.702 -8.355 1.00 41.26 265 TYR E O 1
ATOM 9739 N N . ASN E 1 289 ? 43.930 -21.495 -0.662 1.00 23.73 266 ASN E N 1
ATOM 9740 C CA . ASN E 1 289 ? 44.131 -22.298 0.536 1.00 23.73 266 ASN E CA 1
ATOM 9741 C C . ASN E 1 289 ? 42.933 -22.172 1.463 1.00 23.73 266 ASN E C 1
ATOM 9742 O O . ASN E 1 289 ? 41.933 -21.560 1.108 1.00 23.73 266 ASN E O 1
ATOM 9747 N N . VAL E 1 290 ? 43.040 -22.772 2.646 1.00 21.92 267 VAL E N 1
ATOM 9748 C CA . VAL E 1 290 ? 41.999 -22.739 3.667 1.00 21.92 267 VAL E CA 1
ATOM 9749 C C . VAL E 1 290 ? 42.648 -22.412 5.002 1.00 21.92 267 VAL E C 1
ATOM 9750 O O . VAL E 1 290 ? 43.575 -23.109 5.428 1.00 21.92 267 VAL E O 1
ATOM 9754 N N . ASP E 1 291 ? 42.167 -21.366 5.666 1.00 21.97 268 ASP E N 1
ATOM 9755 C CA . ASP E 1 291 ? 42.685 -20.999 6.979 1.00 21.97 268 ASP E CA 1
ATOM 9756 C C . ASP E 1 291 ? 41.732 -21.501 8.054 1.00 21.97 268 ASP E C 1
ATOM 9757 O O . ASP E 1 291 ? 40.516 -21.500 7.859 1.00 21.97 268 ASP E O 1
ATOM 9759 N N . SER E 1 292 ? 42.279 -21.934 9.186 1.00 24.95 269 SER E N 1
ATOM 9760 C CA . SER E 1 292 ? 41.431 -22.405 10.272 1.00 24.95 269 SER E CA 1
ATOM 9761 C C . SER E 1 292 ? 42.140 -22.261 11.607 1.00 24.95 269 SER E C 1
ATOM 9762 O O . SER E 1 292 ? 43.368 -22.185 11.676 1.00 24.95 269 SER E O 1
ATOM 9765 N N . HIS E 1 293 ? 41.341 -22.219 12.671 1.00 25.40 270 HIS E N 1
ATOM 9766 C CA . HIS E 1 293 ? 41.903 -22.194 14.017 1.00 25.40 270 HIS E CA 1
ATOM 9767 C C . HIS E 1 293 ? 40.850 -22.656 15.016 1.00 25.40 270 HIS E C 1
ATOM 9768 O O . HIS E 1 293 ? 39.650 -22.455 14.809 1.00 25.40 270 HIS E O 1
ATOM 9775 N N . ILE E 1 294 ? 41.315 -23.297 16.090 1.00 24.45 271 ILE E N 1
ATOM 9776 C CA . ILE E 1 294 ? 40.466 -23.755 17.188 1.00 24.45 271 ILE E CA 1
ATOM 9777 C C . ILE E 1 294 ? 40.778 -22.997 18.473 1.00 24.45 271 ILE E C 1
ATOM 9778 O O . ILE E 1 294 ? 41.934 -22.947 18.906 1.00 24.45 271 ILE E O 1
ATOM 9783 N N . PHE E 1 295 ? 39.742 -22.419 19.080 1.00 25.90 272 PHE E N 1
ATOM 9784 C CA . PHE E 1 295 ? 39.785 -21.687 20.339 1.00 25.90 272 PHE E CA 1
ATOM 9785 C C . PHE E 1 295 ? 39.178 -22.538 21.449 1.00 25.90 272 PHE E C 1
ATOM 9786 O O . PHE E 1 295 ? 38.245 -23.308 21.212 1.00 25.90 272 PHE E O 1
ATOM 9794 N N . THR E 1 296 ? 39.696 -22.391 22.665 1.00 31.37 273 THR E N 1
ATOM 9795 C CA . THR E 1 296 ? 39.203 -23.158 23.803 1.00 31.37 273 THR E CA 1
ATOM 9796 C C . THR E 1 296 ? 38.815 -22.239 24.949 1.00 31.37 273 THR E C 1
ATOM 9797 O O . THR E 1 296 ? 39.519 -21.269 25.241 1.00 31.37 273 THR E O 1
ATOM 9801 N N . PHE E 1 297 ? 37.692 -22.549 25.598 1.00 30.81 274 PHE E N 1
ATOM 9802 C CA . PHE E 1 297 ? 37.230 -21.802 26.759 1.00 30.81 274 PHE E CA 1
ATOM 9803 C C . PHE E 1 297 ? 36.851 -22.769 27.871 1.00 30.81 274 PHE E C 1
ATOM 9804 O O . PHE E 1 297 ? 36.401 -23.890 27.612 1.00 30.81 274 PHE E O 1
ATOM 9812 N N . LYS E 1 298 ? 37.021 -22.322 29.116 1.00 35.10 275 LYS E N 1
ATOM 9813 C CA . LYS E 1 298 ? 36.654 -23.104 30.287 1.00 35.10 275 LYS E CA 1
ATOM 9814 C C . LYS E 1 298 ? 35.553 -22.404 31.069 1.00 35.10 275 LYS E C 1
ATOM 9815 O O . LYS E 1 298 ? 35.616 -21.189 31.303 1.00 35.10 275 LYS E O 1
ATOM 9817 N N . ILE E 1 299 ? 34.559 -23.180 31.497 1.00 38.98 276 ILE E N 1
ATOM 9818 C CA . ILE E 1 299 ? 33.404 -22.669 32.214 1.00 38.98 276 ILE E CA 1
ATOM 9819 C C . ILE E 1 299 ? 33.443 -23.247 33.619 1.00 38.98 276 ILE E C 1
ATOM 9820 O O . ILE E 1 299 ? 33.676 -24.452 33.793 1.00 38.98 276 ILE E O 1
ATOM 9825 N N . ASN E 1 300 ? 33.116 -22.407 34.602 1.00 40.98 277 ASN E N 1
ATOM 9826 C CA . ASN E 1 300 ? 32.938 -22.784 35.999 1.00 40.98 277 ASN E CA 1
ATOM 9827 C C . ASN E 1 300 ? 31.508 -22.466 36.399 1.00 40.98 277 ASN E C 1
ATOM 9828 O O . ASN E 1 300 ? 31.138 -21.291 36.523 1.00 40.98 277 ASN E O 1
ATOM 9833 N N . TRP E 1 301 ? 30.724 -23.515 36.622 1.00 39.98 278 TRP E N 1
ATOM 9834 C CA . TRP E 1 301 ? 29.314 -23.347 36.934 1.00 39.98 278 TRP E CA 1
ATOM 9835 C C . TRP E 1 301 ? 29.114 -22.857 38.361 1.00 39.98 278 TRP E C 1
ATOM 9836 O O . TRP E 1 301 ? 28.276 -21.987 38.618 1.00 39.98 278 TRP E O 1
ATOM 9847 N N . LEU E 1 302 ? 29.871 -23.412 39.310 1.00 43.02 279 LEU E N 1
ATOM 9848 C CA . LEU E 1 302 ? 29.648 -23.083 40.715 1.00 43.02 279 LEU E CA 1
ATOM 9849 C C . LEU E 1 302 ? 30.035 -21.643 41.024 1.00 43.02 279 LEU E C 1
ATOM 9850 O O . LEU E 1 302 ? 29.339 -20.960 41.780 1.00 43.02 279 LEU E O 1
ATOM 9852 N N . THR E 1 303 ? 31.141 -21.166 40.465 1.00 42.08 280 THR E N 1
ATOM 9853 C CA . THR E 1 303 ? 31.587 -19.803 40.714 1.00 42.08 280 THR E CA 1
ATOM 9854 C C . THR E 1 303 ? 31.087 -18.808 39.674 1.00 42.08 280 THR E C 1
ATOM 9855 O O . THR E 1 303 ? 31.416 -17.623 39.773 1.00 42.08 280 THR E O 1
ATOM 9859 N N . HIS E 1 304 ? 30.306 -19.254 38.689 1.00 38.89 281 HIS E N 1
ATOM 9860 C CA . HIS E 1 304 ? 29.775 -18.376 37.647 1.00 38.89 281 HIS E CA 1
ATOM 9861 C C . HIS E 1 304 ? 30.893 -17.636 36.917 1.00 38.89 281 HIS E C 1
ATOM 9862 O O . HIS E 1 304 ? 30.891 -16.409 36.822 1.00 38.89 281 HIS E O 1
ATOM 9869 N N . LYS E 1 305 ? 31.864 -18.386 36.400 1.00 39.55 282 LYS E N 1
ATOM 9870 C CA . LYS E 1 305 ? 33.016 -17.764 35.761 1.00 39.55 282 LYS E CA 1
ATOM 9871 C C . LYS E 1 305 ? 33.293 -18.384 34.397 1.00 39.55 282 LYS E C 1
ATOM 9872 O O . LYS E 1 305 ? 33.073 -19.576 34.180 1.00 39.55 282 LYS E O 1
ATOM 9878 N N . VAL E 1 306 ? 33.771 -17.558 33.469 1.00 36.10 283 VAL E N 1
ATOM 9879 C CA . VAL E 1 306 ? 34.215 -18.006 32.154 1.00 36.10 283 VAL E CA 1
ATOM 9880 C C . VAL E 1 306 ? 35.634 -17.499 31.960 1.00 36.10 283 VAL E C 1
ATOM 9881 O O . VAL E 1 306 ? 35.918 -16.330 32.240 1.00 36.10 283 VAL E O 1
ATOM 9885 N N . THR E 1 307 ? 36.534 -18.371 31.517 1.00 36.97 284 THR E N 1
ATOM 9886 C CA . THR E 1 307 ? 37.887 -17.909 31.251 1.00 36.97 284 THR E CA 1
ATOM 9887 C C . THR E 1 307 ? 38.430 -18.529 29.976 1.00 36.97 284 THR E C 1
ATOM 9888 O O . THR E 1 307 ? 37.938 -19.551 29.489 1.00 36.97 284 THR E O 1
ATOM 9890 N N . ALA E 1 308 ? 39.460 -17.883 29.442 1.00 40.78 285 ALA E N 1
ATOM 9891 C CA . ALA E 1 308 ? 40.218 -18.454 28.347 1.00 40.78 285 ALA E CA 1
ATOM 9892 C C . ALA E 1 308 ? 41.079 -19.600 28.864 1.00 40.78 285 ALA E C 1
ATOM 9893 O O . ALA E 1 308 ? 41.341 -19.723 30.063 1.00 40.78 285 ALA E O 1
ATOM 9895 N N . ILE E 1 309 ? 41.523 -20.446 27.946 1.00 40.31 286 ILE E N 1
ATOM 9896 C CA . ILE E 1 309 ? 42.377 -21.559 28.323 1.00 40.31 286 ILE E CA 1
ATOM 9897 C C . ILE E 1 309 ? 43.333 -21.887 27.192 1.00 40.31 286 ILE E C 1
ATOM 9898 O O . ILE E 1 309 ? 43.191 -22.910 26.526 1.00 40.31 286 ILE E O 1
ATOM 9901 N N . THR F 1 8 ? 14.427 -4.345 49.654 1.00 56.71 8 THR F N 1
ATOM 9902 C CA . THR F 1 8 ? 15.767 -3.874 49.343 1.00 56.71 8 THR F CA 1
ATOM 9903 C C . THR F 1 8 ? 15.938 -2.444 49.834 1.00 56.71 8 THR F C 1
ATOM 9904 O O . THR F 1 8 ? 16.573 -1.624 49.176 1.00 56.71 8 THR F O 1
ATOM 9906 N N . ILE F 1 9 ? 15.365 -2.151 50.997 1.00 57.44 9 ILE F N 1
ATOM 9907 C CA . ILE F 1 9 ? 15.407 -0.824 51.594 1.00 57.44 9 ILE F CA 1
ATOM 9908 C C . ILE F 1 9 ? 16.072 -0.914 52.958 1.00 57.44 9 ILE F C 1
ATOM 9909 O O . ILE F 1 9 ? 15.895 -1.897 53.683 1.00 57.44 9 ILE F O 1
ATOM 9914 N N . THR F 1 10 ? 16.861 0.105 53.291 1.00 57.60 10 THR F N 1
ATOM 9915 C CA . THR F 1 10 ? 17.502 0.228 54.597 1.00 57.60 10 THR F CA 1
ATOM 9916 C C . THR F 1 10 ? 16.937 1.474 55.261 1.00 57.60 10 THR F C 1
ATOM 9917 O O . THR F 1 10 ? 17.004 2.566 54.689 1.00 57.60 10 THR F O 1
ATOM 9919 N N . ARG F 1 11 ? 16.385 1.326 56.460 1.00 61.19 11 ARG F N 1
ATOM 9920 C CA . ARG F 1 11 ? 15.734 2.434 57.140 1.00 61.19 11 ARG F CA 1
ATOM 9921 C C . ARG F 1 11 ? 16.370 2.661 58.504 1.00 61.19 11 ARG F C 1
ATOM 9922 O O . ARG F 1 11 ? 16.916 1.744 59.120 1.00 61.19 11 ARG F O 1
ATOM 9924 N N . ASN F 1 12 ? 16.293 3.903 58.972 1.00 62.35 12 ASN F N 1
ATOM 9925 C CA . ASN F 1 12 ? 16.841 4.259 60.270 1.00 62.35 12 ASN F CA 1
ATOM 9926 C C . ASN F 1 12 ? 16.008 5.363 60.896 1.00 62.35 12 ASN F C 1
ATOM 9927 O O . ASN F 1 12 ? 15.575 6.300 60.217 1.00 62.35 12 ASN F O 1
ATOM 9929 N N . LYS F 1 13 ? 15.808 5.251 62.205 1.00 64.54 13 LYS F N 1
ATOM 9930 C CA . LYS F 1 13 ? 15.090 6.235 62.997 1.00 64.54 13 LYS F CA 1
ATOM 9931 C C . LYS F 1 13 ? 16.074 6.994 63.879 1.00 64.54 13 LYS F C 1
ATOM 9932 O O . LYS F 1 13 ? 17.195 6.545 64.130 1.00 64.54 13 LYS F O 1
ATOM 9934 N N . THR F 1 14 ? 15.648 8.163 64.348 1.00 64.53 14 THR F N 1
ATOM 9935 C CA . THR F 1 14 ? 16.473 8.986 65.220 1.00 64.53 14 THR F CA 1
ATOM 9936 C C . THR F 1 14 ? 15.643 9.499 66.388 1.00 64.53 14 THR F C 1
ATOM 9937 O O . THR F 1 14 ? 14.416 9.581 66.309 1.00 64.53 14 THR F O 1
ATOM 9939 N N . SER F 1 15 ? 16.328 9.821 67.486 1.00 70.56 15 SER F N 1
ATOM 9940 C CA . SER F 1 15 ? 15.643 10.321 68.675 1.00 70.56 15 SER F CA 1
ATOM 9941 C C . SER F 1 15 ? 15.142 11.749 68.490 1.00 70.56 15 SER F C 1
ATOM 9942 O O . SER F 1 15 ? 14.037 12.085 68.929 1.00 70.56 15 SER F O 1
ATOM 9944 N N . ASP F 1 16 ? 15.932 12.600 67.841 1.00 71.31 16 ASP F N 1
ATOM 9945 C CA . ASP F 1 16 ? 15.652 14.032 67.789 1.00 71.31 16 ASP F CA 1
ATOM 9946 C C . ASP F 1 16 ? 14.619 14.306 66.703 1.00 71.31 16 ASP F C 1
ATOM 9947 O O . ASP F 1 16 ? 14.947 14.324 65.514 1.00 71.31 16 ASP F O 1
ATOM 9949 N N . GLY F 1 17 ? 13.377 14.546 67.116 1.00 68.85 17 GLY F N 1
ATOM 9950 C CA . GLY F 1 17 ? 12.317 14.816 66.170 1.00 68.85 17 GLY F CA 1
ATOM 9951 C 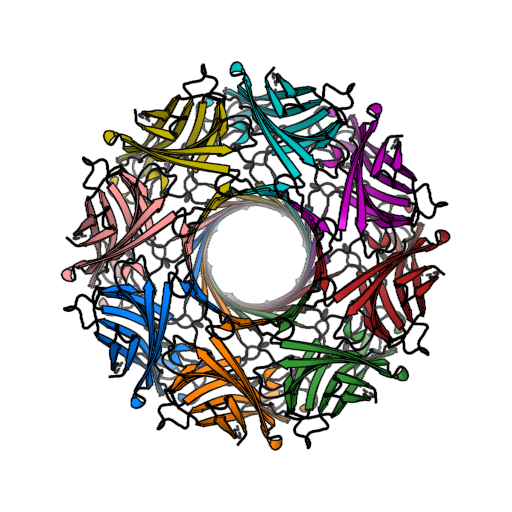C . GLY F 1 17 ? 11.796 13.592 65.458 1.00 68.85 17 GLY F C 1
ATOM 9952 O O . GLY F 1 17 ? 10.987 13.729 64.532 1.00 68.85 17 GLY F O 1
ATOM 9953 N N . TYR F 1 18 ? 12.232 12.400 65.864 1.00 68.38 18 TYR F N 1
ATOM 9954 C CA . TYR F 1 18 ? 11.841 11.146 65.225 1.00 68.38 18 TYR F CA 1
ATOM 9955 C C . TYR F 1 18 ? 12.133 11.173 63.727 1.00 68.38 18 TYR F C 1
ATOM 9956 O O . TYR F 1 18 ? 11.333 10.726 62.905 1.00 68.38 18 TYR F O 1
ATOM 9958 N N . THR F 1 19 ? 13.297 11.705 63.368 1.00 62.18 19 THR F N 1
ATOM 9959 C CA . THR F 1 19 ? 13.698 11.803 61.969 1.00 62.18 19 THR F CA 1
ATOM 9960 C C . THR F 1 19 ? 13.935 10.407 61.407 1.00 62.18 19 THR F C 1
ATOM 9961 O O . THR F 1 19 ? 14.597 9.581 62.040 1.00 62.18 19 THR F O 1
ATOM 9963 N N . ILE F 1 20 ? 13.383 10.134 60.227 1.00 58.24 20 ILE F N 1
ATOM 9964 C CA . ILE F 1 20 ? 13.518 8.843 59.560 1.00 58.24 20 ILE F CA 1
ATOM 9965 C C . ILE F 1 20 ? 14.248 9.039 58.237 1.00 58.24 20 ILE F C 1
ATOM 9966 O O . ILE F 1 20 ? 13.880 9.912 57.443 1.00 58.24 20 ILE F O 1
ATOM 9971 N N . ILE F 1 21 ? 15.277 8.232 57.996 1.00 58.61 21 ILE F N 1
ATOM 9972 C CA . ILE F 1 21 ? 16.098 8.338 56.784 1.00 58.61 21 ILE F CA 1
ATOM 9973 C C . ILE F 1 21 ? 16.096 6.980 56.091 1.00 58.61 21 ILE F C 1
ATOM 9974 O O . ILE F 1 21 ? 16.803 6.054 56.499 1.00 58.61 21 ILE F O 1
ATOM 9976 N N . THR F 1 22 ? 15.292 6.841 55.039 1.00 59.18 22 THR F N 1
ATOM 9977 C CA . THR F 1 22 ? 15.238 5.611 54.254 1.00 59.18 22 THR F CA 1
ATOM 9978 C C . THR F 1 22 ? 16.118 5.712 53.011 1.00 59.18 22 THR F C 1
ATOM 9979 O O . THR F 1 22 ? 16.186 6.763 52.370 1.00 59.18 22 THR F O 1
ATOM 9981 N N . GLN F 1 23 ? 16.791 4.613 52.671 1.00 54.25 23 GLN F N 1
ATOM 9982 C CA . GLN F 1 23 ? 17.608 4.522 51.470 1.00 54.25 23 GLN F CA 1
ATOM 9983 C C . GLN F 1 23 ? 17.256 3.256 50.698 1.00 54.25 23 GLN F C 1
ATOM 9984 O O . GLN F 1 23 ? 16.862 2.244 51.288 1.00 54.25 23 GLN F O 1
ATOM 9986 N N . ASN F 1 24 ? 17.386 3.321 49.373 1.00 55.86 24 ASN F N 1
ATOM 9987 C CA . ASN F 1 24 ? 17.083 2.201 48.485 1.00 55.86 24 ASN F CA 1
ATOM 9988 C C . ASN F 1 24 ? 18.365 1.557 47.971 1.00 55.86 24 ASN F C 1
ATOM 9989 O O . ASN F 1 24 ? 19.284 2.257 47.537 1.00 55.86 24 ASN F O 1
ATOM 9994 N N . ASP F 1 25 ? 18.419 0.228 48.021 1.00 54.79 25 ASP F N 1
ATOM 9995 C CA . ASP F 1 25 ? 19.551 -0.533 47.502 1.00 54.79 25 ASP F CA 1
ATOM 9996 C C . ASP F 1 25 ? 19.221 -1.017 46.093 1.00 54.79 25 ASP F C 1
ATOM 9997 O O . ASP F 1 25 ? 18.367 -1.891 45.915 1.00 54.79 25 ASP F O 1
ATOM 9999 N N . LYS F 1 26 ? 19.903 -0.459 45.095 1.00 51.51 26 LYS F N 1
ATOM 10000 C CA . LYS F 1 26 ? 19.657 -0.740 43.688 1.00 51.51 26 LYS F CA 1
ATOM 10001 C C . LYS F 1 26 ? 20.720 -1.682 43.125 1.00 51.51 26 LYS F C 1
ATOM 10002 O O . LYS F 1 26 ? 21.824 -1.801 43.659 1.00 51.51 26 LYS F O 1
ATOM 10004 N N . GLN F 1 27 ? 20.368 -2.354 42.025 1.00 43.98 27 GLN F N 1
ATOM 10005 C CA . GLN F 1 27 ? 21.265 -3.342 41.431 1.00 43.98 27 GLN F CA 1
ATOM 10006 C C . GLN F 1 27 ? 22.303 -2.715 40.505 1.00 43.98 27 GLN F C 1
ATOM 10007 O O . GLN F 1 27 ? 23.492 -3.034 40.602 1.00 43.98 27 GLN F O 1
ATOM 10013 N N . ILE F 1 28 ? 21.886 -1.828 39.607 1.00 41.02 28 ILE F N 1
ATOM 10014 C CA . ILE F 1 28 ? 22.752 -1.295 38.561 1.00 41.02 28 ILE F CA 1
ATOM 10015 C C . ILE F 1 28 ? 22.943 0.190 38.815 1.00 41.02 28 ILE F C 1
ATOM 10016 O O . ILE F 1 28 ? 21.960 0.937 38.895 1.00 41.02 28 ILE F O 1
ATOM 10021 N N . ILE F 1 29 ? 24.194 0.628 38.931 1.00 36.99 29 ILE F N 1
ATOM 10022 C CA . ILE F 1 29 ? 24.502 2.045 39.095 1.00 36.99 29 ILE F CA 1
ATOM 10023 C C . ILE F 1 29 ? 25.490 2.472 38.024 1.00 36.99 29 ILE F C 1
ATOM 10024 O O . ILE F 1 29 ? 26.526 1.828 37.844 1.00 36.99 29 ILE F O 1
ATOM 10029 N N . SER F 1 30 ? 25.188 3.557 37.317 1.00 40.17 30 SER F N 1
ATOM 10030 C CA . SER F 1 30 ? 26.091 4.045 36.287 1.00 40.17 30 SER F CA 1
ATOM 10031 C C . SER F 1 30 ? 26.608 5.436 36.629 1.00 40.17 30 SER F C 1
ATOM 10032 O O . SER F 1 30 ? 25.939 6.217 37.307 1.00 40.17 30 SER F O 1
ATOM 10035 N N . TYR F 1 31 ? 27.806 5.737 36.134 1.00 38.99 31 TYR F N 1
ATOM 10036 C CA . TYR F 1 31 ? 28.428 7.048 36.280 1.00 38.99 31 TYR F CA 1
ATOM 10037 C C . TYR F 1 31 ? 28.844 7.540 34.903 1.00 38.99 31 TYR F C 1
ATOM 10038 O O . TYR F 1 31 ? 29.246 6.745 34.054 1.00 38.99 31 TYR F O 1
ATOM 10047 N N . GLN F 1 32 ? 28.760 8.849 34.674 1.00 33.45 32 GLN F N 1
ATOM 10048 C CA . GLN F 1 32 ? 29.078 9.395 33.360 1.00 33.45 32 GLN F CA 1
ATOM 10049 C C . GLN F 1 32 ? 30.012 10.588 33.470 1.00 33.45 32 GLN F C 1
ATOM 10050 O O . GLN F 1 32 ? 29.830 11.448 34.336 1.00 33.45 32 GLN F O 1
ATOM 10056 N N . SER F 1 33 ? 31.032 10.609 32.615 1.00 30.46 33 SER F N 1
ATOM 10057 C CA . SER F 1 33 ? 31.975 11.716 32.525 1.00 30.46 33 SER F CA 1
ATOM 10058 C C . SER F 1 33 ? 32.297 11.951 31.056 1.00 30.46 33 SER F C 1
ATOM 10059 O O . SER F 1 33 ? 32.381 11.007 30.273 1.00 30.46 33 SER F O 1
ATOM 10062 N N . VAL F 1 34 ? 32.522 13.210 30.681 1.00 26.88 34 VAL F N 1
ATOM 10063 C CA . VAL F 1 34 ? 32.855 13.537 29.298 1.00 26.88 34 VAL F CA 1
ATOM 10064 C C . VAL F 1 34 ? 34.089 14.419 29.209 1.00 26.88 34 VAL F C 1
ATOM 10065 O O . VAL F 1 34 ? 34.408 15.175 30.130 1.00 26.88 34 VAL F O 1
ATOM 10069 N N . ASP F 1 35 ? 34.793 14.302 28.081 1.00 26.57 35 ASP F N 1
ATOM 10070 C CA . ASP F 1 35 ? 36.007 15.070 27.836 1.00 26.57 35 ASP F CA 1
ATOM 10071 C C . ASP F 1 35 ? 36.125 15.366 26.348 1.00 26.57 35 ASP F C 1
ATOM 10072 O O . ASP F 1 35 ? 35.706 14.568 25.509 1.00 26.57 35 ASP F O 1
ATOM 10074 N N . SER F 1 36 ? 36.677 16.534 26.027 1.00 28.24 36 SER F N 1
ATOM 10075 C CA . SER F 1 36 ? 36.808 16.971 24.642 1.00 28.24 36 SER F CA 1
ATOM 10076 C C . SER F 1 36 ? 38.184 17.565 24.386 1.00 28.24 36 SER F C 1
ATOM 10077 O O . SER F 1 36 ? 38.872 18.013 25.304 1.00 28.24 36 SER F O 1
ATOM 10080 N N . SER F 1 37 ? 38.579 17.564 23.113 1.00 29.42 37 SER F N 1
ATOM 10081 C CA . SER F 1 37 ? 39.851 18.143 22.705 1.00 29.42 37 SER F CA 1
ATOM 10082 C C . SER F 1 37 ? 39.783 18.479 21.225 1.00 29.42 37 SER F C 1
ATOM 10083 O O . SER F 1 37 ? 38.969 17.923 20.481 1.00 29.42 37 SER F O 1
ATOM 10086 N N . SER F 1 38 ? 40.636 19.412 20.803 1.00 28.63 38 SER F N 1
ATOM 10087 C CA . SER F 1 38 ? 40.612 19.852 19.416 1.00 28.63 38 SER F CA 1
ATOM 10088 C C . SER F 1 38 ? 41.993 20.288 18.943 1.00 28.63 38 SER F C 1
ATOM 10089 O O . SER F 1 38 ? 42.868 20.643 19.736 1.00 28.63 38 SER F O 1
ATOM 10092 N N . LYS F 1 39 ? 42.160 20.269 17.617 1.00 27.66 39 LYS F N 1
ATOM 10093 C CA . LYS F 1 39 ? 43.330 20.768 16.894 1.00 27.66 39 LYS F CA 1
ATOM 10094 C C . LYS F 1 39 ? 42.801 21.679 15.786 1.00 27.66 39 LYS F C 1
ATOM 10095 O O . LYS F 1 39 ? 42.369 21.200 14.726 1.00 27.66 39 LYS F O 1
ATOM 10097 N N . ASN F 1 40 ? 42.727 22.976 16.101 1.00 29.09 40 ASN F N 1
ATOM 10098 C CA . ASN F 1 40 ? 42.100 23.956 15.220 1.00 29.09 40 ASN F CA 1
ATOM 10099 C C . ASN F 1 40 ? 42.811 24.083 13.877 1.00 29.09 40 ASN F C 1
ATOM 10100 O O . ASN F 1 40 ? 42.168 24.388 12.867 1.00 29.09 40 ASN F O 1
ATOM 10102 N N . GLU F 1 41 ? 44.132 23.876 13.846 1.00 30.31 41 GLU F N 1
ATOM 10103 C CA . GLU F 1 41 ? 44.872 24.018 12.594 1.00 30.31 41 GLU F CA 1
ATOM 10104 C C . GLU F 1 41 ? 44.404 23.029 11.538 1.00 30.31 41 GLU F C 1
ATOM 10105 O O . GLU F 1 41 ? 44.425 23.341 10.343 1.00 30.31 41 GLU F O 1
ATOM 10107 N N . ASP F 1 42 ? 43.985 21.838 11.950 1.00 26.26 42 ASP F N 1
ATOM 10108 C CA . ASP F 1 42 ? 43.528 20.816 11.025 1.00 26.26 42 ASP F CA 1
ATOM 10109 C C . ASP F 1 42 ? 42.016 20.689 11.006 1.00 26.26 42 ASP F C 1
ATOM 10110 O O . ASP F 1 42 ? 41.482 19.889 10.234 1.00 26.26 42 ASP F O 1
ATOM 10112 N N . GLY F 1 43 ? 41.316 21.460 11.829 1.00 22.94 43 GLY F N 1
ATOM 10113 C CA . GLY F 1 43 ? 39.877 21.307 11.937 1.00 22.94 43 GLY F CA 1
ATOM 10114 C C . GLY F 1 43 ? 39.467 19.957 12.476 1.00 22.94 43 GLY F C 1
ATOM 10115 O O . GLY F 1 43 ? 38.503 19.362 11.981 1.00 22.94 43 GLY F O 1
ATOM 10116 N N . PHE F 1 44 ? 40.189 19.443 13.465 1.00 22.46 44 PHE F N 1
ATOM 10117 C CA . PHE F 1 44 ? 39.883 18.135 14.028 1.00 22.46 44 PHE F CA 1
ATOM 10118 C C . PHE F 1 44 ? 39.396 18.296 15.457 1.00 22.46 44 PHE F C 1
ATOM 10119 O O . PHE F 1 44 ? 40.060 18.941 16.266 1.00 22.46 44 PHE F O 1
ATOM 10127 N N . THR F 1 45 ? 38.235 17.735 15.771 1.00 22.59 45 THR F N 1
ATOM 10128 C CA . THR F 1 45 ? 37.760 17.791 17.145 1.00 22.59 45 THR F CA 1
ATOM 10129 C C . THR F 1 45 ? 37.249 16.422 17.540 1.00 22.59 45 THR F C 1
ATOM 10130 O O . THR F 1 45 ? 36.604 15.745 16.736 1.00 22.59 45 THR F O 1
ATOM 10134 N N . ALA F 1 46 ? 37.500 16.039 18.791 1.00 23.48 46 ALA F N 1
ATOM 10135 C CA . ALA F 1 46 ? 37.101 14.731 19.279 1.00 23.48 46 ALA F CA 1
ATOM 10136 C C . ALA F 1 46 ? 36.580 14.841 20.701 1.00 23.48 46 ALA F C 1
ATOM 10137 O O . ALA F 1 46 ? 37.088 15.628 21.503 1.00 23.48 46 ALA F O 1
ATOM 10139 N N . SER F 1 47 ? 35.560 14.049 21.004 1.00 23.71 47 SER F N 1
ATOM 10140 C CA . SER F 1 47 ? 34.981 13.993 22.332 1.00 23.71 47 SER F CA 1
ATOM 10141 C C . SER F 1 47 ? 34.783 12.535 22.699 1.00 23.71 47 SER F C 1
ATOM 10142 O O . SER F 1 47 ? 34.368 11.723 21.864 1.00 23.71 47 SER F O 1
ATOM 10145 N N . ILE F 1 48 ? 35.037 12.228 23.964 1.00 23.40 48 ILE F N 1
ATOM 10146 C CA . ILE F 1 48 ? 34.833 10.903 24.525 1.00 23.40 48 ILE F CA 1
ATOM 10147 C C . ILE F 1 48 ? 33.852 10.997 25.678 1.00 23.40 48 ILE F C 1
ATOM 10148 O O . ILE F 1 48 ? 34.031 11.817 26.589 1.00 23.40 48 ILE F O 1
ATOM 10153 N N . ASP F 1 49 ? 32.801 10.186 25.618 1.00 24.75 49 ASP F N 1
ATOM 10154 C CA . ASP F 1 49 ? 31.834 10.076 26.703 1.00 24.75 49 ASP F CA 1
ATOM 10155 C C . ASP F 1 49 ? 32.032 8.704 27.325 1.00 24.75 49 ASP F C 1
ATOM 10156 O O . ASP F 1 49 ? 31.915 7.688 26.634 1.00 24.75 49 ASP F O 1
ATOM 10158 N N . ALA F 1 50 ? 32.321 8.661 28.617 1.00 28.62 50 ALA F N 1
ATOM 10159 C CA . ALA F 1 50 ? 32.590 7.408 29.296 1.00 28.62 50 ALA F CA 1
ATOM 10160 C C . ALA F 1 50 ? 31.526 7.144 30.343 1.00 28.62 50 ALA F C 1
ATOM 10161 O O . ALA F 1 50 ? 31.140 8.047 31.095 1.00 28.62 50 ALA F O 1
ATOM 10163 N N . ARG F 1 51 ? 31.045 5.906 30.369 1.00 31.85 51 ARG F N 1
ATOM 10164 C CA . ARG F 1 51 ? 30.079 5.463 31.359 1.00 31.85 51 ARG F CA 1
ATOM 10165 C C . ARG F 1 51 ? 30.638 4.251 32.090 1.00 31.85 51 ARG F C 1
ATOM 10166 O O . ARG F 1 51 ? 31.102 3.301 31.455 1.00 31.85 51 ARG F O 1
ATOM 10174 N N . PHE F 1 52 ? 30.582 4.283 33.416 1.00 34.51 52 PHE F N 1
ATOM 10175 C CA . PHE F 1 52 ? 31.109 3.232 34.276 1.00 34.51 52 PHE F CA 1
ATOM 10176 C C . PHE F 1 52 ? 29.935 2.496 34.892 1.00 34.51 52 PHE F C 1
ATOM 10177 O O . PHE F 1 52 ? 29.050 3.141 35.464 1.00 34.51 52 PHE F O 1
ATOM 10185 N N . ILE F 1 53 ? 29.912 1.164 34.799 1.00 35.44 53 ILE F N 1
ATOM 10186 C CA . ILE F 1 53 ? 28.758 0.415 35.296 1.00 35.44 53 ILE F CA 1
ATOM 10187 C C . ILE F 1 53 ? 29.145 -0.469 36.476 1.00 35.44 53 ILE F C 1
ATOM 10188 O O . ILE F 1 53 ? 30.041 -1.313 36.372 1.00 35.44 53 ILE F O 1
ATOM 10193 N N . ASP F 1 54 ? 28.459 -0.257 37.603 1.00 37.43 54 ASP F N 1
ATOM 10194 C CA . ASP F 1 54 ? 28.589 -1.040 38.827 1.00 37.43 54 ASP F CA 1
ATOM 10195 C C . ASP F 1 54 ? 27.393 -1.985 38.922 1.00 37.43 54 ASP F C 1
ATOM 10196 O O . ASP F 1 54 ? 26.264 -1.537 39.168 1.00 37.43 54 ASP F O 1
ATOM 10198 N N . ASP F 1 55 ? 27.631 -3.279 38.709 1.00 39.11 55 ASP F N 1
ATOM 10199 C CA . ASP F 1 55 ? 26.592 -4.302 38.765 1.00 39.11 55 ASP F CA 1
ATOM 10200 C C . ASP F 1 55 ? 26.951 -5.330 39.825 1.00 39.11 55 ASP F C 1
ATOM 10201 O O . ASP F 1 55 ? 28.081 -5.828 39.852 1.00 39.11 55 ASP F O 1
ATOM 10203 N N . LYS F 1 56 ? 25.992 -5.636 40.701 1.00 39.35 56 LYS F N 1
ATOM 10204 C CA . LYS F 1 56 ? 26.245 -6.562 41.799 1.00 39.35 56 LYS F CA 1
ATOM 10205 C C . LYS F 1 56 ? 26.383 -8.007 41.342 1.00 39.35 56 LYS F C 1
ATOM 10206 O O . LYS F 1 56 ? 26.949 -8.818 42.079 1.00 39.35 56 LYS F O 1
ATOM 10208 N N . TYR F 1 57 ? 25.883 -8.354 40.158 1.00 38.76 57 TYR F N 1
ATOM 10209 C CA . TYR F 1 57 ? 25.922 -9.729 39.679 1.00 38.76 57 TYR F CA 1
ATOM 10210 C C . TYR F 1 57 ? 26.977 -9.966 38.607 1.00 38.76 57 TYR F C 1
ATOM 10211 O O . TYR F 1 57 ? 27.050 -11.071 38.064 1.00 38.76 57 TYR F O 1
ATOM 10220 N N . SER F 1 58 ? 27.791 -8.968 38.281 1.00 40.18 58 SER F N 1
ATOM 10221 C CA . SER F 1 58 ? 28.808 -9.121 37.251 1.00 40.18 58 SER F CA 1
ATOM 10222 C C . SER F 1 58 ? 30.161 -9.422 37.878 1.00 40.18 58 SER F C 1
ATOM 10223 O O . SER F 1 58 ? 30.481 -8.932 38.964 1.00 40.18 58 SER F O 1
ATOM 10226 N N . SER F 1 59 ? 30.958 -10.228 37.178 1.00 42.44 59 SER F N 1
ATOM 10227 C CA . SER F 1 59 ? 32.253 -10.650 37.694 1.00 42.44 59 SER F CA 1
ATOM 10228 C C . SER F 1 59 ? 33.374 -9.644 37.459 1.00 42.44 59 SER F C 1
ATOM 10229 O O . SER F 1 59 ? 34.441 -9.789 38.062 1.00 42.44 59 SER F O 1
ATOM 10232 N N . GLU F 1 60 ? 33.181 -8.643 36.603 1.00 40.63 60 GLU F N 1
ATOM 10233 C CA . GLU F 1 60 ? 34.275 -7.744 36.262 1.00 40.63 60 GLU F CA 1
ATOM 10234 C C . GLU F 1 60 ? 33.726 -6.361 35.940 1.00 40.63 60 GLU F C 1
ATOM 10235 O O . GLU F 1 60 ? 32.535 -6.191 35.675 1.00 40.63 60 GLU F O 1
ATOM 10237 N N . MET F 1 61 ? 34.613 -5.371 35.947 1.00 36.27 61 MET F N 1
ATOM 10238 C CA . MET F 1 61 ? 34.182 -4.005 35.700 1.00 36.27 61 MET F CA 1
ATOM 10239 C C . MET F 1 61 ? 33.991 -3.766 34.208 1.00 36.27 61 MET F C 1
ATOM 10240 O O . MET F 1 61 ? 34.756 -4.268 33.378 1.00 36.27 61 MET F O 1
ATOM 10242 N N . THR F 1 62 ? 32.988 -2.945 33.878 1.00 31.97 62 THR F N 1
ATOM 10243 C CA . THR F 1 62 ? 32.681 -2.566 32.503 1.00 31.97 62 THR F CA 1
ATOM 10244 C C . THR F 1 62 ? 32.623 -1.053 32.338 1.00 31.97 62 THR F C 1
ATOM 10245 O O . THR F 1 62 ? 32.004 -0.346 33.149 1.00 31.97 62 THR F O 1
ATOM 10249 N N . THR F 1 63 ? 33.258 -0.573 31.268 1.00 28.58 63 THR F N 1
ATOM 10250 C CA . THR F 1 63 ? 33.228 0.824 30.867 1.00 28.58 63 THR F CA 1
ATOM 10251 C C . THR F 1 63 ? 32.821 0.931 29.405 1.00 28.58 63 THR F C 1
ATOM 10252 O O . THR F 1 63 ? 33.339 0.200 28.557 1.00 28.58 63 THR F O 1
ATOM 10256 N N . LEU F 1 64 ? 31.883 1.824 29.114 1.00 25.43 64 LEU F N 1
ATOM 10257 C CA . LEU F 1 64 ? 31.426 2.081 27.755 1.00 25.43 64 LEU F CA 1
ATOM 10258 C C . LEU F 1 64 ? 32.060 3.383 27.291 1.00 25.43 64 LEU F C 1
ATOM 10259 O O . LEU F 1 64 ? 31.974 4.394 27.996 1.00 25.43 64 LEU F O 1
ATOM 10264 N N . ILE F 1 65 ? 32.690 3.365 26.120 1.00 22.00 65 ILE F N 1
ATOM 10265 C CA . ILE F 1 65 ? 33.442 4.509 25.609 1.00 22.00 65 ILE F CA 1
ATOM 10266 C C . ILE F 1 65 ? 32.804 4.946 24.296 1.00 22.00 65 ILE F C 1
ATOM 10267 O O . ILE F 1 65 ? 33.065 4.356 23.240 1.00 22.00 65 ILE F O 1
ATOM 10272 N N . ASN F 1 66 ? 31.868 5.887 24.365 1.00 21.73 66 ASN F N 1
ATOM 10273 C CA . ASN F 1 66 ? 31.325 6.464 23.150 1.00 21.73 66 ASN F CA 1
ATOM 10274 C C . ASN F 1 66 ? 32.297 7.508 22.614 1.00 21.73 66 ASN F C 1
ATOM 10275 O O . ASN F 1 66 ? 32.962 8.208 23.384 1.00 21.73 66 ASN F O 1
ATOM 10280 N N . LEU F 1 67 ? 32.291 7.691 21.296 1.00 19.92 67 LEU F N 1
ATOM 10281 C CA . LEU F 1 67 ? 33.130 8.669 20.626 1.00 19.92 67 LEU F CA 1
ATOM 10282 C C . LEU F 1 67 ? 32.291 9.501 19.676 1.00 19.92 67 LEU F C 1
ATOM 10283 O O . LEU F 1 67 ? 31.470 8.960 18.918 1.00 19.92 67 LEU F O 1
ATOM 10288 N N . THR F 1 68 ? 32.610 10.796 19.634 1.00 22.44 68 THR F N 1
ATOM 10289 C CA . THR F 1 68 ? 31.960 11.758 18.755 1.00 22.44 68 THR F CA 1
ATOM 10290 C C . THR F 1 68 ? 33.019 12.772 18.340 1.00 22.44 68 THR F C 1
ATOM 10291 O O . THR F 1 68 ? 34.123 12.783 18.881 1.00 22.44 68 THR F O 1
ATOM 10295 N N . GLY F 1 69 ? 32.694 13.627 17.385 1.00 21.66 69 GLY F N 1
ATOM 10296 C CA . GLY F 1 69 ? 33.630 14.663 16.999 1.00 21.66 69 GLY F CA 1
ATOM 10297 C C . GLY F 1 69 ? 33.264 15.272 15.666 1.00 21.66 69 GLY F C 1
ATOM 10298 O O . GLY F 1 69 ? 32.212 14.995 15.099 1.00 21.66 69 GLY F O 1
ATOM 10299 N N . PHE F 1 70 ? 34.122 16.189 15.223 1.00 19.41 70 PHE F N 1
ATOM 10300 C CA . PHE F 1 70 ? 33.966 16.818 13.916 1.00 19.41 70 PHE F CA 1
ATOM 10301 C C . PHE F 1 70 ? 35.249 16.822 13.096 1.00 19.41 70 PHE F C 1
ATOM 10302 O O . PHE F 1 70 ? 36.302 17.237 13.592 1.00 19.41 70 PHE F O 1
ATOM 10310 N N . MET F 1 71 ? 35.170 16.328 11.861 1.00 19.74 71 MET F N 1
ATOM 10311 C CA . MET F 1 71 ? 36.270 16.388 10.902 1.00 19.74 71 MET F CA 1
ATOM 10312 C C . MET F 1 71 ? 35.855 17.293 9.757 1.00 19.74 71 MET F C 1
ATOM 10313 O O . MET F 1 71 ? 35.099 16.865 8.883 1.00 19.74 71 MET F O 1
ATOM 10318 N N . SER F 1 72 ? 36.378 18.507 9.717 1.00 19.58 72 SER F N 1
ATOM 10319 C CA . SER F 1 72 ? 35.941 19.435 8.689 1.00 19.58 72 SER F CA 1
ATOM 10320 C C . SER F 1 72 ? 36.504 19.029 7.337 1.00 19.58 72 SER F C 1
ATOM 10321 O O . SER F 1 72 ? 37.571 18.422 7.243 1.00 19.58 72 SER F O 1
ATOM 10324 N N . SER F 1 73 ? 35.769 19.358 6.284 1.00 19.50 73 SER F N 1
ATOM 10325 C CA . SER F 1 73 ? 36.175 19.063 4.919 1.00 19.50 73 SER F CA 1
ATOM 10326 C C . SER F 1 73 ? 36.594 20.351 4.234 1.00 19.50 73 SER F C 1
ATOM 10327 O O . SER F 1 73 ? 35.839 21.326 4.228 1.00 19.50 73 SER F O 1
ATOM 10330 N N . LYS F 1 74 ? 37.777 20.346 3.639 1.00 21.58 74 LYS F N 1
ATOM 10331 C CA . LYS F 1 74 ? 38.316 21.547 3.023 1.00 21.58 74 LYS F CA 1
ATOM 10332 C C . LYS F 1 74 ? 37.850 21.678 1.581 1.00 21.58 74 LYS F C 1
ATOM 10333 O O . LYS F 1 74 ? 37.528 20.692 0.920 1.00 21.58 74 LYS F O 1
ATOM 10339 N N . LYS F 1 75 ? 37.824 22.913 1.095 1.00 23.55 75 LYS F N 1
ATOM 10340 C CA . LYS F 1 75 ? 37.305 23.185 -0.237 1.00 23.55 75 LYS F CA 1
ATOM 10341 C C . LYS F 1 75 ? 37.991 24.391 -0.881 1.00 23.55 75 LYS F C 1
ATOM 10342 O O . LYS F 1 75 ? 38.784 24.253 -1.816 1.00 23.55 75 LYS F O 1
ATOM 10348 N N . THR F 1 91 ? 40.084 25.590 -14.018 1.00 36.22 76 THR F N 1
ATOM 10349 C CA . THR F 1 91 ? 40.457 25.709 -12.614 1.00 36.22 76 THR F CA 1
ATOM 10350 C C . THR F 1 91 ? 40.679 24.347 -11.984 1.00 36.22 76 THR F C 1
ATOM 10351 O O . THR F 1 91 ? 40.661 23.325 -12.669 1.00 36.22 76 THR F O 1
ATOM 10353 N N . ALA F 1 92 ? 40.898 24.338 -10.672 1.00 37.06 77 ALA F N 1
ATOM 10354 C CA . ALA F 1 92 ? 41.012 23.092 -9.933 1.00 37.06 77 ALA F CA 1
ATOM 10355 C C . ALA F 1 92 ? 40.417 23.284 -8.550 1.00 37.06 77 ALA F C 1
ATOM 10356 O O . ALA F 1 92 ? 40.632 24.319 -7.917 1.00 37.06 77 ALA F O 1
ATOM 10358 N N . ILE F 1 93 ? 39.684 22.277 -8.079 1.00 32.10 78 ILE F N 1
ATOM 10359 C CA . ILE F 1 93 ? 39.052 22.318 -6.770 1.00 32.10 78 ILE F CA 1
ATOM 10360 C C . ILE F 1 93 ? 39.475 21.095 -5.974 1.00 32.10 78 ILE F C 1
ATOM 10361 O O . ILE F 1 93 ? 39.373 19.967 -6.464 1.00 32.10 78 ILE F O 1
ATOM 10366 N N . ASN F 1 94 ? 39.946 21.319 -4.752 1.00 28.09 79 ASN F N 1
ATOM 10367 C CA . ASN F 1 94 ? 40.254 20.231 -3.834 1.00 28.09 79 ASN F CA 1
ATOM 10368 C C . ASN F 1 94 ? 38.989 19.752 -3.131 1.00 28.09 79 ASN F C 1
ATOM 10369 O O . ASN F 1 94 ? 38.198 20.560 -2.639 1.00 28.09 79 ASN F O 1
ATOM 10374 N N . PHE F 1 95 ? 38.813 18.436 -3.065 1.00 24.09 80 PHE F N 1
ATOM 10375 C CA . PHE F 1 95 ? 37.617 17.851 -2.514 1.00 24.09 80 PHE F CA 1
ATOM 10376 C C . PHE F 1 95 ? 37.932 16.515 -1.857 1.00 24.09 80 PHE F C 1
ATOM 10377 O O . PHE F 1 95 ? 38.599 15.679 -2.481 1.00 24.09 80 PHE F O 1
ATOM 10385 N N . PRO F 1 96 ? 37.517 16.300 -0.608 1.00 20.85 81 PRO F N 1
ATOM 10386 C CA . PRO F 1 96 ? 37.882 15.063 0.090 1.00 20.85 81 PRO F CA 1
ATOM 10387 C C . PRO F 1 96 ? 37.339 13.829 -0.607 1.00 20.85 81 PRO F C 1
ATOM 10388 O O . PRO F 1 96 ? 36.422 13.892 -1.425 1.00 20.85 81 PRO F O 1
ATOM 10392 N N . VAL F 1 97 ? 37.925 12.684 -0.263 1.00 18.65 82 VAL F N 1
ATOM 10393 C CA . VAL F 1 97 ? 37.565 11.421 -0.896 1.00 18.65 82 VAL F CA 1
ATOM 10394 C C . VAL F 1 97 ? 37.505 10.279 0.107 1.00 18.65 82 VAL F C 1
ATOM 10395 O O . VAL F 1 97 ? 36.763 9.307 -0.094 1.00 18.65 82 VAL F O 1
ATOM 10399 N N . ARG F 1 98 ? 38.194 10.421 1.237 1.00 17.41 83 ARG F N 1
ATOM 10400 C CA . ARG F 1 98 ? 38.129 9.357 2.230 1.00 17.41 83 ARG F CA 1
ATOM 10401 C C . ARG F 1 98 ? 38.397 9.839 3.645 1.00 17.41 83 ARG F C 1
ATOM 10402 O O . ARG F 1 98 ? 39.227 10.719 3.860 1.00 17.41 83 ARG F O 1
ATOM 10410 N N . TYR F 1 99 ? 37.665 9.272 4.602 1.00 16.49 84 TYR F N 1
ATOM 10411 C CA . TYR F 1 99 ? 37.896 9.536 6.014 1.00 16.49 84 TYR F CA 1
ATOM 10412 C C . TYR F 1 99 ? 38.237 8.222 6.699 1.00 16.49 84 TYR F C 1
ATOM 10413 O O . TYR F 1 99 ? 37.783 7.159 6.269 1.00 16.49 84 TYR F O 1
ATOM 10422 N N . SER F 1 100 ? 38.986 8.290 7.801 1.00 17.09 85 SER F N 1
ATOM 10423 C CA . SER F 1 100 ? 39.303 7.071 8.532 1.00 17.09 85 SER F CA 1
ATOM 10424 C C . SER F 1 100 ? 39.490 7.359 10.015 1.00 17.09 85 SER F C 1
ATOM 10425 O O . SER F 1 100 ? 40.163 8.326 10.384 1.00 17.09 85 SER F O 1
ATOM 10428 N N . ILE F 1 101 ? 38.910 6.496 10.857 1.00 17.13 86 ILE F N 1
ATOM 10429 C CA . ILE F 1 101 ? 38.958 6.623 12.311 1.00 17.13 86 ILE F CA 1
ATOM 10430 C C . ILE F 1 101 ? 39.434 5.320 12.933 1.00 17.13 86 ILE F C 1
ATOM 10431 O O . ILE F 1 101 ? 38.996 4.238 12.531 1.00 17.13 86 ILE F O 1
ATOM 10436 N N . SER F 1 102 ? 40.341 5.411 13.903 1.00 19.15 87 SER F N 1
ATOM 10437 C CA . SER F 1 102 ? 40.818 4.210 14.574 1.00 19.15 87 SER F CA 1
ATOM 10438 C C . SER F 1 102 ? 40.935 4.433 16.076 1.00 19.15 87 SER F C 1
ATOM 10439 O O . SER F 1 102 ? 41.394 5.488 16.516 1.00 19.15 87 SER F O 1
ATOM 10442 N N . ILE F 1 103 ? 40.489 3.453 16.860 1.00 21.24 88 ILE F N 1
ATOM 10443 C CA . ILE F 1 103 ? 40.562 3.493 18.318 1.00 21.24 88 ILE F CA 1
ATOM 10444 C C . ILE F 1 103 ? 41.556 2.434 18.772 1.00 21.24 88 ILE F C 1
ATOM 10445 O O . ILE F 1 103 ? 41.414 1.253 18.421 1.00 21.24 88 ILE F O 1
ATOM 10450 N N . LEU F 1 104 ? 42.551 2.851 19.559 1.00 25.97 89 LEU F N 1
ATOM 10451 C CA . LEU F 1 104 ? 43.609 1.981 20.049 1.00 25.97 89 LEU F CA 1
ATOM 10452 C C . LEU F 1 104 ? 43.616 1.873 21.568 1.00 25.97 89 LEU F C 1
ATOM 10453 O O . LEU F 1 104 ? 43.620 2.892 22.275 1.00 25.97 89 LEU F O 1
ATOM 10458 N N . ASN F 1 105 ? 43.642 0.628 22.051 1.00 30.45 90 ASN F N 1
ATOM 10459 C CA . ASN F 1 105 ? 43.748 0.287 23.467 1.00 30.45 90 ASN F CA 1
ATOM 10460 C C . ASN F 1 105 ? 45.226 0.074 23.775 1.00 30.45 90 ASN F C 1
ATOM 10461 O O . ASN F 1 105 ? 45.848 -0.846 23.235 1.00 30.45 90 ASN F O 1
ATOM 10466 N N . GLU F 1 106 ? 45.794 0.907 24.640 1.00 32.64 91 GLU F N 1
ATOM 10467 C CA . GLU F 1 106 ? 47.228 0.877 24.895 1.00 32.64 91 GLU F CA 1
ATOM 10468 C C . GLU F 1 106 ? 47.622 0.264 26.231 1.00 32.64 91 GLU F C 1
ATOM 10469 O O . GLU F 1 106 ? 48.782 0.393 26.632 1.00 32.64 91 GLU F O 1
ATOM 10475 N N . SER F 1 107 ? 46.710 -0.395 26.931 1.00 33.68 92 SER F N 1
ATOM 10476 C CA . SER F 1 107 ? 47.031 -1.002 28.215 1.00 33.68 92 SER F CA 1
ATOM 10477 C C . SER F 1 107 ? 46.798 -2.505 28.171 1.00 33.68 92 SER F C 1
ATOM 10478 O O . SER F 1 107 ? 46.199 -3.090 29.073 1.00 33.68 92 SER F O 1
ATOM 10481 N N . ILE F 1 108 ? 47.268 -3.139 27.096 1.00 34.78 93 ILE F N 1
ATOM 10482 C CA . ILE F 1 108 ? 47.025 -4.565 26.898 1.00 34.78 93 ILE F CA 1
ATOM 10483 C C . ILE F 1 108 ? 47.690 -5.388 27.991 1.00 34.78 93 ILE F C 1
ATOM 10484 O O . ILE F 1 108 ? 47.138 -6.393 28.451 1.00 34.78 93 ILE F O 1
ATOM 10486 N N . ASN F 1 109 ? 48.875 -4.974 28.438 1.00 38.26 94 ASN F N 1
ATOM 10487 C CA . ASN F 1 109 ? 49.585 -5.763 29.438 1.00 38.26 94 ASN F CA 1
ATOM 10488 C C . ASN F 1 109 ? 48.950 -5.681 30.817 1.00 38.26 94 ASN F C 1
ATOM 10489 O O . ASN F 1 109 ? 49.433 -6.341 31.742 1.00 38.26 94 ASN F O 1
ATOM 10491 N N . GLU F 1 110 ? 47.900 -4.883 30.985 1.00 36.93 95 GLU F N 1
ATOM 10492 C CA . GLU F 1 110 ? 47.193 -4.775 32.251 1.00 36.93 95 GLU F CA 1
ATOM 10493 C C . GLU F 1 110 ? 45.880 -5.543 32.234 1.00 36.93 95 GLU F C 1
ATOM 10494 O O . GLU F 1 110 ? 45.091 -5.421 33.176 1.00 36.93 95 GLU F O 1
ATOM 10496 N N . ASN F 1 111 ? 45.634 -6.320 31.177 1.00 35.83 96 ASN F N 1
ATOM 10497 C CA . ASN F 1 111 ? 44.409 -7.104 31.006 1.00 35.83 96 ASN F CA 1
ATOM 10498 C C . ASN F 1 111 ? 43.171 -6.222 30.840 1.00 35.83 96 ASN F C 1
ATOM 10499 O O . ASN F 1 111 ? 42.096 -6.530 31.356 1.00 35.83 96 ASN F O 1
ATOM 10501 N N . VAL F 1 112 ? 43.317 -5.109 30.124 1.00 31.82 97 VAL F N 1
ATOM 10502 C CA . VAL F 1 112 ? 42.175 -4.309 29.687 1.00 31.82 97 VAL F CA 1
ATOM 10503 C C . VAL F 1 112 ? 41.893 -4.651 28.231 1.00 31.82 97 VAL F C 1
ATOM 10504 O O . VAL F 1 112 ? 42.790 -4.572 27.384 1.00 31.82 97 VAL F O 1
ATOM 10506 N N . LYS F 1 113 ? 40.648 -5.024 27.929 1.00 28.74 98 LYS F N 1
ATOM 10507 C CA . LYS F 1 113 ? 40.329 -5.670 26.665 1.00 28.74 98 LYS F CA 1
ATOM 10508 C C . LYS F 1 113 ? 39.119 -5.028 25.996 1.00 28.74 98 LYS F C 1
ATOM 10509 O O . LYS F 1 113 ? 38.222 -4.516 26.667 1.00 28.74 98 LYS F O 1
ATOM 10515 N N . ILE F 1 114 ? 39.110 -5.051 24.664 1.00 24.69 99 ILE F N 1
ATOM 10516 C CA . ILE F 1 114 ? 38.010 -4.531 23.852 1.00 24.69 99 ILE F CA 1
ATOM 10517 C C . ILE F 1 114 ? 37.103 -5.701 23.497 1.00 24.69 99 ILE F C 1
ATOM 10518 O O . ILE F 1 114 ? 37.434 -6.512 22.631 1.00 24.69 99 ILE F O 1
ATOM 10523 N N . VAL F 1 115 ? 35.958 -5.811 24.162 1.00 23.37 100 VAL F N 1
ATOM 10524 C CA . VAL F 1 115 ? 35.076 -6.932 23.873 1.00 23.37 100 VAL F CA 1
ATOM 10525 C C . VAL F 1 115 ? 34.070 -6.650 22.756 1.00 23.37 100 VAL F C 1
ATOM 10526 O O . VAL F 1 115 ? 33.620 -7.588 22.093 1.00 23.37 100 VAL F O 1
ATOM 10530 N N . ASP F 1 116 ? 33.684 -5.394 22.525 1.00 22.64 101 ASP F N 1
ATOM 10531 C CA . ASP F 1 116 ? 32.676 -5.147 21.500 1.00 22.64 101 ASP F CA 1
ATOM 10532 C C . ASP F 1 116 ? 32.800 -3.762 20.876 1.00 22.64 101 ASP F C 1
ATOM 10533 O O . ASP F 1 116 ? 33.279 -2.816 21.507 1.00 22.64 101 ASP F O 1
ATOM 10538 N N . SER F 1 117 ? 32.309 -3.656 19.637 1.00 19.95 102 SER F N 1
ATOM 10539 C CA . SER F 1 117 ? 32.265 -2.428 18.850 1.00 19.95 102 SER F CA 1
ATOM 10540 C C . SER F 1 117 ? 30.916 -2.345 18.155 1.00 19.95 102 SER F C 1
ATOM 10541 O O . SER F 1 117 ? 30.474 -3.331 17.564 1.00 19.95 102 SER F O 1
ATOM 10544 N N . ILE F 1 118 ? 30.271 -1.175 18.197 1.00 19.21 103 ILE F N 1
ATOM 10545 C CA . ILE F 1 118 ? 28.854 -1.099 17.820 1.00 19.21 103 ILE F CA 1
ATOM 10546 C C . ILE F 1 118 ? 28.593 -1.160 16.318 1.00 19.21 103 ILE F C 1
ATOM 10547 O O . ILE F 1 118 ? 27.786 -2.003 15.894 1.00 19.21 103 ILE F O 1
ATOM 10552 N N . PRO F 1 119 ? 29.188 -0.317 15.469 1.00 17.85 104 PRO F N 1
ATOM 10553 C CA . PRO F 1 119 ? 28.878 -0.431 14.037 1.00 17.85 104 PRO F CA 1
ATOM 10554 C C . PRO F 1 119 ? 29.400 -1.740 13.464 1.00 17.85 104 PRO F C 1
ATOM 10555 O O . PRO F 1 119 ? 30.497 -2.188 13.798 1.00 17.85 104 PRO F O 1
ATOM 10559 N N . LYS F 1 120 ? 28.603 -2.355 12.593 1.00 16.34 105 LYS F N 1
ATOM 10560 C CA . LYS F 1 120 ? 28.918 -3.679 12.077 1.00 16.34 105 LYS F CA 1
ATOM 10561 C C . LYS F 1 120 ? 28.586 -3.759 10.597 1.00 16.34 105 LYS F C 1
ATOM 10562 O O . LYS F 1 120 ? 27.994 -2.848 10.017 1.00 16.34 105 LYS F O 1
ATOM 10568 N N . ASN F 1 121 ? 28.976 -4.876 9.991 1.00 16.17 106 ASN F N 1
ATOM 10569 C CA . ASN F 1 121 ? 28.713 -5.145 8.587 1.00 16.17 106 ASN F CA 1
ATOM 10570 C C . ASN F 1 121 ? 27.366 -5.832 8.414 1.00 16.17 106 ASN F C 1
ATOM 10571 O O . ASN F 1 121 ? 26.992 -6.700 9.204 1.00 16.17 106 ASN F O 1
ATOM 10576 N N . THR F 1 122 ? 26.644 -5.444 7.366 1.00 16.43 107 THR F N 1
ATOM 10577 C CA . THR F 1 122 ? 25.296 -5.928 7.121 1.00 16.43 107 THR F CA 1
ATOM 10578 C C . THR F 1 122 ? 25.189 -6.445 5.692 1.00 16.43 107 THR F C 1
ATOM 10579 O O . THR F 1 122 ? 26.049 -6.188 4.848 1.00 16.43 107 THR F O 1
ATOM 10583 N N . ILE F 1 123 ? 24.110 -7.177 5.423 1.00 16.76 108 ILE F N 1
ATOM 10584 C CA . ILE F 1 123 ? 23.875 -7.821 4.134 1.00 16.76 108 ILE F CA 1
ATOM 10585 C C . ILE F 1 123 ? 22.699 -7.131 3.453 1.00 16.76 108 ILE F C 1
ATOM 10586 O O . ILE F 1 123 ? 21.631 -6.978 4.056 1.00 16.76 108 ILE F O 1
ATOM 10591 N N . SER F 1 124 ? 22.888 -6.721 2.198 1.00 17.56 109 SER F N 1
ATOM 10592 C CA . SER F 1 124 ? 21.880 -5.983 1.449 1.00 17.56 109 SER F CA 1
ATOM 10593 C C . SER F 1 124 ? 20.823 -6.917 0.858 1.00 17.56 109 SER F C 1
ATOM 10594 O O . SER F 1 124 ? 20.947 -8.140 0.887 1.00 17.56 109 SER F O 1
ATOM 10597 N N . GLN F 1 125 ? 19.759 -6.313 0.320 1.00 16.21 110 GLN F N 1
ATOM 10598 C CA . GLN F 1 125 ? 18.659 -7.034 -0.310 1.00 16.21 110 GLN F CA 1
ATOM 10599 C C . GLN F 1 125 ? 18.385 -6.470 -1.696 1.00 16.21 110 GLN F C 1
ATOM 10600 O O . GLN F 1 125 ? 18.490 -5.263 -1.919 1.00 16.21 110 GLN F O 1
ATOM 10606 N N . LYS F 1 126 ? 18.021 -7.351 -2.619 1.00 14.69 111 LYS F N 1
ATOM 10607 C CA . LYS F 1 126 ? 17.696 -7.009 -3.996 1.00 14.69 111 LYS F CA 1
ATOM 10608 C C . LYS F 1 126 ? 16.284 -7.481 -4.314 1.00 14.69 111 LYS F C 1
ATOM 10609 O O . LYS F 1 126 ? 15.844 -8.509 -3.793 1.00 14.69 111 LYS F O 1
ATOM 10615 N N . THR F 1 127 ? 15.562 -6.748 -5.156 1.00 12.15 112 THR F N 1
ATOM 10616 C CA . THR F 1 127 ? 14.245 -7.191 -5.608 1.00 12.15 112 THR F CA 1
ATOM 10617 C C . THR F 1 127 ? 14.309 -7.615 -7.072 1.00 12.15 112 THR F C 1
ATOM 10618 O O . THR F 1 127 ? 14.764 -6.843 -7.918 1.00 12.15 112 THR F O 1
ATOM 10622 N N . VAL F 1 128 ? 13.829 -8.822 -7.369 1.00 11.06 113 VAL F N 1
ATOM 10623 C CA . VAL F 1 128 ? 13.937 -9.427 -8.695 1.00 11.06 113 VAL F CA 1
ATOM 10624 C C . VAL F 1 128 ? 12.555 -9.792 -9.209 1.00 11.06 113 VAL F C 1
ATOM 10625 O O . VAL F 1 128 ? 11.752 -10.371 -8.473 1.00 11.06 113 VAL F O 1
ATOM 10629 N N . SER F 1 129 ? 12.277 -9.454 -10.465 1.00 14.01 114 SER F N 1
ATOM 10630 C CA . SER F 1 129 ? 11.033 -9.867 -11.099 1.00 14.01 114 SER F CA 1
ATOM 10631 C C . SER F 1 129 ? 11.295 -10.380 -12.506 1.00 14.01 114 SER F C 1
ATOM 10632 O O . SER F 1 129 ? 12.183 -9.886 -13.199 1.00 14.01 114 SER F O 1
ATOM 10635 N N . ASN F 1 130 ? 10.478 -11.344 -12.938 1.00 15.07 115 ASN F N 1
ATOM 10636 C CA . ASN F 1 130 ? 10.565 -11.921 -14.273 1.00 15.07 115 ASN F CA 1
ATOM 10637 C C . ASN F 1 130 ? 9.163 -12.079 -14.832 1.00 15.07 115 ASN F C 1
ATOM 10638 O O . ASN F 1 130 ? 8.241 -12.457 -14.107 1.00 15.07 115 ASN F O 1
ATOM 10643 N N . THR F 1 131 ? 9.008 -11.800 -16.123 1.00 18.56 116 THR F N 1
ATOM 10644 C CA . THR F 1 131 ? 7.738 -11.988 -16.808 1.00 18.56 116 THR F CA 1
ATOM 10645 C C . THR F 1 131 ? 7.949 -12.574 -18.196 1.00 18.56 116 THR F C 1
ATOM 10646 O O . THR F 1 131 ? 8.950 -12.295 -18.860 1.00 18.56 116 THR F O 1
ATOM 10650 N N . MET F 1 132 ? 6.993 -13.397 -18.620 1.00 21.47 117 MET F N 1
ATOM 10651 C CA . MET F 1 132 ? 6.992 -14.017 -19.936 1.00 21.47 117 MET F CA 1
ATOM 10652 C C . MET F 1 132 ? 5.577 -13.949 -20.488 1.00 21.47 117 MET F C 1
ATOM 10653 O O . MET F 1 132 ? 4.619 -14.218 -19.762 1.00 21.47 117 MET F O 1
ATOM 10655 N N . GLY F 1 133 ? 5.439 -13.601 -21.766 1.00 27.38 118 GLY F N 1
ATOM 10656 C CA . GLY F 1 133 ? 4.126 -13.456 -22.358 1.00 27.38 118 GLY F CA 1
ATOM 10657 C C . GLY F 1 133 ? 4.083 -13.933 -23.796 1.00 27.38 118 GLY F C 1
ATOM 10658 O O . GLY F 1 133 ? 5.088 -13.943 -24.510 1.00 27.38 118 GLY F O 1
ATOM 10659 N N . TYR F 1 134 ? 2.873 -14.300 -24.214 1.00 32.53 119 TYR F N 1
ATOM 10660 C CA . TYR F 1 134 ? 2.559 -14.774 -25.553 1.00 32.53 119 TYR F CA 1
ATOM 10661 C C . TYR F 1 134 ? 1.388 -14.017 -26.154 1.00 32.53 119 TYR F C 1
ATOM 10662 O O . TYR F 1 134 ? 0.400 -13.757 -25.465 1.00 32.53 119 TYR F O 1
ATOM 10671 N N . LYS F 1 135 ? 1.488 -13.662 -27.434 1.00 33.52 120 LYS F N 1
ATOM 10672 C CA . LYS F 1 135 ? 0.387 -13.012 -28.127 1.00 33.52 120 LYS F CA 1
ATOM 10673 C C . LYS F 1 135 ? 0.151 -13.700 -29.462 1.00 33.52 120 LYS F C 1
ATOM 10674 O O . LYS F 1 135 ? 1.092 -14.170 -30.105 1.00 33.52 120 LYS F O 1
ATOM 10676 N N . ILE F 1 136 ? -1.103 -13.716 -29.903 1.00 37.53 121 ILE F N 1
ATOM 10677 C CA . ILE F 1 136 ? -1.474 -14.314 -31.180 1.00 37.53 121 ILE F CA 1
ATOM 10678 C C . ILE F 1 136 ? -2.577 -13.475 -31.803 1.00 37.53 121 ILE F C 1
ATOM 10679 O O . ILE F 1 136 ? -3.469 -12.989 -31.099 1.00 37.53 121 ILE F O 1
ATOM 10684 N N . GLY F 1 137 ? -2.506 -13.272 -33.115 1.00 45.82 122 GLY F N 1
ATOM 10685 C CA . GLY F 1 137 ? -3.488 -12.425 -33.765 1.00 45.82 122 GLY F CA 1
ATOM 10686 C C . GLY F 1 137 ? -3.877 -12.887 -35.151 1.00 45.82 122 GLY F C 1
ATOM 10687 O O . GLY F 1 137 ? -3.013 -13.199 -35.973 1.00 45.82 122 GLY F O 1
ATOM 10688 N N . GLY F 1 138 ? -5.174 -12.924 -35.434 1.00 55.22 123 GLY F N 1
ATOM 10689 C CA . GLY F 1 138 ? -5.645 -13.302 -36.751 1.00 55.22 123 GLY F CA 1
ATOM 10690 C C . GLY F 1 138 ? -6.443 -12.198 -37.406 1.00 55.22 123 GLY F C 1
ATOM 10691 O O . GLY F 1 138 ? -7.377 -11.677 -36.793 1.00 55.22 123 GLY F O 1
ATOM 10692 N N . SER F 1 139 ? -6.105 -11.821 -38.635 1.00 66.06 124 SER F N 1
ATOM 10693 C CA . SER F 1 139 ? -6.812 -10.749 -39.320 1.00 66.06 124 SER F CA 1
ATOM 10694 C C . SER F 1 139 ? -7.378 -11.232 -40.646 1.00 66.06 124 SER F C 1
ATOM 10695 O O . SER F 1 139 ? -6.667 -11.854 -41.442 1.00 66.06 124 SER F O 1
ATOM 10697 N N . ILE F 1 140 ? -8.656 -10.938 -40.873 1.00 74.31 125 ILE F N 1
ATOM 10698 C CA . ILE F 1 140 ? -9.351 -11.243 -42.118 1.00 74.31 125 ILE F CA 1
ATOM 10699 C C . ILE F 1 140 ? -9.692 -9.917 -42.776 1.00 74.31 125 ILE F C 1
ATOM 10700 O O . ILE F 1 140 ? -10.277 -9.037 -42.133 1.00 74.31 125 ILE F O 1
ATOM 10702 N N . GLU F 1 141 ? -9.324 -9.764 -44.044 1.00 87.25 126 GLU F N 1
ATOM 10703 C CA . GLU F 1 141 ? -9.521 -8.506 -44.764 1.00 87.25 126 GLU F CA 1
ATOM 10704 C C . GLU F 1 141 ? -10.247 -8.785 -46.073 1.00 87.25 126 GLU F C 1
ATOM 10705 O O . GLU F 1 141 ? -9.641 -9.265 -47.035 1.00 87.25 126 GLU F O 1
ATOM 10707 N N . ILE F 1 142 ? -11.540 -8.485 -46.113 1.00 95.12 127 ILE F N 1
ATOM 10708 C CA . ILE F 1 142 ? -12.349 -8.672 -47.310 1.00 95.12 127 ILE F CA 1
ATOM 10709 C C . ILE F 1 142 ? -12.402 -7.349 -48.055 1.00 95.12 127 ILE F C 1
ATOM 10710 O O . ILE F 1 142 ? -13.048 -6.397 -47.603 1.00 95.12 127 ILE F O 1
ATOM 10712 N N . GLU F 1 143 ? -11.735 -7.292 -49.198 1.00 102.88 128 GLU F N 1
ATOM 10713 C CA . GLU F 1 143 ? -11.800 -6.139 -50.082 1.00 102.88 128 GLU F CA 1
ATOM 10714 C C . GLU F 1 143 ? -12.926 -6.384 -51.083 1.00 102.88 128 GLU F C 1
ATOM 10715 O O . GLU F 1 143 ? -13.777 -7.252 -50.872 1.00 102.88 128 GLU F O 1
ATOM 10717 N N . GLU F 1 144 ? -12.963 -5.627 -52.171 1.00 110.56 129 GLU F N 1
ATOM 10718 C CA . GLU F 1 144 ? -13.962 -5.897 -53.198 1.00 110.56 129 GLU F CA 1
ATOM 10719 C C . GLU F 1 144 ? -13.587 -7.204 -53.882 1.00 110.56 129 GLU F C 1
ATOM 10720 O O . GLU F 1 144 ? -12.753 -7.230 -54.791 1.00 110.56 129 GLU F O 1
ATOM 10722 N N . ASN F 1 145 ? -14.207 -8.299 -53.432 1.00 111.57 130 ASN F N 1
ATOM 10723 C CA . ASN F 1 145 ? -13.982 -9.635 -53.989 1.00 111.57 130 ASN F CA 1
ATOM 10724 C C . ASN F 1 145 ? -12.509 -10.035 -53.922 1.00 111.57 130 ASN F C 1
ATOM 10725 O O . ASN F 1 145 ? -11.991 -10.708 -54.816 1.00 111.57 130 ASN F O 1
ATOM 10727 N N . LYS F 1 146 ? -11.822 -9.620 -52.854 1.00 105.98 131 LYS F N 1
ATOM 10728 C CA . LYS F 1 146 ? -10.415 -9.960 -52.684 1.00 105.98 131 LYS F CA 1
ATOM 10729 C C . LYS F 1 146 ? -10.118 -10.311 -51.230 1.00 105.98 131 LYS F C 1
ATOM 10730 O O . LYS F 1 146 ? -10.332 -9.475 -50.336 1.00 105.98 131 LYS F O 1
ATOM 10732 N N . PRO F 1 147 ? -9.622 -11.516 -50.961 1.00 100.66 132 PRO F N 1
ATOM 10733 C CA . PRO F 1 147 ? -9.280 -11.883 -49.580 1.00 100.66 132 PRO F CA 1
ATOM 10734 C C . PRO F 1 147 ? -7.803 -11.708 -49.261 1.00 100.66 132 PRO F C 1
ATOM 10735 O O . PRO F 1 147 ? -6.940 -11.983 -50.099 1.00 100.66 132 PRO F O 1
ATOM 10737 N N . LYS F 1 148 ? -7.497 -11.252 -48.040 1.00 90.73 133 LYS F N 1
ATOM 10738 C CA . LYS F 1 148 ? -6.114 -11.098 -47.583 1.00 90.73 133 LYS F CA 1
ATOM 10739 C C . LYS F 1 148 ? -6.047 -11.574 -46.129 1.00 90.73 133 LYS F C 1
ATOM 10740 O O . LYS F 1 148 ? -6.230 -10.803 -45.186 1.00 90.73 133 LYS F O 1
ATOM 10742 N N . ALA F 1 149 ? -5.790 -12.866 -45.951 1.00 83.34 134 ALA F N 1
ATOM 10743 C CA . ALA F 1 149 ? -5.704 -13.447 -44.619 1.00 83.34 134 ALA F CA 1
ATOM 10744 C C . ALA F 1 149 ? -4.284 -13.348 -44.075 1.00 83.34 134 ALA F C 1
ATOM 10745 O O . ALA F 1 149 ? -3.328 -13.774 -44.731 1.00 83.34 134 ALA F O 1
ATOM 10747 N N . SER F 1 150 ? -4.143 -12.772 -42.882 1.00 70.83 135 SER F N 1
ATOM 10748 C CA . SER F 1 150 ? -2.848 -12.597 -42.237 1.00 70.83 135 SER F CA 1
ATOM 10749 C C . SER F 1 150 ? -2.927 -13.114 -40.809 1.00 70.83 135 SER F C 1
ATOM 10750 O O . SER F 1 150 ? -3.899 -12.840 -40.101 1.00 70.83 135 SER F O 1
ATOM 10752 N N . ILE F 1 151 ? -1.918 -13.875 -40.388 1.00 60.89 136 ILE F N 1
ATOM 10753 C CA . ILE F 1 151 ? -1.810 -14.329 -39.005 1.00 60.89 136 ILE F CA 1
ATOM 10754 C C . ILE F 1 151 ? -0.445 -13.948 -38.446 1.00 60.89 136 ILE F C 1
ATOM 10755 O O . ILE F 1 151 ? 0.579 -14.117 -39.120 1.00 60.89 136 ILE F O 1
ATOM 10760 N N . GLU F 1 152 ? -0.436 -13.404 -37.233 1.00 51.08 137 GLU F N 1
ATOM 10761 C CA . GLU F 1 152 ? 0.767 -12.897 -36.592 1.00 51.08 137 GLU F CA 1
ATOM 10762 C C . GLU F 1 152 ? 0.910 -13.537 -35.218 1.00 51.08 137 GLU F C 1
ATOM 10763 O O . GLU F 1 152 ? -0.080 -13.921 -34.593 1.00 51.08 137 GLU F O 1
ATOM 10765 N N . SER F 1 153 ? 2.152 -13.643 -34.747 1.00 42.67 138 SER F N 1
ATOM 10766 C CA . SER F 1 153 ? 2.453 -14.290 -33.476 1.00 42.67 138 SER F CA 1
ATOM 10767 C C . SER F 1 153 ? 3.614 -13.572 -32.807 1.00 42.67 138 SER F C 1
ATOM 10768 O O . SER F 1 153 ? 4.582 -13.204 -33.476 1.00 42.67 138 SER F O 1
ATOM 10771 N N . GLU F 1 154 ? 3.528 -13.383 -31.489 1.00 33.65 139 GLU F N 1
ATOM 10772 C CA . GLU F 1 154 ? 4.578 -12.701 -30.743 1.00 33.65 139 GLU F CA 1
ATOM 10773 C C . GLU F 1 154 ? 4.877 -13.441 -29.448 1.00 33.65 139 GLU F C 1
ATOM 10774 O O . GLU F 1 154 ? 4.003 -14.084 -28.864 1.00 33.65 139 GLU F O 1
ATOM 10776 N N . TYR F 1 155 ? 6.113 -13.290 -28.978 1.00 30.10 140 TYR F N 1
ATOM 10777 C CA . TYR F 1 155 ? 6.587 -13.890 -27.738 1.00 30.10 140 TYR F CA 1
ATOM 10778 C C . TYR F 1 155 ? 7.574 -12.945 -27.075 1.00 30.10 140 TYR F C 1
ATOM 10779 O O . TYR F 1 155 ? 8.447 -12.407 -27.759 1.00 30.10 140 TYR F O 1
ATOM 10788 N N . ALA F 1 156 ? 7.448 -12.728 -25.766 1.00 27.82 141 ALA F N 1
ATOM 10789 C CA . ALA F 1 156 ? 8.355 -11.784 -25.127 1.00 27.82 141 ALA F CA 1
ATOM 10790 C C . ALA F 1 156 ? 8.689 -12.224 -23.711 1.00 27.82 141 ALA F C 1
ATOM 10791 O O . ALA F 1 156 ? 7.928 -12.945 -23.065 1.00 27.82 141 ALA F O 1
ATOM 10793 N N . GLU F 1 157 ? 9.855 -11.785 -23.240 1.00 26.97 142 GLU F N 1
ATOM 10794 C CA . GLU F 1 157 ? 10.350 -12.075 -21.902 1.00 26.97 142 GLU F CA 1
ATOM 10795 C C . GLU F 1 157 ? 11.065 -10.834 -21.388 1.00 26.97 142 GLU F C 1
ATOM 10796 O O . GLU F 1 157 ? 11.669 -10.108 -22.181 1.00 26.97 142 GLU F O 1
ATOM 10802 N N . SER F 1 158 ? 10.976 -10.563 -20.085 1.00 20.85 143 SER F N 1
ATOM 10803 C CA . SER F 1 158 ? 11.727 -9.450 -19.506 1.00 20.85 143 SER F CA 1
ATOM 10804 C C . SER F 1 158 ? 11.929 -9.683 -18.012 1.00 20.85 143 SER F C 1
ATOM 10805 O O . SER F 1 158 ? 11.310 -10.566 -17.415 1.00 20.85 143 SER F O 1
ATOM 10808 N N . SER F 1 159 ? 12.816 -8.879 -17.414 1.00 17.14 144 SER F N 1
ATOM 10809 C CA . SER F 1 159 ? 13.071 -8.932 -15.978 1.00 17.14 144 SER F CA 1
ATOM 10810 C C . SER F 1 159 ? 13.488 -7.562 -15.455 1.00 17.14 144 SER F C 1
ATOM 10811 O O . SER F 1 159 ? 14.020 -6.734 -16.193 1.00 17.14 144 SER F O 1
ATOM 10814 N N . THR F 1 160 ? 13.260 -7.347 -14.155 1.00 15.44 145 THR F N 1
ATOM 10815 C CA . THR F 1 160 ? 13.579 -6.092 -13.472 1.00 15.44 145 THR F CA 1
ATOM 10816 C C . THR F 1 160 ? 14.318 -6.326 -12.159 1.00 15.44 145 THR F C 1
ATOM 10817 O O . THR F 1 160 ? 13.966 -7.228 -11.393 1.00 15.44 145 THR F O 1
ATOM 10821 N N . ILE F 1 161 ? 15.340 -5.505 -11.902 1.00 13.29 146 ILE F N 1
ATOM 10822 C CA . ILE F 1 161 ? 16.125 -5.536 -10.672 1.00 13.29 146 ILE F CA 1
ATOM 10823 C C . ILE F 1 161 ? 16.027 -4.189 -9.964 1.00 13.29 146 ILE F C 1
ATOM 10824 O O . ILE F 1 161 ? 16.201 -3.144 -10.598 1.00 13.29 146 ILE F O 1
ATOM 10829 N N . GLU F 1 162 ? 15.757 -4.206 -8.656 1.00 13.86 147 GLU F N 1
ATOM 10830 C CA . GLU F 1 162 ? 15.697 -2.983 -7.854 1.00 13.86 147 GLU F CA 1
ATOM 10831 C C . GLU F 1 162 ? 16.593 -3.071 -6.624 1.00 13.86 147 GLU F C 1
ATOM 10832 O O . GLU F 1 162 ? 16.689 -4.129 -5.992 1.00 13.86 147 GLU F O 1
ATOM 10838 N N . TYR F 1 163 ? 17.223 -1.946 -6.273 1.00 13.40 148 TYR F N 1
ATOM 10839 C CA . TYR F 1 163 ? 18.022 -1.829 -5.055 1.00 13.40 148 TYR F CA 1
ATOM 10840 C C . TYR F 1 163 ? 18.177 -0.352 -4.703 1.00 13.40 148 TYR F C 1
ATOM 10841 O O . TYR F 1 163 ? 17.775 0.527 -5.465 1.00 13.40 148 TYR F O 1
ATOM 10850 N N . VAL F 1 164 ? 18.764 -0.089 -3.532 1.00 13.55 149 VAL F N 1
ATOM 10851 C CA . VAL F 1 164 ? 18.894 1.257 -2.976 1.00 13.55 149 VAL F CA 1
ATOM 10852 C C . VAL F 1 164 ? 20.367 1.598 -2.776 1.00 13.55 149 VAL F C 1
ATOM 10853 O O . VAL F 1 164 ? 21.150 0.752 -2.335 1.00 13.55 149 VAL F O 1
ATOM 10857 N N . GLN F 1 165 ? 20.740 2.841 -3.084 1.00 14.31 150 GLN F N 1
ATOM 10858 C CA . GLN F 1 165 ? 22.142 3.276 -3.102 1.00 14.31 150 GLN F CA 1
ATOM 10859 C C . GLN F 1 165 ? 22.444 4.479 -2.216 1.00 14.31 150 GLN F C 1
ATOM 10860 O O . GLN F 1 165 ? 21.981 5.593 -2.519 1.00 14.31 150 GLN F O 1
ATOM 10866 N N . PRO F 1 166 ? 23.213 4.329 -1.139 1.00 15.50 151 PRO F N 1
ATOM 10867 C CA . PRO F 1 166 ? 23.651 5.497 -0.365 1.00 15.50 151 PRO F CA 1
ATOM 10868 C C . PRO F 1 166 ? 24.628 6.367 -1.142 1.00 15.50 151 PRO F C 1
ATOM 10869 O O . PRO F 1 166 ? 25.148 5.982 -2.189 1.00 15.50 151 PRO F O 1
ATOM 10873 N N . ASP F 1 167 ? 24.864 7.572 -0.612 1.00 16.74 152 ASP F N 1
ATOM 10874 C CA . ASP F 1 167 ? 25.857 8.480 -1.182 1.00 16.74 152 ASP F CA 1
ATOM 10875 C C . ASP F 1 167 ? 27.253 8.285 -0.602 1.00 16.74 152 ASP F C 1
ATOM 10876 O O . ASP F 1 167 ? 28.235 8.654 -1.251 1.00 16.74 152 ASP F O 1
ATOM 10878 N N . PHE F 1 168 ? 27.360 7.752 0.609 1.00 17.65 153 PHE F N 1
ATOM 10879 C CA . PHE F 1 168 ? 28.628 7.406 1.230 1.00 17.65 153 PHE F CA 1
ATOM 10880 C C . PHE F 1 168 ? 28.469 6.038 1.867 1.00 17.65 153 PHE F C 1
ATOM 10881 O O . PHE F 1 168 ? 27.364 5.621 2.216 1.00 17.65 153 PHE F O 1
ATOM 10889 N N . SER F 1 169 ? 29.587 5.348 2.045 1.00 18.88 154 SER F N 1
ATOM 10890 C CA . SER F 1 169 ? 29.566 3.986 2.551 1.00 18.88 154 SER F CA 1
ATOM 10891 C C . SER F 1 169 ? 30.588 3.810 3.657 1.00 18.88 154 SER F C 1
ATOM 10892 O O . SER F 1 169 ? 31.733 4.245 3.522 1.00 18.88 154 SER F O 1
ATOM 10895 N N . THR F 1 170 ? 30.170 3.180 4.749 1.00 18.82 155 THR F N 1
ATOM 10896 C CA . THR F 1 170 ? 31.004 2.989 5.927 1.00 18.82 155 THR F CA 1
ATOM 10897 C C . THR F 1 170 ? 31.211 1.499 6.136 1.00 18.82 155 THR F C 1
ATOM 10898 O O . THR F 1 170 ? 30.240 0.746 6.243 1.00 18.82 155 THR F O 1
ATOM 10902 N N . ILE F 1 171 ? 32.467 1.078 6.200 1.00 18.07 156 ILE F N 1
ATOM 10903 C CA . ILE F 1 171 ? 32.819 -0.330 6.310 1.00 18.07 156 ILE F CA 1
ATOM 10904 C C . ILE F 1 171 ? 33.713 -0.509 7.517 1.00 18.07 156 ILE F C 1
ATOM 10905 O O . ILE F 1 171 ? 34.695 0.222 7.672 1.00 18.07 156 ILE F O 1
ATOM 10910 N N . GLN F 1 172 ? 33.392 -1.469 8.372 1.00 17.58 157 GLN F N 1
ATOM 10911 C CA . GLN F 1 172 ? 34.300 -1.762 9.465 1.00 17.58 157 GLN F CA 1
ATOM 10912 C C . GLN F 1 172 ? 35.418 -2.607 8.888 1.00 17.58 157 GLN F C 1
ATOM 10913 O O . GLN F 1 172 ? 35.158 -3.609 8.221 1.00 17.58 157 GLN F O 1
ATOM 10919 N N . THR F 1 173 ? 36.661 -2.225 9.162 1.00 18.97 158 THR F N 1
ATOM 10920 C CA . THR F 1 173 ? 37.790 -2.915 8.564 1.00 18.97 158 THR F CA 1
ATOM 10921 C C . THR F 1 173 ? 38.600 -3.706 9.564 1.00 18.97 158 THR F C 1
ATOM 10922 O O . THR F 1 173 ? 39.277 -4.655 9.161 1.00 18.97 158 THR F O 1
ATOM 10926 N N . ASP F 1 174 ? 38.570 -3.348 10.841 1.00 21.16 159 ASP F N 1
ATOM 10927 C CA . ASP F 1 174 ? 39.333 -4.181 11.750 1.00 21.16 159 ASP F CA 1
ATOM 10928 C C . ASP F 1 174 ? 38.702 -4.129 13.128 1.00 21.16 159 ASP F C 1
ATOM 10929 O O . ASP F 1 174 ? 38.190 -3.093 13.560 1.00 21.16 159 ASP F O 1
ATOM 10934 N N . HIS F 1 175 ? 38.843 -5.245 13.837 1.00 21.04 160 HIS F N 1
ATOM 10935 C CA . HIS F 1 175 ? 38.387 -5.427 15.205 1.00 21.04 160 HIS F CA 1
ATOM 10936 C C . HIS F 1 175 ? 39.279 -6.464 15.851 1.00 21.04 160 HIS F C 1
ATOM 10937 O O . HIS F 1 175 ? 39.415 -7.571 15.328 1.00 21.04 160 HIS F O 1
ATOM 10944 N N . SER F 1 176 ? 39.879 -6.112 16.978 1.00 23.74 161 SER F N 1
ATOM 10945 C CA . SER F 1 176 ? 40.752 -7.029 17.686 1.00 23.74 161 SER F CA 1
ATOM 10946 C C . SER F 1 176 ? 40.779 -6.629 19.149 1.00 23.74 161 SER F C 1
ATOM 10947 O O . SER F 1 176 ? 40.051 -5.735 19.584 1.00 23.74 161 SER F O 1
ATOM 10950 N N . THR F 1 177 ? 41.631 -7.307 19.913 1.00 25.74 162 THR F N 1
ATOM 10951 C CA . THR F 1 177 ? 41.736 -7.022 21.338 1.00 25.74 162 THR F CA 1
ATOM 10952 C C . THR F 1 177 ? 42.237 -5.607 21.598 1.00 25.74 162 THR F C 1
ATOM 10953 O O . THR F 1 177 ? 41.943 -5.030 22.649 1.00 25.74 162 THR F O 1
ATOM 10957 N N . SER F 1 178 ? 42.974 -5.023 20.659 1.00 25.67 163 SER F N 1
ATOM 10958 C CA . SER F 1 178 ? 43.565 -3.712 20.876 1.00 25.67 163 SER F CA 1
ATOM 10959 C C . SER F 1 178 ? 43.071 -2.618 19.940 1.00 25.67 163 SER F C 1
ATOM 10960 O O . SER F 1 178 ? 43.049 -1.456 20.345 1.00 25.67 163 SER F O 1
ATOM 10963 N N . LYS F 1 179 ? 42.690 -2.938 18.707 1.00 22.66 164 LYS F N 1
ATOM 10964 C CA . LYS F 1 179 ? 42.448 -1.922 17.691 1.00 22.66 164 LYS F CA 1
ATOM 10965 C C . LYS F 1 179 ? 41.124 -2.133 16.979 1.00 22.66 164 LYS F C 1
ATOM 10966 O O . LYS F 1 179 ? 40.815 -3.253 16.564 1.00 22.66 164 LYS F O 1
ATOM 10972 N N . ALA F 1 180 ? 40.334 -1.067 16.860 1.00 21.10 165 ALA F N 1
ATOM 10973 C CA . ALA F 1 180 ? 39.126 -1.113 16.046 1.00 21.10 165 ALA F CA 1
ATOM 10974 C C . ALA F 1 180 ? 39.234 0.021 15.043 1.00 21.10 165 ALA F C 1
ATOM 10975 O O . ALA F 1 180 ? 39.425 1.176 15.432 1.00 21.10 165 ALA F O 1
ATOM 10977 N N . SER F 1 181 ? 39.107 -0.299 13.759 1.00 19.53 166 SER F N 1
ATOM 10978 C CA . SER F 1 181 ? 39.314 0.696 12.712 1.00 19.53 166 SER F CA 1
ATOM 10979 C C . SER F 1 181 ? 38.193 0.689 11.688 1.00 19.53 166 SER F C 1
ATOM 10980 O O . SER F 1 181 ? 37.856 -0.372 11.143 1.00 19.53 166 SER F O 1
ATOM 10983 N N . TRP F 1 182 ? 37.659 1.888 11.418 1.00 17.60 167 TRP F N 1
ATOM 10984 C CA . TRP F 1 182 ? 36.543 2.167 10.529 1.00 17.60 167 TRP F CA 1
ATOM 10985 C C . TRP F 1 182 ? 36.982 3.186 9.482 1.00 17.60 167 TRP F C 1
ATOM 10986 O O . TRP F 1 182 ? 37.926 3.949 9.703 1.00 17.60 167 TRP F O 1
ATOM 10997 N N . ASP F 1 183 ? 36.255 3.255 8.368 1.00 17.76 168 ASP F N 1
ATOM 10998 C CA . ASP F 1 183 ? 36.540 4.292 7.381 1.00 17.76 168 ASP F CA 1
ATOM 10999 C C . ASP F 1 183 ? 35.360 4.453 6.434 1.00 17.76 168 ASP F C 1
ATOM 11000 O O . ASP F 1 183 ? 34.475 3.601 6.361 1.00 17.76 168 ASP F O 1
ATOM 11005 N N . THR F 1 184 ? 35.377 5.562 5.694 1.00 16.52 169 THR F N 1
ATOM 11006 C CA . THR F 1 184 ? 34.305 5.943 4.782 1.00 16.52 169 THR F CA 1
ATOM 11007 C C . THR F 1 184 ? 34.935 6.459 3.498 1.00 16.52 169 THR F C 1
ATOM 11008 O O . THR F 1 184 ? 36.020 7.045 3.529 1.00 16.52 169 THR F O 1
ATOM 11012 N N . LYS F 1 185 ? 34.222 6.309 2.382 1.00 16.49 170 LYS F N 1
ATOM 11013 C CA . LYS F 1 185 ? 34.787 6.655 1.085 1.00 16.49 170 LYS F CA 1
ATOM 11014 C C . LYS F 1 185 ? 33.715 7.237 0.180 1.00 16.49 170 LYS F C 1
ATOM 11015 O O . LYS F 1 185 ? 32.524 6.978 0.350 1.00 16.49 170 LYS F O 1
ATOM 11021 N N . PHE F 1 186 ? 34.162 8.001 -0.816 1.00 17.04 171 PHE F N 1
ATOM 11022 C CA . PHE F 1 186 ? 33.249 8.594 -1.787 1.00 17.04 171 PHE F CA 1
ATOM 11023 C C . PHE F 1 186 ? 32.640 7.518 -2.681 1.00 17.04 171 PHE F C 1
ATOM 11024 O O . PHE F 1 186 ? 33.309 6.552 -3.047 1.00 17.04 171 PHE F O 1
ATOM 11032 N N . THR F 1 187 ? 31.362 7.681 -3.040 1.00 18.03 172 THR F N 1
ATOM 11033 C CA . THR F 1 187 ? 30.656 6.640 -3.788 1.00 18.03 172 THR F CA 1
ATOM 11034 C C . THR F 1 187 ? 30.248 7.070 -5.191 1.00 18.03 172 THR F C 1
ATOM 11035 O O . THR F 1 187 ? 30.772 6.523 -6.162 1.00 18.03 172 THR F O 1
ATOM 11039 N N . GLU F 1 188 ? 29.356 8.046 -5.338 1.00 18.90 173 GLU F N 1
ATOM 11040 C CA . GLU F 1 188 ? 28.833 8.416 -6.647 1.00 18.90 173 GLU F CA 1
ATOM 11041 C C . GLU F 1 188 ? 27.989 9.671 -6.501 1.00 18.90 173 GLU F C 1
ATOM 11042 O O . GLU F 1 188 ? 27.597 10.052 -5.398 1.00 18.90 173 GLU F O 1
ATOM 11044 N N . THR F 1 189 ? 27.698 10.302 -7.633 1.00 20.58 174 THR F N 1
ATOM 11045 C CA . THR F 1 189 ? 26.855 11.486 -7.645 1.00 20.58 174 THR F CA 1
ATOM 11046 C C . THR F 1 189 ? 25.388 11.105 -7.771 1.00 20.58 174 THR F C 1
ATOM 11047 O O . THR F 1 189 ? 25.037 10.094 -8.384 1.00 20.58 174 THR F O 1
ATOM 11051 N N . THR F 1 190 ? 24.528 11.931 -7.173 1.00 19.87 175 THR F N 1
ATOM 11052 C CA . THR F 1 190 ? 23.094 11.682 -7.240 1.00 19.87 175 THR F CA 1
ATOM 11053 C C . THR F 1 190 ? 22.546 11.942 -8.631 1.00 19.87 175 THR F C 1
ATOM 11054 O O . THR F 1 190 ? 21.629 11.246 -9.073 1.00 19.87 175 THR F O 1
ATOM 11058 N N . ARG F 1 191 ? 23.077 12.935 -9.329 1.00 21.58 176 ARG F N 1
ATOM 11059 C CA . ARG F 1 191 ? 22.666 13.247 -10.689 1.00 21.58 176 ARG F CA 1
ATOM 11060 C C . ARG F 1 191 ? 23.799 12.879 -11.638 1.00 21.58 176 ARG F C 1
ATOM 11061 O O . ARG F 1 191 ? 24.912 13.398 -11.509 1.00 21.58 176 ARG F O 1
ATOM 11063 N N . GLY F 1 192 ? 23.516 11.992 -12.587 1.00 23.61 177 GLY F N 1
ATOM 11064 C CA . GLY F 1 192 ? 24.490 11.574 -13.569 1.00 23.61 177 GLY F CA 1
ATOM 11065 C C . GLY F 1 192 ? 25.211 10.278 -13.267 1.00 23.61 177 GLY F C 1
ATOM 11066 O O . GLY F 1 192 ? 25.769 9.674 -14.190 1.00 23.61 177 GLY F O 1
ATOM 11067 N N . ASN F 1 193 ? 25.203 9.823 -12.017 1.00 22.21 178 ASN F N 1
ATOM 11068 C CA . ASN F 1 193 ? 25.785 8.536 -11.635 1.00 22.21 178 ASN F CA 1
ATOM 11069 C C . ASN F 1 193 ? 27.235 8.395 -12.091 1.00 22.21 178 ASN F C 1
ATOM 11070 O O . ASN F 1 193 ? 27.644 7.353 -12.601 1.00 22.21 178 ASN F O 1
ATOM 11075 N N . TYR F 1 194 ? 28.016 9.457 -11.932 1.00 25.14 179 TYR F N 1
ATOM 11076 C CA . TYR F 1 194 ? 29.436 9.365 -12.225 1.00 25.14 179 TYR F CA 1
ATOM 11077 C C . TYR F 1 194 ? 30.212 8.902 -10.995 1.00 25.14 179 TYR F C 1
ATOM 11078 O O . TYR F 1 194 ? 29.724 8.950 -9.865 1.00 25.14 179 TYR F O 1
ATOM 11087 N N . ASN F 1 195 ? 31.446 8.464 -11.229 1.00 28.46 180 ASN F N 1
ATOM 11088 C CA . ASN F 1 195 ? 32.323 7.989 -10.167 1.00 28.46 180 ASN F CA 1
ATOM 11089 C C . ASN F 1 195 ? 33.757 8.342 -10.529 1.00 28.46 180 ASN F C 1
ATOM 11090 O O . ASN F 1 195 ? 34.024 8.940 -11.573 1.00 28.46 180 ASN F O 1
ATOM 11095 N N . LEU F 1 196 ? 34.689 7.953 -9.662 1.00 28.97 181 LEU F N 1
ATOM 11096 C CA . LEU F 1 196 ? 36.074 8.371 -9.826 1.00 28.97 181 LEU F CA 1
ATOM 11097 C C . LEU F 1 196 ? 36.790 7.696 -10.985 1.00 28.97 181 LEU F C 1
ATOM 11098 O O . LEU F 1 196 ? 37.886 8.137 -11.341 1.00 28.97 181 LEU F O 1
ATOM 11103 N N . LYS F 1 197 ? 36.219 6.657 -11.587 1.00 33.13 182 LYS F N 1
ATOM 11104 C CA . LYS F 1 197 ? 36.900 5.925 -12.644 1.00 33.13 182 LYS F CA 1
ATOM 11105 C C . LYS F 1 197 ? 36.258 6.102 -14.012 1.00 33.13 182 LYS F C 1
ATOM 11106 O O . LYS F 1 197 ? 36.700 5.468 -14.972 1.00 33.13 182 LYS F O 1
ATOM 11108 N N . SER F 1 198 ? 35.242 6.949 -14.134 1.00 36.19 183 SER F N 1
ATOM 11109 C CA . SER F 1 198 ? 34.577 7.117 -15.418 1.00 36.19 183 SER F CA 1
ATOM 11110 C C . SER F 1 198 ? 35.497 7.826 -16.399 1.00 36.19 183 SER F C 1
ATOM 11111 O O . SER F 1 198 ? 36.397 8.572 -16.006 1.00 36.19 183 SER F O 1
ATOM 11114 N N . ASN F 1 199 ? 35.272 7.587 -17.693 1.00 47.66 184 ASN F N 1
ATOM 11115 C CA . ASN F 1 199 ? 36.129 8.184 -18.718 1.00 47.66 184 ASN F CA 1
ATOM 11116 C C . ASN F 1 199 ? 35.374 8.226 -20.047 1.00 47.66 184 ASN F C 1
ATOM 11117 O O . ASN F 1 199 ? 35.264 7.205 -20.729 1.00 47.66 184 ASN F O 1
ATOM 11122 N N . ASN F 1 200 ? 34.871 9.403 -20.396 1.00 52.15 185 ASN F N 1
ATOM 11123 C CA . ASN F 1 200 ? 34.262 9.634 -21.703 1.00 52.15 185 ASN F CA 1
ATOM 11124 C C . ASN F 1 200 ? 35.348 10.004 -22.707 1.00 52.15 185 ASN F C 1
ATOM 11125 O O . ASN F 1 200 ? 36.180 10.868 -22.408 1.00 52.15 185 ASN F O 1
ATOM 11130 N N . PRO F 1 201 ? 35.382 9.387 -23.892 1.00 53.52 186 PRO F N 1
ATOM 11131 C CA . PRO F 1 201 ? 36.488 9.621 -24.833 1.00 53.52 186 PRO F CA 1
ATOM 11132 C C . PRO F 1 201 ? 36.786 11.077 -25.163 1.00 53.52 186 PRO F C 1
ATOM 11133 O O . PRO F 1 201 ? 37.957 11.438 -25.312 1.00 53.52 186 PRO F O 1
ATOM 11137 N N . VAL F 1 202 ? 35.765 11.923 -25.288 1.00 55.61 187 VAL F N 1
ATOM 11138 C CA . VAL F 1 202 ? 35.971 13.300 -25.730 1.00 55.61 187 VAL F CA 1
ATOM 11139 C C . VAL F 1 202 ? 35.674 14.330 -24.646 1.00 55.61 187 VAL F C 1
ATOM 11140 O O . VAL F 1 202 ? 36.111 15.485 -24.774 1.00 55.61 187 VAL F O 1
ATOM 11144 N N . TYR F 1 203 ? 35.002 13.951 -23.566 1.00 52.41 188 TYR F N 1
ATOM 11145 C CA . TYR F 1 203 ? 34.715 14.884 -22.491 1.00 52.41 188 TYR F CA 1
ATOM 11146 C C . TYR F 1 203 ? 35.447 14.548 -21.205 1.00 52.41 188 TYR F C 1
ATOM 11147 O O . TYR F 1 203 ? 35.334 15.303 -20.234 1.00 52.41 188 TYR F O 1
ATOM 11156 N N . GLY F 1 204 ? 36.212 13.466 -21.176 1.00 46.71 189 GLY F N 1
ATOM 11157 C CA . GLY F 1 204 ? 36.887 13.081 -19.951 1.00 46.71 189 GLY F CA 1
ATOM 11158 C C . GLY F 1 204 ? 35.887 12.781 -18.856 1.00 46.71 189 GLY F C 1
ATOM 11159 O O . GLY F 1 204 ? 34.891 12.082 -19.064 1.00 46.71 189 GLY F O 1
ATOM 11160 N N . ASN F 1 205 ? 36.158 13.305 -17.667 1.00 38.51 190 ASN F N 1
ATOM 11161 C CA . ASN F 1 205 ? 35.297 13.093 -16.515 1.00 38.51 190 ASN F CA 1
ATOM 11162 C C . ASN F 1 205 ? 34.343 14.270 -16.370 1.00 38.51 190 ASN F C 1
ATOM 11163 O O . ASN F 1 205 ? 34.778 15.419 -16.268 1.00 38.51 190 ASN F O 1
ATOM 11168 N N . GLU F 1 206 ? 33.047 13.981 -16.334 1.00 34.00 191 GLU F N 1
ATOM 11169 C CA . GLU F 1 206 ? 32.037 15.028 -16.310 1.00 34.00 191 GLU F CA 1
ATOM 11170 C C . GLU F 1 206 ? 31.488 15.268 -14.914 1.00 34.00 191 GLU F C 1
ATOM 11171 O O . GLU F 1 206 ? 30.436 15.896 -14.767 1.00 34.00 191 GLU F O 1
ATOM 11173 N N . MET F 1 207 ? 32.170 14.773 -13.889 1.00 34.76 192 MET F N 1
ATOM 11174 C CA . MET F 1 207 ? 31.817 15.092 -12.516 1.00 34.76 192 MET F CA 1
ATOM 11175 C C . MET F 1 207 ? 32.022 16.580 -12.257 1.00 34.76 192 MET F C 1
ATOM 11176 O O . MET F 1 207 ? 32.992 17.175 -12.726 1.00 34.76 192 MET F O 1
ATOM 11181 N N . PHE F 1 208 ? 31.097 17.187 -11.521 1.00 33.42 193 PHE F N 1
ATOM 11182 C CA . PHE F 1 208 ? 31.157 18.611 -11.184 1.00 33.42 193 PHE F CA 1
ATOM 11183 C C . PHE F 1 208 ? 31.355 19.498 -12.415 1.00 33.42 193 PHE F C 1
ATOM 11184 O O . PHE F 1 208 ? 32.171 20.417 -12.416 1.00 33.42 193 PHE F O 1
ATOM 11192 N N . MET F 1 209 ? 30.599 19.230 -13.475 1.00 36.64 194 MET F N 1
ATOM 11193 C CA . MET F 1 209 ? 30.617 20.087 -14.655 1.00 36.64 194 MET F CA 1
ATOM 11194 C C . MET F 1 209 ? 29.196 20.487 -15.016 1.00 36.64 194 MET F C 1
ATOM 11195 O O . MET F 1 209 ? 28.348 19.624 -15.259 1.00 36.64 194 MET F O 1
ATOM 11197 N N . TYR F 1 210 ? 28.943 21.793 -15.075 1.00 37.69 195 TYR F N 1
ATOM 11198 C CA . TYR F 1 210 ? 27.606 22.283 -15.384 1.00 37.69 195 TYR F CA 1
ATOM 11199 C C . TYR F 1 210 ? 27.252 22.138 -16.853 1.00 37.69 195 TYR F C 1
ATOM 11200 O O . TYR F 1 210 ? 26.353 21.373 -17.211 1.00 37.69 195 TYR F O 1
ATOM 11209 N N . GLY F 1 211 ? 27.952 22.868 -17.710 1.00 47.44 196 GLY F N 1
ATOM 11210 C CA . GLY F 1 211 ? 27.631 22.871 -19.121 1.00 47.44 196 GLY F CA 1
ATOM 11211 C C . GLY F 1 211 ? 28.837 22.668 -20.004 1.00 47.44 196 GLY F C 1
ATOM 11212 O O . GLY F 1 211 ? 29.892 23.261 -19.769 1.00 47.44 196 GLY F O 1
ATOM 11213 N N . ARG F 1 212 ? 28.693 21.834 -21.031 1.00 52.90 197 ARG F N 1
ATOM 11214 C CA . ARG F 1 212 ? 29.814 21.559 -21.922 1.00 52.90 197 ARG F CA 1
ATOM 11215 C C . ARG F 1 212 ? 30.198 22.779 -22.754 1.00 52.90 197 ARG F C 1
ATOM 11216 O O . ARG F 1 212 ? 31.371 22.957 -23.090 1.00 52.90 197 ARG F O 1
ATOM 11224 N N . TYR F 1 213 ? 29.227 23.618 -23.122 1.00 56.52 198 TYR F N 1
ATOM 11225 C CA . TYR F 1 213 ? 29.489 24.714 -24.050 1.00 56.52 198 TYR F CA 1
ATOM 11226 C C . TYR F 1 213 ? 29.076 26.081 -23.511 1.00 56.52 198 TYR F C 1
ATOM 11227 O O . TYR F 1 213 ? 28.837 26.999 -24.302 1.00 56.52 198 TYR F O 1
ATOM 11236 N N . THR F 1 214 ? 28.978 26.241 -22.191 1.00 56.26 199 THR F N 1
ATOM 11237 C CA . THR F 1 214 ? 28.449 27.481 -21.627 1.00 56.26 199 THR F CA 1
ATOM 11238 C C . THR F 1 214 ? 29.251 28.719 -22.011 1.00 56.26 199 THR F C 1
ATOM 11239 O O . THR F 1 214 ? 28.688 29.819 -22.029 1.00 56.26 199 THR F O 1
ATOM 11243 N N . ASN F 1 215 ? 30.532 28.568 -22.338 1.00 56.36 200 ASN F N 1
ATOM 11244 C CA . ASN F 1 215 ? 31.387 29.684 -22.748 1.00 56.36 200 ASN F CA 1
ATOM 11245 C C . ASN F 1 215 ? 31.398 30.809 -21.712 1.00 56.36 200 ASN F C 1
ATOM 11246 O O . ASN F 1 215 ? 31.130 31.974 -22.014 1.00 56.36 200 ASN F O 1
ATOM 11248 N N . VAL F 1 216 ? 31.700 30.445 -20.475 1.00 52.16 201 VAL F N 1
ATOM 11249 C CA . VAL F 1 216 ? 31.876 31.403 -19.386 1.00 52.16 201 VAL F CA 1
ATOM 11250 C C . VAL F 1 216 ? 33.196 31.069 -18.705 1.00 52.16 201 VAL F C 1
ATOM 11251 O O . VAL F 1 216 ? 33.773 29.996 -18.948 1.00 52.16 201 VAL F O 1
ATOM 11255 N N . PRO F 1 217 ? 33.727 31.972 -17.879 1.00 50.96 202 PRO F N 1
ATOM 11256 C CA . PRO F 1 217 ? 35.000 31.683 -17.203 1.00 50.96 202 PRO F CA 1
ATOM 11257 C C . PRO F 1 217 ? 34.935 30.413 -16.365 1.00 50.96 202 PRO F C 1
ATOM 11258 O O . PRO F 1 217 ? 33.907 30.086 -15.770 1.00 50.96 202 PRO F O 1
ATOM 11262 N N . ALA F 1 218 ? 36.062 29.691 -16.342 1.00 47.11 203 ALA F N 1
ATOM 11263 C CA . ALA F 1 218 ? 36.174 28.408 -15.648 1.00 47.11 203 ALA F CA 1
ATOM 11264 C C . ALA F 1 218 ? 35.492 28.397 -14.287 1.00 47.11 203 ALA F C 1
ATOM 11265 O O . ALA F 1 218 ? 34.750 27.467 -13.956 1.00 47.11 203 ALA F O 1
ATOM 11267 N N . THR F 1 219 ? 35.745 29.426 -13.480 1.00 45.85 204 THR F N 1
ATOM 11268 C CA . THR F 1 219 ? 35.160 29.494 -12.146 1.00 45.85 204 THR F CA 1
ATOM 11269 C C . THR F 1 219 ? 33.641 29.404 -12.209 1.00 45.85 204 THR F C 1
ATOM 11270 O O . THR F 1 219 ? 33.010 28.770 -11.359 1.00 45.85 204 THR F O 1
ATOM 11272 N N . GLU F 1 220 ? 33.042 30.036 -13.212 1.00 43.90 205 GLU F N 1
ATOM 11273 C CA . GLU F 1 220 ? 31.596 30.050 -13.372 1.00 43.90 205 GLU F CA 1
ATOM 11274 C C . GLU F 1 220 ? 31.015 28.738 -13.886 1.00 43.90 205 GLU F C 1
ATOM 11275 O O . GLU F 1 220 ? 29.815 28.509 -13.711 1.00 43.90 205 GLU F O 1
ATOM 11277 N N . ASN F 1 221 ? 31.809 27.880 -14.523 1.00 43.30 206 ASN F N 1
ATOM 11278 C CA . ASN F 1 221 ? 31.274 26.618 -15.026 1.00 43.30 206 ASN F CA 1
ATOM 11279 C C . ASN F 1 221 ? 31.135 25.524 -13.977 1.00 43.30 206 ASN F C 1
ATOM 11280 O O . ASN F 1 221 ? 30.618 24.452 -14.306 1.00 43.30 206 ASN F O 1
ATOM 11285 N N . ILE F 1 222 ? 31.580 25.739 -12.742 1.00 37.06 207 ILE F N 1
ATOM 11286 C CA . ILE F 1 222 ? 31.438 24.686 -11.748 1.00 37.06 207 ILE F CA 1
ATOM 11287 C C . ILE F 1 222 ? 29.961 24.464 -11.424 1.00 37.06 207 ILE F C 1
ATOM 11288 O O . ILE F 1 222 ? 29.092 25.284 -11.734 1.00 37.06 207 ILE F O 1
ATOM 11293 N N . ILE F 1 223 ? 29.680 23.332 -10.786 1.00 30.93 208 ILE F N 1
ATOM 11294 C CA . ILE F 1 223 ? 28.317 22.873 -10.523 1.00 30.93 208 ILE F CA 1
ATOM 11295 C C . ILE F 1 223 ? 27.790 23.553 -9.263 1.00 30.93 208 ILE F C 1
ATOM 11296 O O . ILE F 1 223 ? 28.575 23.860 -8.356 1.00 30.93 208 ILE F O 1
ATOM 11301 N N . PRO F 1 224 ? 26.492 23.844 -9.173 1.00 28.53 209 PRO F N 1
ATOM 11302 C CA . PRO F 1 224 ? 25.963 24.461 -7.953 1.00 28.53 209 PRO F CA 1
ATOM 11303 C C . PRO F 1 224 ? 26.219 23.582 -6.744 1.00 28.53 209 PRO F C 1
ATOM 11304 O O . PRO F 1 224 ? 26.168 22.355 -6.822 1.00 28.53 209 PRO F O 1
ATOM 11308 N N . ASP F 1 225 ? 26.493 24.227 -5.612 1.00 26.02 210 ASP F N 1
ATOM 11309 C CA . ASP F 1 225 ? 26.940 23.496 -4.432 1.00 26.02 210 ASP F CA 1
ATOM 11310 C C . ASP F 1 225 ? 25.892 22.527 -3.901 1.00 26.02 210 ASP F C 1
ATOM 11311 O O . ASP F 1 225 ? 26.248 21.456 -3.403 1.00 26.02 210 ASP F O 1
ATOM 11313 N N . TYR F 1 226 ? 24.605 22.865 -4.000 1.00 23.98 211 TYR F N 1
ATOM 11314 C CA . TYR F 1 226 ? 23.594 22.057 -3.322 1.00 23.98 211 TYR F CA 1
ATOM 11315 C C . TYR F 1 226 ? 23.552 20.636 -3.862 1.00 23.98 211 TYR F C 1
ATOM 11316 O O . TYR F 1 226 ? 23.252 19.695 -3.122 1.00 23.98 211 TYR F O 1
ATOM 11325 N N . GLN F 1 227 ? 23.862 20.453 -5.143 1.00 25.91 212 GLN F N 1
ATOM 11326 C CA . GLN F 1 227 ? 23.852 19.107 -5.704 1.00 25.91 212 GLN F CA 1
ATOM 11327 C C . GLN F 1 227 ? 24.943 18.235 -5.099 1.00 25.91 212 GLN F C 1
ATOM 11328 O O . GLN F 1 227 ? 24.799 17.009 -5.058 1.00 25.91 212 GLN F O 1
ATOM 11334 N N . MET F 1 228 ? 26.033 18.833 -4.631 1.00 26.89 213 MET F N 1
ATOM 11335 C CA . MET F 1 228 ? 27.066 18.060 -3.961 1.00 26.89 213 MET F CA 1
ATOM 11336 C C . MET F 1 228 ? 26.571 17.537 -2.618 1.00 26.89 213 MET F C 1
ATOM 11337 O O . MET F 1 228 ? 25.699 18.125 -1.977 1.00 26.89 213 MET F O 1
ATOM 11342 N N . SER F 1 229 ? 27.141 16.413 -2.195 1.00 21.46 214 SER F N 1
ATOM 11343 C CA . SER F 1 229 ? 26.756 15.814 -0.927 1.00 21.46 214 SER F CA 1
ATOM 11344 C C . SER F 1 229 ? 27.128 16.719 0.241 1.00 21.46 214 SER F C 1
ATOM 11345 O O . SER F 1 229 ? 28.090 17.484 0.181 1.00 21.46 214 SER F O 1
ATOM 11348 N N . LYS F 1 230 ? 26.341 16.622 1.315 1.00 18.90 215 LYS F N 1
ATOM 11349 C CA . LYS F 1 230 ? 26.621 17.395 2.521 1.00 18.90 215 LYS F CA 1
ATOM 11350 C C . LYS F 1 230 ? 27.988 17.058 3.093 1.00 18.90 215 LYS F C 1
ATOM 11351 O O . LYS F 1 230 ? 28.680 17.933 3.620 1.00 18.90 215 LYS F O 1
ATOM 11357 N N . LEU F 1 231 ? 28.394 15.793 3.009 1.00 18.70 216 LEU F N 1
ATOM 11358 C CA . LEU F 1 231 ? 29.678 15.397 3.572 1.00 18.70 216 LEU F CA 1
ATOM 11359 C C . LEU F 1 231 ? 30.873 15.945 2.806 1.00 18.70 216 LEU F C 1
ATOM 11360 O O . LEU F 1 231 ? 31.987 15.880 3.329 1.00 18.70 216 LEU F O 1
ATOM 11365 N N . ILE F 1 232 ? 30.696 16.466 1.599 1.00 18.68 217 ILE F N 1
ATOM 11366 C CA . ILE F 1 232 ? 31.841 17.058 0.920 1.00 18.68 217 ILE F CA 1
ATOM 11367 C C . ILE F 1 232 ? 31.916 18.543 1.223 1.00 18.68 217 ILE F C 1
ATOM 11368 O O . ILE F 1 232 ? 32.999 19.081 1.460 1.00 18.68 217 ILE F O 1
ATOM 11373 N N . THR F 1 233 ? 30.768 19.215 1.244 1.00 18.41 218 THR F N 1
ATOM 11374 C CA . THR F 1 233 ? 30.741 20.625 1.606 1.00 18.41 218 THR F CA 1
ATOM 11375 C C . THR F 1 233 ? 31.057 20.805 3.085 1.00 18.41 218 THR F C 1
ATOM 11376 O O . THR F 1 233 ? 31.824 21.694 3.467 1.00 18.41 218 THR F O 1
ATOM 11380 N N . GLY F 1 234 ? 30.475 19.958 3.933 1.00 18.29 219 GLY F N 1
ATOM 11381 C CA . GLY F 1 234 ? 30.676 20.050 5.361 1.00 18.29 219 GLY F CA 1
ATOM 11382 C C . GLY F 1 234 ? 31.204 18.742 5.921 1.00 18.29 219 GLY F C 1
ATOM 11383 O O . GLY F 1 234 ? 31.123 17.689 5.294 1.00 18.29 219 GLY F O 1
ATOM 11384 N N . GLY F 1 235 ? 31.740 18.833 7.130 1.00 18.70 220 GLY F N 1
ATOM 11385 C CA . GLY F 1 235 ? 32.481 17.719 7.689 1.00 18.70 220 GLY F CA 1
ATOM 11386 C C . GLY F 1 235 ? 31.608 16.551 8.107 1.00 18.70 220 GLY F C 1
ATOM 11387 O O . GLY F 1 235 ? 30.398 16.672 8.281 1.00 18.70 220 GLY F O 1
ATOM 11388 N N . LEU F 1 236 ? 32.253 15.398 8.247 1.00 17.19 221 LEU F N 1
ATOM 11389 C CA . LEU F 1 236 ? 31.611 14.206 8.780 1.00 17.19 221 LEU F CA 1
ATOM 11390 C C . LEU F 1 236 ? 31.463 14.309 10.292 1.00 17.19 221 LEU F C 1
ATOM 11391 O O . LEU F 1 236 ? 32.298 14.908 10.970 1.00 17.19 221 LEU F O 1
ATOM 11396 N N . ASN F 1 237 ? 30.395 13.709 10.827 1.00 17.13 222 ASN F N 1
ATOM 11397 C CA . ASN F 1 237 ? 30.125 13.668 12.263 1.00 17.13 222 ASN F CA 1
ATOM 11398 C C . ASN F 1 237 ? 30.162 12.232 12.772 1.00 17.13 222 ASN F C 1
ATOM 11399 O O . ASN F 1 237 ? 29.146 11.526 12.726 1.00 17.13 222 ASN F O 1
ATOM 11404 N N . PRO F 1 238 ? 31.290 11.760 13.288 1.00 18.63 223 PRO F N 1
ATOM 11405 C CA . PRO F 1 238 ? 31.397 10.343 13.652 1.00 18.63 223 PRO F CA 1
ATOM 11406 C C . PRO F 1 238 ? 30.549 9.981 14.856 1.00 18.63 223 PRO F C 1
ATOM 11407 O O . PRO F 1 238 ? 30.294 10.801 15.737 1.00 18.63 223 PRO F O 1
ATOM 11411 N N . ASN F 1 239 ? 30.122 8.720 14.891 1.00 19.33 224 ASN F N 1
ATOM 11412 C CA . ASN F 1 239 ? 29.522 8.127 16.084 1.00 19.33 224 ASN F CA 1
ATOM 11413 C C . ASN F 1 239 ? 30.063 6.711 16.192 1.00 19.33 224 ASN F C 1
ATOM 11414 O O . ASN F 1 239 ? 29.707 5.859 15.375 1.00 19.33 224 ASN F O 1
ATOM 11419 N N . MET F 1 240 ? 30.882 6.439 17.211 1.00 19.40 225 MET F N 1
ATOM 11420 C CA . MET F 1 240 ? 31.469 5.109 17.364 1.00 19.40 225 MET F CA 1
ATOM 11421 C C . MET F 1 240 ? 31.430 4.702 18.828 1.00 19.40 225 MET F C 1
ATOM 11422 O O . MET F 1 240 ? 31.555 5.554 19.699 1.00 19.40 225 MET F O 1
ATOM 11427 N N . SER F 1 241 ? 31.206 3.429 19.123 1.00 19.54 226 SER F N 1
ATOM 11428 C CA . SER F 1 241 ? 31.206 3.013 20.523 1.00 19.54 226 SER F CA 1
ATOM 11429 C C . SER F 1 241 ? 32.041 1.759 20.730 1.00 19.54 226 SER F C 1
ATOM 11430 O O . SER F 1 241 ? 32.030 0.856 19.891 1.00 19.54 226 SER F O 1
ATOM 11433 N N . VAL F 1 242 ? 32.769 1.706 21.850 1.00 20.97 227 VAL F N 1
ATOM 11434 C CA . VAL F 1 242 ? 33.605 0.555 22.189 1.00 20.97 227 VAL F CA 1
ATOM 11435 C C . VAL F 1 242 ? 33.400 0.167 23.649 1.00 20.97 227 VAL F C 1
ATOM 11436 O O . VAL F 1 242 ? 33.327 1.032 24.527 1.00 20.97 227 VAL F O 1
ATOM 11440 N N . VAL F 1 243 ? 33.303 -1.134 23.913 1.00 21.97 228 VAL F N 1
ATOM 11441 C CA . VAL F 1 243 ? 33.101 -1.653 25.265 1.00 21.97 228 VAL F CA 1
ATOM 11442 C C . VAL F 1 243 ? 34.408 -2.215 25.807 1.00 21.97 228 VAL F C 1
ATOM 11443 O O . VAL F 1 243 ? 35.056 -3.037 25.150 1.00 21.97 228 VAL F O 1
ATOM 11447 N N . LEU F 1 244 ? 34.793 -1.792 27.012 1.00 26.17 229 LEU F N 1
ATOM 11448 C CA . LEU F 1 244 ? 36.005 -2.259 27.669 1.00 26.17 229 LEU F CA 1
ATOM 11449 C C . LEU F 1 244 ? 35.627 -2.958 28.964 1.00 26.17 229 LEU F C 1
ATOM 11450 O O . LEU F 1 244 ? 34.683 -2.544 29.643 1.00 26.17 229 LEU F O 1
ATOM 11455 N N . THR F 1 245 ? 36.366 -4.009 29.318 1.00 32.90 230 THR F N 1
ATOM 11456 C CA . THR F 1 245 ? 36.201 -4.660 30.610 1.00 32.90 230 THR F CA 1
ATOM 11457 C C . THR F 1 245 ? 37.550 -4.839 31.288 1.00 32.90 230 THR F C 1
ATOM 11458 O O . THR F 1 245 ? 38.598 -4.839 30.640 1.00 32.90 230 THR F O 1
ATOM 11462 N N . ALA F 1 246 ? 37.513 -5.035 32.605 1.00 38.81 231 ALA F N 1
ATOM 11463 C CA . ALA F 1 246 ? 38.752 -5.190 33.357 1.00 38.81 231 ALA F CA 1
ATOM 11464 C C . ALA F 1 246 ? 38.482 -5.974 34.632 1.00 38.81 231 ALA F C 1
ATOM 11465 O O . ALA F 1 246 ? 37.356 -5.956 35.144 1.00 38.81 231 ALA F O 1
ATOM 11467 N N . PRO F 1 247 ? 39.487 -6.664 35.167 1.00 43.26 232 PRO F N 1
ATOM 11468 C CA . PRO F 1 247 ? 39.322 -7.342 36.456 1.00 43.26 232 PRO F CA 1
ATOM 11469 C C . PRO F 1 247 ? 39.279 -6.344 37.600 1.00 43.26 232 PRO F C 1
ATOM 11470 O O . PRO F 1 247 ? 39.613 -5.167 37.454 1.00 43.26 232 PRO F O 1
ATOM 11474 N N . ASN F 1 248 ? 38.859 -6.845 38.759 1.00 45.15 233 ASN F N 1
ATOM 11475 C CA . ASN F 1 248 ? 38.670 -6.008 39.936 1.00 45.15 233 ASN F CA 1
ATOM 11476 C C . ASN F 1 248 ? 39.968 -5.316 40.341 1.00 45.15 233 ASN F C 1
ATOM 11477 O O . ASN F 1 248 ? 41.040 -5.923 40.343 1.00 45.15 233 ASN F O 1
ATOM 11482 N N . GLY F 1 249 ? 39.867 -4.033 40.692 1.00 46.47 234 GLY F N 1
ATOM 11483 C CA . GLY F 1 249 ? 40.988 -3.276 41.211 1.00 46.47 234 GLY F CA 1
ATOM 11484 C C . GLY F 1 249 ? 41.697 -2.374 40.223 1.00 46.47 234 GLY F C 1
ATOM 11485 O O . GLY F 1 249 ? 42.510 -1.544 40.646 1.00 46.47 234 GLY F O 1
ATOM 11486 N N . THR F 1 250 ? 41.414 -2.501 38.930 1.00 46.71 235 THR F N 1
ATOM 11487 C CA . THR F 1 250 ? 42.087 -1.691 37.922 1.00 46.71 235 THR F CA 1
ATOM 11488 C C . THR F 1 250 ? 41.849 -0.203 38.157 1.00 46.71 235 THR F C 1
ATOM 11489 O O . THR F 1 250 ? 40.734 0.214 38.478 1.00 46.71 235 THR F O 1
ATOM 11493 N N . GLU F 1 251 ? 42.909 0.604 38.023 1.00 47.00 236 GLU F N 1
ATOM 11494 C CA . GLU F 1 251 ? 42.817 2.022 38.342 1.00 47.00 236 GLU F CA 1
ATOM 11495 C C . GLU F 1 251 ? 43.065 2.986 37.185 1.00 47.00 236 GLU F C 1
ATOM 11496 O O . GLU F 1 251 ? 42.612 4.131 37.270 1.00 47.00 236 GLU F O 1
ATOM 11498 N N . GLU F 1 252 ? 43.762 2.587 36.120 1.00 41.15 237 GLU F N 1
ATOM 11499 C CA . GLU F 1 252 ? 44.141 3.544 35.086 1.00 41.15 237 GLU F CA 1
ATOM 11500 C C . GLU F 1 252 ? 44.130 2.900 33.706 1.00 41.15 237 GLU F C 1
ATOM 11501 O O . GLU F 1 252 ? 44.306 1.688 33.573 1.00 41.15 237 GLU F O 1
ATOM 11503 N N . SER F 1 253 ? 43.940 3.729 32.676 1.00 36.72 238 SER F N 1
ATOM 11504 C CA . SER F 1 253 ? 43.931 3.223 31.303 1.00 36.72 238 SER F CA 1
ATOM 11505 C C . SER F 1 253 ? 44.190 4.360 30.317 1.00 36.72 238 SER F C 1
ATOM 11506 O O . SER F 1 253 ? 43.740 5.482 30.539 1.00 36.72 238 SER F O 1
ATOM 11508 N N . ILE F 1 254 ? 44.949 4.083 29.254 1.00 33.55 239 ILE F N 1
ATOM 11509 C CA . ILE F 1 254 ? 45.219 5.066 28.203 1.00 33.55 239 ILE F CA 1
ATOM 11510 C C . ILE F 1 254 ? 44.479 4.692 26.923 1.00 33.55 239 ILE F C 1
ATOM 11511 O O . ILE F 1 254 ? 44.553 3.543 26.473 1.00 33.55 239 ILE F O 1
ATOM 11516 N N . ILE F 1 255 ? 43.771 5.659 26.332 1.00 29.30 240 ILE F N 1
ATOM 11517 C CA . ILE F 1 255 ? 43.047 5.477 25.074 1.00 29.30 240 ILE F CA 1
ATOM 11518 C C . ILE F 1 255 ? 43.630 6.394 24.000 1.00 29.30 240 ILE F C 1
ATOM 11519 O O . ILE F 1 255 ? 43.727 7.609 24.213 1.00 29.30 240 ILE F O 1
ATOM 11524 N N . LYS F 1 256 ? 44.019 5.829 22.853 1.00 26.84 241 LYS F N 1
ATOM 11525 C CA . LYS F 1 256 ? 44.516 6.625 21.730 1.00 26.84 241 LYS F CA 1
ATOM 11526 C C . LYS F 1 256 ? 43.521 6.637 20.574 1.00 26.84 241 LYS F C 1
ATOM 11527 O O . LYS F 1 256 ? 43.001 5.588 20.195 1.00 26.84 241 LYS F O 1
ATOM 11533 N N . VAL F 1 257 ? 43.229 7.819 20.034 1.00 22.91 242 VAL F N 1
ATOM 11534 C CA . VAL F 1 257 ? 42.303 7.961 18.910 1.00 22.91 242 VAL F CA 1
ATOM 11535 C C . VAL F 1 257 ? 43.042 8.570 17.723 1.00 22.91 242 VAL F C 1
ATOM 11536 O O . VAL F 1 257 ? 43.555 9.688 17.820 1.00 22.91 242 VAL F O 1
ATOM 11540 N N . LYS F 1 258 ? 43.064 7.860 16.597 1.00 20.42 243 LYS F N 1
ATOM 11541 C CA . LYS F 1 258 ? 43.765 8.294 15.392 1.00 20.42 243 LYS F CA 1
ATOM 11542 C C . LYS F 1 258 ? 42.766 8.701 14.319 1.00 20.42 243 LYS F C 1
ATOM 11543 O O . LYS F 1 258 ? 41.810 7.966 14.054 1.00 20.42 243 LYS F O 1
ATOM 11545 N N . MET F 1 259 ? 42.990 9.859 13.693 1.00 21.25 244 MET F N 1
ATOM 11546 C CA . MET F 1 259 ? 42.085 10.369 12.669 1.00 21.25 244 MET F CA 1
ATOM 11547 C C . MET F 1 259 ? 42.858 10.744 11.414 1.00 21.25 244 MET F C 1
ATOM 11548 O O . MET F 1 259 ? 43.843 11.486 11.500 1.00 21.25 244 MET F O 1
ATOM 11553 N N . GLU F 1 260 ? 42.422 10.229 10.255 1.00 19.15 245 GLU F N 1
ATOM 11554 C CA . GLU F 1 260 ? 43.055 10.528 8.974 1.00 19.15 245 GLU F CA 1
ATOM 11555 C C . GLU F 1 260 ? 42.016 11.004 7.964 1.00 19.15 245 GLU F C 1
ATOM 11556 O O . GLU F 1 260 ? 40.868 10.552 7.977 1.00 19.15 245 GLU F O 1
ATOM 11558 N N . ARG F 1 261 ? 42.442 11.902 7.067 1.00 19.41 246 ARG F N 1
ATOM 11559 C CA . ARG F 1 261 ? 41.623 12.404 5.965 1.00 19.41 246 ARG F CA 1
ATOM 11560 C C . ARG F 1 261 ? 42.408 12.455 4.660 1.00 19.41 246 ARG F C 1
ATOM 11561 O O . ARG F 1 261 ? 43.527 12.978 4.639 1.00 19.41 246 ARG F O 1
ATOM 11569 N N . GLU F 1 262 ? 41.830 11.921 3.575 1.00 20.69 247 GLU F N 1
ATOM 11570 C CA . GLU F 1 262 ? 42.427 11.956 2.242 1.00 20.69 247 GLU F CA 1
ATOM 11571 C C . GLU F 1 262 ? 41.559 12.765 1.281 1.00 20.69 247 GLU F C 1
ATOM 11572 O O . GLU F 1 262 ? 40.334 12.578 1.241 1.00 20.69 247 GLU F O 1
ATOM 11578 N N . ARG F 1 263 ? 42.219 13.575 0.440 1.00 24.00 248 ARG F N 1
ATOM 11579 C CA . ARG F 1 263 ? 41.601 14.470 -0.543 1.00 24.00 248 ARG F CA 1
ATOM 11580 C C . ARG F 1 263 ? 42.297 14.396 -1.903 1.00 24.00 248 ARG F C 1
ATOM 11581 O O . ARG F 1 263 ? 43.453 13.982 -2.004 1.00 24.00 248 ARG F O 1
ATOM 11589 N N . ASN F 1 264 ? 41.579 14.806 -2.960 1.00 28.18 249 ASN F N 1
ATOM 11590 C CA . ASN F 1 264 ? 42.109 14.854 -4.326 1.00 28.18 249 ASN F CA 1
ATOM 11591 C C . ASN F 1 264 ? 41.611 16.114 -5.032 1.00 28.18 249 ASN F C 1
ATOM 11592 O O . ASN F 1 264 ? 40.882 16.923 -4.452 1.00 28.18 249 ASN F O 1
ATOM 11597 N N . CYS F 1 265 ? 42.026 16.301 -6.298 1.00 35.69 250 CYS F N 1
ATOM 11598 C CA . CYS F 1 265 ? 41.680 17.497 -7.066 1.00 35.69 250 CYS F CA 1
ATOM 11599 C C . CYS F 1 265 ? 41.075 17.180 -8.432 1.00 35.69 250 CYS F C 1
ATOM 11600 O O . CYS F 1 265 ? 41.491 16.233 -9.104 1.00 35.69 250 CYS F O 1
ATOM 11603 N N . TYR F 1 266 ? 40.096 17.997 -8.831 1.00 35.41 251 TYR F N 1
ATOM 11604 C CA . TYR F 1 266 ? 39.429 17.963 -10.131 1.00 35.41 251 TYR F CA 1
ATOM 11605 C C . TYR F 1 266 ? 39.905 19.122 -11.008 1.00 35.41 251 TYR F C 1
ATOM 11606 O O . TYR F 1 266 ? 40.028 20.248 -10.526 1.00 35.41 251 TYR F O 1
ATOM 11615 N N . TYR F 1 267 ? 40.174 18.860 -12.296 1.00 42.15 252 TYR F N 1
ATOM 11616 C CA . TYR F 1 267 ? 40.715 19.891 -13.180 1.00 42.15 252 TYR F CA 1
ATOM 11617 C C . TYR F 1 267 ? 39.930 19.981 -14.487 1.00 42.15 252 TYR F C 1
ATOM 11618 O O . TYR F 1 267 ? 39.599 18.958 -15.088 1.00 42.15 252 TYR F O 1
ATOM 11627 N N . LEU F 1 268 ? 39.655 21.214 -14.938 1.00 45.87 253 LEU F N 1
ATOM 11628 C CA . LEU F 1 268 ? 38.852 21.481 -16.132 1.00 45.87 253 LEU F CA 1
ATOM 11629 C C . LEU F 1 268 ? 39.525 22.497 -17.051 1.00 45.87 253 LEU F C 1
ATOM 11630 O O . LEU F 1 268 ? 40.061 23.501 -16.577 1.00 45.87 253 LEU F O 1
ATOM 11632 N N . ASN F 1 269 ? 39.491 22.246 -18.367 1.00 51.18 254 ASN F N 1
ATOM 11633 C CA . ASN F 1 269 ? 40.150 23.118 -19.337 1.00 51.18 254 ASN F CA 1
ATOM 11634 C C . ASN F 1 269 ? 39.492 22.998 -20.712 1.00 51.18 254 ASN F C 1
ATOM 11635 O O . ASN F 1 269 ? 38.630 22.147 -20.941 1.00 51.18 254 ASN F O 1
ATOM 11637 N N . TRP F 1 270 ? 39.900 23.883 -21.629 1.00 60.59 255 TRP F N 1
ATOM 11638 C CA . TRP F 1 270 ? 39.457 23.814 -23.022 1.00 60.59 255 TRP F CA 1
ATOM 11639 C C . TRP F 1 270 ? 40.287 22.861 -23.863 1.00 60.59 255 TRP F C 1
ATOM 11640 O O . TRP F 1 270 ? 41.503 22.743 -23.695 1.00 60.59 255 TRP F O 1
ATOM 11651 N N . ASN F 1 271 ? 39.603 22.194 -24.787 1.00 64.44 256 ASN F N 1
ATOM 11652 C CA . ASN F 1 271 ? 40.189 21.356 -25.825 1.00 64.44 256 ASN F CA 1
ATOM 11653 C C . ASN F 1 271 ? 39.460 21.824 -27.077 1.00 64.44 256 ASN F C 1
ATOM 11654 O O . ASN F 1 271 ? 38.389 21.304 -27.406 1.00 64.44 256 ASN F O 1
ATOM 11656 N N . GLY F 1 272 ? 40.006 22.837 -27.740 1.00 63.00 257 GLY F N 1
ATOM 11657 C CA . GLY F 1 272 ? 39.271 23.441 -28.837 1.00 63.00 257 GLY F CA 1
ATOM 11658 C C . GLY F 1 272 ? 37.994 24.064 -28.314 1.00 63.00 257 GLY F C 1
ATOM 11659 O O . GLY F 1 272 ? 38.012 24.940 -27.444 1.00 63.00 257 GLY F O 1
ATOM 11660 N N . ALA F 1 273 ? 36.865 23.626 -28.866 1.00 63.66 258 ALA F N 1
ATOM 11661 C CA . ALA F 1 273 ? 35.565 24.102 -28.414 1.00 63.66 258 ALA F CA 1
ATOM 11662 C C . ALA F 1 273 ? 34.983 23.273 -27.276 1.00 63.66 258 ALA F C 1
ATOM 11663 O O . ALA F 1 273 ? 33.922 23.632 -26.756 1.00 63.66 258 ALA F O 1
ATOM 11665 N N . ASN F 1 274 ? 35.634 22.186 -26.876 1.00 57.86 259 ASN F N 1
ATOM 11666 C CA . ASN F 1 274 ? 35.078 21.287 -25.878 1.00 57.86 259 ASN F CA 1
ATOM 11667 C C . ASN F 1 274 ? 35.608 21.621 -24.492 1.00 57.86 259 ASN F C 1
ATOM 11668 O O . ASN F 1 274 ? 36.757 22.036 -24.334 1.00 57.86 259 ASN F O 1
ATOM 11670 N N . TRP F 1 275 ? 34.746 21.468 -23.497 1.00 53.11 260 TRP F N 1
ATOM 11671 C CA . TRP F 1 275 ? 35.093 21.648 -22.093 1.00 53.11 260 TRP F CA 1
ATOM 11672 C C . TRP F 1 275 ? 35.407 20.272 -21.523 1.00 53.11 260 TRP F C 1
ATOM 11673 O O . TRP F 1 275 ? 34.516 19.424 -21.444 1.00 53.11 260 TRP F O 1
ATOM 11684 N N . VAL F 1 276 ? 36.654 20.025 -21.129 1.00 51.11 261 VAL F N 1
ATOM 11685 C CA . VAL F 1 276 ? 37.018 18.676 -20.719 1.00 51.11 261 VAL F CA 1
ATOM 11686 C C . VAL F 1 276 ? 37.589 18.739 -19.307 1.00 51.11 261 VAL F C 1
ATOM 11687 O O . VAL F 1 276 ? 38.038 19.788 -18.841 1.00 51.11 261 VAL F O 1
ATOM 11691 N N . GLY F 1 277 ? 37.564 17.593 -18.615 1.00 41.43 262 GLY F N 1
ATOM 11692 C CA . GLY F 1 277 ? 38.112 17.523 -17.278 1.00 41.43 262 GLY F CA 1
ATOM 11693 C C . GLY F 1 277 ? 38.834 16.219 -17.006 1.00 41.43 262 GLY F C 1
ATOM 11694 O O . GLY F 1 277 ? 38.808 15.282 -17.804 1.00 41.43 262 GLY F O 1
ATOM 11695 N N . GLN F 1 278 ? 39.465 16.179 -15.836 1.00 37.02 263 GLN F N 1
ATOM 11696 C CA . GLN F 1 278 ? 40.256 15.036 -15.406 1.00 37.02 263 GLN F CA 1
ATOM 11697 C C . GLN F 1 278 ? 40.327 15.043 -13.887 1.00 37.02 263 GLN F C 1
ATOM 11698 O O . GLN F 1 278 ? 40.169 16.084 -13.243 1.00 37.02 263 GLN F O 1
ATOM 11700 N N . VAL F 1 279 ? 40.552 13.862 -13.320 1.00 34.36 264 VAL F N 1
ATOM 11701 C CA . VAL F 1 279 ? 40.771 13.695 -11.889 1.00 34.36 264 VAL F CA 1
ATOM 11702 C C . VAL F 1 279 ? 42.121 13.035 -11.670 1.00 34.36 264 VAL F C 1
ATOM 11703 O O . VAL F 1 279 ? 42.417 12.004 -12.284 1.00 34.36 264 VAL F O 1
ATOM 11707 N N . TYR F 1 280 ? 42.934 13.618 -10.794 1.00 35.69 265 TYR F N 1
ATOM 11708 C CA . TYR F 1 280 ? 44.235 13.043 -10.465 1.00 35.69 265 TYR F CA 1
ATOM 11709 C C . TYR F 1 280 ? 44.237 12.445 -9.064 1.00 35.69 265 TYR F C 1
ATOM 11710 O O . TYR F 1 280 ? 45.097 12.764 -8.244 1.00 35.69 265 TYR F O 1
ATOM 11719 N N . ASN F 1 289 ? 47.369 15.322 -0.551 1.00 22.26 266 ASN F N 1
ATOM 11720 C CA . ASN F 1 289 ? 48.081 14.899 0.646 1.00 22.26 266 ASN F CA 1
ATOM 11721 C C . ASN F 1 289 ? 47.149 14.136 1.574 1.00 22.26 266 ASN F C 1
ATOM 11722 O O . ASN F 1 289 ? 46.009 13.860 1.220 1.00 22.26 266 ASN F O 1
ATOM 11727 N N . VAL F 1 290 ? 47.651 13.788 2.755 1.00 21.14 267 VAL F N 1
ATOM 11728 C CA . VAL F 1 290 ? 46.895 13.072 3.776 1.00 21.14 267 VAL F CA 1
ATOM 11729 C C . VAL F 1 290 ? 47.122 13.761 5.113 1.00 21.14 267 VAL F C 1
ATOM 11730 O O . VAL F 1 290 ? 48.271 13.927 5.537 1.00 21.14 267 VAL F O 1
ATOM 11734 N N . ASP F 1 291 ? 46.043 14.158 5.779 1.00 20.59 268 ASP F N 1
ATOM 11735 C CA . ASP F 1 291 ? 46.150 14.782 7.092 1.00 20.59 268 ASP F CA 1
ATOM 11736 C C . ASP F 1 291 ? 45.835 13.751 8.166 1.00 20.59 268 ASP F C 1
ATOM 11737 O O . ASP F 1 291 ? 44.977 12.891 7.972 1.00 20.59 268 ASP F O 1
ATOM 11739 N N . SER F 1 292 ? 46.531 13.832 9.298 1.00 22.46 269 SER F N 1
ATOM 11740 C CA . SER F 1 292 ? 46.267 12.898 10.383 1.00 22.46 269 SER F CA 1
ATOM 11741 C C . SER F 1 292 ? 46.667 13.501 11.718 1.00 22.46 269 SER F C 1
ATOM 11742 O O . SER F 1 292 ? 47.480 14.426 11.786 1.00 22.46 269 SER F O 1
ATOM 11745 N N . HIS F 1 293 ? 46.076 12.963 12.783 1.00 25.61 270 HIS F N 1
ATOM 11746 C CA . HIS F 1 293 ? 46.456 13.379 14.127 1.00 25.61 270 HIS F CA 1
ATOM 11747 C C . HIS F 1 293 ? 46.042 12.305 15.127 1.00 25.61 270 HIS F C 1
ATOM 11748 O O . HIS F 1 293 ? 45.053 11.596 14.921 1.00 25.61 270 HIS F O 1
ATOM 11755 N N . ILE F 1 294 ? 46.826 12.181 16.199 1.00 25.68 271 ILE F N 1
ATOM 11756 C CA . ILE F 1 294 ? 46.553 11.255 17.296 1.00 25.68 271 ILE F CA 1
ATOM 11757 C C . ILE F 1 294 ? 46.239 12.010 18.583 1.00 25.68 271 ILE F C 1
ATOM 11758 O O . ILE F 1 294 ? 47.019 12.865 19.015 1.00 25.68 271 ILE F O 1
ATOM 11763 N N . PHE F 1 295 ? 45.099 11.682 19.191 1.00 27.25 272 PHE F N 1
ATOM 11764 C CA . PHE F 1 295 ? 44.611 12.227 20.451 1.00 27.25 272 PHE F CA 1
ATOM 11765 C C . PHE F 1 295 ? 44.789 11.196 21.559 1.00 27.25 272 PHE F C 1
ATOM 11766 O O . PHE F 1 295 ? 44.677 9.992 21.322 1.00 27.25 272 PHE F O 1
ATOM 11774 N N . THR F 1 296 ? 45.052 11.666 22.777 1.00 32.71 273 THR F N 1
ATOM 11775 C CA . THR F 1 296 ? 45.249 10.774 23.913 1.00 32.71 273 THR F CA 1
ATOM 11776 C C . THR F 1 296 ? 44.326 11.146 25.061 1.00 32.71 273 THR F C 1
ATOM 11777 O O . THR F 1 296 ? 44.136 12.329 25.355 1.00 32.71 273 THR F O 1
ATOM 11781 N N . PHE F 1 297 ? 43.755 10.130 25.710 1.00 31.70 274 PHE F N 1
ATOM 11782 C CA . PHE F 1 297 ? 42.902 10.329 26.872 1.00 31.70 274 PHE F CA 1
ATOM 11783 C C . PHE F 1 297 ? 43.322 9.377 27.983 1.00 31.70 274 PHE F C 1
ATOM 11784 O O . PHE F 1 297 ? 43.797 8.268 27.721 1.00 31.70 274 PHE F O 1
ATOM 11792 N N . LYS F 1 298 ? 43.126 9.813 29.227 1.00 35.58 275 LYS F N 1
ATOM 11793 C CA . LYS F 1 298 ? 43.423 8.999 30.398 1.00 35.58 275 LYS F CA 1
ATOM 11794 C C . LYS F 1 298 ? 42.152 8.711 31.182 1.00 35.58 275 LYS F C 1
ATOM 11795 O O . LYS F 1 298 ? 41.336 9.612 31.417 1.00 35.58 275 LYS F O 1
ATOM 11797 N N . ILE F 1 299 ? 42.002 7.458 31.608 1.00 40.00 276 ILE F N 1
ATOM 11798 C CA . ILE F 1 299 ? 40.825 6.999 32.327 1.00 40.00 276 ILE F CA 1
ATOM 11799 C C . ILE F 1 299 ? 41.264 6.617 33.730 1.00 40.00 276 ILE F C 1
ATOM 11800 O O . ILE F 1 299 ? 42.283 5.933 33.902 1.00 40.00 276 ILE F O 1
ATOM 11805 N N . ASN F 1 300 ? 40.439 6.977 34.716 1.00 42.45 277 ASN F N 1
ATOM 11806 C CA . ASN F 1 300 ? 40.584 6.584 36.112 1.00 42.45 277 ASN F CA 1
ATOM 11807 C C . ASN F 1 300 ? 39.351 5.794 36.512 1.00 42.45 277 ASN F C 1
ATOM 11808 O O . ASN F 1 300 ? 38.257 6.361 36.638 1.00 42.45 277 ASN F O 1
ATOM 11813 N N . TRP F 1 301 ? 39.541 4.498 36.733 1.00 40.91 278 TRP F N 1
ATOM 11814 C CA . TRP F 1 301 ? 38.428 3.616 37.046 1.00 40.91 278 TRP F CA 1
ATOM 11815 C C . TRP F 1 301 ? 37.942 3.820 38.475 1.00 40.91 278 TRP F C 1
ATOM 11816 O O . TRP F 1 301 ? 36.735 3.837 38.734 1.00 40.91 278 TRP F O 1
ATOM 11827 N N . LEU F 1 302 ? 38.870 3.963 39.423 1.00 45.26 279 LEU F N 1
ATOM 11828 C CA . LEU F 1 302 ? 38.483 4.036 40.829 1.00 45.26 279 LEU F CA 1
ATOM 11829 C C . LEU F 1 302 ? 37.735 5.325 41.139 1.00 45.26 279 LEU F C 1
ATOM 11830 O O . LEU F 1 302 ? 36.761 5.313 41.898 1.00 45.26 279 LEU F O 1
ATOM 11832 N N . THR F 1 303 ? 38.175 6.447 40.581 1.00 43.53 280 THR F N 1
ATOM 11833 C CA . THR F 1 303 ? 37.525 7.723 40.832 1.00 43.53 280 THR F CA 1
ATOM 11834 C C . THR F 1 303 ? 36.464 8.072 39.794 1.00 43.53 280 THR F C 1
ATOM 11835 O O . THR F 1 303 ? 35.856 9.142 39.895 1.00 43.53 280 THR F O 1
ATOM 11839 N N . HIS F 1 304 ? 36.229 7.206 38.809 1.00 40.43 281 HIS F N 1
ATOM 11840 C CA . HIS F 1 304 ? 35.230 7.448 37.768 1.00 40.43 281 HIS F CA 1
ATOM 11841 C C . HIS F 1 304 ? 35.492 8.764 37.039 1.00 40.43 281 HIS F C 1
ATOM 11842 O O . HIS F 1 304 ? 34.621 9.628 36.946 1.00 40.43 281 HIS F O 1
ATOM 11849 N N . LYS F 1 305 ? 36.709 8.923 36.520 1.00 40.70 282 LYS F N 1
ATOM 11850 C CA . LYS F 1 305 ? 37.079 10.179 35.882 1.00 40.70 282 LYS F CA 1
ATOM 11851 C C . LYS F 1 305 ? 37.713 9.941 34.516 1.00 40.70 282 LYS F C 1
ATOM 11852 O O . LYS F 1 305 ? 38.402 8.945 34.298 1.00 40.70 282 LYS F O 1
ATOM 11858 N N . VAL F 1 306 ? 37.462 10.863 33.591 1.00 37.28 283 VAL F N 1
ATOM 11859 C CA . VAL F 1 306 ? 38.092 10.863 32.275 1.00 37.28 283 VAL F CA 1
ATOM 11860 C C . VAL F 1 306 ? 38.731 12.227 32.081 1.00 37.28 283 VAL F C 1
ATOM 11861 O O . VAL F 1 306 ? 38.104 13.252 32.363 1.00 37.28 283 VAL F O 1
ATOM 11865 N N . THR F 1 307 ? 39.985 12.251 31.636 1.00 39.19 284 THR F N 1
ATOM 11866 C CA . THR F 1 307 ? 40.611 13.535 31.370 1.00 39.19 284 THR F CA 1
ATOM 11867 C C . THR F 1 307 ? 41.431 13.485 30.095 1.00 39.19 284 THR F C 1
ATOM 11868 O O . THR F 1 307 ? 41.808 12.415 29.606 1.00 39.19 284 THR F O 1
ATOM 11870 N N . ALA F 1 308 ? 41.700 14.670 29.561 1.00 44.25 285 ALA F N 1
ATOM 11871 C CA . ALA F 1 308 ? 42.637 14.807 28.465 1.00 44.25 285 ALA F CA 1
ATOM 11872 C C . ALA F 1 308 ? 44.057 14.609 28.979 1.00 44.25 285 ALA F C 1
ATOM 11873 O O . ALA F 1 308 ? 44.331 14.706 30.178 1.00 44.25 285 ALA F O 1
ATOM 11875 N N . ILE F 1 309 ? 44.968 14.327 28.060 1.00 43.31 286 ILE F N 1
ATOM 11876 C CA . ILE F 1 309 ? 46.361 14.148 28.435 1.00 43.31 286 ILE F CA 1
ATOM 11877 C C . ILE F 1 309 ? 47.267 14.596 27.303 1.00 43.31 286 ILE F C 1
ATOM 11878 O O . ILE F 1 309 ? 47.891 13.775 26.635 1.00 43.31 286 ILE F O 1
ATOM 11881 N N . THR G 1 8 ? 14.473 6.648 49.554 1.00 58.32 8 THR G N 1
ATOM 11882 C CA . THR G 1 8 ? 15.088 7.929 49.244 1.00 58.32 8 THR G CA 1
ATOM 11883 C C . THR G 1 8 ? 14.196 9.061 49.733 1.00 58.32 8 THR G C 1
ATOM 11884 O O . THR G 1 8 ? 14.066 10.090 49.075 1.00 58.32 8 THR G O 1
ATOM 11886 N N . ILE G 1 9 ? 13.581 8.862 50.896 1.00 57.56 9 ILE G N 1
ATOM 11887 C CA . ILE G 1 9 ? 12.669 9.829 51.489 1.00 57.56 9 ILE G CA 1
ATOM 11888 C C . ILE G 1 9 ? 13.200 10.237 52.855 1.00 57.56 9 ILE G C 1
ATOM 11889 O O . ILE G 1 9 ? 13.768 9.416 53.581 1.00 57.56 9 ILE G O 1
ATOM 11894 N N . THR G 1 10 ? 13.035 11.515 53.187 1.00 59.18 10 THR G N 1
ATOM 11895 C CA . THR G 1 10 ? 13.397 12.055 54.494 1.00 59.18 10 THR G CA 1
ATOM 11896 C C . THR G 1 10 ? 12.114 12.536 55.154 1.00 59.18 10 THR G C 1
ATOM 11897 O O . THR G 1 10 ? 11.391 13.355 54.581 1.00 59.18 10 THR G O 1
ATOM 11899 N N . ARG G 1 11 ? 11.825 12.040 56.353 1.00 63.37 11 ARG G N 1
ATOM 11900 C CA . ARG G 1 11 ? 10.579 12.363 57.030 1.00 63.37 11 ARG G CA 1
ATOM 11901 C C . ARG G 1 11 ? 10.865 12.973 58.393 1.00 63.37 11 ARG G C 1
ATOM 11902 O O . ARG G 1 11 ? 11.898 12.712 59.013 1.00 63.37 11 ARG G O 1
ATOM 11904 N N . ASN G 1 12 ? 9.931 13.797 58.860 1.00 63.96 12 ASN G N 1
ATOM 11905 C CA . ASN G 1 12 ? 10.063 14.436 60.158 1.00 63.96 12 ASN G CA 1
ATOM 11906 C C . ASN G 1 12 ? 8.691 14.627 60.780 1.00 63.96 12 ASN G C 1
ATOM 11907 O O . ASN G 1 12 ? 7.723 14.983 60.099 1.00 63.96 12 ASN G O 1
ATOM 11909 N N . LYS G 1 13 ? 8.625 14.406 62.089 1.00 68.80 13 LYS G N 1
ATOM 11910 C CA . LYS G 1 13 ? 7.419 14.593 62.878 1.00 68.80 13 LYS G CA 1
ATOM 11911 C C . LYS G 1 13 ? 7.575 15.825 63.760 1.00 68.80 13 LYS G C 1
ATOM 11912 O O . LYS G 1 13 ? 8.684 16.301 64.014 1.00 68.80 13 LYS G O 1
ATOM 11914 N N . THR G 1 14 ? 6.446 16.352 64.226 1.00 70.90 14 THR G N 1
ATOM 11915 C CA . THR G 1 14 ? 6.444 17.515 65.099 1.00 70.90 14 THR G CA 1
ATOM 11916 C C . THR G 1 14 ? 5.491 17.291 66.263 1.00 70.90 14 THR G C 1
ATOM 11917 O O . THR G 1 14 ? 4.566 16.481 66.181 1.00 70.90 14 THR G O 1
ATOM 11919 N N . SER G 1 15 ? 5.744 18.003 67.362 1.00 77.80 15 SER G N 1
ATOM 11920 C CA . SER G 1 15 ? 4.903 17.871 68.549 1.00 77.80 15 SER G CA 1
ATOM 11921 C C . SER G 1 15 ? 3.540 18.526 68.361 1.00 77.80 15 SER G C 1
ATOM 11922 O O . SER G 1 15 ? 2.519 17.982 68.795 1.00 77.80 15 SER G O 1
ATOM 11924 N N . ASP G 1 16 ? 3.498 19.687 67.711 1.00 80.31 16 ASP G N 1
ATOM 11925 C CA . ASP G 1 16 ? 2.286 20.501 67.656 1.00 80.31 16 ASP G CA 1
ATOM 11926 C C . ASP G 1 16 ? 1.366 19.965 66.567 1.00 80.31 16 ASP G C 1
ATOM 11927 O O . ASP G 1 16 ? 1.588 20.210 65.378 1.00 80.31 16 ASP G O 1
ATOM 11929 N N . GLY G 1 17 ? 0.317 19.255 66.976 1.00 75.17 17 GLY G N 1
ATOM 11930 C CA . GLY G 1 17 ? -0.620 18.696 66.028 1.00 75.17 17 GLY G CA 1
ATOM 11931 C C . GLY G 1 17 ? -0.121 17.462 65.317 1.00 75.17 17 GLY G C 1
ATOM 11932 O O . GLY G 1 17 ? -0.787 16.988 64.390 1.00 75.17 17 GLY G O 1
ATOM 11933 N N . TYR G 1 18 ? 1.030 16.930 65.727 1.00 74.76 18 TYR G N 1
ATOM 11934 C CA . TYR G 1 18 ? 1.643 15.766 65.089 1.00 74.76 18 TYR G CA 1
ATOM 11935 C C . TYR G 1 18 ? 1.834 15.992 63.591 1.00 74.76 18 TYR G C 1
ATOM 11936 O O . TYR G 1 18 ? 1.586 15.109 62.769 1.00 74.76 18 TYR G O 1
ATOM 11938 N N . THR G 1 19 ? 2.282 17.191 63.234 1.00 68.27 19 THR G N 1
ATOM 11939 C CA . THR G 1 19 ? 2.499 17.544 61.836 1.00 68.27 19 THR G CA 1
ATOM 11940 C C . THR G 1 19 ? 3.656 16.725 61.277 1.00 68.27 19 THR G C 1
ATOM 11941 O O . THR G 1 19 ? 4.706 16.610 61.914 1.00 68.27 19 THR G O 1
ATOM 11943 N N . ILE G 1 20 ? 3.462 16.142 60.096 1.00 61.73 20 ILE G N 1
ATOM 11944 C CA . ILE G 1 20 ? 4.473 15.324 59.431 1.00 61.73 20 ILE G CA 1
ATOM 11945 C C . ILE G 1 20 ? 4.854 15.980 58.111 1.00 61.73 20 ILE G C 1
ATOM 11946 O O . ILE G 1 20 ? 3.978 16.337 57.314 1.00 61.73 20 ILE G O 1
ATOM 11951 N N . ILE G 1 21 ? 6.153 16.137 57.873 1.00 61.23 21 ILE G N 1
ATOM 11952 C CA . ILE G 1 21 ? 6.662 16.795 56.664 1.00 61.23 21 ILE G CA 1
ATOM 11953 C C . ILE G 1 21 ? 7.625 15.832 55.973 1.00 61.23 21 ILE G C 1
ATOM 11954 O O . ILE G 1 21 ? 8.776 15.678 56.383 1.00 61.23 21 ILE G O 1
ATOM 11956 N N . THR G 1 22 ? 7.156 15.166 54.918 1.00 61.62 22 THR G N 1
ATOM 11957 C CA . THR G 1 22 ? 7.990 14.259 54.136 1.00 61.62 22 THR G CA 1
ATOM 11958 C C . THR G 1 22 ? 8.544 14.952 52.894 1.00 61.62 22 THR G C 1
ATOM 11959 O O . THR G 1 22 ? 7.850 15.743 52.252 1.00 61.62 22 THR G O 1
ATOM 11961 N N . GLN G 1 23 ? 9.798 14.652 52.558 1.00 55.82 23 GLN G N 1
ATOM 11962 C CA . GLN G 1 23 ? 10.444 15.166 51.358 1.00 55.82 23 GLN G CA 1
ATOM 11963 C C . GLN G 1 23 ? 11.093 14.021 50.590 1.00 55.82 23 GLN G C 1
ATOM 11964 O O . GLN G 1 23 ? 11.529 13.028 51.179 1.00 55.82 23 GLN G O 1
ATOM 11966 N N . ASN G 1 24 ? 11.143 14.161 49.264 1.00 55.41 24 ASN G N 1
ATOM 11967 C CA . ASN G 1 24 ? 11.723 13.154 48.377 1.00 55.41 24 ASN G CA 1
ATOM 11968 C C . ASN G 1 24 ? 13.085 13.606 47.868 1.00 55.41 24 ASN G C 1
ATOM 11969 O O . ASN G 1 24 ? 13.242 14.751 47.434 1.00 55.41 24 ASN G O 1
ATOM 11974 N N . ASP G 1 25 ? 14.064 12.705 47.920 1.00 52.20 25 ASP G N 1
ATOM 11975 C CA . ASP G 1 25 ? 15.404 12.968 47.406 1.00 52.20 25 ASP G CA 1
ATOM 11976 C C . ASP G 1 25 ? 15.518 12.392 45.996 1.00 52.20 25 ASP G C 1
ATOM 11977 O O . ASP G 1 25 ? 15.533 11.171 45.819 1.00 52.20 25 ASP G O 1
ATOM 11979 N N . LYS G 1 26 ? 15.608 13.269 45.000 1.00 50.17 26 LYS G N 1
ATOM 11980 C CA . LYS G 1 26 ? 15.638 12.898 43.592 1.00 50.17 26 LYS G CA 1
ATOM 11981 C C . LYS G 1 26 ? 17.056 12.984 43.033 1.00 50.17 26 LYS G C 1
ATOM 11982 O O . LYS G 1 26 ? 17.920 13.679 43.570 1.00 50.17 26 LYS G O 1
ATOM 11984 N N . GLN G 1 27 ? 17.286 12.259 41.934 1.00 44.82 27 GLN G N 1
ATOM 11985 C CA . GLN G 1 27 ? 18.621 12.196 41.343 1.00 44.82 27 GLN G CA 1
ATOM 11986 C C . GLN G 1 27 ? 18.914 13.372 40.418 1.00 44.82 27 GLN G C 1
ATOM 11987 O O . GLN G 1 27 ? 19.980 13.988 40.518 1.00 44.82 27 GLN G O 1
ATOM 11993 N N . ILE G 1 28 ? 17.995 13.704 39.518 1.00 40.46 28 ILE G N 1
ATOM 11994 C CA . ILE G 1 28 ? 18.233 14.695 38.473 1.00 40.46 28 ILE G CA 1
ATOM 11995 C C . ILE G 1 28 ? 17.316 15.880 38.725 1.00 40.46 28 ILE G C 1
ATOM 11996 O O . ILE G 1 28 ? 16.093 15.712 38.801 1.00 40.46 28 ILE G O 1
ATOM 12001 N N . ILE G 1 29 ? 17.891 17.074 38.841 1.00 35.63 29 ILE G N 1
ATOM 12002 C CA . ILE G 1 29 ? 17.105 18.293 39.005 1.00 35.63 29 ILE G CA 1
ATOM 12003 C C . ILE G 1 29 ? 17.504 19.295 37.935 1.00 35.63 29 ILE G C 1
ATOM 12004 O O . ILE G 1 29 ? 18.693 19.572 37.758 1.00 35.63 29 ILE G O 1
ATOM 12009 N N . SER G 1 30 ? 16.526 19.847 37.225 1.00 36.63 30 SER G N 1
ATOM 12010 C CA . SER G 1 30 ? 16.821 20.832 36.197 1.00 36.63 30 SER G CA 1
ATOM 12011 C C . SER G 1 30 ? 16.202 22.180 36.536 1.00 36.63 30 SER G C 1
ATOM 12012 O O . SER G 1 30 ? 15.175 22.259 37.212 1.00 36.63 30 SER G O 1
ATOM 12015 N N . TYR G 1 31 ? 16.837 23.240 36.043 1.00 34.87 31 TYR G N 1
ATOM 12016 C CA . TYR G 1 31 ? 16.350 24.606 36.187 1.00 34.87 31 TYR G CA 1
ATOM 12017 C C . TYR G 1 31 ? 16.299 25.250 34.811 1.00 34.87 31 TYR G C 1
ATOM 12018 O O . TYR G 1 31 ? 17.148 24.972 33.964 1.00 34.87 31 TYR G O 1
ATOM 12027 N N . GLN G 1 32 ? 15.315 26.115 34.579 1.00 31.67 32 GLN G N 1
ATOM 12028 C CA . GLN G 1 32 ? 15.157 26.726 33.264 1.00 31.67 32 GLN G CA 1
ATOM 12029 C C . GLN G 1 32 ? 14.973 28.230 33.375 1.00 31.67 32 GLN G C 1
ATOM 12030 O O . GLN G 1 32 ? 14.233 28.710 34.238 1.00 31.67 32 GLN G O 1
ATOM 12036 N N . SER G 1 33 ? 15.681 28.967 32.522 1.00 30.15 33 SER G N 1
ATOM 12037 C CA . SER G 1 33 ? 15.565 30.417 32.432 1.00 30.15 33 SER G CA 1
ATOM 12038 C C . SER G 1 33 ? 15.629 30.811 30.962 1.00 30.15 33 SER G C 1
ATOM 12039 O O . SER G 1 33 ? 16.361 30.202 30.181 1.00 30.15 33 SER G O 1
ATOM 12042 N N . VAL G 1 34 ? 14.901 31.860 30.586 1.00 27.36 34 VAL G N 1
ATOM 12043 C CA . VAL G 1 34 ? 14.909 32.326 29.203 1.00 27.36 34 VAL G CA 1
ATOM 12044 C C . VAL G 1 34 ? 15.156 33.823 29.115 1.00 27.36 34 VAL G C 1
ATOM 12045 O O . VAL G 1 34 ? 14.845 34.583 30.036 1.00 27.36 34 VAL G O 1
ATOM 12049 N N . ASP G 1 35 ? 15.740 34.238 27.989 1.00 27.02 35 ASP G N 1
ATOM 12050 C CA . ASP G 1 35 ? 16.057 35.641 27.745 1.00 27.02 35 ASP G CA 1
ATOM 12051 C C . ASP G 1 35 ? 15.934 35.933 26.256 1.00 27.02 35 ASP G C 1
ATOM 12052 O O . ASP G 1 35 ? 16.205 35.073 25.417 1.00 27.02 35 ASP G O 1
ATOM 12054 N N . SER G 1 36 ? 15.499 37.150 25.934 1.00 27.77 36 SER G N 1
ATOM 12055 C CA . SER G 1 36 ? 15.287 37.551 24.549 1.00 27.77 36 SER G CA 1
ATOM 12056 C C . SER G 1 36 ? 15.841 38.944 24.294 1.00 27.77 36 SER G C 1
ATOM 12057 O O . SER G 1 36 ? 16.006 39.747 25.213 1.00 27.77 36 SER G O 1
ATOM 12060 N N . SER G 1 37 ? 16.124 39.222 23.023 1.00 28.52 37 SER G N 1
ATOM 12061 C CA . SER G 1 37 ? 16.614 40.532 22.617 1.00 28.52 37 SER G CA 1
ATOM 12062 C C . SER G 1 37 ? 16.332 40.722 21.135 1.00 28.52 37 SER G C 1
ATOM 12063 O O . SER G 1 37 ? 16.153 39.753 20.391 1.00 28.52 37 SER G O 1
ATOM 12066 N N . SER G 1 38 ? 16.277 41.985 20.714 1.00 28.22 38 SER G N 1
ATOM 12067 C CA . SER G 1 38 ? 15.952 42.279 19.326 1.00 28.22 38 SER G CA 1
ATOM 12068 C C . SER G 1 38 ? 16.622 43.565 18.854 1.00 28.22 38 SER G C 1
ATOM 12069 O O . SER G 1 38 ? 16.987 44.434 19.649 1.00 28.22 38 SER G O 1
ATOM 12072 N N . LYS G 1 39 ? 16.756 43.670 17.529 1.00 27.98 39 LYS G N 1
ATOM 12073 C CA . LYS G 1 39 ? 17.233 44.850 16.808 1.00 27.98 39 LYS G CA 1
ATOM 12074 C C . LYS G 1 39 ? 16.218 45.119 15.697 1.00 27.98 39 LYS G C 1
ATOM 12075 O O . LYS G 1 39 ? 16.255 44.476 14.638 1.00 27.98 39 LYS G O 1
ATOM 12077 N N . ASN G 1 40 ? 15.247 45.985 16.010 1.00 29.76 40 ASN G N 1
ATOM 12078 C CA . ASN G 1 40 ? 14.113 46.233 15.124 1.00 29.76 40 ASN G CA 1
ATOM 12079 C C . ASN G 1 40 ? 14.531 46.826 13.784 1.00 29.76 40 ASN G C 1
ATOM 12080 O O . ASN G 1 40 ? 13.863 46.587 12.772 1.00 29.76 40 ASN G O 1
ATOM 12082 N N . GLU G 1 41 ? 15.611 47.613 13.755 1.00 28.74 41 GLU G N 1
ATOM 12083 C CA . GLU G 1 41 ? 16.037 48.238 12.505 1.00 28.74 41 GLU G CA 1
ATOM 12084 C C . GLU G 1 41 ? 16.409 47.208 11.450 1.00 28.74 41 GLU G C 1
ATOM 12085 O O . GLU G 1 41 ? 16.206 47.444 10.254 1.00 28.74 41 GLU G O 1
ATOM 12087 N N . ASP G 1 42 ? 16.954 46.071 11.864 1.00 26.47 42 ASP G N 1
ATOM 12088 C CA . ASP G 1 42 ? 17.357 45.024 10.939 1.00 26.47 42 ASP G CA 1
ATOM 12089 C C . ASP G 1 42 ? 16.377 43.864 10.917 1.00 26.47 42 ASP G C 1
ATOM 12090 O O . ASP G 1 42 ? 16.567 42.922 10.145 1.00 26.47 42 ASP G O 1
ATOM 12092 N N . GLY G 1 43 ? 15.334 43.915 11.737 1.00 24.30 43 GLY G N 1
ATOM 12093 C CA . GLY G 1 43 ? 14.426 42.788 11.842 1.00 24.30 43 GLY G CA 1
ATOM 12094 C C . GLY G 1 43 ? 15.090 41.544 12.382 1.00 24.30 43 GLY G C 1
ATOM 12095 O O . GLY G 1 43 ? 14.830 40.442 11.888 1.00 24.30 43 GLY G O 1
ATOM 12096 N N . PHE G 1 44 ? 15.960 41.691 13.375 1.00 23.64 44 PHE G N 1
ATOM 12097 C CA . PHE G 1 44 ? 16.668 40.550 13.940 1.00 23.64 44 PHE G CA 1
ATOM 12098 C C . PHE G 1 44 ? 16.205 40.320 15.367 1.00 23.64 44 PHE G C 1
ATOM 12099 O O . PHE G 1 44 ? 16.216 41.245 16.176 1.00 23.64 44 PHE G O 1
ATOM 12107 N N . THR G 1 45 ? 15.782 39.102 15.680 1.00 22.75 45 THR G N 1
ATOM 12108 C CA . THR G 1 45 ? 15.402 38.805 17.053 1.00 22.75 45 THR G CA 1
ATOM 12109 C C . THR G 1 45 ? 16.008 37.476 17.450 1.00 22.75 45 THR G C 1
ATOM 12110 O O . THR G 1 45 ? 16.034 36.541 16.645 1.00 22.75 45 THR G O 1
ATOM 12114 N N . ALA G 1 46 ? 16.451 37.382 18.701 1.00 23.18 46 ALA G N 1
ATOM 12115 C CA . ALA G 1 46 ? 17.095 36.175 19.190 1.00 23.18 46 ALA G CA 1
ATOM 12116 C C . ALA G 1 46 ? 16.645 35.885 20.611 1.00 23.18 46 ALA G C 1
ATOM 12117 O O . ALA G 1 46 ? 16.444 36.801 21.413 1.00 23.18 46 ALA G O 1
ATOM 12119 N N . SER G 1 47 ? 16.482 34.603 20.914 1.00 22.85 47 SER G N 1
ATOM 12120 C CA . SER G 1 47 ? 16.109 34.154 22.241 1.00 22.85 47 SER G CA 1
ATOM 12121 C C . SER G 1 47 ? 16.999 32.984 22.611 1.00 22.85 47 SER G C 1
ATOM 12122 O O . SER G 1 47 ? 17.282 32.116 21.776 1.00 22.85 47 SER G O 1
ATOM 12125 N N . ILE G 1 48 ? 17.392 32.945 23.876 1.00 22.93 48 ILE G N 1
ATOM 12126 C CA . ILE G 1 48 ? 18.183 31.866 24.440 1.00 22.93 48 ILE G CA 1
ATOM 12127 C C . ILE G 1 48 ? 17.421 31.237 25.589 1.00 22.93 48 ILE G C 1
ATOM 12128 O O . ILE G 1 48 ? 16.964 31.943 26.500 1.00 22.93 48 ILE G O 1
ATOM 12133 N N . ASP G 1 49 ? 17.252 29.920 25.530 1.00 24.10 49 ASP G N 1
ATOM 12134 C CA . ASP G 1 49 ? 16.642 29.159 26.612 1.00 24.10 49 ASP G CA 1
ATOM 12135 C C . ASP G 1 49 ? 17.751 28.328 27.238 1.00 24.10 49 ASP G C 1
ATOM 12136 O O . ASP G 1 49 ? 18.389 27.528 26.547 1.00 24.10 49 ASP G O 1
ATOM 12138 N N . ALA G 1 50 ? 17.982 28.503 28.531 1.00 27.30 50 ALA G N 1
ATOM 12139 C CA . ALA G 1 50 ? 19.057 27.807 29.212 1.00 27.30 50 ALA G CA 1
ATOM 12140 C C . ALA G 1 50 ? 18.489 26.868 30.258 1.00 27.30 50 ALA G C 1
ATOM 12141 O O . ALA G 1 50 ? 17.574 27.232 31.007 1.00 27.30 50 ALA G O 1
ATOM 12143 N N . ARG G 1 51 ? 19.024 25.652 30.285 1.00 30.27 51 ARG G N 1
ATOM 12144 C CA . ARG G 1 51 ? 18.652 24.656 31.274 1.00 30.27 51 ARG G CA 1
ATOM 12145 C C . ARG G 1 51 ? 19.902 24.195 32.008 1.00 30.27 51 ARG G C 1
ATOM 12146 O O . ARG G 1 51 ? 20.904 23.852 31.377 1.00 30.27 51 ARG G O 1
ATOM 12154 N N . PHE G 1 52 ? 19.836 24.177 33.333 1.00 32.71 52 PHE G N 1
ATOM 12155 C CA . PHE G 1 52 ? 20.950 23.807 34.197 1.00 32.71 52 PHE G CA 1
ATOM 12156 C C . PHE G 1 52 ? 20.638 22.456 34.812 1.00 32.71 52 PHE G C 1
ATOM 12157 O O . PHE G 1 52 ? 19.554 22.286 35.381 1.00 32.71 52 PHE G O 1
ATOM 12165 N N . ILE G 1 53 ? 21.564 21.498 34.721 1.00 33.78 53 ILE G N 1
ATOM 12166 C CA . ILE G 1 53 ? 21.277 20.153 35.218 1.00 33.78 53 ILE G CA 1
ATOM 12167 C C . ILE G 1 53 ? 22.172 19.802 36.400 1.00 33.78 53 ILE G C 1
ATOM 12168 O O . ILE G 1 53 ? 23.404 19.839 36.300 1.00 33.78 53 ILE G O 1
ATOM 12173 N N . ASP G 1 54 ? 21.534 19.466 37.526 1.00 35.94 54 ASP G N 1
ATOM 12174 C CA . ASP G 1 54 ? 22.177 19.003 38.751 1.00 35.94 54 ASP G CA 1
ATOM 12175 C C . ASP G 1 54 ? 22.000 17.490 38.846 1.00 35.94 54 ASP G C 1
ATOM 12176 O O . ASP G 1 54 ? 20.884 17.008 39.088 1.00 35.94 54 ASP G O 1
ATOM 12178 N N . ASP G 1 55 ? 23.084 16.743 38.635 1.00 41.78 55 ASP G N 1
ATOM 12179 C CA . ASP G 1 55 ? 23.073 15.286 38.690 1.00 41.78 55 ASP G CA 1
ATOM 12180 C C . ASP G 1 55 ? 24.052 14.813 39.753 1.00 41.78 55 ASP G C 1
ATOM 12181 O O . ASP G 1 55 ? 25.201 15.260 39.785 1.00 41.78 55 ASP G O 1
ATOM 12183 N N . LYS G 1 56 ? 23.587 13.918 40.628 1.00 42.72 56 LYS G N 1
ATOM 12184 C CA . LYS G 1 56 ? 24.418 13.443 41.729 1.00 42.72 56 LYS G CA 1
ATOM 12185 C C . LYS G 1 56 ? 25.539 12.518 41.275 1.00 42.72 56 LYS G C 1
ATOM 12186 O O . LYS G 1 56 ? 26.510 12.346 42.016 1.00 42.72 56 LYS G O 1
ATOM 12188 N N . TYR G 1 57 ? 25.434 11.920 40.090 1.00 42.93 57 TYR G N 1
ATOM 12189 C CA . TYR G 1 57 ? 26.435 10.975 39.615 1.00 42.93 57 TYR G CA 1
ATOM 12190 C C . TYR G 1 57 ? 27.352 11.555 38.544 1.00 42.93 57 TYR G C 1
ATOM 12191 O O . TYR G 1 57 ? 28.187 10.825 38.004 1.00 42.93 57 TYR G O 1
ATOM 12200 N N . SER G 1 58 ? 27.222 12.836 38.219 1.00 40.85 58 SER G N 1
ATOM 12201 C CA . SER G 1 58 ? 28.052 13.447 37.191 1.00 40.85 58 SER G CA 1
ATOM 12202 C C . SER G 1 58 ? 29.220 14.191 37.822 1.00 40.85 58 SER G C 1
ATOM 12203 O O . SER G 1 58 ? 29.097 14.764 38.908 1.00 40.85 58 SER G O 1
ATOM 12206 N N . SER G 1 59 ? 30.355 14.186 37.125 1.00 42.46 59 SER G N 1
ATOM 12207 C CA . SER G 1 59 ? 31.568 14.803 37.645 1.00 42.46 59 SER G CA 1
ATOM 12208 C C . SER G 1 59 ? 31.649 16.307 37.411 1.00 42.46 59 SER G C 1
ATOM 12209 O O . SER G 1 59 ? 32.504 16.960 38.016 1.00 42.46 59 SER G O 1
ATOM 12212 N N . GLU G 1 60 ? 30.807 16.878 36.552 1.00 39.77 60 GLU G N 1
ATOM 12213 C CA . GLU G 1 60 ? 30.944 18.288 36.211 1.00 39.77 60 GLU G CA 1
ATOM 12214 C C . GLU G 1 60 ? 29.581 18.877 35.885 1.00 39.77 60 GLU G C 1
ATOM 12215 O O . GLU G 1 60 ? 28.618 18.154 35.618 1.00 39.77 60 GLU G O 1
ATOM 12217 N N . MET G 1 61 ? 29.506 20.204 35.892 1.00 34.96 61 MET G N 1
ATOM 12218 C CA . MET G 1 61 ? 28.236 20.864 35.642 1.00 34.96 61 MET G CA 1
ATOM 12219 C C . MET G 1 61 ? 27.937 20.900 34.149 1.00 34.96 61 MET G C 1
ATOM 12220 O O . MET G 1 61 ? 28.835 21.086 33.322 1.00 34.96 61 MET G O 1
ATOM 12222 N N . THR G 1 62 ? 26.648 20.770 33.816 1.00 30.71 62 THR G N 1
ATOM 12223 C CA . THR G 1 62 ? 26.167 20.821 32.438 1.00 30.71 62 THR G CA 1
ATOM 12224 C C . THR G 1 62 ? 25.057 21.850 32.271 1.00 30.71 62 THR G C 1
ATOM 12225 O O . THR G 1 62 ? 24.116 21.910 33.079 1.00 30.71 62 THR G O 1
ATOM 12229 N N . THR G 1 63 ? 25.169 22.638 31.201 1.00 27.27 63 THR G N 1
ATOM 12230 C CA . THR G 1 63 ? 24.160 23.605 30.798 1.00 27.27 63 THR G CA 1
ATOM 12231 C C . THR G 1 63 ? 23.802 23.392 29.335 1.00 27.27 63 THR G C 1
ATOM 12232 O O . THR G 1 63 ? 24.687 23.242 28.489 1.00 27.27 63 THR G O 1
ATOM 12236 N N . LEU G 1 64 ? 22.508 23.360 29.040 1.00 23.81 64 LEU G N 1
ATOM 12237 C CA . LEU G 1 64 ? 22.007 23.218 27.679 1.00 23.81 64 LEU G CA 1
ATOM 12238 C C . LEU G 1 64 ? 21.535 24.587 27.214 1.00 23.81 64 LEU G C 1
ATOM 12239 O O . LEU G 1 64 ? 20.757 25.242 27.917 1.00 23.81 64 LEU G O 1
ATOM 12244 N N . ILE G 1 65 ? 21.996 25.020 26.044 1.00 21.46 65 ILE G N 1
ATOM 12245 C CA . ILE G 1 65 ? 21.721 26.361 25.533 1.00 21.46 65 ILE G CA 1
ATOM 12246 C C . ILE G 1 65 ? 20.964 26.219 24.218 1.00 21.46 65 ILE G C 1
ATOM 12247 O O . ILE G 1 65 ? 21.568 25.987 23.163 1.00 21.46 65 ILE G O 1
ATOM 12252 N N . ASN G 1 66 ? 19.635 26.222 24.283 1.00 21.82 66 ASN G N 1
ATOM 12253 C CA . ASN G 1 66 ? 18.848 26.246 23.065 1.00 21.82 66 ASN G CA 1
ATOM 12254 C C . ASN G 1 66 ? 18.798 27.671 22.530 1.00 21.82 66 ASN G C 1
ATOM 12255 O O . ASN G 1 66 ? 18.771 28.637 23.300 1.00 21.82 66 ASN G O 1
ATOM 12260 N N . LEU G 1 67 ? 18.669 27.797 21.212 1.00 21.03 67 LEU G N 1
ATOM 12261 C CA . LEU G 1 67 ? 18.571 29.082 20.541 1.00 21.03 67 LEU G CA 1
ATOM 12262 C C . LEU G 1 67 ? 17.393 29.077 19.587 1.00 21.03 67 LEU G C 1
ATOM 12263 O O . LEU G 1 67 ? 17.197 28.113 18.830 1.00 21.03 67 LEU G O 1
ATOM 12268 N N . THR G 1 68 ? 16.702 30.217 19.544 1.00 23.01 68 THR G N 1
ATOM 12269 C CA . THR G 1 68 ? 15.564 30.437 18.662 1.00 23.01 68 THR G CA 1
ATOM 12270 C C . THR G 1 68 ? 15.598 31.904 18.247 1.00 23.01 68 THR G C 1
ATOM 12271 O O . THR G 1 68 ? 16.368 32.692 18.790 1.00 23.01 68 THR G O 1
ATOM 12275 N N . GLY G 1 69 ? 14.766 32.279 17.290 1.00 21.96 69 GLY G N 1
ATOM 12276 C CA . GLY G 1 69 ? 14.696 33.672 16.903 1.00 21.96 69 GLY G CA 1
ATOM 12277 C C . GLY G 1 69 ? 14.009 33.845 15.569 1.00 21.96 69 GLY G C 1
ATOM 12278 O O . GLY G 1 69 ? 13.463 32.906 14.999 1.00 21.96 69 GLY G O 1
ATOM 12279 N N . PHE G 1 70 ? 13.969 35.100 15.125 1.00 19.48 70 PHE G N 1
ATOM 12280 C CA . PHE G 1 70 ? 13.417 35.434 13.817 1.00 19.48 70 PHE G CA 1
ATOM 12281 C C . PHE G 1 70 ? 14.323 36.344 12.999 1.00 19.48 70 PHE G C 1
ATOM 12282 O O . PHE G 1 70 ? 14.772 37.382 13.497 1.00 19.48 70 PHE G O 1
ATOM 12290 N N . MET G 1 71 ? 14.621 35.940 11.766 1.00 18.56 71 MET G N 1
ATOM 12291 C CA . MET G 1 71 ? 15.359 36.759 10.809 1.00 18.56 71 MET G CA 1
ATOM 12292 C C . MET G 1 71 ? 14.429 37.106 9.661 1.00 18.56 71 MET G C 1
ATOM 12293 O O . MET G 1 71 ? 14.200 36.270 8.787 1.00 18.56 71 MET G O 1
ATOM 12298 N N . SER G 1 72 ? 13.940 38.335 9.620 1.00 18.55 72 SER G N 1
ATOM 12299 C CA . SER G 1 72 ? 12.977 38.682 8.589 1.00 18.55 72 SER G CA 1
ATOM 12300 C C . SER G 1 72 ? 13.667 38.794 7.239 1.00 18.55 72 SER G C 1
ATOM 12301 O O . SER G 1 72 ? 14.850 39.119 7.149 1.00 18.55 72 SER G O 1
ATOM 12304 N N . SER G 1 73 ? 12.917 38.506 6.184 1.00 18.43 73 SER G N 1
ATOM 12305 C CA . SER G 1 73 ? 13.417 38.586 4.820 1.00 18.43 73 SER G CA 1
ATOM 12306 C C . SER G 1 73 ? 12.804 39.792 4.133 1.00 18.43 73 SER G C 1
ATOM 12307 O O . SER G 1 73 ? 11.580 39.947 4.124 1.00 18.43 73 SER G O 1
ATOM 12310 N N . LYS G 1 74 ? 13.645 40.627 3.541 1.00 19.56 74 LYS G N 1
ATOM 12311 C CA . LYS G 1 74 ? 13.178 41.855 2.925 1.00 19.56 74 LYS G CA 1
ATOM 12312 C C . LYS G 1 74 ? 12.760 41.619 1.482 1.00 19.56 74 LYS G C 1
ATOM 12313 O O . LYS G 1 74 ? 13.233 40.694 0.822 1.00 19.56 74 LYS G O 1
ATOM 12319 N N . LYS G 1 75 ? 11.871 42.473 0.993 1.00 19.78 75 LYS G N 1
ATOM 12320 C CA . LYS G 1 75 ? 11.315 42.298 -0.340 1.00 19.78 75 LYS G CA 1
ATOM 12321 C C . LYS G 1 75 ? 10.948 43.636 -0.986 1.00 19.78 75 LYS G C 1
ATOM 12322 O O . LYS G 1 75 ? 11.609 44.101 -1.918 1.00 19.78 75 LYS G O 1
ATOM 12328 N N . THR G 1 91 ? 11.618 45.966 -14.120 1.00 35.36 76 THR G N 1
ATOM 12329 C CA . THR G 1 91 ? 11.793 46.315 -12.717 1.00 35.36 76 THR G CA 1
ATOM 12330 C C . THR G 1 91 ? 12.912 45.509 -12.083 1.00 35.36 76 THR G C 1
ATOM 12331 O O . THR G 1 91 ? 13.624 44.774 -12.766 1.00 35.36 76 THR G O 1
ATOM 12333 N N . ALA G 1 92 ? 13.069 45.657 -10.771 1.00 34.57 77 ALA G N 1
ATOM 12334 C CA . ALA G 1 92 ? 14.029 44.856 -10.029 1.00 34.57 77 ALA G CA 1
ATOM 12335 C C . ALA G 1 92 ? 13.469 44.571 -8.647 1.00 34.57 77 ALA G C 1
ATOM 12336 O O . ALA G 1 92 ? 12.887 45.455 -8.016 1.00 34.57 77 ALA G O 1
ATOM 12338 N N . ILE G 1 93 ? 13.661 43.341 -8.177 1.00 29.85 78 ILE G N 1
ATOM 12339 C CA . ILE G 1 93 ? 13.182 42.922 -6.868 1.00 29.85 78 ILE G CA 1
ATOM 12340 C C . ILE G 1 93 ? 14.344 42.357 -6.070 1.00 29.85 78 ILE G C 1
ATOM 12341 O O . ILE G 1 93 ? 15.072 41.488 -6.557 1.00 29.85 78 ILE G O 1
ATOM 12346 N N . ASN G 1 94 ? 14.514 42.848 -4.847 1.00 25.83 79 ASN G N 1
ATOM 12347 C CA . ASN G 1 94 ? 15.498 42.297 -3.926 1.00 25.83 79 ASN G CA 1
ATOM 12348 C C . ASN G 1 94 ? 14.942 41.064 -3.224 1.00 25.83 79 ASN G C 1
ATOM 12349 O O . ASN G 1 94 ? 13.810 41.075 -2.735 1.00 25.83 79 ASN G O 1
ATOM 12354 N N . PHE G 1 95 ? 15.748 40.009 -3.157 1.00 22.50 80 PHE G N 1
ATOM 12355 C CA . PHE G 1 95 ? 15.315 38.749 -2.608 1.00 22.50 80 PHE G CA 1
ATOM 12356 C C . PHE G 1 95 ? 16.481 38.027 -1.947 1.00 22.50 80 PHE G C 1
ATOM 12357 O O . PHE G 1 95 ? 17.546 37.908 -2.567 1.00 22.50 80 PHE G O 1
ATOM 12365 N N . PRO G 1 96 ? 16.336 37.582 -0.698 1.00 19.13 81 PRO G N 1
ATOM 12366 C CA . PRO G 1 96 ? 17.466 36.965 0.004 1.00 19.13 81 PRO G CA 1
ATOM 12367 C C . PRO G 1 96 ? 17.958 35.709 -0.692 1.00 19.13 81 PRO G C 1
ATOM 12368 O O . PRO G 1 96 ? 17.268 35.106 -1.513 1.00 19.13 81 PRO G O 1
ATOM 12372 N N . VAL G 1 97 ? 19.181 35.315 -0.346 1.00 17.20 82 VAL G N 1
ATOM 12373 C CA . VAL G 1 97 ? 19.822 34.168 -0.977 1.00 17.20 82 VAL G CA 1
ATOM 12374 C C . VAL G 1 97 ? 20.585 33.318 0.028 1.00 17.20 82 VAL G C 1
ATOM 12375 O O . VAL G 1 97 ? 20.747 32.106 -0.172 1.00 17.20 82 VAL G O 1
ATOM 12379 N N . ARG G 1 98 ? 20.969 33.905 1.161 1.00 16.65 83 ARG G N 1
ATOM 12380 C CA . ARG G 1 98 ? 21.671 33.107 2.155 1.00 16.65 83 ARG G CA 1
ATOM 12381 C C . ARG G 1 98 ? 21.515 33.636 3.569 1.00 16.65 83 ARG G C 1
ATOM 12382 O O . ARG G 1 98 ? 21.480 34.848 3.784 1.00 16.65 83 ARG G O 1
ATOM 12390 N N . TYR G 1 99 ? 21.398 32.718 4.526 1.00 15.80 84 TYR G N 1
ATOM 12391 C CA . TYR G 1 99 ? 21.370 33.067 5.938 1.00 15.80 84 TYR G CA 1
ATOM 12392 C C . TYR G 1 99 ? 22.538 32.380 6.626 1.00 15.80 84 TYR G C 1
ATOM 12393 O O . TYR G 1 99 ? 22.970 31.309 6.198 1.00 15.80 84 TYR G O 1
ATOM 12402 N N . SER G 1 100 ? 23.016 32.959 7.729 1.00 16.29 85 SER G N 1
ATOM 12403 C CA . SER G 1 100 ? 24.100 32.320 8.464 1.00 16.29 85 SER G CA 1
ATOM 12404 C C . SER G 1 100 ? 24.025 32.656 9.946 1.00 16.29 85 SER G C 1
ATOM 12405 O O . SER G 1 100 ? 23.814 33.817 10.315 1.00 16.29 85 SER G O 1
ATOM 12408 N N . ILE G 1 101 ? 24.222 31.636 10.788 1.00 17.19 86 ILE G N 1
ATOM 12409 C CA . ILE G 1 101 ? 24.162 31.759 12.242 1.00 17.19 86 ILE G CA 1
ATOM 12410 C C . ILE G 1 101 ? 25.418 31.175 12.869 1.00 17.19 86 ILE G C 1
ATOM 12411 O O . ILE G 1 101 ? 25.876 30.100 12.468 1.00 17.19 86 ILE G O 1
ATOM 12416 N N . SER G 1 102 ? 25.993 31.881 13.840 1.00 20.10 87 SER G N 1
ATOM 12417 C CA . SER G 1 102 ? 27.178 31.369 14.515 1.00 20.10 87 SER G CA 1
ATOM 12418 C C . SER G 1 102 ? 27.097 31.610 16.017 1.00 20.10 87 SER G C 1
ATOM 12419 O O . SER G 1 102 ? 26.675 32.680 16.456 1.00 20.10 87 SER G O 1
ATOM 12422 N N . ILE G 1 103 ? 27.475 30.601 16.801 1.00 22.74 88 ILE G N 1
ATOM 12423 C CA . ILE G 1 103 ? 27.492 30.681 18.259 1.00 22.74 88 ILE G CA 1
ATOM 12424 C C . ILE G 1 103 ? 28.943 30.635 18.718 1.00 22.74 88 ILE G C 1
ATOM 12425 O O . ILE G 1 103 ? 29.679 29.700 18.368 1.00 22.74 88 ILE G O 1
ATOM 12430 N N . LEU G 1 104 ? 29.349 31.634 19.506 1.00 27.96 89 LEU G N 1
ATOM 12431 C CA . LEU G 1 104 ? 30.711 31.768 20.000 1.00 27.96 89 LEU G CA 1
ATOM 12432 C C . LEU G 1 104 ? 30.788 31.695 21.519 1.00 27.96 89 LEU G C 1
ATOM 12433 O O . LEU G 1 104 ? 30.067 32.419 22.224 1.00 27.96 89 LEU G O 1
ATOM 12438 N N . ASN G 1 105 ? 31.686 30.834 22.004 1.00 33.59 90 ASN G N 1
ATOM 12439 C CA . ASN G 1 105 ? 31.998 30.668 23.421 1.00 33.59 90 ASN G CA 1
ATOM 12440 C C . ASN G 1 105 ? 33.192 31.563 23.734 1.00 33.59 90 ASN G C 1
ATOM 12441 O O . ASN G 1 105 ? 34.283 31.353 23.196 1.00 33.59 90 ASN G O 1
ATOM 12446 N N . GLU G 1 106 ? 33.002 32.553 24.597 1.00 37.22 91 GLU G N 1
ATOM 12447 C CA . GLU G 1 106 ? 34.036 33.546 24.855 1.00 37.22 91 GLU G CA 1
ATOM 12448 C C . GLU G 1 106 ? 34.744 33.392 26.194 1.00 37.22 91 GLU G C 1
ATOM 12449 O O . GLU G 1 106 ? 35.472 34.303 26.597 1.00 37.22 91 GLU G O 1
ATOM 12455 N N . SER G 1 107 ? 34.563 32.281 26.893 1.00 40.52 92 SER G N 1
ATOM 12456 C CA . SER G 1 107 ? 35.216 32.078 28.180 1.00 40.52 92 SER G CA 1
ATOM 12457 C C . SER G 1 107 ? 36.114 30.851 28.136 1.00 40.52 92 SER G C 1
ATOM 12458 O O . SER G 1 107 ? 36.103 30.014 29.040 1.00 40.52 92 SER G O 1
ATOM 12461 N N . ILE G 1 108 ? 36.898 30.735 27.065 1.00 42.04 93 ILE G N 1
ATOM 12462 C CA . ILE G 1 108 ? 37.735 29.556 26.868 1.00 42.04 93 ILE G CA 1
ATOM 12463 C C . ILE G 1 108 ? 38.785 29.445 27.965 1.00 42.04 93 ILE G C 1
ATOM 12464 O O . ILE G 1 108 ? 39.105 28.343 28.426 1.00 42.04 93 ILE G O 1
ATOM 12466 N N . ASN G 1 109 ? 39.329 30.574 28.413 1.00 47.85 94 ASN G N 1
ATOM 12467 C CA . ASN G 1 109 ? 40.385 30.520 29.416 1.00 47.85 94 ASN G CA 1
ATOM 12468 C C . ASN G 1 109 ? 39.874 30.128 30.794 1.00 47.85 94 ASN G C 1
ATOM 12469 O O . ASN G 1 109 ? 40.679 30.003 31.722 1.00 47.85 94 ASN G O 1
ATOM 12471 N N . GLU G 1 110 ? 38.568 29.949 30.959 1.00 46.42 95 GLU G N 1
ATOM 12472 C CA . GLU G 1 110 ? 37.988 29.526 32.223 1.00 46.42 95 GLU G CA 1
ATOM 12473 C C . GLU G 1 110 ? 37.603 28.054 32.205 1.00 46.42 95 GLU G C 1
ATOM 12474 O O . GLU G 1 110 ? 36.956 27.582 33.144 1.00 46.42 95 GLU G O 1
ATOM 12476 N N . ASN G 1 111 ? 37.982 27.330 31.148 1.00 41.53 96 ASN G N 1
ATOM 12477 C CA . ASN G 1 111 ? 37.671 25.910 30.977 1.00 41.53 96 ASN G CA 1
ATOM 12478 C C . ASN G 1 111 ? 36.171 25.658 30.806 1.00 41.53 96 ASN G C 1
ATOM 12479 O O . ASN G 1 111 ? 35.629 24.679 31.320 1.00 41.53 96 ASN G O 1
ATOM 12481 N N . VAL G 1 112 ? 35.490 26.548 30.088 1.00 36.09 97 VAL G N 1
ATOM 12482 C CA . VAL G 1 112 ? 34.119 26.306 29.648 1.00 36.09 97 VAL G CA 1
ATOM 12483 C C . VAL G 1 112 ? 34.165 25.864 28.190 1.00 36.09 97 VAL G C 1
ATOM 12484 O O . VAL G 1 112 ? 34.746 26.555 27.346 1.00 36.09 97 VAL G O 1
ATOM 12486 N N . LYS G 1 113 ? 33.550 24.721 27.887 1.00 30.29 98 LYS G N 1
ATOM 12487 C CA . LYS G 1 113 ? 33.785 24.037 26.624 1.00 30.29 98 LYS G CA 1
ATOM 12488 C C . LYS G 1 113 ? 32.479 23.636 25.950 1.00 30.29 98 LYS G C 1
ATOM 12489 O O . LYS G 1 113 ? 31.480 23.363 26.619 1.00 30.29 98 LYS G O 1
ATOM 12495 N N . ILE G 1 114 ? 32.491 23.613 24.618 1.00 25.29 99 ILE G N 1
ATOM 12496 C CA . ILE G 1 114 ? 31.349 23.203 23.804 1.00 25.29 99 ILE G CA 1
ATOM 12497 C C . ILE G 1 114 ? 31.535 21.734 23.448 1.00 25.29 99 ILE G C 1
ATOM 12498 O O . ILE G 1 114 ? 32.347 21.395 22.585 1.00 25.29 99 ILE G O 1
ATOM 12503 N N . VAL G 1 115 ? 30.803 20.848 24.112 1.00 23.11 100 VAL G N 1
ATOM 12504 C CA . VAL G 1 115 ? 30.973 19.431 23.822 1.00 23.11 100 VAL G CA 1
ATOM 12505 C C . VAL G 1 115 ? 30.065 18.918 22.703 1.00 23.11 100 VAL G C 1
ATOM 12506 O O . VAL G 1 115 ? 30.413 17.937 22.040 1.00 23.11 100 VAL G O 1
ATOM 12510 N N . ASP G 1 116 ? 28.905 19.534 22.468 1.00 22.44 101 ASP G N 1
ATOM 12511 C CA . ASP G 1 116 ? 28.021 18.995 21.441 1.00 22.44 101 ASP G CA 1
ATOM 12512 C C . ASP G 1 116 ? 27.130 20.062 20.814 1.00 22.44 101 ASP G C 1
ATOM 12513 O O . ASP G 1 116 ? 26.798 21.069 21.445 1.00 22.44 101 ASP G O 1
ATOM 12518 N N . SER G 1 117 ? 26.712 19.789 19.575 1.00 20.83 102 SER G N 1
ATOM 12519 C CA . SER G 1 117 ? 25.815 20.627 18.784 1.00 20.83 102 SER G CA 1
ATOM 12520 C C . SER G 1 117 ? 24.805 19.731 18.087 1.00 20.83 102 SER G C 1
ATOM 12521 O O . SER G 1 117 ? 25.192 18.721 17.497 1.00 20.83 102 SER G O 1
ATOM 12524 N N . ILE G 1 118 ? 23.521 20.102 18.126 1.00 20.55 103 ILE G N 1
ATOM 12525 C CA . ILE G 1 118 ? 22.467 19.153 17.745 1.00 20.55 103 ILE G CA 1
ATOM 12526 C C . ILE G 1 118 ? 22.330 18.926 16.243 1.00 20.55 103 ILE G C 1
ATOM 12527 O O . ILE G 1 118 ? 22.357 17.759 15.818 1.00 20.55 103 ILE G O 1
ATOM 12532 N N . PRO G 1 119 ? 22.156 19.941 15.393 1.00 18.58 104 PRO G N 1
ATOM 12533 C CA . PRO G 1 119 ? 22.023 19.644 13.960 1.00 18.58 104 PRO G CA 1
ATOM 12534 C C . PRO G 1 119 ? 23.318 19.087 13.392 1.00 18.58 104 PRO G C 1
ATOM 12535 O O . PRO G 1 119 ? 24.410 19.546 13.728 1.00 18.58 104 PRO G O 1
ATOM 12539 N N . LYS G 1 120 ? 23.193 18.088 12.520 1.00 16.38 105 LYS G N 1
ATOM 12540 C CA . LYS G 1 120 ? 24.354 17.376 12.008 1.00 16.38 105 LYS G CA 1
ATOM 12541 C C . LYS G 1 120 ? 24.180 17.084 10.526 1.00 16.38 105 LYS G C 1
ATOM 12542 O O . LYS G 1 120 ? 23.119 17.310 9.944 1.00 16.38 105 LYS G O 1
ATOM 12548 N N . ASN G 1 121 ? 25.248 16.570 9.924 1.00 16.45 106 ASN G N 1
ATOM 12549 C CA . ASN G 1 121 ? 25.257 16.195 8.518 1.00 16.45 106 ASN G CA 1
ATOM 12550 C C . ASN G 1 121 ? 24.790 14.756 8.344 1.00 16.45 106 ASN G C 1
ATOM 12551 O O . ASN G 1 121 ? 25.139 13.878 9.137 1.00 16.45 106 ASN G O 1
ATOM 12556 N N . THR G 1 122 ? 24.009 14.520 7.295 1.00 17.69 107 THR G N 1
ATOM 12557 C CA . THR G 1 122 ? 23.399 13.224 7.046 1.00 17.69 107 THR G CA 1
ATOM 12558 C C . THR G 1 122 ? 23.694 12.784 5.619 1.00 17.69 107 THR G C 1
ATOM 12559 O O . THR G 1 122 ? 24.121 13.573 4.777 1.00 17.69 107 THR G O 1
ATOM 12563 N N . ILE G 1 123 ? 23.449 11.503 5.350 1.00 17.23 108 ILE G N 1
ATOM 12564 C CA . ILE G 1 123 ? 23.742 10.882 4.061 1.00 17.23 108 ILE G CA 1
ATOM 12565 C C . ILE G 1 123 ? 22.424 10.538 3.377 1.00 17.23 108 ILE G C 1
ATOM 12566 O O . ILE G 1 123 ? 21.559 9.890 3.976 1.00 17.23 108 ILE G O 1
ATOM 12571 N N . SER G 1 124 ? 22.273 10.961 2.122 1.00 17.23 109 SER G N 1
ATOM 12572 C CA . SER G 1 124 ? 21.040 10.771 1.369 1.00 17.23 109 SER G CA 1
ATOM 12573 C C . SER G 1 124 ? 20.955 9.362 0.777 1.00 17.23 109 SER G C 1
ATOM 12574 O O . SER G 1 124 ? 21.909 8.586 0.808 1.00 17.23 109 SER G O 1
ATOM 12577 N N . GLN G 1 125 ? 19.778 9.037 0.235 1.00 16.14 110 GLN G N 1
ATOM 12578 C CA . GLN G 1 125 ? 19.512 7.749 -0.395 1.00 16.14 110 GLN G CA 1
ATOM 12579 C C . GLN G 1 125 ? 18.924 7.955 -1.784 1.00 16.14 110 GLN G C 1
ATOM 12580 O O . GLN G 1 125 ? 18.144 8.882 -2.009 1.00 16.14 110 GLN G O 1
ATOM 12586 N N . LYS G 1 126 ? 19.292 7.075 -2.705 1.00 13.93 111 LYS G N 1
ATOM 12587 C CA . LYS G 1 126 ? 18.825 7.086 -4.083 1.00 13.93 111 LYS G CA 1
ATOM 12588 C C . LYS G 1 126 ? 18.161 5.753 -4.404 1.00 13.93 111 LYS G C 1
ATOM 12589 O O . LYS G 1 126 ? 18.575 4.716 -3.882 1.00 13.93 111 LYS G O 1
ATOM 12595 N N . THR G 1 127 ? 17.133 5.762 -5.249 1.00 13.12 112 THR G N 1
ATOM 12596 C CA . THR G 1 127 ? 16.519 4.516 -5.702 1.00 13.12 112 THR G CA 1
ATOM 12597 C C . THR G 1 127 ? 16.867 4.263 -7.165 1.00 13.12 112 THR G C 1
ATOM 12598 O O . THR G 1 127 ? 16.646 5.129 -8.014 1.00 13.12 112 THR G O 1
ATOM 12602 N N . VAL G 1 128 ? 17.384 3.070 -7.462 1.00 12.56 113 VAL G N 1
ATOM 12603 C CA . VAL G 1 128 ? 17.891 2.718 -8.786 1.00 12.56 113 VAL G CA 1
ATOM 12604 C C . VAL G 1 128 ? 17.174 1.483 -9.302 1.00 12.56 113 VAL G C 1
ATOM 12605 O O . VAL G 1 128 ? 17.013 0.506 -8.566 1.00 12.56 113 VAL G O 1
ATOM 12609 N N . SER G 1 129 ? 16.741 1.525 -10.560 1.00 14.22 114 SER G N 1
ATOM 12610 C CA . SER G 1 129 ? 16.157 0.353 -11.195 1.00 14.22 114 SER G CA 1
ATOM 12611 C C . SER G 1 129 ? 16.709 0.176 -12.601 1.00 14.22 114 SER G C 1
ATOM 12612 O O . SER G 1 129 ? 16.989 1.154 -13.294 1.00 14.22 114 SER G O 1
ATOM 12615 N N . ASN G 1 130 ? 16.815 -1.082 -13.033 1.00 16.08 115 ASN G N 1
ATOM 12616 C CA . ASN G 1 130 ? 17.288 -1.428 -14.366 1.00 16.08 115 ASN G CA 1
ATOM 12617 C C . ASN G 1 130 ? 16.411 -2.532 -14.929 1.00 16.08 115 ASN G C 1
ATOM 12618 O O . ASN G 1 130 ? 16.025 -3.451 -14.205 1.00 16.08 115 ASN G O 1
ATOM 12623 N N . THR G 1 131 ? 16.107 -2.444 -16.220 1.00 20.01 116 THR G N 1
ATOM 12624 C CA . THR G 1 131 ? 15.346 -3.475 -16.908 1.00 20.01 116 THR G CA 1
ATOM 12625 C C . THR G 1 131 ? 15.913 -3.740 -18.294 1.00 20.01 116 THR G C 1
ATOM 12626 O O . THR G 1 131 ? 16.425 -2.834 -18.956 1.00 20.01 116 THR G O 1
ATOM 12630 N N . MET G 1 132 ? 15.820 -4.998 -18.718 1.00 21.92 117 MET G N 1
ATOM 12631 C CA . MET G 1 132 ? 16.261 -5.436 -20.034 1.00 21.92 117 MET G CA 1
ATOM 12632 C C . MET G 1 132 ? 15.215 -6.390 -20.587 1.00 21.92 117 MET G C 1
ATOM 12633 O O . MET G 1 132 ? 14.726 -7.257 -19.864 1.00 21.92 117 MET G O 1
ATOM 12635 N N . GLY G 1 133 ? 14.875 -6.241 -21.868 1.00 28.35 118 GLY G N 1
ATOM 12636 C CA . GLY G 1 133 ? 13.845 -7.067 -22.463 1.00 28.35 118 GLY G CA 1
ATOM 12637 C C . GLY G 1 133 ? 14.158 -7.435 -23.900 1.00 28.35 118 GLY G C 1
ATOM 12638 O O . GLY G 1 133 ? 14.877 -6.731 -24.612 1.00 28.35 118 GLY G O 1
ATOM 12639 N N . TYR G 1 134 ? 13.564 -8.551 -24.318 1.00 34.35 119 TYR G N 1
ATOM 12640 C CA . TYR G 1 134 ? 13.681 -9.106 -25.659 1.00 34.35 119 TYR G CA 1
ATOM 12641 C C . TYR G 1 134 ? 12.319 -9.399 -26.263 1.00 34.35 119 TYR G C 1
ATOM 12642 O O . TYR G 1 134 ? 11.435 -9.915 -25.578 1.00 34.35 119 TYR G O 1
ATOM 12651 N N . LYS G 1 135 ? 12.143 -9.077 -27.544 1.00 35.55 120 LYS G N 1
ATOM 12652 C CA . LYS G 1 135 ? 10.906 -9.398 -28.241 1.00 35.55 120 LYS G CA 1
ATOM 12653 C C . LYS G 1 135 ? 11.230 -10.051 -29.575 1.00 35.55 120 LYS G C 1
ATOM 12654 O O . LYS G 1 135 ? 12.229 -9.716 -30.215 1.00 35.55 120 LYS G O 1
ATOM 12656 N N . ILE G 1 136 ? 10.356 -10.948 -30.018 1.00 38.60 121 ILE G N 1
ATOM 12657 C CA . ILE G 1 136 ? 10.521 -11.634 -31.294 1.00 38.60 121 ILE G CA 1
ATOM 12658 C C . ILE G 1 136 ? 9.148 -11.820 -31.921 1.00 38.60 121 ILE G C 1
ATOM 12659 O O . ILE G 1 136 ? 8.173 -12.108 -31.221 1.00 38.60 121 ILE G O 1
ATOM 12664 N N . GLY G 1 137 ? 9.059 -11.627 -33.235 1.00 46.70 122 GLY G N 1
ATOM 12665 C CA . GLY G 1 137 ? 7.769 -11.722 -33.887 1.00 46.70 122 GLY G CA 1
ATOM 12666 C C . GLY G 1 137 ? 7.824 -12.325 -35.274 1.00 46.70 122 GLY G C 1
ATOM 12667 O O . GLY G 1 137 ? 8.658 -11.932 -36.094 1.00 46.70 122 GLY G O 1
ATOM 12668 N N . GLY G 1 138 ? 6.934 -13.268 -35.560 1.00 55.07 123 GLY G N 1
ATOM 12669 C CA . GLY G 1 138 ? 6.874 -13.867 -36.877 1.00 55.07 123 GLY G CA 1
ATOM 12670 C C . GLY G 1 138 ? 5.530 -13.651 -37.536 1.00 55.07 123 GLY G C 1
ATOM 12671 O O . GLY G 1 138 ? 4.500 -13.944 -36.927 1.00 55.07 123 GLY G O 1
ATOM 12672 N N . SER G 1 139 ? 5.506 -13.146 -38.765 1.00 67.89 124 SER G N 1
ATOM 12673 C CA . SER G 1 139 ? 4.250 -12.888 -39.454 1.00 67.89 124 SER G CA 1
ATOM 12674 C C . SER G 1 139 ? 4.195 -13.630 -40.780 1.00 67.89 124 SER G C 1
ATOM 12675 O O . SER G 1 139 ? 5.139 -13.566 -41.573 1.00 67.89 124 SER G O 1
ATOM 12677 N N . ILE G 1 140 ? 3.086 -14.326 -41.009 1.00 76.13 125 ILE G N 1
ATOM 12678 C CA . ILE G 1 140 ? 2.813 -15.033 -42.255 1.00 76.13 125 ILE G CA 1
ATOM 12679 C C . ILE G 1 140 ? 1.635 -14.337 -42.917 1.00 76.13 125 ILE G C 1
ATOM 12680 O O . ILE G 1 140 ? 0.598 -14.129 -42.278 1.00 76.13 125 ILE G O 1
ATOM 12682 N N . GLU G 1 141 ? 1.791 -13.969 -44.185 1.00 92.61 126 GLU G N 1
ATOM 12683 C CA . GLU G 1 141 ? 0.764 -13.218 -44.907 1.00 92.61 126 GLU G CA 1
ATOM 12684 C C . GLU G 1 141 ? 0.452 -13.930 -46.218 1.00 92.61 126 GLU G C 1
ATOM 12685 O O . GLU G 1 141 ? 1.222 -13.839 -47.178 1.00 92.61 126 GLU G O 1
ATOM 12687 N N . ILE G 1 142 ? -0.674 -14.632 -46.261 1.00 100.95 127 ILE G N 1
ATOM 12688 C CA . ILE G 1 142 ? -1.110 -15.336 -47.459 1.00 100.95 127 ILE G CA 1
ATOM 12689 C C . ILE G 1 142 ? -2.081 -14.438 -48.207 1.00 100.95 127 ILE G C 1
ATOM 12690 O O . ILE G 1 142 ? -3.213 -14.221 -47.759 1.00 100.95 127 ILE G O 1
ATOM 12692 N N . GLU G 1 143 ? -1.647 -13.926 -49.348 1.00 109.64 128 GLU G N 1
ATOM 12693 C CA . GLU G 1 143 ? -2.505 -13.156 -50.234 1.00 109.64 128 GLU G CA 1
ATOM 12694 C C . GLU G 1 143 ? -3.125 -14.126 -51.238 1.00 109.64 128 GLU G C 1
ATOM 12695 O O . GLU G 1 143 ? -3.113 -15.341 -51.027 1.00 109.64 128 GLU G O 1
ATOM 12697 N N . GLU G 1 144 ? -3.684 -13.617 -52.328 1.00 114.88 129 GLU G N 1
ATOM 12698 C CA . GLU G 1 144 ? -4.197 -14.513 -53.357 1.00 114.88 129 GLU G CA 1
ATOM 12699 C C . GLU G 1 144 ? -3.005 -15.173 -54.038 1.00 114.88 129 GLU G C 1
ATOM 12700 O O . GLU G 1 144 ? -2.394 -14.601 -54.944 1.00 114.88 129 GLU G O 1
ATOM 12702 N N . ASN G 1 145 ? -2.670 -16.385 -53.587 1.00 115.76 130 ASN G N 1
ATOM 12703 C CA . ASN G 1 145 ? -1.564 -17.171 -54.141 1.00 115.76 130 ASN G CA 1
ATOM 12704 C C . ASN G 1 145 ? -0.240 -16.411 -54.070 1.00 115.76 130 ASN G C 1
ATOM 12705 O O . ASN G 1 145 ? 0.605 -16.520 -54.960 1.00 115.76 130 ASN G O 1
ATOM 12707 N N . LYS G 1 146 ? -0.050 -15.632 -53.001 1.00 110.19 131 LYS G N 1
ATOM 12708 C CA . LYS G 1 146 ? 1.184 -14.877 -52.827 1.00 110.19 131 LYS G CA 1
ATOM 12709 C C . LYS G 1 146 ? 1.638 -14.916 -51.372 1.00 110.19 131 LYS G C 1
ATOM 12710 O O . LYS G 1 146 ? 0.893 -14.476 -50.480 1.00 110.19 131 LYS G O 1
ATOM 12712 N N . PRO G 1 147 ? 2.839 -15.417 -51.100 1.00 103.93 132 PRO G N 1
ATOM 12713 C CA . PRO G 1 147 ? 3.337 -15.433 -49.717 1.00 103.93 132 PRO G CA 1
ATOM 12714 C C . PRO G 1 147 ? 4.257 -14.265 -49.394 1.00 103.93 132 PRO G C 1
ATOM 12715 O O . PRO G 1 147 ? 5.064 -13.850 -50.231 1.00 103.93 132 PRO G O 1
ATOM 12717 N N . LYS G 1 148 ? 4.147 -13.727 -48.174 1.00 92.31 133 LYS G N 1
ATOM 12718 C CA . LYS G 1 148 ? 5.014 -12.640 -47.715 1.00 92.31 133 LYS G CA 1
ATOM 12719 C C . LYS G 1 148 ? 5.394 -12.929 -46.260 1.00 92.31 133 LYS G C 1
ATOM 12720 O O . LYS G 1 148 ? 4.715 -12.513 -45.319 1.00 92.31 133 LYS G O 1
ATOM 12722 N N . ALA G 1 149 ? 6.489 -13.661 -46.078 1.00 84.17 134 ALA G N 1
ATOM 12723 C CA . ALA G 1 149 ? 6.957 -14.011 -44.745 1.00 84.17 134 ALA G CA 1
ATOM 12724 C C . ALA G 1 149 ? 7.888 -12.936 -44.198 1.00 84.17 134 ALA G C 1
ATOM 12725 O O . ALA G 1 149 ? 8.867 -12.562 -44.851 1.00 84.17 134 ALA G O 1
ATOM 12727 N N . SER G 1 150 ? 7.577 -12.430 -43.005 1.00 71.90 135 SER G N 1
ATOM 12728 C CA . SER G 1 150 ? 8.367 -11.391 -42.358 1.00 71.90 135 SER G CA 1
ATOM 12729 C C . SER G 1 150 ? 8.673 -11.811 -40.928 1.00 71.90 135 SER G C 1
ATOM 12730 O O . SER G 1 150 ? 7.790 -12.305 -40.225 1.00 71.90 135 SER G O 1
ATOM 12732 N N . ILE G 1 151 ? 9.923 -11.636 -40.504 1.00 63.38 136 ILE G N 1
ATOM 12733 C CA . ILE G 1 151 ? 10.317 -11.881 -39.121 1.00 63.38 136 ILE G CA 1
ATOM 12734 C C . ILE G 1 151 ? 11.011 -10.645 -38.560 1.00 63.38 136 ILE G C 1
ATOM 12735 O O . ILE G 1 151 ? 11.855 -10.041 -39.231 1.00 63.38 136 ILE G O 1
ATOM 12740 N N . GLU G 1 152 ? 10.629 -10.255 -37.347 1.00 51.39 137 GLU G N 1
ATOM 12741 C CA . GLU G 1 152 ? 11.118 -9.045 -36.704 1.00 51.39 137 GLU G CA 1
ATOM 12742 C C . GLU G 1 152 ? 11.668 -9.397 -35.329 1.00 51.39 137 GLU G C 1
ATOM 12743 O O . GLU G 1 152 ? 11.238 -10.369 -34.705 1.00 51.39 137 GLU G O 1
ATOM 12745 N N . SER G 1 153 ? 12.619 -8.593 -34.855 1.00 44.31 138 SER G N 1
ATOM 12746 C CA . SER G 1 153 ? 13.286 -8.838 -33.582 1.00 44.31 138 SER G CA 1
ATOM 12747 C C . SER G 1 153 ? 13.597 -7.510 -32.912 1.00 44.31 138 SER G C 1
ATOM 12748 O O . SER G 1 153 ? 14.023 -6.564 -33.580 1.00 44.31 138 SER G O 1
ATOM 12751 N N . GLU G 1 154 ? 13.398 -7.437 -31.595 1.00 34.78 139 GLU G N 1
ATOM 12752 C CA . GLU G 1 154 ? 13.656 -6.213 -30.849 1.00 34.78 139 GLU G CA 1
ATOM 12753 C C . GLU G 1 154 ? 14.387 -6.524 -29.550 1.00 34.78 139 GLU G C 1
ATOM 12754 O O . GLU G 1 154 ? 14.222 -7.597 -28.968 1.00 34.78 139 GLU G O 1
ATOM 12756 N N . TYR G 1 155 ? 15.153 -5.543 -29.080 1.00 31.01 140 TYR G N 1
ATOM 12757 C CA . TYR G 1 155 ? 15.909 -5.632 -27.836 1.00 31.01 140 TYR G CA 1
ATOM 12758 C C . TYR G 1 155 ? 15.936 -4.266 -27.173 1.00 31.01 140 TYR G C 1
ATOM 12759 O O . TYR G 1 155 ? 16.174 -3.268 -27.856 1.00 31.01 140 TYR G O 1
ATOM 12768 N N . ALA G 1 156 ? 15.689 -4.201 -25.865 1.00 28.40 141 ALA G N 1
ATOM 12769 C CA . ALA G 1 156 ? 15.660 -2.892 -25.225 1.00 28.40 141 ALA G CA 1
ATOM 12770 C C . ALA G 1 156 ? 16.204 -2.968 -23.808 1.00 28.40 141 ALA G C 1
ATOM 12771 O O . ALA G 1 156 ? 16.175 -4.017 -23.163 1.00 28.40 141 ALA G O 1
ATOM 12773 N N . GLU G 1 157 ? 16.716 -1.833 -23.336 1.00 27.35 142 GLU G N 1
ATOM 12774 C CA . GLU G 1 157 ? 17.268 -1.688 -21.996 1.00 27.35 142 GLU G CA 1
ATOM 12775 C C . GLU G 1 157 ? 16.894 -0.305 -21.483 1.00 27.35 142 GLU G C 1
ATOM 12776 O O . GLU G 1 157 ? 16.810 0.636 -22.275 1.00 27.35 142 GLU G O 1
ATOM 12782 N N . SER G 1 158 ? 16.636 -0.177 -20.180 1.00 21.35 143 SER G N 1
ATOM 12783 C CA . SER G 1 158 ? 16.376 1.140 -19.601 1.00 21.35 143 SER G CA 1
ATOM 12784 C C . SER G 1 158 ? 16.680 1.118 -18.107 1.00 21.35 143 SER G C 1
ATOM 12785 O O . SER G 1 158 ? 16.865 0.057 -17.509 1.00 21.35 143 SER G O 1
ATOM 12788 N N . SER G 1 159 ? 16.737 2.314 -17.510 1.00 17.21 144 SER G N 1
ATOM 12789 C CA . SER G 1 159 ? 16.950 2.457 -16.071 1.00 17.21 144 SER G CA 1
ATOM 12790 C C . SER G 1 159 ? 16.275 3.720 -15.551 1.00 17.21 144 SER G C 1
ATOM 12791 O O . SER G 1 159 ? 16.067 4.683 -16.290 1.00 17.21 144 SER G O 1
ATOM 12794 N N . THR G 1 160 ? 15.957 3.712 -14.252 1.00 14.44 145 THR G N 1
ATOM 12795 C CA . THR G 1 160 ? 15.294 4.823 -13.570 1.00 14.44 145 THR G CA 1
ATOM 12796 C C . THR G 1 160 ? 15.978 5.181 -12.255 1.00 14.44 145 THR G C 1
ATOM 12797 O O . THR G 1 160 ? 16.364 4.294 -11.489 1.00 14.44 145 THR G O 1
ATOM 12801 N N . ILE G 1 161 ? 16.118 6.484 -11.999 1.00 12.99 146 ILE G N 1
ATOM 12802 C CA . ILE G 1 161 ? 16.692 7.016 -10.766 1.00 12.99 146 ILE G CA 1
ATOM 12803 C C . ILE G 1 161 ? 15.667 7.899 -10.061 1.00 12.99 146 ILE G C 1
ATOM 12804 O O . ILE G 1 161 ? 15.053 8.761 -10.696 1.00 12.99 146 ILE G O 1
ATOM 12809 N N . GLU G 1 162 ? 15.484 7.696 -8.753 1.00 12.82 147 GLU G N 1
ATOM 12810 C CA . GLU G 1 162 ? 14.575 8.518 -7.954 1.00 12.82 147 GLU G CA 1
ATOM 12811 C C . GLU G 1 162 ? 15.267 9.090 -6.722 1.00 12.82 147 GLU G C 1
ATOM 12812 O O . GLU G 1 162 ? 16.081 8.409 -6.087 1.00 12.82 147 GLU G O 1
ATOM 12818 N N . TYR G 1 163 ? 14.915 10.332 -6.372 1.00 12.02 148 TYR G N 1
ATOM 12819 C CA . TYR G 1 163 ? 15.394 10.979 -5.152 1.00 12.02 148 TYR G CA 1
ATOM 12820 C C . TYR G 1 163 ? 14.457 12.131 -4.803 1.00 12.02 148 TYR G C 1
ATOM 12821 O O . TYR G 1 163 ? 13.553 12.468 -5.567 1.00 12.02 148 TYR G O 1
ATOM 12830 N N . VAL G 1 164 ? 14.683 12.733 -3.631 1.00 12.38 149 VAL G N 1
ATOM 12831 C CA . VAL G 1 164 ? 13.821 13.777 -3.077 1.00 12.38 149 VAL G CA 1
ATOM 12832 C C . VAL G 1 164 ? 14.621 15.060 -2.875 1.00 12.38 149 VAL G C 1
ATOM 12833 O O . VAL G 1 164 ? 15.771 15.014 -2.431 1.00 12.38 149 VAL G O 1
ATOM 12837 N N . GLN G 1 165 ? 14.006 16.202 -3.184 1.00 13.39 150 GLN G N 1
ATOM 12838 C CA . GLN G 1 165 ? 14.689 17.500 -3.200 1.00 13.39 150 GLN G CA 1
ATOM 12839 C C . GLN G 1 165 ? 14.048 18.564 -2.316 1.00 13.39 150 GLN G C 1
ATOM 12840 O O . GLN G 1 165 ? 12.933 19.025 -2.622 1.00 13.39 150 GLN G O 1
ATOM 12846 N N . PRO G 1 166 ? 14.695 19.003 -1.237 1.00 14.18 151 PRO G N 1
ATOM 12847 C CA . PRO G 1 166 ? 14.175 20.137 -0.464 1.00 14.18 151 PRO G CA 1
ATOM 12848 C C . PRO G 1 166 ? 14.253 21.443 -1.240 1.00 14.18 151 PRO G C 1
ATOM 12849 O O . PRO G 1 166 ? 14.895 21.540 -2.286 1.00 14.18 151 PRO G O 1
ATOM 12853 N N . ASP G 1 167 ? 13.566 22.463 -0.713 1.00 15.73 152 ASP G N 1
ATOM 12854 C CA . ASP G 1 167 ? 13.627 23.807 -1.282 1.00 15.73 152 ASP G CA 1
ATOM 12855 C C . ASP G 1 167 ? 14.751 24.656 -0.699 1.00 15.73 152 ASP G C 1
ATOM 12856 O O . ASP G 1 167 ? 15.186 25.612 -1.347 1.00 15.73 152 ASP G O 1
ATOM 12858 N N . PHE G 1 168 ? 15.199 24.355 0.514 1.00 16.50 153 PHE G N 1
ATOM 12859 C CA . PHE G 1 168 ? 16.340 25.007 1.138 1.00 16.50 153 PHE G CA 1
ATOM 12860 C C . PHE G 1 168 ? 17.193 23.928 1.778 1.00 16.50 153 PHE G C 1
ATOM 12861 O O . PHE G 1 168 ? 16.705 22.852 2.125 1.00 16.50 153 PHE G O 1
ATOM 12869 N N . SER G 1 169 ? 18.470 24.231 1.959 1.00 17.18 154 SER G N 1
ATOM 12870 C CA . SER G 1 169 ? 19.417 23.253 2.468 1.00 17.18 154 SER G CA 1
ATOM 12871 C C . SER G 1 169 ? 20.261 23.851 3.576 1.00 17.18 154 SER G C 1
ATOM 12872 O O . SER G 1 169 ? 20.763 24.970 3.443 1.00 17.18 154 SER G O 1
ATOM 12875 N N . THR G 1 170 ? 20.408 23.111 4.668 1.00 17.37 155 THR G N 1
ATOM 12876 C CA . THR G 1 170 ? 21.129 23.566 5.848 1.00 17.37 155 THR G CA 1
ATOM 12877 C C . THR G 1 170 ? 22.329 22.659 6.061 1.00 17.37 155 THR G C 1
ATOM 12878 O O . THR G 1 170 ? 22.175 21.439 6.167 1.00 17.37 155 THR G O 1
ATOM 12882 N N . ILE G 1 171 ? 23.515 23.249 6.128 1.00 17.74 156 ILE G N 1
ATOM 12883 C CA . ILE G 1 171 ? 24.758 22.503 6.242 1.00 17.74 156 ILE G CA 1
ATOM 12884 C C . ILE G 1 171 ? 25.513 23.009 7.452 1.00 17.74 156 ILE G C 1
ATOM 12885 O O . ILE G 1 171 ? 25.691 24.220 7.607 1.00 17.74 156 ILE G O 1
ATOM 12890 N N . GLN G 1 172 ? 25.964 22.103 8.307 1.00 18.26 157 GLN G N 1
ATOM 12891 C CA . GLN G 1 172 ? 26.809 22.538 9.403 1.00 18.26 157 GLN G CA 1
ATOM 12892 C C . GLN G 1 172 ? 28.199 22.732 8.830 1.00 18.26 157 GLN G C 1
ATOM 12893 O O . GLN G 1 172 ? 28.726 21.840 8.165 1.00 18.26 157 GLN G O 1
ATOM 12899 N N . THR G 1 173 ? 28.808 23.881 9.106 1.00 20.22 158 THR G N 1
ATOM 12900 C CA . THR G 1 173 ? 30.096 24.192 8.512 1.00 20.22 158 THR G CA 1
ATOM 12901 C C . THR G 1 173 ? 31.224 24.205 9.514 1.00 20.22 158 THR G C 1
ATOM 12902 O O . THR G 1 173 ? 32.374 24.015 9.116 1.00 20.22 158 THR G O 1
ATOM 12906 N N . ASP G 1 174 ? 30.945 24.438 10.791 1.00 22.49 159 ASP G N 1
ATOM 12907 C CA . ASP G 1 174 ? 32.072 24.388 11.704 1.00 22.49 159 ASP G CA 1
ATOM 12908 C C . ASP G 1 174 ? 31.584 23.978 13.081 1.00 22.49 159 ASP G C 1
ATOM 12909 O O . ASP G 1 174 ? 30.488 24.349 13.509 1.00 22.49 159 ASP G O 1
ATOM 12914 N N . HIS G 1 175 ? 32.472 23.289 13.792 1.00 21.42 160 HIS G N 1
ATOM 12915 C CA . HIS G 1 175 ? 32.274 22.837 15.159 1.00 21.42 160 HIS G CA 1
ATOM 12916 C C . HIS G 1 175 ? 33.636 22.735 15.809 1.00 21.42 160 HIS G C 1
ATOM 12917 O O . HIS G 1 175 ? 34.517 22.050 15.288 1.00 21.42 160 HIS G O 1
ATOM 12924 N N . SER G 1 176 ? 33.809 23.408 16.936 1.00 24.35 161 SER G N 1
ATOM 12925 C CA . SER G 1 176 ? 35.072 23.378 17.648 1.00 24.35 161 SER G CA 1
ATOM 12926 C C . SER G 1 176 ? 34.804 23.680 19.112 1.00 24.35 161 SER G C 1
ATOM 12927 O O . SER G 1 176 ? 33.655 23.797 19.542 1.00 24.35 161 SER G O 1
ATOM 12930 N N . THR G 1 177 ? 35.884 23.802 19.879 1.00 26.04 162 THR G N 1
ATOM 12931 C CA . THR G 1 177 ? 35.752 24.078 21.302 1.00 26.04 162 THR G CA 1
ATOM 12932 C C . THR G 1 177 ? 35.104 25.433 21.560 1.00 26.04 162 THR G C 1
ATOM 12933 O O . THR G 1 177 ? 34.485 25.633 22.609 1.00 26.04 162 THR G O 1
ATOM 12937 N N . SER G 1 178 ? 35.214 26.367 20.622 1.00 26.65 163 SER G N 1
ATOM 12938 C CA . SER G 1 178 ? 34.705 27.712 20.838 1.00 26.65 163 SER G CA 1
ATOM 12939 C C . SER G 1 178 ? 33.584 28.136 19.898 1.00 26.65 163 SER G C 1
ATOM 12940 O O . SER G 1 178 ? 32.746 28.942 20.301 1.00 26.65 163 SER G O 1
ATOM 12943 N N . LYS G 1 179 ? 33.545 27.640 18.666 1.00 24.06 164 LYS G N 1
ATOM 12944 C CA . LYS G 1 179 ? 32.658 28.188 17.647 1.00 24.06 164 LYS G CA 1
ATOM 12945 C C . LYS G 1 179 ? 31.873 27.102 16.931 1.00 24.06 164 LYS G C 1
ATOM 12946 O O . LYS G 1 179 ? 32.448 26.091 16.519 1.00 24.06 164 LYS G O 1
ATOM 12952 N N . ALA G 1 180 ? 30.562 27.297 16.809 1.00 22.49 165 ALA G N 1
ATOM 12953 C CA . ALA G 1 180 ? 29.743 26.409 15.994 1.00 22.49 165 ALA G CA 1
ATOM 12954 C C . ALA G 1 180 ? 29.019 27.288 14.989 1.00 22.49 165 ALA G C 1
ATOM 12955 O O . ALA G 1 180 ? 28.336 28.239 15.375 1.00 22.49 165 ALA G O 1
ATOM 12957 N N . SER G 1 181 ? 29.159 26.971 13.704 1.00 20.65 166 SER G N 1
ATOM 12958 C CA . SER G 1 181 ? 28.606 27.821 12.656 1.00 20.65 166 SER G CA 1
ATOM 12959 C C . SER G 1 181 ? 27.821 27.024 11.630 1.00 20.65 166 SER G C 1
ATOM 12960 O O . SER G 1 181 ? 28.335 26.036 11.086 1.00 20.65 166 SER G O 1
ATOM 12963 N N . TRP G 1 182 ? 26.596 27.494 11.356 1.00 18.46 167 TRP G N 1
ATOM 12964 C CA . TRP G 1 182 ? 25.612 26.901 10.463 1.00 18.46 167 TRP G CA 1
ATOM 12965 C C . TRP G 1 182 ? 25.205 27.931 9.417 1.00 18.46 167 TRP G C 1
ATOM 12966 O O . TRP G 1 182 ? 25.331 29.140 9.638 1.00 18.46 167 TRP G O 1
ATOM 12977 N N . ASP G 1 183 ? 24.646 27.468 8.300 1.00 17.45 168 ASP G N 1
ATOM 12978 C CA . ASP G 1 183 ? 24.117 28.402 7.313 1.00 17.45 168 ASP G CA 1
ATOM 12979 C C . ASP G 1 183 ? 23.173 27.681 6.363 1.00 17.45 168 ASP G C 1
ATOM 12980 O O . ASP G 1 183 ? 23.148 26.453 6.289 1.00 17.45 168 ASP G O 1
ATOM 12985 N N . THR G 1 184 ? 22.401 28.477 5.621 1.00 16.13 169 THR G N 1
ATOM 12986 C CA . THR G 1 184 ? 21.376 27.989 4.705 1.00 16.13 169 THR G CA 1
ATOM 12987 C C . THR G 1 184 ? 21.460 28.799 3.421 1.00 16.13 169 THR G C 1
ATOM 12988 O O . THR G 1 184 ? 21.814 29.981 3.453 1.00 16.13 169 THR G O 1
ATOM 12992 N N . LYS G 1 185 ? 21.066 28.189 2.304 1.00 15.78 170 LYS G N 1
ATOM 12993 C CA . LYS G 1 185 ? 21.224 28.833 1.008 1.00 15.78 170 LYS G CA 1
ATOM 12994 C C . LYS G 1 185 ? 20.057 28.487 0.099 1.00 15.78 170 LYS G C 1
ATOM 12995 O O . LYS G 1 185 ? 19.398 27.462 0.268 1.00 15.78 170 LYS G O 1
ATOM 13001 N N . PHE G 1 186 ? 19.836 29.343 -0.897 1.00 15.93 171 PHE G N 1
ATOM 13002 C CA . PHE G 1 186 ? 18.774 29.117 -1.872 1.00 15.93 171 PHE G CA 1
ATOM 13003 C C . PHE G 1 186 ? 19.107 27.926 -2.765 1.00 15.93 171 PHE G C 1
ATOM 13004 O O . PHE G 1 186 ? 20.264 27.715 -3.128 1.00 15.93 171 PHE G O 1
ATOM 13012 N N . THR G 1 187 ? 18.089 27.136 -3.127 1.00 17.63 172 THR G N 1
ATOM 13013 C CA . THR G 1 187 ? 18.329 25.901 -3.875 1.00 17.63 172 THR G CA 1
ATOM 13014 C C . THR G 1 187 ? 17.740 25.917 -5.279 1.00 17.63 172 THR G C 1
ATOM 13015 O O . THR G 1 187 ? 18.501 25.901 -6.247 1.00 17.63 172 THR G O 1
ATOM 13019 N N . GLU G 1 188 ? 16.420 25.977 -5.428 1.00 19.17 173 GLU G N 1
ATOM 13020 C CA . GLU G 1 188 ? 15.792 25.869 -6.741 1.00 19.17 173 GLU G CA 1
ATOM 13021 C C . GLU G 1 188 ? 14.307 26.157 -6.599 1.00 19.17 173 GLU G C 1
ATOM 13022 O O . GLU G 1 188 ? 13.757 26.149 -5.498 1.00 19.17 173 GLU G O 1
ATOM 13024 N N . THR G 1 189 ? 13.659 26.397 -7.732 1.00 21.57 174 THR G N 1
ATOM 13025 C CA . THR G 1 189 ? 12.225 26.638 -7.749 1.00 21.57 174 THR G CA 1
ATOM 13026 C C . THR G 1 189 ? 11.459 25.331 -7.877 1.00 21.57 174 THR G C 1
ATOM 13027 O O . THR G 1 189 ? 11.928 24.369 -8.489 1.00 21.57 174 THR G O 1
ATOM 13031 N N . THR G 1 190 ? 10.265 25.307 -7.283 1.00 21.49 175 THR G N 1
ATOM 13032 C CA . THR G 1 190 ? 9.428 24.117 -7.352 1.00 21.49 175 THR G CA 1
ATOM 13033 C C . THR G 1 190 ? 8.859 23.913 -8.746 1.00 21.49 175 THR G C 1
ATOM 13034 O O . THR G 1 190 ? 8.706 22.771 -9.188 1.00 21.49 175 THR G O 1
ATOM 13038 N N . ARG G 1 191 ? 8.535 24.991 -9.444 1.00 22.58 176 ARG G N 1
ATOM 13039 C CA . ARG G 1 191 ? 8.028 24.921 -10.805 1.00 22.58 176 ARG G CA 1
ATOM 13040 C C . ARG G 1 191 ? 9.092 25.462 -11.751 1.00 22.58 176 ARG G C 1
ATOM 13041 O O . ARG G 1 191 ? 9.512 26.617 -11.621 1.00 22.58 176 ARG G O 1
ATOM 13043 N N . GLY G 1 192 ? 9.521 24.635 -12.699 1.00 24.67 177 GLY G N 1
ATOM 13044 C CA . GLY G 1 192 ? 10.509 25.028 -13.679 1.00 24.67 177 GLY G CA 1
ATOM 13045 C C . GLY G 1 192 ? 11.934 24.623 -13.372 1.00 24.67 177 GLY G C 1
ATOM 13046 O O . GLY G 1 192 ? 12.759 24.591 -14.293 1.00 24.67 177 GLY G O 1
ATOM 13047 N N . ASN G 1 193 ? 12.247 24.295 -12.121 1.00 23.76 178 ASN G N 1
ATOM 13048 C CA . ASN G 1 193 ? 13.568 23.797 -11.736 1.00 23.76 178 ASN G CA 1
ATOM 13049 C C . ASN G 1 193 ? 14.694 24.723 -12.188 1.00 23.76 178 ASN G C 1
ATOM 13050 O O . ASN G 1 193 ? 15.722 24.276 -12.695 1.00 23.76 178 ASN G O 1
ATOM 13055 N N . TYR G 1 194 ? 14.493 26.026 -12.030 1.00 25.71 179 TYR G N 1
ATOM 13056 C CA . TYR G 1 194 ? 15.564 26.966 -12.319 1.00 25.71 179 TYR G CA 1
ATOM 13057 C C . TYR G 1 194 ? 16.436 27.188 -11.086 1.00 25.71 179 TYR G C 1
ATOM 13058 O O . TYR G 1 194 ? 16.053 26.876 -9.958 1.00 25.71 179 TYR G O 1
ATOM 13067 N N . ASN G 1 195 ? 17.619 27.751 -11.316 1.00 28.32 180 ASN G N 1
ATOM 13068 C CA . ASN G 1 195 ? 18.572 28.036 -10.252 1.00 28.32 180 ASN G CA 1
ATOM 13069 C C . ASN G 1 195 ? 19.337 29.299 -10.612 1.00 28.32 180 ASN G C 1
ATOM 13070 O O . ASN G 1 195 ? 19.105 29.911 -11.657 1.00 28.32 180 ASN G O 1
ATOM 13075 N N . LEU G 1 196 ? 20.268 29.683 -9.742 1.00 27.91 181 LEU G N 1
ATOM 13076 C CA . LEU G 1 196 ? 20.952 30.960 -9.904 1.00 27.91 181 LEU G CA 1
ATOM 13077 C C . LEU G 1 196 ? 21.939 30.988 -11.061 1.00 27.91 181 LEU G C 1
ATOM 13078 O O . LEU G 1 196 ? 22.403 32.075 -11.415 1.00 27.91 181 LEU G O 1
ATOM 13083 N N . LYS G 1 197 ? 22.271 29.849 -11.661 1.00 31.41 182 LYS G N 1
ATOM 13084 C CA . LYS G 1 197 ? 23.274 29.814 -12.716 1.00 31.41 182 LYS G CA 1
ATOM 13085 C C . LYS G 1 197 ? 22.700 29.486 -14.085 1.00 31.41 182 LYS G C 1
ATOM 13086 O O . LYS G 1 197 ? 23.464 29.350 -15.043 1.00 31.41 182 LYS G O 1
ATOM 13088 N N . SER G 1 198 ? 21.382 29.366 -14.211 1.00 34.13 183 SER G N 1
ATOM 13089 C CA . SER G 1 198 ? 20.797 29.014 -15.496 1.00 34.13 183 SER G CA 1
ATOM 13090 C C . SER G 1 198 ? 20.949 30.167 -16.477 1.00 34.13 183 SER G C 1
ATOM 13091 O O . SER G 1 198 ? 21.056 31.329 -16.084 1.00 34.13 183 SER G O 1
ATOM 13094 N N . ASN G 1 199 ? 20.962 29.839 -17.771 1.00 41.09 184 ASN G N 1
ATOM 13095 C CA . ASN G 1 199 ? 21.148 30.866 -18.795 1.00 41.09 184 ASN G CA 1
ATOM 13096 C C . ASN G 1 199 ? 20.590 30.362 -20.126 1.00 41.09 184 ASN G C 1
ATOM 13097 O O . ASN G 1 199 ? 21.236 29.563 -20.806 1.00 41.09 184 ASN G O 1
ATOM 13102 N N . ASN G 1 200 ? 19.401 30.839 -20.478 1.00 45.85 185 ASN G N 1
ATOM 13103 C CA . ASN G 1 200 ? 18.811 30.571 -21.788 1.00 45.85 185 ASN G CA 1
ATOM 13104 C C . ASN G 1 200 ? 19.320 31.602 -22.790 1.00 45.85 185 ASN G C 1
ATOM 13105 O O . ASN G 1 200 ? 19.297 32.800 -22.490 1.00 45.85 185 ASN G O 1
ATOM 13110 N N . PRO G 1 201 ? 19.785 31.190 -23.974 1.00 47.83 186 PRO G N 1
ATOM 13111 C CA . PRO G 1 201 ? 20.403 32.138 -24.912 1.00 47.83 186 PRO G CA 1
ATOM 13112 C C . PRO G 1 201 ? 19.586 33.377 -25.245 1.00 47.83 186 PRO G C 1
ATOM 13113 O O . PRO G 1 201 ? 20.159 34.460 -25.392 1.00 47.83 186 PRO G O 1
ATOM 13117 N N . VAL G 1 202 ? 18.266 33.254 -25.374 1.00 48.72 187 VAL G N 1
ATOM 13118 C CA . VAL G 1 202 ? 17.438 34.372 -25.817 1.00 48.72 187 VAL G CA 1
ATOM 13119 C C . VAL G 1 202 ? 16.497 34.890 -24.737 1.00 48.72 187 VAL G C 1
ATOM 13120 O O . VAL G 1 202 ? 15.989 36.015 -24.866 1.00 48.72 187 VAL G O 1
ATOM 13124 N N . TYR G 1 203 ? 16.286 34.146 -23.658 1.00 46.70 188 TYR G N 1
ATOM 13125 C CA . TYR G 1 203 ? 15.422 34.604 -22.584 1.00 46.70 188 TYR G CA 1
ATOM 13126 C C . TYR G 1 203 ? 16.172 34.883 -21.296 1.00 46.70 188 TYR G C 1
ATOM 13127 O O . TYR G 1 203 ? 15.556 35.336 -20.327 1.00 46.70 188 TYR G O 1
ATOM 13136 N N . GLY G 1 204 ? 17.478 34.658 -21.264 1.00 44.08 189 GLY G N 1
ATOM 13137 C CA . GLY G 1 204 ? 18.223 34.864 -20.036 1.00 44.08 189 GLY G CA 1
ATOM 13138 C C . GLY G 1 204 ? 17.726 33.945 -18.943 1.00 44.08 189 GLY G C 1
ATOM 13139 O O . GLY G 1 204 ? 17.517 32.746 -19.152 1.00 44.08 189 GLY G O 1
ATOM 13140 N N . ASN G 1 205 ? 17.544 34.506 -17.755 1.00 40.02 190 ASN G N 1
ATOM 13141 C CA . ASN G 1 205 ? 17.081 33.748 -16.604 1.00 40.02 190 ASN G CA 1
ATOM 13142 C C . ASN G 1 205 ? 15.574 33.904 -16.464 1.00 40.02 190 ASN G C 1
ATOM 13143 O O . ASN G 1 205 ? 15.068 35.024 -16.363 1.00 40.02 190 ASN G O 1
ATOM 13148 N N . GLU G 1 206 ? 14.862 32.784 -16.428 1.00 33.54 191 GLU G N 1
ATOM 13149 C CA . GLU G 1 206 ? 13.408 32.810 -16.410 1.00 33.54 191 GLU G CA 1
ATOM 13150 C C . GLU G 1 206 ? 12.846 32.590 -15.015 1.00 33.54 191 GLU G C 1
ATOM 13151 O O . GLU G 1 206 ? 11.658 32.289 -14.872 1.00 33.54 191 GLU G O 1
ATOM 13153 N N . MET G 1 207 ? 13.675 32.722 -13.988 1.00 33.56 192 MET G N 1
ATOM 13154 C CA . MET G 1 207 ? 13.196 32.698 -12.616 1.00 33.56 192 MET G CA 1
ATOM 13155 C C . MET G 1 207 ? 12.287 33.895 -12.360 1.00 33.56 192 MET G C 1
ATOM 13156 O O . MET G 1 207 ? 12.554 35.002 -12.827 1.00 33.56 192 MET G O 1
ATOM 13161 N N . PHE G 1 208 ? 11.202 33.669 -11.627 1.00 31.31 193 PHE G N 1
ATOM 13162 C CA . PHE G 1 208 ? 10.236 34.719 -11.293 1.00 31.31 193 PHE G CA 1
ATOM 13163 C C . PHE G 1 208 ? 9.753 35.485 -12.525 1.00 31.31 193 PHE G C 1
ATOM 13164 O O . PHE G 1 208 ? 9.679 36.713 -12.525 1.00 31.31 193 PHE G O 1
ATOM 13172 N N . MET G 1 209 ? 9.410 34.761 -13.586 1.00 34.97 194 MET G N 1
ATOM 13173 C CA . MET G 1 209 ? 8.821 35.380 -14.768 1.00 34.97 194 MET G CA 1
ATOM 13174 C C . MET G 1 209 ? 7.534 34.658 -15.132 1.00 34.97 194 MET G C 1
ATOM 13175 O O . MET G 1 209 ? 7.546 33.448 -15.375 1.00 34.97 194 MET G O 1
ATOM 13177 N N . TYR G 1 210 ? 6.432 35.401 -15.194 1.00 38.36 195 TYR G N 1
ATOM 13178 C CA . TYR G 1 210 ? 5.141 34.802 -15.507 1.00 38.36 195 TYR G CA 1
ATOM 13179 C C . TYR G 1 210 ? 4.998 34.450 -16.977 1.00 38.36 195 TYR G C 1
ATOM 13180 O O . TYR G 1 210 ? 4.904 33.273 -17.335 1.00 38.36 195 TYR G O 1
ATOM 13189 N N . GLY G 1 211 ? 4.978 35.462 -17.834 1.00 46.20 196 GLY G N 1
ATOM 13190 C CA . GLY G 1 211 ? 4.753 35.236 -19.245 1.00 46.20 196 GLY G CA 1
ATOM 13191 C C . GLY G 1 211 ? 5.753 35.947 -20.126 1.00 46.20 196 GLY G C 1
ATOM 13192 O O . GLY G 1 211 ? 6.078 37.112 -19.888 1.00 46.20 196 GLY G O 1
ATOM 13193 N N . ARG G 1 212 ? 6.244 35.255 -21.152 1.00 49.89 197 ARG G N 1
ATOM 13194 C CA . ARG G 1 212 ? 7.234 35.854 -22.038 1.00 49.89 197 ARG G CA 1
ATOM 13195 C C . ARG G 1 212 ? 6.644 36.987 -22.873 1.00 49.89 197 ARG G C 1
ATOM 13196 O O . ARG G 1 212 ? 7.348 37.944 -23.206 1.00 49.89 197 ARG G O 1
ATOM 13204 N N . TYR G 1 213 ? 5.366 36.895 -23.244 1.00 53.91 198 TYR G N 1
ATOM 13205 C CA . TYR G 1 213 ? 4.779 37.855 -24.174 1.00 53.91 198 TYR G CA 1
ATOM 13206 C C . TYR G 1 213 ? 3.517 38.528 -23.639 1.00 53.91 198 TYR G C 1
ATOM 13207 O O . TYR G 1 213 ? 2.702 39.008 -24.431 1.00 53.91 198 TYR G O 1
ATOM 13216 N N . THR G 1 214 ? 3.331 38.572 -22.319 1.00 53.28 199 THR G N 1
ATOM 13217 C CA . THR G 1 214 ? 2.078 39.074 -21.760 1.00 53.28 199 THR G CA 1
ATOM 13218 C C . THR G 1 214 ? 1.771 40.517 -22.143 1.00 53.28 199 THR G C 1
ATOM 13219 O O . THR G 1 214 ? 0.595 40.896 -22.164 1.00 53.28 199 THR G O 1
ATOM 13223 N N . ASN G 1 215 ? 2.784 41.316 -22.468 1.00 55.85 200 ASN G N 1
ATOM 13224 C CA . ASN G 1 215 ? 2.599 42.710 -22.878 1.00 55.85 200 ASN G CA 1
ATOM 13225 C C . ASN G 1 215 ? 1.809 43.513 -21.844 1.00 55.85 200 ASN G C 1
ATOM 13226 O O . ASN G 1 215 ? 0.797 44.146 -22.148 1.00 55.85 200 ASN G O 1
ATOM 13228 N N . VAL G 1 216 ? 2.277 43.469 -20.605 1.00 51.36 201 VAL G N 1
ATOM 13229 C CA . VAL G 1 216 ? 1.720 44.270 -19.517 1.00 51.36 201 VAL G CA 1
ATOM 13230 C C . VAL G 1 216 ? 2.886 44.968 -18.834 1.00 51.36 201 VAL G C 1
ATOM 13231 O O . VAL G 1 216 ? 4.054 44.617 -19.073 1.00 51.36 201 VAL G O 1
ATOM 13235 N N . PRO G 1 217 ? 2.621 45.982 -18.008 1.00 49.95 202 PRO G N 1
ATOM 13236 C CA . PRO G 1 217 ? 3.722 46.678 -17.328 1.00 49.95 202 PRO G CA 1
ATOM 13237 C C . PRO G 1 217 ? 4.574 45.734 -16.488 1.00 49.95 202 PRO G C 1
ATOM 13238 O O . PRO G 1 217 ? 4.076 44.775 -15.896 1.00 49.95 202 PRO G O 1
ATOM 13242 N N . ALA G 1 218 ? 5.881 46.021 -16.461 1.00 46.97 203 ALA G N 1
ATOM 13243 C CA . ALA G 1 218 ? 6.865 45.192 -15.765 1.00 46.97 203 ALA G CA 1
ATOM 13244 C C . ALA G 1 218 ? 6.387 44.702 -14.405 1.00 46.97 203 ALA G C 1
ATOM 13245 O O . ALA G 1 218 ? 6.519 43.521 -14.074 1.00 46.97 203 ALA G O 1
ATOM 13247 N N . THR G 1 219 ? 5.836 45.609 -13.600 1.00 44.59 204 THR G N 1
ATOM 13248 C CA . THR G 1 219 ? 5.370 45.242 -12.267 1.00 44.59 204 THR G CA 1
ATOM 13249 C C . THR G 1 219 ? 4.361 44.105 -12.333 1.00 44.59 204 THR G C 1
ATOM 13250 O O . THR G 1 219 ? 4.361 43.210 -11.482 1.00 44.59 204 THR G O 1
ATOM 13252 N N . GLU G 1 220 ? 3.492 44.128 -13.339 1.00 43.74 205 GLU G N 1
ATOM 13253 C CA . GLU G 1 220 ? 2.462 43.115 -13.502 1.00 43.74 205 GLU G CA 1
ATOM 13254 C C . GLU G 1 220 ? 2.981 41.776 -14.014 1.00 43.74 205 GLU G C 1
ATOM 13255 O O . GLU G 1 220 ? 2.293 40.765 -13.842 1.00 43.74 205 GLU G O 1
ATOM 13257 N N . ASN G 1 221 ? 4.150 41.732 -14.648 1.00 42.95 206 ASN G N 1
ATOM 13258 C CA . ASN G 1 221 ? 4.667 40.462 -15.149 1.00 42.95 206 ASN G CA 1
ATOM 13259 C C . ASN G 1 221 ? 5.339 39.590 -14.099 1.00 42.95 206 ASN G C 1
ATOM 13260 O O . ASN G 1 221 ? 5.732 38.467 -14.427 1.00 42.95 206 ASN G O 1
ATOM 13265 N N . ILE G 1 222 ? 5.498 40.056 -12.863 1.00 35.84 207 ILE G N 1
ATOM 13266 C CA . ILE G 1 222 ? 6.138 39.210 -11.867 1.00 35.84 207 ILE G CA 1
ATOM 13267 C C . ILE G 1 222 ? 5.251 38.010 -11.546 1.00 35.84 207 ILE G C 1
ATOM 13268 O O . ILE G 1 222 ? 4.058 37.975 -11.859 1.00 35.84 207 ILE G O 1
ATOM 13273 N N . ILE G 1 223 ? 5.852 37.011 -10.906 1.00 29.97 208 ILE G N 1
ATOM 13274 C CA . ILE G 1 223 ? 5.212 35.722 -10.646 1.00 29.97 208 ILE G CA 1
ATOM 13275 C C . ILE G 1 223 ? 4.355 35.829 -9.389 1.00 29.97 208 ILE G C 1
ATOM 13276 O O . ILE G 1 223 ? 4.690 36.601 -8.480 1.00 29.97 208 ILE G O 1
ATOM 13281 N N . PRO G 1 224 ? 3.231 35.118 -9.302 1.00 28.33 209 PRO G N 1
ATOM 13282 C CA . PRO G 1 224 ? 2.417 35.178 -8.084 1.00 28.33 209 PRO G CA 1
ATOM 13283 C C . PRO G 1 224 ? 3.217 34.738 -6.872 1.00 28.33 209 PRO G C 1
ATOM 13284 O O . PRO G 1 224 ? 4.049 33.836 -6.948 1.00 28.33 209 PRO G O 1
ATOM 13288 N N . ASP G 1 225 ? 2.951 35.387 -5.742 1.00 26.59 210 ASP G N 1
ATOM 13289 C CA . ASP G 1 225 ? 3.780 35.187 -4.559 1.00 26.59 210 ASP G CA 1
ATOM 13290 C C . ASP G 1 225 ? 3.724 33.760 -4.029 1.00 26.59 210 ASP G C 1
ATOM 13291 O O . ASP G 1 225 ? 4.731 33.256 -3.527 1.00 26.59 210 ASP G O 1
ATOM 13293 N N . TYR G 1 226 ? 2.575 33.090 -4.131 1.00 24.31 211 TYR G N 1
ATOM 13294 C CA . TYR G 1 226 ? 2.431 31.803 -3.453 1.00 24.31 211 TYR G CA 1
ATOM 13295 C C . TYR G 1 226 ? 3.407 30.769 -3.991 1.00 24.31 211 TYR G C 1
ATOM 13296 O O . TYR G 1 226 ? 3.858 29.891 -3.249 1.00 24.31 211 TYR G O 1
ATOM 13305 N N . GLN G 1 227 ? 3.760 30.859 -5.271 1.00 26.12 212 GLN G N 1
ATOM 13306 C CA . GLN G 1 227 ? 4.706 29.900 -5.828 1.00 26.12 212 GLN G CA 1
ATOM 13307 C C . GLN G 1 227 ? 6.093 30.056 -5.220 1.00 26.12 212 GLN G C 1
ATOM 13308 O O . GLN G 1 227 ? 6.858 29.088 -5.177 1.00 26.12 212 GLN G O 1
ATOM 13314 N N . MET G 1 228 ? 6.438 31.249 -4.751 1.00 26.47 213 MET G N 1
ATOM 13315 C CA . MET G 1 228 ? 7.713 31.434 -4.077 1.00 26.47 213 MET G CA 1
ATOM 13316 C C . MET G 1 228 ? 7.730 30.713 -2.733 1.00 26.47 213 MET G C 1
ATOM 13317 O O . MET G 1 228 ? 6.696 30.512 -2.097 1.00 26.47 213 MET G O 1
ATOM 13322 N N . SER G 1 229 ? 8.926 30.323 -2.308 1.00 21.74 214 SER G N 1
ATOM 13323 C CA . SER G 1 229 ? 9.075 29.627 -1.039 1.00 21.74 214 SER G CA 1
ATOM 13324 C C . SER G 1 229 ? 8.694 30.528 0.127 1.00 21.74 214 SER G C 1
ATOM 13325 O O . SER G 1 229 ? 8.833 31.750 0.069 1.00 21.74 214 SER G O 1
ATOM 13328 N N . LYS G 1 230 ? 8.203 29.905 1.200 1.00 19.16 215 LYS G N 1
ATOM 13329 C CA . LYS G 1 230 ? 7.851 30.648 2.405 1.00 19.16 215 LYS G CA 1
ATOM 13330 C C . LYS G 1 230 ? 9.053 31.376 2.981 1.00 19.16 215 LYS G C 1
ATOM 13331 O O . LYS G 1 230 ? 8.922 32.485 3.507 1.00 19.16 215 LYS G O 1
ATOM 13337 N N . LEU G 1 231 ? 10.236 30.770 2.900 1.00 18.60 216 LEU G N 1
ATOM 13338 C CA . LEU G 1 231 ? 11.422 31.399 3.466 1.00 18.60 216 LEU G CA 1
ATOM 13339 C C . LEU G 1 231 ? 11.881 32.631 2.703 1.00 18.60 216 LEU G C 1
ATOM 13340 O O . LEU G 1 231 ? 12.713 33.373 3.228 1.00 18.60 216 LEU G O 1
ATOM 13345 N N . ILE G 1 232 ? 11.391 32.873 1.493 1.00 17.93 217 ILE G N 1
ATOM 13346 C CA . ILE G 1 232 ? 11.783 34.102 0.815 1.00 17.93 217 ILE G CA 1
ATOM 13347 C C . ILE G 1 232 ? 10.785 35.205 1.117 1.00 17.93 217 ILE G C 1
ATOM 13348 O O . ILE G 1 232 ? 11.170 36.351 1.355 1.00 17.93 217 ILE G O 1
ATOM 13353 N N . THR G 1 233 ? 9.498 34.868 1.133 1.00 18.39 218 THR G N 1
ATOM 13354 C CA . THR G 1 233 ? 8.480 35.845 1.493 1.00 18.39 218 THR G CA 1
ATOM 13355 C C . THR G 1 233 ? 8.573 36.196 2.972 1.00 18.39 218 THR G C 1
ATOM 13356 O O . THR G 1 233 ? 8.484 37.367 3.354 1.00 18.39 218 THR G O 1
ATOM 13360 N N . GLY G 1 234 ? 8.758 35.185 3.821 1.00 18.71 219 GLY G N 1
ATOM 13361 C CA . GLY G 1 234 ? 8.831 35.393 5.248 1.00 18.71 219 GLY G CA 1
ATOM 13362 C C . GLY G 1 234 ? 10.126 34.842 5.811 1.00 18.71 219 GLY G C 1
ATOM 13363 O O . GLY G 1 234 ? 10.816 34.041 5.187 1.00 18.71 219 GLY G O 1
ATOM 13364 N N . GLY G 1 235 ? 10.438 35.285 7.022 1.00 18.17 220 GLY G N 1
ATOM 13365 C CA . GLY G 1 235 ? 11.749 35.021 7.585 1.00 18.17 220 GLY G CA 1
ATOM 13366 C C . GLY G 1 235 ? 11.956 33.578 8.004 1.00 18.17 220 GLY G C 1
ATOM 13367 O O . GLY G 1 235 ? 11.015 32.807 8.174 1.00 18.17 220 GLY G O 1
ATOM 13368 N N . LEU G 1 236 ? 13.227 33.219 8.148 1.00 16.94 221 LEU G N 1
ATOM 13369 C CA . LEU G 1 236 ? 13.615 31.923 8.681 1.00 16.94 221 LEU G CA 1
ATOM 13370 C C . LEU G 1 236 ? 13.432 31.891 10.193 1.00 16.94 221 LEU G C 1
ATOM 13371 O O . LEU G 1 236 ? 13.597 32.905 10.871 1.00 16.94 221 LEU G O 1
ATOM 13376 N N . ASN G 1 237 ? 13.102 30.711 10.726 1.00 17.66 222 ASN G N 1
ATOM 13377 C CA . ASN G 1 237 ? 12.936 30.489 12.162 1.00 17.66 222 ASN G CA 1
ATOM 13378 C C . ASN G 1 237 ? 13.975 29.501 12.674 1.00 17.66 222 ASN G C 1
ATOM 13379 O O . ASN G 1 237 ? 13.757 28.284 12.627 1.00 17.66 222 ASN G O 1
ATOM 13384 N N . PRO G 1 238 ? 15.106 29.966 13.194 1.00 19.66 223 PRO G N 1
ATOM 13385 C CA . PRO G 1 238 ? 16.182 29.041 13.560 1.00 19.66 223 PRO G CA 1
ATOM 13386 C C . PRO G 1 238 ? 15.836 28.184 14.764 1.00 19.66 223 PRO G C 1
ATOM 13387 O O . PRO G 1 238 ? 15.073 28.583 15.642 1.00 19.66 223 PRO G O 1
ATOM 13391 N N . ASN G 1 239 ? 16.427 26.991 14.800 1.00 22.42 224 ASN G N 1
ATOM 13392 C CA . ASN G 1 239 ? 16.417 26.148 15.992 1.00 22.42 224 ASN G CA 1
ATOM 13393 C C . ASN G 1 239 ? 17.802 25.530 16.104 1.00 22.42 224 ASN G C 1
ATOM 13394 O O . ASN G 1 239 ? 18.156 24.674 15.289 1.00 22.42 224 ASN G O 1
ATOM 13399 N N . MET G 1 240 ? 18.570 25.916 17.126 1.00 21.53 225 MET G N 1
ATOM 13400 C CA . MET G 1 240 ? 19.925 25.391 17.282 1.00 21.53 225 MET G CA 1
ATOM 13401 C C . MET G 1 240 ? 20.181 25.076 18.746 1.00 21.53 225 MET G C 1
ATOM 13402 O O . MET G 1 240 ? 19.665 25.767 19.617 1.00 21.53 225 MET G O 1
ATOM 13407 N N . SER G 1 241 ? 20.922 24.017 19.045 1.00 21.37 226 SER G N 1
ATOM 13408 C CA . SER G 1 241 ? 21.213 23.723 20.445 1.00 21.37 226 SER G CA 1
ATOM 13409 C C . SER G 1 241 ? 22.690 23.427 20.657 1.00 21.37 226 SER G C 1
ATOM 13410 O O . SER G 1 241 ? 23.323 22.782 19.820 1.00 21.37 226 SER G O 1
ATOM 13413 N N . VAL G 1 242 ? 23.238 23.904 21.778 1.00 21.04 227 VAL G N 1
ATOM 13414 C CA . VAL G 1 242 ? 24.641 23.683 22.122 1.00 21.04 227 VAL G CA 1
ATOM 13415 C C . VAL G 1 242 ? 24.767 23.263 23.582 1.00 21.04 227 VAL G C 1
ATOM 13416 O O . VAL G 1 242 ? 24.102 23.822 24.457 1.00 21.04 227 VAL G O 1
ATOM 13420 N N . VAL G 1 243 ? 25.620 22.274 23.847 1.00 22.14 228 VAL G N 1
ATOM 13421 C CA . VAL G 1 243 ? 25.840 21.764 25.200 1.00 22.14 228 VAL G CA 1
ATOM 13422 C C . VAL G 1 243 ? 27.160 22.292 25.747 1.00 22.14 228 VAL G C 1
ATOM 13423 O O . VAL G 1 243 ? 28.200 22.169 25.092 1.00 22.14 228 VAL G O 1
ATOM 13427 N N . LEU G 1 244 ? 27.128 22.863 26.951 1.00 26.59 229 LEU G N 1
ATOM 13428 C CA . LEU G 1 244 ? 28.314 23.389 27.611 1.00 26.59 229 LEU G CA 1
ATOM 13429 C C . LEU G 1 244 ? 28.537 22.629 28.906 1.00 26.59 229 LEU G C 1
ATOM 13430 O O . LEU G 1 244 ? 27.575 22.254 29.583 1.00 26.59 229 LEU G O 1
ATOM 13435 N N . THR G 1 245 ? 29.801 22.408 29.265 1.00 34.70 230 THR G N 1
ATOM 13436 C CA . THR G 1 245 ? 30.142 21.832 30.558 1.00 34.70 230 THR G CA 1
ATOM 13437 C C . THR G 1 245 ? 31.221 22.659 31.239 1.00 34.70 230 THR G C 1
ATOM 13438 O O . THR G 1 245 ? 31.963 23.400 30.593 1.00 34.70 230 THR G O 1
ATOM 13442 N N . ALA G 1 246 ? 31.329 22.494 32.557 1.00 41.40 231 ALA G N 1
ATOM 13443 C CA . ALA G 1 246 ? 32.313 23.261 33.312 1.00 41.40 231 ALA G CA 1
ATOM 13444 C C . ALA G 1 246 ? 32.672 22.515 34.587 1.00 41.40 231 ALA G C 1
ATOM 13445 O O . ALA G 1 246 ? 31.862 21.732 35.097 1.00 41.40 231 ALA G O 1
ATOM 13447 N N . PRO G 1 247 ? 33.869 22.739 35.126 1.00 45.97 232 PRO G N 1
ATOM 13448 C CA . PRO G 1 247 ? 34.229 22.142 36.415 1.00 45.97 232 PRO G CA 1
ATOM 13449 C C . PRO G 1 247 ? 33.489 22.817 37.558 1.00 45.97 232 PRO G C 1
ATOM 13450 O O . PRO G 1 247 ? 32.892 23.885 37.410 1.00 45.97 232 PRO G O 1
ATOM 13454 N N . ASN G 1 248 ? 33.542 22.166 38.717 1.00 48.45 233 ASN G N 1
ATOM 13455 C CA . ASN G 1 248 ? 32.812 22.624 39.892 1.00 48.45 233 ASN G CA 1
ATOM 13456 C C . ASN G 1 248 ? 33.240 24.031 40.298 1.00 48.45 233 ASN G C 1
ATOM 13457 O O . ASN G 1 248 ? 34.427 24.360 40.304 1.00 48.45 233 ASN G O 1
ATOM 13462 N N . GLY G 1 249 ? 32.259 24.866 40.646 1.00 50.23 234 GLY G N 1
ATOM 13463 C CA . GLY G 1 249 ? 32.516 26.194 41.167 1.00 50.23 234 GLY G CA 1
ATOM 13464 C C . GLY G 1 249 ? 32.381 27.333 40.177 1.00 50.23 234 GLY G C 1
ATOM 13465 O O . GLY G 1 249 ? 32.369 28.495 40.601 1.00 50.23 234 GLY G O 1
ATOM 13466 N N . THR G 1 250 ? 32.274 27.043 38.886 1.00 48.53 235 THR G N 1
ATOM 13467 C CA . THR G 1 250 ? 32.181 28.092 37.877 1.00 48.53 235 THR G CA 1
ATOM 13468 C C . THR G 1 250 ? 30.958 28.975 38.109 1.00 48.53 235 THR G C 1
ATOM 13469 O O . THR G 1 250 ? 29.875 28.481 38.425 1.00 48.53 235 THR G O 1
ATOM 13473 N N . GLU G 1 251 ? 31.138 30.296 37.974 1.00 46.57 236 GLU G N 1
ATOM 13474 C CA . GLU G 1 251 ? 30.069 31.232 38.290 1.00 46.57 236 GLU G CA 1
ATOM 13475 C C . GLU G 1 251 ? 29.565 32.091 37.133 1.00 46.57 236 GLU G C 1
ATOM 13476 O O . GLU G 1 251 ? 28.436 32.578 37.214 1.00 46.57 236 GLU G O 1
ATOM 13478 N N . GLU G 1 252 ? 30.343 32.301 36.071 1.00 42.02 237 GLU G N 1
ATOM 13479 C CA . GLU G 1 252 ? 29.937 33.246 35.035 1.00 42.02 237 GLU G CA 1
ATOM 13480 C C . GLU G 1 252 ? 30.390 32.784 33.656 1.00 42.02 237 GLU G C 1
ATOM 13481 O O . GLU G 1 252 ? 31.372 32.050 33.525 1.00 42.02 237 GLU G O 1
ATOM 13483 N N . SER G 1 253 ? 29.671 33.234 32.624 1.00 36.22 238 SER G N 1
ATOM 13484 C CA . SER G 1 253 ? 30.027 32.871 31.253 1.00 36.22 238 SER G CA 1
ATOM 13485 C C . SER G 1 253 ? 29.409 33.858 30.265 1.00 36.22 238 SER G C 1
ATOM 13486 O O . SER G 1 253 ? 28.296 34.332 30.484 1.00 36.22 238 SER G O 1
ATOM 13488 N N . ILE G 1 254 ? 30.143 34.199 29.203 1.00 34.28 239 ILE G N 1
ATOM 13489 C CA . ILE G 1 254 ? 29.644 35.086 28.151 1.00 34.28 239 ILE G CA 1
ATOM 13490 C C . ILE G 1 254 ? 29.388 34.297 26.871 1.00 34.28 239 ILE G C 1
ATOM 13491 O O . ILE G 1 254 ? 30.255 33.538 26.423 1.00 34.28 239 ILE G O 1
ATOM 13496 N N . ILE G 1 255 ? 28.205 34.480 26.277 1.00 29.96 240 ILE G N 1
ATOM 13497 C CA . ILE G 1 255 ? 27.826 33.840 25.016 1.00 29.96 240 ILE G CA 1
ATOM 13498 C C . ILE G 1 255 ? 27.593 34.900 23.943 1.00 29.96 240 ILE G C 1
ATOM 13499 O O . ILE G 1 255 ? 26.802 35.828 24.153 1.00 29.96 240 ILE G O 1
ATOM 13504 N N . LYS G 1 256 ? 28.270 34.777 22.797 1.00 28.66 241 LYS G N 1
ATOM 13505 C CA . LYS G 1 256 ? 28.061 35.692 21.674 1.00 28.66 241 LYS G CA 1
ATOM 13506 C C . LYS G 1 256 ? 27.354 34.996 20.516 1.00 28.66 241 LYS G C 1
ATOM 13507 O O . LYS G 1 256 ? 27.729 33.886 20.137 1.00 28.66 241 LYS G O 1
ATOM 13513 N N . VAL G 1 257 ? 26.312 35.625 19.973 1.00 23.18 242 VAL G N 1
ATOM 13514 C CA . VAL G 1 257 ? 25.560 35.071 18.846 1.00 23.18 242 VAL G CA 1
ATOM 13515 C C . VAL G 1 257 ? 25.655 36.024 17.659 1.00 23.18 242 VAL G C 1
ATOM 13516 O O . VAL G 1 257 ? 25.227 37.177 17.756 1.00 23.18 242 VAL G O 1
ATOM 13520 N N . LYS G 1 258 ? 26.177 35.538 16.535 1.00 20.70 243 LYS G N 1
ATOM 13521 C CA . LYS G 1 258 ? 26.368 36.341 15.331 1.00 20.70 243 LYS G CA 1
ATOM 13522 C C . LYS G 1 258 ? 25.378 35.922 14.255 1.00 20.70 243 LYS G C 1
ATOM 13523 O O . LYS G 1 258 ? 25.222 34.726 13.989 1.00 20.70 243 LYS G O 1
ATOM 13525 N N . MET G 1 259 ? 24.719 36.899 13.627 1.00 20.87 244 MET G N 1
ATOM 13526 C CA . MET G 1 259 ? 23.722 36.619 12.600 1.00 20.87 244 MET G CA 1
ATOM 13527 C C . MET G 1 259 ? 24.006 37.431 11.346 1.00 20.87 244 MET G C 1
ATOM 13528 O O . MET G 1 259 ? 24.178 38.652 11.433 1.00 20.87 244 MET G O 1
ATOM 13533 N N . GLU G 1 260 ? 24.066 36.759 10.188 1.00 17.98 245 GLU G N 1
ATOM 13534 C CA . GLU G 1 260 ? 24.306 37.418 8.907 1.00 17.98 245 GLU G CA 1
ATOM 13535 C C . GLU G 1 260 ? 23.237 37.020 7.893 1.00 17.98 245 GLU G C 1
ATOM 13536 O O . GLU G 1 260 ? 22.745 35.888 7.905 1.00 17.98 245 GLU G O 1
ATOM 13538 N N . ARG G 1 261 ? 22.906 37.955 6.997 1.00 18.82 246 ARG G N 1
ATOM 13539 C CA . ARG G 1 261 ? 21.974 37.733 5.891 1.00 18.82 246 ARG G CA 1
ATOM 13540 C C . ARG G 1 261 ? 22.498 38.324 4.587 1.00 18.82 246 ARG G C 1
ATOM 13541 O O . ARG G 1 261 ? 22.919 39.485 4.568 1.00 18.82 246 ARG G O 1
ATOM 13549 N N . GLU G 1 262 ? 22.470 37.538 3.503 1.00 19.83 247 GLU G N 1
ATOM 13550 C CA . GLU G 1 262 ? 22.871 37.984 2.171 1.00 19.83 247 GLU G CA 1
ATOM 13551 C C . GLU G 1 262 ? 21.688 37.943 1.207 1.00 19.83 247 GLU G C 1
ATOM 13552 O O . GLU G 1 262 ? 20.954 36.944 1.164 1.00 19.83 247 GLU G O 1
ATOM 13558 N N . ARG G 1 263 ? 21.583 38.981 0.365 1.00 22.89 248 ARG G N 1
ATOM 13559 C CA . ARG G 1 263 ? 20.517 39.178 -0.620 1.00 22.89 248 ARG G CA 1
ATOM 13560 C C . ARG G 1 263 ? 21.066 39.618 -1.979 1.00 22.89 248 ARG G C 1
ATOM 13561 O O . ARG G 1 263 ? 22.174 40.143 -2.077 1.00 22.89 248 ARG G O 1
ATOM 13569 N N . ASN G 1 264 ? 20.271 39.400 -3.038 1.00 26.57 249 ASN G N 1
ATOM 13570 C CA . ASN G 1 264 ? 20.616 39.809 -4.403 1.00 26.57 249 ASN G CA 1
ATOM 13571 C C . ASN G 1 264 ? 19.373 40.348 -5.113 1.00 26.57 249 ASN G C 1
ATOM 13572 O O . ASN G 1 264 ? 18.285 40.404 -4.536 1.00 26.57 249 ASN G O 1
ATOM 13577 N N . CYS G 1 265 ? 19.538 40.773 -6.377 1.00 33.58 250 CYS G N 1
ATOM 13578 C CA . CYS G 1 265 ? 18.450 41.374 -7.150 1.00 33.58 250 CYS G CA 1
ATOM 13579 C C . CYS G 1 265 ? 18.251 40.722 -8.516 1.00 33.58 250 CYS G C 1
ATOM 13580 O O . CYS G 1 265 ? 19.217 40.347 -9.185 1.00 33.58 250 CYS G O 1
ATOM 13583 N N . TYR G 1 266 ? 16.983 40.607 -8.918 1.00 33.70 251 TYR G N 1
ATOM 13584 C CA . TYR G 1 266 ? 16.539 40.112 -10.220 1.00 33.70 251 TYR G CA 1
ATOM 13585 C C . TYR G 1 266 ? 16.058 41.268 -11.098 1.00 33.70 251 TYR G C 1
ATOM 13586 O O . TYR G 1 266 ? 15.347 42.150 -10.619 1.00 33.70 251 TYR G O 1
ATOM 13595 N N . TYR G 1 267 ? 16.436 41.273 -12.385 1.00 39.95 252 TYR G N 1
ATOM 13596 C CA . TYR G 1 267 ? 16.093 42.385 -13.270 1.00 39.95 252 TYR G CA 1
ATOM 13597 C C . TYR G 1 267 ? 15.478 41.893 -14.579 1.00 39.95 252 TYR G C 1
ATOM 13598 O O . TYR G 1 267 ? 15.970 40.936 -15.179 1.00 39.95 252 TYR G O 1
ATOM 13607 N N . LEU G 1 268 ? 14.412 42.569 -15.032 1.00 42.40 253 LEU G N 1
ATOM 13608 C CA . LEU G 1 268 ? 13.659 42.191 -16.229 1.00 42.40 253 LEU G CA 1
ATOM 13609 C C . LEU G 1 268 ? 13.419 43.385 -17.149 1.00 42.40 253 LEU G C 1
ATOM 13610 O O . LEU G 1 268 ? 13.086 44.475 -16.676 1.00 42.40 253 LEU G O 1
ATOM 13612 N N . ASN G 1 269 ? 13.577 43.184 -18.463 1.00 50.41 254 ASN G N 1
ATOM 13613 C CA . ASN G 1 269 ? 13.429 44.268 -19.435 1.00 50.41 254 ASN G CA 1
ATOM 13614 C C . ASN G 1 269 ? 13.052 43.717 -20.810 1.00 50.41 254 ASN G C 1
ATOM 13615 O O . ASN G 1 269 ? 13.045 42.506 -21.040 1.00 50.41 254 ASN G O 1
ATOM 13617 N N . TRP G 1 270 ? 12.717 44.631 -21.729 1.00 57.73 255 TRP G N 1
ATOM 13618 C CA . TRP G 1 270 ? 12.457 44.270 -23.123 1.00 57.73 255 TRP G CA 1
ATOM 13619 C C . TRP G 1 270 ? 13.720 44.183 -23.960 1.00 57.73 255 TRP G C 1
ATOM 13620 O O . TRP G 1 270 ? 14.663 44.960 -23.790 1.00 57.73 255 TRP G O 1
ATOM 13631 N N . ASN G 1 271 ? 13.712 43.228 -24.883 1.00 62.66 256 ASN G N 1
ATOM 13632 C CA . ASN G 1 271 ? 14.722 43.050 -25.919 1.00 62.66 256 ASN G CA 1
ATOM 13633 C C . ASN G 1 271 ? 13.879 42.865 -27.174 1.00 62.66 256 ASN G C 1
ATOM 13634 O O . ASN G 1 271 ? 13.491 41.740 -27.504 1.00 62.66 256 ASN G O 1
ATOM 13636 N N . GLY G 1 272 ? 13.549 43.967 -27.837 1.00 62.24 257 GLY G N 1
ATOM 13637 C CA . GLY G 1 272 ? 12.606 43.875 -28.937 1.00 62.24 257 GLY G CA 1
ATOM 13638 C C . GLY G 1 272 ? 11.262 43.412 -28.418 1.00 62.24 257 GLY G C 1
ATOM 13639 O O . GLY G 1 272 ? 10.652 44.045 -27.550 1.00 62.24 257 GLY G O 1
ATOM 13640 N N . ALA G 1 273 ? 10.774 42.304 -28.972 1.00 63.27 258 ALA G N 1
ATOM 13641 C CA . ALA G 1 273 ? 9.518 41.721 -28.524 1.00 63.27 258 ALA G CA 1
ATOM 13642 C C . ALA G 1 273 ? 9.690 40.724 -27.385 1.00 63.27 258 ALA G C 1
ATOM 13643 O O . ALA G 1 273 ? 8.684 40.226 -26.868 1.00 63.27 258 ALA G O 1
ATOM 13645 N N . ASN G 1 274 ? 10.918 40.415 -26.982 1.00 55.97 259 ASN G N 1
ATOM 13646 C CA . ASN G 1 274 ? 11.157 39.385 -25.983 1.00 55.97 259 ASN G CA 1
ATOM 13647 C C . ASN G 1 274 ? 11.292 39.996 -24.596 1.00 55.97 259 ASN G C 1
ATOM 13648 O O . ASN G 1 274 ? 11.809 41.103 -24.437 1.00 55.97 259 ASN G O 1
ATOM 13650 N N . TRP G 1 275 ? 10.789 39.278 -23.603 1.00 52.33 260 TRP G N 1
ATOM 13651 C CA . TRP G 1 275 ? 10.901 39.651 -22.200 1.00 52.33 260 TRP G CA 1
ATOM 13652 C C . TRP G 1 275 ? 12.095 38.901 -21.625 1.00 52.33 260 TRP G C 1
ATOM 13653 O O . TRP G 1 275 ? 12.065 37.671 -21.547 1.00 52.33 260 TRP G O 1
ATOM 13664 N N . VAL G 1 276 ? 13.150 39.608 -21.228 1.00 48.88 261 VAL G N 1
ATOM 13665 C CA . VAL G 1 276 ? 14.361 38.912 -20.814 1.00 48.88 261 VAL G CA 1
ATOM 13666 C C . VAL G 1 276 ? 14.715 39.360 -19.401 1.00 48.88 261 VAL G C 1
ATOM 13667 O O . VAL G 1 276 ? 14.291 40.419 -18.936 1.00 48.88 261 VAL G O 1
ATOM 13671 N N . GLY G 1 277 ? 15.506 38.532 -18.708 1.00 40.80 262 GLY G N 1
ATOM 13672 C CA . GLY G 1 277 ? 15.941 38.871 -17.370 1.00 40.80 262 GLY G CA 1
ATOM 13673 C C . GLY G 1 277 ? 17.372 38.459 -17.093 1.00 40.80 262 GLY G C 1
ATOM 13674 O O . GLY G 1 277 ? 18.018 37.779 -17.889 1.00 40.80 262 GLY G O 1
ATOM 13675 N N . GLN G 1 278 ? 17.842 38.877 -15.922 1.00 38.14 263 GLN G N 1
ATOM 13676 C CA . GLN G 1 278 ? 19.209 38.628 -15.487 1.00 38.14 263 GLN G CA 1
ATOM 13677 C C . GLN G 1 278 ? 19.250 38.684 -13.968 1.00 38.14 263 GLN G C 1
ATOM 13678 O O . GLN G 1 278 ? 18.399 39.307 -13.327 1.00 38.14 263 GLN G O 1
ATOM 13680 N N . VAL G 1 279 ? 20.243 38.008 -13.399 1.00 36.25 264 VAL G N 1
ATOM 13681 C CA . VAL G 1 279 ? 20.511 38.044 -11.966 1.00 36.25 264 VAL G CA 1
ATOM 13682 C C . VAL G 1 279 ? 21.932 38.534 -11.745 1.00 36.25 264 VAL G C 1
ATOM 13683 O O . VAL G 1 279 ? 22.871 38.013 -12.355 1.00 36.25 264 VAL G O 1
ATOM 13687 N N . TYR G 1 280 ? 22.092 39.520 -10.866 1.00 38.50 265 TYR G N 1
ATOM 13688 C CA . TYR G 1 280 ? 23.416 40.033 -10.535 1.00 38.50 265 TYR G CA 1
ATOM 13689 C C . TYR G 1 280 ? 23.838 39.613 -9.132 1.00 38.50 265 TYR G C 1
ATOM 13690 O O . TYR G 1 280 ? 24.216 40.446 -8.310 1.00 38.50 265 TYR G O 1
ATOM 13699 N N . ASN G 1 289 ? 23.991 43.859 -0.617 1.00 25.24 266 ASN G N 1
ATOM 13700 C CA . ASN G 1 289 ? 24.791 44.065 0.581 1.00 25.24 266 ASN G CA 1
ATOM 13701 C C . ASN G 1 289 ? 24.668 42.866 1.509 1.00 25.24 266 ASN G C 1
ATOM 13702 O O . ASN G 1 289 ? 24.059 41.863 1.153 1.00 25.24 266 ASN G O 1
ATOM 13707 N N . VAL G 1 290 ? 25.267 42.975 2.692 1.00 22.82 267 VAL G N 1
ATOM 13708 C CA . VAL G 1 290 ? 25.235 41.934 3.713 1.00 22.82 267 VAL G CA 1
ATOM 13709 C C . VAL G 1 290 ? 24.905 42.582 5.049 1.00 22.82 267 VAL G C 1
ATOM 13710 O O . VAL G 1 290 ? 25.598 43.511 5.474 1.00 22.82 267 VAL G O 1
ATOM 13714 N N . ASP G 1 291 ? 23.858 42.097 5.711 1.00 22.55 268 ASP G N 1
ATOM 13715 C CA . ASP G 1 291 ? 23.490 42.615 7.023 1.00 22.55 268 ASP G CA 1
ATOM 13716 C C . ASP G 1 291 ? 23.993 41.664 8.099 1.00 22.55 268 ASP G C 1
ATOM 13717 O O . ASP G 1 291 ? 23.996 40.448 7.904 1.00 22.55 268 ASP G O 1
ATOM 13719 N N . SER G 1 292 ? 24.424 42.213 9.232 1.00 25.32 269 SER G N 1
ATOM 13720 C CA . SER G 1 292 ? 24.895 41.366 10.318 1.00 25.32 269 SER G CA 1
ATOM 13721 C C . SER G 1 292 ? 24.747 42.075 11.653 1.00 25.32 269 SER G C 1
ATOM 13722 O O . SER G 1 292 ? 24.667 43.303 11.722 1.00 25.32 269 SER G O 1
ATOM 13725 N N . HIS G 1 293 ? 24.707 41.276 12.717 1.00 26.11 270 HIS G N 1
ATOM 13726 C CA . HIS G 1 293 ? 24.677 41.838 14.063 1.00 26.11 270 HIS G CA 1
ATOM 13727 C C . HIS G 1 293 ? 25.142 40.787 15.063 1.00 26.11 270 HIS G C 1
ATOM 13728 O O . HIS G 1 293 ? 24.945 39.585 14.856 1.00 26.11 270 HIS G O 1
ATOM 13735 N N . ILE G 1 294 ? 25.780 41.254 16.137 1.00 25.25 271 ILE G N 1
ATOM 13736 C CA . ILE G 1 294 ? 26.240 40.406 17.236 1.00 25.25 271 ILE G CA 1
ATOM 13737 C C . ILE G 1 294 ? 25.480 40.716 18.519 1.00 25.25 271 ILE G C 1
ATOM 13738 O O . ILE G 1 294 ? 25.425 41.873 18.952 1.00 25.25 271 ILE G O 1
ATOM 13743 N N . PHE G 1 295 ? 24.905 39.678 19.126 1.00 26.57 272 PHE G N 1
ATOM 13744 C CA . PHE G 1 295 ? 24.170 39.718 20.385 1.00 26.57 272 PHE G CA 1
ATOM 13745 C C . PHE G 1 295 ? 25.023 39.115 21.495 1.00 26.57 272 PHE G C 1
ATOM 13746 O O . PHE G 1 295 ? 25.795 38.184 21.260 1.00 26.57 272 PHE G O 1
ATOM 13754 N N . THR G 1 296 ? 24.872 39.633 22.712 1.00 31.44 273 THR G N 1
ATOM 13755 C CA . THR G 1 296 ? 25.639 39.142 23.851 1.00 31.44 273 THR G CA 1
ATOM 13756 C C . THR G 1 296 ? 24.719 38.751 24.995 1.00 31.44 273 THR G C 1
ATOM 13757 O O . THR G 1 296 ? 23.749 39.453 25.286 1.00 31.44 273 THR G O 1
ATOM 13761 N N . PHE G 1 297 ? 25.032 37.630 25.645 1.00 30.70 274 PHE G N 1
ATOM 13762 C CA . PHE G 1 297 ? 24.286 37.166 26.805 1.00 30.70 274 PHE G CA 1
ATOM 13763 C C . PHE G 1 297 ? 25.253 36.791 27.919 1.00 30.70 274 PHE G C 1
ATOM 13764 O O . PHE G 1 297 ? 26.375 36.343 27.660 1.00 30.70 274 PHE G O 1
ATOM 13772 N N . LYS G 1 298 ? 24.803 36.959 29.162 1.00 34.23 275 LYS G N 1
ATOM 13773 C CA . LYS G 1 298 ? 25.585 36.595 30.335 1.00 34.23 275 LYS G CA 1
ATOM 13774 C C . LYS G 1 298 ? 24.887 35.491 31.117 1.00 34.23 275 LYS G C 1
ATOM 13775 O O . LYS G 1 298 ? 23.673 35.551 31.349 1.00 34.23 275 LYS G O 1
ATOM 13777 N N . ILE G 1 299 ? 25.666 34.500 31.545 1.00 38.30 276 ILE G N 1
ATOM 13778 C CA . ILE G 1 299 ? 25.157 33.343 32.262 1.00 38.30 276 ILE G CA 1
ATOM 13779 C C . ILE G 1 299 ? 25.734 33.384 33.666 1.00 38.30 276 ILE G C 1
ATOM 13780 O O . ILE G 1 299 ? 26.938 33.621 33.843 1.00 38.30 276 ILE G O 1
ATOM 13785 N N . ASN G 1 300 ? 24.893 33.054 34.650 1.00 40.39 277 ASN G N 1
ATOM 13786 C CA . ASN G 1 300 ? 25.270 32.878 36.046 1.00 40.39 277 ASN G CA 1
ATOM 13787 C C . ASN G 1 300 ? 24.955 31.448 36.447 1.00 40.39 277 ASN G C 1
ATOM 13788 O O . ASN G 1 300 ? 23.781 31.074 36.569 1.00 40.39 277 ASN G O 1
ATOM 13793 N N . TRP G 1 301 ? 26.007 30.667 36.671 1.00 39.46 278 TRP G N 1
ATOM 13794 C CA . TRP G 1 301 ? 25.842 29.255 36.982 1.00 39.46 278 TRP G CA 1
ATOM 13795 C C . TRP G 1 301 ? 25.351 29.055 38.410 1.00 39.46 278 TRP G C 1
ATOM 13796 O O . TRP G 1 301 ? 24.484 28.214 38.666 1.00 39.46 278 TRP G O 1
ATOM 13807 N N . LEU G 1 302 ? 25.903 29.814 39.360 1.00 42.40 279 LEU G N 1
ATOM 13808 C CA . LEU G 1 302 ? 25.573 29.591 40.764 1.00 42.40 279 LEU G CA 1
ATOM 13809 C C . LEU G 1 302 ? 24.132 29.973 41.071 1.00 42.40 279 LEU G C 1
ATOM 13810 O O . LEU G 1 302 ? 23.450 29.274 41.827 1.00 42.40 279 LEU G O 1
ATOM 13812 N N . THR G 1 303 ? 23.652 31.076 40.511 1.00 41.86 280 THR G N 1
ATOM 13813 C CA . THR G 1 303 ? 22.288 31.518 40.758 1.00 41.86 280 THR G CA 1
ATOM 13814 C C . THR G 1 303 ? 21.295 31.016 39.718 1.00 41.86 280 THR G C 1
ATOM 13815 O O . THR G 1 303 ? 20.108 31.341 39.815 1.00 41.86 280 THR G O 1
ATOM 13819 N N . HIS G 1 304 ? 21.744 30.237 38.733 1.00 38.61 281 HIS G N 1
ATOM 13820 C CA . HIS G 1 304 ? 20.870 29.702 37.691 1.00 38.61 281 HIS G CA 1
ATOM 13821 C C . HIS G 1 304 ? 20.127 30.818 36.959 1.00 38.61 281 HIS G C 1
ATOM 13822 O O . HIS G 1 304 ? 18.900 30.812 36.862 1.00 38.61 281 HIS G O 1
ATOM 13829 N N . LYS G 1 305 ? 20.875 31.791 36.443 1.00 38.73 282 LYS G N 1
ATOM 13830 C CA . LYS G 1 305 ? 20.249 32.940 35.803 1.00 38.73 282 LYS G CA 1
ATOM 13831 C C . LYS G 1 305 ? 20.871 33.220 34.440 1.00 38.73 282 LYS G C 1
ATOM 13832 O O . LYS G 1 305 ? 22.063 33.004 34.225 1.00 38.73 282 LYS G O 1
ATOM 13838 N N . VAL G 1 306 ? 20.044 33.695 33.511 1.00 35.79 283 VAL G N 1
ATOM 13839 C CA . VAL G 1 306 ? 20.493 34.140 32.196 1.00 35.79 283 VAL G CA 1
ATOM 13840 C C . VAL G 1 306 ? 19.981 35.557 32.001 1.00 35.79 283 VAL G C 1
ATOM 13841 O O . VAL G 1 306 ? 18.811 35.838 32.281 1.00 35.79 283 VAL G O 1
ATOM 13845 N N . THR G 1 307 ? 20.850 36.461 31.558 1.00 36.54 284 THR G N 1
ATOM 13846 C CA . THR G 1 307 ? 20.385 37.811 31.292 1.00 36.54 284 THR G CA 1
ATOM 13847 C C . THR G 1 307 ? 21.004 38.356 30.018 1.00 36.54 284 THR G C 1
ATOM 13848 O O . THR G 1 307 ? 22.029 37.867 29.533 1.00 36.54 284 THR G O 1
ATOM 13850 N N . ALA G 1 308 ? 20.357 39.384 29.484 1.00 39.97 285 ALA G N 1
ATOM 13851 C CA . ALA G 1 308 ? 20.927 40.144 28.389 1.00 39.97 285 ALA G CA 1
ATOM 13852 C C . ALA G 1 308 ? 22.070 41.008 28.907 1.00 39.97 285 ALA G C 1
ATOM 13853 O O . ALA G 1 308 ? 22.191 41.271 30.106 1.00 39.97 285 ALA G O 1
ATOM 13855 N N . ILE G 1 309 ? 22.916 41.454 27.991 1.00 39.55 286 ILE G N 1
ATOM 13856 C CA . ILE G 1 309 ? 24.025 42.312 28.368 1.00 39.55 286 ILE G CA 1
ATOM 13857 C C . ILE G 1 309 ? 24.352 43.270 27.238 1.00 39.55 286 ILE G C 1
ATOM 13858 O O . ILE G 1 309 ? 25.375 43.131 26.573 1.00 39.55 286 ILE G O 1
ATOM 13861 N N . THR H 1 8 ? 6.502 14.435 49.535 1.00 57.57 8 THR H N 1
ATOM 13862 C CA . THR H 1 8 ? 6.039 15.778 49.220 1.00 57.57 8 THR H CA 1
ATOM 13863 C C . THR H 1 8 ? 4.607 15.955 49.705 1.00 57.57 8 THR H C 1
ATOM 13864 O O . THR H 1 8 ? 3.793 16.594 49.043 1.00 57.57 8 THR H O 1
ATOM 13866 N N . ILE H 1 9 ? 4.307 15.383 50.867 1.00 58.03 9 ILE H N 1
ATOM 13867 C CA . ILE H 1 9 ? 2.976 15.430 51.456 1.00 58.03 9 ILE H CA 1
ATOM 13868 C C . ILE H 1 9 ? 3.062 16.096 52.821 1.00 58.03 9 ILE H C 1
ATOM 13869 O O . ILE H 1 9 ? 4.041 15.913 53.551 1.00 58.03 9 ILE H O 1
ATOM 13874 N N . THR H 1 10 ? 2.045 16.888 53.148 1.00 58.42 10 THR H N 1
ATOM 13875 C CA . THR H 1 10 ? 1.917 17.530 54.454 1.00 58.42 10 THR H CA 1
ATOM 13876 C C . THR H 1 10 ? 0.665 16.970 55.111 1.00 58.42 10 THR H C 1
ATOM 13877 O O . THR H 1 10 ? -0.422 17.042 54.534 1.00 58.42 10 THR H O 1
ATOM 13879 N N . ARG H 1 11 ? 0.806 16.418 56.311 1.00 61.08 11 ARG H N 1
ATOM 13880 C CA . ARG H 1 11 ? -0.310 15.771 56.985 1.00 61.08 11 ARG H CA 1
ATOM 13881 C C . ARG H 1 11 ? -0.540 16.408 58.347 1.00 61.08 11 ARG H C 1
ATOM 13882 O O . ARG H 1 11 ? 0.376 16.950 58.969 1.00 61.08 11 ARG H O 1
ATOM 13884 N N . ASN H 1 12 ? -1.785 16.337 58.809 1.00 63.16 12 ASN H N 1
ATOM 13885 C CA . ASN H 1 12 ? -2.145 16.886 60.105 1.00 63.16 12 ASN H CA 1
ATOM 13886 C C . ASN H 1 12 ? -3.257 16.058 60.727 1.00 63.16 12 ASN H C 1
ATOM 13887 O O . ASN H 1 12 ? -4.192 15.629 60.042 1.00 63.16 12 ASN H O 1
ATOM 13889 N N . LYS H 1 13 ? -3.152 15.858 62.035 1.00 65.69 13 LYS H N 1
ATOM 13890 C CA . LYS H 1 13 ? -4.143 15.143 62.823 1.00 65.69 13 LYS H CA 1
ATOM 13891 C C . LYS H 1 13 ? -4.901 16.131 63.701 1.00 65.69 13 LYS H C 1
ATOM 13892 O O . LYS H 1 13 ? -4.449 17.250 63.954 1.00 65.69 13 LYS H O 1
ATOM 13894 N N . THR H 1 14 ? -6.076 15.710 64.164 1.00 65.97 14 THR H N 1
ATOM 13895 C CA . THR H 1 14 ? -6.899 16.539 65.032 1.00 65.97 14 THR H CA 1
ATOM 13896 C C . THR H 1 14 ? -7.422 15.711 66.196 1.00 65.97 14 THR H C 1
ATOM 13897 O O . THR H 1 14 ? -7.509 14.485 66.117 1.00 65.97 14 THR H O 1
ATOM 13899 N N . SER H 1 15 ? -7.747 16.398 67.293 1.00 71.37 15 SER H N 1
ATOM 13900 C CA . SER H 1 15 ? -8.256 15.714 68.479 1.00 71.37 15 SER H CA 1
ATOM 13901 C C . SER H 1 15 ? -9.684 15.220 68.287 1.00 71.37 15 SER H C 1
ATOM 13902 O O . SER H 1 15 ? -10.028 14.115 68.723 1.00 71.37 15 SER H O 1
ATOM 13904 N N . ASP H 1 16 ? -10.529 16.013 67.634 1.00 71.45 16 ASP H N 1
ATOM 13905 C CA . ASP H 1 16 ? -11.962 15.739 67.574 1.00 71.45 16 ASP H CA 1
ATOM 13906 C C . ASP H 1 16 ? -12.236 14.709 66.488 1.00 71.45 16 ASP H C 1
ATOM 13907 O O . ASP H 1 16 ? -12.246 15.037 65.297 1.00 71.45 16 ASP H O 1
ATOM 13909 N N . GLY H 1 17 ? -12.483 13.467 66.898 1.00 69.27 17 GLY H N 1
ATOM 13910 C CA . GLY H 1 17 ? -12.752 12.408 65.951 1.00 69.27 17 GLY H CA 1
ATOM 13911 C C . GLY H 1 17 ? -11.527 11.882 65.244 1.00 69.27 17 GLY H C 1
ATOM 13912 O O . GLY H 1 17 ? -11.664 11.075 64.318 1.00 69.27 17 GLY H O 1
ATOM 13913 N N . TYR H 1 18 ? -10.336 12.314 65.657 1.00 68.38 18 TYR H N 1
ATOM 13914 C CA . TYR H 1 18 ? -9.080 11.917 65.025 1.00 68.38 18 TYR H CA 1
ATOM 13915 C C . TYR H 1 18 ? -9.098 12.209 63.526 1.00 68.38 18 TYR H C 1
ATOM 13916 O O . TYR H 1 18 ? -8.651 11.406 62.706 1.00 68.38 18 TYR H O 1
ATOM 13918 N N . THR H 1 19 ? -9.623 13.375 63.165 1.00 62.43 19 THR H N 1
ATOM 13919 C CA . THR H 1 19 ? -9.712 13.777 61.765 1.00 62.43 19 THR H CA 1
ATOM 13920 C C . THR H 1 19 ? -8.312 14.007 61.211 1.00 62.43 19 THR H C 1
ATOM 13921 O O . THR H 1 19 ? -7.486 14.666 61.848 1.00 62.43 19 THR H O 1
ATOM 13923 N N . ILE H 1 20 ? -8.036 13.454 60.031 1.00 58.71 20 ILE H N 1
ATOM 13924 C CA . ILE H 1 20 ? -6.741 13.583 59.371 1.00 58.71 20 ILE H CA 1
ATOM 13925 C C . ILE H 1 20 ? -6.927 14.315 58.048 1.00 58.71 20 ILE H C 1
ATOM 13926 O O . ILE H 1 20 ? -7.797 13.950 57.249 1.00 58.71 20 ILE H O 1
ATOM 13931 N N . ILE H 1 21 ? -6.113 15.340 57.811 1.00 59.38 21 ILE H N 1
ATOM 13932 C CA . ILE H 1 21 ? -6.210 16.162 56.600 1.00 59.38 21 ILE H CA 1
ATOM 13933 C C . ILE H 1 21 ? -4.847 16.155 55.912 1.00 59.38 21 ILE H C 1
ATOM 13934 O O . ILE H 1 21 ? -3.921 16.856 56.326 1.00 59.38 21 ILE H O 1
ATOM 13936 N N . THR H 1 22 ? -4.708 15.349 54.861 1.00 60.09 22 THR H N 1
ATOM 13937 C CA . THR H 1 22 ? -3.474 15.290 54.083 1.00 60.09 22 THR H CA 1
ATOM 13938 C C . THR H 1 22 ? -3.564 16.170 52.839 1.00 60.09 22 THR H C 1
ATOM 13939 O O . THR H 1 22 ? -4.612 16.243 52.193 1.00 60.09 22 THR H O 1
ATOM 13941 N N . GLN H 1 23 ? -2.461 16.839 52.505 1.00 54.00 23 GLN H N 1
ATOM 13942 C CA . GLN H 1 23 ? -2.359 17.656 51.304 1.00 54.00 23 GLN H CA 1
ATOM 13943 C C . GLN H 1 23 ? -1.090 17.298 50.540 1.00 54.00 23 GLN H C 1
ATOM 13944 O O . GLN H 1 23 ? -0.084 16.900 51.133 1.00 54.00 23 GLN H O 1
ATOM 13946 N N . ASN H 1 24 ? -1.149 17.429 49.214 1.00 56.30 24 ASN H N 1
ATOM 13947 C CA . ASN H 1 24 ? -0.026 17.121 48.332 1.00 56.30 24 ASN H CA 1
ATOM 13948 C C . ASN H 1 24 ? 0.627 18.399 47.822 1.00 56.30 24 ASN H C 1
ATOM 13949 O O . ASN H 1 24 ? -0.066 19.323 47.383 1.00 56.30 24 ASN H O 1
ATOM 13954 N N . ASP H 1 25 ? 1.956 18.448 47.878 1.00 54.20 25 ASP H N 1
ATOM 13955 C CA . ASP H 1 25 ? 2.725 19.577 47.364 1.00 54.20 25 ASP H CA 1
ATOM 13956 C C . ASP H 1 25 ? 3.215 19.245 45.957 1.00 54.20 25 ASP H C 1
ATOM 13957 O O . ASP H 1 25 ? 4.086 18.387 45.784 1.00 54.20 25 ASP H O 1
ATOM 13959 N N . LYS H 1 26 ? 2.665 19.929 44.956 1.00 51.03 26 LYS H N 1
ATOM 13960 C CA . LYS H 1 26 ? 2.951 19.683 43.550 1.00 51.03 26 LYS H CA 1
ATOM 13961 C C . LYS H 1 26 ? 3.901 20.740 42.992 1.00 51.03 26 LYS H C 1
ATOM 13962 O O . LYS H 1 26 ? 4.023 21.845 43.528 1.00 51.03 26 LYS H O 1
ATOM 13964 N N . GLN H 1 27 ? 4.578 20.385 41.896 1.00 43.87 27 GLN H N 1
ATOM 13965 C CA . GLN H 1 27 ? 5.573 21.279 41.306 1.00 43.87 27 GLN H CA 1
ATOM 13966 C C . GLN H 1 27 ? 4.956 22.320 40.378 1.00 43.87 27 GLN H C 1
ATOM 13967 O O . GLN H 1 27 ? 5.280 23.507 40.477 1.00 43.87 27 GLN H O 1
ATOM 13973 N N . ILE H 1 28 ? 4.072 21.906 39.476 1.00 40.71 28 ILE H N 1
ATOM 13974 C CA . ILE H 1 28 ? 3.547 22.776 38.427 1.00 40.71 28 ILE H CA 1
ATOM 13975 C C . ILE H 1 28 ? 2.061 22.972 38.674 1.00 40.71 28 ILE H C 1
ATOM 13976 O O . ILE H 1 28 ? 1.311 21.994 38.749 1.00 40.71 28 ILE H O 1
ATOM 13981 N N . ILE H 1 29 ? 1.630 24.227 38.787 1.00 37.15 29 ILE H N 1
ATOM 13982 C CA . ILE H 1 29 ? 0.212 24.541 38.945 1.00 37.15 29 ILE H CA 1
ATOM 13983 C C . ILE H 1 29 ? -0.204 25.531 37.871 1.00 37.15 29 ILE H C 1
ATOM 13984 O O . ILE H 1 29 ? 0.444 26.564 37.694 1.00 37.15 29 ILE H O 1
ATOM 13989 N N . SER H 1 30 ? -1.286 25.233 37.158 1.00 40.27 30 SER H N 1
ATOM 13990 C CA . SER H 1 30 ? -1.765 26.139 36.127 1.00 40.27 30 SER H CA 1
ATOM 13991 C C . SER H 1 30 ? -3.156 26.662 36.461 1.00 40.27 30 SER H C 1
ATOM 13992 O O . SER H 1 30 ? -3.944 25.996 37.136 1.00 40.27 30 SER H O 1
ATOM 13995 N N . TYR H 1 31 ? -3.449 27.862 35.964 1.00 39.71 31 TYR H N 1
ATOM 13996 C CA . TYR H 1 31 ? -4.758 28.489 36.104 1.00 39.71 31 TYR H CA 1
ATOM 13997 C C . TYR H 1 31 ? -5.241 28.908 34.725 1.00 39.71 31 TYR H C 1
ATOM 13998 O O . TYR H 1 31 ? -4.440 29.306 33.880 1.00 39.71 31 TYR H O 1
ATOM 14007 N N . GLN H 1 32 ? -6.549 28.829 34.489 1.00 33.66 32 GLN H N 1
ATOM 14008 C CA . GLN H 1 32 ? -7.087 29.150 33.172 1.00 33.66 32 GLN H CA 1
ATOM 14009 C C . GLN H 1 32 ? -8.277 30.089 33.276 1.00 33.66 32 GLN H C 1
ATOM 14010 O O . GLN H 1 32 ? -9.143 29.912 34.137 1.00 33.66 32 GLN H O 1
ATOM 14016 N N . SER H 1 33 ? -8.289 31.110 32.422 1.00 30.95 33 SER H N 1
ATOM 14017 C CA . SER H 1 33 ? -9.391 32.058 32.326 1.00 30.95 33 SER H CA 1
ATOM 14018 C C . SER H 1 33 ? -9.617 32.381 30.855 1.00 30.95 33 SER H C 1
ATOM 14019 O O . SER H 1 33 ? -8.668 32.462 30.077 1.00 30.95 33 SER H O 1
ATOM 14022 N N . VAL H 1 34 ? -10.873 32.613 30.474 1.00 27.34 34 VAL H N 1
ATOM 14023 C CA . VAL H 1 34 ? -11.190 32.946 29.089 1.00 27.34 34 VAL H CA 1
ATOM 14024 C C . VAL H 1 34 ? -12.067 34.184 28.997 1.00 27.34 34 VAL H C 1
ATOM 14025 O O . VAL H 1 34 ? -12.826 34.507 29.913 1.00 27.34 34 VAL H O 1
ATOM 14029 N N . ASP H 1 35 ? -11.941 34.888 27.870 1.00 27.47 35 ASP H N 1
ATOM 14030 C CA . ASP H 1 35 ? -12.702 36.107 27.620 1.00 27.47 35 ASP H CA 1
ATOM 14031 C C . ASP H 1 35 ? -12.990 36.226 26.131 1.00 27.47 35 ASP H C 1
ATOM 14032 O O . ASP H 1 35 ? -12.190 35.803 25.295 1.00 27.47 35 ASP H O 1
ATOM 14034 N N . SER H 1 36 ? -14.154 36.783 25.804 1.00 29.37 36 SER H N 1
ATOM 14035 C CA . SER H 1 36 ? -14.583 36.916 24.417 1.00 29.37 36 SER H CA 1
ATOM 14036 C C . SER H 1 36 ? -15.169 38.295 24.157 1.00 29.37 36 SER H C 1
ATOM 14037 O O . SER H 1 36 ? -15.619 38.985 25.074 1.00 29.37 36 SER H O 1
ATOM 14040 N N . SER H 1 37 ? -15.160 38.689 22.885 1.00 30.07 37 SER H N 1
ATOM 14041 C CA . SER H 1 37 ? -15.732 39.964 22.475 1.00 30.07 37 SER H CA 1
ATOM 14042 C C . SER H 1 37 ? -16.061 39.898 20.992 1.00 30.07 37 SER H C 1
ATOM 14043 O O . SER H 1 37 ? -15.504 39.082 20.252 1.00 30.07 37 SER H O 1
ATOM 14046 N N . SER H 1 38 ? -16.987 40.755 20.566 1.00 29.12 38 SER H N 1
ATOM 14047 C CA . SER H 1 38 ? -17.421 40.734 19.177 1.00 29.12 38 SER H CA 1
ATOM 14048 C C . SER H 1 38 ? -17.848 42.117 18.701 1.00 29.12 38 SER H C 1
ATOM 14049 O O . SER H 1 38 ? -18.203 42.993 19.493 1.00 29.12 38 SER H O 1
ATOM 14052 N N . LYS H 1 39 ? -17.822 42.283 17.376 1.00 28.39 39 LYS H N 1
ATOM 14053 C CA . LYS H 1 39 ? -18.311 43.456 16.651 1.00 28.39 39 LYS H CA 1
ATOM 14054 C C . LYS H 1 39 ? -19.219 42.931 15.538 1.00 28.39 39 LYS H C 1
ATOM 14055 O O . LYS H 1 39 ? -18.736 42.498 14.480 1.00 28.39 39 LYS H O 1
ATOM 14057 N N . ASN H 1 40 ? -20.518 42.864 15.846 1.00 29.31 40 ASN H N 1
ATOM 14058 C CA . ASN H 1 40 ? -21.495 42.241 14.960 1.00 29.31 40 ASN H CA 1
ATOM 14059 C C . ASN H 1 40 ? -21.612 42.953 13.617 1.00 29.31 40 ASN H C 1
ATOM 14060 O O . ASN H 1 40 ? -21.915 42.312 12.605 1.00 29.31 40 ASN H O 1
ATOM 14062 N N . GLU H 1 41 ? -21.399 44.273 13.587 1.00 30.63 41 GLU H N 1
ATOM 14063 C CA . GLU H 1 41 ? -21.532 45.015 12.335 1.00 30.63 41 GLU H CA 1
ATOM 14064 C C . GLU H 1 41 ? -20.539 44.541 11.283 1.00 30.63 41 GLU H C 1
ATOM 14065 O O . GLU H 1 41 ? -20.846 44.564 10.087 1.00 30.63 41 GLU H O 1
ATOM 14067 N N . ASP H 1 42 ? -19.353 44.118 11.702 1.00 26.66 42 ASP H N 1
ATOM 14068 C CA . ASP H 1 42 ? -18.327 43.656 10.781 1.00 26.66 42 ASP H CA 1
ATOM 14069 C C . ASP H 1 42 ? -18.207 42.142 10.763 1.00 26.66 42 ASP H C 1
ATOM 14070 O O . ASP H 1 42 ? -17.406 41.606 9.994 1.00 26.66 42 ASP H O 1
ATOM 14072 N N . GLY H 1 43 ? -18.986 41.446 11.582 1.00 23.36 43 GLY H N 1
ATOM 14073 C CA . GLY H 1 43 ? -18.840 40.007 11.690 1.00 23.36 43 GLY H CA 1
ATOM 14074 C C . GLY H 1 43 ? -17.494 39.591 12.236 1.00 23.36 43 GLY H C 1
ATOM 14075 O O . GLY H 1 43 ? -16.902 38.623 11.744 1.00 23.36 43 GLY H O 1
ATOM 14076 N N . PHE H 1 44 ? -16.982 40.310 13.228 1.00 23.05 44 PHE H N 1
ATOM 14077 C CA . PHE H 1 44 ? -15.678 39.998 13.798 1.00 23.05 44 PHE H CA 1
ATOM 14078 C C . PHE H 1 44 ? -15.849 39.512 15.225 1.00 23.05 44 PHE H C 1
ATOM 14079 O O . PHE H 1 44 ? -16.495 40.179 16.031 1.00 23.05 44 PHE H O 1
ATOM 14087 N N . THR H 1 45 ? -15.294 38.348 15.543 1.00 23.31 45 THR H N 1
ATOM 14088 C CA . THR H 1 45 ? -15.360 37.873 16.916 1.00 23.31 45 THR H CA 1
ATOM 14089 C C . THR H 1 45 ? -13.995 37.356 17.318 1.00 23.31 45 THR H C 1
ATOM 14090 O O . THR H 1 45 ? -13.317 36.708 16.516 1.00 23.31 45 THR H O 1
ATOM 14094 N N . ALA H 1 46 ? -13.618 37.605 18.570 1.00 24.13 46 ALA H N 1
ATOM 14095 C CA . ALA H 1 46 ? -12.314 37.201 19.065 1.00 24.13 46 ALA H CA 1
ATOM 14096 C C . ALA H 1 46 ? -12.434 36.680 20.486 1.00 24.13 46 ALA H C 1
ATOM 14097 O O . ALA H 1 46 ? -13.223 37.191 21.285 1.00 24.13 46 ALA H O 1
ATOM 14099 N N . SER H 1 47 ? -11.648 35.655 20.794 1.00 24.22 47 SER H N 1
ATOM 14100 C CA . SER H 1 47 ? -11.601 35.076 22.122 1.00 24.22 47 SER H CA 1
ATOM 14101 C C . SER H 1 47 ? -10.147 34.872 22.496 1.00 24.22 47 SER H C 1
ATOM 14102 O O . SER H 1 47 ? -9.332 34.452 21.666 1.00 24.22 47 SER H O 1
ATOM 14105 N N . ILE H 1 48 ? -9.844 35.124 23.763 1.00 24.18 48 ILE H N 1
ATOM 14106 C CA . ILE H 1 48 ? -8.524 34.914 24.331 1.00 24.18 48 ILE H CA 1
ATOM 14107 C C . ILE H 1 48 ? -8.627 33.933 25.483 1.00 24.18 48 ILE H C 1
ATOM 14108 O O . ILE H 1 48 ? -9.452 34.116 26.389 1.00 24.18 48 ILE H O 1
ATOM 14113 N N . ASP H 1 49 ? -7.821 32.878 25.427 1.00 26.20 49 ASP H N 1
ATOM 14114 C CA . ASP H 1 49 ? -7.722 31.911 26.512 1.00 26.20 49 ASP H CA 1
ATOM 14115 C C . ASP H 1 49 ? -6.351 32.102 27.141 1.00 26.20 49 ASP H C 1
ATOM 14116 O O . ASP H 1 49 ? -5.333 31.981 26.455 1.00 26.20 49 ASP H O 1
ATOM 14118 N N . ALA H 1 50 ? -6.315 32.391 28.434 1.00 29.60 50 ALA H N 1
ATOM 14119 C CA . ALA H 1 50 ? -5.063 32.655 29.119 1.00 29.60 50 ALA H CA 1
ATOM 14120 C C . ALA H 1 50 ? -4.810 31.590 30.167 1.00 29.60 50 ALA H C 1
ATOM 14121 O O . ALA H 1 50 ? -5.718 31.206 30.915 1.00 29.60 50 ALA H O 1
ATOM 14123 N N . ARG H 1 51 ? -3.574 31.103 30.199 1.00 32.85 51 ARG H N 1
ATOM 14124 C CA . ARG H 1 51 ? -3.140 30.135 31.192 1.00 32.85 51 ARG H CA 1
ATOM 14125 C C . ARG H 1 51 ? -1.930 30.688 31.929 1.00 32.85 51 ARG H C 1
ATOM 14126 O O . ARG H 1 51 ? -0.975 31.149 31.299 1.00 32.85 51 ARG H O 1
ATOM 14134 N N . PHE H 1 52 ? -1.969 30.632 33.253 1.00 34.92 52 PHE H N 1
ATOM 14135 C CA . PHE H 1 52 ? -0.919 31.155 34.120 1.00 34.92 52 PHE H CA 1
ATOM 14136 C C . PHE H 1 52 ? -0.193 29.976 34.740 1.00 34.92 52 PHE H C 1
ATOM 14137 O O . PHE H 1 52 ? -0.845 29.094 35.308 1.00 34.92 52 PHE H O 1
ATOM 14145 N N . ILE H 1 53 ? 1.139 29.946 34.653 1.00 34.84 53 ILE H N 1
ATOM 14146 C CA . ILE H 1 53 ? 1.880 28.790 35.154 1.00 34.84 53 ILE H CA 1
ATOM 14147 C C . ILE H 1 53 ? 2.760 29.173 36.339 1.00 34.84 53 ILE H C 1
ATOM 14148 O O . ILE H 1 53 ? 3.610 30.064 36.239 1.00 34.84 53 ILE H O 1
ATOM 14153 N N . ASP H 1 54 ? 2.540 28.487 37.464 1.00 37.48 54 ASP H N 1
ATOM 14154 C CA . ASP H 1 54 ? 3.318 28.613 38.692 1.00 37.48 54 ASP H CA 1
ATOM 14155 C C . ASP H 1 54 ? 4.257 27.413 38.793 1.00 37.48 54 ASP H C 1
ATOM 14156 O O . ASP H 1 54 ? 3.802 26.287 39.036 1.00 37.48 54 ASP H O 1
ATOM 14158 N N . ASP H 1 55 ? 5.553 27.645 38.585 1.00 39.46 55 ASP H N 1
ATOM 14159 C CA . ASP H 1 55 ? 6.570 26.602 38.647 1.00 39.46 55 ASP H CA 1
ATOM 14160 C C . ASP H 1 55 ? 7.595 26.956 39.711 1.00 39.46 55 ASP H C 1
ATOM 14161 O O . ASP H 1 55 ? 8.097 28.084 39.743 1.00 39.46 55 ASP H O 1
ATOM 14163 N N . LYS H 1 56 ? 7.892 25.996 40.590 1.00 39.84 56 LYS H N 1
ATOM 14164 C CA . LYS H 1 56 ? 8.814 26.244 41.692 1.00 39.84 56 LYS H CA 1
ATOM 14165 C C . LYS H 1 56 ? 10.260 26.376 41.243 1.00 39.84 56 LYS H C 1
ATOM 14166 O O . LYS H 1 56 ? 11.071 26.938 41.985 1.00 39.84 56 LYS H O 1
ATOM 14168 N N . TYR H 1 57 ? 10.612 25.875 40.061 1.00 39.15 57 TYR H N 1
ATOM 14169 C CA . TYR H 1 57 ? 11.990 25.907 39.589 1.00 39.15 57 TYR H CA 1
ATOM 14170 C C . TYR H 1 57 ? 12.237 26.961 38.518 1.00 39.15 57 TYR H C 1
ATOM 14171 O O . TYR H 1 57 ? 13.344 27.030 37.981 1.00 39.15 57 TYR H O 1
ATOM 14180 N N . SER H 1 58 ? 11.244 27.779 38.187 1.00 40.41 58 SER H N 1
ATOM 14181 C CA . SER H 1 58 ? 11.407 28.796 37.159 1.00 40.41 58 SER H CA 1
ATOM 14182 C C . SER H 1 58 ? 11.711 30.148 37.788 1.00 40.41 58 SER H C 1
ATOM 14183 O O . SER H 1 58 ? 11.217 30.470 38.872 1.00 40.41 58 SER H O 1
ATOM 14186 N N . SER H 1 59 ? 12.524 30.941 37.092 1.00 42.25 59 SER H N 1
ATOM 14187 C CA . SER H 1 59 ? 12.949 32.234 37.610 1.00 42.25 59 SER H CA 1
ATOM 14188 C C . SER H 1 59 ? 11.950 33.360 37.370 1.00 42.25 59 SER H C 1
ATOM 14189 O O . SER H 1 59 ? 12.096 34.426 37.975 1.00 42.25 59 SER H O 1
ATOM 14192 N N . GLU H 1 60 ? 10.952 33.171 36.509 1.00 40.88 60 GLU H N 1
ATOM 14193 C CA . GLU H 1 60 ? 10.059 34.269 36.163 1.00 40.88 60 GLU H CA 1
ATOM 14194 C C . GLU H 1 60 ? 8.676 33.727 35.834 1.00 40.88 60 GLU H C 1
ATOM 14195 O O . GLU H 1 60 ? 8.502 32.537 35.568 1.00 40.88 60 GLU H O 1
ATOM 14197 N N . MET H 1 61 ? 7.690 34.618 35.836 1.00 37.29 61 MET H N 1
ATOM 14198 C CA . MET H 1 61 ? 6.324 34.194 35.582 1.00 37.29 61 MET H CA 1
ATOM 14199 C C . MET H 1 61 ? 6.091 34.004 34.089 1.00 37.29 61 MET H C 1
ATOM 14200 O O . MET H 1 61 ? 6.601 34.767 33.262 1.00 37.29 61 MET H O 1
ATOM 14202 N N . THR H 1 62 ? 5.267 33.005 33.755 1.00 32.38 62 THR H N 1
ATOM 14203 C CA . THR H 1 62 ? 4.894 32.699 32.377 1.00 32.38 62 THR H CA 1
ATOM 14204 C C . THR H 1 62 ? 3.382 32.649 32.205 1.00 32.38 62 THR H C 1
ATOM 14205 O O . THR H 1 62 ? 2.669 32.032 33.011 1.00 32.38 62 THR H O 1
ATOM 14209 N N . THR H 1 63 ? 2.910 33.285 31.132 1.00 29.72 63 THR H N 1
ATOM 14210 C CA . THR H 1 63 ? 1.515 33.262 30.725 1.00 29.72 63 THR H CA 1
ATOM 14211 C C . THR H 1 63 ? 1.414 32.855 29.261 1.00 29.72 63 THR H C 1
ATOM 14212 O O . THR H 1 63 ? 2.152 33.371 28.417 1.00 29.72 63 THR H O 1
ATOM 14216 N N . LEU H 1 64 ? 0.518 31.923 28.965 1.00 26.39 64 LEU H N 1
ATOM 14217 C CA . LEU H 1 64 ? 0.267 31.466 27.605 1.00 26.39 64 LEU H CA 1
ATOM 14218 C C . LEU H 1 64 ? -1.030 32.107 27.135 1.00 26.39 64 LEU H C 1
ATOM 14219 O O . LEU H 1 64 ? -2.046 32.025 27.835 1.00 26.39 64 LEU H O 1
ATOM 14224 N N . ILE H 1 65 ? -1.004 32.736 25.964 1.00 23.56 65 ILE H N 1
ATOM 14225 C CA . ILE H 1 65 ? -2.141 33.494 25.447 1.00 23.56 65 ILE H CA 1
ATOM 14226 C C . ILE H 1 65 ? -2.574 32.857 24.132 1.00 23.56 65 ILE H C 1
ATOM 14227 O O . ILE H 1 65 ? -1.979 33.117 23.078 1.00 23.56 65 ILE H O 1
ATOM 14232 N N . ASN H 1 66 ? -3.521 31.925 24.195 1.00 22.84 66 ASN H N 1
ATOM 14233 C CA . ASN H 1 66 ? -4.094 31.386 22.977 1.00 22.84 66 ASN H CA 1
ATOM 14234 C C . ASN H 1 66 ? -5.130 32.362 22.436 1.00 22.84 66 ASN H C 1
ATOM 14235 O O . ASN H 1 66 ? -5.831 33.031 23.203 1.00 22.84 66 ASN H O 1
ATOM 14240 N N . LEU H 1 67 ? -5.306 32.358 21.118 1.00 20.79 67 LEU H N 1
ATOM 14241 C CA . LEU H 1 67 ? -6.277 33.201 20.443 1.00 20.79 67 LEU H CA 1
ATOM 14242 C C . LEU H 1 67 ? -7.109 32.367 19.487 1.00 20.79 67 LEU H C 1
ATOM 14243 O O . LEU H 1 67 ? -6.567 31.542 18.733 1.00 20.79 67 LEU H O 1
ATOM 14248 N N . THR H 1 68 ? -8.401 32.691 19.440 1.00 23.09 68 THR H N 1
ATOM 14249 C CA . THR H 1 68 ? -9.362 32.045 18.556 1.00 23.09 68 THR H CA 1
ATOM 14250 C C . THR H 1 68 ? -10.369 33.109 18.136 1.00 23.09 68 THR H C 1
ATOM 14251 O O . THR H 1 68 ? -10.378 34.214 18.676 1.00 23.09 68 THR H O 1
ATOM 14255 N N . GLY H 1 69 ? -11.220 32.788 17.176 1.00 22.67 69 GLY H N 1
ATOM 14256 C CA . GLY H 1 69 ? -12.250 33.728 16.785 1.00 22.67 69 GLY H CA 1
ATOM 14257 C C . GLY H 1 69 ? -12.854 33.367 15.449 1.00 22.67 69 GLY H C 1
ATOM 14258 O O . GLY H 1 69 ? -12.579 32.313 14.882 1.00 22.67 69 GLY H O 1
ATOM 14259 N N . PHE H 1 70 ? -13.765 34.229 15.000 1.00 20.26 70 PHE H N 1
ATOM 14260 C CA . PHE H 1 70 ? -14.389 34.076 13.691 1.00 20.26 70 PHE H CA 1
ATOM 14261 C C . PHE H 1 70 ? -14.382 35.358 12.870 1.00 20.26 70 PHE H C 1
ATOM 14262 O O . PHE H 1 70 ? -14.795 36.413 13.366 1.00 20.26 70 PHE H O 1
ATOM 14270 N N . MET H 1 71 ? -13.882 35.278 11.638 1.00 19.87 71 MET H N 1
ATOM 14271 C CA . MET H 1 71 ? -13.931 36.378 10.679 1.00 19.87 71 MET H CA 1
ATOM 14272 C C . MET H 1 71 ? -14.832 35.967 9.529 1.00 19.87 71 MET H C 1
ATOM 14273 O O . MET H 1 71 ? -14.404 35.209 8.659 1.00 19.87 71 MET H O 1
ATOM 14278 N N . SER H 1 72 ? -16.044 36.496 9.484 1.00 19.26 72 SER H N 1
ATOM 14279 C CA . SER H 1 72 ? -16.969 36.063 8.451 1.00 19.26 72 SER H CA 1
ATOM 14280 C C . SER H 1 72 ? -16.553 36.625 7.101 1.00 19.26 72 SER H C 1
ATOM 14281 O O . SER H 1 72 ? -15.941 37.689 7.011 1.00 19.26 72 SER H O 1
ATOM 14284 N N . SER H 1 73 ? -16.881 35.891 6.046 1.00 18.73 73 SER H N 1
ATOM 14285 C CA . SER H 1 73 ? -16.577 36.296 4.683 1.00 18.73 73 SER H CA 1
ATOM 14286 C C . SER H 1 73 ? -17.859 36.721 3.991 1.00 18.73 73 SER H C 1
ATOM 14287 O O . SER H 1 73 ? -18.838 35.970 3.980 1.00 18.73 73 SER H O 1
ATOM 14290 N N . LYS H 1 74 ? -17.846 37.904 3.396 1.00 20.28 74 LYS H N 1
ATOM 14291 C CA . LYS H 1 74 ? -19.041 38.449 2.775 1.00 20.28 74 LYS H CA 1
ATOM 14292 C C . LYS H 1 74 ? -19.167 37.983 1.332 1.00 20.28 74 LYS H C 1
ATOM 14293 O O . LYS H 1 74 ? -18.179 37.658 0.676 1.00 20.28 74 LYS H O 1
ATOM 14299 N N . LYS H 1 75 ? -20.399 37.963 0.840 1.00 21.98 75 LYS H N 1
ATOM 14300 C CA . LYS H 1 75 ? -20.666 37.444 -0.493 1.00 21.98 75 LYS H CA 1
ATOM 14301 C C . LYS H 1 75 ? -21.866 38.137 -1.144 1.00 21.98 75 LYS H C 1
ATOM 14302 O O . LYS H 1 75 ? -21.721 38.929 -2.078 1.00 21.98 75 LYS H O 1
ATOM 14308 N N . THR H 1 91 ? -22.988 40.238 -14.286 1.00 33.59 76 THR H N 1
ATOM 14309 C CA . THR H 1 91 ? -23.112 40.611 -12.884 1.00 33.59 76 THR H CA 1
ATOM 14310 C C . THR H 1 91 ? -21.752 40.828 -12.246 1.00 33.59 76 THR H C 1
ATOM 14311 O O . THR H 1 91 ? -20.728 40.805 -12.926 1.00 33.59 76 THR H O 1
ATOM 14313 N N . ALA H 1 92 ? -21.749 41.045 -10.934 1.00 33.92 77 ALA H N 1
ATOM 14314 C CA . ALA H 1 92 ? -20.506 41.153 -10.190 1.00 33.92 77 ALA H CA 1
ATOM 14315 C C . ALA H 1 92 ? -20.709 40.559 -8.806 1.00 33.92 77 ALA H C 1
ATOM 14316 O O . ALA H 1 92 ? -21.746 40.780 -8.179 1.00 33.92 77 ALA H O 1
ATOM 14318 N N . ILE H 1 93 ? -19.708 39.821 -8.331 1.00 29.76 78 ILE H N 1
ATOM 14319 C CA . ILE H 1 93 ? -19.758 39.188 -7.022 1.00 29.76 78 ILE H CA 1
ATOM 14320 C C . ILE H 1 93 ? -18.537 39.607 -6.219 1.00 29.76 78 ILE H C 1
ATOM 14321 O O . ILE H 1 93 ? -17.407 39.500 -6.704 1.00 29.76 78 ILE H O 1
ATOM 14326 N N . ASN H 1 94 ? -18.765 40.078 -4.998 1.00 25.73 79 ASN H N 1
ATOM 14327 C CA . ASN H 1 94 ? -17.681 40.381 -4.076 1.00 25.73 79 ASN H CA 1
ATOM 14328 C C . ASN H 1 94 ? -17.211 39.115 -3.370 1.00 25.73 79 ASN H C 1
ATOM 14329 O O . ASN H 1 94 ? -18.026 38.326 -2.882 1.00 25.73 79 ASN H O 1
ATOM 14334 N N . PHE H 1 95 ? -15.896 38.932 -3.298 1.00 22.41 80 PHE H N 1
ATOM 14335 C CA . PHE H 1 95 ? -15.319 37.733 -2.743 1.00 22.41 80 PHE H CA 1
ATOM 14336 C C . PHE H 1 95 ? -13.984 38.042 -2.080 1.00 22.41 80 PHE H C 1
ATOM 14337 O O . PHE H 1 95 ? -13.143 38.706 -2.698 1.00 22.41 80 PHE H O 1
ATOM 14345 N N . PRO H 1 96 ? -13.779 37.627 -0.829 1.00 19.16 81 PRO H N 1
ATOM 14346 C CA . PRO H 1 96 ? -12.544 37.985 -0.125 1.00 19.16 81 PRO H CA 1
ATOM 14347 C C . PRO H 1 96 ? -11.309 37.437 -0.815 1.00 19.16 81 PRO H C 1
ATOM 14348 O O . PRO H 1 96 ? -11.372 36.521 -1.634 1.00 19.16 81 PRO H O 1
ATOM 14352 N N . VAL H 1 97 ? -10.162 38.018 -0.466 1.00 17.69 82 VAL H N 1
ATOM 14353 C CA . VAL H 1 97 ? -8.898 37.653 -1.093 1.00 17.69 82 VAL H CA 1
ATOM 14354 C C . VAL H 1 97 ? -7.762 37.588 -0.084 1.00 17.69 82 VAL H C 1
ATOM 14355 O O . VAL H 1 97 ? -6.793 36.840 -0.279 1.00 17.69 82 VAL H O 1
ATOM 14359 N N . ARG H 1 98 ? -7.906 38.276 1.046 1.00 16.58 83 ARG H N 1
ATOM 14360 C CA . ARG H 1 98 ? -6.847 38.207 2.045 1.00 16.58 83 ARG H CA 1
ATOM 14361 C C . ARG H 1 98 ? -7.336 38.475 3.457 1.00 16.58 83 ARG H C 1
ATOM 14362 O O . ARG H 1 98 ? -8.214 39.311 3.668 1.00 16.58 83 ARG H O 1
ATOM 14370 N N . TYR H 1 99 ? -6.777 37.742 4.417 1.00 16.43 84 TYR H N 1
ATOM 14371 C CA . TYR H 1 99 ? -7.047 37.974 5.828 1.00 16.43 84 TYR H CA 1
ATOM 14372 C C . TYR H 1 99 ? -5.735 38.309 6.519 1.00 16.43 84 TYR H C 1
ATOM 14373 O O . TYR H 1 99 ? -4.673 37.850 6.095 1.00 16.43 84 TYR H O 1
ATOM 14382 N N . SER H 1 100 ? -5.806 39.058 7.621 1.00 16.67 85 SER H N 1
ATOM 14383 C CA . SER H 1 100 ? -4.589 39.369 8.358 1.00 16.67 85 SER H CA 1
ATOM 14384 C C . SER H 1 100 ? -4.884 39.558 9.840 1.00 16.67 85 SER H C 1
ATOM 14385 O O . SER H 1 100 ? -5.850 40.234 10.204 1.00 16.67 85 SER H O 1
ATOM 14388 N N . ILE H 1 101 ? -4.029 38.973 10.686 1.00 17.13 86 ILE H N 1
ATOM 14389 C CA . ILE H 1 101 ? -4.162 39.021 12.139 1.00 17.13 86 ILE H CA 1
ATOM 14390 C C . ILE H 1 101 ? -2.861 39.492 12.768 1.00 17.13 86 ILE H C 1
ATOM 14391 O O . ILE H 1 101 ? -1.777 39.048 12.373 1.00 17.13 86 ILE H O 1
ATOM 14396 N N . SER H 1 102 ? -2.952 40.399 13.738 1.00 18.98 87 SER H N 1
ATOM 14397 C CA . SER H 1 102 ? -1.752 40.871 14.416 1.00 18.98 87 SER H CA 1
ATOM 14398 C C . SER H 1 102 ? -1.983 40.988 15.917 1.00 18.98 87 SER H C 1
ATOM 14399 O O . SER H 1 102 ? -3.038 41.453 16.351 1.00 18.98 87 SER H O 1
ATOM 14402 N N . ILE H 1 103 ? -1.008 40.538 16.705 1.00 21.47 88 ILE H N 1
ATOM 14403 C CA . ILE H 1 103 ? -1.056 40.610 18.163 1.00 21.47 88 ILE H CA 1
ATOM 14404 C C . ILE H 1 103 ? 0.005 41.600 18.622 1.00 21.47 88 ILE H C 1
ATOM 14405 O O . ILE H 1 103 ? 1.187 41.453 18.278 1.00 21.47 88 ILE H O 1
ATOM 14410 N N . LEU H 1 104 ? -0.411 42.596 19.408 1.00 26.55 89 LEU H N 1
ATOM 14411 C CA . LEU H 1 104 ? 0.460 43.651 19.903 1.00 26.55 89 LEU H CA 1
ATOM 14412 C C . LEU H 1 104 ? 0.562 43.657 21.423 1.00 26.55 89 LEU H C 1
ATOM 14413 O O . LEU H 1 104 ? -0.462 43.665 22.124 1.00 26.55 89 LEU H O 1
ATOM 14418 N N . ASN H 1 105 ? 1.804 43.677 21.911 1.00 31.68 90 ASN H N 1
ATOM 14419 C CA . ASN H 1 105 ? 2.137 43.781 23.329 1.00 31.68 90 ASN H CA 1
ATOM 14420 C C . ASN H 1 105 ? 2.356 45.258 23.638 1.00 31.68 90 ASN H C 1
ATOM 14421 O O . ASN H 1 105 ? 3.281 45.875 23.104 1.00 31.68 90 ASN H O 1
ATOM 14426 N N . GLU H 1 106 ? 1.521 45.830 24.499 1.00 34.67 91 GLU H N 1
ATOM 14427 C CA . GLU H 1 106 ? 1.557 47.264 24.755 1.00 34.67 91 GLU H CA 1
ATOM 14428 C C . GLU H 1 106 ? 2.164 47.655 26.094 1.00 34.67 91 GLU H C 1
ATOM 14429 O O . GLU H 1 106 ? 2.038 48.815 26.494 1.00 34.67 91 GLU H O 1
ATOM 14435 N N . SER H 1 107 ? 2.814 46.739 26.797 1.00 36.05 92 SER H N 1
ATOM 14436 C CA . SER H 1 107 ? 3.417 47.057 28.085 1.00 36.05 92 SER H CA 1
ATOM 14437 C C . SER H 1 107 ? 4.918 46.818 28.047 1.00 36.05 92 SER H C 1
ATOM 14438 O O . SER H 1 107 ? 5.496 46.216 28.953 1.00 36.05 92 SER H O 1
ATOM 14441 N N . ILE H 1 108 ? 5.561 47.284 26.977 1.00 36.89 93 ILE H N 1
ATOM 14442 C CA . ILE H 1 108 ? 6.986 47.036 26.785 1.00 36.89 93 ILE H CA 1
ATOM 14443 C C . ILE H 1 108 ? 7.807 47.697 27.883 1.00 36.89 93 ILE H C 1
ATOM 14444 O O . ILE H 1 108 ? 8.808 47.140 28.347 1.00 36.89 93 ILE H O 1
ATOM 14446 N N . ASN H 1 109 ? 7.396 48.883 28.328 1.00 40.72 94 ASN H N 1
ATOM 14447 C CA . ASN H 1 109 ? 8.183 49.590 29.332 1.00 40.72 94 ASN H CA 1
ATOM 14448 C C . ASN H 1 109 ? 8.090 48.954 30.711 1.00 40.72 94 ASN H C 1
ATOM 14449 O O . ASN H 1 109 ? 8.748 49.435 31.639 1.00 40.72 94 ASN H O 1
ATOM 14451 N N . GLU H 1 110 ? 7.288 47.908 30.875 1.00 39.77 95 GLU H N 1
ATOM 14452 C CA . GLU H 1 110 ? 7.169 47.203 32.140 1.00 39.77 95 GLU H CA 1
ATOM 14453 C C . GLU H 1 110 ? 7.932 45.885 32.127 1.00 39.77 95 GLU H C 1
ATOM 14454 O O . GLU H 1 110 ? 7.802 45.096 33.067 1.00 39.77 95 GLU H O 1
ATOM 14456 N N . ASN H 1 111 ? 8.714 45.637 31.074 1.00 37.70 96 ASN H N 1
ATOM 14457 C CA . ASN H 1 111 ? 9.492 44.407 30.907 1.00 37.70 96 ASN H CA 1
ATOM 14458 C C . ASN H 1 111 ? 8.605 43.173 30.735 1.00 37.70 96 ASN H C 1
ATOM 14459 O O . ASN H 1 111 ? 8.906 42.097 31.253 1.00 37.70 96 ASN H O 1
ATOM 14461 N N . VAL H 1 112 ? 7.497 43.324 30.014 1.00 33.08 97 VAL H N 1
ATOM 14462 C CA . VAL H 1 112 ? 6.694 42.187 29.573 1.00 33.08 97 VAL H CA 1
ATOM 14463 C C . VAL H 1 112 ? 7.042 41.903 28.117 1.00 33.08 97 VAL H C 1
ATOM 14464 O O . VAL H 1 112 ? 6.972 42.801 27.271 1.00 33.08 97 VAL H O 1
ATOM 14466 N N . LYS H 1 113 ? 7.412 40.657 27.818 1.00 29.23 98 LYS H N 1
ATOM 14467 C CA . LYS H 1 113 ? 8.063 40.335 26.557 1.00 29.23 98 LYS H CA 1
ATOM 14468 C C . LYS H 1 113 ? 7.419 39.128 25.884 1.00 29.23 98 LYS H C 1
ATOM 14469 O O . LYS H 1 113 ? 6.899 38.233 26.553 1.00 29.23 98 LYS H O 1
ATOM 14475 N N . ILE H 1 114 ? 7.449 39.119 24.551 1.00 25.02 99 ILE H N 1
ATOM 14476 C CA . ILE H 1 114 ? 6.927 38.021 23.738 1.00 25.02 99 ILE H CA 1
ATOM 14477 C C . ILE H 1 114 ? 8.095 37.108 23.389 1.00 25.02 99 ILE H C 1
ATOM 14478 O O . ILE H 1 114 ? 8.913 37.437 22.527 1.00 25.02 99 ILE H O 1
ATOM 14483 N N . VAL H 1 115 ? 8.196 35.964 24.054 1.00 23.84 100 VAL H N 1
ATOM 14484 C CA . VAL H 1 115 ? 9.315 35.077 23.770 1.00 23.84 100 VAL H CA 1
ATOM 14485 C C . VAL H 1 115 ? 9.034 34.071 22.653 1.00 23.84 100 VAL H C 1
ATOM 14486 O O . VAL H 1 115 ? 9.974 33.618 21.993 1.00 23.84 100 VAL H O 1
ATOM 14490 N N . ASP H 1 116 ? 7.778 33.691 22.415 1.00 23.12 101 ASP H N 1
ATOM 14491 C CA . ASP H 1 116 ? 7.532 32.686 21.389 1.00 23.12 101 ASP H CA 1
ATOM 14492 C C . ASP H 1 116 ? 6.150 32.815 20.756 1.00 23.12 101 ASP H C 1
ATOM 14493 O O . ASP H 1 116 ? 5.203 33.298 21.383 1.00 23.12 101 ASP H O 1
ATOM 14498 N N . SER H 1 117 ? 6.049 32.324 19.517 1.00 20.67 102 SER H N 1
ATOM 14499 C CA . SER H 1 117 ? 4.824 32.287 18.724 1.00 20.67 102 SER H CA 1
ATOM 14500 C C . SER H 1 117 ? 4.740 30.938 18.028 1.00 20.67 102 SER H C 1
ATOM 14501 O O . SER H 1 117 ? 5.726 30.492 17.443 1.00 20.67 102 SER H O 1
ATOM 14504 N N . ILE H 1 118 ? 3.566 30.298 18.065 1.00 19.52 103 ILE H N 1
ATOM 14505 C CA . ILE H 1 118 ? 3.487 28.882 17.687 1.00 19.52 103 ILE H CA 1
ATOM 14506 C C . ILE H 1 118 ? 3.553 28.621 16.184 1.00 19.52 103 ILE H C 1
ATOM 14507 O O . ILE H 1 118 ? 4.395 27.810 15.764 1.00 19.52 103 ILE H O 1
ATOM 14512 N N . PRO H 1 119 ? 2.717 29.219 15.331 1.00 17.78 104 PRO H N 1
ATOM 14513 C CA . PRO H 1 119 ? 2.836 28.910 13.900 1.00 17.78 104 PRO H CA 1
ATOM 14514 C C . PRO H 1 119 ? 4.151 29.425 13.334 1.00 17.78 104 PRO H C 1
ATOM 14515 O O . PRO H 1 119 ? 4.603 30.520 13.670 1.00 17.78 104 PRO H O 1
ATOM 14519 N N . LYS H 1 120 ? 4.768 28.626 12.466 1.00 16.22 105 LYS H N 1
ATOM 14520 C CA . LYS H 1 120 ? 6.096 28.935 11.957 1.00 16.22 105 LYS H CA 1
ATOM 14521 C C . LYS H 1 120 ? 6.182 28.603 10.478 1.00 16.22 105 LYS H C 1
ATOM 14522 O O . LYS H 1 120 ? 5.272 28.015 9.892 1.00 16.22 105 LYS H O 1
ATOM 14528 N N . ASN H 1 121 ? 7.304 28.988 9.877 1.00 15.93 106 ASN H N 1
ATOM 14529 C CA . ASN H 1 121 ? 7.579 28.725 8.473 1.00 15.93 106 ASN H CA 1
ATOM 14530 C C . ASN H 1 121 ? 8.260 27.374 8.305 1.00 15.93 106 ASN H C 1
ATOM 14531 O O . ASN H 1 121 ? 9.124 26.996 9.100 1.00 15.93 106 ASN H O 1
ATOM 14536 N N . THR H 1 122 ? 7.875 26.654 7.255 1.00 16.79 107 THR H N 1
ATOM 14537 C CA . THR H 1 122 ? 8.353 25.304 7.011 1.00 16.79 107 THR H CA 1
ATOM 14538 C C . THR H 1 122 ? 8.878 25.195 5.586 1.00 16.79 107 THR H C 1
ATOM 14539 O O . THR H 1 122 ? 8.629 26.056 4.740 1.00 16.79 107 THR H O 1
ATOM 14543 N N . ILE H 1 123 ? 9.605 24.113 5.320 1.00 17.18 108 ILE H N 1
ATOM 14544 C CA . ILE H 1 123 ? 10.255 23.875 4.035 1.00 17.18 108 ILE H CA 1
ATOM 14545 C C . ILE H 1 123 ? 9.563 22.702 3.350 1.00 17.18 108 ILE H C 1
ATOM 14546 O O . ILE H 1 123 ? 9.402 21.635 3.951 1.00 17.18 108 ILE H O 1
ATOM 14551 N N . SER H 1 124 ? 9.161 22.894 2.094 1.00 17.91 109 SER H N 1
ATOM 14552 C CA . SER H 1 124 ? 8.423 21.889 1.340 1.00 17.91 109 SER H CA 1
ATOM 14553 C C . SER H 1 124 ? 9.355 20.828 0.753 1.00 17.91 109 SER H C 1
ATOM 14554 O O . SER H 1 124 ? 10.579 20.947 0.788 1.00 17.91 109 SER H O 1
ATOM 14557 N N . GLN H 1 125 ? 8.749 19.767 0.212 1.00 16.87 110 GLN H N 1
ATOM 14558 C CA . GLN H 1 125 ? 9.468 18.664 -0.415 1.00 16.87 110 GLN H CA 1
ATOM 14559 C C . GLN H 1 125 ? 8.909 18.393 -1.805 1.00 16.87 110 GLN H C 1
ATOM 14560 O O . GLN H 1 125 ? 7.704 18.503 -2.034 1.00 16.87 110 GLN H O 1
ATOM 14566 N N . LYS H 1 126 ? 9.794 18.024 -2.722 1.00 14.66 111 LYS H N 1
ATOM 14567 C CA . LYS H 1 126 ? 9.458 17.701 -4.101 1.00 14.66 111 LYS H CA 1
ATOM 14568 C C . LYS H 1 126 ? 9.925 16.287 -4.416 1.00 14.66 111 LYS H C 1
ATOM 14569 O O . LYS H 1 126 ? 10.948 15.842 -3.891 1.00 14.66 111 LYS H O 1
ATOM 14575 N N . THR H 1 127 ? 9.193 15.568 -5.262 1.00 13.50 112 THR H N 1
ATOM 14576 C CA . THR H 1 127 ? 9.633 14.249 -5.712 1.00 13.50 112 THR H CA 1
ATOM 14577 C C . THR H 1 127 ? 10.064 14.312 -7.174 1.00 13.50 112 THR H C 1
ATOM 14578 O O . THR H 1 127 ? 9.299 14.770 -8.025 1.00 13.50 112 THR H O 1
ATOM 14582 N N . VAL H 1 128 ? 11.271 13.827 -7.466 1.00 12.01 113 VAL H N 1
ATOM 14583 C CA . VAL H 1 128 ? 11.883 13.932 -8.789 1.00 12.01 113 VAL H CA 1
ATOM 14584 C C . VAL H 1 128 ? 12.245 12.549 -9.301 1.00 12.01 113 VAL H C 1
ATOM 14585 O O . VAL H 1 128 ? 12.816 11.742 -8.561 1.00 12.01 113 VAL H O 1
ATOM 14589 N N . SER H 1 129 ? 11.912 12.272 -10.559 1.00 13.87 114 SER H N 1
ATOM 14590 C CA . SER H 1 129 ? 12.323 11.027 -11.190 1.00 13.87 114 SER H CA 1
ATOM 14591 C C . SER H 1 129 ? 12.844 11.286 -12.595 1.00 13.87 114 SER H C 1
ATOM 14592 O O . SER H 1 129 ? 12.358 12.176 -13.290 1.00 13.87 114 SER H O 1
ATOM 14595 N N . ASN H 1 130 ? 13.806 10.465 -13.022 1.00 14.62 115 A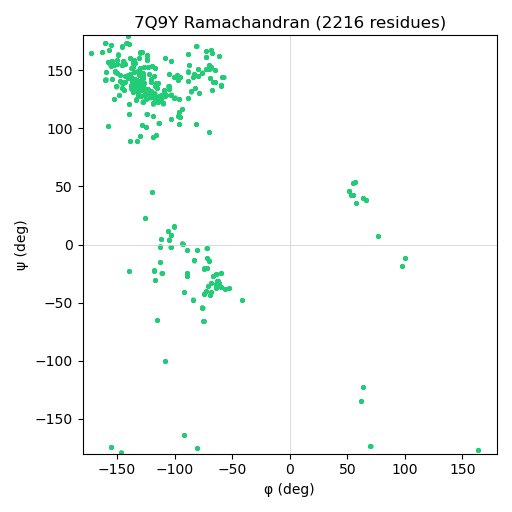SN H N 1
ATOM 14596 C CA . ASN H 1 130 ? 14.390 10.550 -14.354 1.00 14.62 115 ASN H CA 1
ATOM 14597 C C . ASN H 1 130 ? 14.545 9.147 -14.913 1.00 14.62 115 ASN H C 1
ATOM 14598 O O . ASN H 1 130 ? 14.916 8.223 -14.186 1.00 14.62 115 ASN H O 1
ATOM 14603 N N . THR H 1 131 ? 14.272 8.993 -16.205 1.00 18.38 116 THR H N 1
ATOM 14604 C CA . THR H 1 131 ? 14.458 7.723 -16.890 1.00 18.38 116 THR H CA 1
ATOM 14605 C C . THR H 1 131 ? 15.052 7.932 -18.274 1.00 18.38 116 THR H C 1
ATOM 14606 O O . THR H 1 131 ? 14.781 8.935 -18.939 1.00 18.38 116 THR H O 1
ATOM 14610 N N . MET H 1 132 ? 15.873 6.971 -18.694 1.00 20.71 117 MET H N 1
ATOM 14611 C CA . MET H 1 132 ? 16.499 6.968 -20.008 1.00 20.71 117 MET H CA 1
ATOM 14612 C C . MET H 1 132 ? 16.428 5.554 -20.558 1.00 20.71 117 MET H C 1
ATOM 14613 O O . MET H 1 132 ? 16.689 4.595 -19.831 1.00 20.71 117 MET H O 1
ATOM 14615 N N . GLY H 1 133 ? 16.085 5.417 -21.839 1.00 27.15 118 GLY H N 1
ATOM 14616 C CA . GLY H 1 133 ? 15.937 4.105 -22.433 1.00 27.15 118 GLY H CA 1
ATOM 14617 C C . GLY H 1 133 ? 16.423 4.061 -23.868 1.00 27.15 118 GLY H C 1
ATOM 14618 O O . GLY H 1 133 ? 16.441 5.066 -24.582 1.00 27.15 118 GLY H O 1
ATOM 14619 N N . TYR H 1 134 ? 16.787 2.849 -24.283 1.00 33.10 119 TYR H N 1
ATOM 14620 C CA . TYR H 1 134 ? 17.266 2.534 -25.621 1.00 33.10 119 TYR H CA 1
ATOM 14621 C C . TYR H 1 134 ? 16.506 1.366 -26.226 1.00 33.10 119 TYR H C 1
ATOM 14622 O O . TYR H 1 134 ? 16.239 0.378 -25.539 1.00 33.10 119 TYR H O 1
ATOM 14631 N N . LYS H 1 135 ? 16.159 1.467 -27.507 1.00 34.06 120 LYS H N 1
ATOM 14632 C CA . LYS H 1 135 ? 15.507 0.369 -28.205 1.00 34.06 120 LYS H CA 1
ATOM 14633 C C . LYS H 1 135 ? 16.201 0.131 -29.536 1.00 34.06 120 LYS H C 1
ATOM 14634 O O . LYS H 1 135 ? 16.678 1.070 -30.176 1.00 34.06 120 LYS H O 1
ATOM 14636 N N . ILE H 1 136 ? 16.214 -1.124 -29.976 1.00 37.48 121 ILE H N 1
ATOM 14637 C CA . ILE H 1 136 ? 16.816 -1.497 -31.251 1.00 37.48 121 ILE H CA 1
ATOM 14638 C C . ILE H 1 136 ? 15.975 -2.596 -31.878 1.00 37.48 121 ILE H C 1
ATOM 14639 O O . ILE H 1 136 ? 15.482 -3.486 -31.177 1.00 37.48 121 ILE H O 1
ATOM 14644 N N . GLY H 1 137 ? 15.779 -2.524 -33.192 1.00 45.67 122 GLY H N 1
ATOM 14645 C CA . GLY H 1 137 ? 14.931 -3.501 -33.845 1.00 45.67 122 GLY H CA 1
ATOM 14646 C C . GLY H 1 137 ? 15.399 -3.894 -35.230 1.00 45.67 122 GLY H C 1
ATOM 14647 O O . GLY H 1 137 ? 15.718 -3.030 -36.049 1.00 45.67 122 GLY H O 1
ATOM 14648 N N . GLY H 1 138 ? 15.432 -5.190 -35.513 1.00 54.94 123 GLY H N 1
ATOM 14649 C CA . GLY H 1 138 ? 15.815 -5.662 -36.828 1.00 54.94 123 GLY H CA 1
ATOM 14650 C C . GLY H 1 138 ? 14.710 -6.455 -37.489 1.00 54.94 123 GLY H C 1
ATOM 14651 O O . GLY H 1 138 ? 14.181 -7.388 -36.879 1.00 54.94 123 GLY H O 1
ATOM 14652 N N . SER H 1 139 ? 14.341 -6.116 -38.720 1.00 66.28 124 SER H N 1
ATOM 14653 C CA . SER H 1 139 ? 13.270 -6.817 -39.411 1.00 66.28 124 SER H CA 1
ATOM 14654 C C . SER H 1 139 ? 13.757 -7.385 -40.733 1.00 66.28 124 SER H C 1
ATOM 14655 O O . SER H 1 139 ? 14.385 -6.677 -41.527 1.00 66.28 124 SER H O 1
ATOM 14657 N N . ILE H 1 140 ? 13.459 -8.661 -40.962 1.00 74.31 125 ILE H N 1
ATOM 14658 C CA . ILE H 1 140 ? 13.767 -9.358 -42.205 1.00 74.31 125 ILE H CA 1
ATOM 14659 C C . ILE H 1 140 ? 12.442 -9.693 -42.871 1.00 74.31 125 ILE H C 1
ATOM 14660 O O . ILE H 1 140 ? 11.557 -10.274 -42.233 1.00 74.31 125 ILE H O 1
ATOM 14662 N N . GLU H 1 141 ? 12.297 -9.325 -44.139 1.00 88.23 126 GLU H N 1
ATOM 14663 C CA . GLU H 1 141 ? 11.042 -9.515 -44.866 1.00 88.23 126 GLU H CA 1
ATOM 14664 C C . GLU H 1 141 ? 11.325 -10.243 -46.174 1.00 88.23 126 GLU H C 1
ATOM 14665 O O . GLU H 1 141 ? 11.812 -9.638 -47.133 1.00 88.23 126 GLU H O 1
ATOM 14667 N N . ILE H 1 142 ? 11.018 -11.534 -46.216 1.00 95.64 127 ILE H N 1
ATOM 14668 C CA . ILE H 1 142 ? 11.209 -12.344 -47.412 1.00 95.64 127 ILE H CA 1
ATOM 14669 C C . ILE H 1 142 ? 9.890 -12.391 -48.164 1.00 95.64 127 ILE H C 1
ATOM 14670 O O . ILE H 1 142 ? 8.931 -13.031 -47.716 1.00 95.64 127 ILE H O 1
ATOM 14672 N N . GLU H 1 143 ? 9.841 -11.723 -49.306 1.00 103.99 128 GLU H N 1
ATOM 14673 C CA . GLU H 1 143 ? 8.693 -11.783 -50.196 1.00 103.99 128 GLU H CA 1
ATOM 14674 C C . GLU H 1 143 ? 8.938 -12.910 -51.196 1.00 103.99 128 GLU H C 1
ATOM 14675 O O . GLU H 1 143 ? 9.801 -13.764 -50.980 1.00 103.99 128 GLU H O 1
ATOM 14677 N N . GLU H 1 144 ? 8.186 -12.943 -52.289 1.00 111.51 129 GLU H N 1
ATOM 14678 C CA . GLU H 1 144 ? 8.455 -13.943 -53.315 1.00 111.51 129 GLU H CA 1
ATOM 14679 C C . GLU H 1 144 ? 9.769 -13.574 -53.992 1.00 111.51 129 GLU H C 1
ATOM 14680 O O . GLU H 1 144 ? 9.803 -12.741 -54.900 1.00 111.51 129 GLU H O 1
ATOM 14682 N N . ASN H 1 145 ? 10.859 -14.198 -53.536 1.00 112.47 130 ASN H N 1
ATOM 14683 C CA . ASN H 1 145 ? 12.199 -13.980 -54.086 1.00 112.47 130 ASN H CA 1
ATOM 14684 C C . ASN H 1 145 ? 12.605 -12.508 -54.017 1.00 112.47 130 ASN H C 1
ATOM 14685 O O . ASN H 1 145 ? 13.284 -11.993 -54.906 1.00 112.47 130 ASN H O 1
ATOM 14687 N N . LYS H 1 146 ? 12.188 -11.819 -52.951 1.00 106.43 131 LYS H N 1
ATOM 14688 C CA . LYS H 1 146 ? 12.534 -10.415 -52.778 1.00 106.43 131 LYS H CA 1
ATOM 14689 C C . LYS H 1 146 ? 12.879 -10.119 -51.324 1.00 106.43 131 LYS H C 1
ATOM 14690 O O . LYS H 1 146 ? 12.036 -10.330 -50.433 1.00 106.43 131 LYS H O 1
ATOM 14692 N N . PRO H 1 147 ? 14.084 -9.629 -51.048 1.00 100.96 132 PRO H N 1
ATOM 14693 C CA . PRO H 1 147 ? 14.445 -9.289 -49.665 1.00 100.96 132 PRO H CA 1
ATOM 14694 C C . PRO H 1 147 ? 14.276 -7.811 -49.346 1.00 100.96 132 PRO H C 1
ATOM 14695 O O . PRO H 1 147 ? 14.559 -6.949 -50.183 1.00 100.96 132 PRO H O 1
ATOM 14697 N N . LYS H 1 148 ? 13.815 -7.504 -48.128 1.00 91.06 133 LYS H N 1
ATOM 14698 C CA . LYS H 1 148 ? 13.664 -6.119 -47.671 1.00 91.06 133 LYS H CA 1
ATOM 14699 C C . LYS H 1 148 ? 14.133 -6.055 -46.215 1.00 91.06 133 LYS H C 1
ATOM 14700 O O . LYS H 1 148 ? 13.356 -6.234 -45.276 1.00 91.06 133 LYS H O 1
ATOM 14702 N N . ALA H 1 149 ? 15.425 -5.804 -46.030 1.00 85.82 134 ALA H N 1
ATOM 14703 C CA . ALA H 1 149 ? 16.000 -5.720 -44.695 1.00 85.82 134 ALA H CA 1
ATOM 14704 C C . ALA H 1 149 ? 15.904 -4.299 -44.152 1.00 85.82 134 ALA H C 1
ATOM 14705 O O . ALA H 1 149 ? 16.338 -3.347 -44.804 1.00 85.82 134 ALA H O 1
ATOM 14707 N N . SER H 1 150 ? 15.323 -4.158 -42.961 1.00 72.74 135 SER H N 1
ATOM 14708 C CA . SER H 1 150 ? 15.151 -2.862 -42.317 1.00 72.74 135 SER H CA 1
ATOM 14709 C C . SER H 1 150 ? 15.659 -2.942 -40.885 1.00 72.74 135 SER H C 1
ATOM 14710 O O . SER H 1 150 ? 15.377 -3.914 -40.181 1.00 72.74 135 SER H O 1
ATOM 14712 N N . ILE H 1 151 ? 16.423 -1.937 -40.460 1.00 62.43 136 ILE H N 1
ATOM 14713 C CA . ILE H 1 151 ? 16.871 -1.832 -39.076 1.00 62.43 136 ILE H CA 1
ATOM 14714 C C . ILE H 1 151 ? 16.493 -0.464 -38.519 1.00 62.43 136 ILE H C 1
ATOM 14715 O O . ILE H 1 151 ? 16.669 0.557 -39.191 1.00 62.43 136 ILE H O 1
ATOM 14720 N N . GLU H 1 152 ? 15.942 -0.454 -37.307 1.00 52.03 137 GLU H N 1
ATOM 14721 C CA . GLU H 1 152 ? 15.437 0.752 -36.669 1.00 52.03 137 GLU H CA 1
ATOM 14722 C C . GLU H 1 152 ? 16.070 0.892 -35.292 1.00 52.03 137 GLU H C 1
ATOM 14723 O O . GLU H 1 152 ? 16.447 -0.101 -34.665 1.00 52.03 137 GLU H O 1
ATOM 14725 N N . SER H 1 153 ? 16.180 2.133 -34.820 1.00 43.35 138 SER H N 1
ATOM 14726 C CA . SER H 1 153 ? 16.822 2.430 -33.545 1.00 43.35 138 SER H CA 1
ATOM 14727 C C . SER H 1 153 ? 16.105 3.595 -32.881 1.00 43.35 138 SER H C 1
ATOM 14728 O O . SER H 1 153 ? 15.746 4.565 -33.551 1.00 43.35 138 SER H O 1
ATOM 14731 N N . GLU H 1 154 ? 15.910 3.509 -31.564 1.00 33.66 139 GLU H N 1
ATOM 14732 C CA . GLU H 1 154 ? 15.228 4.562 -30.822 1.00 33.66 139 GLU H CA 1
ATOM 14733 C C . GLU H 1 154 ? 15.962 4.858 -29.522 1.00 33.66 139 GLU H C 1
ATOM 14734 O O . GLU H 1 154 ? 16.599 3.980 -28.935 1.00 33.66 139 GLU H O 1
ATOM 14736 N N . TYR H 1 155 ? 15.815 6.094 -29.053 1.00 29.92 140 TYR H N 1
ATOM 14737 C CA . TYR H 1 155 ? 16.411 6.565 -27.809 1.00 29.92 140 TYR H CA 1
ATOM 14738 C C . TYR H 1 155 ? 15.467 7.557 -27.151 1.00 29.92 140 TYR H C 1
ATOM 14739 O O . TYR H 1 155 ? 14.936 8.431 -27.838 1.00 29.92 140 TYR H O 1
ATOM 14748 N N . ALA H 1 156 ? 15.242 7.432 -25.842 1.00 27.29 141 ALA H N 1
ATOM 14749 C CA . ALA H 1 156 ? 14.298 8.342 -25.209 1.00 27.29 141 ALA H CA 1
ATOM 14750 C C . ALA H 1 156 ? 14.734 8.675 -23.791 1.00 27.29 141 ALA H C 1
ATOM 14751 O O . ALA H 1 156 ? 15.448 7.910 -23.142 1.00 27.29 141 ALA H O 1
ATOM 14753 N N . GLU H 1 157 ? 14.297 9.842 -23.322 1.00 26.72 142 GLU H N 1
ATOM 14754 C CA . GLU H 1 157 ? 14.583 10.336 -21.982 1.00 26.72 142 GLU H CA 1
ATOM 14755 C C . GLU H 1 157 ? 13.342 11.056 -21.474 1.00 26.72 142 GLU H C 1
ATOM 14756 O O . GLU H 1 157 ? 12.624 11.663 -22.270 1.00 26.72 142 GLU H O 1
ATOM 14762 N N . SER H 1 158 ? 13.065 10.968 -20.173 1.00 20.65 143 SER H N 1
ATOM 14763 C CA . SER H 1 158 ? 11.951 11.724 -19.599 1.00 20.65 143 SER H CA 1
ATOM 14764 C C . SER H 1 158 ? 12.179 11.924 -18.104 1.00 20.65 143 SER H C 1
ATOM 14765 O O . SER H 1 158 ? 13.055 11.301 -17.502 1.00 20.65 143 SER H O 1
ATOM 14768 N N . SER H 1 159 ? 11.375 12.815 -17.511 1.00 17.56 144 SER H N 1
ATOM 14769 C CA . SER H 1 159 ? 11.421 13.070 -16.074 1.00 17.56 144 SER H CA 1
ATOM 14770 C C . SER H 1 159 ? 10.051 13.493 -15.559 1.00 17.56 144 SER H C 1
ATOM 14771 O O . SER H 1 159 ? 9.228 14.028 -16.300 1.00 17.56 144 SER H O 1
ATOM 14774 N N . THR H 1 160 ? 9.828 13.266 -14.259 1.00 16.11 145 THR H N 1
ATOM 14775 C CA . THR H 1 160 ? 8.572 13.590 -13.582 1.00 16.11 145 THR H CA 1
ATOM 14776 C C . THR H 1 160 ? 8.802 14.328 -12.268 1.00 16.11 145 THR H C 1
ATOM 14777 O O . THR H 1 160 ? 9.698 13.972 -11.499 1.00 16.11 145 THR H O 1
ATOM 14781 N N . ILE H 1 161 ? 7.985 15.353 -12.016 1.00 14.13 146 ILE H N 1
ATOM 14782 C CA . ILE H 1 161 ? 8.013 16.138 -10.784 1.00 14.13 146 ILE H CA 1
ATOM 14783 C C . ILE H 1 161 ? 6.661 16.045 -10.084 1.00 14.13 146 ILE H C 1
ATOM 14784 O O . ILE H 1 161 ? 5.621 16.224 -10.723 1.00 14.13 146 ILE H O 1
ATOM 14789 N N . GLU H 1 162 ? 6.670 15.775 -8.774 1.00 14.79 147 GLU H N 1
ATOM 14790 C CA . GLU H 1 162 ? 5.443 15.722 -7.980 1.00 14.79 147 GLU H CA 1
ATOM 14791 C C . GLU H 1 162 ? 5.528 16.617 -6.749 1.00 14.79 147 GLU H C 1
ATOM 14792 O O . GLU H 1 162 ? 6.584 16.707 -6.112 1.00 14.79 147 GLU H O 1
ATOM 14798 N N . TYR H 1 163 ? 4.404 17.252 -6.404 1.00 14.19 148 TYR H N 1
ATOM 14799 C CA . TYR H 1 163 ? 4.284 18.050 -5.187 1.00 14.19 148 TYR H CA 1
ATOM 14800 C C . TYR H 1 163 ? 2.807 18.212 -4.842 1.00 14.19 148 TYR H C 1
ATOM 14801 O O . TYR H 1 163 ? 1.930 17.814 -5.608 1.00 14.19 148 TYR H O 1
ATOM 14810 N N . VAL H 1 164 ? 2.541 18.801 -3.673 1.00 14.41 149 VAL H N 1
ATOM 14811 C CA . VAL H 1 164 ? 1.192 18.937 -3.123 1.00 14.41 149 VAL H CA 1
ATOM 14812 C C . VAL H 1 164 ? 0.856 20.411 -2.925 1.00 14.41 149 VAL H C 1
ATOM 14813 O O . VAL H 1 164 ? 1.704 21.190 -2.479 1.00 14.41 149 VAL H O 1
ATOM 14817 N N . GLN H 1 165 ? -0.383 20.790 -3.239 1.00 15.37 150 GLN H N 1
ATOM 14818 C CA . GLN H 1 165 ? -0.811 22.194 -3.260 1.00 15.37 150 GLN H CA 1
ATOM 14819 C C . GLN H 1 165 ? -2.018 22.500 -2.379 1.00 15.37 150 GLN H C 1
ATOM 14820 O O . GLN H 1 165 ? -3.133 22.043 -2.689 1.00 15.37 150 GLN H O 1
ATOM 14826 N N . PRO H 1 166 ? -1.870 23.270 -1.302 1.00 16.33 151 PRO H N 1
ATOM 14827 C CA . PRO H 1 166 ? -3.040 23.711 -0.533 1.00 16.33 151 PRO H CA 1
ATOM 14828 C C . PRO H 1 166 ? -3.901 24.692 -1.314 1.00 16.33 151 PRO H C 1
ATOM 14829 O O . PRO H 1 166 ? -3.509 25.211 -2.359 1.00 16.33 151 PRO H O 1
ATOM 14833 N N . ASP H 1 167 ? -5.108 24.934 -0.791 1.00 17.50 152 ASP H N 1
ATOM 14834 C CA . ASP H 1 167 ? -6.009 25.932 -1.365 1.00 17.50 152 ASP H CA 1
ATOM 14835 C C . ASP H 1 167 ? -5.811 27.327 -0.785 1.00 17.50 152 ASP H C 1
ATOM 14836 O O . ASP H 1 167 ? -6.171 28.310 -1.435 1.00 17.50 152 ASP H O 1
ATOM 14838 N N . PHE H 1 168 ? -5.283 27.430 0.430 1.00 18.05 153 PHE H N 1
ATOM 14839 C CA . PHE H 1 168 ? -4.934 28.697 1.053 1.00 18.05 153 PHE H CA 1
ATOM 14840 C C . PHE H 1 168 ? -3.571 28.532 1.698 1.00 18.05 153 PHE H C 1
ATOM 14841 O O . PHE H 1 168 ? -3.161 27.425 2.048 1.00 18.05 153 PHE H O 1
ATOM 14849 N N . SER H 1 169 ? -2.876 29.647 1.879 1.00 19.29 154 SER H N 1
ATOM 14850 C CA . SER H 1 169 ? -1.517 29.620 2.392 1.00 19.29 154 SER H CA 1
ATOM 14851 C C . SER H 1 169 ? -1.342 30.641 3.499 1.00 19.29 154 SER H C 1
ATOM 14852 O O . SER H 1 169 ? -1.772 31.788 3.361 1.00 19.29 154 SER H O 1
ATOM 14855 N N . THR H 1 170 ? -0.721 30.219 4.593 1.00 18.99 155 THR H N 1
ATOM 14856 C CA . THR H 1 170 ? -0.531 31.052 5.772 1.00 18.99 155 THR H CA 1
ATOM 14857 C C . THR H 1 170 ? 0.958 31.253 5.990 1.00 18.99 155 THR H C 1
ATOM 14858 O O . THR H 1 170 ? 1.707 30.279 6.101 1.00 18.99 155 THR H O 1
ATOM 14862 N N . ILE H 1 171 ? 1.386 32.507 6.056 1.00 18.12 156 ILE H N 1
ATOM 14863 C CA . ILE H 1 171 ? 2.794 32.852 6.173 1.00 18.12 156 ILE H CA 1
ATOM 14864 C C . ILE H 1 171 ? 2.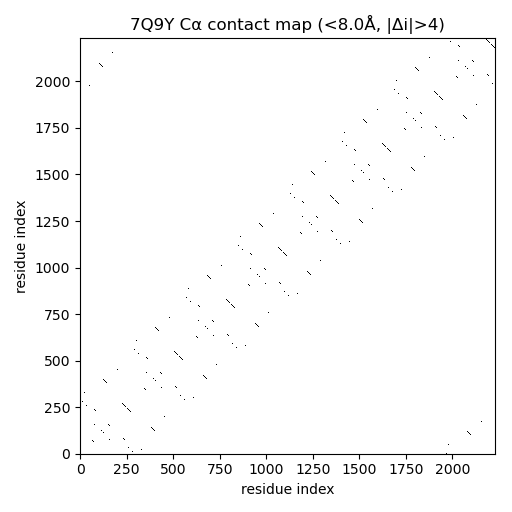970 33.745 7.382 1.00 18.12 156 ILE H C 1
ATOM 14865 O O . ILE H 1 171 ? 2.244 34.731 7.533 1.00 18.12 156 ILE H O 1
ATOM 14870 N N . GLN H 1 172 ? 3.925 33.419 8.241 1.00 17.60 157 GLN H N 1
ATOM 14871 C CA . GLN H 1 172 ? 4.217 34.326 9.335 1.00 17.60 157 GLN H CA 1
ATOM 14872 C C . GLN H 1 172 ? 5.068 35.440 8.763 1.00 17.60 157 GLN H C 1
ATOM 14873 O O . GLN H 1 172 ? 6.074 35.175 8.102 1.00 17.60 157 GLN H O 1
ATOM 14879 N N . THR H 1 173 ? 4.692 36.686 9.036 1.00 18.61 158 THR H N 1
ATOM 14880 C CA . THR H 1 173 ? 5.390 37.812 8.441 1.00 18.61 158 THR H CA 1
ATOM 14881 C C . THR H 1 173 ? 6.179 38.617 9.445 1.00 18.61 158 THR H C 1
ATOM 14882 O O . THR H 1 173 ? 7.133 39.291 9.047 1.00 18.61 158 THR H O 1
ATOM 14886 N N . ASP H 1 174 ? 5.813 38.589 10.720 1.00 21.08 159 ASP H N 1
ATOM 14887 C CA . ASP H 1 174 ? 6.646 39.348 11.634 1.00 21.08 159 ASP H CA 1
ATOM 14888 C C . ASP H 1 174 ? 6.584 38.716 13.012 1.00 21.08 159 ASP H C 1
ATOM 14889 O O . ASP H 1 174 ? 5.544 38.210 13.439 1.00 21.08 159 ASP H O 1
ATOM 14894 N N . HIS H 1 175 ? 7.697 38.853 13.727 1.00 21.10 160 HIS H N 1
ATOM 14895 C CA . HIS H 1 175 ? 7.871 38.395 15.096 1.00 21.10 160 HIS H CA 1
ATOM 14896 C C . HIS H 1 175 ? 8.908 39.282 15.748 1.00 21.10 160 HIS H C 1
ATOM 14897 O O . HIS H 1 175 ? 10.019 39.414 15.230 1.00 21.10 160 HIS H O 1
ATOM 14904 N N . SER H 1 176 ? 8.553 39.884 16.872 1.00 23.83 161 SER H N 1
ATOM 14905 C CA . SER H 1 176 ? 9.470 40.753 17.585 1.00 23.83 161 SER H CA 1
ATOM 14906 C C . SER H 1 176 ? 9.062 40.782 19.047 1.00 23.83 161 SER H C 1
ATOM 14907 O O . SER H 1 176 ? 8.162 40.057 19.476 1.00 23.83 161 SER H O 1
ATOM 14910 N N . THR H 1 177 ? 9.741 41.630 19.814 1.00 25.77 162 THR H N 1
ATOM 14911 C CA . THR H 1 177 ? 9.449 41.736 21.237 1.00 25.77 162 THR H CA 1
ATOM 14912 C C . THR H 1 177 ? 8.034 42.244 21.489 1.00 25.77 162 THR H C 1
ATOM 14913 O O . THR H 1 177 ? 7.451 41.952 22.539 1.00 25.77 162 THR H O 1
ATOM 14917 N N . SER H 1 178 ? 7.459 42.984 20.549 1.00 25.89 163 SER H N 1
ATOM 14918 C CA . SER H 1 178 ? 6.149 43.581 20.759 1.00 25.89 163 SER H CA 1
ATOM 14919 C C . SER H 1 178 ? 5.058 43.092 19.816 1.00 25.89 163 SER H C 1
ATOM 14920 O O . SER H 1 178 ? 3.893 43.075 20.216 1.00 25.89 163 SER H O 1
ATOM 14923 N N . LYS H 1 179 ? 5.382 42.709 18.586 1.00 22.93 164 LYS H N 1
ATOM 14924 C CA . LYS H 1 179 ? 4.370 42.472 17.565 1.00 22.93 164 LYS H CA 1
ATOM 14925 C C . LYS H 1 179 ? 4.579 41.147 16.853 1.00 22.93 164 LYS H C 1
ATOM 14926 O O . LYS H 1 179 ? 5.699 40.833 16.444 1.00 22.93 164 LYS H O 1
ATOM 14932 N N . ALA H 1 180 ? 3.510 40.362 16.728 1.00 21.38 165 ALA H N 1
ATOM 14933 C CA . ALA H 1 180 ? 3.556 39.154 15.915 1.00 21.38 165 ALA H CA 1
ATOM 14934 C C . ALA H 1 180 ? 2.426 39.267 14.906 1.00 21.38 165 ALA H C 1
ATOM 14935 O O . ALA H 1 180 ? 1.271 39.464 15.289 1.00 21.38 165 ALA H O 1
ATOM 14937 N N . SER H 1 181 ? 2.753 39.139 13.623 1.00 19.92 166 SER H N 1
ATOM 14938 C CA . SER H 1 181 ? 1.765 39.350 12.571 1.00 19.92 166 SER H CA 1
ATOM 14939 C C . SER H 1 181 ? 1.771 38.230 11.547 1.00 19.92 166 SER H C 1
ATOM 14940 O O . SER H 1 181 ? 2.834 37.888 11.008 1.00 19.92 166 SER H O 1
ATOM 14943 N N . TRP H 1 182 ? 0.571 37.701 11.270 1.00 17.61 167 TRP H N 1
ATOM 14944 C CA . TRP H 1 182 ? 0.292 36.587 10.380 1.00 17.61 167 TRP H CA 1
ATOM 14945 C C . TRP H 1 182 ? -0.719 37.030 9.329 1.00 17.61 167 TRP H C 1
ATOM 14946 O O . TRP H 1 182 ? -1.480 37.977 9.546 1.00 17.61 167 TRP H O 1
ATOM 14957 N N . ASP H 1 183 ? -0.787 36.304 8.214 1.00 17.57 168 ASP H N 1
ATOM 14958 C CA . ASP H 1 183 ? -1.817 36.595 7.222 1.00 17.57 168 ASP H CA 1
ATOM 14959 C C . ASP H 1 183 ? -1.977 35.415 6.274 1.00 17.57 168 ASP H C 1
ATOM 14960 O O . ASP H 1 183 ? -1.130 34.526 6.203 1.00 17.57 168 ASP H O 1
ATOM 14965 N N . THR H 1 184 ? -3.083 35.437 5.529 1.00 16.31 169 THR H N 1
ATOM 14966 C CA . THR H 1 184 ? -3.465 34.367 4.613 1.00 16.31 169 THR H CA 1
ATOM 14967 C C . THR H 1 184 ? -3.971 34.999 3.327 1.00 16.31 169 THR H C 1
ATOM 14968 O O . THR H 1 184 ? -4.552 36.088 3.354 1.00 16.31 169 THR H O 1
ATOM 14972 N N . LYS H 1 185 ? -3.819 34.286 2.212 1.00 16.20 170 LYS H N 1
ATOM 14973 C CA . LYS H 1 185 ? -4.156 34.853 0.913 1.00 16.20 170 LYS H CA 1
ATOM 14974 C C . LYS H 1 185 ? -4.737 33.783 0.004 1.00 16.20 170 LYS H C 1
ATOM 14975 O O . LYS H 1 185 ? -4.485 32.592 0.176 1.00 16.20 170 LYS H O 1
ATOM 14981 N N . PHE H 1 186 ? -5.494 34.234 -0.995 1.00 16.65 171 PHE H N 1
ATOM 14982 C CA . PHE H 1 186 ? -6.086 33.324 -1.971 1.00 16.65 171 PHE H CA 1
ATOM 14983 C C . PHE H 1 186 ? -5.009 32.711 -2.858 1.00 16.65 171 PHE H C 1
ATOM 14984 O O . PHE H 1 186 ? -4.038 33.376 -3.220 1.00 16.65 171 PHE H O 1
ATOM 14992 N N . THR H 1 187 ? -5.174 31.432 -3.219 1.00 17.90 172 THR H N 1
ATOM 14993 C CA . THR H 1 187 ? -4.133 30.723 -3.961 1.00 17.90 172 THR H CA 1
ATOM 14994 C C . THR H 1 187 ? -4.559 30.317 -5.366 1.00 17.90 172 THR H C 1
ATOM 14995 O O . THR H 1 187 ? -4.004 30.838 -6.334 1.00 17.90 172 THR H O 1
ATOM 14999 N N . GLU H 1 188 ? -5.538 29.430 -5.517 1.00 18.51 173 GLU H N 1
ATOM 15000 C CA . GLU H 1 188 ? -5.904 28.908 -6.829 1.00 18.51 173 GLU H CA 1
ATOM 15001 C C . GLU H 1 188 ? -7.163 28.069 -6.690 1.00 18.51 173 GLU H C 1
ATOM 15002 O O . GLU H 1 188 ? -7.551 27.679 -5.589 1.00 18.51 173 GLU H O 1
ATOM 15004 N N . THR H 1 189 ? -7.788 27.781 -7.825 1.00 20.52 174 THR H N 1
ATOM 15005 C CA . THR H 1 189 ? -8.976 26.944 -7.843 1.00 20.52 174 THR H CA 1
ATOM 15006 C C . THR H 1 189 ? -8.601 25.476 -7.967 1.00 20.52 174 THR H C 1
ATOM 15007 O O . THR H 1 189 ? -7.589 25.120 -8.576 1.00 20.52 174 THR H O 1
ATOM 15011 N N . THR H 1 190 ? -9.435 24.619 -7.374 1.00 20.30 175 THR H N 1
ATOM 15012 C CA . THR H 1 190 ? -9.191 23.184 -7.440 1.00 20.30 175 THR H CA 1
ATOM 15013 C C . THR H 1 190 ? -9.447 22.636 -8.833 1.00 20.30 175 THR H C 1
ATOM 15014 O O . THR H 1 190 ? -8.752 21.717 -9.272 1.00 20.30 175 THR H O 1
ATOM 15018 N N . ARG H 1 191 ? -10.434 23.173 -9.536 1.00 21.62 176 ARG H N 1
ATOM 15019 C CA . ARG H 1 191 ? -10.741 22.764 -10.897 1.00 21.62 176 ARG H CA 1
ATOM 15020 C C . ARG H 1 191 ? -10.363 23.896 -11.844 1.00 21.62 176 ARG H C 1
ATOM 15021 O O . ARG H 1 191 ? -10.877 25.011 -11.718 1.00 21.62 176 ARG H O 1
ATOM 15023 N N . GLY H 1 192 ? -9.473 23.608 -12.788 1.00 23.63 177 GLY H N 1
ATOM 15024 C CA . GLY H 1 192 ? -9.045 24.580 -13.769 1.00 23.63 177 GLY H CA 1
ATOM 15025 C C . GLY H 1 192 ? -7.748 25.296 -13.460 1.00 23.63 177 GLY H C 1
ATOM 15026 O O . GLY H 1 192 ? -7.137 25.852 -14.380 1.00 23.63 177 GLY H O 1
ATOM 15027 N N . ASN H 1 193 ? -7.298 25.285 -12.207 1.00 22.02 178 ASN H N 1
ATOM 15028 C CA . ASN H 1 193 ? -6.011 25.862 -11.820 1.00 22.02 178 ASN H CA 1
ATOM 15029 C C . ASN H 1 193 ? -5.861 27.311 -12.274 1.00 22.02 178 ASN H C 1
ATOM 15030 O O . ASN H 1 193 ? -4.815 27.716 -12.778 1.00 22.02 178 ASN H O 1
ATOM 15035 N N . TYR H 1 194 ? -6.921 28.096 -12.120 1.00 24.19 179 TYR H N 1
ATOM 15036 C CA . TYR H 1 194 ? -6.820 29.516 -12.412 1.00 24.19 179 TYR H CA 1
ATOM 15037 C C . TYR H 1 194 ? -6.361 30.290 -11.179 1.00 24.19 179 TYR H C 1
ATOM 15038 O O . TYR H 1 194 ? -6.417 29.802 -10.050 1.00 24.19 179 TYR H O 1
ATOM 15047 N N . ASN H 1 195 ? -5.916 31.523 -11.410 1.00 27.70 180 ASN H N 1
ATOM 15048 C CA . ASN H 1 195 ? -5.443 32.397 -10.346 1.00 27.70 180 ASN H CA 1
ATOM 15049 C C . ASN H 1 195 ? -5.787 33.832 -10.710 1.00 27.70 180 ASN H C 1
ATOM 15050 O O . ASN H 1 195 ? -6.379 34.102 -11.757 1.00 27.70 180 ASN H O 1
ATOM 15055 N N . LEU H 1 196 ? -5.398 34.762 -9.840 1.00 27.89 181 LEU H N 1
ATOM 15056 C CA . LEU H 1 196 ? -5.810 36.150 -10.006 1.00 27.89 181 LEU H CA 1
ATOM 15057 C C . LEU H 1 196 ? -5.125 36.863 -11.163 1.00 27.89 181 LEU H C 1
ATOM 15058 O O . LEU H 1 196 ? -5.558 37.961 -11.521 1.00 27.89 181 LEU H O 1
ATOM 15063 N N . LYS H 1 197 ? -4.085 36.286 -11.757 1.00 31.44 182 LYS H N 1
ATOM 15064 C CA . LYS H 1 197 ? -3.345 36.965 -12.812 1.00 31.44 182 LYS H CA 1
ATOM 15065 C C . LYS H 1 197 ? -3.517 36.324 -14.181 1.00 31.44 182 LYS H C 1
ATOM 15066 O O . LYS H 1 197 ? -2.876 36.763 -15.138 1.00 31.44 182 LYS H O 1
ATOM 15068 N N . SER H 1 198 ? -4.369 35.312 -14.308 1.00 34.66 183 SER H N 1
ATOM 15069 C CA . SER H 1 198 ? -4.533 34.647 -15.592 1.00 34.66 183 SER H CA 1
ATOM 15070 C C . SER H 1 198 ? -5.233 35.571 -16.576 1.00 34.66 183 SER H C 1
ATOM 15071 O O . SER H 1 198 ? -5.976 36.473 -16.188 1.00 34.66 183 SER H O 1
ATOM 15074 N N . ASN H 1 199 ? -4.988 35.345 -17.870 1.00 45.80 184 ASN H N 1
ATOM 15075 C CA . ASN H 1 199 ? -5.576 36.205 -18.897 1.00 45.80 184 ASN H CA 1
ATOM 15076 C C . ASN H 1 199 ? -5.614 35.450 -20.227 1.00 45.80 184 ASN H C 1
ATOM 15077 O O . ASN H 1 199 ? -4.591 35.336 -20.904 1.00 45.80 184 ASN H O 1
ATOM 15082 N N . ASN H 1 200 ? -6.793 34.953 -20.582 1.00 48.57 185 ASN H N 1
ATOM 15083 C CA . ASN H 1 200 ? -7.020 34.345 -21.891 1.00 48.57 185 ASN H CA 1
ATOM 15084 C C . ASN H 1 200 ? -7.379 35.433 -22.897 1.00 48.57 185 ASN H C 1
ATOM 15085 O O . ASN H 1 200 ? -8.240 36.268 -22.601 1.00 48.57 18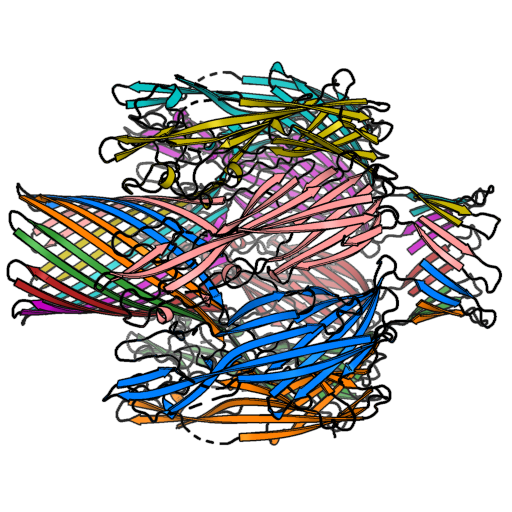5 ASN H O 1
ATOM 15090 N N . PRO H 1 201 ? -6.756 35.465 -24.078 1.00 50.04 186 PRO H N 1
ATOM 15091 C CA . PRO H 1 201 ? -6.979 36.572 -25.020 1.00 50.04 186 PRO H CA 1
ATOM 15092 C C . PRO H 1 201 ? -8.432 36.876 -25.358 1.00 50.04 186 PRO H C 1
ATOM 15093 O O . PRO H 1 201 ? -8.787 38.049 -25.508 1.00 50.04 186 PRO H O 1
ATOM 15097 N N . VAL H 1 202 ? -9.283 35.860 -25.487 1.00 51.78 187 VAL H N 1
ATOM 15098 C CA . VAL H 1 202 ? -10.656 36.071 -25.936 1.00 51.78 187 VAL H CA 1
ATOM 15099 C C . VAL H 1 202 ? -11.692 35.778 -24.857 1.00 51.78 187 VAL H C 1
ATOM 15100 O O . VAL H 1 202 ? -12.845 36.221 -24.992 1.00 51.78 187 VAL H O 1
ATOM 15104 N N . TYR H 1 203 ? -11.322 35.104 -23.776 1.00 49.08 188 TYR H N 1
ATOM 15105 C CA . TYR H 1 203 ? -12.262 34.822 -22.705 1.00 49.08 188 TYR H CA 1
ATOM 15106 C C . TYR H 1 203 ? -11.930 35.551 -21.417 1.00 49.08 188 TYR H C 1
ATOM 15107 O O . TYR H 1 203 ? -12.690 35.443 -20.450 1.00 49.08 188 TYR H O 1
ATOM 15116 N N . GLY H 1 204 ? -10.844 36.311 -21.383 1.00 43.68 189 GLY H N 1
ATOM 15117 C CA . GLY H 1 204 ? -10.463 36.986 -20.156 1.00 43.68 189 GLY H CA 1
ATOM 15118 C C . GLY H 1 204 ? -10.173 35.984 -19.060 1.00 43.68 189 GLY H C 1
ATOM 15119 O O . GLY H 1 204 ? -9.478 34.985 -19.264 1.00 43.68 189 GLY H O 1
ATOM 15120 N N . ASN H 1 205 ? -10.702 36.257 -17.874 1.00 36.23 190 ASN H N 1
ATOM 15121 C CA . ASN H 1 205 ? -10.500 35.395 -16.721 1.00 36.23 190 ASN H CA 1
ATOM 15122 C C . ASN H 1 205 ? -11.682 34.445 -16.582 1.00 36.23 190 ASN H C 1
ATOM 15123 O O . ASN H 1 205 ? -12.830 34.885 -16.485 1.00 36.23 190 ASN H O 1
ATOM 15128 N N . GLU H 1 206 ? -11.399 33.148 -16.544 1.00 31.88 191 GLU H N 1
ATOM 15129 C CA . GLU H 1 206 ? -12.451 32.143 -16.527 1.00 31.88 191 GLU H CA 1
ATOM 15130 C C . GLU H 1 206 ? -12.700 31.595 -15.131 1.00 31.88 191 GLU H C 1
ATOM 15131 O O . GLU H 1 206 ? -13.333 30.546 -14.987 1.00 31.88 191 GLU H O 1
ATOM 15133 N N . MET H 1 207 ? -12.207 32.275 -14.103 1.00 32.93 192 MET H N 1
ATOM 15134 C CA . MET H 1 207 ? -12.536 31.922 -12.732 1.00 32.93 192 MET H CA 1
ATOM 15135 C C . MET H 1 207 ? -14.024 32.134 -12.480 1.00 32.93 192 MET H C 1
ATOM 15136 O O . MET H 1 207 ? -14.612 33.108 -12.953 1.00 32.93 192 MET H O 1
ATOM 15141 N N . PHE H 1 208 ? -14.638 31.212 -11.748 1.00 31.73 193 PHE H N 1
ATOM 15142 C CA . PHE H 1 208 ? -16.065 31.278 -11.419 1.00 31.73 193 PHE H CA 1
ATOM 15143 C C . PHE H 1 208 ? -16.944 31.480 -12.655 1.00 31.73 193 PHE H C 1
ATOM 15144 O O . PHE H 1 208 ? -17.860 32.300 -12.659 1.00 31.73 193 PHE H O 1
ATOM 15152 N N . MET H 1 209 ? -16.673 30.723 -13.713 1.00 34.66 194 MET H N 1
ATOM 15153 C CA . MET H 1 209 ? -17.524 30.746 -14.898 1.00 34.66 194 MET H CA 1
ATOM 15154 C C . MET H 1 209 ? -17.930 29.327 -15.261 1.00 34.66 194 MET H C 1
ATOM 15155 O O . MET H 1 209 ? -17.068 28.475 -15.499 1.00 34.66 194 MET H O 1
ATOM 15157 N N . TYR H 1 210 ? -19.235 29.079 -15.325 1.00 35.56 195 TYR H N 1
ATOM 15158 C CA . TYR H 1 210 ? -19.730 27.744 -15.637 1.00 35.56 195 TYR H CA 1
ATOM 15159 C C . TYR H 1 210 ? -19.579 27.391 -17.107 1.00 35.56 195 TYR H C 1
ATOM 15160 O O . TYR H 1 210 ? -18.817 26.488 -17.461 1.00 35.56 195 TYR H O 1
ATOM 15169 N N . GLY H 1 211 ? -20.303 28.093 -17.968 1.00 44.78 196 GLY H N 1
ATOM 15170 C CA . GLY H 1 211 ? -20.299 27.772 -19.378 1.00 44.78 196 GLY H CA 1
ATOM 15171 C C . GLY H 1 211 ? -20.086 28.979 -20.259 1.00 44.78 196 GLY H C 1
ATOM 15172 O O . GLY H 1 211 ? -20.675 30.036 -20.027 1.00 44.78 196 GLY H O 1
ATOM 15173 N N . ARG H 1 212 ? -19.246 28.831 -21.283 1.00 50.17 197 ARG H N 1
ATOM 15174 C CA . ARG H 1 212 ? -18.963 29.952 -22.171 1.00 50.17 197 ARG H CA 1
ATOM 15175 C C . ARG H 1 212 ? -20.176 30.340 -23.010 1.00 50.17 197 ARG H C 1
ATOM 15176 O O . ARG H 1 212 ? -20.347 31.515 -23.346 1.00 50.17 197 ARG H O 1
ATOM 15184 N N . TYR H 1 213 ? -21.018 29.374 -23.382 1.00 53.00 198 TYR H N 1
ATOM 15185 C CA . TYR H 1 213 ? -22.108 29.641 -24.317 1.00 53.00 198 TYR H CA 1
ATOM 15186 C C . TYR H 1 213 ? -23.480 29.233 -23.784 1.00 53.00 198 TYR H C 1
ATOM 15187 O O . TYR H 1 213 ? -24.394 28.999 -24.579 1.00 53.00 198 TYR H O 1
ATOM 15196 N N . THR H 1 214 ? -23.648 29.136 -22.466 1.00 51.18 199 THR H N 1
ATOM 15197 C CA . THR H 1 214 ? -24.892 28.612 -21.908 1.00 51.18 199 THR H CA 1
ATOM 15198 C C . THR H 1 214 ? -26.124 29.420 -22.299 1.00 51.18 199 THR H C 1
ATOM 15199 O O . THR H 1 214 ? -27.227 28.863 -22.321 1.00 51.18 199 THR H O 1
ATOM 15203 N N . ASN H 1 215 ? -25.966 30.700 -22.624 1.00 52.77 200 ASN H N 1
ATOM 15204 C CA . ASN H 1 215 ? -27.077 31.560 -23.040 1.00 52.77 200 ASN H CA 1
ATOM 15205 C C . ASN H 1 215 ? -28.207 31.576 -22.009 1.00 52.77 200 ASN H C 1
ATOM 15206 O O . ASN H 1 215 ? -29.370 31.314 -22.318 1.00 52.77 200 ASN H O 1
ATOM 15208 N N . VAL H 1 216 ? -27.848 31.877 -20.770 1.00 48.53 201 VAL H N 1
ATOM 15209 C CA . VAL H 1 216 ? -28.810 32.057 -19.686 1.00 48.53 201 VAL H CA 1
ATOM 15210 C C . VAL H 1 216 ? -28.474 33.375 -19.004 1.00 48.53 201 VAL H C 1
ATOM 15211 O O . VAL H 1 216 ? -27.397 33.947 -19.241 1.00 48.53 201 VAL H O 1
ATOM 15215 N N . PRO H 1 217 ? -29.379 33.911 -18.182 1.00 47.55 202 PRO H N 1
ATOM 15216 C CA . PRO H 1 217 ? -29.087 35.181 -17.504 1.00 47.55 202 PRO H CA 1
ATOM 15217 C C . PRO H 1 217 ? -27.822 35.111 -16.659 1.00 47.55 202 PRO H C 1
ATOM 15218 O O . PRO H 1 217 ? -27.503 34.081 -16.064 1.00 47.55 202 PRO H O 1
ATOM 15222 N N . ALA H 1 218 ? -27.095 36.235 -16.632 1.00 44.14 203 ALA H N 1
ATOM 15223 C CA . ALA H 1 218 ? -25.815 36.341 -15.932 1.00 44.14 203 ALA H CA 1
ATOM 15224 C C . ALA H 1 218 ? -25.815 35.658 -14.571 1.00 44.14 203 ALA H C 1
ATOM 15225 O O . ALA H 1 218 ? -24.890 34.912 -14.236 1.00 44.14 203 ALA H O 1
ATOM 15227 N N . THR H 1 219 ? -26.847 35.916 -13.769 1.00 42.83 204 THR H N 1
ATOM 15228 C CA . THR H 1 219 ? -26.923 35.330 -12.436 1.00 42.83 204 THR H CA 1
ATOM 15229 C C . THR H 1 219 ? -26.840 33.812 -12.500 1.00 42.83 204 THR H C 1
ATOM 15230 O O . THR H 1 219 ? -26.212 33.178 -11.645 1.00 42.83 204 THR H O 1
ATOM 15232 N N . GLU H 1 220 ? -27.470 33.215 -13.505 1.00 41.17 205 GLU H N 1
ATOM 15233 C CA . GLU H 1 220 ? -27.489 31.769 -13.665 1.00 41.17 205 GLU H CA 1
ATOM 15234 C C . GLU H 1 220 ? -26.177 31.182 -14.172 1.00 41.17 205 GLU H C 1
ATOM 15235 O O . GLU H 1 220 ? -25.954 29.982 -13.997 1.00 41.17 205 GLU H O 1
ATOM 15237 N N . ASN H 1 221 ? -25.313 31.973 -14.805 1.00 40.06 206 ASN H N 1
ATOM 15238 C CA . ASN H 1 221 ? -24.050 31.433 -15.300 1.00 40.06 206 ASN H CA 1
ATOM 15239 C C . ASN H 1 221 ? -22.962 31.289 -14.247 1.00 40.06 206 ASN H C 1
ATOM 15240 O O . ASN H 1 221 ? -21.892 30.767 -14.570 1.00 40.06 206 ASN H O 1
ATOM 15245 N N . ILE H 1 222 ? -23.182 31.734 -13.013 1.00 34.45 207 ILE H N 1
ATOM 15246 C CA . ILE H 1 222 ? -22.134 31.586 -12.013 1.00 34.45 207 ILE H CA 1
ATOM 15247 C C . ILE H 1 222 ? -21.921 30.109 -11.689 1.00 34.45 207 ILE H C 1
ATOM 15248 O O . ILE H 1 222 ? -22.744 29.244 -12.003 1.00 34.45 207 ILE H O 1
ATOM 15253 N N . ILE H 1 223 ? -20.793 29.823 -11.044 1.00 29.92 208 ILE H N 1
ATOM 15254 C CA . ILE H 1 223 ? -20.341 28.458 -10.780 1.00 29.92 208 ILE H CA 1
ATOM 15255 C C . ILE H 1 223 ? -21.030 27.934 -9.523 1.00 29.92 208 ILE H C 1
ATOM 15256 O O . ILE H 1 223 ? -21.340 28.720 -8.618 1.00 29.92 208 ILE H O 1
ATOM 15261 N N . PRO H 1 224 ? -21.329 26.637 -9.435 1.00 28.36 209 PRO H N 1
ATOM 15262 C CA . PRO H 1 224 ? -21.954 26.110 -8.218 1.00 28.36 209 PRO H CA 1
ATOM 15263 C C . PRO H 1 224 ? -21.080 26.361 -7.004 1.00 28.36 209 PRO H C 1
ATOM 15264 O O . PRO H 1 224 ? -19.854 26.306 -7.077 1.00 28.36 209 PRO H O 1
ATOM 15268 N N . ASP H 1 225 ? -21.730 26.638 -5.876 1.00 26.58 210 ASP H N 1
ATOM 15269 C CA . ASP H 1 225 ? -21.003 27.082 -4.693 1.00 26.58 210 ASP H CA 1
ATOM 15270 C C . ASP H 1 225 ? -20.042 26.030 -4.158 1.00 26.58 210 ASP H C 1
ATOM 15271 O O . ASP H 1 225 ? -18.971 26.381 -3.653 1.00 26.58 210 ASP H O 1
ATOM 15273 N N . TYR H 1 226 ? -20.385 24.745 -4.257 1.00 25.09 211 TYR H N 1
ATOM 15274 C CA . TYR H 1 226 ? -19.585 23.730 -3.576 1.00 25.09 211 TYR H CA 1
ATOM 15275 C C . TYR H 1 226 ? -18.161 23.682 -4.108 1.00 25.09 211 TYR H C 1
ATOM 15276 O O . TYR H 1 226 ? -17.226 23.376 -3.363 1.00 25.09 211 TYR H O 1
ATOM 15285 N N . GLN H 1 227 ? -17.969 23.991 -5.389 1.00 26.44 212 GLN H N 1
ATOM 15286 C CA . GLN H 1 227 ? -16.621 23.974 -5.942 1.00 26.44 212 GLN H CA 1
ATOM 15287 C C . GLN H 1 227 ? -15.747 25.061 -5.333 1.00 26.44 212 GLN H C 1
ATOM 15288 O O . GLN H 1 227 ? -14.523 24.912 -5.286 1.00 26.44 212 GLN H O 1
ATOM 15294 N N . MET H 1 228 ? -16.344 26.154 -4.868 1.00 26.73 213 MET H N 1
ATOM 15295 C CA . MET H 1 228 ? -15.569 27.183 -4.193 1.00 26.73 213 MET H CA 1
ATOM 15296 C C . MET H 1 228 ? -15.054 26.686 -2.847 1.00 26.73 213 MET H C 1
ATOM 15297 O O . MET H 1 228 ? -15.650 25.816 -2.211 1.00 26.73 213 MET H O 1
ATOM 15302 N N . SER H 1 229 ? -13.931 27.250 -2.418 1.00 21.21 214 SER H N 1
ATOM 15303 C CA . SER H 1 229 ? -13.339 26.864 -1.147 1.00 21.21 214 SER H CA 1
ATOM 15304 C C . SER H 1 229 ? -14.249 27.239 0.015 1.00 21.21 214 SER H C 1
ATOM 15305 O O . SER H 1 229 ? -15.009 28.205 -0.048 1.00 21.21 214 SER H O 1
ATOM 15308 N N . LYS H 1 230 ? -14.161 26.452 1.089 1.00 18.95 215 LYS H N 1
ATOM 15309 C CA . LYS H 1 230 ? -14.940 26.735 2.291 1.00 18.95 215 LYS H CA 1
ATOM 15310 C C . LYS H 1 230 ? -14.598 28.100 2.866 1.00 18.95 215 LYS H C 1
ATOM 15311 O O . LYS H 1 230 ? -15.474 28.796 3.388 1.00 18.95 215 LYS H O 1
ATOM 15317 N N . LEU H 1 231 ? -13.332 28.501 2.788 1.00 18.79 216 LEU H N 1
ATOM 15318 C CA . LEU H 1 231 ? -12.933 29.783 3.353 1.00 18.79 216 LEU H CA 1
ATOM 15319 C C . LEU H 1 231 ? -13.471 30.980 2.585 1.00 18.79 216 LEU H C 1
ATOM 15320 O O . LEU H 1 231 ? -13.404 32.094 3.109 1.00 18.79 216 LEU H O 1
ATOM 15325 N N . ILE H 1 232 ? -13.987 30.805 1.375 1.00 18.26 217 ILE H N 1
ATOM 15326 C CA . ILE H 1 232 ? -14.571 31.953 0.693 1.00 18.26 217 ILE H CA 1
ATOM 15327 C C . ILE H 1 232 ? -16.056 32.035 0.990 1.00 18.26 217 ILE H C 1
ATOM 15328 O O . ILE H 1 232 ? -16.590 33.121 1.223 1.00 18.26 217 ILE H O 1
ATOM 15333 N N . THR H 1 233 ? -16.734 30.890 1.006 1.00 18.34 218 THR H N 1
ATOM 15334 C CA . THR H 1 233 ? -18.145 30.869 1.361 1.00 18.34 218 THR H CA 1
ATOM 15335 C C . THR H 1 233 ? -18.332 31.186 2.840 1.00 18.34 218 THR H C 1
ATOM 15336 O O . THR H 1 233 ? -19.219 31.957 3.216 1.00 18.34 218 THR H O 1
ATOM 15340 N N . GLY H 1 234 ? -17.492 30.600 3.692 1.00 18.73 219 GLY H N 1
ATOM 15341 C CA . GLY H 1 234 ? -17.590 30.802 5.118 1.00 18.73 219 GLY H CA 1
ATOM 15342 C C . GLY H 1 234 ? -16.284 31.322 5.685 1.00 18.73 219 GLY H C 1
ATOM 15343 O O . GLY H 1 234 ? -15.227 31.238 5.064 1.00 18.73 219 GLY H O 1
ATOM 15344 N N . GLY H 1 235 ? -16.378 31.859 6.894 1.00 19.30 220 GLY H N 1
ATOM 15345 C CA . GLY H 1 235 ? -15.263 32.595 7.459 1.00 19.30 220 GLY H CA 1
ATOM 15346 C C . GLY H 1 235 ? -14.102 31.717 7.883 1.00 19.30 220 GLY H C 1
ATOM 15347 O O . GLY H 1 235 ? -14.228 30.508 8.056 1.00 19.30 220 GLY H O 1
ATOM 15348 N N . LEU H 1 236 ? -12.946 32.356 8.029 1.00 17.77 221 LEU H N 1
ATOM 15349 C CA . LEU H 1 236 ? -11.760 31.709 8.568 1.00 17.77 221 LEU H CA 1
ATOM 15350 C C . LEU H 1 236 ? -11.872 31.561 10.080 1.00 17.77 221 LEU H C 1
ATOM 15351 O O . LEU H 1 236 ? -12.471 32.399 10.753 1.00 17.77 221 LEU H O 1
ATOM 15356 N N . ASN H 1 237 ? -11.279 30.490 10.617 1.00 18.13 222 ASN H N 1
ATOM 15357 C CA . ASN H 1 237 ? -11.246 30.220 12.053 1.00 18.13 222 ASN H CA 1
ATOM 15358 C C . ASN H 1 237 ? -9.814 30.250 12.570 1.00 18.13 222 ASN H C 1
ATOM 15359 O O . ASN H 1 237 ? -9.112 29.231 12.527 1.00 18.13 222 ASN H O 1
ATOM 15364 N N . PRO H 1 238 ? -9.339 31.377 13.089 1.00 19.49 223 PRO H N 1
ATOM 15365 C CA . PRO H 1 238 ? -7.924 31.477 13.460 1.00 19.49 223 PRO H CA 1
ATOM 15366 C C . PRO H 1 238 ? -7.570 30.628 14.666 1.00 19.49 223 PRO H C 1
ATOM 15367 O O . PRO H 1 238 ? -8.397 30.375 15.543 1.00 19.49 223 PRO H O 1
ATOM 15371 N N . ASN H 1 239 ? -6.312 30.195 14.708 1.00 20.07 224 ASN H N 1
ATOM 15372 C CA . ASN H 1 239 ? -5.728 29.591 15.903 1.00 20.07 224 ASN H CA 1
ATOM 15373 C C . ASN H 1 239 ? -4.310 30.127 16.018 1.00 20.07 224 ASN H C 1
ATOM 15374 O O . ASN H 1 239 ? -3.455 29.767 15.206 1.00 20.07 224 ASN H O 1
ATOM 15379 N N . MET H 1 240 ? -4.040 30.944 17.039 1.00 20.03 225 MET H N 1
ATOM 15380 C CA . MET H 1 240 ? -2.707 31.526 17.199 1.00 20.03 225 MET H CA 1
ATOM 15381 C C . MET H 1 240 ? -2.310 31.484 18.664 1.00 20.03 225 MET H C 1
ATOM 15382 O O . MET H 1 240 ? -3.166 31.613 19.531 1.00 20.03 225 MET H O 1
ATOM 15387 N N . SER H 1 241 ? -1.039 31.253 18.967 1.00 20.26 226 SER H N 1
ATOM 15388 C CA . SER H 1 241 ? -0.630 31.253 20.368 1.00 20.26 226 SER H CA 1
ATOM 15389 C C . SER H 1 241 ? 0.627 32.081 20.582 1.00 20.26 226 SER H C 1
ATOM 15390 O O . SER H 1 241 ? 1.534 32.067 19.748 1.00 20.26 226 SER H O 1
ATOM 15393 N N . VAL H 1 242 ? 0.678 32.809 21.702 1.00 21.41 227 VAL H N 1
ATOM 15394 C CA . VAL H 1 242 ? 1.830 33.639 22.048 1.00 21.41 227 VAL H CA 1
ATOM 15395 C C . VAL H 1 242 ? 2.210 33.432 23.509 1.00 21.41 227 VAL H C 1
ATOM 15396 O O . VAL H 1 242 ? 1.340 33.363 24.383 1.00 21.41 227 VAL H O 1
ATOM 15400 N N . VAL H 1 243 ? 3.510 33.330 23.781 1.00 22.60 228 VAL H N 1
ATOM 15401 C CA . VAL H 1 243 ? 4.021 33.125 25.135 1.00 22.60 228 VAL H CA 1
ATOM 15402 C C . VAL H 1 243 ? 4.586 34.430 25.681 1.00 22.60 228 VAL H C 1
ATOM 15403 O O . VAL H 1 243 ? 5.413 35.074 25.027 1.00 22.60 228 VAL H O 1
ATOM 15407 N N . LEU H 1 244 ? 4.158 34.817 26.884 1.00 26.87 229 LEU H N 1
ATOM 15408 C CA . LEU H 1 244 ? 4.628 36.026 27.541 1.00 26.87 229 LEU H CA 1
ATOM 15409 C C . LEU H 1 244 ? 5.318 35.644 28.841 1.00 26.87 229 LEU H C 1
ATOM 15410 O O . LEU H 1 244 ? 4.896 34.703 29.518 1.00 26.87 229 LEU H O 1
ATOM 15415 N N . THR H 1 245 ? 6.370 36.378 29.200 1.00 33.41 230 THR H N 1
ATOM 15416 C CA . THR H 1 245 ? 7.014 36.211 30.497 1.00 33.41 230 THR H CA 1
ATOM 15417 C C . THR H 1 245 ? 7.195 37.559 31.176 1.00 33.41 230 THR H C 1
ATOM 15418 O O . THR H 1 245 ? 7.204 38.607 30.528 1.00 33.41 230 THR H O 1
ATOM 15422 N N . ALA H 1 246 ? 7.385 37.521 32.494 1.00 40.01 231 ALA H N 1
ATOM 15423 C CA . ALA H 1 246 ? 7.541 38.759 33.246 1.00 40.01 231 ALA H CA 1
ATOM 15424 C C . ALA H 1 246 ? 8.318 38.484 34.525 1.00 40.01 231 ALA H C 1
ATOM 15425 O O . ALA H 1 246 ? 8.291 37.359 35.036 1.00 40.01 231 ALA H O 1
ATOM 15427 N N . PRO H 1 247 ? 9.009 39.487 35.064 1.00 45.34 232 PRO H N 1
ATOM 15428 C CA . PRO H 1 247 ? 9.679 39.319 36.356 1.00 45.34 232 PRO H CA 1
ATOM 15429 C C . PRO H 1 247 ? 8.676 39.280 37.496 1.00 45.34 232 PRO H C 1
ATOM 15430 O O . PRO H 1 247 ? 7.500 39.619 37.343 1.00 45.34 232 PRO H O 1
ATOM 15434 N N . ASN H 1 248 ? 9.168 38.857 38.657 1.00 47.87 233 ASN H N 1
ATOM 15435 C CA . ASN H 1 248 ? 8.324 38.672 39.829 1.00 47.87 233 ASN H CA 1
ATOM 15436 C C . ASN H 1 248 ? 7.636 39.973 40.231 1.00 47.87 233 ASN H C 1
ATOM 15437 O O . ASN H 1 248 ? 8.249 41.043 40.236 1.00 47.87 233 ASN H O 1
ATOM 15442 N N . GLY H 1 249 ? 6.351 39.877 40.576 1.00 48.97 234 GLY H N 1
ATOM 15443 C CA . GLY H 1 249 ? 5.597 41.003 41.092 1.00 48.97 234 GLY H CA 1
ATOM 15444 C C . GLY H 1 249 ? 4.702 41.715 40.098 1.00 48.97 234 GLY H C 1
ATOM 15445 O O . GLY H 1 249 ? 3.876 42.532 40.517 1.00 48.97 234 GLY H O 1
ATOM 15446 N N . THR H 1 250 ? 4.835 41.431 38.807 1.00 49.36 235 THR H N 1
ATOM 15447 C CA . THR H 1 250 ? 4.034 42.109 37.793 1.00 49.36 235 THR H CA 1
ATOM 15448 C C . THR H 1 250 ? 2.543 41.877 38.022 1.00 49.36 235 THR H C 1
ATOM 15449 O O . THR H 1 250 ? 2.120 40.763 38.339 1.00 49.36 235 THR H O 1
ATOM 15453 N N . GLU H 1 251 ? 1.742 42.941 37.883 1.00 48.79 236 GLU H N 1
ATOM 15454 C CA . GLU H 1 251 ? 0.322 42.855 38.194 1.00 48.79 236 GLU H CA 1
ATOM 15455 C C . GLU H 1 251 ? -0.636 43.108 37.033 1.00 48.79 236 GLU H C 1
ATOM 15456 O O . GLU H 1 251 ? -1.782 42.659 37.112 1.00 48.79 236 GLU H O 1
ATOM 15458 N N . GLU H 1 252 ? -0.228 43.803 35.970 1.00 43.03 237 GLU H N 1
ATOM 15459 C CA . GLU H 1 252 ? -1.178 44.186 34.931 1.00 43.03 237 GLU H CA 1
ATOM 15460 C C . GLU H 1 252 ? -0.527 44.174 33.554 1.00 43.03 237 GLU H C 1
ATOM 15461 O O . GLU H 1 252 ? 0.687 44.343 33.428 1.00 43.03 237 GLU H O 1
ATOM 15463 N N . SER H 1 253 ? -1.351 43.986 32.520 1.00 38.08 238 SER H N 1
ATOM 15464 C CA . SER H 1 253 ? -0.837 43.976 31.150 1.00 38.08 238 SER H CA 1
ATOM 15465 C C . SER H 1 253 ? -1.968 44.240 30.159 1.00 38.08 238 SER H C 1
ATOM 15466 O O . SER H 1 253 ? -3.094 43.795 30.375 1.00 38.08 238 SER H O 1
ATOM 15468 N N . ILE H 1 254 ? -1.684 44.998 29.097 1.00 34.83 239 ILE H N 1
ATOM 15469 C CA . ILE H 1 254 ? -2.659 45.273 28.041 1.00 34.83 239 ILE H CA 1
ATOM 15470 C C . ILE H 1 254 ? -2.281 44.531 26.762 1.00 34.83 239 ILE H C 1
ATOM 15471 O O . ILE H 1 254 ? -1.130 44.601 26.318 1.00 34.83 239 ILE H O 1
ATOM 15476 N N . ILE H 1 255 ? -3.249 43.827 26.166 1.00 29.58 240 ILE H N 1
ATOM 15477 C CA . ILE H 1 255 ? -3.063 43.102 24.909 1.00 29.58 240 ILE H CA 1
ATOM 15478 C C . ILE H 1 255 ? -3.973 43.691 23.831 1.00 29.58 240 ILE H C 1
ATOM 15479 O O . ILE H 1 255 ? -5.187 43.793 24.037 1.00 29.58 240 ILE H O 1
ATOM 15484 N N . LYS H 1 256 ? -3.400 44.077 22.687 1.00 26.93 241 LYS H N 1
ATOM 15485 C CA . LYS H 1 256 ? -4.189 44.578 21.559 1.00 26.93 241 LYS H CA 1
ATOM 15486 C C . LYS H 1 256 ? -4.198 43.582 20.403 1.00 26.93 241 LYS H C 1
ATOM 15487 O O . LYS H 1 256 ? -3.149 43.059 20.029 1.00 26.93 241 LYS H O 1
ATOM 15493 N N . VAL H 1 257 ? -5.379 43.296 19.858 1.00 22.82 242 VAL H N 1
ATOM 15494 C CA . VAL H 1 257 ? -5.519 42.371 18.732 1.00 22.82 242 VAL H CA 1
ATOM 15495 C C . VAL H 1 257 ? -6.118 43.113 17.542 1.00 22.82 242 VAL H C 1
ATOM 15496 O O . VAL H 1 257 ? -7.235 43.631 17.634 1.00 22.82 242 VAL H O 1
ATOM 15500 N N . LYS H 1 258 ? -5.403 43.132 16.420 1.00 19.78 243 LYS H N 1
ATOM 15501 C CA . LYS H 1 258 ? -5.828 43.835 15.213 1.00 19.78 243 LYS H CA 1
ATOM 15502 C C . LYS H 1 258 ? -6.234 42.839 14.138 1.00 19.78 243 LYS H C 1
ATOM 15503 O O . LYS H 1 258 ? -5.501 41.878 13.876 1.00 19.78 243 LYS H O 1
ATOM 15505 N N . MET H 1 259 ? -7.387 43.068 13.506 1.00 20.63 244 MET H N 1
ATOM 15506 C CA . MET H 1 259 ? -7.896 42.165 12.478 1.00 20.63 244 MET H CA 1
ATOM 15507 C C . MET H 1 259 ? -8.261 42.941 11.223 1.00 20.63 244 MET H C 1
ATOM 15508 O O . MET H 1 259 ? -8.999 43.929 11.304 1.00 20.63 244 MET H O 1
ATOM 15513 N N . GLU H 1 260 ? -7.742 42.501 10.066 1.00 18.29 245 GLU H N 1
ATOM 15514 C CA . GLU H 1 260 ? -8.031 43.137 8.783 1.00 18.29 245 GLU H CA 1
ATOM 15515 C C . GLU H 1 260 ? -8.507 42.100 7.771 1.00 18.29 245 GLU H C 1
ATOM 15516 O O . GLU H 1 260 ? -8.060 40.950 7.786 1.00 18.29 245 GLU H O 1
ATOM 15518 N N . ARG H 1 261 ? -9.398 42.530 6.869 1.00 18.52 246 ARG H N 1
ATOM 15519 C CA . ARG H 1 261 ? -9.899 41.715 5.764 1.00 18.52 246 ARG H CA 1
ATOM 15520 C C . ARG H 1 261 ? -9.939 42.499 4.459 1.00 18.52 246 ARG H C 1
ATOM 15521 O O . ARG H 1 261 ? -10.458 43.621 4.435 1.00 18.52 246 ARG H O 1
ATOM 15529 N N . GLU H 1 262 ? -9.402 41.919 3.378 1.00 19.50 247 GLU H N 1
ATOM 15530 C CA . GLU H 1 262 ? -9.427 42.516 2.044 1.00 19.50 247 GLU H CA 1
ATOM 15531 C C . GLU H 1 262 ? -10.235 41.652 1.080 1.00 19.50 247 GLU H C 1
ATOM 15532 O O . GLU H 1 262 ? -10.055 40.426 1.038 1.00 19.50 247 GLU H O 1
ATOM 15538 N N . ARG H 1 263 ? -11.038 42.316 0.234 1.00 21.86 248 ARG H N 1
ATOM 15539 C CA . ARG H 1 263 ? -11.931 41.702 -0.754 1.00 21.86 248 ARG H CA 1
ATOM 15540 C C . ARG H 1 263 ? -11.847 42.398 -2.114 1.00 21.86 248 ARG H C 1
ATOM 15541 O O . ARG H 1 263 ? -11.427 43.551 -2.212 1.00 21.86 248 ARG H O 1
ATOM 15549 N N . ASN H 1 264 ? -12.255 41.682 -3.172 1.00 25.57 249 ASN H N 1
ATOM 15550 C CA . ASN H 1 264 ? -12.293 42.212 -4.539 1.00 25.57 249 ASN H CA 1
ATOM 15551 C C . ASN H 1 264 ? -13.553 41.720 -5.251 1.00 25.57 249 ASN H C 1
ATOM 15552 O O . ASN H 1 264 ? -14.367 40.995 -4.675 1.00 25.57 249 ASN H O 1
ATOM 15557 N N . CYS H 1 265 ? -13.731 42.136 -6.518 1.00 32.83 250 CYS H N 1
ATOM 15558 C CA . CYS H 1 265 ? -14.925 41.796 -7.293 1.00 32.83 250 CYS H CA 1
ATOM 15559 C C . CYS H 1 265 ? -14.602 41.190 -8.657 1.00 32.83 250 CYS H C 1
ATOM 15560 O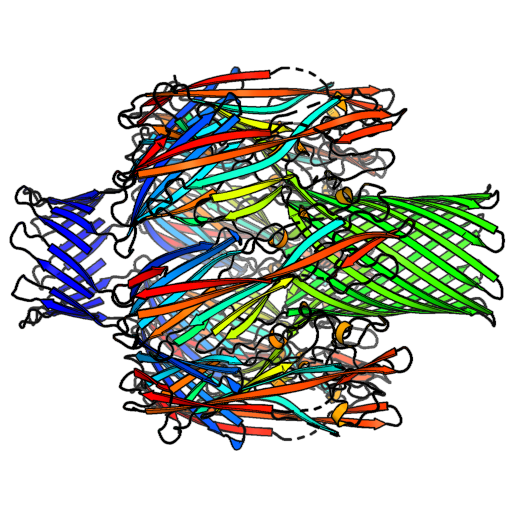 O . CYS H 1 265 ? -13.650 41.601 -9.325 1.00 32.83 250 CYS H O 1
ATOM 15563 N N . TYR H 1 266 ? -15.421 40.215 -9.060 1.00 33.01 251 TYR H N 1
ATOM 15564 C CA . TYR H 1 266 ? -15.385 39.548 -10.361 1.00 33.01 251 TYR H CA 1
ATOM 15565 C C . TYR H 1 266 ? -16.536 40.029 -11.243 1.00 33.01 251 TYR H C 1
ATOM 15566 O O . TYR H 1 266 ? -17.664 40.157 -10.767 1.00 33.01 251 TYR H O 1
ATOM 15575 N N . TYR H 1 267 ? -16.267 40.296 -12.530 1.00 38.67 252 TYR H N 1
ATOM 15576 C CA . TYR H 1 267 ? -17.291 40.843 -13.419 1.00 38.67 252 TYR H CA 1
ATOM 15577 C C . TYR H 1 267 ? -17.377 40.059 -14.727 1.00 38.67 252 TYR H C 1
ATOM 15578 O O . TYR H 1 267 ? -16.352 39.724 -15.322 1.00 38.67 252 TYR H O 1
ATOM 15587 N N . LEU H 1 268 ? -18.609 39.788 -15.183 1.00 41.98 253 LEU H N 1
ATOM 15588 C CA . LEU H 1 268 ? -18.873 38.987 -16.379 1.00 41.98 253 LEU H CA 1
ATOM 15589 C C . LEU H 1 268 ? -19.882 39.665 -17.305 1.00 41.98 253 LEU H C 1
ATOM 15590 O O . LEU H 1 268 ? -20.886 40.205 -16.834 1.00 41.98 253 LEU H O 1
ATOM 15592 N N . ASN H 1 269 ? -19.623 39.630 -18.617 1.00 47.32 254 ASN H N 1
ATOM 15593 C CA . ASN H 1 269 ? -20.488 40.294 -19.594 1.00 47.32 254 ASN H CA 1
ATOM 15594 C C . ASN H 1 269 ? -20.365 39.635 -20.967 1.00 47.32 254 ASN H C 1
ATOM 15595 O O . ASN H 1 269 ? -19.517 38.769 -21.192 1.00 47.32 254 ASN H O 1
ATOM 15597 N N . TRP H 1 270 ? -21.243 40.047 -21.889 1.00 55.48 255 TRP H N 1
ATOM 15598 C CA . TRP H 1 270 ? -21.169 39.605 -23.282 1.00 55.48 255 TRP H CA 1
ATOM 15599 C C . TRP H 1 270 ? -20.208 40.430 -24.117 1.00 55.48 255 TRP H C 1
ATOM 15600 O O . TRP H 1 270 ? -20.085 41.646 -23.949 1.00 55.48 255 TRP H O 1
ATOM 15611 N N . ASN H 1 271 ? -19.539 39.743 -25.038 1.00 57.96 256 ASN H N 1
ATOM 15612 C CA . ASN H 1 271 ? -18.692 40.326 -26.071 1.00 57.96 256 ASN H CA 1
ATOM 15613 C C . ASN H 1 271 ? -19.157 39.598 -27.326 1.00 57.96 256 ASN H C 1
ATOM 15614 O O . ASN H 1 271 ? -18.640 38.526 -27.653 1.00 57.96 256 ASN H O 1
ATOM 15616 N N . GLY H 1 272 ? -20.164 40.149 -27.994 1.00 57.46 257 GLY H N 1
ATOM 15617 C CA . GLY H 1 272 ? -20.766 39.418 -29.094 1.00 57.46 257 GLY H CA 1
ATOM 15618 C C . GLY H 1 272 ? -21.398 38.143 -28.576 1.00 57.46 257 GLY H C 1
ATOM 15619 O O . GLY H 1 272 ? -22.278 38.165 -27.710 1.00 57.46 257 GLY H O 1
ATOM 15620 N N . ALA H 1 273 ? -20.962 37.012 -29.125 1.00 58.51 258 ALA H N 1
ATOM 15621 C CA . ALA H 1 273 ? -21.445 35.715 -28.675 1.00 58.51 258 ALA H CA 1
ATOM 15622 C C . ALA H 1 273 ? -20.627 35.129 -27.533 1.00 58.51 258 ALA H C 1
ATOM 15623 O O . ALA H 1 273 ? -20.992 34.069 -27.016 1.00 58.51 258 ALA H O 1
ATOM 15625 N N . ASN H 1 274 ? -19.538 35.775 -27.129 1.00 54.42 259 ASN H N 1
ATOM 15626 C CA . ASN H 1 274 ? -18.646 35.213 -26.125 1.00 54.42 259 ASN H CA 1
ATOM 15627 C C . ASN H 1 274 ? -18.984 35.745 -24.741 1.00 54.42 259 ASN H C 1
ATOM 15628 O O . ASN H 1 274 ? -19.396 36.896 -24.585 1.00 54.42 259 ASN H O 1
ATOM 15630 N N . TRP H 1 275 ? -18.840 34.883 -23.746 1.00 49.30 260 TRP H N 1
ATOM 15631 C CA . TRP H 1 275 ? -19.027 35.230 -22.343 1.00 49.30 260 TRP H CA 1
ATOM 15632 C C . TRP H 1 275 ? -17.652 35.537 -21.765 1.00 49.30 260 TRP H C 1
ATOM 15633 O O . TRP H 1 275 ? -16.809 34.643 -21.682 1.00 49.30 260 TRP H O 1
ATOM 15644 N N . VAL H 1 276 ? -17.401 36.784 -21.369 1.00 47.81 261 VAL H N 1
ATOM 15645 C CA . VAL H 1 276 ? -16.053 37.142 -20.952 1.00 47.81 261 VAL H CA 1
ATOM 15646 C C . VAL H 1 276 ? -16.122 37.712 -19.541 1.00 47.81 261 VAL H C 1
ATOM 15647 O O . VAL H 1 276 ? -17.169 38.167 -19.080 1.00 47.81 261 VAL H O 1
ATOM 15651 N N . GLY H 1 277 ? -14.979 37.682 -18.842 1.00 38.96 262 GLY H N 1
ATOM 15652 C CA . GLY H 1 277 ? -14.914 38.230 -17.506 1.00 38.96 262 GLY H CA 1
ATOM 15653 C C . GLY H 1 277 ? -13.607 38.946 -17.227 1.00 38.96 262 GLY H C 1
ATOM 15654 O O . GLY H 1 277 ? -12.667 38.916 -18.020 1.00 38.96 262 GLY H O 1
ATOM 15655 N N . GLN H 1 278 ? -13.570 39.576 -16.056 1.00 34.42 263 GLN H N 1
ATOM 15656 C CA . GLN H 1 278 ? -12.427 40.362 -15.620 1.00 34.42 263 GLN H CA 1
ATOM 15657 C C . GLN H 1 278 ? -12.441 40.434 -14.101 1.00 34.42 263 GLN H C 1
ATOM 15658 O O . GLN H 1 278 ? -13.486 40.279 -13.463 1.00 34.42 263 GLN H O 1
ATOM 15660 N N . VAL H 1 279 ? -11.262 40.653 -13.528 1.00 32.67 264 VAL H N 1
ATOM 15661 C CA . VAL H 1 279 ? -11.101 40.870 -12.096 1.00 32.67 264 VAL H CA 1
ATOM 15662 C C . VAL H 1 279 ? -10.436 42.219 -11.874 1.00 32.67 264 VAL H C 1
ATOM 15663 O O . VAL H 1 279 ? -9.401 42.508 -12.483 1.00 32.67 264 VAL H O 1
ATOM 15667 N N . TYR H 1 280 ? -11.020 43.032 -11.000 1.00 34.35 265 TYR H N 1
ATOM 15668 C CA . TYR H 1 280 ? -10.441 44.331 -10.669 1.00 34.35 265 TYR H CA 1
ATOM 15669 C C . TYR H 1 280 ? -9.850 44.331 -9.263 1.00 34.35 265 TYR H C 1
ATOM 15670 O O . TYR H 1 280 ? -10.170 45.192 -8.445 1.00 34.35 265 TYR H O 1
ATOM 15679 N N . ASN H 1 289 ? -12.757 47.473 -0.765 1.00 21.28 266 ASN H N 1
ATOM 15680 C CA . ASN H 1 289 ? -12.336 48.184 0.434 1.00 21.28 266 ASN H CA 1
ATOM 15681 C C . ASN H 1 289 ? -11.584 47.248 1.365 1.00 21.28 266 ASN H C 1
ATOM 15682 O O . ASN H 1 289 ? -11.309 46.107 1.013 1.00 21.28 266 ASN H O 1
ATOM 15687 N N . VAL H 1 290 ? -11.239 47.748 2.549 1.00 20.63 267 VAL H N 1
ATOM 15688 C CA . VAL H 1 290 ? -10.532 46.989 3.574 1.00 20.63 267 VAL H CA 1
ATOM 15689 C C . VAL H 1 290 ? -11.226 47.220 4.907 1.00 20.63 267 VAL H C 1
ATOM 15690 O O . VAL H 1 290 ? -11.389 48.368 5.330 1.00 20.63 267 VAL H O 1
ATOM 15694 N N . ASP H 1 291 ? -11.631 46.141 5.570 1.00 20.09 268 ASP H N 1
ATOM 15695 C CA . ASP H 1 291 ? -12.261 46.251 6.880 1.00 20.09 268 ASP H CA 1
ATOM 15696 C C . ASP H 1 291 ? -11.238 45.932 7.959 1.00 20.09 268 ASP H C 1
ATOM 15697 O O . ASP H 1 291 ? -10.380 45.070 7.770 1.00 20.09 268 ASP H O 1
ATOM 15699 N N . SER H 1 292 ? -11.322 46.627 9.091 1.00 22.67 269 SER H N 1
ATOM 15700 C CA . SER H 1 292 ? -10.394 46.359 10.180 1.00 22.67 269 SER H CA 1
ATOM 15701 C C . SER H 1 292 ? -11.003 46.762 11.512 1.00 22.67 269 SER H C 1
ATOM 15702 O O . SER H 1 292 ? -11.924 47.578 11.576 1.00 22.67 269 SER H O 1
ATOM 15705 N N . HIS H 1 293 ? -10.473 46.168 12.580 1.00 25.45 270 HIS H N 1
ATOM 15706 C CA . HIS H 1 293 ? -10.893 46.549 13.922 1.00 25.45 270 HIS H CA 1
ATOM 15707 C C . HIS H 1 293 ? -9.827 46.132 14.928 1.00 25.45 270 HIS H C 1
ATOM 15708 O O . HIS H 1 293 ? -9.121 45.138 14.725 1.00 25.45 270 HIS H O 1
ATOM 15715 N N . ILE H 1 294 ? -9.705 46.914 16.001 1.00 25.82 271 ILE H N 1
ATOM 15716 C CA . ILE H 1 294 ? -8.786 46.637 17.102 1.00 25.82 271 ILE H CA 1
ATOM 15717 C C . ILE H 1 294 ? -9.548 46.325 18.384 1.00 25.82 271 ILE H C 1
ATOM 15718 O O . ILE H 1 294 ? -10.402 47.109 18.813 1.00 25.82 271 ILE H O 1
ATOM 15723 N N . PHE H 1 295 ? -9.229 45.184 18.995 1.00 27.79 272 PHE H N 1
ATOM 15724 C CA . PHE H 1 295 ? -9.784 44.698 20.252 1.00 27.79 272 PHE H CA 1
ATOM 15725 C C . PHE H 1 295 ? -8.756 44.872 21.365 1.00 27.79 272 PHE H C 1
ATOM 15726 O O . PHE H 1 295 ? -7.552 44.753 21.134 1.00 27.79 272 PHE H O 1
ATOM 15734 N N . THR H 1 296 ? -9.231 45.136 22.581 1.00 33.76 273 THR H N 1
ATOM 15735 C CA . THR H 1 296 ? -8.344 45.330 23.721 1.00 33.76 273 THR H CA 1
ATOM 15736 C C . THR H 1 296 ? -8.726 44.407 24.867 1.00 33.76 273 THR H C 1
ATOM 15737 O O . THR H 1 296 ? -9.912 44.222 25.155 1.00 33.76 273 THR H O 1
ATOM 15741 N N . PHE H 1 297 ? -7.717 43.832 25.521 1.00 32.25 274 PHE H N 1
ATOM 15742 C CA . PHE H 1 297 ? -7.925 42.979 26.682 1.00 32.25 274 PHE H CA 1
ATOM 15743 C C . PHE H 1 297 ? -6.978 43.395 27.798 1.00 32.25 274 PHE H C 1
ATOM 15744 O O . PHE H 1 297 ? -5.864 43.865 27.542 1.00 32.25 274 PHE H O 1
ATOM 15752 N N . LYS H 1 298 ? -7.420 43.201 29.041 1.00 35.64 275 LYS H N 1
ATOM 15753 C CA . LYS H 1 298 ? -6.611 43.494 30.215 1.00 35.64 275 LYS H CA 1
ATOM 15754 C C . LYS H 1 298 ? -6.334 42.221 31.000 1.00 35.64 275 LYS H C 1
ATOM 15755 O O . LYS H 1 298 ? -7.238 41.409 31.231 1.00 35.64 275 LYS H O 1
ATOM 15757 N N . ILE H 1 299 ? -5.084 42.066 31.433 1.00 40.62 276 ILE H N 1
ATOM 15758 C CA . ILE H 1 299 ? -4.633 40.887 32.154 1.00 40.62 276 ILE H CA 1
ATOM 15759 C C . ILE H 1 299 ? -4.257 41.324 33.559 1.00 40.62 276 ILE H C 1
ATOM 15760 O O . ILE H 1 299 ? -3.569 42.340 33.735 1.00 40.62 276 ILE H O 1
ATOM 15765 N N . ASN H 1 300 ? -4.626 40.500 34.543 1.00 43.09 277 ASN H N 1
ATOM 15766 C CA . ASN H 1 300 ? -4.239 40.643 35.940 1.00 43.09 277 ASN H CA 1
ATOM 15767 C C . ASN H 1 300 ? -3.457 39.407 36.345 1.00 43.09 277 ASN H C 1
ATOM 15768 O O . ASN H 1 300 ? -4.029 38.315 36.468 1.00 43.09 277 ASN H O 1
ATOM 15773 N N . TRP H 1 301 ? -2.162 39.591 36.573 1.00 42.13 278 TRP H N 1
ATOM 15774 C CA . TRP H 1 301 ? -1.285 38.474 36.890 1.00 42.13 278 TRP H CA 1
ATOM 15775 C C . TRP H 1 301 ? -1.499 37.988 38.318 1.00 42.13 278 TRP H C 1
ATOM 15776 O O . TRP H 1 301 ? -1.523 36.781 38.576 1.00 42.13 278 TRP H O 1
ATOM 15787 N N . LEU H 1 302 ? -1.643 38.917 39.265 1.00 46.68 279 LEU H N 1
ATOM 15788 C CA . LEU H 1 302 ? -1.725 38.530 40.670 1.00 46.68 279 LEU H CA 1
ATOM 15789 C C . LEU H 1 302 ? -3.019 37.788 40.974 1.00 46.68 279 LEU H C 1
ATOM 15790 O O . LEU H 1 302 ? -3.014 36.813 41.732 1.00 46.68 279 LEU H O 1
ATOM 15792 N N . THR H 1 303 ? -4.135 38.233 40.411 1.00 44.94 280 THR H N 1
ATOM 15793 C CA . THR H 1 303 ? -5.416 37.588 40.654 1.00 44.94 280 THR H CA 1
ATOM 15794 C C . THR H 1 303 ? -5.764 36.529 39.615 1.00 44.94 280 THR H C 1
ATOM 15795 O O . THR H 1 303 ? -6.837 35.926 39.710 1.00 44.94 280 THR H O 1
ATOM 15799 N N . HIS H 1 304 ? -4.894 36.291 38.634 1.00 41.79 281 HIS H N 1
ATOM 15800 C CA . HIS H 1 304 ? -5.135 35.294 37.593 1.00 41.79 281 HIS H CA 1
ATOM 15801 C C . HIS H 1 304 ? -6.447 35.562 36.856 1.00 41.79 281 HIS H C 1
ATOM 15802 O O . HIS H 1 304 ? -7.314 34.695 36.758 1.00 41.79 281 HIS H O 1
ATOM 15809 N N . LYS H 1 305 ? -6.598 36.778 36.337 1.00 41.53 282 LYS H N 1
ATOM 15810 C CA . LYS H 1 305 ? -7.849 37.155 35.692 1.00 41.53 282 LYS H CA 1
ATOM 15811 C C . LYS H 1 305 ? -7.600 37.787 34.328 1.00 41.53 282 LYS H C 1
ATOM 15812 O O . LYS H 1 305 ? -6.600 38.472 34.115 1.00 41.53 282 LYS H O 1
ATOM 15818 N N . VAL H 1 306 ? -8.519 37.542 33.397 1.00 37.64 283 VAL H N 1
ATOM 15819 C CA . VAL H 1 306 ? -8.509 38.170 32.081 1.00 37.64 283 VAL H CA 1
ATOM 15820 C C . VAL H 1 306 ? -9.869 38.817 31.880 1.00 37.64 283 VAL H C 1
ATOM 15821 O O . VAL H 1 306 ? -10.899 38.194 32.157 1.00 37.64 283 VAL H O 1
ATOM 15825 N N . THR H 1 307 ? -9.885 40.070 31.435 1.00 39.57 284 THR H N 1
ATOM 15826 C CA . THR H 1 307 ? -11.166 40.702 31.164 1.00 39.57 284 THR H CA 1
ATOM 15827 C C . THR H 1 307 ? -11.104 41.523 29.889 1.00 39.57 284 THR H C 1
ATOM 15828 O O . THR H 1 307 ? -10.031 41.895 29.405 1.00 39.57 284 THR H O 1
ATOM 15830 N N . ALA H 1 308 ? -12.286 41.796 29.349 1.00 44.44 285 ALA H N 1
ATOM 15831 C CA . ALA H 1 308 ? -12.413 42.735 28.252 1.00 44.44 285 ALA H CA 1
ATOM 15832 C C . ALA H 1 308 ? -12.210 44.154 28.767 1.00 44.44 285 ALA H C 1
ATOM 15833 O O . ALA H 1 308 ? -12.313 44.428 29.966 1.00 44.44 285 ALA H O 1
ATOM 15835 N N . ILE H 1 309 ? -11.919 45.064 27.850 1.00 43.38 286 ILE H N 1
ATOM 15836 C CA . ILE H 1 309 ? -11.736 46.456 28.226 1.00 43.38 286 ILE H CA 1
ATOM 15837 C C . ILE H 1 309 ? -12.174 47.364 27.093 1.00 43.38 286 ILE H C 1
ATOM 15838 O O . ILE H 1 309 ? -11.348 47.983 26.428 1.00 43.38 286 ILE H O 1
#

Foldseek 3Di:
DKDKDFDDVVRDIDIDDDDFKDKDKDKEKDDDVVQQWIKMWIKMWIDGPPDQWTKMKIKMKIWGWADWVKIKWFFKKKKKKFWDPVVQVKWWDDKPDADDDFDKDKDKDKDWDKDWDWDDDPNDTDTDIDIDIDMDMDMDGDDDQKDKHWDDDDGTMTMIMIGGDAFPPPGFDQPDQDPPAGGCPQAADFQPPDDPVVGGDDPVSDDPCGNTPDIDIMMTMIIHGPPDFKTKMKMKIKIGMWMKDWDDDDRTIHIHTDDMDMDMFMKMATNVVGYIYGD/DKDKDFDDVVRDIDIDDDDFKDKDKDKEKDDDVVQQWIKMWIKMWIDGPPDQWTKMKIKMKIWGWADWVKIKWFFKKKKKKFWDPVVQVKWWDDKPDADDDFDKDKDKDKDWDKDWDWDDDPNDTDTDIDIDIDMDMDMDGDDDQKDKHWDDDDGTMTMIMIGGDAFPPPGFDQPDQDPPAGGCPQAADFQPPDDPVVGGDDPVSDDPCGNTPDIDIMMTMIIHGPPDFKTKMKMKIKIGMWMKDWDDDDRTIHIHTDDMDMDMFMKMATNVVGYIYGD/DKDWDFDDVVRDIDIDDDDFKDKDKDKEKDDDVVQQWIKMWIKMWIDGPPDQWTKMKIKMKIWGWADWVKIKWFFKKKKKKFWDPVVQVKWWDDKPDADDDFDKDKDKDKDWDKDWDWDDDPNDTDTDIDIDIDMDMDMDGDDDQKDKHWDDDDGTMTMIMIGGDAFPPPGFDQPDQDPPAGGCPQAADFQPPDDPVVGGDDPVSDDPCGNTPDIDIMMTMIIHGPPDFKTKMKMKIKIGMWMKDWDDDDRTIHIHTDDMDMDMFMKMATNVVGYIYGD/DKDKDFDDVVRDIDIDDDDFKDKDKDKEKDDDVVQQWIKMWIKMWIDGPPDQWTKMKIKMKIWGWADWVKIKWFFKKKKKKFWDPVVQVKWWDDKPDADDDFDKDKDKDKDWDKDWDWDDDPNDTDTDIDIDIDMDMDMDGDDDQKDKHWDDDDGTMTMIMIGGDAFPPPGFDQPDQDPPAGGCPQAADFQPPDDPVVGGDDPVSDDPCGNTPDIDIMMTMIIHGPPDFKTKMKMKIKIGMWMKDWDDDDRTIHIHTDDMDMDMFMKMATNVVGYIYGD/DKDWDFDDVVRDIDIDDDDFKDKDKDKEKDDDVVQQWIKMWIKMWIDGPPDQWTKMKIKMKIWGWADWVKIKWFFKKKKKKFWDPVVQVKWWDDKPDADDDFDKDKDKDKDWDKDWDWDDDPNDTDTDIDIDIDMDMDMDGDDDQKDKHWDDDDGTMTMIMIGGDAFPPPGFDQPDQDPPAGGCPQAADFQPPDDPVVGGDDPVSDDPCGNTPDIDIMMTMIIHGPPDFKTKMKMKIKIGMWMKDWDDDDRTIHIHTDDMDMDMFMKMATNVVGYIYGD/DKDKDFDDVVRDIDIDDDDFKDKDKDKEKDDDVVQQWIKMWIKMWIDGPPDQWTKMKIKMKIWGWADWVKIKWFFKKKKKKFWDPVVQVKWWDDKPDADDDFDKDKDKDKDWDKDWDWDDDPNDTDTDIDIDIDMDMDMDGDDDQKDKHWDDDDGTMTMIMIGGDAFPPPGFDQPDQDPPAGGCPQAADFQPPDDPVVGGDDPVSDDPCGNTPDIDIMMTMIIHGPPDFKTKMKMKIKIGMWMKDWDDDDRTIHIHTDDMDMDMFMKMATNVVGYIYGD/DKDWDFDDVVRDIDIDDDDFKDKDKDKEKDDDVVQQWIKMWIKMWIDGPPDQWTKMKIKMKIWGWADWVKIKWFFKKKKKKFWDPVVQVKWWDDKPDADDDFDKDKDKDKDWDKDWDWDDDPNDTDTDIDIDIDMDMDMDGDDDQKDKHWDDDDGTMTMIMIGGDAFPPPGFDQPDQDPPAGGCPQAADFQPPDDPVVGGDDPVSDDPCGNTPDIDIMMTMIIHGPPDFKTKMKMKIKIGMWMKDWDDDDRTIHIHTDDMDMDMFMKMATNVVGYIYGD/DKDWDFDDVVRDIDIDDDDFKDKDKDKEKDDDVVQQWIKMWIKMWIDGPPDQWTKMKIKMKIWGWADWVKIKWFFKKKKKKFWDPVVQVKWWDDKPDADDDFDKDKDKDKDWDKDWDWDDDPNDTDTDIDIDIDMDMDMDGDDDQKDKHWDDDDGTMTMIMIGGDAFPPPGFDQPDQDPPAGGCPQAADFQPPDDPVVGGDDPVSDDPCGNTPDIDIMMTMIIHGPPDFKTKMKMKIKIGMWMKDWDDDDRTIHIHTDDMDMDMFMKMATNVVGYIYGD